Protein 1WID (pdb70)

Radius of gyration: 14.65 Å; Cα contacts (8 Å, |Δi|>4): 201; chains: 1; bounding box: 38×38×25 Å

Foldseek 3Di:
DFKFWLDKDADAQVCVDPQNKAKDFPVSCPVQNPADPDPPDGAWDKAWAAEPVGGIFIWIKGAPDVHGIIMTDDRSNVVCVVVVNHHDKMWIKIAGPPDSSYMYIDIGDPPDDPPVD

Structure (mmCIF, N/CA/C/O backbone):
data_1WID
#
_entry.id   1WID
#
loop_
_atom_site.group_PDB
_atom_site.id
_atom_site.type_symbol
_atom_site.label_atom_id
_atom_site.label_alt_id
_atom_site.label_comp_id
_atom_site.label_asym_id
_atom_site.label_entity_id
_atom_site.label_seq_id
_atom_site.pdbx_PDB_ins_code
_atom_site.Cartn_x
_atom_site.Cartn_y
_atom_site.Cartn_z
_atom_site.occupancy
_atom_site.B_iso_or_equiv
_atom_site.auth_seq_id
_atom_site.auth_comp_id
_atom_site.auth_asym_id
_atom_site.auth_atom_id
_atom_site.pdbx_PDB_model_num
ATOM 1 N N . ARG A 1 8 ? -16.338 8.685 7.551 1.00 0.00 182 ARG A N 1
ATOM 2 C CA . ARG A 1 8 ? -16.845 8.134 6.266 1.00 0.00 182 ARG A CA 1
ATOM 3 C C . ARG A 1 8 ? -15.844 7.164 5.649 1.00 0.00 182 ARG A C 1
ATOM 4 O O . ARG A 1 8 ? -14.836 6.819 6.268 1.00 0.00 182 ARG A O 1
ATOM 25 N N . SER A 1 9 ? -16.126 6.729 4.426 1.00 0.00 183 SER A N 1
ATOM 26 C CA . SER A 1 9 ? -15.249 5.799 3.725 1.00 0.00 183 SER A CA 1
ATOM 27 C C . SER A 1 9 ? -14.139 6.545 2.990 1.00 0.00 183 SER A C 1
ATOM 28 O O . SER A 1 9 ? -14.233 7.751 2.766 1.00 0.00 183 SER A O 1
ATOM 36 N N . ALA A 1 10 ? -13.091 5.817 2.619 1.00 0.00 184 ALA A N 1
ATOM 37 C CA . ALA A 1 10 ? -11.963 6.410 1.910 1.00 0.00 184 ALA A CA 1
ATOM 38 C C . ALA A 1 10 ? -12.174 6.350 0.400 1.00 0.00 184 ALA A C 1
ATOM 39 O O . ALA A 1 10 ? -13.222 5.912 -0.074 1.00 0.00 184 ALA A O 1
ATOM 46 N N . GLU A 1 11 ? -11.169 6.795 -0.349 1.00 0.00 185 GLU A N 1
ATOM 47 C CA . GLU A 1 11 ? -11.245 6.792 -1.806 1.00 0.00 185 GLU A CA 1
ATOM 48 C C . GLU A 1 11 ? -9.998 6.154 -2.413 1.00 0.00 185 GLU A C 1
ATOM 49 O O . GLU A 1 11 ? -8.873 6.495 -2.044 1.00 0.00 185 GLU A O 1
ATOM 61 N N . ALA A 1 12 ? -10.206 5.231 -3.345 1.00 0.00 186 ALA A N 1
ATOM 62 C CA . ALA A 1 12 ? -9.099 4.547 -4.004 1.00 0.00 186 ALA A CA 1
ATOM 63 C C . ALA A 1 12 ? -8.196 5.539 -4.730 1.00 0.00 186 ALA A C 1
ATOM 64 O O . ALA A 1 12 ? -8.665 6.358 -5.520 1.00 0.00 186 ALA A O 1
ATOM 71 N N . LEU A 1 13 ? -6.898 5.458 -4.457 1.00 0.00 187 LEU A N 1
ATOM 72 C CA . LEU A 1 13 ? -5.928 6.350 -5.084 1.00 0.00 187 LEU A CA 1
ATOM 73 C C . LEU A 1 13 ? -5.397 5.750 -6.382 1.00 0.00 187 LEU A C 1
ATOM 74 O O . LEU A 1 13 ? -5.537 6.340 -7.453 1.00 0.00 187 LEU A O 1
ATOM 90 N N . PHE A 1 14 ? -4.788 4.573 -6.278 1.00 0.00 188 PHE A N 1
ATOM 91 C CA . PHE A 1 14 ? -4.236 3.892 -7.444 1.00 0.00 188 PHE A CA 1
ATOM 92 C C . PHE A 1 14 ? -4.124 2.391 -7.197 1.00 0.00 188 PHE A C 1
ATOM 93 O O . PHE A 1 14 ? -3.686 1.959 -6.129 1.00 0.00 188 PHE A O 1
ATOM 110 N N . GLU A 1 15 ? -4.523 1.602 -8.188 1.00 0.00 189 GLU A N 1
ATOM 111 C CA . GLU A 1 15 ? -4.466 0.148 -8.077 1.00 0.00 189 GLU A CA 1
ATOM 112 C C . GLU A 1 15 ? -3.365 -0.424 -8.965 1.00 0.00 189 GLU A C 1
ATOM 113 O O . GLU A 1 15 ? -3.393 -0.269 -10.185 1.00 0.00 189 GLU A O 1
ATOM 125 N N . LYS A 1 16 ? -2.394 -1.086 -8.341 1.00 0.00 190 LYS A N 1
ATOM 126 C CA . LYS A 1 16 ? -1.284 -1.683 -9.075 1.00 0.00 190 LYS A CA 1
ATOM 127 C C . LYS A 1 16 ? -1.177 -3.176 -8.779 1.00 0.00 190 LYS A C 1
ATOM 128 O O . LYS A 1 16 ? -1.655 -3.649 -7.748 1.00 0.00 190 LYS A O 1
ATOM 147 N N . ALA A 1 17 ? -0.549 -3.910 -9.690 1.00 0.00 191 ALA A N 1
ATOM 148 C CA . ALA A 1 17 ? -0.380 -5.349 -9.528 1.00 0.00 191 ALA A CA 1
ATOM 149 C C . ALA A 1 17 ? 0.940 -5.673 -8.835 1.00 0.00 191 ALA A C 1
ATOM 150 O O . ALA A 1 17 ? 1.952 -5.012 -9.066 1.00 0.00 191 ALA A O 1
ATOM 157 N N . VAL A 1 18 ? 0.921 -6.694 -7.984 1.00 0.00 192 VAL A N 1
ATOM 158 C CA . VAL A 1 18 ? 2.115 -7.107 -7.258 1.00 0.00 192 VAL A CA 1
ATOM 159 C C . VAL A 1 18 ? 2.966 -8.059 -8.094 1.00 0.00 192 VAL A C 1
ATOM 160 O O . VAL A 1 18 ? 2.511 -9.140 -8.472 1.00 0.00 192 VAL A O 1
ATOM 173 N N . THR A 1 19 ? 4.198 -7.653 -8.373 1.00 0.00 193 THR A N 1
ATOM 174 C CA . THR A 1 19 ? 5.111 -8.471 -9.160 1.00 0.00 193 THR A CA 1
ATOM 175 C C . THR A 1 19 ? 5.772 -9.540 -8.292 1.00 0.00 193 THR A C 1
ATOM 176 O O . THR A 1 19 ? 5.765 -9.442 -7.064 1.00 0.00 193 THR A O 1
ATOM 187 N N . PRO A 1 20 ? 6.356 -10.574 -8.918 1.00 0.00 194 PRO A N 1
ATOM 188 C CA . PRO A 1 20 ? 7.024 -11.661 -8.193 1.00 0.00 194 PRO A CA 1
ATOM 189 C C . PRO A 1 20 ? 8.163 -11.155 -7.316 1.00 0.00 194 PRO A C 1
ATOM 190 O O . PRO A 1 20 ? 8.555 -11.811 -6.351 1.00 0.00 194 PRO A O 1
ATOM 201 N N . SER A 1 21 ? 8.693 -9.983 -7.655 1.00 0.00 195 SER A N 1
ATOM 202 C CA . SER A 1 21 ? 9.789 -9.390 -6.896 1.00 0.00 195 SER A CA 1
ATOM 203 C C . SER A 1 21 ? 9.286 -8.811 -5.577 1.00 0.00 195 SER A C 1
ATOM 204 O O . SER A 1 21 ? 9.985 -8.852 -4.565 1.00 0.00 195 SER A O 1
ATOM 212 N N . ASP A 1 22 ? 8.071 -8.274 -5.596 1.00 0.00 196 ASP A N 1
ATOM 213 C CA . ASP A 1 22 ? 7.476 -7.687 -4.400 1.00 0.00 196 ASP A CA 1
ATOM 214 C C . ASP A 1 22 ? 7.338 -8.727 -3.293 1.00 0.00 196 ASP A C 1
ATOM 215 O O . ASP A 1 22 ? 7.483 -8.414 -2.112 1.00 0.00 196 ASP A O 1
ATOM 224 N N . VAL A 1 23 ? 7.060 -9.967 -3.684 1.00 0.00 197 VAL A N 1
ATOM 225 C CA . VAL A 1 23 ? 6.903 -11.053 -2.724 1.00 0.00 197 VAL A CA 1
ATOM 226 C C . VAL A 1 23 ? 7.947 -12.142 -2.952 1.00 0.00 197 VAL A C 1
ATOM 227 O O . VAL A 1 23 ? 7.695 -13.320 -2.697 1.00 0.00 197 VAL A O 1
ATOM 240 N N . GLY A 1 24 ? 9.118 -11.741 -3.436 1.00 0.00 198 GLY A N 1
ATOM 241 C CA . GLY A 1 24 ? 10.181 -12.694 -3.690 1.00 0.00 198 GLY A CA 1
ATOM 242 C C . GLY A 1 24 ? 11.178 -12.769 -2.552 1.00 0.00 198 GLY A C 1
ATOM 243 O O . GLY A 1 24 ? 10.795 -12.889 -1.387 1.00 0.00 198 GLY A O 1
ATOM 247 N N . LYS A 1 25 ? 12.462 -12.699 -2.887 1.00 0.00 199 LYS A N 1
ATOM 248 C CA . LYS A 1 25 ? 13.520 -12.759 -1.884 1.00 0.00 199 LYS A CA 1
ATOM 249 C C . LYS A 1 25 ? 13.569 -11.472 -1.068 1.00 0.00 199 LYS A C 1
ATOM 250 O O . LYS A 1 25 ? 13.669 -11.508 0.159 1.00 0.00 199 LYS A O 1
ATOM 269 N N . LEU A 1 26 ? 13.498 -10.338 -1.756 1.00 0.00 200 LEU A N 1
ATOM 270 C CA . LEU A 1 26 ? 13.536 -9.039 -1.094 1.00 0.00 200 LEU A CA 1
ATOM 271 C C . LEU A 1 26 ? 12.367 -8.888 -0.124 1.00 0.00 200 LEU A C 1
ATOM 272 O O . LEU A 1 26 ? 12.536 -8.408 0.996 1.00 0.00 200 LEU A O 1
ATOM 288 N N . ASN A 1 27 ? 11.181 -9.300 -0.563 1.00 0.00 201 ASN A N 1
ATOM 289 C CA . ASN A 1 27 ? 9.985 -9.210 0.265 1.00 0.00 201 ASN A CA 1
ATOM 290 C C . ASN A 1 27 ? 9.707 -7.767 0.667 1.00 0.00 201 ASN A C 1
ATOM 291 O O . ASN A 1 27 ? 9.287 -7.492 1.792 1.00 0.00 201 ASN A O 1
ATOM 302 N N . ARG A 1 28 ? 9.946 -6.843 -0.260 1.00 0.00 202 ARG A N 1
ATOM 303 C CA . ARG A 1 28 ? 9.721 -5.426 -0.003 1.00 0.00 202 ARG A CA 1
ATOM 304 C C . ARG A 1 28 ? 8.723 -4.843 -0.998 1.00 0.00 202 ARG A C 1
ATOM 305 O O . ARG A 1 28 ? 8.737 -5.188 -2.179 1.00 0.00 202 ARG A O 1
ATOM 326 N N . LEU A 1 29 ? 7.861 -3.956 -0.514 1.00 0.00 203 LEU A N 1
ATOM 327 C CA . LEU A 1 29 ? 6.858 -3.323 -1.361 1.00 0.00 203 LEU A CA 1
ATOM 328 C C . LEU A 1 29 ? 7.465 -2.171 -2.155 1.00 0.00 203 LEU A C 1
ATOM 329 O O . LEU A 1 29 ? 8.411 -1.525 -1.707 1.00 0.00 203 LEU A O 1
ATOM 345 N N . VAL A 1 30 ? 6.913 -1.918 -3.338 1.00 0.00 204 VAL A N 1
ATOM 346 C CA . VAL A 1 30 ? 7.403 -0.844 -4.194 1.00 0.00 204 VAL A CA 1
ATOM 347 C C . VAL A 1 30 ? 6.248 -0.002 -4.734 1.00 0.00 204 VAL A C 1
ATOM 348 O O . VAL A 1 30 ? 5.198 -0.531 -5.097 1.00 0.00 204 VAL A O 1
ATOM 361 N N . ILE A 1 31 ? 6.454 1.310 -4.786 1.00 0.00 205 ILE A N 1
ATOM 362 C CA . ILE A 1 31 ? 5.433 2.225 -5.282 1.00 0.00 205 ILE A CA 1
ATOM 363 C C . ILE A 1 31 ? 6.021 3.197 -6.305 1.00 0.00 205 ILE A C 1
ATOM 364 O O . ILE A 1 31 ? 7.063 3.804 -6.066 1.00 0.00 205 ILE A O 1
ATOM 380 N N . PRO A 1 32 ? 5.358 3.358 -7.467 1.00 0.00 206 PRO A N 1
ATOM 381 C CA . PRO A 1 32 ? 5.827 4.262 -8.522 1.00 0.00 206 PRO A CA 1
ATOM 382 C C . PRO A 1 32 ? 5.728 5.730 -8.120 1.00 0.00 206 PRO A C 1
ATOM 383 O O . PRO A 1 32 ? 5.095 6.069 -7.120 1.00 0.00 206 PRO A O 1
ATOM 394 N N . LYS A 1 33 ? 6.356 6.596 -8.909 1.00 0.00 207 LYS A N 1
ATOM 395 C CA . LYS A 1 33 ? 6.341 8.029 -8.639 1.00 0.00 207 LYS A CA 1
ATOM 396 C C . LYS A 1 33 ? 5.159 8.702 -9.330 1.00 0.00 207 LYS A C 1
ATOM 397 O O . LYS A 1 33 ? 4.572 9.645 -8.800 1.00 0.00 207 LYS A O 1
ATOM 416 N N . HIS A 1 34 ? 4.816 8.212 -10.519 1.00 0.00 208 HIS A N 1
ATOM 417 C CA . HIS A 1 34 ? 3.706 8.768 -11.285 1.00 0.00 208 HIS A CA 1
ATOM 418 C C . HIS A 1 34 ? 2.423 8.807 -10.456 1.00 0.00 208 HIS A C 1
ATOM 419 O O . HIS A 1 34 ? 1.530 9.610 -10.718 1.00 0.00 208 HIS A O 1
ATOM 434 N N . HIS A 1 35 ? 2.338 7.932 -9.459 1.00 0.00 209 HIS A N 1
ATOM 435 C CA . HIS A 1 35 ? 1.164 7.868 -8.596 1.00 0.00 209 HIS A CA 1
ATOM 436 C C . HIS A 1 35 ? 1.475 8.417 -7.205 1.00 0.00 209 HIS A C 1
ATOM 437 O O . HIS A 1 35 ? 0.583 8.898 -6.505 1.00 0.00 209 HIS A O 1
ATOM 452 N N . ALA A 1 36 ? 2.741 8.340 -6.809 1.00 0.00 210 ALA A N 1
ATOM 453 C CA . ALA A 1 36 ? 3.166 8.826 -5.500 1.00 0.00 210 ALA A CA 1
ATOM 454 C C . ALA A 1 36 ? 3.587 10.295 -5.551 1.00 0.00 210 ALA A C 1
ATOM 455 O O . ALA A 1 36 ? 4.232 10.792 -4.630 1.00 0.00 210 ALA A O 1
ATOM 462 N N . GLU A 1 37 ? 3.223 10.985 -6.628 1.00 0.00 211 GLU A N 1
ATOM 463 C CA . GLU A 1 37 ? 3.569 12.394 -6.784 1.00 0.00 211 GLU A CA 1
ATOM 464 C C . GLU A 1 37 ? 2.319 13.268 -6.777 1.00 0.00 211 GLU A C 1
ATOM 465 O O . GLU A 1 37 ? 2.314 14.358 -6.205 1.00 0.00 211 GLU A O 1
ATOM 477 N N . LYS A 1 38 ? 1.259 12.784 -7.418 1.00 0.00 212 LYS A N 1
ATOM 478 C CA . LYS A 1 38 ? 0.004 13.522 -7.484 1.00 0.00 212 LYS A CA 1
ATOM 479 C C . LYS A 1 38 ? -0.901 13.172 -6.308 1.00 0.00 212 LYS A C 1
ATOM 480 O O . LYS A 1 38 ? -1.710 13.990 -5.868 1.00 0.00 212 LYS A O 1
ATOM 499 N N . HIS A 1 39 ? -0.762 11.950 -5.802 1.00 0.00 213 HIS A N 1
ATOM 500 C CA . HIS A 1 39 ? -1.569 11.494 -4.678 1.00 0.00 213 HIS A CA 1
ATOM 501 C C . HIS A 1 39 ? -0.802 11.620 -3.365 1.00 0.00 213 HIS A C 1
ATOM 502 O O . HIS A 1 39 ? -1.252 12.287 -2.434 1.00 0.00 213 HIS A O 1
ATOM 517 N N . PHE A 1 40 ? 0.359 10.975 -3.297 1.00 0.00 214 PHE A N 1
ATOM 518 C CA . PHE A 1 40 ? 1.190 11.017 -2.098 1.00 0.00 214 PHE A CA 1
ATOM 519 C C . PHE A 1 40 ? 2.069 12.265 -2.084 1.00 0.00 214 PHE A C 1
ATOM 520 O O . PHE A 1 40 ? 3.002 12.382 -2.878 1.00 0.00 214 PHE A O 1
ATOM 537 N N . PRO A 1 41 ? 1.787 13.222 -1.179 1.00 0.00 215 PRO A N 1
ATOM 538 C CA . PRO A 1 41 ? 2.565 14.460 -1.074 1.00 0.00 215 PRO A CA 1
ATOM 539 C C . PRO A 1 41 ? 3.915 14.239 -0.401 1.00 0.00 215 PRO A C 1
ATOM 540 O O . PRO A 1 41 ? 4.340 13.104 -0.194 1.00 0.00 215 PRO A O 1
ATOM 551 N N . LEU A 1 42 ? 4.583 15.336 -0.056 1.00 0.00 216 LEU A N 1
ATOM 552 C CA . LEU A 1 42 ? 5.886 15.265 0.597 1.00 0.00 216 LEU A CA 1
ATOM 553 C C . LEU A 1 42 ? 5.882 16.058 1.903 1.00 0.00 216 LEU A C 1
ATOM 554 O O . LEU A 1 42 ? 5.205 17.080 2.014 1.00 0.00 216 LEU A O 1
ATOM 570 N N . PRO A 1 43 ? 6.645 15.598 2.909 1.00 0.00 217 PRO A N 1
ATOM 571 C CA . PRO A 1 43 ? 6.725 16.272 4.209 1.00 0.00 217 PRO A CA 1
ATOM 572 C C . PRO A 1 43 ? 7.478 17.595 4.128 1.00 0.00 217 PRO A C 1
ATOM 573 O O . PRO A 1 43 ? 8.633 17.640 3.705 1.00 0.00 217 PRO A O 1
ATOM 584 N N . SER A 1 44 ? 6.815 18.674 4.535 1.00 0.00 218 SER A N 1
ATOM 585 C CA . SER A 1 44 ? 7.420 20.000 4.507 1.00 0.00 218 SER A CA 1
ATOM 586 C C . SER A 1 44 ? 7.956 20.382 5.883 1.00 0.00 218 SER A C 1
ATOM 587 O O . SER A 1 44 ? 7.921 21.548 6.272 1.00 0.00 218 SER A O 1
ATOM 595 N N . SER A 1 45 ? 8.457 19.391 6.614 1.00 0.00 219 SER A N 1
ATOM 596 C CA . SER A 1 45 ? 9.000 19.625 7.948 1.00 0.00 219 SER A CA 1
ATOM 597 C C . SER A 1 45 ? 10.200 18.719 8.213 1.00 0.00 219 SER A C 1
ATOM 598 O O . SER A 1 45 ? 11.238 19.173 8.695 1.00 0.00 219 SER A O 1
ATOM 606 N N . ASN A 1 46 ? 10.049 17.438 7.898 1.00 0.00 220 ASN A N 1
ATOM 607 C CA . ASN A 1 46 ? 11.120 16.469 8.105 1.00 0.00 220 ASN A CA 1
ATOM 608 C C . ASN A 1 46 ? 11.784 16.100 6.781 1.00 0.00 220 ASN A C 1
ATOM 609 O O . ASN A 1 46 ? 11.405 15.121 6.139 1.00 0.00 220 ASN A O 1
ATOM 620 N N . VAL A 1 47 ? 12.778 16.885 6.383 1.00 0.00 221 VAL A N 1
ATOM 621 C CA . VAL A 1 47 ? 13.496 16.638 5.138 1.00 0.00 221 VAL A CA 1
ATOM 622 C C . VAL A 1 47 ? 14.991 16.870 5.308 1.00 0.00 221 VAL A C 1
ATOM 623 O O . VAL A 1 47 ? 15.444 18.009 5.437 1.00 0.00 221 VAL A O 1
ATOM 636 N N . SER A 1 48 ? 15.752 15.783 5.309 1.00 0.00 222 SER A N 1
ATOM 637 C CA . SER A 1 48 ? 17.201 15.862 5.462 1.00 0.00 222 SER A CA 1
ATOM 638 C C . SER A 1 48 ? 17.872 14.590 4.953 1.00 0.00 222 SER A C 1
ATOM 639 O O . SER A 1 48 ? 18.535 14.598 3.916 1.00 0.00 222 SER A O 1
ATOM 647 N N . VAL A 1 49 ? 17.693 13.500 5.690 1.00 0.00 223 VAL A N 1
ATOM 648 C CA . VAL A 1 49 ? 18.281 12.218 5.317 1.00 0.00 223 VAL A CA 1
ATOM 649 C C . VAL A 1 49 ? 17.306 11.071 5.562 1.00 0.00 223 VAL A C 1
ATOM 650 O O . VAL A 1 49 ? 17.163 10.175 4.729 1.00 0.00 223 VAL A O 1
ATOM 663 N N . LYS A 1 50 ? 16.638 11.102 6.713 1.00 0.00 224 LYS A N 1
ATOM 664 C CA . LYS A 1 50 ? 15.679 10.067 7.070 1.00 0.00 224 LYS A CA 1
ATOM 665 C C . LYS A 1 50 ? 14.597 9.934 6.004 1.00 0.00 224 LYS A C 1
ATOM 666 O O . LYS A 1 50 ? 14.627 10.619 4.983 1.00 0.00 224 LYS A O 1
ATOM 685 N N . GLY A 1 51 ? 13.646 9.042 6.252 1.00 0.00 225 GLY A N 1
ATOM 686 C CA . GLY A 1 51 ? 12.564 8.827 5.307 1.00 0.00 225 GLY A CA 1
ATOM 687 C C . GLY A 1 51 ? 11.212 9.215 5.874 1.00 0.00 225 GLY A C 1
ATOM 688 O O . GLY A 1 51 ? 11.114 10.126 6.694 1.00 0.00 225 GLY A O 1
ATOM 692 N N . VAL A 1 52 ? 10.167 8.522 5.432 1.00 0.00 226 VAL A N 1
ATOM 693 C CA . VAL A 1 52 ? 8.813 8.799 5.898 1.00 0.00 226 VAL A CA 1
ATOM 694 C C . VAL A 1 52 ? 8.113 7.521 6.346 1.00 0.00 226 VAL A C 1
ATOM 695 O O . VAL A 1 52 ? 8.509 6.419 5.965 1.00 0.00 226 VAL A O 1
ATOM 708 N N . LEU A 1 53 ? 7.071 7.676 7.155 1.00 0.00 227 LEU A N 1
ATOM 709 C CA . LEU A 1 53 ? 6.313 6.534 7.654 1.00 0.00 227 LEU A CA 1
ATOM 710 C C . LEU A 1 53 ? 4.881 6.559 7.127 1.00 0.00 227 LEU A C 1
ATOM 711 O O . LEU A 1 53 ? 4.390 7.599 6.688 1.00 0.00 227 LEU A O 1
ATOM 727 N N . LEU A 1 54 ? 4.216 5.409 7.176 1.00 0.00 228 LEU A N 1
ATOM 728 C CA . LEU A 1 54 ? 2.841 5.299 6.704 1.00 0.00 228 LEU A CA 1
ATOM 729 C C . LEU A 1 54 ? 2.010 4.432 7.645 1.00 0.00 228 LEU A C 1
ATOM 730 O O . LEU A 1 54 ? 2.541 3.562 8.336 1.00 0.00 228 LEU A O 1
ATOM 746 N N . ASN A 1 55 ? 0.705 4.678 7.668 1.00 0.00 229 ASN A N 1
ATOM 747 C CA . ASN A 1 55 ? -0.201 3.920 8.525 1.00 0.00 229 ASN A CA 1
ATOM 748 C C . ASN A 1 55 ? -1.417 3.441 7.740 1.00 0.00 229 ASN A C 1
ATOM 749 O O . ASN A 1 55 ? -2.367 4.194 7.526 1.00 0.00 229 ASN A O 1
ATOM 760 N N . PHE A 1 56 ? -1.382 2.183 7.314 1.00 0.00 230 PHE A N 1
ATOM 761 C CA . PHE A 1 56 ? -2.484 1.603 6.553 1.00 0.00 230 PHE A CA 1
ATOM 762 C C . PHE A 1 56 ? -3.363 0.735 7.447 1.00 0.00 230 PHE A C 1
ATOM 763 O O . PHE A 1 56 ? -2.864 -0.077 8.227 1.00 0.00 230 PHE A O 1
ATOM 780 N N . GLU A 1 57 ? -4.675 0.910 7.329 1.00 0.00 231 GLU A N 1
ATOM 781 C CA . GLU A 1 57 ? -5.624 0.145 8.127 1.00 0.00 231 GLU A CA 1
ATOM 782 C C . GLU A 1 57 ? -5.994 -1.161 7.429 1.00 0.00 231 GLU A C 1
ATOM 783 O O . GLU A 1 57 ? -5.696 -1.353 6.250 1.00 0.00 231 GLU A O 1
ATOM 795 N N . ASP A 1 58 ? -6.645 -2.057 8.166 1.00 0.00 232 ASP A N 1
ATOM 796 C CA . ASP A 1 58 ? -7.054 -3.345 7.621 1.00 0.00 232 ASP A CA 1
ATOM 797 C C . ASP A 1 58 ? -8.554 -3.558 7.794 1.00 0.00 232 ASP A C 1
ATOM 798 O O . ASP A 1 58 ? -9.095 -3.384 8.886 1.00 0.00 232 ASP A O 1
ATOM 807 N N . VAL A 1 59 ? -9.221 -3.937 6.708 1.00 0.00 233 VAL A N 1
ATOM 808 C CA . VAL A 1 59 ? -10.659 -4.176 6.739 1.00 0.00 233 VAL A CA 1
ATOM 809 C C . VAL A 1 59 ? -11.012 -5.308 7.702 1.00 0.00 233 VAL A C 1
ATOM 810 O O . VAL A 1 59 ? -12.159 -5.432 8.133 1.00 0.00 233 VAL A O 1
ATOM 823 N N . ASN A 1 60 ? -10.024 -6.133 8.036 1.00 0.00 234 ASN A N 1
ATOM 824 C CA . ASN A 1 60 ? -10.235 -7.252 8.946 1.00 0.00 234 ASN A CA 1
ATOM 825 C C . ASN A 1 60 ? -9.883 -6.868 10.381 1.00 0.00 234 ASN A C 1
ATOM 826 O O . ASN A 1 60 ? -9.335 -7.674 11.133 1.00 0.00 234 ASN A O 1
ATOM 837 N N . GLY A 1 61 ? -10.204 -5.633 10.756 1.00 0.00 235 GLY A N 1
ATOM 838 C CA . GLY A 1 61 ? -9.916 -5.165 12.100 1.00 0.00 235 GLY A CA 1
ATOM 839 C C . GLY A 1 61 ? -8.455 -5.328 12.475 1.00 0.00 235 GLY A C 1
ATOM 840 O O . GLY A 1 61 ? -8.129 -5.995 13.458 1.00 0.00 235 GLY A O 1
ATOM 844 N N . LYS A 1 62 ? -7.572 -4.721 11.689 1.00 0.00 236 LYS A N 1
ATOM 845 C CA . LYS A 1 62 ? -6.138 -4.804 11.945 1.00 0.00 236 LYS A CA 1
ATOM 846 C C . LYS A 1 62 ? -5.432 -3.526 11.505 1.00 0.00 236 LYS A C 1
ATOM 847 O O . LYS A 1 62 ? -5.947 -2.772 10.680 1.00 0.00 236 LYS A O 1
ATOM 866 N N . VAL A 1 63 ? -4.248 -3.287 12.063 1.00 0.00 237 VAL A N 1
ATOM 867 C CA . VAL A 1 63 ? -3.469 -2.102 11.730 1.00 0.00 237 VAL A CA 1
ATOM 868 C C . VAL A 1 63 ? -2.133 -2.481 11.098 1.00 0.00 237 VAL A C 1
ATOM 869 O O . VAL A 1 63 ? -1.562 -3.526 11.410 1.00 0.00 237 VAL A O 1
ATOM 882 N N . TRP A 1 64 ? -1.642 -1.626 10.208 1.00 0.00 238 TRP A N 1
ATOM 883 C CA . TRP A 1 64 ? -0.375 -1.873 9.530 1.00 0.00 238 TRP A CA 1
ATOM 884 C C . TRP A 1 64 ? 0.398 -0.572 9.329 1.00 0.00 238 TRP A C 1
ATOM 885 O O . TRP A 1 64 ? -0.190 0.471 9.048 1.00 0.00 238 TRP A O 1
ATOM 906 N N . ARG A 1 65 ? 1.715 -0.646 9.477 1.00 0.00 239 ARG A N 1
ATOM 907 C CA . ARG A 1 65 ? 2.569 0.526 9.312 1.00 0.00 239 ARG A CA 1
ATOM 908 C C . ARG A 1 65 ? 3.770 0.205 8.428 1.00 0.00 239 ARG A C 1
ATOM 909 O O . ARG A 1 65 ? 4.588 -0.650 8.764 1.00 0.00 239 ARG A O 1
ATOM 930 N N . PHE A 1 66 ? 3.866 0.897 7.297 1.00 0.00 240 PHE A N 1
ATOM 931 C CA . PHE A 1 66 ? 4.967 0.685 6.364 1.00 0.00 240 PHE A CA 1
ATOM 932 C C . PHE A 1 66 ? 5.973 1.831 6.441 1.00 0.00 240 PHE A C 1
ATOM 933 O O . PHE A 1 66 ? 5.674 2.895 6.983 1.00 0.00 240 PHE A O 1
ATOM 950 N N . ARG A 1 67 ? 7.164 1.604 5.899 1.00 0.00 241 ARG A N 1
ATOM 951 C CA . ARG A 1 67 ? 8.214 2.618 5.912 1.00 0.00 241 ARG A CA 1
ATOM 952 C C . ARG A 1 67 ? 8.529 3.106 4.501 1.00 0.00 241 ARG A C 1
ATOM 953 O O . ARG A 1 67 ? 8.901 2.322 3.630 1.00 0.00 241 ARG A O 1
ATOM 974 N N . TYR A 1 68 ? 8.379 4.409 4.290 1.00 0.00 242 TYR A N 1
ATOM 975 C CA . TYR A 1 68 ? 8.650 5.013 2.989 1.00 0.00 242 TYR A CA 1
ATOM 976 C C . TYR A 1 68 ? 10.150 5.225 2.802 1.00 0.00 242 TYR A C 1
ATOM 977 O O . TYR A 1 68 ? 10.833 5.713 3.703 1.00 0.00 242 TYR A O 1
ATOM 995 N N . SER A 1 69 ? 10.661 4.854 1.631 1.00 0.00 243 SER A N 1
ATOM 996 C CA . SER A 1 69 ? 12.084 5.005 1.344 1.00 0.00 243 SER A CA 1
ATOM 997 C C . SER A 1 69 ? 12.317 5.432 -0.104 1.00 0.00 243 SER A C 1
ATOM 998 O O . SER A 1 69 ? 11.379 5.536 -0.895 1.00 0.00 243 SER A O 1
ATOM 1006 N N . TYR A 1 70 ? 13.581 5.675 -0.438 1.00 0.00 244 TYR A N 1
ATOM 1007 C CA . TYR A 1 70 ? 13.959 6.090 -1.785 1.00 0.00 244 TYR A CA 1
ATOM 1008 C C . TYR A 1 70 ? 14.800 5.008 -2.461 1.00 0.00 244 TYR A C 1
ATOM 1009 O O . TYR A 1 70 ? 16.009 4.925 -2.246 1.00 0.00 244 TYR A O 1
ATOM 1027 N N . TRP A 1 71 ? 14.152 4.175 -3.270 1.00 0.00 245 TRP A N 1
ATOM 1028 C CA . TRP A 1 71 ? 14.844 3.090 -3.961 1.00 0.00 245 TRP A CA 1
ATOM 1029 C C . TRP A 1 71 ? 14.758 3.245 -5.479 1.00 0.00 245 TRP A C 1
ATOM 1030 O O . TRP A 1 71 ? 14.232 4.240 -5.988 1.00 0.00 245 TRP A O 1
ATOM 1051 N N . ASN A 1 72 ? 15.287 2.246 -6.193 1.00 0.00 246 ASN A N 1
ATOM 1052 C CA . ASN A 1 72 ? 15.288 2.242 -7.655 1.00 0.00 246 ASN A CA 1
ATOM 1053 C C . ASN A 1 72 ? 15.675 3.610 -8.204 1.00 0.00 246 ASN A C 1
ATOM 1054 O O . ASN A 1 72 ? 14.819 4.468 -8.423 1.00 0.00 246 ASN A O 1
ATOM 1065 N N . SER A 1 73 ? 16.972 3.813 -8.414 1.00 0.00 247 SER A N 1
ATOM 1066 C CA . SER A 1 73 ? 17.476 5.084 -8.924 1.00 0.00 247 SER A CA 1
ATOM 1067 C C . SER A 1 73 ? 17.353 6.166 -7.857 1.00 0.00 247 SER A C 1
ATOM 1068 O O . SER A 1 73 ? 18.357 6.709 -7.391 1.00 0.00 247 SER A O 1
ATOM 1076 N N . SER A 1 74 ? 16.117 6.469 -7.467 1.00 0.00 248 SER A N 1
ATOM 1077 C CA . SER A 1 74 ? 15.857 7.478 -6.447 1.00 0.00 248 SER A CA 1
ATOM 1078 C C . SER A 1 74 ? 14.366 7.794 -6.361 1.00 0.00 248 SER A C 1
ATOM 1079 O O . SER A 1 74 ? 13.755 7.669 -5.301 1.00 0.00 248 SER A O 1
ATOM 1087 N N . GLN A 1 75 ? 13.794 8.216 -7.480 1.00 0.00 249 GLN A N 1
ATOM 1088 C CA . GLN A 1 75 ? 12.379 8.572 -7.536 1.00 0.00 249 GLN A CA 1
ATOM 1089 C C . GLN A 1 75 ? 11.456 7.401 -7.189 1.00 0.00 249 GLN A C 1
ATOM 1090 O O . GLN A 1 75 ? 10.257 7.600 -7.000 1.00 0.00 249 GLN A O 1
ATOM 1104 N N . SER A 1 76 ? 11.997 6.188 -7.107 1.00 0.00 250 SER A N 1
ATOM 1105 C CA . SER A 1 76 ? 11.175 5.025 -6.781 1.00 0.00 250 SER A CA 1
ATOM 1106 C C . SER A 1 76 ? 10.990 4.895 -5.273 1.00 0.00 250 SER A C 1
ATOM 1107 O O . SER A 1 76 ? 11.948 4.659 -4.537 1.00 0.00 250 SER A O 1
ATOM 1115 N N . TYR A 1 77 ? 9.749 5.050 -4.822 1.00 0.00 251 TYR A N 1
ATOM 1116 C CA . TYR A 1 77 ? 9.436 4.951 -3.402 1.00 0.00 251 TYR A CA 1
ATOM 1117 C C . TYR A 1 77 ? 9.050 3.524 -3.031 1.00 0.00 251 TYR A C 1
ATOM 1118 O O . TYR A 1 77 ? 8.064 2.984 -3.537 1.00 0.00 251 TYR A O 1
ATOM 1136 N N . VAL A 1 78 ? 9.829 2.918 -2.143 1.00 0.00 252 VAL A N 1
ATOM 1137 C CA . VAL A 1 78 ? 9.567 1.553 -1.703 1.00 0.00 252 VAL A CA 1
ATOM 1138 C C . VAL A 1 78 ? 9.018 1.534 -0.282 1.00 0.00 252 VAL A C 1
ATOM 1139 O O . VAL A 1 78 ? 9.348 2.394 0.535 1.00 0.00 252 VAL A O 1
ATOM 1152 N N . LEU A 1 79 ? 8.178 0.546 0.007 1.00 0.00 253 LEU A N 1
ATOM 1153 C CA . LEU A 1 79 ? 7.580 0.414 1.331 1.00 0.00 253 LEU A CA 1
ATOM 1154 C C . LEU A 1 79 ? 8.195 -0.760 2.089 1.00 0.00 253 LEU A C 1
ATOM 1155 O O . LEU A 1 79 ? 7.730 -1.895 1.978 1.00 0.00 253 LEU A O 1
ATOM 1171 N N . THR A 1 80 ? 9.241 -0.480 2.859 1.00 0.00 254 THR A N 1
ATOM 1172 C CA . THR A 1 80 ? 9.919 -1.512 3.635 1.00 0.00 254 THR A CA 1
ATOM 1173 C C . THR A 1 80 ? 9.298 -1.656 5.020 1.00 0.00 254 THR A C 1
ATOM 1174 O O . THR A 1 80 ? 8.590 -0.765 5.490 1.00 0.00 254 THR A O 1
ATOM 1185 N N . LYS A 1 81 ? 9.569 -2.784 5.671 1.00 0.00 255 LYS A N 1
ATOM 1186 C CA . LYS A 1 81 ? 9.040 -3.046 7.004 1.00 0.00 255 LYS A CA 1
ATOM 1187 C C . LYS A 1 81 ? 7.517 -3.127 6.981 1.00 0.00 255 LYS A C 1
ATOM 1188 O O . LYS A 1 81 ? 6.845 -2.230 6.473 1.00 0.00 255 LYS A O 1
ATOM 1207 N N . GLY A 1 82 ? 6.978 -4.207 7.539 1.00 0.00 256 GLY A N 1
ATOM 1208 C CA . GLY A 1 82 ? 5.538 -4.385 7.572 1.00 0.00 256 GLY A CA 1
ATOM 1209 C C . GLY A 1 82 ? 5.035 -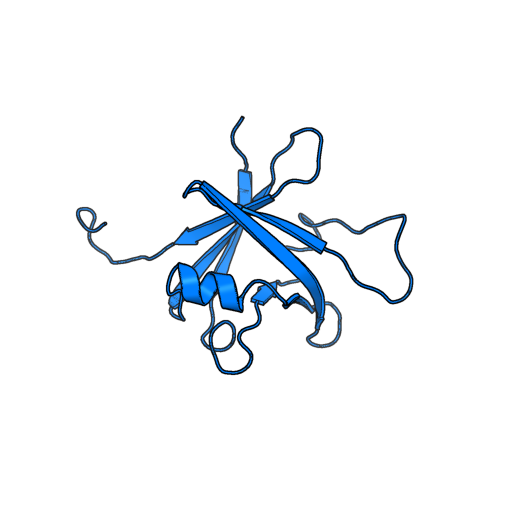5.256 6.440 1.00 0.00 256 GLY A C 1
ATOM 1210 O O . GLY A 1 82 ? 4.021 -5.942 6.580 1.00 0.00 256 GLY A O 1
ATOM 1214 N N . TRP A 1 83 ? 5.741 -5.231 5.316 1.00 0.00 257 TRP A N 1
ATOM 1215 C CA . TRP A 1 83 ? 5.359 -6.023 4.154 1.00 0.00 257 TRP A CA 1
ATOM 1216 C C . TRP A 1 83 ? 5.444 -7.515 4.465 1.00 0.00 257 TRP A C 1
ATOM 1217 O O . TRP A 1 83 ? 4.535 -8.278 4.137 1.00 0.00 257 TRP A O 1
ATOM 1238 N N . SER A 1 84 ? 6.539 -7.924 5.095 1.00 0.00 258 SER A N 1
ATOM 1239 C CA . SER A 1 84 ? 6.741 -9.324 5.447 1.00 0.00 258 SER A CA 1
ATOM 1240 C C . SER A 1 84 ? 5.626 -9.822 6.363 1.00 0.00 258 SER A C 1
ATOM 1241 O O . SER A 1 84 ? 5.000 -10.847 6.094 1.00 0.00 258 SER A O 1
ATOM 1249 N N . ARG A 1 85 ? 5.385 -9.088 7.445 1.00 0.00 259 ARG A N 1
ATOM 1250 C CA . ARG A 1 85 ? 4.346 -9.456 8.402 1.00 0.00 259 ARG A CA 1
ATOM 1251 C C . ARG A 1 85 ? 2.972 -9.459 7.739 1.00 0.00 259 ARG A C 1
ATOM 1252 O O . ARG A 1 85 ? 2.086 -10.220 8.127 1.00 0.00 259 ARG A O 1
ATOM 1273 N N . PHE A 1 86 ? 2.801 -8.601 6.738 1.00 0.00 260 PHE A N 1
ATOM 1274 C CA . PHE A 1 86 ? 1.534 -8.504 6.021 1.00 0.00 260 PHE A CA 1
ATOM 1275 C C . PHE A 1 86 ? 1.383 -9.651 5.028 1.00 0.00 260 PHE A C 1
ATOM 1276 O O . PHE A 1 86 ? 0.395 -10.385 5.057 1.00 0.00 260 PHE A O 1
ATOM 1293 N N . VAL A 1 87 ? 2.366 -9.799 4.146 1.00 0.00 261 VAL A N 1
ATOM 1294 C CA . VAL A 1 87 ? 2.344 -10.856 3.141 1.00 0.00 261 VAL A CA 1
ATOM 1295 C C . VAL A 1 87 ? 2.203 -12.232 3.787 1.00 0.00 261 VAL A C 1
ATOM 1296 O O . VAL A 1 87 ? 1.667 -13.158 3.181 1.00 0.00 261 VAL A O 1
ATOM 1309 N N . LYS A 1 88 ? 2.691 -12.356 5.017 1.00 0.00 262 LYS A N 1
ATOM 1310 C CA . LYS A 1 88 ? 2.620 -13.622 5.739 1.00 0.00 262 LYS A CA 1
ATOM 1311 C C . LYS A 1 88 ? 1.255 -13.794 6.400 1.00 0.00 262 LYS A C 1
ATOM 1312 O O . LYS A 1 88 ? 0.698 -14.892 6.415 1.00 0.00 262 LYS A O 1
ATOM 1331 N N . GLU A 1 89 ? 0.726 -12.706 6.946 1.00 0.00 263 GLU A N 1
ATOM 1332 C CA . GLU A 1 89 ? -0.574 -12.738 7.610 1.00 0.00 263 GLU A CA 1
ATOM 1333 C C . GLU A 1 89 ? -1.672 -13.155 6.639 1.00 0.00 263 GLU A C 1
ATOM 1334 O O . GLU A 1 89 ? -2.414 -14.104 6.891 1.00 0.00 263 GLU A O 1
ATOM 1346 N N . LYS A 1 90 ? -1.774 -12.437 5.524 1.00 0.00 264 LYS A N 1
ATOM 1347 C CA . LYS A 1 90 ? -2.785 -12.732 4.514 1.00 0.00 264 LYS A CA 1
ATOM 1348 C C . LYS A 1 90 ? -2.275 -13.747 3.491 1.00 0.00 264 LYS A C 1
ATOM 1349 O O . LYS A 1 90 ? -2.979 -14.085 2.540 1.00 0.00 264 LYS A O 1
ATOM 1368 N N . ASN A 1 91 ? -1.050 -14.232 3.688 1.00 0.00 265 ASN A N 1
ATOM 1369 C CA . ASN A 1 91 ? -0.459 -15.207 2.775 1.00 0.00 265 ASN A CA 1
ATOM 1370 C C . ASN A 1 91 ? -0.409 -14.659 1.353 1.00 0.00 265 ASN A C 1
ATOM 1371 O O . ASN A 1 91 ? -0.520 -15.411 0.383 1.00 0.00 265 ASN A O 1
ATOM 1382 N N . LEU A 1 92 ? -0.243 -13.346 1.235 1.00 0.00 266 LEU A N 1
ATOM 1383 C CA . LEU A 1 92 ? -0.178 -12.696 -0.069 1.00 0.00 266 LEU A CA 1
ATOM 1384 C C . LEU A 1 92 ? 0.963 -13.266 -0.908 1.00 0.00 266 LEU A C 1
ATOM 1385 O O . LEU A 1 92 ? 1.933 -13.802 -0.372 1.00 0.00 266 LEU A O 1
ATOM 1401 N N . ARG A 1 93 ? 0.840 -13.144 -2.225 1.00 0.00 267 ARG A N 1
ATOM 1402 C CA . ARG A 1 93 ? 1.863 -13.646 -3.135 1.00 0.00 267 ARG A CA 1
ATOM 1403 C C . ARG A 1 93 ? 1.780 -12.944 -4.488 1.00 0.00 267 ARG A C 1
ATOM 1404 O O . ARG A 1 93 ? 0.973 -12.034 -4.679 1.00 0.00 267 ARG A O 1
ATOM 1425 N N . ALA A 1 94 ? 2.621 -13.375 -5.420 1.00 0.00 268 ALA A N 1
ATOM 1426 C CA . ALA A 1 94 ? 2.646 -12.789 -6.757 1.00 0.00 268 ALA A CA 1
ATOM 1427 C C . ALA A 1 94 ? 1.394 -13.163 -7.544 1.00 0.00 268 ALA A C 1
ATOM 1428 O O . ALA A 1 94 ? 0.878 -14.272 -7.417 1.00 0.00 268 ALA A O 1
ATOM 1435 N N . GLY A 1 95 ? 0.911 -12.228 -8.355 1.00 0.00 269 GLY A N 1
ATOM 1436 C CA . GLY A 1 95 ? -0.275 -12.478 -9.151 1.00 0.00 269 GLY A CA 1
ATOM 1437 C C . GLY A 1 95 ? -1.473 -11.680 -8.677 1.00 0.00 269 GLY A C 1
ATOM 1438 O O . GLY A 1 95 ? -2.396 -11.416 -9.449 1.00 0.00 269 GLY A O 1
ATOM 1442 N N . ASP A 1 96 ? -1.462 -11.294 -7.405 1.00 0.00 270 ASP A N 1
ATOM 1443 C CA . ASP A 1 96 ? -2.559 -10.521 -6.832 1.00 0.00 270 ASP A CA 1
ATOM 1444 C C . ASP A 1 96 ? -2.438 -9.047 -7.203 1.00 0.00 270 ASP A C 1
ATOM 1445 O O . ASP A 1 96 ? -1.487 -8.640 -7.871 1.00 0.00 270 ASP A O 1
ATOM 1454 N N . VAL A 1 97 ? -3.409 -8.252 -6.764 1.00 0.00 271 VAL A N 1
ATOM 1455 C CA . VAL A 1 97 ? -3.411 -6.821 -7.050 1.00 0.00 271 VAL A CA 1
ATOM 1456 C C . VAL A 1 97 ? -3.393 -6.007 -5.763 1.00 0.00 271 VAL A C 1
ATOM 1457 O O . VAL A 1 97 ? -4.173 -6.262 -4.844 1.00 0.00 271 VAL A O 1
ATOM 1470 N N . VAL A 1 98 ? -2.500 -5.025 -5.701 1.00 0.00 272 VAL A N 1
ATOM 1471 C CA . VAL A 1 98 ? -2.381 -4.174 -4.524 1.00 0.00 272 VAL A CA 1
ATOM 1472 C C . VAL A 1 98 ? -2.900 -2.767 -4.809 1.00 0.00 272 VAL A C 1
ATOM 1473 O O . VAL A 1 98 ? -2.436 -2.100 -5.733 1.00 0.00 272 VAL A O 1
ATOM 1486 N N . SER A 1 99 ? -3.863 -2.325 -4.009 1.00 0.00 273 SER A N 1
ATOM 1487 C CA . SER A 1 99 ? -4.445 -0.998 -4.173 1.00 0.00 273 SER A CA 1
ATOM 1488 C C . SER A 1 99 ? -4.376 -0.207 -2.871 1.00 0.00 273 SER A C 1
ATOM 1489 O O . SER A 1 99 ? -4.503 -0.771 -1.784 1.00 0.00 273 SER A O 1
ATOM 1497 N N . PHE A 1 100 ? -4.173 1.100 -2.988 1.00 0.00 274 PHE A N 1
ATOM 1498 C CA . PHE A 1 100 ? -4.086 1.969 -1.820 1.00 0.00 274 PHE A CA 1
ATOM 1499 C C . PHE A 1 100 ? -5.077 3.126 -1.928 1.00 0.00 274 PHE A C 1
ATOM 1500 O O . PHE A 1 100 ? -5.287 3.675 -3.010 1.00 0.00 274 PHE A O 1
ATOM 1517 N N . SER A 1 101 ? -5.680 3.491 -0.803 1.00 0.00 275 SER A N 1
ATOM 1518 C CA . SER A 1 101 ? -6.647 4.583 -0.772 1.00 0.00 275 SER A CA 1
ATOM 1519 C C . SER A 1 101 ? -6.229 5.651 0.234 1.00 0.00 275 SER A C 1
ATOM 1520 O O . SER A 1 101 ? -5.190 5.534 0.883 1.00 0.00 275 SER A O 1
ATOM 1528 N N . ARG A 1 102 ? -7.047 6.690 0.359 1.00 0.00 276 ARG A N 1
ATOM 1529 C CA . ARG A 1 102 ? -6.762 7.778 1.289 1.00 0.00 276 ARG A CA 1
ATOM 1530 C C . ARG A 1 102 ? -8.053 8.411 1.801 1.00 0.00 276 ARG A C 1
ATOM 1531 O O . ARG A 1 102 ? -8.984 8.652 1.033 1.00 0.00 276 ARG A O 1
ATOM 1552 N N . SER A 1 103 ? -8.099 8.676 3.102 1.00 0.00 277 SER A N 1
ATOM 1553 C CA . SER A 1 103 ? -9.275 9.280 3.717 1.00 0.00 277 SER A CA 1
ATOM 1554 C C . SER A 1 103 ? -9.083 10.782 3.899 1.00 0.00 277 SER A C 1
ATOM 1555 O O . SER A 1 103 ? -7.989 11.242 4.227 1.00 0.00 277 SER A O 1
ATOM 1563 N N . ASN A 1 104 ? -10.153 11.541 3.686 1.00 0.00 278 ASN A N 1
ATOM 1564 C CA . ASN A 1 104 ? -10.102 12.992 3.827 1.00 0.00 278 ASN A CA 1
ATOM 1565 C C . ASN A 1 104 ? -10.452 13.424 5.252 1.00 0.00 278 ASN A C 1
ATOM 1566 O O . ASN A 1 104 ? -10.945 14.532 5.467 1.00 0.00 278 ASN A O 1
ATOM 1577 N N . GLY A 1 105 ? -10.196 12.549 6.219 1.00 0.00 279 GLY A N 1
ATOM 1578 C CA . GLY A 1 105 ? -10.493 12.867 7.604 1.00 0.00 279 GLY A CA 1
ATOM 1579 C C . GLY A 1 105 ? -9.678 14.039 8.117 1.00 0.00 279 GLY A C 1
ATOM 1580 O O . GLY A 1 105 ? -9.423 14.994 7.385 1.00 0.00 279 GLY A O 1
ATOM 1584 N N . GLN A 1 106 ? -9.271 13.965 9.381 1.00 0.00 280 GLN A N 1
ATOM 1585 C CA . GLN A 1 106 ? -8.482 15.028 9.991 1.00 0.00 280 GLN A CA 1
ATOM 1586 C C . GLN A 1 106 ? -6.990 14.757 9.836 1.00 0.00 280 GLN A C 1
ATOM 1587 O O . GLN A 1 106 ? -6.188 15.685 9.721 1.00 0.00 280 GLN A O 1
ATOM 1601 N N . ASP A 1 107 ? -6.620 13.481 9.831 1.00 0.00 281 ASP A N 1
ATOM 1602 C CA . ASP A 1 107 ? -5.223 13.088 9.688 1.00 0.00 281 ASP A CA 1
ATOM 1603 C C . ASP A 1 107 ? -4.970 12.467 8.318 1.00 0.00 281 ASP A C 1
ATOM 1604 O O . ASP A 1 107 ? -5.896 12.283 7.529 1.00 0.00 281 ASP A O 1
ATOM 1613 N N . GLN A 1 108 ? -3.710 12.148 8.043 1.00 0.00 282 GLN A N 1
ATOM 1614 C CA . GLN A 1 108 ? -3.334 11.547 6.768 1.00 0.00 282 GLN A CA 1
ATOM 1615 C C . GLN A 1 108 ? -3.404 10.024 6.842 1.00 0.00 282 GLN A C 1
ATOM 1616 O O . GLN A 1 108 ? -2.444 9.330 6.507 1.00 0.00 282 GLN A O 1
ATOM 1630 N N . GLN A 1 109 ? -4.548 9.512 7.283 1.00 0.00 283 GLN A N 1
ATOM 1631 C CA . GLN A 1 109 ? -4.745 8.071 7.401 1.00 0.00 283 GLN A CA 1
ATOM 1632 C C . GLN A 1 109 ? -4.922 7.431 6.028 1.00 0.00 283 GLN A C 1
ATOM 1633 O O . GLN A 1 109 ? -5.492 8.036 5.120 1.00 0.00 283 GLN A O 1
ATOM 1647 N N . LEU A 1 110 ? -4.430 6.206 5.882 1.00 0.00 284 LEU A N 1
ATOM 1648 C CA . LEU A 1 110 ? -4.534 5.483 4.621 1.00 0.00 284 LEU A CA 1
ATOM 1649 C C . LEU A 1 110 ? -5.072 4.074 4.844 1.00 0.00 284 LEU A C 1
ATOM 1650 O O . LEU A 1 110 ? -5.205 3.623 5.982 1.00 0.00 284 LEU A O 1
ATOM 1666 N N . TYR A 1 111 ? -5.382 3.383 3.751 1.00 0.00 285 TYR A N 1
ATOM 1667 C CA . TYR A 1 111 ? -5.906 2.025 3.829 1.00 0.00 285 TYR A CA 1
ATOM 1668 C C . TYR A 1 111 ? -5.310 1.149 2.730 1.00 0.00 285 TYR A C 1
ATOM 1669 O O . TYR A 1 111 ? -5.077 1.610 1.613 1.00 0.00 285 TYR A O 1
ATOM 1687 N N . ILE A 1 112 ? -5.065 -0.114 3.058 1.00 0.00 286 ILE A N 1
ATOM 1688 C CA . ILE A 1 112 ? -4.495 -1.055 2.098 1.00 0.00 286 ILE A CA 1
ATOM 1689 C C . ILE A 1 112 ? -5.510 -2.124 1.708 1.00 0.00 286 ILE A C 1
ATOM 1690 O O . ILE A 1 112 ? -6.004 -2.867 2.558 1.00 0.00 286 ILE A O 1
ATOM 1706 N N . GLY A 1 113 ? -5.818 -2.198 0.417 1.00 0.00 287 GLY A N 1
ATOM 1707 C CA . GLY A 1 113 ? -6.772 -3.177 -0.065 1.00 0.00 287 GLY A CA 1
ATOM 1708 C C . GLY A 1 113 ? -6.215 -4.026 -1.191 1.00 0.00 287 GLY A C 1
ATOM 1709 O O . GLY A 1 113 ? -5.678 -3.499 -2.165 1.00 0.00 287 GLY A O 1
ATOM 1713 N N . TRP A 1 114 ? -6.342 -5.342 -1.057 1.00 0.00 288 TRP A N 1
ATOM 1714 C CA . TRP A 1 114 ? -5.848 -6.265 -2.072 1.00 0.00 288 TRP A CA 1
ATOM 1715 C C . TRP A 1 114 ? -6.998 -6.854 -2.880 1.00 0.00 288 TRP A C 1
ATOM 1716 O O . TRP A 1 114 ? -8.165 -6.715 -2.511 1.00 0.00 288 TRP A O 1
ATOM 1737 N N . LYS A 1 115 ? -6.663 -7.511 -3.985 1.00 0.00 289 LYS A N 1
ATOM 1738 C CA . LYS A 1 115 ? -7.668 -8.121 -4.846 1.00 0.00 289 LYS A CA 1
ATOM 1739 C C . LYS A 1 115 ? -7.145 -9.416 -5.460 1.00 0.00 289 LYS A C 1
ATOM 1740 O O . LYS A 1 115 ? -5.985 -9.500 -5.863 1.00 0.00 289 LYS A O 1
ATOM 1759 N N . SER A 1 116 ? -8.011 -10.425 -5.528 1.00 0.00 290 SER A N 1
ATOM 1760 C CA . SER A 1 116 ? -7.636 -11.715 -6.094 1.00 0.00 290 SER A CA 1
ATOM 1761 C C . SER A 1 116 ? -8.637 -12.154 -7.159 1.00 0.00 290 SER A C 1
ATOM 1762 O O . SER A 1 116 ? -9.631 -12.813 -6.856 1.00 0.00 290 SER A O 1
ATOM 1770 N N . ARG A 1 117 ? -8.368 -11.783 -8.405 1.00 0.00 291 ARG A N 1
ATOM 1771 C CA . ARG A 1 117 ? -9.244 -12.138 -9.515 1.00 0.00 291 ARG A CA 1
ATOM 1772 C C . ARG A 1 117 ? -9.211 -13.640 -9.773 1.00 0.00 291 ARG A C 1
ATOM 1773 O O . ARG A 1 117 ? -8.164 -14.205 -10.087 1.00 0.00 291 ARG A O 1
ATOM 1794 N N . SER A 1 118 ? -10.368 -14.282 -9.640 1.00 0.00 292 SER A N 1
ATOM 1795 C CA . SER A 1 118 ? -10.474 -15.721 -9.859 1.00 0.00 292 SER A CA 1
ATOM 1796 C C . SER A 1 118 ? -11.056 -16.019 -11.236 1.00 0.00 292 SER A C 1
ATOM 1797 O O . SER A 1 118 ? -10.510 -16.823 -11.992 1.00 0.00 292 SER A O 1
ATOM 1805 N N . GLY A 1 119 ? -12.171 -15.368 -11.555 1.00 0.00 293 GLY A N 1
ATOM 1806 C CA . GLY A 1 119 ? -12.808 -15.577 -12.842 1.00 0.00 293 GLY A CA 1
ATOM 1807 C C . GLY A 1 119 ? -14.320 -15.644 -12.737 1.00 0.00 293 GLY A C 1
ATOM 1808 O O . GLY A 1 119 ? -15.027 -14.830 -13.331 1.00 0.00 293 GLY A O 1
ATOM 1812 N N . SER A 1 120 ? -14.816 -16.615 -11.978 1.00 0.00 294 SER A N 1
ATOM 1813 C CA . SER A 1 120 ? -16.253 -16.785 -11.797 1.00 0.00 294 SER A CA 1
ATOM 1814 C C . SER A 1 120 ? -16.810 -15.730 -10.847 1.00 0.00 294 SER A C 1
ATOM 1815 O O . SER A 1 120 ? -16.070 -15.120 -10.077 1.00 0.00 294 SER A O 1
ATOM 1823 N N . ASP A 1 121 ? -18.122 -15.521 -10.907 1.00 0.00 295 ASP A N 1
ATOM 1824 C CA . ASP A 1 121 ? -18.780 -14.541 -10.051 1.00 0.00 295 ASP A CA 1
ATOM 1825 C C . ASP A 1 121 ? -19.117 -15.142 -8.690 1.00 0.00 295 ASP A C 1
ATOM 1826 O O . ASP A 1 121 ? -19.093 -14.453 -7.671 1.00 0.00 295 ASP A O 1
ATOM 1835 N N . LEU A 1 122 ? -19.430 -16.435 -8.682 1.00 0.00 296 LEU A N 1
ATOM 1836 C CA . LEU A 1 122 ? -19.771 -17.131 -7.446 1.00 0.00 296 LEU A CA 1
ATOM 1837 C C . LEU A 1 122 ? -18.547 -17.287 -6.550 1.00 0.00 296 LEU A C 1
ATOM 1838 O O . LEU A 1 122 ? -18.668 -17.386 -5.329 1.00 0.00 296 LEU A O 1
ATOM 1854 N N . ASP A 1 123 ? -17.366 -17.309 -7.162 1.00 0.00 297 ASP A N 1
ATOM 1855 C CA . ASP A 1 123 ? -16.120 -17.455 -6.418 1.00 0.00 297 ASP A CA 1
ATOM 1856 C C . ASP A 1 123 ? -15.985 -16.365 -5.358 1.00 0.00 297 ASP A C 1
ATOM 1857 O O . ASP A 1 123 ? -16.437 -15.237 -5.551 1.00 0.00 297 ASP A O 1
ATOM 1866 N N . ALA A 1 124 ? -15.361 -16.711 -4.238 1.00 0.00 298 ALA A N 1
ATOM 1867 C CA . ALA A 1 124 ? -15.166 -15.765 -3.146 1.00 0.00 298 ALA A CA 1
ATOM 1868 C C . ALA A 1 124 ? -13.994 -14.833 -3.431 1.00 0.00 298 ALA A C 1
ATOM 1869 O O . ALA A 1 124 ? -14.152 -13.607 -3.245 1.00 0.00 298 ALA A O 1
ATOM 1876 N N . ARG A 1 8 ? -18.658 8.915 5.920 1.00 0.00 182 ARG A N 2
ATOM 1877 C CA . ARG A 1 8 ? -17.467 8.035 5.792 1.00 0.00 182 ARG A CA 2
ATOM 1878 C C . ARG A 1 8 ? -17.429 7.355 4.426 1.00 0.00 182 ARG A C 2
ATOM 1879 O O . ARG A 1 8 ? -18.317 6.574 4.087 1.00 0.00 182 ARG A O 2
ATOM 1900 N N . SER A 1 9 ? -16.394 7.657 3.649 1.00 0.00 183 SER A N 2
ATOM 1901 C CA . SER A 1 9 ? -16.240 7.074 2.323 1.00 0.00 183 SER A CA 2
ATOM 1902 C C . SER A 1 9 ? -14.803 7.215 1.829 1.00 0.00 183 SER A C 2
ATOM 1903 O O . SER A 1 9 ? -14.364 8.306 1.469 1.00 0.00 183 SER A O 2
ATOM 1911 N N . ALA A 1 10 ? -14.077 6.103 1.816 1.00 0.00 184 ALA A N 2
ATOM 1912 C CA . ALA A 1 10 ? -12.690 6.101 1.367 1.00 0.00 184 ALA A CA 2
ATOM 1913 C C . ALA A 1 10 ? -12.596 6.381 -0.129 1.00 0.00 184 ALA A C 2
ATOM 1914 O O . ALA A 1 10 ? -13.604 6.380 -0.835 1.00 0.00 184 ALA A O 2
ATOM 1921 N N . GLU A 1 11 ? -11.379 6.621 -0.606 1.00 0.00 185 GLU A N 2
ATOM 1922 C CA . GLU A 1 11 ? -11.154 6.902 -2.018 1.00 0.00 185 GLU A CA 2
ATOM 1923 C C . GLU A 1 11 ? -9.934 6.147 -2.534 1.00 0.00 185 GLU A C 2
ATOM 1924 O O . GLU A 1 11 ? -8.814 6.367 -2.074 1.00 0.00 185 GLU A O 2
ATOM 1936 N N . ALA A 1 12 ? -10.159 5.256 -3.495 1.00 0.00 186 ALA A N 2
ATOM 1937 C CA . ALA A 1 12 ? -9.077 4.468 -4.073 1.00 0.00 186 ALA A CA 2
ATOM 1938 C C . ALA A 1 12 ? -8.045 5.365 -4.746 1.00 0.00 186 ALA A C 2
ATOM 1939 O O . ALA A 1 12 ? -8.389 6.239 -5.541 1.00 0.00 186 ALA A O 2
ATOM 1946 N N . LEU A 1 13 ? -6.774 5.140 -4.423 1.00 0.00 187 LEU A N 2
ATOM 1947 C CA . LEU A 1 13 ? -5.689 5.929 -4.998 1.00 0.00 187 LEU A CA 2
ATOM 1948 C C . LEU A 1 13 ? -5.160 5.278 -6.272 1.00 0.00 187 LEU A C 2
ATOM 1949 O O . LEU A 1 13 ? -5.255 5.851 -7.358 1.00 0.00 187 LEU A O 2
ATOM 1965 N N . PHE A 1 14 ? -4.605 4.080 -6.133 1.00 0.00 188 PHE A N 2
ATOM 1966 C CA . PHE A 1 14 ? -4.062 3.351 -7.274 1.00 0.00 188 PHE A CA 2
ATOM 1967 C C . PHE A 1 14 ? -4.111 1.845 -7.033 1.00 0.00 188 PHE A C 2
ATOM 1968 O O . PHE A 1 14 ? -4.142 1.392 -5.889 1.00 0.00 188 PHE A O 2
ATOM 1985 N N . GLU A 1 15 ? -4.116 1.076 -8.117 1.00 0.00 189 GLU A N 2
ATOM 1986 C CA . GLU A 1 15 ? -4.162 -0.377 -8.024 1.00 0.00 189 GLU A CA 2
ATOM 1987 C C . GLU A 1 15 ? -3.254 -1.018 -9.068 1.00 0.00 189 GLU A C 2
ATOM 1988 O O . GLU A 1 15 ? -3.616 -1.121 -10.239 1.00 0.00 189 GLU A O 2
ATOM 2000 N N . LYS A 1 16 ? -2.071 -1.446 -8.634 1.00 0.00 190 LYS A N 2
ATOM 2001 C CA . LYS A 1 16 ? -1.111 -2.077 -9.532 1.00 0.00 190 LYS A CA 2
ATOM 2002 C C . LYS A 1 16 ? -0.971 -3.565 -9.223 1.00 0.00 190 LYS A C 2
ATOM 2003 O O . LYS A 1 16 ? -1.279 -4.011 -8.117 1.00 0.00 190 LYS A O 2
ATOM 2022 N N . ALA A 1 17 ? -0.505 -4.327 -10.206 1.00 0.00 191 ALA A N 2
ATOM 2023 C CA . ALA A 1 17 ? -0.322 -5.763 -10.040 1.00 0.00 191 ALA A CA 2
ATOM 2024 C C . ALA A 1 17 ? 0.993 -6.072 -9.334 1.00 0.00 191 ALA A C 2
ATOM 2025 O O . ALA A 1 17 ? 2.007 -5.417 -9.574 1.00 0.00 191 ALA A O 2
ATOM 2032 N N . VAL A 1 18 ? 0.970 -7.076 -8.462 1.00 0.00 192 VAL A N 2
ATOM 2033 C CA . VAL A 1 18 ? 2.161 -7.471 -7.722 1.00 0.00 192 VAL A CA 2
ATOM 2034 C C . VAL A 1 18 ? 2.920 -8.578 -8.452 1.00 0.00 192 VAL A C 2
ATOM 2035 O O . VAL A 1 18 ? 2.316 -9.449 -9.078 1.00 0.00 192 VAL A O 2
ATOM 2048 N N . THR A 1 19 ? 4.245 -8.532 -8.367 1.00 0.00 193 THR A N 2
ATOM 2049 C CA . THR A 1 19 ? 5.086 -9.529 -9.021 1.00 0.00 193 THR A CA 2
ATOM 2050 C C . THR A 1 19 ? 5.989 -10.232 -8.010 1.00 0.00 193 THR A C 2
ATOM 2051 O O . THR A 1 19 ? 6.118 -9.790 -6.868 1.00 0.00 193 THR A O 2
ATOM 2062 N N . PRO A 1 20 ? 6.630 -11.340 -8.419 1.00 0.00 194 PRO A N 2
ATOM 2063 C CA . PRO A 1 20 ? 7.526 -12.102 -7.544 1.00 0.00 194 PRO A CA 2
ATOM 2064 C C . PRO A 1 20 ? 8.564 -11.217 -6.862 1.00 0.00 194 PRO A C 2
ATOM 2065 O O . PRO A 1 20 ? 9.050 -11.536 -5.778 1.00 0.00 194 PRO A O 2
ATOM 2076 N N . SER A 1 21 ? 8.900 -10.104 -7.507 1.00 0.00 195 SER A N 2
ATOM 2077 C CA . SER A 1 21 ? 9.881 -9.173 -6.962 1.00 0.00 195 SER A CA 2
ATOM 2078 C C . SER A 1 21 ? 9.308 -8.420 -5.765 1.00 0.00 195 SER A C 2
ATOM 2079 O O . SER A 1 21 ? 9.979 -8.254 -4.746 1.00 0.00 195 SER A O 2
ATOM 2087 N N . ASP A 1 22 ? 8.066 -7.967 -5.895 1.00 0.00 196 ASP A N 2
ATOM 2088 C CA . ASP A 1 22 ? 7.403 -7.233 -4.824 1.00 0.00 196 ASP A CA 2
ATOM 2089 C C . ASP A 1 22 ? 7.300 -8.083 -3.563 1.00 0.00 196 ASP A C 2
ATOM 2090 O O . ASP A 1 22 ? 7.370 -7.570 -2.447 1.00 0.00 196 ASP A O 2
ATOM 2099 N N . VAL A 1 23 ? 7.134 -9.390 -3.749 1.00 0.00 197 VAL A N 2
ATOM 2100 C CA . VAL A 1 23 ? 7.022 -10.313 -2.625 1.00 0.00 197 VAL A CA 2
ATOM 2101 C C . VAL A 1 23 ? 8.112 -11.378 -2.681 1.00 0.00 197 VAL A C 2
ATOM 2102 O O . VAL A 1 23 ? 7.894 -12.526 -2.289 1.00 0.00 197 VAL A O 2
ATOM 2115 N N . GLY A 1 24 ? 9.285 -10.991 -3.168 1.00 0.00 198 GLY A N 2
ATOM 2116 C CA . GLY A 1 24 ? 10.392 -11.924 -3.266 1.00 0.00 198 GLY A CA 2
ATOM 2117 C C . GLY A 1 24 ? 10.883 -12.388 -1.910 1.00 0.00 198 GLY A C 2
ATOM 2118 O O . GLY A 1 24 ? 10.104 -12.499 -0.964 1.00 0.00 198 GLY A O 2
ATOM 2122 N N . LYS A 1 25 ? 12.180 -12.662 -1.815 1.00 0.00 199 LYS A N 2
ATOM 2123 C CA . LYS A 1 25 ? 12.779 -13.119 -0.566 1.00 0.00 199 LYS A CA 2
ATOM 2124 C C . LYS A 1 25 ? 12.985 -11.954 0.399 1.00 0.00 199 LYS A C 2
ATOM 2125 O O . LYS A 1 25 ? 12.859 -12.113 1.613 1.00 0.00 199 LYS A O 2
ATOM 2144 N N . LEU A 1 26 ? 13.303 -10.787 -0.149 1.00 0.00 200 LEU A N 2
ATOM 2145 C CA . LEU A 1 26 ? 13.529 -9.597 0.661 1.00 0.00 200 LEU A CA 2
ATOM 2146 C C . LEU A 1 26 ? 12.211 -8.909 1.005 1.00 0.00 200 LEU A C 2
ATOM 2147 O O . LEU A 1 26 ? 12.101 -8.232 2.027 1.00 0.00 200 LEU A O 2
ATOM 2163 N N . ASN A 1 27 ? 11.212 -9.085 0.146 1.00 0.00 201 ASN A N 2
ATOM 2164 C CA . ASN A 1 27 ? 9.902 -8.479 0.359 1.00 0.00 201 ASN A CA 2
ATOM 2165 C C . ASN A 1 27 ? 9.998 -6.956 0.327 1.00 0.00 201 ASN A C 2
ATOM 2166 O O . ASN A 1 27 ? 10.767 -6.355 1.078 1.00 0.00 201 ASN A O 2
ATOM 2177 N N . ARG A 1 28 ? 9.212 -6.337 -0.549 1.00 0.00 202 ARG A N 2
ATOM 2178 C CA . ARG A 1 28 ? 9.207 -4.885 -0.684 1.00 0.00 202 ARG A CA 2
ATOM 2179 C C . ARG A 1 28 ? 8.191 -4.445 -1.732 1.00 0.00 202 ARG A C 2
ATOM 2180 O O . ARG A 1 28 ? 8.259 -4.863 -2.887 1.00 0.00 202 ARG A O 2
ATOM 2201 N N . LEU A 1 29 ? 7.251 -3.599 -1.325 1.00 0.00 203 LEU A N 2
ATOM 2202 C CA . LEU A 1 29 ? 6.227 -3.110 -2.242 1.00 0.00 203 LEU A CA 2
ATOM 2203 C C . LEU A 1 29 ? 6.724 -1.885 -3.005 1.00 0.00 203 LEU A C 2
ATOM 2204 O O . LEU A 1 29 ? 7.239 -0.939 -2.409 1.00 0.00 203 LEU A O 2
ATOM 2220 N N . VAL A 1 30 ? 6.569 -1.913 -4.324 1.00 0.00 204 VAL A N 2
ATOM 2221 C CA . VAL A 1 30 ? 7.007 -0.807 -5.169 1.00 0.00 204 VAL A CA 2
ATOM 2222 C C . VAL A 1 30 ? 5.956 0.296 -5.225 1.00 0.00 204 VAL A C 2
ATOM 2223 O O . VAL A 1 30 ? 4.757 0.024 -5.252 1.00 0.00 204 VAL A O 2
ATOM 2236 N N . ILE A 1 31 ? 6.417 1.544 -5.242 1.00 0.00 205 ILE A N 2
ATOM 2237 C CA . ILE A 1 31 ? 5.518 2.691 -5.293 1.00 0.00 205 ILE A CA 2
ATOM 2238 C C . ILE A 1 31 ? 6.070 3.775 -6.219 1.00 0.00 205 ILE A C 2
ATOM 2239 O O . ILE A 1 31 ? 7.091 4.395 -5.918 1.00 0.00 205 ILE A O 2
ATOM 2255 N N . PRO A 1 32 ? 5.405 4.024 -7.365 1.00 0.00 206 PRO A N 2
ATOM 2256 C CA . PRO A 1 32 ? 5.847 5.041 -8.325 1.00 0.00 206 PRO A CA 2
ATOM 2257 C C . PRO A 1 32 ? 5.778 6.451 -7.748 1.00 0.00 206 PRO A C 2
ATOM 2258 O O . PRO A 1 32 ? 5.229 6.665 -6.668 1.00 0.00 206 PRO A O 2
ATOM 2269 N N . LYS A 1 33 ? 6.344 7.409 -8.475 1.00 0.00 207 LYS A N 2
ATOM 2270 C CA . LYS A 1 33 ? 6.353 8.800 -8.036 1.00 0.00 207 LYS A CA 2
ATOM 2271 C C . LYS A 1 33 ? 5.113 9.541 -8.528 1.00 0.00 207 LYS A C 2
ATOM 2272 O O . LYS A 1 33 ? 4.601 10.429 -7.847 1.00 0.00 207 LYS A O 2
ATOM 2291 N N . HIS A 1 34 ? 4.640 9.177 -9.715 1.00 0.00 208 HIS A N 2
ATOM 2292 C CA . HIS A 1 34 ? 3.462 9.814 -10.295 1.00 0.00 208 HIS A CA 2
ATOM 2293 C C . HIS A 1 34 ? 2.241 9.635 -9.398 1.00 0.00 208 HIS A C 2
ATOM 2294 O O . HIS A 1 34 ? 1.312 10.444 -9.431 1.00 0.00 208 HIS A O 2
ATOM 2309 N N . HIS A 1 35 ? 2.244 8.574 -8.597 1.00 0.00 209 HIS A N 2
ATOM 2310 C CA . HIS A 1 35 ? 1.134 8.295 -7.693 1.00 0.00 209 HIS A CA 2
ATOM 2311 C C . HIS A 1 35 ? 1.444 8.777 -6.279 1.00 0.00 209 HIS A C 2
ATOM 2312 O O . HIS A 1 35 ? 0.536 9.073 -5.501 1.00 0.00 209 HIS A O 2
ATOM 2327 N N . ALA A 1 36 ? 2.730 8.853 -5.949 1.00 0.00 210 ALA A N 2
ATOM 2328 C CA . ALA A 1 36 ? 3.155 9.297 -4.627 1.00 0.00 210 ALA A CA 2
ATOM 2329 C C . ALA A 1 36 ? 3.194 10.822 -4.527 1.00 0.00 210 ALA A C 2
ATOM 2330 O O . ALA A 1 36 ? 3.577 11.372 -3.493 1.00 0.00 210 ALA A O 2
ATOM 2337 N N . GLU A 1 37 ? 2.796 11.503 -5.599 1.00 0.00 211 GLU A N 2
ATOM 2338 C CA . GLU A 1 37 ? 2.791 12.963 -5.615 1.00 0.00 211 GLU A CA 2
ATOM 2339 C C . GLU A 1 37 ? 1.380 13.502 -5.831 1.00 0.00 211 GLU A C 2
ATOM 2340 O O . GLU A 1 37 ? 0.979 14.484 -5.209 1.00 0.00 211 GLU A O 2
ATOM 2352 N N . LYS A 1 38 ? 0.633 12.852 -6.719 1.00 0.00 212 LYS A N 2
ATOM 2353 C CA . LYS A 1 38 ? -0.731 13.267 -7.019 1.00 0.00 212 LYS A CA 2
ATOM 2354 C C . LYS A 1 38 ? -1.679 12.897 -5.881 1.00 0.00 212 LYS A C 2
ATOM 2355 O O . LYS A 1 38 ? -2.648 13.605 -5.613 1.00 0.00 212 LYS A O 2
ATOM 2374 N N . HIS A 1 39 ? -1.392 11.782 -5.216 1.00 0.00 213 HIS A N 2
ATOM 2375 C CA . HIS A 1 39 ? -2.219 11.318 -4.109 1.00 0.00 213 HIS A CA 2
ATOM 2376 C C . HIS A 1 39 ? -1.522 11.542 -2.770 1.00 0.00 213 HIS A C 2
ATOM 2377 O O . HIS A 1 39 ? -1.913 12.415 -1.995 1.00 0.00 213 HIS A O 2
ATOM 2392 N N . PHE A 1 40 ? -0.488 10.750 -2.507 1.00 0.00 214 PHE A N 2
ATOM 2393 C CA . PHE A 1 40 ? 0.264 10.862 -1.262 1.00 0.00 214 PHE A CA 2
ATOM 2394 C C . PHE A 1 40 ? 0.849 12.263 -1.102 1.00 0.00 214 PHE A C 2
ATOM 2395 O O . PHE A 1 40 ? 1.029 12.986 -2.082 1.00 0.00 214 PHE A O 2
ATOM 2412 N N . PRO A 1 41 ? 1.153 12.667 0.145 1.00 0.00 215 PRO A N 2
ATOM 2413 C CA . PRO A 1 41 ? 1.721 13.989 0.430 1.00 0.00 215 PRO A CA 2
ATOM 2414 C C . PRO A 1 41 ? 3.150 14.129 -0.083 1.00 0.00 215 PRO A C 2
ATOM 2415 O O . PRO A 1 41 ? 3.630 13.296 -0.852 1.00 0.00 215 PRO A O 2
ATOM 2426 N N . LEU A 1 42 ? 3.826 15.190 0.346 1.00 0.00 216 LEU A N 2
ATOM 2427 C CA . LEU A 1 42 ? 5.201 15.442 -0.070 1.00 0.00 216 LEU A CA 2
ATOM 2428 C C . LEU A 1 42 ? 6.086 15.751 1.138 1.00 0.00 216 LEU A C 2
ATOM 2429 O O . LEU A 1 42 ? 6.120 16.882 1.618 1.00 0.00 216 LEU A O 2
ATOM 2445 N N . PRO A 1 43 ? 6.819 14.740 1.647 1.00 0.00 217 PRO A N 2
ATOM 2446 C CA . PRO A 1 43 ? 7.704 14.916 2.803 1.00 0.00 217 PRO A CA 2
ATOM 2447 C C . PRO A 1 43 ? 8.623 16.124 2.654 1.00 0.00 217 PRO A C 2
ATOM 2448 O O . PRO A 1 43 ? 8.816 16.638 1.552 1.00 0.00 217 PRO A O 2
ATOM 2459 N N . SER A 1 44 ? 9.188 16.574 3.771 1.00 0.00 218 SER A N 2
ATOM 2460 C CA . SER A 1 44 ? 10.086 17.723 3.763 1.00 0.00 218 SER A CA 2
ATOM 2461 C C . SER A 1 44 ? 11.545 17.275 3.760 1.00 0.00 218 SER A C 2
ATOM 2462 O O . SER A 1 44 ? 11.838 16.086 3.623 1.00 0.00 218 SER A O 2
ATOM 2470 N N . SER A 1 45 ? 12.454 18.233 3.910 1.00 0.00 219 SER A N 2
ATOM 2471 C CA . SER A 1 45 ? 13.880 17.935 3.924 1.00 0.00 219 SER A CA 2
ATOM 2472 C C . SER A 1 45 ? 14.317 17.420 5.291 1.00 0.00 219 SER A C 2
ATOM 2473 O O . SER A 1 45 ? 15.074 16.454 5.388 1.00 0.00 219 SER A O 2
ATOM 2481 N N . ASN A 1 46 ? 13.836 18.072 6.345 1.00 0.00 220 ASN A N 2
ATOM 2482 C CA . ASN A 1 46 ? 14.177 17.677 7.707 1.00 0.00 220 ASN A CA 2
ATOM 2483 C C . ASN A 1 46 ? 13.145 18.204 8.699 1.00 0.00 220 ASN A C 2
ATOM 2484 O O . ASN A 1 46 ? 12.648 19.322 8.560 1.00 0.00 220 ASN A O 2
ATOM 2495 N N . VAL A 1 47 ? 12.829 17.392 9.703 1.00 0.00 221 VAL A N 2
ATOM 2496 C CA . VAL A 1 47 ? 11.856 17.776 10.719 1.00 0.00 221 VAL A CA 2
ATOM 2497 C C . VAL A 1 47 ? 12.055 16.973 12.000 1.00 0.00 221 VAL A C 2
ATOM 2498 O O . VAL A 1 47 ? 12.058 17.527 13.099 1.00 0.00 221 VAL A O 2
ATOM 2511 N N . SER A 1 48 ? 12.224 15.667 11.846 1.00 0.00 222 SER A N 2
ATOM 2512 C CA . SER A 1 48 ? 12.425 14.781 12.987 1.00 0.00 222 SER A CA 2
ATOM 2513 C C . SER A 1 48 ? 13.372 13.640 12.628 1.00 0.00 222 SER A C 2
ATOM 2514 O O . SER A 1 48 ? 14.323 13.357 13.356 1.00 0.00 222 SER A O 2
ATOM 2522 N N . VAL A 1 49 ? 13.104 12.989 11.502 1.00 0.00 223 VAL A N 2
ATOM 2523 C CA . VAL A 1 49 ? 13.932 11.879 11.045 1.00 0.00 223 VAL A CA 2
ATOM 2524 C C . VAL A 1 49 ? 14.170 11.958 9.540 1.00 0.00 223 VAL A C 2
ATOM 2525 O O . VAL A 1 49 ? 13.287 12.362 8.782 1.00 0.00 223 VAL A O 2
ATOM 2538 N N . LYS A 1 50 ? 15.368 11.573 9.112 1.00 0.00 224 LYS A N 2
ATOM 2539 C CA . LYS A 1 50 ? 15.723 11.603 7.697 1.00 0.00 224 LYS A CA 2
ATOM 2540 C C . LYS A 1 50 ? 14.740 10.788 6.864 1.00 0.00 224 LYS A C 2
ATOM 2541 O O . LYS A 1 50 ? 14.504 11.088 5.695 1.00 0.00 224 LYS A O 2
ATOM 2560 N N . GLY A 1 51 ? 14.169 9.755 7.475 1.00 0.00 225 GLY A N 2
ATOM 2561 C CA . GLY A 1 51 ? 13.219 8.911 6.771 1.00 0.00 225 GLY A CA 2
ATOM 2562 C C . GLY A 1 51 ? 11.780 9.308 7.040 1.00 0.00 225 GLY A C 2
ATOM 2563 O O . GLY A 1 51 ? 11.518 10.270 7.763 1.00 0.00 225 GLY A O 2
ATOM 2567 N N . VAL A 1 52 ? 10.847 8.565 6.457 1.00 0.00 226 VAL A N 2
ATOM 2568 C CA . VAL A 1 52 ? 9.424 8.842 6.635 1.00 0.00 226 VAL A CA 2
ATOM 2569 C C . VAL A 1 52 ? 8.633 7.548 6.809 1.00 0.00 226 VAL A C 2
ATOM 2570 O O . VAL A 1 52 ? 8.908 6.548 6.147 1.00 0.00 226 VAL A O 2
ATOM 2583 N N . LEU A 1 53 ? 7.649 7.578 7.702 1.00 0.00 227 LEU A N 2
ATOM 2584 C CA . LEU A 1 53 ? 6.819 6.408 7.963 1.00 0.00 227 LEU A CA 2
ATOM 2585 C C . LEU A 1 53 ? 5.421 6.586 7.377 1.00 0.00 227 LEU A C 2
ATOM 2586 O O . LEU A 1 53 ? 4.985 7.706 7.117 1.00 0.00 227 LEU A O 2
ATOM 2602 N N . LEU A 1 54 ? 4.727 5.471 7.171 1.00 0.00 228 LEU A N 2
ATOM 2603 C CA . LEU A 1 54 ? 3.378 5.501 6.615 1.00 0.00 228 LEU A CA 2
ATOM 2604 C C . LEU A 1 54 ? 2.430 4.640 7.447 1.00 0.00 228 LEU A C 2
ATOM 2605 O O . LEU A 1 54 ? 2.842 3.650 8.049 1.00 0.00 228 LEU A O 2
ATOM 2621 N N . ASN A 1 55 ? 1.159 5.027 7.474 1.00 0.00 229 ASN A N 2
ATOM 2622 C CA . ASN A 1 55 ? 0.152 4.293 8.231 1.00 0.00 229 ASN A CA 2
ATOM 2623 C C . ASN A 1 55 ? -1.000 3.858 7.328 1.00 0.00 229 ASN A C 2
ATOM 2624 O O . ASN A 1 55 ? -1.549 4.662 6.576 1.00 0.00 229 ASN A O 2
ATOM 2635 N N . PHE A 1 56 ? -1.357 2.580 7.408 1.00 0.00 230 PHE A N 2
ATOM 2636 C CA . PHE A 1 56 ? -2.443 2.038 6.600 1.00 0.00 230 PHE A CA 2
ATOM 2637 C C . PHE A 1 56 ? -3.446 1.288 7.471 1.00 0.00 230 PHE A C 2
ATOM 2638 O O . PHE A 1 56 ? -3.064 0.531 8.365 1.00 0.00 230 PHE A O 2
ATOM 2655 N N . GLU A 1 57 ? -4.730 1.504 7.206 1.00 0.00 231 GLU A N 2
ATOM 2656 C CA . GLU A 1 57 ? -5.789 0.848 7.968 1.00 0.00 231 GLU A CA 2
ATOM 2657 C C . GLU A 1 57 ? -6.295 -0.391 7.237 1.00 0.00 231 GLU A C 2
ATOM 2658 O O . GLU A 1 57 ? -6.354 -0.420 6.008 1.00 0.00 231 GLU A O 2
ATOM 2670 N N . ASP A 1 58 ? -6.657 -1.416 8.003 1.00 0.00 232 ASP A N 2
ATOM 2671 C CA . ASP A 1 58 ? -7.158 -2.659 7.428 1.00 0.00 232 ASP A CA 2
ATOM 2672 C C . ASP A 1 58 ? -8.642 -2.841 7.735 1.00 0.00 232 ASP A C 2
ATOM 2673 O O . ASP A 1 58 ? -9.090 -2.593 8.856 1.00 0.00 232 ASP A O 2
ATOM 2682 N N . VAL A 1 59 ? -9.399 -3.274 6.732 1.00 0.00 233 VAL A N 2
ATOM 2683 C CA . VAL A 1 59 ? -10.831 -3.491 6.888 1.00 0.00 233 VAL A CA 2
ATOM 2684 C C . VAL A 1 59 ? -11.131 -4.494 7.998 1.00 0.00 233 VAL A C 2
ATOM 2685 O O . VAL A 1 59 ? -12.242 -4.534 8.527 1.00 0.00 233 VAL A O 2
ATOM 2698 N N . ASN A 1 60 ? -10.137 -5.306 8.349 1.00 0.00 234 ASN A N 2
ATOM 2699 C CA . ASN A 1 60 ? -10.304 -6.309 9.397 1.00 0.00 234 ASN A CA 2
ATOM 2700 C C . ASN A 1 60 ? -9.854 -5.768 10.751 1.00 0.00 234 ASN A C 2
ATOM 2701 O O . ASN A 1 60 ? -9.298 -6.502 11.570 1.00 0.00 234 ASN A O 2
ATOM 2712 N N . GLY A 1 61 ? -10.101 -4.482 10.986 1.00 0.00 235 GLY A N 2
ATOM 2713 C CA . GLY A 1 61 ? -9.715 -3.868 12.245 1.00 0.00 235 GLY A CA 2
ATOM 2714 C C . GLY A 1 61 ? -8.248 -4.068 12.569 1.00 0.00 235 GLY A C 2
ATOM 2715 O O . GLY A 1 61 ? -7.908 -4.636 13.608 1.00 0.00 235 GLY A O 2
ATOM 2719 N N . LYS A 1 62 ? -7.377 -3.602 11.681 1.00 0.00 236 LYS A N 2
ATOM 2720 C CA . LYS A 1 62 ? -5.938 -3.735 11.880 1.00 0.00 236 LYS A CA 2
ATOM 2721 C C . LYS A 1 62 ? -5.194 -2.543 11.290 1.00 0.00 236 LYS A C 2
ATOM 2722 O O . LYS A 1 62 ? -5.403 -2.179 10.132 1.00 0.00 236 LYS A O 2
ATOM 2741 N N . VAL A 1 63 ? -4.321 -1.939 12.092 1.00 0.00 237 VAL A N 2
ATOM 2742 C CA . VAL A 1 63 ? -3.544 -0.789 11.647 1.00 0.00 237 VAL A CA 2
ATOM 2743 C C . VAL A 1 63 ? -2.109 -1.192 11.319 1.00 0.00 237 VAL A C 2
ATOM 2744 O O . VAL A 1 63 ? -1.403 -1.748 12.161 1.00 0.00 237 VAL A O 2
ATOM 2757 N N . TRP A 1 64 ? -1.687 -0.911 10.093 1.00 0.00 238 TRP A N 2
ATOM 2758 C CA . TRP A 1 64 ? -0.337 -1.244 9.653 1.00 0.00 238 TRP A CA 2
ATOM 2759 C C . TRP A 1 64 ? 0.526 0.008 9.538 1.00 0.00 238 TRP A C 2
ATOM 2760 O O . TRP A 1 64 ? 0.020 1.102 9.289 1.00 0.00 238 TRP A O 2
ATOM 2781 N N . ARG A 1 65 ? 1.832 -0.161 9.722 1.00 0.00 239 ARG A N 2
ATOM 2782 C CA . ARG A 1 65 ? 2.767 0.956 9.637 1.00 0.00 239 ARG A CA 2
ATOM 2783 C C . ARG A 1 65 ? 4.003 0.568 8.834 1.00 0.00 239 ARG A C 2
ATOM 2784 O O . ARG A 1 65 ? 4.952 -0.004 9.370 1.00 0.00 239 ARG A O 2
ATOM 2805 N N . PHE A 1 66 ? 3.985 0.881 7.542 1.00 0.00 240 PHE A N 2
ATOM 2806 C CA . PHE A 1 66 ? 5.103 0.565 6.661 1.00 0.00 240 PHE A CA 2
ATOM 2807 C C . PHE A 1 66 ? 6.148 1.677 6.685 1.00 0.00 240 PHE A C 2
ATOM 2808 O O . PHE A 1 66 ? 6.024 2.642 7.440 1.00 0.00 240 PHE A O 2
ATOM 2825 N N . ARG A 1 67 ? 7.179 1.533 5.857 1.00 0.00 241 ARG A N 2
ATOM 2826 C CA . ARG A 1 67 ? 8.246 2.527 5.789 1.00 0.00 241 ARG A CA 2
ATOM 2827 C C . ARG A 1 67 ? 8.517 2.942 4.345 1.00 0.00 241 ARG A C 2
ATOM 2828 O O . ARG A 1 67 ? 8.632 2.098 3.456 1.00 0.00 241 ARG A O 2
ATOM 2849 N N . TYR A 1 68 ? 8.622 4.249 4.124 1.00 0.00 242 TYR A N 2
ATOM 2850 C CA . TYR A 1 68 ? 8.880 4.788 2.793 1.00 0.00 242 TYR A CA 2
ATOM 2851 C C . TYR A 1 68 ? 10.355 5.154 2.640 1.00 0.00 242 TYR A C 2
ATOM 2852 O O . TYR A 1 68 ? 10.900 5.902 3.452 1.00 0.00 242 TYR A O 2
ATOM 2870 N N . SER A 1 69 ? 11.000 4.622 1.606 1.00 0.00 243 SER A N 2
ATOM 2871 C CA . SER A 1 69 ? 12.415 4.902 1.373 1.00 0.00 243 SER A CA 2
ATOM 2872 C C . SER A 1 69 ? 12.744 4.949 -0.117 1.00 0.00 243 SER A C 2
ATOM 2873 O O . SER A 1 69 ? 11.953 4.516 -0.955 1.00 0.00 243 SER A O 2
ATOM 2881 N N . TYR A 1 70 ? 13.927 5.474 -0.433 1.00 0.00 244 TYR A N 2
ATOM 2882 C CA . TYR A 1 70 ? 14.382 5.581 -1.816 1.00 0.00 244 TYR A CA 2
ATOM 2883 C C . TYR A 1 70 ? 14.968 4.252 -2.290 1.00 0.00 244 TYR A C 2
ATOM 2884 O O . TYR A 1 70 ? 15.800 3.657 -1.605 1.00 0.00 244 TYR A O 2
ATOM 2902 N N . TRP A 1 71 ? 14.531 3.788 -3.456 1.00 0.00 245 TRP A N 2
ATOM 2903 C CA . TRP A 1 71 ? 15.021 2.524 -3.996 1.00 0.00 245 TRP A CA 2
ATOM 2904 C C . TRP A 1 71 ? 15.170 2.573 -5.516 1.00 0.00 245 TRP A C 2
ATOM 2905 O O . TRP A 1 71 ? 14.774 3.549 -6.166 1.00 0.00 245 TRP A O 2
ATOM 2926 N N . ASN A 1 72 ? 15.744 1.500 -6.067 1.00 0.00 246 ASN A N 2
ATOM 2927 C CA . ASN A 1 72 ? 15.963 1.374 -7.505 1.00 0.00 246 ASN A CA 2
ATOM 2928 C C . ASN A 1 72 ? 17.015 2.364 -7.994 1.00 0.00 246 ASN A C 2
ATOM 2929 O O . ASN A 1 72 ? 16.981 2.798 -9.146 1.00 0.00 246 ASN A O 2
ATOM 2940 N N . SER A 1 73 ? 17.948 2.721 -7.112 1.00 0.00 247 SER A N 2
ATOM 2941 C CA . SER A 1 73 ? 19.013 3.663 -7.456 1.00 0.00 247 SER A CA 2
ATOM 2942 C C . SER A 1 73 ? 18.455 4.859 -8.222 1.00 0.00 247 SER A C 2
ATOM 2943 O O . SER A 1 73 ? 19.141 5.452 -9.057 1.00 0.00 247 SER A O 2
ATOM 2951 N N . SER A 1 74 ? 17.205 5.200 -7.934 1.00 0.00 248 SER A N 2
ATOM 2952 C CA . SER A 1 74 ? 16.541 6.316 -8.590 1.00 0.00 248 SER A CA 2
ATOM 2953 C C . SER A 1 74 ? 15.371 6.810 -7.746 1.00 0.00 248 SER A C 2
ATOM 2954 O O . SER A 1 74 ? 15.299 6.532 -6.551 1.00 0.00 248 SER A O 2
ATOM 2962 N N . GLN A 1 75 ? 14.458 7.547 -8.370 1.00 0.00 249 GLN A N 2
ATOM 2963 C CA . GLN A 1 75 ? 13.299 8.080 -7.667 1.00 0.00 249 GLN A CA 2
ATOM 2964 C C . GLN A 1 75 ? 12.190 7.040 -7.537 1.00 0.00 249 GLN A C 2
ATOM 2965 O O . GLN A 1 75 ? 11.041 7.299 -7.900 1.00 0.00 249 GLN A O 2
ATOM 2979 N N . SER A 1 76 ? 12.525 5.863 -7.006 1.00 0.00 250 SER A N 2
ATOM 2980 C CA . SER A 1 76 ? 11.534 4.810 -6.825 1.00 0.00 250 SER A CA 2
ATOM 2981 C C . SER A 1 76 ? 11.323 4.524 -5.344 1.00 0.00 250 SER A C 2
ATOM 2982 O O . SER A 1 76 ? 12.234 4.073 -4.651 1.00 0.00 250 SER A O 2
ATOM 2990 N N . TYR A 1 77 ? 10.116 4.805 -4.860 1.00 0.00 251 TYR A N 2
ATOM 2991 C CA . TYR A 1 77 ? 9.788 4.590 -3.457 1.00 0.00 251 TYR A CA 2
ATOM 2992 C C . TYR A 1 77 ? 9.216 3.197 -3.226 1.00 0.00 251 TYR A C 2
ATOM 2993 O O . TYR A 1 77 ? 8.350 2.736 -3.970 1.00 0.00 251 TYR A O 2
ATOM 3011 N N . VAL A 1 78 ? 9.701 2.537 -2.181 1.00 0.00 252 VAL A N 2
ATOM 3012 C CA . VAL A 1 78 ? 9.239 1.200 -1.835 1.00 0.00 252 VAL A CA 2
ATOM 3013 C C . VAL A 1 78 ? 8.787 1.147 -0.381 1.00 0.00 252 VAL A C 2
ATOM 3014 O O . VAL A 1 78 ? 9.267 1.912 0.456 1.00 0.00 252 VAL A O 2
ATOM 3027 N N . LEU A 1 79 ? 7.862 0.241 -0.087 1.00 0.00 253 LEU A N 2
ATOM 3028 C CA . LEU A 1 79 ? 7.349 0.092 1.269 1.00 0.00 253 LEU A CA 2
ATOM 3029 C C . LEU A 1 79 ? 7.963 -1.125 1.951 1.00 0.00 253 LEU A C 2
ATOM 3030 O O . LEU A 1 79 ? 7.413 -2.226 1.896 1.00 0.00 253 LEU A O 2
ATOM 3046 N N . THR A 1 80 ? 9.110 -0.914 2.593 1.00 0.00 254 THR A N 2
ATOM 3047 C CA . THR A 1 80 ? 9.806 -1.986 3.292 1.00 0.00 254 THR A CA 2
ATOM 3048 C C . THR A 1 80 ? 9.353 -2.069 4.746 1.00 0.00 254 THR A C 2
ATOM 3049 O O . THR A 1 80 ? 8.647 -1.188 5.237 1.00 0.00 254 THR A O 2
ATOM 3060 N N . LYS A 1 81 ? 9.767 -3.129 5.433 1.00 0.00 255 LYS A N 2
ATOM 3061 C CA . LYS A 1 81 ? 9.404 -3.323 6.832 1.00 0.00 255 LYS A CA 2
ATOM 3062 C C . LYS A 1 81 ? 7.893 -3.434 6.994 1.00 0.00 255 LYS A C 2
ATOM 3063 O O . LYS A 1 81 ? 7.152 -2.505 6.668 1.00 0.00 255 LYS A O 2
ATOM 3082 N N . GLY A 1 82 ? 7.438 -4.577 7.497 1.00 0.00 256 GLY A N 2
ATOM 3083 C CA . GLY A 1 82 ? 6.016 -4.788 7.689 1.00 0.00 256 GLY A CA 2
ATOM 3084 C C . GLY A 1 82 ? 5.384 -5.541 6.537 1.00 0.00 256 GLY A C 2
ATOM 3085 O O . GLY A 1 82 ? 4.411 -6.273 6.723 1.00 0.00 256 GLY A O 2
ATOM 3089 N N . TRP A 1 83 ? 5.939 -5.365 5.342 1.00 0.00 257 TRP A N 2
ATOM 3090 C CA . TRP A 1 83 ? 5.426 -6.035 4.153 1.00 0.00 257 TRP A CA 2
ATOM 3091 C C . TRP A 1 83 ? 5.459 -7.549 4.329 1.00 0.00 257 TRP A C 2
ATOM 3092 O O . TRP A 1 83 ? 4.521 -8.249 3.949 1.00 0.00 257 TRP A O 2
ATOM 3113 N N . SER A 1 84 ? 6.544 -8.048 4.911 1.00 0.00 258 SER A N 2
ATOM 3114 C CA . SER A 1 84 ? 6.697 -9.479 5.142 1.00 0.00 258 SER A CA 2
ATOM 3115 C C . SER A 1 84 ? 5.603 -9.995 6.070 1.00 0.00 258 SER A C 2
ATOM 3116 O O . SER A 1 84 ? 5.010 -11.045 5.822 1.00 0.00 258 SER A O 2
ATOM 3124 N N . ARG A 1 85 ? 5.341 -9.248 7.137 1.00 0.00 259 ARG A N 2
ATOM 3125 C CA . ARG A 1 85 ? 4.314 -9.627 8.101 1.00 0.00 259 ARG A CA 2
ATOM 3126 C C . ARG A 1 85 ? 2.935 -9.624 7.451 1.00 0.00 259 ARG A C 2
ATOM 3127 O O . ARG A 1 85 ? 2.132 -10.534 7.667 1.00 0.00 259 ARG A O 2
ATOM 3148 N N . PHE A 1 86 ? 2.664 -8.594 6.656 1.00 0.00 260 PHE A N 2
ATOM 3149 C CA . PHE A 1 86 ? 1.382 -8.471 5.974 1.00 0.00 260 PHE A CA 2
ATOM 3150 C C . PHE A 1 86 ? 1.185 -9.610 4.981 1.00 0.00 260 PHE A C 2
ATOM 3151 O O . PHE A 1 86 ? 0.193 -10.338 5.046 1.00 0.00 260 PHE A O 2
ATOM 3168 N N . VAL A 1 87 ? 2.134 -9.762 4.063 1.00 0.00 261 VAL A N 2
ATOM 3169 C CA . VAL A 1 87 ? 2.066 -10.815 3.055 1.00 0.00 261 VAL A CA 2
ATOM 3170 C C . VAL A 1 87 ? 1.908 -12.187 3.702 1.00 0.00 261 VAL A C 2
ATOM 3171 O O . VAL A 1 87 ? 1.302 -13.090 3.125 1.00 0.00 261 VAL A O 2
ATOM 3184 N N . LYS A 1 88 ? 2.457 -12.336 4.903 1.00 0.00 262 LYS A N 2
ATOM 3185 C CA . LYS A 1 88 ? 2.375 -13.599 5.630 1.00 0.00 262 LYS A CA 2
ATOM 3186 C C . LYS A 1 88 ? 1.031 -13.731 6.337 1.00 0.00 262 LYS A C 2
ATOM 3187 O O . LYS A 1 88 ? 0.432 -14.805 6.356 1.00 0.00 262 LYS A O 2
ATOM 3206 N N . GLU A 1 89 ? 0.564 -12.631 6.920 1.00 0.00 263 GLU A N 2
ATOM 3207 C CA . GLU A 1 89 ? -0.709 -12.626 7.632 1.00 0.00 263 GLU A CA 2
ATOM 3208 C C . GLU A 1 89 ? -1.859 -12.954 6.687 1.00 0.00 263 GLU A C 2
ATOM 3209 O O . GLU A 1 89 ? -2.851 -13.565 7.088 1.00 0.00 263 GLU A O 2
ATOM 3221 N N . LYS A 1 90 ? -1.722 -12.542 5.430 1.00 0.00 264 LYS A N 2
ATOM 3222 C CA . LYS A 1 90 ? -2.750 -12.792 4.426 1.00 0.00 264 LYS A CA 2
ATOM 3223 C C . LYS A 1 90 ? -2.286 -13.829 3.403 1.00 0.00 264 LYS A C 2
ATOM 3224 O O . LYS A 1 90 ? -3.059 -14.246 2.541 1.00 0.00 264 LYS A O 2
ATOM 3243 N N . ASN A 1 91 ? -1.024 -14.242 3.500 1.00 0.00 265 ASN A N 2
ATOM 3244 C CA . ASN A 1 91 ? -0.472 -15.226 2.579 1.00 0.00 265 ASN A CA 2
ATOM 3245 C C . ASN A 1 91 ? -0.502 -14.709 1.144 1.00 0.00 265 ASN A C 2
ATOM 3246 O O . ASN A 1 91 ? -0.711 -15.471 0.202 1.00 0.00 265 ASN A O 2
ATOM 3257 N N . LEU A 1 92 ? -0.291 -13.404 0.989 1.00 0.00 266 LEU A N 2
ATOM 3258 C CA . LEU A 1 92 ? -0.296 -12.781 -0.328 1.00 0.00 266 LEU A CA 2
ATOM 3259 C C . LEU A 1 92 ? 0.783 -13.389 -1.220 1.00 0.00 266 LEU A C 2
ATOM 3260 O O . LEU A 1 92 ? 1.960 -13.413 -0.857 1.00 0.00 266 LEU A O 2
ATOM 3276 N N . ARG A 1 93 ? 0.375 -13.876 -2.386 1.00 0.00 267 ARG A N 2
ATOM 3277 C CA . ARG A 1 93 ? 1.307 -14.483 -3.330 1.00 0.00 267 ARG A CA 2
ATOM 3278 C C . ARG A 1 93 ? 1.396 -13.661 -4.612 1.00 0.00 267 ARG A C 2
ATOM 3279 O O . ARG A 1 93 ? 0.661 -12.688 -4.790 1.00 0.00 267 ARG A O 2
ATOM 3300 N N . ALA A 1 94 ? 2.300 -14.055 -5.502 1.00 0.00 268 ALA A N 2
ATOM 3301 C CA . ALA A 1 94 ? 2.483 -13.354 -6.768 1.00 0.00 268 ALA A CA 2
ATOM 3302 C C . ALA A 1 94 ? 1.256 -13.506 -7.659 1.00 0.00 268 ALA A C 2
ATOM 3303 O O . ALA A 1 94 ? 0.476 -14.445 -7.504 1.00 0.00 268 ALA A O 2
ATOM 3310 N N . GLY A 1 95 ? 1.091 -12.575 -8.594 1.00 0.00 269 GLY A N 2
ATOM 3311 C CA . GLY A 1 95 ? -0.044 -12.627 -9.497 1.00 0.00 269 GLY A CA 2
ATOM 3312 C C . GLY A 1 95 ? -1.221 -11.804 -9.004 1.00 0.00 269 GLY A C 2
ATOM 3313 O O . GLY A 1 95 ? -2.152 -11.529 -9.759 1.00 0.00 269 GLY A O 2
ATOM 3317 N N . ASP A 1 96 ? -1.183 -11.411 -7.734 1.00 0.00 270 ASP A N 2
ATOM 3318 C CA . ASP A 1 96 ? -2.257 -10.617 -7.146 1.00 0.00 270 ASP A CA 2
ATOM 3319 C C . ASP A 1 96 ? -2.121 -9.148 -7.530 1.00 0.00 270 ASP A C 2
ATOM 3320 O O . ASP A 1 96 ? -1.234 -8.777 -8.299 1.00 0.00 270 ASP A O 2
ATOM 3329 N N . VAL A 1 97 ? -3.005 -8.316 -6.989 1.00 0.00 271 VAL A N 2
ATOM 3330 C CA . VAL A 1 97 ? -2.984 -6.886 -7.276 1.00 0.00 271 VAL A CA 2
ATOM 3331 C C . VAL A 1 97 ? -3.153 -6.069 -6.001 1.00 0.00 271 VAL A C 2
ATOM 3332 O O . VAL A 1 97 ? -4.212 -6.092 -5.372 1.00 0.00 271 VAL A O 2
ATOM 3345 N N . VAL A 1 98 ? -2.104 -5.348 -5.622 1.00 0.00 272 VAL A N 2
ATOM 3346 C CA . VAL A 1 98 ? -2.135 -4.522 -4.422 1.00 0.00 272 VAL A CA 2
ATOM 3347 C C . VAL A 1 98 ? -2.769 -3.164 -4.706 1.00 0.00 272 VAL A C 2
ATOM 3348 O O . VAL A 1 98 ? -2.404 -2.485 -5.665 1.00 0.00 272 VAL A O 2
ATOM 3361 N N . SER A 1 99 ? -3.724 -2.774 -3.865 1.00 0.00 273 SER A N 2
ATOM 3362 C CA . SER A 1 99 ? -4.411 -1.499 -4.025 1.00 0.00 273 SER A CA 2
ATOM 3363 C C . SER A 1 99 ? -4.284 -0.650 -2.764 1.00 0.00 273 SER A C 2
ATOM 3364 O O . SER A 1 99 ? -3.940 -1.156 -1.695 1.00 0.00 273 SER A O 2
ATOM 3372 N N . PHE A 1 100 ? -4.564 0.643 -2.896 1.00 0.00 274 PHE A N 2
ATOM 3373 C CA . PHE A 1 100 ? -4.480 1.561 -1.767 1.00 0.00 274 PHE A CA 2
ATOM 3374 C C . PHE A 1 100 ? -5.452 2.726 -1.938 1.00 0.00 274 PHE A C 2
ATOM 3375 O O . PHE A 1 100 ? -5.674 3.203 -3.050 1.00 0.00 274 PHE A O 2
ATOM 3392 N N . SER A 1 101 ? -6.026 3.177 -0.828 1.00 0.00 275 SER A N 2
ATOM 3393 C CA . SER A 1 101 ? -6.973 4.284 -0.854 1.00 0.00 275 SER A CA 2
ATOM 3394 C C . SER A 1 101 ? -6.576 5.361 0.153 1.00 0.00 275 SER A C 2
ATOM 3395 O O . SER A 1 101 ? -5.605 5.205 0.893 1.00 0.00 275 SER A O 2
ATOM 3403 N N . ARG A 1 102 ? -7.333 6.454 0.174 1.00 0.00 276 ARG A N 2
ATOM 3404 C CA . ARG A 1 102 ? -7.057 7.554 1.088 1.00 0.00 276 ARG A CA 2
ATOM 3405 C C . ARG A 1 102 ? -8.353 8.138 1.645 1.00 0.00 276 ARG A C 2
ATOM 3406 O O . ARG A 1 102 ? -9.378 8.159 0.964 1.00 0.00 276 ARG A O 2
ATOM 3427 N N . SER A 1 103 ? -8.299 8.608 2.885 1.00 0.00 277 SER A N 2
ATOM 3428 C CA . SER A 1 103 ? -9.468 9.193 3.532 1.00 0.00 277 SER A CA 2
ATOM 3429 C C . SER A 1 103 ? -9.605 10.670 3.179 1.00 0.00 277 SER A C 2
ATOM 3430 O O . SER A 1 103 ? -8.675 11.280 2.649 1.00 0.00 277 SER A O 2
ATOM 3438 N N . ASN A 1 104 ? -10.769 11.239 3.472 1.00 0.00 278 ASN A N 2
ATOM 3439 C CA . ASN A 1 104 ? -11.027 12.646 3.183 1.00 0.00 278 ASN A CA 2
ATOM 3440 C C . ASN A 1 104 ? -10.565 13.531 4.337 1.00 0.00 278 ASN A C 2
ATOM 3441 O O . ASN A 1 104 ? -10.087 14.646 4.123 1.00 0.00 278 ASN A O 2
ATOM 3452 N N . GLY A 1 105 ? -10.709 13.028 5.557 1.00 0.00 279 GLY A N 2
ATOM 3453 C CA . GLY A 1 105 ? -10.302 13.786 6.726 1.00 0.00 279 GLY A CA 2
ATOM 3454 C C . GLY A 1 105 ? -9.848 12.898 7.866 1.00 0.00 279 GLY A C 2
ATOM 3455 O O . GLY A 1 105 ? -9.533 11.725 7.662 1.00 0.00 279 GLY A O 2
ATOM 3459 N N . GLN A 1 106 ? -9.813 13.456 9.072 1.00 0.00 280 GLN A N 2
ATOM 3460 C CA . GLN A 1 106 ? -9.394 12.706 10.250 1.00 0.00 280 GLN A CA 2
ATOM 3461 C C . GLN A 1 106 ? -7.961 12.203 10.094 1.00 0.00 280 GLN A C 2
ATOM 3462 O O . GLN A 1 106 ? -7.720 11.000 10.004 1.00 0.00 280 GLN A O 2
ATOM 3476 N N . ASP A 1 107 ? -7.014 13.135 10.064 1.00 0.00 281 ASP A N 2
ATOM 3477 C CA . ASP A 1 107 ? -5.604 12.787 9.919 1.00 0.00 281 ASP A CA 2
ATOM 3478 C C . ASP A 1 107 ? -5.359 12.036 8.616 1.00 0.00 281 ASP A C 2
ATOM 3479 O O . ASP A 1 107 ? -6.287 11.490 8.018 1.00 0.00 281 ASP A O 2
ATOM 3488 N N . GLN A 1 108 ? -4.104 12.015 8.176 1.00 0.00 282 GLN A N 2
ATOM 3489 C CA . GLN A 1 108 ? -3.738 11.331 6.941 1.00 0.00 282 GLN A CA 2
ATOM 3490 C C . GLN A 1 108 ? -3.726 9.819 7.138 1.00 0.00 282 GLN A C 2
ATOM 3491 O O . GLN A 1 108 ? -2.681 9.228 7.416 1.00 0.00 282 GLN A O 2
ATOM 3505 N N . GLN A 1 109 ? -4.891 9.198 6.993 1.00 0.00 283 GLN A N 2
ATOM 3506 C CA . GLN A 1 109 ? -5.015 7.753 7.154 1.00 0.00 283 GLN A CA 2
ATOM 3507 C C . GLN A 1 109 ? -5.197 7.069 5.802 1.00 0.00 283 GLN A C 2
ATOM 3508 O O . GLN A 1 109 ? -6.070 7.441 5.019 1.00 0.00 283 GLN A O 2
ATOM 3522 N N . LEU A 1 110 ? -4.366 6.065 5.537 1.00 0.00 284 LEU A N 2
ATOM 3523 C CA . LEU A 1 110 ? -4.435 5.328 4.281 1.00 0.00 284 LEU A CA 2
ATOM 3524 C C . LEU A 1 110 ? -5.099 3.969 4.484 1.00 0.00 284 LEU A C 2
ATOM 3525 O O . LEU A 1 110 ? -5.436 3.594 5.606 1.00 0.00 284 LEU A O 2
ATOM 3541 N N . TYR A 1 111 ? -5.279 3.235 3.391 1.00 0.00 285 TYR A N 2
ATOM 3542 C CA . TYR A 1 111 ? -5.901 1.916 3.450 1.00 0.00 285 TYR A CA 2
ATOM 3543 C C . TYR A 1 111 ? -5.219 0.951 2.488 1.00 0.00 285 TYR A C 2
ATOM 3544 O O . TYR A 1 111 ? -4.836 1.329 1.380 1.00 0.00 285 TYR A O 2
ATOM 3562 N N . ILE A 1 112 ? -5.071 -0.299 2.916 1.00 0.00 286 ILE A N 2
ATOM 3563 C CA . ILE A 1 112 ? -4.435 -1.319 2.091 1.00 0.00 286 ILE A CA 2
ATOM 3564 C C . ILE A 1 112 ? -5.412 -2.443 1.754 1.00 0.00 286 ILE A C 2
ATOM 3565 O O . ILE A 1 112 ? -6.019 -3.039 2.644 1.00 0.00 286 ILE A O 2
ATOM 3581 N N . GLY A 1 113 ? -5.557 -2.726 0.463 1.00 0.00 287 GLY A N 2
ATOM 3582 C CA . GLY A 1 113 ? -6.461 -3.778 0.031 1.00 0.00 287 GLY A CA 2
ATOM 3583 C C . GLY A 1 113 ? -5.886 -4.609 -1.098 1.00 0.00 287 GLY A C 2
ATOM 3584 O O . GLY A 1 113 ? -5.427 -4.068 -2.103 1.00 0.00 287 GLY A O 2
ATOM 3588 N N . TRP A 1 114 ? -5.910 -5.927 -0.932 1.00 0.00 288 TRP A N 2
ATOM 3589 C CA . TRP A 1 114 ? -5.387 -6.833 -1.948 1.00 0.00 288 TRP A CA 2
ATOM 3590 C C . TRP A 1 114 ? -6.507 -7.352 -2.844 1.00 0.00 288 TRP A C 2
ATOM 3591 O O . TRP A 1 114 ? -7.686 -7.242 -2.508 1.00 0.00 288 TRP A O 2
ATOM 3612 N N . LYS A 1 115 ? -6.128 -7.916 -3.987 1.00 0.00 289 LYS A N 2
ATOM 3613 C CA . LYS A 1 115 ? -7.103 -8.453 -4.931 1.00 0.00 289 LYS A CA 2
ATOM 3614 C C . LYS A 1 115 ? -6.696 -9.847 -5.398 1.00 0.00 289 LYS A C 2
ATOM 3615 O O . LYS A 1 115 ? -5.520 -10.110 -5.648 1.00 0.00 289 LYS A O 2
ATOM 3634 N N . SER A 1 116 ? -7.678 -10.734 -5.514 1.00 0.00 290 SER A N 2
ATOM 3635 C CA . SER A 1 116 ? -7.423 -12.102 -5.951 1.00 0.00 290 SER A CA 2
ATOM 3636 C C . SER A 1 116 ? -8.473 -12.556 -6.960 1.00 0.00 290 SER A C 2
ATOM 3637 O O . SER A 1 116 ? -9.383 -11.801 -7.305 1.00 0.00 290 SER A O 2
ATOM 3645 N N . ARG A 1 117 ? -8.342 -13.793 -7.428 1.00 0.00 291 ARG A N 2
ATOM 3646 C CA . ARG A 1 117 ? -9.281 -14.346 -8.397 1.00 0.00 291 ARG A CA 2
ATOM 3647 C C . ARG A 1 117 ? -10.631 -14.627 -7.748 1.00 0.00 291 ARG A C 2
ATOM 3648 O O . ARG A 1 117 ? -10.728 -15.424 -6.814 1.00 0.00 291 ARG A O 2
ATOM 3669 N N . SER A 1 118 ? -11.670 -13.966 -8.247 1.00 0.00 292 SER A N 2
ATOM 3670 C CA . SER A 1 118 ? -13.017 -14.145 -7.714 1.00 0.00 292 SER A CA 2
ATOM 3671 C C . SER A 1 118 ? -14.061 -13.979 -8.811 1.00 0.00 292 SER A C 2
ATOM 3672 O O . SER A 1 118 ? -14.967 -14.800 -8.951 1.00 0.00 292 SER A O 2
ATOM 3680 N N . GLY A 1 119 ? -13.930 -12.909 -9.589 1.00 0.00 293 GLY A N 2
ATOM 3681 C CA . GLY A 1 119 ? -14.869 -12.651 -10.665 1.00 0.00 293 GLY A CA 2
ATOM 3682 C C . GLY A 1 119 ? -15.342 -11.212 -10.690 1.00 0.00 293 GLY A C 2
ATOM 3683 O O . GLY A 1 119 ? -16.506 -10.928 -10.409 1.00 0.00 293 GLY A O 2
ATOM 3687 N N . SER A 1 120 ? -14.437 -10.299 -11.027 1.00 0.00 294 SER A N 2
ATOM 3688 C CA . SER A 1 120 ? -14.768 -8.880 -11.087 1.00 0.00 294 SER A CA 2
ATOM 3689 C C . SER A 1 120 ? -15.336 -8.511 -12.454 1.00 0.00 294 SER A C 2
ATOM 3690 O O . SER A 1 120 ? -16.215 -7.657 -12.563 1.00 0.00 294 SER A O 2
ATOM 3698 N N . ASP A 1 121 ? -14.828 -9.164 -13.494 1.00 0.00 295 ASP A N 2
ATOM 3699 C CA . ASP A 1 121 ? -15.284 -8.905 -14.854 1.00 0.00 295 ASP A CA 2
ATOM 3700 C C . ASP A 1 121 ? -16.683 -9.471 -15.076 1.00 0.00 295 ASP A C 2
ATOM 3701 O O . ASP A 1 121 ? -17.520 -8.847 -15.727 1.00 0.00 295 ASP A O 2
ATOM 3710 N N . LEU A 1 122 ? -16.932 -10.655 -14.526 1.00 0.00 296 LEU A N 2
ATOM 3711 C CA . LEU A 1 122 ? -18.231 -11.303 -14.661 1.00 0.00 296 LEU A CA 2
ATOM 3712 C C . LEU A 1 122 ? -19.280 -10.603 -13.805 1.00 0.00 296 LEU A C 2
ATOM 3713 O O . LEU A 1 122 ? -19.220 -10.643 -12.576 1.00 0.00 296 LEU A O 2
ATOM 3729 N N . ASP A 1 123 ? -20.240 -9.962 -14.461 1.00 0.00 297 ASP A N 2
ATOM 3730 C CA . ASP A 1 123 ? -21.302 -9.253 -13.760 1.00 0.00 297 ASP A CA 2
ATOM 3731 C C . ASP A 1 123 ? -22.438 -10.204 -13.391 1.00 0.00 297 ASP A C 2
ATOM 3732 O O . ASP A 1 123 ? -22.680 -11.193 -14.081 1.00 0.00 297 ASP A O 2
ATOM 3741 N N . ALA A 1 124 ? -23.129 -9.896 -12.298 1.00 0.00 298 ALA A N 2
ATOM 3742 C CA . ALA A 1 124 ? -24.237 -10.723 -11.839 1.00 0.00 298 ALA A CA 2
ATOM 3743 C C . ALA A 1 124 ? -23.772 -12.140 -11.523 1.00 0.00 298 ALA A C 2
ATOM 3744 O O . ALA A 1 124 ? -22.564 -12.414 -11.685 1.00 0.00 298 ALA A O 2
ATOM 3751 N N . ARG A 1 8 ? -15.594 1.441 -0.598 1.00 0.00 182 ARG A N 3
ATOM 3752 C CA . ARG A 1 8 ? -16.648 1.420 0.450 1.00 0.00 182 ARG A CA 3
ATOM 3753 C C . ARG A 1 8 ? -17.127 2.829 0.781 1.00 0.00 182 ARG A C 3
ATOM 3754 O O . ARG A 1 8 ? -18.299 3.041 1.094 1.00 0.00 182 ARG A O 3
ATOM 3775 N N . SER A 1 9 ? -16.212 3.791 0.708 1.00 0.00 183 SER A N 3
ATOM 3776 C CA . SER A 1 9 ? -16.539 5.183 0.997 1.00 0.00 183 SER A CA 3
ATOM 3777 C C . SER A 1 9 ? -15.325 6.082 0.794 1.00 0.00 183 SER A C 3
ATOM 3778 O O . SER A 1 9 ? -15.442 7.197 0.285 1.00 0.00 183 SER A O 3
ATOM 3786 N N . ALA A 1 10 ? -14.160 5.588 1.194 1.00 0.00 184 ALA A N 3
ATOM 3787 C CA . ALA A 1 10 ? -12.921 6.344 1.057 1.00 0.00 184 ALA A CA 3
ATOM 3788 C C . ALA A 1 10 ? -12.604 6.612 -0.411 1.00 0.00 184 ALA A C 3
ATOM 3789 O O . ALA A 1 10 ? -13.278 6.102 -1.305 1.00 0.00 184 ALA A O 3
ATOM 3796 N N . GLU A 1 11 ? -11.571 7.415 -0.650 1.00 0.00 185 GLU A N 3
ATOM 3797 C CA . GLU A 1 11 ? -11.165 7.749 -2.010 1.00 0.00 185 GLU A CA 3
ATOM 3798 C C . GLU A 1 11 ? -9.999 6.873 -2.459 1.00 0.00 185 GLU A C 3
ATOM 3799 O O . GLU A 1 11 ? -8.944 6.855 -1.824 1.00 0.00 185 GLU A O 3
ATOM 3811 N N . ALA A 1 12 ? -10.197 6.150 -3.556 1.00 0.00 186 ALA A N 3
ATOM 3812 C CA . ALA A 1 12 ? -9.164 5.271 -4.089 1.00 0.00 186 ALA A CA 3
ATOM 3813 C C . ALA A 1 12 ? -8.111 6.068 -4.854 1.00 0.00 186 ALA A C 3
ATOM 3814 O O . ALA A 1 12 ? -8.407 6.687 -5.875 1.00 0.00 186 ALA A O 3
ATOM 3821 N N . LEU A 1 13 ? -6.881 6.045 -4.353 1.00 0.00 187 LEU A N 3
ATOM 3822 C CA . LEU A 1 13 ? -5.783 6.763 -4.990 1.00 0.00 187 LEU A CA 3
ATOM 3823 C C . LEU A 1 13 ? -5.324 6.046 -6.255 1.00 0.00 187 LEU A C 3
ATOM 3824 O O . LEU A 1 13 ? -5.395 6.598 -7.354 1.00 0.00 187 LEU A O 3
ATOM 3840 N N . PHE A 1 14 ? -4.854 4.813 -6.093 1.00 0.00 188 PHE A N 3
ATOM 3841 C CA . PHE A 1 14 ? -4.385 4.020 -7.223 1.00 0.00 188 PHE A CA 3
ATOM 3842 C C . PHE A 1 14 ? -4.368 2.534 -6.876 1.00 0.00 188 PHE A C 3
ATOM 3843 O O . PHE A 1 14 ? -4.219 2.160 -5.713 1.00 0.00 188 PHE A O 3
ATOM 3860 N N . GLU A 1 15 ? -4.522 1.693 -7.893 1.00 0.00 189 GLU A N 3
ATOM 3861 C CA . GLU A 1 15 ? -4.524 0.247 -7.696 1.00 0.00 189 GLU A CA 3
ATOM 3862 C C . GLU A 1 15 ? -3.438 -0.417 -8.534 1.00 0.00 189 GLU A C 3
ATOM 3863 O O . GLU A 1 15 ? -3.584 -0.578 -9.746 1.00 0.00 189 GLU A O 3
ATOM 3875 N N . LYS A 1 16 ? -2.345 -0.801 -7.880 1.00 0.00 190 LYS A N 3
ATOM 3876 C CA . LYS A 1 16 ? -1.233 -1.448 -8.565 1.00 0.00 190 LYS A CA 3
ATOM 3877 C C . LYS A 1 16 ? -1.242 -2.952 -8.317 1.00 0.00 190 LYS A C 3
ATOM 3878 O O . LYS A 1 16 ? -1.774 -3.423 -7.310 1.00 0.00 190 LYS A O 3
ATOM 3897 N N . ALA A 1 17 ? -0.649 -3.702 -9.239 1.00 0.00 191 ALA A N 3
ATOM 3898 C CA . ALA A 1 17 ? -0.589 -5.155 -9.118 1.00 0.00 191 ALA A CA 3
ATOM 3899 C C . ALA A 1 17 ? 0.740 -5.603 -8.520 1.00 0.00 191 ALA A C 3
ATOM 3900 O O . ALA A 1 17 ? 1.791 -5.038 -8.827 1.00 0.00 191 ALA A O 3
ATOM 3907 N N . VAL A 1 18 ? 0.686 -6.617 -7.665 1.00 0.00 192 VAL A N 3
ATOM 3908 C CA . VAL A 1 18 ? 1.886 -7.140 -7.022 1.00 0.00 192 VAL A CA 3
ATOM 3909 C C . VAL A 1 18 ? 2.544 -8.216 -7.879 1.00 0.00 192 VAL A C 3
ATOM 3910 O O . VAL A 1 18 ? 1.957 -9.269 -8.130 1.00 0.00 192 VAL A O 3
ATOM 3923 N N . THR A 1 19 ? 3.767 -7.945 -8.325 1.00 0.00 193 THR A N 3
ATOM 3924 C CA . THR A 1 19 ? 4.504 -8.891 -9.154 1.00 0.00 193 THR A CA 3
ATOM 3925 C C . THR A 1 19 ? 5.353 -9.827 -8.297 1.00 0.00 193 THR A C 3
ATOM 3926 O O . THR A 1 19 ? 5.658 -9.521 -7.145 1.00 0.00 193 THR A O 3
ATOM 3937 N N . PRO A 1 20 ? 5.747 -10.986 -8.851 1.00 0.00 194 PRO A N 3
ATOM 3938 C CA . PRO A 1 20 ? 6.566 -11.968 -8.131 1.00 0.00 194 PRO A CA 3
ATOM 3939 C C . PRO A 1 20 ? 7.808 -11.341 -7.508 1.00 0.00 194 PRO A C 3
ATOM 3940 O O . PRO A 1 20 ? 8.324 -11.832 -6.502 1.00 0.00 194 PRO A O 3
ATOM 3951 N N . SER A 1 21 ? 8.283 -10.255 -8.108 1.00 0.00 195 SER A N 3
ATOM 3952 C CA . SER A 1 21 ? 9.465 -9.560 -7.610 1.00 0.00 195 SER A CA 3
ATOM 3953 C C . SER A 1 21 ? 9.168 -8.867 -6.284 1.00 0.00 195 SER A C 3
ATOM 3954 O O . SER A 1 21 ? 10.047 -8.729 -5.435 1.00 0.00 195 SER A O 3
ATOM 3962 N N . ASP A 1 22 ? 7.923 -8.433 -6.114 1.00 0.00 196 ASP A N 3
ATOM 3963 C CA . ASP A 1 22 ? 7.513 -7.754 -4.890 1.00 0.00 196 ASP A CA 3
ATOM 3964 C C . ASP A 1 22 ? 7.398 -8.740 -3.733 1.00 0.00 196 ASP A C 3
ATOM 3965 O O . ASP A 1 22 ? 7.636 -8.385 -2.578 1.00 0.00 196 ASP A O 3
ATOM 3974 N N . VAL A 1 23 ? 7.033 -9.978 -4.048 1.00 0.00 197 VAL A N 3
ATOM 3975 C CA . VAL A 1 23 ? 6.886 -11.013 -3.033 1.00 0.00 197 VAL A CA 3
ATOM 3976 C C . VAL A 1 23 ? 8.014 -12.037 -3.125 1.00 0.00 197 VAL A C 3
ATOM 3977 O O . VAL A 1 23 ? 7.830 -13.209 -2.794 1.00 0.00 197 VAL A O 3
ATOM 3990 N N . GLY A 1 24 ? 9.181 -11.587 -3.574 1.00 0.00 198 GLY A N 3
ATOM 3991 C CA . GLY A 1 24 ? 10.321 -12.477 -3.701 1.00 0.00 198 GLY A CA 3
ATOM 3992 C C . GLY A 1 24 ? 11.393 -12.196 -2.666 1.00 0.00 198 GLY A C 3
ATOM 3993 O O . GLY A 1 24 ? 11.090 -11.947 -1.500 1.00 0.00 198 GLY A O 3
ATOM 3997 N N . LYS A 1 25 ? 12.649 -12.233 -3.094 1.00 0.00 199 LYS A N 3
ATOM 3998 C CA . LYS A 1 25 ? 13.771 -11.979 -2.198 1.00 0.00 199 LYS A CA 3
ATOM 3999 C C . LYS A 1 25 ? 13.780 -10.526 -1.732 1.00 0.00 199 LYS A C 3
ATOM 4000 O O . LYS A 1 25 ? 14.258 -10.217 -0.640 1.00 0.00 199 LYS A O 3
ATOM 4019 N N . LEU A 1 26 ? 13.251 -9.638 -2.570 1.00 0.00 200 LEU A N 3
ATOM 4020 C CA . LEU A 1 26 ? 13.198 -8.218 -2.244 1.00 0.00 200 LEU A CA 3
ATOM 4021 C C . LEU A 1 26 ? 12.449 -7.982 -0.935 1.00 0.00 200 LEU A C 3
ATOM 4022 O O . LEU A 1 26 ? 12.893 -7.209 -0.085 1.00 0.00 200 LEU A O 3
ATOM 4038 N N . ASN A 1 27 ? 11.314 -8.654 -0.779 1.00 0.00 201 ASN A N 3
ATOM 4039 C CA . ASN A 1 27 ? 10.503 -8.519 0.427 1.00 0.00 201 ASN A CA 3
ATOM 4040 C C . ASN A 1 27 ? 10.081 -7.069 0.645 1.00 0.00 201 ASN A C 3
ATOM 4041 O O . ASN A 1 27 ? 9.898 -6.628 1.780 1.00 0.00 201 ASN A O 3
ATOM 4052 N N . ARG A 1 28 ? 9.929 -6.330 -0.450 1.00 0.00 202 ARG A N 3
ATOM 4053 C CA . ARG A 1 28 ? 9.528 -4.929 -0.376 1.00 0.00 202 ARG A CA 3
ATOM 4054 C C . ARG A 1 28 ? 8.503 -4.598 -1.455 1.00 0.00 202 ARG A C 3
ATOM 4055 O O . ARG A 1 28 ? 8.397 -5.301 -2.462 1.00 0.00 202 ARG A O 3
ATOM 4076 N N . LEU A 1 29 ? 7.750 -3.525 -1.241 1.00 0.00 203 LEU A N 3
ATOM 4077 C CA . LEU A 1 29 ? 6.731 -3.100 -2.195 1.00 0.00 203 LEU A CA 3
ATOM 4078 C C . LEU A 1 29 ? 7.262 -1.994 -3.103 1.00 0.00 203 LEU A C 3
ATOM 4079 O O . LEU A 1 29 ? 8.067 -1.164 -2.682 1.00 0.00 203 LEU A O 3
ATOM 4095 N N . VAL A 1 30 ? 6.804 -1.989 -4.351 1.00 0.00 204 VAL A N 3
ATOM 4096 C CA . VAL A 1 30 ? 7.229 -0.985 -5.318 1.00 0.00 204 VAL A CA 3
ATOM 4097 C C . VAL A 1 30 ? 6.058 -0.104 -5.745 1.00 0.00 204 VAL A C 3
ATOM 4098 O O . VAL A 1 30 ? 4.960 -0.597 -6.002 1.00 0.00 204 VAL A O 3
ATOM 4111 N N . ILE A 1 31 ? 6.301 1.200 -5.820 1.00 0.00 205 ILE A N 3
ATOM 4112 C CA . ILE A 1 31 ? 5.268 2.148 -6.216 1.00 0.00 205 ILE A CA 3
ATOM 4113 C C . ILE A 1 31 ? 5.806 3.158 -7.231 1.00 0.00 205 ILE A C 3
ATOM 4114 O O . ILE A 1 31 ? 6.844 3.777 -7.005 1.00 0.00 205 ILE A O 3
ATOM 4130 N N . PRO A 1 32 ? 5.106 3.337 -8.366 1.00 0.00 206 PRO A N 3
ATOM 4131 C CA . PRO A 1 32 ? 5.529 4.281 -9.408 1.00 0.00 206 PRO A CA 3
ATOM 4132 C C . PRO A 1 32 ? 5.771 5.681 -8.856 1.00 0.00 206 PRO A C 3
ATOM 4133 O O . PRO A 1 32 ? 5.515 5.949 -7.681 1.00 0.00 206 PRO A O 3
ATOM 4144 N N . LYS A 1 33 ? 6.266 6.572 -9.708 1.00 0.00 207 LYS A N 3
ATOM 4145 C CA . LYS A 1 33 ? 6.543 7.945 -9.303 1.00 0.00 207 LYS A CA 3
ATOM 4146 C C . LYS A 1 33 ? 5.326 8.837 -9.525 1.00 0.00 207 LYS A C 3
ATOM 4147 O O . LYS A 1 33 ? 4.987 9.664 -8.679 1.00 0.00 207 LYS A O 3
ATOM 4166 N N . HIS A 1 34 ? 4.673 8.663 -10.672 1.00 0.00 208 HIS A N 3
ATOM 4167 C CA . HIS A 1 34 ? 3.495 9.453 -11.006 1.00 0.00 208 HIS A CA 3
ATOM 4168 C C . HIS A 1 34 ? 2.408 9.296 -9.944 1.00 0.00 208 HIS A C 3
ATOM 4169 O O . HIS A 1 34 ? 1.585 10.191 -9.749 1.00 0.00 208 HIS A O 3
ATOM 4184 N N . HIS A 1 35 ? 2.414 8.157 -9.262 1.00 0.00 209 HIS A N 3
ATOM 4185 C CA . HIS A 1 35 ? 1.428 7.886 -8.220 1.00 0.00 209 HIS A CA 3
ATOM 4186 C C . HIS A 1 35 ? 1.929 8.359 -6.860 1.00 0.00 209 HIS A C 3
ATOM 4187 O O . HIS A 1 35 ? 1.150 8.830 -6.032 1.00 0.00 209 HIS A O 3
ATOM 4202 N N . ALA A 1 36 ? 3.233 8.227 -6.633 1.00 0.00 210 ALA A N 3
ATOM 4203 C CA . ALA A 1 36 ? 3.836 8.639 -5.373 1.00 0.00 210 ALA A CA 3
ATOM 4204 C C . ALA A 1 36 ? 4.296 10.096 -5.416 1.00 0.00 210 ALA A C 3
ATOM 4205 O O . ALA A 1 36 ? 5.055 10.540 -4.555 1.00 0.00 210 ALA A O 3
ATOM 4212 N N . GLU A 1 37 ? 3.836 10.838 -6.421 1.00 0.00 211 GLU A N 3
ATOM 4213 C CA . GLU A 1 37 ? 4.208 12.241 -6.566 1.00 0.00 211 GLU A CA 3
ATOM 4214 C C . GLU A 1 37 ? 2.984 13.145 -6.445 1.00 0.00 211 GLU A C 3
ATOM 4215 O O . GLU A 1 37 ? 3.052 14.221 -5.854 1.00 0.00 211 GLU A O 3
ATOM 4227 N N . LYS A 1 38 ? 1.868 12.699 -7.011 1.00 0.00 212 LYS A N 3
ATOM 4228 C CA . LYS A 1 38 ? 0.629 13.467 -6.968 1.00 0.00 212 LYS A CA 3
ATOM 4229 C C . LYS A 1 38 ? -0.141 13.189 -5.679 1.00 0.00 212 LYS A C 3
ATOM 4230 O O . LYS A 1 38 ? -0.769 14.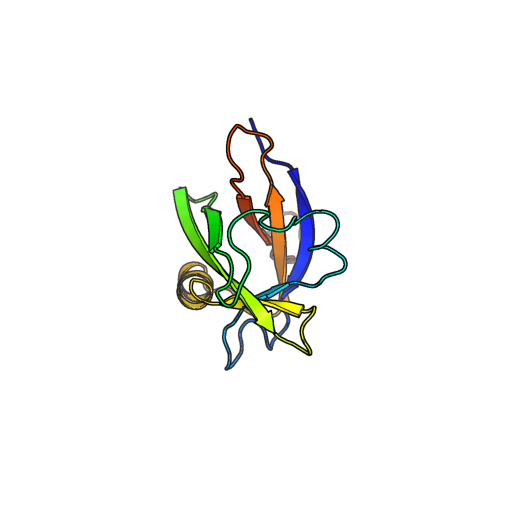084 -5.115 1.00 0.00 212 LYS A O 3
ATOM 4249 N N . HIS A 1 39 ? -0.087 11.943 -5.221 1.00 0.00 213 HIS A N 3
ATOM 4250 C CA . HIS A 1 39 ? -0.783 11.548 -4.001 1.00 0.00 213 HIS A CA 3
ATOM 4251 C C . HIS A 1 39 ? 0.162 11.568 -2.804 1.00 0.00 213 HIS A C 3
ATOM 4252 O O . HIS A 1 39 ? -0.247 11.875 -1.682 1.00 0.00 213 HIS A O 3
ATOM 4267 N N . PHE A 1 40 ? 1.427 11.240 -3.046 1.00 0.00 214 PHE A N 3
ATOM 4268 C CA . PHE A 1 40 ? 2.428 11.219 -1.985 1.00 0.00 214 PHE A CA 3
ATOM 4269 C C . PHE A 1 40 ? 3.444 12.347 -2.171 1.00 0.00 214 PHE A C 3
ATOM 4270 O O . PHE A 1 40 ? 4.135 12.406 -3.189 1.00 0.00 214 PHE A O 3
ATOM 4287 N N . PRO A 1 41 ? 3.552 13.262 -1.188 1.00 0.00 215 PRO A N 3
ATOM 4288 C CA . PRO A 1 41 ? 4.492 14.384 -1.261 1.00 0.00 215 PRO A CA 3
ATOM 4289 C C . PRO A 1 41 ? 5.933 13.945 -1.023 1.00 0.00 215 PRO A C 3
ATOM 4290 O O . PRO A 1 41 ? 6.192 13.013 -0.263 1.00 0.00 215 PRO A O 3
ATOM 4301 N N . LEU A 1 42 ? 6.869 14.619 -1.685 1.00 0.00 216 LEU A N 3
ATOM 4302 C CA . LEU A 1 42 ? 8.288 14.286 -1.546 1.00 0.00 216 LEU A CA 3
ATOM 4303 C C . LEU A 1 42 ? 8.885 14.864 -0.256 1.00 0.00 216 LEU A C 3
ATOM 4304 O O . LEU A 1 42 ? 9.278 14.106 0.630 1.00 0.00 216 LEU A O 3
ATOM 4320 N N . PRO A 1 43 ? 8.973 16.205 -0.116 1.00 0.00 217 PRO A N 3
ATOM 4321 C CA . PRO A 1 43 ? 9.536 16.824 1.092 1.00 0.00 217 PRO A CA 3
ATOM 4322 C C . PRO A 1 43 ? 8.721 16.499 2.341 1.00 0.00 217 PRO A C 3
ATOM 4323 O O . PRO A 1 43 ? 7.493 16.582 2.331 1.00 0.00 217 PRO A O 3
ATOM 4334 N N . SER A 1 44 ? 9.411 16.127 3.412 1.00 0.00 218 SER A N 3
ATOM 4335 C CA . SER A 1 44 ? 8.752 15.789 4.670 1.00 0.00 218 SER A CA 3
ATOM 4336 C C . SER A 1 44 ? 9.039 16.845 5.734 1.00 0.00 218 SER A C 3
ATOM 4337 O O . SER A 1 44 ? 10.180 17.016 6.161 1.00 0.00 218 SER A O 3
ATOM 4345 N N . SER A 1 45 ? 7.993 17.551 6.156 1.00 0.00 219 SER A N 3
ATOM 4346 C CA . SER A 1 45 ? 8.132 18.591 7.168 1.00 0.00 219 SER A CA 3
ATOM 4347 C C . SER A 1 45 ? 7.441 18.195 8.471 1.00 0.00 219 SER A C 3
ATOM 4348 O O . SER A 1 45 ? 7.750 18.732 9.535 1.00 0.00 219 SER A O 3
ATOM 4356 N N . ASN A 1 46 ? 6.501 17.258 8.384 1.00 0.00 220 ASN A N 3
ATOM 4357 C CA . ASN A 1 46 ? 5.768 16.800 9.560 1.00 0.00 220 ASN A CA 3
ATOM 4358 C C . ASN A 1 46 ? 6.432 15.569 10.176 1.00 0.00 220 ASN A C 3
ATOM 4359 O O . ASN A 1 46 ? 5.759 14.602 10.533 1.00 0.00 220 ASN A O 3
ATOM 4370 N N . VAL A 1 47 ? 7.755 15.615 10.299 1.00 0.00 221 VAL A N 3
ATOM 4371 C CA . VAL A 1 47 ? 8.506 14.505 10.873 1.00 0.00 221 VAL A CA 3
ATOM 4372 C C . VAL A 1 47 ? 9.881 14.961 11.351 1.00 0.00 221 VAL A C 3
ATOM 4373 O O . VAL A 1 47 ? 10.675 15.494 10.575 1.00 0.00 221 VAL A O 3
ATOM 4386 N N . SER A 1 48 ? 10.157 14.749 12.633 1.00 0.00 222 SER A N 3
ATOM 4387 C CA . SER A 1 48 ? 11.437 15.139 13.215 1.00 0.00 222 SER A CA 3
ATOM 4388 C C . SER A 1 48 ? 12.419 13.970 13.209 1.00 0.00 222 SER A C 3
ATOM 4389 O O . SER A 1 48 ? 13.632 14.168 13.162 1.00 0.00 222 SER A O 3
ATOM 4397 N N . VAL A 1 49 ? 11.885 12.754 13.261 1.00 0.00 223 VAL A N 3
ATOM 4398 C CA . VAL A 1 49 ? 12.715 11.555 13.262 1.00 0.00 223 VAL A CA 3
ATOM 4399 C C . VAL A 1 49 ? 13.182 11.208 11.852 1.00 0.00 223 VAL A C 3
ATOM 4400 O O . VAL A 1 49 ? 12.514 11.526 10.869 1.00 0.00 223 VAL A O 3
ATOM 4413 N N . LYS A 1 50 ? 14.337 10.553 11.762 1.00 0.00 224 LYS A N 3
ATOM 4414 C CA . LYS A 1 50 ? 14.894 10.162 10.472 1.00 0.00 224 LYS A CA 3
ATOM 4415 C C . LYS A 1 50 ? 14.234 8.888 9.959 1.00 0.00 224 LYS A C 3
ATOM 4416 O O . LYS A 1 50 ? 14.895 7.868 9.757 1.00 0.00 224 LYS A O 3
ATOM 4435 N N . GLY A 1 51 ? 12.923 8.952 9.746 1.00 0.00 225 GLY A N 3
ATOM 4436 C CA . GLY A 1 51 ? 12.194 7.798 9.258 1.00 0.00 225 GLY A CA 3
ATOM 4437 C C . GLY A 1 51 ? 10.711 8.071 9.104 1.00 0.00 225 GLY A C 3
ATOM 4438 O O . GLY A 1 51 ? 10.007 8.286 10.092 1.00 0.00 225 GLY A O 3
ATOM 4442 N N . VAL A 1 52 ? 10.235 8.064 7.863 1.00 0.00 226 VAL A N 3
ATOM 4443 C CA . VAL A 1 52 ? 8.826 8.313 7.583 1.00 0.00 226 VAL A CA 3
ATOM 4444 C C . VAL A 1 52 ? 8.019 7.022 7.643 1.00 0.00 226 VAL A C 3
ATOM 4445 O O . VAL A 1 52 ? 8.346 6.040 6.975 1.00 0.00 226 VAL A O 3
ATOM 4458 N N . LEU A 1 53 ? 6.961 7.028 8.448 1.00 0.00 227 LEU A N 3
ATOM 4459 C CA . LEU A 1 53 ? 6.104 5.856 8.599 1.00 0.00 227 LEU A CA 3
ATOM 4460 C C . LEU A 1 53 ? 4.689 6.146 8.106 1.00 0.00 227 LEU A C 3
ATOM 4461 O O . LEU A 1 53 ? 4.247 7.296 8.098 1.00 0.00 227 LEU A O 3
ATOM 4477 N N . LEU A 1 54 ? 3.985 5.097 7.696 1.00 0.00 228 LEU A N 3
ATOM 4478 C CA . LEU A 1 54 ? 2.619 5.236 7.203 1.00 0.00 228 LEU A CA 3
ATOM 4479 C C . LEU A 1 54 ? 1.663 4.358 8.003 1.00 0.00 228 LEU A C 3
ATOM 4480 O O . LEU A 1 54 ? 2.023 3.262 8.434 1.00 0.00 228 LEU A O 3
ATOM 4496 N N . ASN A 1 55 ? 0.442 4.845 8.202 1.00 0.00 229 ASN A N 3
ATOM 4497 C CA . ASN A 1 55 ? -0.564 4.104 8.954 1.00 0.00 229 ASN A CA 3
ATOM 4498 C C . ASN A 1 55 ? -1.687 3.625 8.038 1.00 0.00 229 ASN A C 3
ATOM 4499 O O . ASN A 1 55 ? -2.511 4.418 7.582 1.00 0.00 229 ASN A O 3
ATOM 4510 N N . PHE A 1 56 ? -1.713 2.323 7.773 1.00 0.00 230 PHE A N 3
ATOM 4511 C CA . PHE A 1 56 ? -2.735 1.738 6.914 1.00 0.00 230 PHE A CA 3
ATOM 4512 C C . PHE A 1 56 ? -3.773 0.986 7.740 1.00 0.00 230 PHE A C 3
ATOM 4513 O O . PHE A 1 56 ? -3.509 0.589 8.877 1.00 0.00 230 PHE A O 3
ATOM 4530 N N . GLU A 1 57 ? -4.953 0.792 7.163 1.00 0.00 231 GLU A N 3
ATOM 4531 C CA . GLU A 1 57 ? -6.032 0.085 7.847 1.00 0.00 231 GLU A CA 3
ATOM 4532 C C . GLU A 1 57 ? -6.467 -1.142 7.054 1.00 0.00 231 GLU A C 3
ATOM 4533 O O . GLU A 1 57 ? -6.189 -1.253 5.859 1.00 0.00 231 GLU A O 3
ATOM 4545 N N . ASP A 1 58 ? -7.148 -2.064 7.726 1.00 0.00 232 ASP A N 3
ATOM 4546 C CA . ASP A 1 58 ? -7.622 -3.284 7.084 1.00 0.00 232 ASP A CA 3
ATOM 4547 C C . ASP A 1 58 ? -9.133 -3.429 7.233 1.00 0.00 232 ASP A C 3
ATOM 4548 O O . ASP A 1 58 ? -9.703 -3.057 8.259 1.00 0.00 232 ASP A O 3
ATOM 4557 N N . VAL A 1 59 ? -9.775 -3.968 6.199 1.00 0.00 233 VAL A N 3
ATOM 4558 C CA . VAL A 1 59 ? -11.221 -4.161 6.210 1.00 0.00 233 VAL A CA 3
ATOM 4559 C C . VAL A 1 59 ? -11.672 -4.967 7.428 1.00 0.00 233 VAL A C 3
ATOM 4560 O O . VAL A 1 59 ? -12.829 -4.885 7.841 1.00 0.00 233 VAL A O 3
ATOM 4573 N N . ASN A 1 60 ? -10.754 -5.742 7.998 1.00 0.00 234 ASN A N 3
ATOM 4574 C CA . ASN A 1 60 ? -11.065 -6.558 9.166 1.00 0.00 234 ASN A CA 3
ATOM 4575 C C . ASN A 1 60 ? -10.698 -5.832 10.458 1.00 0.00 234 ASN A C 3
ATOM 4576 O O . ASN A 1 60 ? -10.302 -6.458 11.441 1.00 0.00 234 ASN A O 3
ATOM 4587 N N . GLY A 1 61 ? -10.834 -4.509 10.450 1.00 0.00 235 GLY A N 3
ATOM 4588 C CA . GLY A 1 61 ? -10.513 -3.722 11.626 1.00 0.00 235 GLY A CA 3
ATOM 4589 C C . GLY A 1 61 ? -9.102 -3.966 12.125 1.00 0.00 235 GLY A C 3
ATOM 4590 O O . GLY A 1 61 ? -8.887 -4.194 13.314 1.00 0.00 235 GLY A O 3
ATOM 4594 N N . LYS A 1 62 ? -8.139 -3.921 11.211 1.00 0.00 236 LYS A N 3
ATOM 4595 C CA . LYS A 1 62 ? -6.741 -4.139 11.565 1.00 0.00 236 LYS A CA 3
ATOM 4596 C C . LYS A 1 62 ? -5.873 -2.968 11.110 1.00 0.00 236 LYS A C 3
ATOM 4597 O O . LYS A 1 62 ? -6.246 -2.223 10.203 1.00 0.00 236 LYS A O 3
ATOM 4616 N N . VAL A 1 63 ? -4.717 -2.813 11.747 1.00 0.00 237 VAL A N 3
ATOM 4617 C CA . VAL A 1 63 ? -3.798 -1.734 11.409 1.00 0.00 237 VAL A CA 3
ATOM 4618 C C . VAL A 1 63 ? -2.537 -2.274 10.744 1.00 0.00 237 VAL A C 3
ATOM 4619 O O . VAL A 1 63 ? -2.097 -3.386 11.035 1.00 0.00 237 VAL A O 3
ATOM 4632 N N . TRP A 1 64 ? -1.960 -1.479 9.848 1.00 0.00 238 TRP A N 3
ATOM 4633 C CA . TRP A 1 64 ? -0.748 -1.878 9.141 1.00 0.00 238 TRP A CA 3
ATOM 4634 C C . TRP A 1 64 ? 0.200 -0.694 8.975 1.00 0.00 238 TRP A C 3
ATOM 4635 O O . TRP A 1 64 ? -0.173 0.340 8.422 1.00 0.00 238 TRP A O 3
ATOM 4656 N N . ARG A 1 65 ? 1.428 -0.854 9.458 1.00 0.00 239 ARG A N 3
ATOM 4657 C CA . ARG A 1 65 ? 2.430 0.201 9.360 1.00 0.00 239 ARG A CA 3
ATOM 4658 C C . ARG A 1 65 ? 3.596 -0.233 8.480 1.00 0.00 239 ARG A C 3
ATOM 4659 O O . ARG A 1 65 ? 4.113 -1.343 8.621 1.00 0.00 239 ARG A O 3
ATOM 4680 N N . PHE A 1 66 ? 4.003 0.646 7.571 1.00 0.00 240 PHE A N 3
ATOM 4681 C CA . PHE A 1 66 ? 5.109 0.353 6.665 1.00 0.00 240 PHE A CA 3
ATOM 4682 C C . PHE A 1 66 ? 6.013 1.570 6.498 1.00 0.00 240 PHE A C 3
ATOM 4683 O O . PHE A 1 66 ? 5.546 2.709 6.525 1.00 0.00 240 PHE A O 3
ATOM 4700 N N . ARG A 1 67 ? 7.307 1.323 6.327 1.00 0.00 241 ARG A N 3
ATOM 4701 C CA . ARG A 1 67 ? 8.274 2.399 6.157 1.00 0.00 241 ARG A CA 3
ATOM 4702 C C . ARG A 1 67 ? 8.341 2.850 4.702 1.00 0.00 241 ARG A C 3
ATOM 4703 O O . ARG A 1 67 ? 8.449 2.030 3.789 1.00 0.00 241 ARG A O 3
ATOM 4724 N N . TYR A 1 68 ? 8.278 4.162 4.494 1.00 0.00 242 TYR A N 3
ATOM 4725 C CA . TYR A 1 68 ? 8.333 4.731 3.152 1.00 0.00 242 TYR A CA 3
ATOM 4726 C C . TYR A 1 68 ? 9.766 5.089 2.776 1.00 0.00 242 TYR A C 3
ATOM 4727 O O . TYR A 1 68 ? 10.260 6.162 3.124 1.00 0.00 242 TYR A O 3
ATOM 4745 N N . SER A 1 69 ? 10.432 4.181 2.068 1.00 0.00 243 SER A N 3
ATOM 4746 C CA . SER A 1 69 ? 11.812 4.401 1.650 1.00 0.00 243 SER A CA 3
ATOM 4747 C C . SER A 1 69 ? 11.874 4.990 0.243 1.00 0.00 243 SER A C 3
ATOM 4748 O O . SER A 1 69 ? 10.897 4.950 -0.504 1.00 0.00 243 SER A O 3
ATOM 4756 N N . TYR A 1 70 ? 13.035 5.536 -0.109 1.00 0.00 244 TYR A N 3
ATOM 4757 C CA . TYR A 1 70 ? 13.234 6.134 -1.423 1.00 0.00 244 TYR A CA 3
ATOM 4758 C C . TYR A 1 70 ? 14.348 5.413 -2.177 1.00 0.00 244 TYR A C 3
ATOM 4759 O O . TYR A 1 70 ? 15.524 5.537 -1.835 1.00 0.00 244 TYR A O 3
ATOM 4777 N N . TRP A 1 71 ? 13.971 4.656 -3.203 1.00 0.00 245 TRP A N 3
ATOM 4778 C CA . TRP A 1 71 ? 14.943 3.914 -3.998 1.00 0.00 245 TRP A CA 3
ATOM 4779 C C . TRP A 1 71 ? 15.198 4.600 -5.337 1.00 0.00 245 TRP A C 3
ATOM 4780 O O . TRP A 1 71 ? 14.335 5.309 -5.861 1.00 0.00 245 TRP A O 3
ATOM 4801 N N . ASN A 1 72 ? 16.393 4.386 -5.885 1.00 0.00 246 ASN A N 3
ATOM 4802 C CA . ASN A 1 72 ? 16.775 4.986 -7.159 1.00 0.00 246 ASN A CA 3
ATOM 4803 C C . ASN A 1 72 ? 16.987 6.488 -6.998 1.00 0.00 246 ASN A C 3
ATOM 4804 O O . ASN A 1 72 ? 16.436 7.288 -7.756 1.00 0.00 246 ASN A O 3
ATOM 4815 N N . SER A 1 73 ? 17.787 6.861 -6.002 1.00 0.00 247 SER A N 3
ATOM 4816 C CA . SER A 1 73 ? 18.074 8.268 -5.730 1.00 0.00 247 SER A CA 3
ATOM 4817 C C . SER A 1 73 ? 16.822 8.982 -5.231 1.00 0.00 247 SER A C 3
ATOM 4818 O O . SER A 1 73 ? 16.720 9.335 -4.056 1.00 0.00 247 SER A O 3
ATOM 4826 N N . SER A 1 74 ? 15.868 9.186 -6.133 1.00 0.00 248 SER A N 3
ATOM 4827 C CA . SER A 1 74 ? 14.617 9.851 -5.792 1.00 0.00 248 SER A CA 3
ATOM 4828 C C . SER A 1 74 ? 13.579 9.647 -6.892 1.00 0.00 248 SER A C 3
ATOM 4829 O O . SER A 1 74 ? 12.701 10.487 -7.092 1.00 0.00 248 SER A O 3
ATOM 4837 N N . GLN A 1 75 ? 13.693 8.533 -7.610 1.00 0.00 249 GLN A N 3
ATOM 4838 C CA . GLN A 1 75 ? 12.773 8.223 -8.697 1.00 0.00 249 GLN A CA 3
ATOM 4839 C C . GLN A 1 75 ? 11.570 7.419 -8.214 1.00 0.00 249 GLN A C 3
ATOM 4840 O O . GLN A 1 75 ? 10.433 7.889 -8.273 1.00 0.00 249 GLN A O 3
ATOM 4854 N N . SER A 1 76 ? 11.822 6.197 -7.752 1.00 0.00 250 SER A N 3
ATOM 4855 C CA . SER A 1 76 ? 10.751 5.325 -7.282 1.00 0.00 250 SER A CA 3
ATOM 4856 C C . SER A 1 76 ? 10.602 5.383 -5.766 1.00 0.00 250 SER A C 3
ATOM 4857 O O . SER A 1 76 ? 11.528 5.766 -5.051 1.00 0.00 250 SER A O 3
ATOM 4865 N N . TYR A 1 77 ? 9.425 4.993 -5.286 1.00 0.00 251 TYR A N 3
ATOM 4866 C CA . TYR A 1 77 ? 9.137 4.989 -3.857 1.00 0.00 251 TYR A CA 3
ATOM 4867 C C . TYR A 1 77 ? 8.734 3.592 -3.401 1.00 0.00 251 TYR A C 3
ATOM 4868 O O . TYR A 1 77 ? 7.654 3.105 -3.741 1.00 0.00 251 TYR A O 3
ATOM 4886 N N . VAL A 1 78 ? 9.607 2.946 -2.636 1.00 0.00 252 VAL A N 3
ATOM 4887 C CA . VAL A 1 78 ? 9.338 1.600 -2.144 1.00 0.00 252 VAL A CA 3
ATOM 4888 C C . VAL A 1 78 ? 8.905 1.618 -0.682 1.00 0.00 252 VAL A C 3
ATOM 4889 O O . VAL A 1 78 ? 9.268 2.519 0.074 1.00 0.00 252 VAL A O 3
ATOM 4902 N N . LEU A 1 79 ? 8.130 0.611 -0.292 1.00 0.00 253 LEU A N 3
ATOM 4903 C CA . LEU A 1 79 ? 7.645 0.502 1.080 1.00 0.00 253 LEU A CA 3
ATOM 4904 C C . LEU A 1 79 ? 8.295 -0.683 1.787 1.00 0.00 253 LEU A C 3
ATOM 4905 O O . LEU A 1 79 ? 7.765 -1.795 1.767 1.00 0.00 253 LEU A O 3
ATOM 4921 N N . THR A 1 80 ? 9.442 -0.440 2.409 1.00 0.00 254 THR A N 3
ATOM 4922 C CA . THR A 1 80 ? 10.164 -1.488 3.121 1.00 0.00 254 THR A CA 3
ATOM 4923 C C . THR A 1 80 ? 9.726 -1.564 4.579 1.00 0.00 254 THR A C 3
ATOM 4924 O O . THR A 1 80 ? 8.995 -0.700 5.065 1.00 0.00 254 THR A O 3
ATOM 4935 N N . LYS A 1 81 ? 10.176 -2.606 5.274 1.00 0.00 255 LYS A N 3
ATOM 4936 C CA . LYS A 1 81 ? 9.834 -2.798 6.679 1.00 0.00 255 LYS A CA 3
ATOM 4937 C C . LYS A 1 81 ? 8.329 -2.970 6.857 1.00 0.00 255 LYS A C 3
ATOM 4938 O O . LYS A 1 81 ? 7.547 -2.090 6.500 1.00 0.00 255 LYS A O 3
ATOM 4957 N N . GLY A 1 82 ? 7.932 -4.108 7.418 1.00 0.00 256 GLY A N 3
ATOM 4958 C CA . GLY A 1 82 ? 6.521 -4.372 7.638 1.00 0.00 256 GLY A CA 3
ATOM 4959 C C . GLY A 1 82 ? 5.905 -5.205 6.531 1.00 0.00 256 GLY A C 3
ATOM 4960 O O . GLY A 1 82 ? 4.949 -5.948 6.763 1.00 0.00 256 GLY A O 3
ATOM 4964 N N . TRP A 1 83 ? 6.449 -5.082 5.325 1.00 0.00 257 TRP A N 3
ATOM 4965 C CA . TRP A 1 83 ? 5.944 -5.829 4.178 1.00 0.00 257 TRP A CA 3
ATOM 4966 C C . TRP A 1 83 ? 6.040 -7.331 4.423 1.00 0.00 257 TRP A C 3
ATOM 4967 O O . TRP A 1 83 ? 5.071 -8.065 4.224 1.00 0.00 257 TRP A O 3
ATOM 4988 N N . SER A 1 84 ? 7.212 -7.786 4.854 1.00 0.00 258 SER A N 3
ATOM 4989 C CA . SER A 1 84 ? 7.433 -9.201 5.124 1.00 0.00 258 SER A CA 3
ATOM 4990 C C . SER A 1 84 ? 6.432 -9.723 6.150 1.00 0.00 258 SER A C 3
ATOM 4991 O O . SER A 1 84 ? 6.035 -10.887 6.108 1.00 0.00 258 SER A O 3
ATOM 4999 N N . ARG A 1 85 ? 6.027 -8.854 7.070 1.00 0.00 259 ARG A N 3
ATOM 5000 C CA . ARG A 1 85 ? 5.072 -9.226 8.107 1.00 0.00 259 ARG A CA 3
ATOM 5001 C C . ARG A 1 85 ? 3.666 -9.355 7.531 1.00 0.00 259 ARG A C 3
ATOM 5002 O O . ARG A 1 85 ? 2.887 -10.211 7.951 1.00 0.00 259 ARG A O 3
ATOM 5023 N N . PHE A 1 86 ? 3.346 -8.497 6.567 1.00 0.00 260 PHE A N 3
ATOM 5024 C CA . PHE A 1 86 ? 2.032 -8.513 5.934 1.00 0.00 260 PHE A CA 3
ATOM 5025 C C . PHE A 1 86 ? 1.891 -9.710 4.999 1.00 0.00 260 PHE A C 3
ATOM 5026 O O . PHE A 1 86 ? 0.919 -10.461 5.080 1.00 0.00 260 PHE A O 3
ATOM 5043 N N . VAL A 1 87 ? 2.864 -9.879 4.109 1.00 0.00 261 VAL A N 3
ATOM 5044 C CA . VAL A 1 87 ? 2.846 -10.984 3.156 1.00 0.00 261 VAL A CA 3
ATOM 5045 C C . VAL A 1 87 ? 2.751 -12.329 3.869 1.00 0.00 261 VAL A C 3
ATOM 5046 O O . VAL A 1 87 ? 2.189 -13.286 3.336 1.00 0.00 261 VAL A O 3
ATOM 5059 N N . LYS A 1 88 ? 3.301 -12.394 5.077 1.00 0.00 262 LYS A N 3
ATOM 5060 C CA . LYS A 1 88 ? 3.276 -13.623 5.861 1.00 0.00 262 LYS A CA 3
ATOM 5061 C C . LYS A 1 88 ? 1.954 -13.767 6.609 1.00 0.00 262 LYS A C 3
ATOM 5062 O O . LYS A 1 88 ? 1.422 -14.868 6.745 1.00 0.00 262 LYS A O 3
ATOM 5081 N N . GLU A 1 89 ? 1.428 -12.646 7.092 1.00 0.00 263 GLU A N 3
ATOM 5082 C CA . GLU A 1 89 ? 0.167 -12.647 7.827 1.00 0.00 263 GLU A CA 3
ATOM 5083 C C . GLU A 1 89 ? -0.960 -13.222 6.975 1.00 0.00 263 GLU A C 3
ATOM 5084 O O . GLU A 1 89 ? -1.653 -14.151 7.388 1.00 0.00 263 GLU A O 3
ATOM 5096 N N . LYS A 1 90 ? -1.140 -12.662 5.784 1.00 0.00 264 LYS A N 3
ATOM 5097 C CA . LYS A 1 90 ? -2.184 -13.120 4.874 1.00 0.00 264 LYS A CA 3
ATOM 5098 C C . LYS A 1 90 ? -1.626 -14.076 3.820 1.00 0.00 264 LYS A C 3
ATOM 5099 O O . LYS A 1 90 ? -2.334 -14.469 2.892 1.00 0.00 264 LYS A O 3
ATOM 5118 N N . ASN A 1 91 ? -0.355 -14.450 3.963 1.00 0.00 265 ASN A N 3
ATOM 5119 C CA . ASN A 1 91 ? 0.285 -15.360 3.020 1.00 0.00 265 ASN A CA 3
ATOM 5120 C C . ASN A 1 91 ? 0.176 -14.832 1.590 1.00 0.00 265 ASN A C 3
ATOM 5121 O O . ASN A 1 91 ? -0.093 -15.590 0.657 1.00 0.00 265 ASN A O 3
ATOM 5132 N N . LEU A 1 92 ? 0.387 -13.531 1.428 1.00 0.00 266 LEU A N 3
ATOM 5133 C CA . LEU A 1 92 ? 0.312 -12.901 0.113 1.00 0.00 266 LEU A CA 3
ATOM 5134 C C . LEU A 1 92 ? 1.310 -13.533 -0.853 1.00 0.00 266 LEU A C 3
ATOM 5135 O O . LEU A 1 92 ? 2.487 -13.688 -0.531 1.00 0.00 266 LEU A O 3
ATOM 5151 N N . ARG A 1 93 ? 0.832 -13.893 -2.037 1.00 0.00 267 ARG A N 3
ATOM 5152 C CA . ARG A 1 93 ? 1.680 -14.508 -3.051 1.00 0.00 267 ARG A CA 3
ATOM 5153 C C . ARG A 1 93 ? 1.665 -13.692 -4.340 1.00 0.00 267 ARG A C 3
ATOM 5154 O O . ARG A 1 93 ? 0.881 -12.753 -4.484 1.00 0.00 267 ARG A O 3
ATOM 5175 N N . ALA A 1 94 ? 2.535 -14.056 -5.276 1.00 0.00 268 ALA A N 3
ATOM 5176 C CA . ALA A 1 94 ? 2.621 -13.359 -6.554 1.00 0.00 268 ALA A CA 3
ATOM 5177 C C . ALA A 1 94 ? 1.375 -13.602 -7.397 1.00 0.00 268 ALA A C 3
ATOM 5178 O O . ALA A 1 94 ? 0.845 -14.714 -7.432 1.00 0.00 268 ALA A O 3
ATOM 5185 N N . GLY A 1 95 ? 0.909 -12.558 -8.072 1.00 0.00 269 GLY A N 3
ATOM 5186 C CA . GLY A 1 95 ? -0.273 -12.681 -8.905 1.00 0.00 269 GLY A CA 3
ATOM 5187 C C . GLY A 1 95 ? -1.504 -12.083 -8.252 1.00 0.00 269 GLY A C 3
ATOM 5188 O O . GLY A 1 95 ? -2.626 -12.519 -8.512 1.00 0.00 269 GLY A O 3
ATOM 5192 N N . ASP A 1 96 ? -1.292 -11.083 -7.402 1.00 0.00 270 ASP A N 3
ATOM 5193 C CA . ASP A 1 96 ? -2.393 -10.423 -6.710 1.00 0.00 270 ASP A CA 3
ATOM 5194 C C . ASP A 1 96 ? -2.438 -8.938 -7.055 1.00 0.00 270 ASP A C 3
ATOM 5195 O O . ASP A 1 96 ? -1.734 -8.478 -7.953 1.00 0.00 270 ASP A O 3
ATOM 5204 N N . VAL A 1 97 ? -3.271 -8.195 -6.334 1.00 0.00 271 VAL A N 3
ATOM 5205 C CA . VAL A 1 97 ? -3.407 -6.762 -6.564 1.00 0.00 271 VAL A CA 3
ATOM 5206 C C . VAL A 1 97 ? -3.331 -5.985 -5.254 1.00 0.00 271 VAL A C 3
ATOM 5207 O O . VAL A 1 97 ? -3.958 -6.359 -4.262 1.00 0.00 271 VAL A O 3
ATOM 5220 N N . VAL A 1 98 ? -2.559 -4.903 -5.257 1.00 0.00 272 VAL A N 3
ATOM 5221 C CA . VAL A 1 98 ? -2.399 -4.074 -4.069 1.00 0.00 272 VAL A CA 3
ATOM 5222 C C . VAL A 1 98 ? -2.943 -2.669 -4.301 1.00 0.00 272 VAL A C 3
ATOM 5223 O O . VAL A 1 98 ? -2.303 -1.843 -4.951 1.00 0.00 272 VAL A O 3
ATOM 5236 N N . SER A 1 99 ? -4.133 -2.406 -3.768 1.00 0.00 273 SER A N 3
ATOM 5237 C CA . SER A 1 99 ? -4.764 -1.100 -3.917 1.00 0.00 273 SER A CA 3
ATOM 5238 C C . SER A 1 99 ? -4.540 -0.242 -2.676 1.00 0.00 273 SER A C 3
ATOM 5239 O O . SER A 1 99 ? -4.320 -0.760 -1.582 1.00 0.00 273 SER A O 3
ATOM 5247 N N . PHE A 1 100 ? -4.603 1.075 -2.856 1.00 0.00 274 PHE A N 3
ATOM 5248 C CA . PHE A 1 100 ? -4.408 2.006 -1.751 1.00 0.00 274 PHE A CA 3
ATOM 5249 C C . PHE A 1 100 ? -5.399 3.163 -1.836 1.00 0.00 274 PHE A C 3
ATOM 5250 O O . PHE A 1 100 ? -5.533 3.804 -2.877 1.00 0.00 274 PHE A O 3
ATOM 5267 N N . SER A 1 101 ? -6.094 3.422 -0.733 1.00 0.00 275 SER A N 3
ATOM 5268 C CA . SER A 1 101 ? -7.074 4.501 -0.683 1.00 0.00 275 SER A CA 3
ATOM 5269 C C . SER A 1 101 ? -6.737 5.493 0.425 1.00 0.00 275 SER A C 3
ATOM 5270 O O . SER A 1 101 ? -5.936 5.198 1.313 1.00 0.00 275 SER A O 3
ATOM 5278 N N . ARG A 1 102 ? -7.351 6.670 0.365 1.00 0.00 276 ARG A N 3
ATOM 5279 C CA . ARG A 1 102 ? -7.116 7.706 1.363 1.00 0.00 276 ARG A CA 3
ATOM 5280 C C . ARG A 1 102 ? -8.431 8.304 1.848 1.00 0.00 276 ARG A C 3
ATOM 5281 O O . ARG A 1 102 ? -9.429 8.305 1.124 1.00 0.00 276 ARG A O 3
ATOM 5302 N N . SER A 1 103 ? -8.429 8.812 3.075 1.00 0.00 277 SER A N 3
ATOM 5303 C CA . SER A 1 103 ? -9.623 9.414 3.655 1.00 0.00 277 SER A CA 3
ATOM 5304 C C . SER A 1 103 ? -9.646 10.919 3.410 1.00 0.00 277 SER A C 3
ATOM 5305 O O . SER A 1 103 ? -8.600 11.559 3.317 1.00 0.00 277 SER A O 3
ATOM 5313 N N . ASN A 1 104 ? -10.847 11.479 3.306 1.00 0.00 278 ASN A N 3
ATOM 5314 C CA . ASN A 1 104 ? -11.007 12.909 3.072 1.00 0.00 278 ASN A CA 3
ATOM 5315 C C . ASN A 1 104 ? -10.850 13.696 4.368 1.00 0.00 278 ASN A C 3
ATOM 5316 O O . ASN A 1 104 ? -10.276 14.785 4.380 1.00 0.00 278 ASN A O 3
ATOM 5327 N N . GLY A 1 105 ? -11.362 13.136 5.459 1.00 0.00 279 GLY A N 3
ATOM 5328 C CA . GLY A 1 105 ? -11.267 13.800 6.747 1.00 0.00 279 GLY A CA 3
ATOM 5329 C C . GLY A 1 105 ? -9.916 13.599 7.405 1.00 0.00 279 GLY A C 3
ATOM 5330 O O . GLY A 1 105 ? -9.465 14.441 8.181 1.00 0.00 279 GLY A O 3
ATOM 5334 N N . GLN A 1 106 ? -9.270 12.479 7.096 1.00 0.00 280 GLN A N 3
ATOM 5335 C CA . GLN A 1 106 ? -7.962 12.170 7.664 1.00 0.00 280 GLN A CA 3
ATOM 5336 C C . GLN A 1 106 ? -6.868 12.292 6.607 1.00 0.00 280 GLN A C 3
ATOM 5337 O O . GLN A 1 106 ? -7.020 11.814 5.483 1.00 0.00 280 GLN A O 3
ATOM 5351 N N . ASP A 1 107 ? -5.766 12.937 6.977 1.00 0.00 281 ASP A N 3
ATOM 5352 C CA . ASP A 1 107 ? -4.646 13.121 6.062 1.00 0.00 281 ASP A CA 3
ATOM 5353 C C . ASP A 1 107 ? -3.713 11.915 6.094 1.00 0.00 281 ASP A C 3
ATOM 5354 O O . ASP A 1 107 ? -3.440 11.300 5.063 1.00 0.00 281 ASP A O 3
ATOM 5363 N N . GLN A 1 108 ? -3.227 11.581 7.285 1.00 0.00 282 GLN A N 3
ATOM 5364 C CA . GLN A 1 108 ? -2.323 10.450 7.452 1.00 0.00 282 GLN A CA 3
ATOM 5365 C C . GLN A 1 108 ? -3.102 9.166 7.732 1.00 0.00 282 GLN A C 3
ATOM 5366 O O . GLN A 1 108 ? -2.818 8.451 8.692 1.00 0.00 282 GLN A O 3
ATOM 5380 N N . GLN A 1 109 ? -4.084 8.881 6.884 1.00 0.00 283 GLN A N 3
ATOM 5381 C CA . GLN A 1 109 ? -4.905 7.685 7.040 1.00 0.00 283 GLN A CA 3
ATOM 5382 C C . GLN A 1 109 ? -5.129 7.003 5.693 1.00 0.00 283 GLN A C 3
ATOM 5383 O O . GLN A 1 109 ? -5.893 7.488 4.860 1.00 0.00 283 GLN A O 3
ATOM 5397 N N . LEU A 1 110 ? -4.459 5.873 5.488 1.00 0.00 284 LEU A N 3
ATOM 5398 C CA . LEU A 1 110 ? -4.586 5.124 4.244 1.00 0.00 284 LEU A CA 3
ATOM 5399 C C . LEU A 1 110 ? -5.213 3.758 4.491 1.00 0.00 284 LEU A C 3
ATOM 5400 O O . LEU A 1 110 ? -5.323 3.311 5.634 1.00 0.00 284 LEU A O 3
ATOM 5416 N N . TYR A 1 111 ? -5.625 3.098 3.414 1.00 0.00 285 TYR A N 3
ATOM 5417 C CA . TYR A 1 111 ? -6.244 1.781 3.514 1.00 0.00 285 TYR A CA 3
ATOM 5418 C C . TYR A 1 111 ? -5.611 0.806 2.525 1.00 0.00 285 TYR A C 3
ATOM 5419 O O . TYR A 1 111 ? -5.602 1.049 1.319 1.00 0.00 285 TYR A O 3
ATOM 5437 N N . ILE A 1 112 ? -5.079 -0.295 3.047 1.00 0.00 286 ILE A N 3
ATOM 5438 C CA . ILE A 1 112 ? -4.445 -1.305 2.209 1.00 0.00 286 ILE A CA 3
ATOM 5439 C C . ILE A 1 112 ? -5.366 -2.503 1.995 1.00 0.00 286 ILE A C 3
ATOM 5440 O O . ILE A 1 112 ? -5.724 -3.199 2.945 1.00 0.00 286 ILE A O 3
ATOM 5456 N N . GLY A 1 113 ? -5.743 -2.737 0.742 1.00 0.00 287 GLY A N 3
ATOM 5457 C CA . GLY A 1 113 ? -6.618 -3.848 0.427 1.00 0.00 287 GLY A CA 3
ATOM 5458 C C . GLY A 1 113 ? -6.108 -4.676 -0.734 1.00 0.00 287 GLY A C 3
ATOM 5459 O O . GLY A 1 113 ? -5.698 -4.132 -1.760 1.00 0.00 287 GLY A O 3
ATOM 5463 N N . TRP A 1 114 ? -6.133 -5.995 -0.577 1.00 0.00 288 TRP A N 3
ATOM 5464 C CA . TRP A 1 114 ? -5.669 -6.900 -1.622 1.00 0.00 288 TRP A CA 3
ATOM 5465 C C . TRP A 1 114 ? -6.847 -7.523 -2.365 1.00 0.00 288 TRP A C 3
ATOM 5466 O O . TRP A 1 114 ? -7.935 -7.672 -1.811 1.00 0.00 288 TRP A O 3
ATOM 5487 N N . LYS A 1 115 ? -6.619 -7.888 -3.623 1.00 0.00 289 LYS A N 3
ATOM 5488 C CA . LYS A 1 115 ? -7.660 -8.497 -4.442 1.00 0.00 289 LYS A CA 3
ATOM 5489 C C . LYS A 1 115 ? -7.146 -9.764 -5.121 1.00 0.00 289 LYS A C 3
ATOM 5490 O O . LYS A 1 115 ? -5.984 -9.840 -5.518 1.00 0.00 289 LYS A O 3
ATOM 5509 N N . SER A 1 116 ? -8.022 -10.755 -5.248 1.00 0.00 290 SER A N 3
ATOM 5510 C CA . SER A 1 116 ? -7.656 -12.021 -5.877 1.00 0.00 290 SER A CA 3
ATOM 5511 C C . SER A 1 116 ? -8.301 -12.148 -7.255 1.00 0.00 290 SER A C 3
ATOM 5512 O O . SER A 1 116 ? -8.898 -11.199 -7.761 1.00 0.00 290 SER A O 3
ATOM 5520 N N . ARG A 1 117 ? -8.175 -13.327 -7.854 1.00 0.00 291 ARG A N 3
ATOM 5521 C CA . ARG A 1 117 ? -8.744 -13.580 -9.173 1.00 0.00 291 ARG A CA 3
ATOM 5522 C C . ARG A 1 117 ? -10.246 -13.829 -9.078 1.00 0.00 291 ARG A C 3
ATOM 5523 O O . ARG A 1 117 ? -11.001 -13.491 -9.990 1.00 0.00 291 ARG A O 3
ATOM 5544 N N . SER A 1 118 ? -10.674 -14.423 -7.968 1.00 0.00 292 SER A N 3
ATOM 5545 C CA . SER A 1 118 ? -12.085 -14.717 -7.754 1.00 0.00 292 SER A CA 3
ATOM 5546 C C . SER A 1 118 ? -12.818 -13.500 -7.200 1.00 0.00 292 SER A C 3
ATOM 5547 O O . SER A 1 118 ? -13.775 -13.011 -7.800 1.00 0.00 292 SER A O 3
ATOM 5555 N N . GLY A 1 119 ? -12.362 -13.015 -6.048 1.00 0.00 293 GLY A N 3
ATOM 5556 C CA . GLY A 1 119 ? -12.984 -11.859 -5.430 1.00 0.00 293 GLY A CA 3
ATOM 5557 C C . GLY A 1 119 ? -13.279 -12.075 -3.961 1.00 0.00 293 GLY A C 3
ATOM 5558 O O . GLY A 1 119 ? -13.443 -13.210 -3.513 1.00 0.00 293 GLY A O 3
ATOM 5562 N N . SER A 1 120 ? -13.348 -10.984 -3.205 1.00 0.00 294 SER A N 3
ATOM 5563 C CA . SER A 1 120 ? -13.626 -11.059 -1.776 1.00 0.00 294 SER A CA 3
ATOM 5564 C C . SER A 1 120 ? -15.121 -11.222 -1.520 1.00 0.00 294 SER A C 3
ATOM 5565 O O . SER A 1 120 ? -15.919 -11.279 -2.456 1.00 0.00 294 SER A O 3
ATOM 5573 N N . ASP A 1 121 ? -15.494 -11.300 -0.248 1.00 0.00 295 ASP A N 3
ATOM 5574 C CA . ASP A 1 121 ? -16.893 -11.459 0.132 1.00 0.00 295 ASP A CA 3
ATOM 5575 C C . ASP A 1 121 ? -17.584 -10.104 0.247 1.00 0.00 295 ASP A C 3
ATOM 5576 O O . ASP A 1 121 ? -18.661 -9.894 -0.313 1.00 0.00 295 ASP A O 3
ATOM 5585 N N . LEU A 1 122 ? -16.960 -9.187 0.980 1.00 0.00 296 LEU A N 3
ATOM 5586 C CA . LEU A 1 122 ? -17.516 -7.852 1.171 1.00 0.00 296 LEU A CA 3
ATOM 5587 C C . LEU A 1 122 ? -17.560 -7.086 -0.149 1.00 0.00 296 LEU A C 3
ATOM 5588 O O . LEU A 1 122 ? -18.476 -6.301 -0.389 1.00 0.00 296 LEU A O 3
ATOM 5604 N N . ASP A 1 123 ? -16.567 -7.325 -0.998 1.00 0.00 297 ASP A N 3
ATOM 5605 C CA . ASP A 1 123 ? -16.493 -6.658 -2.294 1.00 0.00 297 ASP A CA 3
ATOM 5606 C C . ASP A 1 123 ? -17.263 -7.443 -3.352 1.00 0.00 297 ASP A C 3
ATOM 5607 O O . ASP A 1 123 ? -16.709 -8.320 -4.015 1.00 0.00 297 ASP A O 3
ATOM 5616 N N . ALA A 1 124 ? -18.542 -7.119 -3.506 1.00 0.00 298 ALA A N 3
ATOM 5617 C CA . ALA A 1 124 ? -19.387 -7.793 -4.484 1.00 0.00 298 ALA A CA 3
ATOM 5618 C C . ALA A 1 124 ? -20.532 -6.892 -4.934 1.00 0.00 298 ALA A C 3
ATOM 5619 O O . ALA A 1 124 ? -21.171 -6.267 -4.063 1.00 0.00 298 ALA A O 3
ATOM 5626 N N . ARG A 1 8 ? -19.120 7.414 4.840 1.00 0.00 182 ARG A N 4
ATOM 5627 C CA . ARG A 1 8 ? -18.794 7.310 3.393 1.00 0.00 182 ARG A CA 4
ATOM 5628 C C . ARG A 1 8 ? -17.788 6.194 3.134 1.00 0.00 182 ARG A C 4
ATOM 5629 O O . ARG A 1 8 ? -17.317 5.539 4.064 1.00 0.00 182 ARG A O 4
ATOM 5650 N N . SER A 1 9 ? -17.460 5.981 1.862 1.00 0.00 183 SER A N 4
ATOM 5651 C CA . SER A 1 9 ? -16.509 4.944 1.481 1.00 0.00 183 SER A CA 4
ATOM 5652 C C . SER A 1 9 ? -15.161 5.553 1.105 1.00 0.00 183 SER A C 4
ATOM 5653 O O . SER A 1 9 ? -15.096 6.668 0.590 1.00 0.00 183 SER A O 4
ATOM 5661 N N . ALA A 1 10 ? -14.090 4.812 1.369 1.00 0.00 184 ALA A N 4
ATOM 5662 C CA . ALA A 1 10 ? -12.745 5.278 1.057 1.00 0.00 184 ALA A CA 4
ATOM 5663 C C . ALA A 1 10 ? -12.530 5.377 -0.448 1.00 0.00 184 ALA A C 4
ATOM 5664 O O . ALA A 1 10 ? -13.188 4.684 -1.226 1.00 0.00 184 ALA A O 4
ATOM 5671 N N . GLU A 1 11 ? -11.607 6.242 -0.855 1.00 0.00 185 GLU A N 4
ATOM 5672 C CA . GLU A 1 11 ? -11.305 6.431 -2.268 1.00 0.00 185 GLU A CA 4
ATOM 5673 C C . GLU A 1 11 ? -9.968 5.791 -2.628 1.00 0.00 185 GLU A C 4
ATOM 5674 O O . GLU A 1 11 ? -8.967 5.990 -1.939 1.00 0.00 185 GLU A O 4
ATOM 5686 N N . ALA A 1 12 ? -9.958 5.022 -3.712 1.00 0.00 186 ALA A N 4
ATOM 5687 C CA . ALA A 1 12 ? -8.743 4.353 -4.164 1.00 0.00 186 ALA A CA 4
ATOM 5688 C C . ALA A 1 12 ? -7.818 5.326 -4.885 1.00 0.00 186 ALA A C 4
ATOM 5689 O O . ALA A 1 12 ? -8.187 5.912 -5.902 1.00 0.00 186 ALA A O 4
ATOM 5696 N N . LEU A 1 13 ? -6.610 5.489 -4.354 1.00 0.00 187 LEU A N 4
ATOM 5697 C CA . LEU A 1 13 ? -5.629 6.390 -4.948 1.00 0.00 187 LEU A CA 4
ATOM 5698 C C . LEU A 1 13 ? -4.975 5.752 -6.171 1.00 0.00 187 LEU A C 4
ATOM 5699 O O . LEU A 1 13 ? -4.970 6.330 -7.257 1.00 0.00 187 LEU A O 4
ATOM 5715 N N . PHE A 1 14 ? -4.422 4.559 -5.984 1.00 0.00 188 PHE A N 4
ATOM 5716 C CA . PHE A 1 14 ? -3.766 3.842 -7.070 1.00 0.00 188 PHE A CA 4
ATOM 5717 C C . PHE A 1 14 ? -3.865 2.334 -6.866 1.00 0.00 188 PHE A C 4
ATOM 5718 O O . PHE A 1 14 ? -4.023 1.859 -5.742 1.00 0.00 188 PHE A O 4
ATOM 5735 N N . GLU A 1 15 ? -3.776 1.587 -7.963 1.00 0.00 189 GLU A N 4
ATOM 5736 C CA . GLU A 1 15 ? -3.856 0.132 -7.904 1.00 0.00 189 GLU A CA 4
ATOM 5737 C C . GLU A 1 15 ? -2.954 -0.505 -8.956 1.00 0.00 189 GLU A C 4
ATOM 5738 O O . GLU A 1 15 ? -2.827 0.003 -10.069 1.00 0.00 189 GLU A O 4
ATOM 5750 N N . LYS A 1 16 ? -2.329 -1.622 -8.595 1.00 0.00 190 LYS A N 4
ATOM 5751 C CA . LYS A 1 16 ? -1.440 -2.330 -9.507 1.00 0.00 190 LYS A CA 4
ATOM 5752 C C . LYS A 1 16 ? -1.391 -3.819 -9.176 1.00 0.00 190 LYS A C 4
ATOM 5753 O O . LYS A 1 16 ? -1.692 -4.224 -8.054 1.00 0.00 190 LYS A O 4
ATOM 5772 N N . ALA A 1 17 ? -1.012 -4.626 -10.159 1.00 0.00 191 ALA A N 4
ATOM 5773 C CA . ALA A 1 17 ? -0.924 -6.069 -9.972 1.00 0.00 191 ALA A CA 4
ATOM 5774 C C . ALA A 1 17 ? 0.477 -6.482 -9.530 1.00 0.00 191 ALA A C 4
ATOM 5775 O O . ALA A 1 17 ? 1.474 -6.043 -10.104 1.00 0.00 191 ALA A O 4
ATOM 5782 N N . VAL A 1 18 ? 0.544 -7.325 -8.506 1.00 0.00 192 VAL A N 4
ATOM 5783 C CA . VAL A 1 18 ? 1.821 -7.796 -7.986 1.00 0.00 192 VAL A CA 4
ATOM 5784 C C . VAL A 1 18 ? 2.381 -8.928 -8.843 1.00 0.00 192 VAL A C 4
ATOM 5785 O O . VAL A 1 18 ? 1.639 -9.795 -9.307 1.00 0.00 192 VAL A O 4
ATOM 5798 N N . THR A 1 19 ? 3.692 -8.911 -9.051 1.00 0.00 193 THR A N 4
ATOM 5799 C CA . THR A 1 19 ? 4.354 -9.935 -9.852 1.00 0.00 193 THR A CA 4
ATOM 5800 C C . THR A 1 19 ? 5.286 -10.785 -8.990 1.00 0.00 193 THR A C 4
ATOM 5801 O O . THR A 1 19 ? 5.629 -10.402 -7.873 1.00 0.00 193 THR A O 4
ATOM 5812 N N . PRO A 1 20 ? 5.706 -11.957 -9.500 1.00 0.00 194 PRO A N 4
ATOM 5813 C CA . PRO A 1 20 ? 6.601 -12.862 -8.769 1.00 0.00 194 PRO A CA 4
ATOM 5814 C C . PRO A 1 20 ? 7.918 -12.192 -8.389 1.00 0.00 194 PRO A C 4
ATOM 5815 O O . PRO A 1 20 ? 8.932 -12.361 -9.067 1.00 0.00 194 PRO A O 4
ATOM 5826 N N . SER A 1 21 ? 7.894 -11.430 -7.299 1.00 0.00 195 SER A N 4
ATOM 5827 C CA . SER A 1 21 ? 9.084 -10.729 -6.823 1.00 0.00 195 SER A CA 4
ATOM 5828 C C . SER A 1 21 ? 8.739 -9.813 -5.653 1.00 0.00 195 SER A C 4
ATOM 5829 O O . SER A 1 21 ? 9.531 -9.652 -4.723 1.00 0.00 195 SER A O 4
ATOM 5837 N N . ASP A 1 22 ? 7.552 -9.215 -5.706 1.00 0.00 196 ASP A N 4
ATOM 5838 C CA . ASP A 1 22 ? 7.099 -8.315 -4.653 1.00 0.00 196 ASP A CA 4
ATOM 5839 C C . ASP A 1 22 ? 6.335 -9.069 -3.566 1.00 0.00 196 ASP A C 4
ATOM 5840 O O . ASP A 1 22 ? 5.493 -8.494 -2.877 1.00 0.00 196 ASP A O 4
ATOM 5849 N N . VAL A 1 23 ? 6.629 -10.359 -3.416 1.00 0.00 197 VAL A N 4
ATOM 5850 C CA . VAL A 1 23 ? 5.964 -11.180 -2.410 1.00 0.00 197 VAL A CA 4
ATOM 5851 C C . VAL A 1 23 ? 6.971 -11.964 -1.573 1.00 0.00 197 VAL A C 4
ATOM 5852 O O . VAL A 1 23 ? 6.603 -12.904 -0.868 1.00 0.00 197 VAL A O 4
ATOM 5865 N N . GLY A 1 24 ? 8.242 -11.576 -1.649 1.00 0.00 198 GLY A N 4
ATOM 5866 C CA . GLY A 1 24 ? 9.269 -12.259 -0.886 1.00 0.00 198 GLY A CA 4
ATOM 5867 C C . GLY A 1 24 ? 9.243 -11.884 0.582 1.00 0.00 198 GLY A C 4
ATOM 5868 O O . GLY A 1 24 ? 8.351 -11.161 1.027 1.00 0.00 198 GLY A O 4
ATOM 5872 N N . LYS A 1 25 ? 10.220 -12.375 1.337 1.00 0.00 199 LYS A N 4
ATOM 5873 C CA . LYS A 1 25 ? 10.300 -12.083 2.763 1.00 0.00 199 LYS A CA 4
ATOM 5874 C C . LYS A 1 25 ? 11.107 -10.811 3.014 1.00 0.00 199 LYS A C 4
ATOM 5875 O O . LYS A 1 25 ? 10.624 -9.878 3.655 1.00 0.00 199 LYS A O 4
ATOM 5894 N N . LEU A 1 26 ? 12.334 -10.780 2.503 1.00 0.00 200 LEU A N 4
ATOM 5895 C CA . LEU A 1 26 ? 13.204 -9.619 2.670 1.00 0.00 200 LEU A CA 4
ATOM 5896 C C . LEU A 1 26 ? 13.030 -8.626 1.522 1.00 0.00 200 LEU A C 4
ATOM 5897 O O . LEU A 1 26 ? 13.950 -7.876 1.196 1.00 0.00 200 LEU A O 4
ATOM 5913 N N . ASN A 1 27 ? 11.851 -8.626 0.906 1.00 0.00 201 ASN A N 4
ATOM 5914 C CA . ASN A 1 27 ? 11.572 -7.727 -0.208 1.00 0.00 201 ASN A CA 4
ATOM 5915 C C . ASN A 1 27 ? 10.704 -6.554 0.233 1.00 0.00 201 ASN A C 4
ATOM 5916 O O . ASN A 1 27 ? 10.055 -6.605 1.280 1.00 0.00 201 ASN A O 4
ATOM 5927 N N . ARG A 1 28 ? 10.693 -5.498 -0.574 1.00 0.00 202 ARG A N 4
ATOM 5928 C CA . ARG A 1 28 ? 9.904 -4.309 -0.275 1.00 0.00 202 ARG A CA 4
ATOM 5929 C C . ARG A 1 28 ? 8.829 -4.095 -1.337 1.00 0.00 202 ARG A C 4
ATOM 5930 O O . ARG A 1 28 ? 8.844 -4.740 -2.384 1.00 0.00 202 ARG A O 4
ATOM 5951 N N . LEU A 1 29 ? 7.899 -3.187 -1.062 1.00 0.00 203 LEU A N 4
ATOM 5952 C CA . LEU A 1 29 ? 6.824 -2.893 -2.002 1.00 0.00 203 LEU A CA 4
ATOM 5953 C C . LEU A 1 29 ? 7.153 -1.654 -2.829 1.00 0.00 203 LEU A C 4
ATOM 5954 O O . LEU A 1 29 ? 7.292 -0.556 -2.291 1.00 0.00 203 LEU A O 4
ATOM 5970 N N . VAL A 1 30 ? 7.276 -1.838 -4.139 1.00 0.00 204 VAL A N 4
ATOM 5971 C CA . VAL A 1 30 ? 7.591 -0.737 -5.042 1.00 0.00 204 VAL A CA 4
ATOM 5972 C C . VAL A 1 30 ? 6.401 0.200 -5.204 1.00 0.00 204 VAL A C 4
ATOM 5973 O O . VAL A 1 30 ? 5.249 -0.234 -5.203 1.00 0.00 204 VAL A O 4
ATOM 5986 N N . ILE A 1 31 ? 6.687 1.490 -5.345 1.00 0.00 205 ILE A N 4
ATOM 5987 C CA . ILE A 1 31 ? 5.642 2.493 -5.510 1.00 0.00 205 ILE A CA 4
ATOM 5988 C C . ILE A 1 31 ? 5.998 3.477 -6.624 1.00 0.00 205 ILE A C 4
ATOM 5989 O O . ILE A 1 31 ? 7.108 4.009 -6.658 1.00 0.00 205 ILE A O 4
ATOM 6005 N N . PRO A 1 32 ? 5.060 3.736 -7.554 1.00 0.00 206 PRO A N 4
ATOM 6006 C CA . PRO A 1 32 ? 5.288 4.664 -8.667 1.00 0.00 206 PRO A CA 4
ATOM 6007 C C . PRO A 1 32 ? 5.613 6.075 -8.184 1.00 0.00 206 PRO A C 4
ATOM 6008 O O . PRO A 1 32 ? 5.363 6.418 -7.030 1.00 0.00 206 PRO A O 4
ATOM 6019 N N . LYS A 1 33 ? 6.174 6.884 -9.076 1.00 0.00 207 LYS A N 4
ATOM 6020 C CA . LYS A 1 33 ? 6.537 8.257 -8.740 1.00 0.00 207 LYS A CA 4
ATOM 6021 C C . LYS A 1 33 ? 5.385 9.217 -9.024 1.00 0.00 207 LYS A C 4
ATOM 6022 O O . LYS A 1 33 ? 5.127 10.137 -8.249 1.00 0.00 207 LYS A O 4
ATOM 6041 N N . HIS A 1 34 ? 4.700 9.001 -10.142 1.00 0.00 208 HIS A N 4
ATOM 6042 C CA . HIS A 1 34 ? 3.578 9.851 -10.529 1.00 0.00 208 HIS A CA 4
ATOM 6043 C C . HIS A 1 34 ? 2.521 9.904 -9.430 1.00 0.00 208 HIS A C 4
ATOM 6044 O O . HIS A 1 34 ? 1.861 10.926 -9.239 1.00 0.00 208 HIS A O 4
ATOM 6059 N N . HIS A 1 35 ? 2.368 8.799 -8.708 1.00 0.00 209 HIS A N 4
ATOM 6060 C CA . HIS A 1 35 ? 1.391 8.722 -7.627 1.00 0.00 209 HIS A CA 4
ATOM 6061 C C . HIS A 1 35 ? 2.003 9.186 -6.308 1.00 0.00 209 HIS A C 4
ATOM 6062 O O . HIS A 1 35 ? 1.336 9.820 -5.492 1.00 0.00 209 HIS A O 4
ATOM 6077 N N . ALA A 1 36 ? 3.277 8.862 -6.109 1.00 0.00 210 ALA A N 4
ATOM 6078 C CA . ALA A 1 36 ? 3.980 9.244 -4.889 1.00 0.00 210 ALA A CA 4
ATOM 6079 C C . ALA A 1 36 ? 4.015 10.761 -4.717 1.00 0.00 210 ALA A C 4
ATOM 6080 O O . ALA A 1 36 ? 4.227 11.263 -3.613 1.00 0.00 210 ALA A O 4
ATOM 6087 N N . GLU A 1 37 ? 3.812 11.487 -5.813 1.00 0.00 211 GLU A N 4
ATOM 6088 C CA . GLU A 1 37 ? 3.825 12.945 -5.775 1.00 0.00 211 GLU A CA 4
ATOM 6089 C C . GLU A 1 37 ? 2.417 13.510 -5.938 1.00 0.00 211 GLU A C 4
ATOM 6090 O O . GLU A 1 37 ? 2.106 14.584 -5.423 1.00 0.00 211 GLU A O 4
ATOM 6102 N N . LYS A 1 38 ? 1.571 12.782 -6.659 1.00 0.00 212 LYS A N 4
ATOM 6103 C CA . LYS A 1 38 ? 0.197 13.215 -6.892 1.00 0.00 212 LYS A CA 4
ATOM 6104 C C . LYS A 1 38 ? -0.696 12.866 -5.706 1.00 0.00 212 LYS A C 4
ATOM 6105 O O . LYS A 1 38 ? -1.673 13.561 -5.427 1.00 0.00 212 LYS A O 4
ATOM 6124 N N . HIS A 1 39 ? -0.358 11.784 -5.010 1.00 0.00 213 HIS A N 4
ATOM 6125 C CA . HIS A 1 39 ? -1.135 11.345 -3.856 1.00 0.00 213 HIS A CA 4
ATOM 6126 C C . HIS A 1 39 ? -0.361 11.563 -2.560 1.00 0.00 213 HIS A C 4
ATOM 6127 O O . HIS A 1 39 ? -0.858 12.195 -1.627 1.00 0.00 213 HIS A O 4
ATOM 6142 N N . PHE A 1 40 ? 0.856 11.032 -2.505 1.00 0.00 214 PHE A N 4
ATOM 6143 C CA . PHE A 1 40 ? 1.696 11.167 -1.320 1.00 0.00 214 PHE A CA 4
ATOM 6144 C C . PHE A 1 40 ? 2.507 12.459 -1.369 1.00 0.00 214 PHE A C 4
ATOM 6145 O O . PHE A 1 40 ? 2.837 12.956 -2.447 1.00 0.00 214 PHE A O 4
ATOM 6162 N N . PRO A 1 41 ? 2.843 13.025 -0.196 1.00 0.00 215 PRO A N 4
ATOM 6163 C CA . PRO A 1 41 ? 3.621 14.267 -0.110 1.00 0.00 215 PRO A CA 4
ATOM 6164 C C . PRO A 1 41 ? 4.974 14.150 -0.802 1.00 0.00 215 PRO A C 4
ATOM 6165 O O . PRO A 1 41 ? 5.175 13.284 -1.654 1.00 0.00 215 PRO A O 4
ATOM 6176 N N . LEU A 1 42 ? 5.902 15.027 -0.430 1.00 0.00 216 LEU A N 4
ATOM 6177 C CA . LEU A 1 42 ? 7.237 15.022 -1.013 1.00 0.00 216 LEU A CA 4
ATOM 6178 C C . LEU A 1 42 ? 8.306 15.105 0.075 1.00 0.00 216 LEU A C 4
ATOM 6179 O O . LEU A 1 42 ? 8.864 16.172 0.329 1.00 0.00 216 LEU A O 4
ATOM 6195 N N . PRO A 1 43 ? 8.605 13.973 0.736 1.00 0.00 217 PRO A N 4
ATOM 6196 C CA . PRO A 1 43 ? 9.611 13.922 1.802 1.00 0.00 217 PRO A CA 4
ATOM 6197 C C . PRO A 1 43 ? 11.030 14.073 1.270 1.00 0.00 217 PRO A C 4
ATOM 6198 O O . PRO A 1 43 ? 11.323 13.692 0.135 1.00 0.00 217 PRO A O 4
ATOM 6209 N N . SER A 1 44 ? 11.909 14.633 2.094 1.00 0.00 218 SER A N 4
ATOM 6210 C CA . SER A 1 44 ? 13.302 14.835 1.707 1.00 0.00 218 SER A CA 4
ATOM 6211 C C . SER A 1 44 ? 14.228 13.917 2.501 1.00 0.00 218 SER A C 4
ATOM 6212 O O . SER A 1 44 ? 15.286 13.518 2.015 1.00 0.00 218 SER A O 4
ATOM 6220 N N . SER A 1 45 ? 13.824 13.587 3.723 1.00 0.00 219 SER A N 4
ATOM 6221 C CA . SER A 1 45 ? 14.618 12.718 4.584 1.00 0.00 219 SER A CA 4
ATOM 6222 C C . SER A 1 45 ? 15.947 13.373 4.945 1.00 0.00 219 SER A C 4
ATOM 6223 O O . SER A 1 45 ? 16.588 14.002 4.103 1.00 0.00 219 SER A O 4
ATOM 6231 N N . ASN A 1 46 ? 16.355 13.221 6.201 1.00 0.00 220 ASN A N 4
ATOM 6232 C CA . ASN A 1 46 ? 17.608 13.799 6.673 1.00 0.00 220 ASN A CA 4
ATOM 6233 C C . ASN A 1 46 ? 18.298 12.866 7.665 1.00 0.00 220 ASN A C 4
ATOM 6234 O O . ASN A 1 46 ? 17.793 11.788 7.971 1.00 0.00 220 ASN A O 4
ATOM 6245 N N . VAL A 1 47 ? 19.455 13.293 8.161 1.00 0.00 221 VAL A N 4
ATOM 6246 C CA . VAL A 1 47 ? 20.216 12.498 9.118 1.00 0.00 221 VAL A CA 4
ATOM 6247 C C . VAL A 1 47 ? 20.143 13.101 10.516 1.00 0.00 221 VAL A C 4
ATOM 6248 O O . VAL A 1 47 ? 21.077 12.970 11.308 1.00 0.00 221 VAL A O 4
ATOM 6261 N N . SER A 1 48 ? 19.029 13.762 10.812 1.00 0.00 222 SER A N 4
ATOM 6262 C CA . SER A 1 48 ? 18.835 14.386 12.117 1.00 0.00 222 SER A CA 4
ATOM 6263 C C . SER A 1 48 ? 17.434 14.105 12.650 1.00 0.00 222 SER A C 4
ATOM 6264 O O . SER A 1 48 ? 17.268 13.685 13.796 1.00 0.00 222 SER A O 4
ATOM 6272 N N . VAL A 1 49 ? 16.430 14.342 11.813 1.00 0.00 223 VAL A N 4
ATOM 6273 C CA . VAL A 1 49 ? 15.043 14.115 12.201 1.00 0.00 223 VAL A CA 4
ATOM 6274 C C . VAL A 1 49 ? 14.586 12.716 11.807 1.00 0.00 223 VAL A C 4
ATOM 6275 O O . VAL A 1 49 ? 15.355 11.936 11.243 1.00 0.00 223 VAL A O 4
ATOM 6288 N N . LYS A 1 50 ? 13.329 12.403 12.104 1.00 0.00 224 LYS A N 4
ATOM 6289 C CA . LYS A 1 50 ? 12.771 11.097 11.780 1.00 0.00 224 LYS A CA 4
ATOM 6290 C C . LYS A 1 50 ? 12.389 11.021 10.306 1.00 0.00 224 LYS A C 4
ATOM 6291 O O . LYS A 1 50 ? 12.604 11.968 9.548 1.00 0.00 224 LYS A O 4
ATOM 6310 N N . GLY A 1 51 ? 11.821 9.890 9.905 1.00 0.00 225 GLY A N 4
ATOM 6311 C CA . GLY A 1 51 ? 11.416 9.710 8.523 1.00 0.00 225 GLY A CA 4
ATOM 6312 C C . GLY A 1 51 ? 9.916 9.830 8.336 1.00 0.00 225 GLY A C 4
ATOM 6313 O O . GLY A 1 51 ? 9.225 10.412 9.171 1.00 0.00 225 GLY A O 4
ATOM 6317 N N . VAL A 1 52 ? 9.413 9.279 7.237 1.00 0.00 226 VAL A N 4
ATOM 6318 C CA . VAL A 1 52 ? 7.986 9.326 6.943 1.00 0.00 226 VAL A CA 4
ATOM 6319 C C . VAL A 1 52 ? 7.359 7.941 7.034 1.00 0.00 226 VAL A C 4
ATOM 6320 O O . VAL A 1 52 ? 7.710 7.038 6.274 1.00 0.00 226 VAL A O 4
ATOM 6333 N N . LEU A 1 53 ? 6.429 7.778 7.970 1.00 0.00 227 LEU A N 4
ATOM 6334 C CA . LEU A 1 53 ? 5.753 6.501 8.160 1.00 0.00 227 LEU A CA 4
ATOM 6335 C C . LEU A 1 53 ? 4.307 6.575 7.675 1.00 0.00 227 LEU A C 4
ATOM 6336 O O . LEU A 1 53 ? 3.683 7.635 7.716 1.00 0.00 227 LEU A O 4
ATOM 6352 N N . LEU A 1 54 ? 3.783 5.442 7.217 1.00 0.00 228 LEU A N 4
ATOM 6353 C CA . LEU A 1 54 ? 2.412 5.382 6.724 1.00 0.00 228 LEU A CA 4
ATOM 6354 C C . LEU A 1 54 ? 1.628 4.280 7.431 1.00 0.00 228 LEU A C 4
ATOM 6355 O O . LEU A 1 54 ? 2.023 3.113 7.413 1.00 0.00 228 LEU A O 4
ATOM 6371 N N . ASN A 1 55 ? 0.515 4.657 8.052 1.00 0.00 229 ASN A N 4
ATOM 6372 C CA . ASN A 1 55 ? -0.323 3.701 8.765 1.00 0.00 229 ASN A CA 4
ATOM 6373 C C . ASN A 1 55 ? -1.516 3.282 7.909 1.00 0.00 229 ASN A C 4
ATOM 6374 O O . ASN A 1 55 ? -2.504 4.011 7.806 1.00 0.00 229 ASN A O 4
ATOM 6385 N N . PHE A 1 56 ? -1.417 2.105 7.300 1.00 0.00 230 PHE A N 4
ATOM 6386 C CA . PHE A 1 56 ? -2.488 1.591 6.454 1.00 0.00 230 PHE A CA 4
ATOM 6387 C C . PHE A 1 56 ? -3.486 0.781 7.274 1.00 0.00 230 PHE A C 4
ATOM 6388 O O . PHE A 1 56 ? -3.110 -0.138 7.998 1.00 0.00 230 PHE A O 4
ATOM 6405 N N . GLU A 1 57 ? -4.764 1.131 7.153 1.00 0.00 231 GLU A N 4
ATOM 6406 C CA . GLU A 1 57 ? -5.818 0.436 7.882 1.00 0.00 231 GLU A CA 4
ATOM 6407 C C . GLU A 1 57 ? -6.412 -0.688 7.037 1.00 0.00 231 GLU A C 4
ATOM 6408 O O . GLU A 1 57 ? -6.631 -0.526 5.836 1.00 0.00 231 GLU A O 4
ATOM 6420 N N . ASP A 1 58 ? -6.672 -1.827 7.672 1.00 0.00 232 ASP A N 4
ATOM 6421 C CA . ASP A 1 58 ? -7.239 -2.976 6.977 1.00 0.00 232 ASP A CA 4
ATOM 6422 C C . ASP A 1 58 ? -8.759 -2.996 7.107 1.00 0.00 232 ASP A C 4
ATOM 6423 O O . ASP A 1 58 ? -9.309 -2.599 8.135 1.00 0.00 232 ASP A O 4
ATOM 6432 N N . VAL A 1 59 ? -9.430 -3.459 6.058 1.00 0.00 233 VAL A N 4
ATOM 6433 C CA . VAL A 1 59 ? -10.887 -3.530 6.048 1.00 0.00 233 VAL A CA 4
ATOM 6434 C C . VAL A 1 59 ? -11.412 -4.407 7.181 1.00 0.00 233 VAL A C 4
ATOM 6435 O O . VAL A 1 59 ? -12.579 -4.309 7.560 1.00 0.00 233 VAL A O 4
ATOM 6448 N N . ASN A 1 60 ? -10.550 -5.267 7.718 1.00 0.00 234 ASN A N 4
ATOM 6449 C CA . ASN A 1 60 ? -10.938 -6.157 8.806 1.00 0.00 234 ASN A CA 4
ATOM 6450 C C . ASN A 1 60 ? -10.593 -5.550 10.163 1.00 0.00 234 ASN A C 4
ATOM 6451 O O . ASN A 1 60 ? -10.234 -6.265 11.100 1.00 0.00 234 ASN A O 4
ATOM 6462 N N . GLY A 1 61 ? -10.706 -4.230 10.267 1.00 0.00 235 GLY A N 4
ATOM 6463 C CA . GLY A 1 61 ? -10.405 -3.551 11.514 1.00 0.00 235 GLY A CA 4
ATOM 6464 C C . GLY A 1 61 ? -9.011 -3.860 12.024 1.00 0.00 235 GLY A C 4
ATOM 6465 O O . GLY A 1 61 ? -8.842 -4.278 13.168 1.00 0.00 235 GLY A O 4
ATOM 6469 N N . LYS A 1 62 ? -8.011 -3.652 11.174 1.00 0.00 236 LYS A N 4
ATOM 6470 C CA . LYS A 1 62 ? -6.625 -3.911 11.547 1.00 0.00 236 LYS A CA 4
ATOM 6471 C C . LYS A 1 62 ? -5.733 -2.731 11.178 1.00 0.00 236 LYS A C 4
ATOM 6472 O O . LYS A 1 62 ? -6.158 -1.811 10.479 1.00 0.00 236 LYS A O 4
ATOM 6491 N N . VAL A 1 63 ? -4.492 -2.764 11.652 1.00 0.00 237 VAL A N 4
ATOM 6492 C CA . VAL A 1 63 ? -3.538 -1.696 11.373 1.00 0.00 237 VAL A CA 4
ATOM 6493 C C . VAL A 1 63 ? -2.243 -2.253 10.790 1.00 0.00 237 VAL A C 4
ATOM 6494 O O . VAL A 1 63 ? -1.855 -3.384 11.082 1.00 0.00 237 VAL A O 4
ATOM 6507 N N . TRP A 1 64 ? -1.578 -1.449 9.966 1.00 0.00 238 TRP A N 4
ATOM 6508 C CA . TRP A 1 64 ? -0.326 -1.857 9.342 1.00 0.00 238 TRP A CA 4
ATOM 6509 C C . TRP A 1 64 ? 0.666 -0.701 9.312 1.00 0.00 238 TRP A C 4
ATOM 6510 O O . TRP A 1 64 ? 0.347 0.393 8.843 1.00 0.00 238 TRP A O 4
ATOM 6531 N N . ARG A 1 65 ? 1.871 -0.946 9.817 1.00 0.00 239 ARG A N 4
ATOM 6532 C CA . ARG A 1 65 ? 2.909 0.078 9.847 1.00 0.00 239 ARG A CA 4
ATOM 6533 C C . ARG A 1 65 ? 3.980 -0.196 8.797 1.00 0.00 239 ARG A C 4
ATOM 6534 O O . ARG A 1 65 ? 4.515 -1.302 8.713 1.00 0.00 239 ARG A O 4
ATOM 6555 N N . PHE A 1 66 ? 4.288 0.818 7.995 1.00 0.00 240 PHE A N 4
ATOM 6556 C CA . PHE A 1 66 ? 5.297 0.688 6.949 1.00 0.00 240 PHE A CA 4
ATOM 6557 C C . PHE A 1 66 ? 6.237 1.889 6.953 1.00 0.00 240 PHE A C 4
ATOM 6558 O O . PHE A 1 66 ? 6.026 2.852 7.690 1.00 0.00 240 PHE A O 4
ATOM 6575 N N . ARG A 1 67 ? 7.275 1.826 6.126 1.00 0.00 241 ARG A N 4
ATOM 6576 C CA . ARG A 1 67 ? 8.248 2.910 6.038 1.00 0.00 241 ARG A CA 4
ATOM 6577 C C . ARG A 1 67 ? 8.537 3.271 4.584 1.00 0.00 241 ARG A C 4
ATOM 6578 O O . ARG A 1 67 ? 8.905 2.414 3.781 1.00 0.00 241 ARG A O 4
ATOM 6599 N N . TYR A 1 68 ? 8.371 4.547 4.256 1.00 0.00 242 TYR A N 4
ATOM 6600 C CA . TYR A 1 68 ? 8.616 5.028 2.901 1.00 0.00 242 TYR A CA 4
ATOM 6601 C C . TYR A 1 68 ? 10.106 5.277 2.682 1.00 0.00 242 TYR A C 4
ATOM 6602 O O . TYR A 1 68 ? 10.800 5.774 3.570 1.00 0.00 242 TYR A O 4
ATOM 6620 N N . SER A 1 69 ? 10.596 4.926 1.497 1.00 0.00 243 SER A N 4
ATOM 6621 C CA . SER A 1 69 ? 12.006 5.111 1.171 1.00 0.00 243 SER A CA 4
ATOM 6622 C C . SER A 1 69 ? 12.180 5.676 -0.235 1.00 0.00 243 SER A C 4
ATOM 6623 O O . SER A 1 69 ? 11.205 5.896 -0.955 1.00 0.00 243 SER A O 4
ATOM 6631 N N . TYR A 1 70 ? 13.433 5.908 -0.616 1.00 0.00 244 TYR A N 4
ATOM 6632 C CA . TYR A 1 70 ? 13.755 6.447 -1.934 1.00 0.00 244 TYR A CA 4
ATOM 6633 C C . TYR A 1 70 ? 14.654 5.482 -2.701 1.00 0.00 244 TYR A C 4
ATOM 6634 O O . TYR A 1 70 ? 15.879 5.586 -2.647 1.00 0.00 244 TYR A O 4
ATOM 6652 N N . TRP A 1 71 ? 14.039 4.535 -3.406 1.00 0.00 245 TRP A N 4
ATOM 6653 C CA . TRP A 1 71 ? 14.789 3.540 -4.171 1.00 0.00 245 TRP A CA 4
ATOM 6654 C C . TRP A 1 71 ? 14.485 3.647 -5.665 1.00 0.00 245 TRP A C 4
ATOM 6655 O O . TRP A 1 71 ? 13.800 4.570 -6.108 1.00 0.00 245 TRP A O 4
ATOM 6676 N N . ASN A 1 72 ? 15.001 2.687 -6.434 1.00 0.00 246 ASN A N 4
ATOM 6677 C CA . ASN A 1 72 ? 14.791 2.651 -7.880 1.00 0.00 246 ASN A CA 4
ATOM 6678 C C . ASN A 1 72 ? 14.991 4.027 -8.508 1.00 0.00 246 ASN A C 4
ATOM 6679 O O . ASN A 1 72 ? 14.056 4.823 -8.594 1.00 0.00 246 ASN A O 4
ATOM 6690 N N . SER A 1 73 ? 16.213 4.294 -8.951 1.00 0.00 247 SER A N 4
ATOM 6691 C CA . SER A 1 73 ? 16.538 5.569 -9.577 1.00 0.00 247 SER A CA 4
ATOM 6692 C C . SER A 1 73 ? 16.212 6.743 -8.655 1.00 0.00 247 SER A C 4
ATOM 6693 O O . SER A 1 73 ? 16.052 7.875 -9.113 1.00 0.00 247 SER A O 4
ATOM 6701 N N . SER A 1 74 ? 16.122 6.473 -7.353 1.00 0.00 248 SER A N 4
ATOM 6702 C CA . SER A 1 74 ? 15.824 7.516 -6.371 1.00 0.00 248 SER A CA 4
ATOM 6703 C C . SER A 1 74 ? 14.374 7.987 -6.476 1.00 0.00 248 SER A C 4
ATOM 6704 O O . SER A 1 74 ? 13.617 7.914 -5.508 1.00 0.00 248 SER A O 4
ATOM 6712 N N . GLN A 1 75 ? 14.000 8.487 -7.649 1.00 0.00 249 GLN A N 4
ATOM 6713 C CA . GLN A 1 75 ? 12.649 8.993 -7.883 1.00 0.00 249 GLN A CA 4
ATOM 6714 C C . GLN A 1 75 ? 11.565 8.000 -7.457 1.00 0.00 249 GLN A C 4
ATOM 6715 O O . GLN A 1 75 ? 10.412 8.388 -7.262 1.00 0.00 249 GLN A O 4
ATOM 6729 N N . SER A 1 76 ? 11.918 6.724 -7.319 1.00 0.00 250 SER A N 4
ATOM 6730 C CA . SER A 1 76 ? 10.943 5.715 -6.922 1.00 0.00 250 SER A CA 4
ATOM 6731 C C . SER A 1 76 ? 10.960 5.497 -5.412 1.00 0.00 250 SER A C 4
ATOM 6732 O O . SER A 1 76 ? 12.000 5.627 -4.768 1.00 0.00 250 SER A O 4
ATOM 6740 N N . TYR A 1 77 ? 9.799 5.170 -4.856 1.00 0.00 251 TYR A N 4
ATOM 6741 C CA . TYR A 1 77 ? 9.679 4.936 -3.421 1.00 0.00 251 TYR A CA 4
ATOM 6742 C C . TYR A 1 77 ? 9.376 3.471 -3.131 1.00 0.00 251 TYR A C 4
ATOM 6743 O O . TYR A 1 77 ? 8.835 2.758 -3.976 1.00 0.00 251 TYR A O 4
ATOM 6761 N N . VAL A 1 78 ? 9.730 3.027 -1.930 1.00 0.00 252 VAL A N 4
ATOM 6762 C CA . VAL A 1 78 ? 9.496 1.647 -1.526 1.00 0.00 252 VAL A CA 4
ATOM 6763 C C . VAL A 1 78 ? 9.049 1.567 -0.073 1.00 0.00 252 VAL A C 4
ATOM 6764 O O . VAL A 1 78 ? 9.523 2.324 0.776 1.00 0.00 252 VAL A O 4
ATOM 6777 N N . LEU A 1 79 ? 8.140 0.641 0.211 1.00 0.00 253 LEU A N 4
ATOM 6778 C CA . LEU A 1 79 ? 7.636 0.458 1.565 1.00 0.00 253 LEU A CA 4
ATOM 6779 C C . LEU A 1 79 ? 8.364 -0.690 2.256 1.00 0.00 253 LEU A C 4
ATOM 6780 O O . LEU A 1 79 ? 7.947 -1.845 2.168 1.00 0.00 253 LEU A O 4
ATOM 6796 N N . THR A 1 80 ? 9.457 -0.362 2.939 1.00 0.00 254 THR A N 4
ATOM 6797 C CA . THR A 1 80 ? 10.247 -1.362 3.644 1.00 0.00 254 THR A CA 4
ATOM 6798 C C . THR A 1 80 ? 9.759 -1.537 5.078 1.00 0.00 254 THR A C 4
ATOM 6799 O O . THR A 1 80 ? 8.960 -0.742 5.572 1.00 0.00 254 THR A O 4
ATOM 6810 N N . LYS A 1 81 ? 10.244 -2.581 5.742 1.00 0.00 255 LYS A N 4
ATOM 6811 C CA . LYS A 1 81 ? 9.857 -2.860 7.120 1.00 0.00 255 LYS A CA 4
ATOM 6812 C C . LYS A 1 81 ? 8.345 -3.026 7.240 1.00 0.00 255 LYS A C 4
ATOM 6813 O O . LYS A 1 81 ? 7.609 -2.044 7.343 1.00 0.00 255 LYS A O 4
ATOM 6832 N N . GLY A 1 82 ? 7.889 -4.274 7.226 1.00 0.00 256 GLY A N 4
ATOM 6833 C CA . GLY A 1 82 ? 6.468 -4.546 7.336 1.00 0.00 256 GLY A CA 4
ATOM 6834 C C . GLY A 1 82 ? 5.961 -5.436 6.217 1.00 0.00 256 GLY A C 4
ATOM 6835 O O . GLY A 1 82 ? 4.995 -6.177 6.393 1.00 0.00 256 GLY A O 4
ATOM 6839 N N . TRP A 1 83 ? 6.617 -5.364 5.064 1.00 0.00 257 TRP A N 4
ATOM 6840 C CA . TRP A 1 83 ? 6.229 -6.169 3.912 1.00 0.00 257 TRP A CA 4
ATOM 6841 C C . TRP A 1 83 ? 6.304 -7.658 4.237 1.00 0.00 257 TRP A C 4
ATOM 6842 O O . TRP A 1 83 ? 5.450 -8.439 3.818 1.00 0.00 257 TRP A O 4
ATOM 6863 N N . SER A 1 84 ? 7.331 -8.042 4.988 1.00 0.00 258 SER A N 4
ATOM 6864 C CA . SER A 1 84 ? 7.518 -9.438 5.370 1.00 0.00 258 SER A CA 4
ATOM 6865 C C . SER A 1 84 ? 6.384 -9.912 6.274 1.00 0.00 258 SER A C 4
ATOM 6866 O O . SER A 1 84 ? 5.828 -10.993 6.074 1.00 0.00 258 SER A O 4
ATOM 6874 N N . ARG A 1 85 ? 6.042 -9.096 7.267 1.00 0.00 259 ARG A N 4
ATOM 6875 C CA . ARG A 1 85 ? 4.975 -9.433 8.201 1.00 0.00 259 ARG A CA 4
ATOM 6876 C C . ARG A 1 85 ? 3.627 -9.495 7.487 1.00 0.00 259 ARG A C 4
ATOM 6877 O O . ARG A 1 85 ? 2.862 -10.441 7.667 1.00 0.00 259 ARG A O 4
ATOM 6898 N N . PHE A 1 86 ? 3.345 -8.478 6.681 1.00 0.00 260 PHE A N 4
ATOM 6899 C CA . PHE A 1 86 ? 2.091 -8.414 5.939 1.00 0.00 260 PHE A CA 4
ATOM 6900 C C . PHE A 1 86 ? 1.942 -9.614 5.009 1.00 0.00 260 PHE A C 4
ATOM 6901 O O . PHE A 1 86 ? 1.033 -10.428 5.170 1.00 0.00 260 PHE A O 4
ATOM 6918 N N . VAL A 1 87 ? 2.845 -9.717 4.036 1.00 0.00 261 VAL A N 4
ATOM 6919 C CA . VAL A 1 87 ? 2.817 -10.819 3.077 1.00 0.00 261 VAL A CA 4
ATOM 6920 C C . VAL A 1 87 ? 2.708 -12.167 3.783 1.00 0.00 261 VAL A C 4
ATOM 6921 O O . VAL A 1 87 ? 2.143 -13.119 3.244 1.00 0.00 261 VAL A O 4
ATOM 6934 N N . LYS A 1 88 ? 3.249 -12.242 4.995 1.00 0.00 262 LYS A N 4
ATOM 6935 C CA . LYS A 1 88 ? 3.210 -13.473 5.775 1.00 0.00 262 LYS A CA 4
ATOM 6936 C C . LYS A 1 88 ? 1.872 -13.624 6.490 1.00 0.00 262 LYS A C 4
ATOM 6937 O O . LYS A 1 88 ? 1.262 -14.692 6.466 1.00 0.00 262 LYS A O 4
ATOM 6956 N N . GLU A 1 89 ? 1.421 -12.548 7.125 1.00 0.00 263 GLU A N 4
ATOM 6957 C CA . GLU A 1 89 ? 0.155 -12.560 7.849 1.00 0.00 263 GLU A CA 4
ATOM 6958 C C . GLU A 1 89 ? -1.004 -12.884 6.911 1.00 0.00 263 GLU A C 4
ATOM 6959 O O . GLU A 1 89 ? -1.716 -13.869 7.108 1.00 0.00 263 GLU A O 4
ATOM 6971 N N . LYS A 1 90 ? -1.187 -12.051 5.892 1.00 0.00 264 LYS A N 4
ATOM 6972 C CA . LYS A 1 90 ? -2.260 -12.250 4.925 1.00 0.00 264 LYS A CA 4
ATOM 6973 C C . LYS A 1 90 ? -1.869 -13.273 3.860 1.00 0.00 264 LYS A C 4
ATOM 6974 O O . LYS A 1 90 ? -2.657 -13.579 2.966 1.00 0.00 264 LYS A O 4
ATOM 6993 N N . ASN A 1 91 ? -0.649 -13.801 3.955 1.00 0.00 265 ASN A N 4
ATOM 6994 C CA . ASN A 1 91 ? -0.169 -14.789 2.994 1.00 0.00 265 ASN A CA 4
ATOM 6995 C C . ASN A 1 91 ? -0.216 -14.232 1.573 1.00 0.00 265 ASN A C 4
ATOM 6996 O O . ASN A 1 91 ? -0.619 -14.924 0.637 1.00 0.00 265 ASN A O 4
ATOM 7007 N N . LEU A 1 92 ? 0.197 -12.977 1.420 1.00 0.00 266 LEU A N 4
ATOM 7008 C CA . LEU A 1 92 ? 0.200 -12.327 0.113 1.00 0.00 266 LEU A CA 4
ATOM 7009 C C . LEU A 1 92 ? 1.054 -13.104 -0.881 1.00 0.00 266 LEU A C 4
ATOM 7010 O O . LEU A 1 92 ? 2.181 -13.494 -0.577 1.00 0.00 266 LEU A O 4
ATOM 7026 N N . ARG A 1 93 ? 0.510 -13.329 -2.072 1.00 0.00 267 ARG A N 4
ATOM 7027 C CA . ARG A 1 93 ? 1.221 -14.060 -3.115 1.00 0.00 267 ARG A CA 4
ATOM 7028 C C . ARG A 1 93 ? 1.084 -13.359 -4.462 1.00 0.00 267 ARG A C 4
ATOM 7029 O O . ARG A 1 93 ? 0.378 -12.358 -4.583 1.00 0.00 267 ARG A O 4
ATOM 7050 N N . ALA A 1 94 ? 1.765 -13.892 -5.472 1.00 0.00 268 ALA A N 4
ATOM 7051 C CA . ALA A 1 94 ? 1.719 -13.317 -6.812 1.00 0.00 268 ALA A CA 4
ATOM 7052 C C . ALA A 1 94 ? 0.351 -13.526 -7.451 1.00 0.00 268 ALA A C 4
ATOM 7053 O O . ALA A 1 94 ? -0.391 -14.432 -7.070 1.00 0.00 268 ALA A O 4
ATOM 7060 N N . GLY A 1 95 ? 0.024 -12.683 -8.425 1.00 0.00 269 GLY A N 4
ATOM 7061 C CA . GLY A 1 95 ? -1.256 -12.793 -9.100 1.00 0.00 269 GLY A CA 4
ATOM 7062 C C . GLY A 1 95 ? -2.308 -11.872 -8.515 1.00 0.00 269 GLY A C 4
ATOM 7063 O O . GLY A 1 95 ? -3.312 -11.574 -9.165 1.00 0.00 269 GLY A O 4
ATOM 7067 N N . ASP A 1 96 ? -2.084 -11.420 -7.285 1.00 0.00 270 ASP A N 4
ATOM 7068 C CA . ASP A 1 96 ? -3.025 -10.530 -6.615 1.00 0.00 270 ASP A CA 4
ATOM 7069 C C . ASP A 1 96 ? -2.851 -9.092 -7.097 1.00 0.00 270 ASP A C 4
ATOM 7070 O O . ASP A 1 96 ? -2.021 -8.812 -7.962 1.00 0.00 270 ASP A O 4
ATOM 7079 N N . VAL A 1 97 ? -3.639 -8.185 -6.530 1.00 0.00 271 VAL A N 4
ATOM 7080 C CA . VAL A 1 97 ? -3.574 -6.775 -6.902 1.00 0.00 271 VAL A CA 4
ATOM 7081 C C . VAL A 1 97 ? -3.391 -5.893 -5.671 1.00 0.00 271 VAL A C 4
ATOM 7082 O O . VAL A 1 97 ? -4.308 -5.735 -4.867 1.00 0.00 271 VAL A O 4
ATOM 7095 N N . VAL A 1 98 ? -2.200 -5.318 -5.533 1.00 0.00 272 VAL A N 4
ATOM 7096 C CA . VAL A 1 98 ? -1.898 -4.450 -4.404 1.00 0.00 272 VAL A CA 4
ATOM 7097 C C . VAL A 1 98 ? -2.461 -3.050 -4.620 1.00 0.00 272 VAL A C 4
ATOM 7098 O O . VAL A 1 98 ? -1.845 -2.215 -5.283 1.00 0.00 272 VAL A O 4
ATOM 7111 N N . SER A 1 99 ? -3.639 -2.798 -4.056 1.00 0.00 273 SER A N 4
ATOM 7112 C CA . SER A 1 99 ? -4.287 -1.499 -4.185 1.00 0.00 273 SER A CA 4
ATOM 7113 C C . SER A 1 99 ? -4.110 -0.674 -2.915 1.00 0.00 273 SER A C 4
ATOM 7114 O O . SER A 1 99 ? -3.699 -1.193 -1.878 1.00 0.00 273 SER A O 4
ATOM 7122 N N . PHE A 1 100 ? -4.422 0.615 -3.003 1.00 0.00 274 PHE A N 4
ATOM 7123 C CA . PHE A 1 100 ? -4.294 1.510 -1.859 1.00 0.00 274 PHE A CA 4
ATOM 7124 C C . PHE A 1 100 ? -5.308 2.648 -1.940 1.00 0.00 274 PHE A C 4
ATOM 7125 O O . PHE A 1 100 ? -5.488 3.258 -2.994 1.00 0.00 274 PHE A O 4
ATOM 7142 N N . SER A 1 101 ? -5.967 2.926 -0.819 1.00 0.00 275 SER A N 4
ATOM 7143 C CA . SER A 1 101 ? -6.962 3.988 -0.760 1.00 0.00 275 SER A CA 4
ATOM 7144 C C . SER A 1 101 ? -6.542 5.070 0.230 1.00 0.00 275 SER A C 4
ATOM 7145 O O . SER A 1 101 ? -5.407 5.079 0.708 1.00 0.00 275 SER A O 4
ATOM 7153 N N . ARG A 1 102 ? -7.461 5.981 0.533 1.00 0.00 276 ARG A N 4
ATOM 7154 C CA . ARG A 1 102 ? -7.182 7.065 1.467 1.00 0.00 276 ARG A CA 4
ATOM 7155 C C . ARG A 1 102 ? -8.465 7.563 2.125 1.00 0.00 276 ARG A C 4
ATOM 7156 O O . ARG A 1 102 ? -9.559 7.381 1.589 1.00 0.00 276 ARG A O 4
ATOM 7177 N N . SER A 1 103 ? -8.323 8.193 3.286 1.00 0.00 277 SER A N 4
ATOM 7178 C CA . SER A 1 103 ? -9.471 8.716 4.017 1.00 0.00 277 SER A CA 4
ATOM 7179 C C . SER A 1 103 ? -9.924 10.052 3.433 1.00 0.00 277 SER A C 4
ATOM 7180 O O . SER A 1 103 ? -9.136 10.770 2.817 1.00 0.00 277 SER A O 4
ATOM 7188 N N . ASN A 1 104 ? -11.199 10.377 3.630 1.00 0.00 278 ASN A N 4
ATOM 7189 C CA . ASN A 1 104 ? -11.759 11.626 3.125 1.00 0.00 278 ASN A CA 4
ATOM 7190 C C . ASN A 1 104 ? -11.626 12.753 4.149 1.00 0.00 278 ASN A C 4
ATOM 7191 O O . ASN A 1 104 ? -12.395 13.713 4.127 1.00 0.00 278 ASN A O 4
ATOM 7202 N N . GLY A 1 105 ? -10.648 12.633 5.042 1.00 0.00 279 GLY A N 4
ATOM 7203 C CA . GLY A 1 105 ? -10.441 13.653 6.054 1.00 0.00 279 GLY A CA 4
ATOM 7204 C C . GLY A 1 105 ? -9.021 13.663 6.583 1.00 0.00 279 GLY A C 4
ATOM 7205 O O . GLY A 1 105 ? -8.417 14.725 6.740 1.00 0.00 279 GLY A O 4
ATOM 7209 N N . GLN A 1 106 ? -8.486 12.477 6.861 1.00 0.00 280 GLN A N 4
ATOM 7210 C CA . GLN A 1 106 ? -7.127 12.354 7.376 1.00 0.00 280 GLN A CA 4
ATOM 7211 C C . GLN A 1 106 ? -6.143 12.068 6.246 1.00 0.00 280 GLN A C 4
ATOM 7212 O O . GLN A 1 106 ? -6.389 11.211 5.398 1.00 0.00 280 GLN A O 4
ATOM 7226 N N . ASP A 1 107 ? -5.029 12.791 6.243 1.00 0.00 281 ASP A N 4
ATOM 7227 C CA . ASP A 1 107 ? -4.006 12.615 5.218 1.00 0.00 281 ASP A CA 4
ATOM 7228 C C . ASP A 1 107 ? -3.099 11.437 5.552 1.00 0.00 281 ASP A C 4
ATOM 7229 O O . ASP A 1 107 ? -2.747 10.642 4.680 1.00 0.00 281 ASP A O 4
ATOM 7238 N N . GLN A 1 108 ? -2.724 11.328 6.822 1.00 0.00 282 GLN A N 4
ATOM 7239 C CA . GLN A 1 108 ? -1.857 10.245 7.274 1.00 0.00 282 GLN A CA 4
ATOM 7240 C C . GLN A 1 108 ? -2.597 8.912 7.258 1.00 0.00 282 GLN A C 4
ATOM 7241 O O . GLN A 1 108 ? -1.993 7.857 7.058 1.00 0.00 282 GLN A O 4
ATOM 7255 N N . GLN A 1 109 ? -3.909 8.964 7.472 1.00 0.00 283 GLN A N 4
ATOM 7256 C CA . GLN A 1 109 ? -4.730 7.761 7.484 1.00 0.00 283 GLN A CA 4
ATOM 7257 C C . GLN A 1 109 ? -4.859 7.175 6.082 1.00 0.00 283 GLN A C 4
ATOM 7258 O O . GLN A 1 109 ? -5.555 7.728 5.227 1.00 0.00 283 GLN A O 4
ATOM 7272 N N . LEU A 1 110 ? -4.189 6.050 5.852 1.00 0.00 284 LEU A N 4
ATOM 7273 C CA . LEU A 1 110 ? -4.228 5.386 4.555 1.00 0.00 284 LEU A CA 4
ATOM 7274 C C . LEU A 1 110 ? -4.980 4.063 4.646 1.00 0.00 284 LEU A C 4
ATOM 7275 O O . LEU A 1 110 ? -5.533 3.721 5.692 1.00 0.00 284 LEU A O 4
ATOM 7291 N N . TYR A 1 111 ? -4.995 3.319 3.544 1.00 0.00 285 TYR A N 4
ATOM 7292 C CA . TYR A 1 111 ? -5.679 2.033 3.498 1.00 0.00 285 TYR A CA 4
ATOM 7293 C C . TYR A 1 111 ? -5.012 1.097 2.495 1.00 0.00 285 TYR A C 4
ATOM 7294 O O . TYR A 1 111 ? -4.545 1.531 1.442 1.00 0.00 285 TYR A O 4
ATOM 7312 N N . ILE A 1 112 ? -4.976 -0.189 2.829 1.00 0.00 286 ILE A N 4
ATOM 7313 C CA . ILE A 1 112 ? -4.367 -1.188 1.955 1.00 0.00 286 ILE A CA 4
ATOM 7314 C C . ILE A 1 112 ? -5.336 -2.333 1.677 1.00 0.00 286 ILE A C 4
ATOM 7315 O O . ILE A 1 112 ? -5.801 -3.004 2.599 1.00 0.00 286 ILE A O 4
ATOM 7331 N N . GLY A 1 113 ? -5.636 -2.551 0.399 1.00 0.00 287 GLY A N 4
ATOM 7332 C CA . GLY A 1 113 ? -6.548 -3.615 0.024 1.00 0.00 287 GLY A CA 4
ATOM 7333 C C . GLY A 1 113 ? -6.034 -4.432 -1.145 1.00 0.00 287 GLY A C 4
ATOM 7334 O O . GLY A 1 113 ? -5.417 -3.896 -2.065 1.00 0.00 287 GLY A O 4
ATOM 7338 N N . TRP A 1 114 ? -6.288 -5.737 -1.108 1.00 0.00 288 TRP A N 4
ATOM 7339 C CA . TRP A 1 114 ? -5.847 -6.633 -2.171 1.00 0.00 288 TRP A CA 4
ATOM 7340 C C . TRP A 1 114 ? -7.038 -7.168 -2.959 1.00 0.00 288 TRP A C 4
ATOM 7341 O O . TRP A 1 114 ? -8.156 -7.233 -2.446 1.00 0.00 288 TRP A O 4
ATOM 7362 N N . LYS A 1 115 ? -6.793 -7.551 -4.207 1.00 0.00 289 LYS A N 4
ATOM 7363 C CA . LYS A 1 115 ? -7.846 -8.080 -5.066 1.00 0.00 289 LYS A CA 4
ATOM 7364 C C . LYS A 1 115 ? -7.380 -9.347 -5.779 1.00 0.00 289 LYS A C 4
ATOM 7365 O O . LYS A 1 115 ? -6.358 -9.346 -6.466 1.00 0.00 289 LYS A O 4
ATOM 7384 N N . SER A 1 116 ? -8.139 -10.425 -5.611 1.00 0.00 290 SER A N 4
ATOM 7385 C CA . SER A 1 116 ? -7.803 -11.700 -6.238 1.00 0.00 290 SER A CA 4
ATOM 7386 C C . SER A 1 116 ? -9.027 -12.608 -6.310 1.00 0.00 290 SER A C 4
ATOM 7387 O O . SER A 1 116 ? -9.416 -13.221 -5.315 1.00 0.00 290 SER A O 4
ATOM 7395 N N . ARG A 1 117 ? -9.631 -12.688 -7.490 1.00 0.00 291 ARG A N 4
ATOM 7396 C CA . ARG A 1 117 ? -10.811 -13.522 -7.690 1.00 0.00 291 ARG A CA 4
ATOM 7397 C C . ARG A 1 117 ? -10.417 -14.981 -7.909 1.00 0.00 291 ARG A C 4
ATOM 7398 O O . ARG A 1 117 ? -9.239 -15.333 -7.839 1.00 0.00 291 ARG A O 4
ATOM 7419 N N . SER A 1 118 ? -11.410 -15.822 -8.172 1.00 0.00 292 SER A N 4
ATOM 7420 C CA . SER A 1 118 ? -11.169 -17.242 -8.400 1.00 0.00 292 SER A CA 4
ATOM 7421 C C . SER A 1 118 ? -12.168 -17.809 -9.403 1.00 0.00 292 SER A C 4
ATOM 7422 O O . SER A 1 118 ? -11.787 -18.473 -10.368 1.00 0.00 292 SER A O 4
ATOM 7430 N N . GLY A 1 119 ? -13.449 -17.546 -9.167 1.00 0.00 293 GLY A N 4
ATOM 7431 C CA . GLY A 1 119 ? -14.484 -18.039 -10.058 1.00 0.00 293 GLY A CA 4
ATOM 7432 C C . GLY A 1 119 ? -14.821 -19.495 -9.808 1.00 0.00 293 GLY A C 4
ATOM 7433 O O . GLY A 1 119 ? -15.942 -19.821 -9.416 1.00 0.00 293 GLY A O 4
ATOM 7437 N N . SER A 1 120 ? -13.850 -20.373 -10.033 1.00 0.00 294 SER A N 4
ATOM 7438 C CA . SER A 1 120 ? -14.048 -21.803 -9.830 1.00 0.00 294 SER A CA 4
ATOM 7439 C C . SER A 1 120 ? -14.053 -22.146 -8.342 1.00 0.00 294 SER A C 4
ATOM 7440 O O . SER A 1 120 ? -14.751 -23.064 -7.910 1.00 0.00 294 SER A O 4
ATOM 7448 N N . ASP A 1 121 ? -13.273 -21.402 -7.566 1.00 0.00 295 ASP A N 4
ATOM 7449 C CA . ASP A 1 121 ? -13.188 -21.628 -6.128 1.00 0.00 295 ASP A CA 4
ATOM 7450 C C . ASP A 1 121 ? -14.320 -20.912 -5.399 1.00 0.00 295 ASP A C 4
ATOM 7451 O O . ASP A 1 121 ? -14.807 -21.386 -4.370 1.00 0.00 295 ASP A O 4
ATOM 7460 N N . LEU A 1 122 ? -14.736 -19.772 -5.936 1.00 0.00 296 LEU A N 4
ATOM 7461 C CA . LEU A 1 122 ? -15.813 -18.991 -5.336 1.00 0.00 296 LEU A CA 4
ATOM 7462 C C . LEU A 1 122 ? -17.170 -19.618 -5.632 1.00 0.00 296 LEU A C 4
ATOM 7463 O O . LEU A 1 122 ? -17.456 -19.997 -6.769 1.00 0.00 296 LEU A O 4
ATOM 7479 N N . ASP A 1 123 ? -18.005 -19.724 -4.603 1.00 0.00 297 ASP A N 4
ATOM 7480 C CA . ASP A 1 123 ? -19.334 -20.306 -4.754 1.00 0.00 297 ASP A CA 4
ATOM 7481 C C . ASP A 1 123 ? -20.358 -19.234 -5.112 1.00 0.00 297 ASP A C 4
ATOM 7482 O O . ASP A 1 123 ? -20.224 -18.076 -4.716 1.00 0.00 297 ASP A O 4
ATOM 7491 N N . ALA A 1 124 ? -21.383 -19.627 -5.861 1.00 0.00 298 ALA A N 4
ATOM 7492 C CA . ALA A 1 124 ? -22.430 -18.701 -6.272 1.00 0.00 298 ALA A CA 4
ATOM 7493 C C . ALA A 1 124 ? -23.815 -19.299 -6.039 1.00 0.00 298 ALA A C 4
ATOM 7494 O O . ALA A 1 124 ? -24.552 -18.765 -5.185 1.00 0.00 298 ALA A O 4
ATOM 7501 N N . ARG A 1 8 ? -16.626 9.336 5.792 1.00 0.00 182 ARG A N 5
ATOM 7502 C CA . ARG A 1 8 ? -17.787 8.809 5.026 1.00 0.00 182 ARG A CA 5
ATOM 7503 C C . ARG A 1 8 ? -17.330 8.087 3.763 1.00 0.00 182 ARG A C 5
ATOM 7504 O O . ARG A 1 8 ? -17.378 8.643 2.666 1.00 0.00 182 ARG A O 5
ATOM 7525 N N . SER A 1 9 ? -16.887 6.843 3.926 1.00 0.00 183 SER A N 5
ATOM 7526 C CA . SER A 1 9 ? -16.422 6.045 2.799 1.00 0.00 183 SER A CA 5
ATOM 7527 C C . SER A 1 9 ? -15.224 6.704 2.121 1.00 0.00 183 SER A C 5
ATOM 7528 O O . SER A 1 9 ? -15.350 7.768 1.516 1.00 0.00 183 SER A O 5
ATOM 7536 N N . ALA A 1 10 ? -14.064 6.065 2.228 1.00 0.00 184 ALA A N 5
ATOM 7537 C CA . ALA A 1 10 ? -12.846 6.590 1.627 1.00 0.00 184 ALA A CA 5
ATOM 7538 C C . ALA A 1 10 ? -12.870 6.434 0.111 1.00 0.00 184 ALA A C 5
ATOM 7539 O O . ALA A 1 10 ? -13.830 5.911 -0.454 1.00 0.00 184 ALA A O 5
ATOM 7546 N N . GLU A 1 11 ? -11.807 6.893 -0.544 1.00 0.00 185 GLU A N 5
ATOM 7547 C CA . GLU A 1 11 ? -11.708 6.805 -1.996 1.00 0.00 185 GLU A CA 5
ATOM 7548 C C . GLU A 1 11 ? -10.405 6.130 -2.412 1.00 0.00 185 GLU A C 5
ATOM 7549 O O . GLU A 1 11 ? -9.358 6.351 -1.805 1.00 0.00 185 GLU A O 5
ATOM 7561 N N . ALA A 1 12 ? -10.478 5.301 -3.450 1.00 0.00 186 ALA A N 5
ATOM 7562 C CA . ALA A 1 12 ? -9.306 4.594 -3.947 1.00 0.00 186 ALA A CA 5
ATOM 7563 C C . ALA A 1 12 ? -8.289 5.562 -4.544 1.00 0.00 186 ALA A C 5
ATOM 7564 O O . ALA A 1 12 ? -8.638 6.423 -5.350 1.00 0.00 186 ALA A O 5
ATOM 7571 N N . LEU A 1 13 ? -7.032 5.412 -4.142 1.00 0.00 187 LEU A N 5
ATOM 7572 C CA . LEU A 1 13 ? -5.964 6.274 -4.638 1.00 0.00 187 LEU A CA 5
ATOM 7573 C C . LEU A 1 13 ? -5.357 5.708 -5.917 1.00 0.00 187 LEU A C 5
ATOM 7574 O O . LEU A 1 13 ? -5.366 6.360 -6.961 1.00 0.00 187 LEU A O 5
ATOM 7590 N N . PHE A 1 14 ? -4.831 4.491 -5.829 1.00 0.00 188 PHE A N 5
ATOM 7591 C CA . PHE A 1 14 ? -4.218 3.837 -6.979 1.00 0.00 188 PHE A CA 5
ATOM 7592 C C . PHE A 1 14 ? -4.275 2.320 -6.837 1.00 0.00 188 PHE A C 5
ATOM 7593 O O . PHE A 1 14 ? -4.176 1.787 -5.731 1.00 0.00 188 PHE A O 5
ATOM 7610 N N . GLU A 1 15 ? -4.434 1.630 -7.961 1.00 0.00 189 GLU A N 5
ATOM 7611 C CA . GLU A 1 15 ? -4.503 0.173 -7.961 1.00 0.00 189 GLU A CA 5
ATOM 7612 C C . GLU A 1 15 ? -3.469 -0.421 -8.911 1.00 0.00 189 GLU A C 5
ATOM 7613 O O . GLU A 1 15 ? -3.661 -0.433 -10.126 1.00 0.00 189 GLU A O 5
ATOM 7625 N N . LYS A 1 16 ? -2.370 -0.914 -8.348 1.00 0.00 190 LYS A N 5
ATOM 7626 C CA . LYS A 1 16 ? -1.304 -1.509 -9.143 1.00 0.00 190 LYS A CA 5
ATOM 7627 C C . LYS A 1 16 ? -1.113 -2.980 -8.783 1.00 0.00 190 LYS A C 5
ATOM 7628 O O . LYS A 1 16 ? -1.285 -3.373 -7.629 1.00 0.00 190 LYS A O 5
ATOM 7647 N N . ALA A 1 17 ? -0.758 -3.786 -9.778 1.00 0.00 191 ALA A N 5
ATOM 7648 C CA . ALA A 1 17 ? -0.545 -5.212 -9.565 1.00 0.00 191 ALA A CA 5
ATOM 7649 C C . ALA A 1 17 ? 0.830 -5.477 -8.962 1.00 0.00 191 ALA A C 5
ATOM 7650 O O . ALA A 1 17 ? 1.752 -4.677 -9.120 1.00 0.00 191 ALA A O 5
ATOM 7657 N N . VAL A 1 18 ? 0.961 -6.604 -8.271 1.00 0.00 192 VAL A N 5
ATOM 7658 C CA . VAL A 1 18 ? 2.225 -6.973 -7.644 1.00 0.00 192 VAL A CA 5
ATOM 7659 C C . VAL A 1 18 ? 2.974 -8.002 -8.484 1.00 0.00 192 VAL A C 5
ATOM 7660 O O . VAL A 1 18 ? 2.410 -9.020 -8.885 1.00 0.00 192 VAL A O 5
ATOM 7673 N N . THR A 1 19 ? 4.248 -7.731 -8.747 1.00 0.00 193 THR A N 5
ATOM 7674 C CA . THR A 1 19 ? 5.076 -8.632 -9.537 1.00 0.00 193 THR A CA 5
ATOM 7675 C C . THR A 1 19 ? 5.949 -9.505 -8.641 1.00 0.00 193 THR A C 5
ATOM 7676 O O . THR A 1 19 ? 6.177 -9.180 -7.475 1.00 0.00 193 THR A O 5
ATOM 7687 N N . PRO A 1 20 ? 6.453 -10.633 -9.175 1.00 0.00 194 PRO A N 5
ATOM 7688 C CA . PRO A 1 20 ? 7.306 -11.555 -8.416 1.00 0.00 194 PRO A CA 5
ATOM 7689 C C . PRO A 1 20 ? 8.461 -10.839 -7.723 1.00 0.00 194 PRO A C 5
ATOM 7690 O O . PRO A 1 20 ? 8.969 -11.303 -6.702 1.00 0.00 194 PRO A O 5
ATOM 7701 N N . SER A 1 21 ? 8.874 -9.708 -8.286 1.00 0.00 195 SER A N 5
ATOM 7702 C CA . SER A 1 21 ? 9.971 -8.930 -7.722 1.00 0.00 195 SER A CA 5
ATOM 7703 C C . SER A 1 21 ? 9.539 -8.236 -6.434 1.00 0.00 195 SER A C 5
ATOM 7704 O O . SER A 1 21 ? 10.324 -8.107 -5.493 1.00 0.00 195 SER A O 5
ATOM 7712 N N . ASP A 1 22 ? 8.287 -7.791 -6.398 1.00 0.00 196 ASP A N 5
ATOM 7713 C CA . ASP A 1 22 ? 7.752 -7.110 -5.224 1.00 0.00 196 ASP A CA 5
ATOM 7714 C C . ASP A 1 22 ? 7.692 -8.055 -4.028 1.00 0.00 196 ASP A C 5
ATOM 7715 O O . ASP A 1 22 ? 7.832 -7.629 -2.881 1.00 0.00 196 ASP A O 5
ATOM 7724 N N . VAL A 1 23 ? 7.486 -9.338 -4.303 1.00 0.00 197 VAL A N 5
ATOM 7725 C CA . VAL A 1 23 ? 7.409 -10.343 -3.250 1.00 0.00 197 VAL A CA 5
ATOM 7726 C C . VAL A 1 23 ? 8.479 -11.413 -3.434 1.00 0.00 197 VAL A C 5
ATOM 7727 O O . VAL A 1 23 ? 8.260 -12.584 -3.124 1.00 0.00 197 VAL A O 5
ATOM 7740 N N . GLY A 1 24 ? 9.636 -11.003 -3.940 1.00 0.00 198 GLY A N 5
ATOM 7741 C CA . GLY A 1 24 ? 10.725 -11.939 -4.158 1.00 0.00 198 GLY A CA 5
ATOM 7742 C C . GLY A 1 24 ? 11.281 -12.494 -2.861 1.00 0.00 198 GLY A C 5
ATOM 7743 O O . GLY A 1 24 ? 10.529 -12.945 -1.997 1.00 0.00 198 GLY A O 5
ATOM 7747 N N . LYS A 1 25 ? 12.603 -12.463 -2.726 1.00 0.00 199 LYS A N 5
ATOM 7748 C CA . LYS A 1 25 ? 13.261 -12.969 -1.527 1.00 0.00 199 LYS A CA 5
ATOM 7749 C C . LYS A 1 25 ? 13.313 -11.897 -0.442 1.00 0.00 199 LYS A C 5
ATOM 7750 O O . LYS A 1 25 ? 13.030 -12.166 0.726 1.00 0.00 199 LYS A O 5
ATOM 7769 N N . LEU A 1 26 ? 13.674 -10.680 -0.836 1.00 0.00 200 LEU A N 5
ATOM 7770 C CA . LEU A 1 26 ? 13.764 -9.567 0.102 1.00 0.00 200 LEU A CA 5
ATOM 7771 C C . LEU A 1 26 ? 12.390 -9.220 0.667 1.00 0.00 200 LEU A C 5
ATOM 7772 O O . LEU A 1 26 ? 12.271 -8.764 1.803 1.00 0.00 200 LEU A O 5
ATOM 7788 N N . ASN A 1 27 ? 11.353 -9.438 -0.136 1.00 0.00 201 ASN A N 5
ATOM 7789 C CA . ASN A 1 27 ? 9.985 -9.150 0.283 1.00 0.00 201 ASN A CA 5
ATOM 7790 C C . ASN A 1 27 ? 9.812 -7.664 0.586 1.00 0.00 201 ASN A C 5
ATOM 7791 O O . ASN A 1 27 ? 9.914 -7.239 1.737 1.00 0.00 201 ASN A O 5
ATOM 7802 N N . ARG A 1 28 ? 9.551 -6.881 -0.453 1.00 0.00 202 ARG A N 5
ATOM 7803 C CA . ARG A 1 28 ? 9.362 -5.442 -0.304 1.00 0.00 202 ARG A CA 5
ATOM 7804 C C . ARG A 1 28 ? 8.428 -4.902 -1.380 1.00 0.00 202 ARG A C 5
ATOM 7805 O O . ARG A 1 28 ? 8.548 -5.258 -2.553 1.00 0.00 202 ARG A O 5
ATOM 7826 N N . LEU A 1 29 ? 7.498 -4.040 -0.979 1.00 0.00 203 LEU A N 5
ATOM 7827 C CA . LEU A 1 29 ? 6.547 -3.457 -1.920 1.00 0.00 203 LEU A CA 5
ATOM 7828 C C . LEU A 1 29 ? 7.148 -2.231 -2.605 1.00 0.00 203 LEU A C 5
ATOM 7829 O O . LEU A 1 29 ? 7.966 -1.521 -2.024 1.00 0.00 203 LEU A O 5
ATOM 7845 N N . VAL A 1 30 ? 6.733 -1.993 -3.846 1.00 0.00 204 VAL A N 5
ATOM 7846 C CA . VAL A 1 30 ? 7.229 -0.856 -4.612 1.00 0.00 204 VAL A CA 5
ATOM 7847 C C . VAL A 1 30 ? 6.081 -0.001 -5.132 1.00 0.00 204 VAL A C 5
ATOM 7848 O O . VAL A 1 30 ? 4.987 -0.503 -5.395 1.00 0.00 204 VAL A O 5
ATOM 7861 N N . ILE A 1 31 ? 6.335 1.294 -5.283 1.00 0.00 205 ILE A N 5
ATOM 7862 C CA . ILE A 1 31 ? 5.323 2.221 -5.774 1.00 0.00 205 ILE A CA 5
ATOM 7863 C C . ILE A 1 31 ? 5.933 3.243 -6.734 1.00 0.00 205 ILE A C 5
ATOM 7864 O O . ILE A 1 31 ? 6.873 3.953 -6.378 1.00 0.00 205 ILE A O 5
ATOM 7880 N N . PRO A 1 32 ? 5.408 3.331 -7.973 1.00 0.00 206 PRO A N 5
ATOM 7881 C CA . PRO A 1 32 ? 5.914 4.272 -8.976 1.00 0.00 206 PRO A CA 5
ATOM 7882 C C . PRO A 1 32 ? 5.970 5.705 -8.454 1.00 0.00 206 PRO A C 5
ATOM 7883 O O . PRO A 1 32 ? 5.491 5.994 -7.358 1.00 0.00 206 PRO A O 5
ATOM 7894 N N . LYS A 1 33 ? 6.558 6.595 -9.248 1.00 0.00 207 LYS A N 5
ATOM 7895 C CA . LYS A 1 33 ? 6.678 7.996 -8.867 1.00 0.00 207 LYS A CA 5
ATOM 7896 C C . LYS A 1 33 ? 5.472 8.801 -9.344 1.00 0.00 207 LYS A C 5
ATOM 7897 O O . LYS A 1 33 ? 5.052 9.755 -8.688 1.00 0.00 207 LYS A O 5
ATOM 7916 N N . HIS A 1 34 ? 4.918 8.412 -10.489 1.00 0.00 208 HIS A N 5
ATOM 7917 C CA . HIS A 1 34 ? 3.761 9.100 -11.049 1.00 0.00 208 HIS A CA 5
ATOM 7918 C C . HIS A 1 34 ? 2.525 8.900 -10.180 1.00 0.00 208 HIS A C 5
ATOM 7919 O O . HIS A 1 34 ? 1.581 9.690 -10.235 1.00 0.00 208 HIS A O 5
ATOM 7934 N N . HIS A 1 35 ? 2.531 7.840 -9.375 1.00 0.00 209 HIS A N 5
ATOM 7935 C CA . HIS A 1 35 ? 1.406 7.543 -8.496 1.00 0.00 209 HIS A CA 5
ATOM 7936 C C . HIS A 1 35 ? 1.687 8.011 -7.072 1.00 0.00 209 HIS A C 5
ATOM 7937 O O . HIS A 1 35 ? 0.773 8.388 -6.340 1.00 0.00 209 HIS A O 5
ATOM 7952 N N . ALA A 1 36 ? 2.958 7.980 -6.683 1.00 0.00 210 ALA A N 5
ATOM 7953 C CA . ALA A 1 36 ? 3.359 8.402 -5.345 1.00 0.00 210 ALA A CA 5
ATOM 7954 C C . ALA A 1 36 ? 3.694 9.892 -5.298 1.00 0.00 210 ALA A C 5
ATOM 7955 O O . ALA A 1 36 ? 4.301 10.367 -4.339 1.00 0.00 210 ALA A O 5
ATOM 7962 N N . GLU A 1 37 ? 3.296 10.626 -6.333 1.00 0.00 211 GLU A N 5
ATOM 7963 C CA . GLU A 1 37 ? 3.560 12.060 -6.396 1.00 0.00 211 GLU A CA 5
ATOM 7964 C C . GLU A 1 37 ? 2.257 12.855 -6.384 1.00 0.00 211 GLU A C 5
ATOM 7965 O O . GLU A 1 37 ? 2.161 13.896 -5.737 1.00 0.00 211 GLU A O 5
ATOM 7977 N N . LYS A 1 38 ? 1.259 12.358 -7.108 1.00 0.00 212 LYS A N 5
ATOM 7978 C CA . LYS A 1 38 ? -0.036 13.024 -7.180 1.00 0.00 212 LYS A CA 5
ATOM 7979 C C . LYS A 1 38 ? -0.863 12.742 -5.929 1.00 0.00 212 LYS A C 5
ATOM 7980 O O . LYS A 1 38 ? -1.346 13.664 -5.273 1.00 0.00 212 LYS A O 5
ATOM 7999 N N . HIS A 1 39 ? -1.026 11.463 -5.610 1.00 0.00 213 HIS A N 5
ATOM 8000 C CA . HIS A 1 39 ? -1.795 11.060 -4.438 1.00 0.00 213 HIS A CA 5
ATOM 8001 C C . HIS A 1 39 ? -1.038 11.380 -3.152 1.00 0.00 213 HIS A C 5
ATOM 8002 O O . HIS A 1 39 ? -1.621 11.861 -2.182 1.00 0.00 213 HIS A O 5
ATOM 8017 N N . PHE A 1 40 ? 0.262 11.108 -3.155 1.00 0.00 214 PHE A N 5
ATOM 8018 C CA . PHE A 1 40 ? 1.097 11.365 -1.986 1.00 0.00 214 PHE A CA 5
ATOM 8019 C C . PHE A 1 40 ? 1.784 12.727 -2.099 1.00 0.00 214 PHE A C 5
ATOM 8020 O O . PHE A 1 40 ? 2.324 13.071 -3.150 1.00 0.00 214 PHE A O 5
ATOM 8037 N N . PRO A 1 41 ? 1.774 13.523 -1.014 1.00 0.00 215 PRO A N 5
ATOM 8038 C CA . PRO A 1 41 ? 2.400 14.847 -1.004 1.00 0.00 215 PRO A CA 5
ATOM 8039 C C . PRO A 1 41 ? 3.922 14.767 -0.954 1.00 0.00 215 PRO A C 5
ATOM 8040 O O . PRO A 1 41 ? 4.500 13.686 -1.042 1.00 0.00 215 PRO A O 5
ATOM 8051 N N . LEU A 1 42 ? 4.565 15.922 -0.814 1.00 0.00 216 LEU A N 5
ATOM 8052 C CA . LEU A 1 42 ? 6.022 15.985 -0.754 1.00 0.00 216 LEU A CA 5
ATOM 8053 C C . LEU A 1 42 ? 6.498 16.172 0.687 1.00 0.00 216 LEU A C 5
ATOM 8054 O O . LEU A 1 42 ? 6.338 17.247 1.264 1.00 0.00 216 LEU A O 5
ATOM 8070 N N . PRO A 1 43 ? 7.095 15.128 1.291 1.00 0.00 217 PRO A N 5
ATOM 8071 C CA . PRO A 1 43 ? 7.594 15.196 2.670 1.00 0.00 217 PRO A CA 5
ATOM 8072 C C . PRO A 1 43 ? 8.773 16.152 2.811 1.00 0.00 217 PRO A C 5
ATOM 8073 O O . PRO A 1 43 ? 9.256 16.707 1.824 1.00 0.00 217 PRO A O 5
ATOM 8084 N N . SER A 1 44 ? 9.233 16.339 4.045 1.00 0.00 218 SER A N 5
ATOM 8085 C CA . SER A 1 44 ? 10.359 17.227 4.323 1.00 0.00 218 SER A CA 5
ATOM 8086 C C . SER A 1 44 ? 10.153 18.594 3.674 1.00 0.00 218 SER A C 5
ATOM 8087 O O . SER A 1 44 ? 11.109 19.239 3.241 1.00 0.00 218 SER A O 5
ATOM 8095 N N . SER A 1 45 ? 8.900 19.030 3.612 1.00 0.00 219 SER A N 5
ATOM 8096 C CA . SER A 1 45 ? 8.565 20.318 3.016 1.00 0.00 219 SER A CA 5
ATOM 8097 C C . SER A 1 45 ? 8.382 21.383 4.092 1.00 0.00 219 SER A C 5
ATOM 8098 O O . SER A 1 45 ? 7.569 22.294 3.945 1.00 0.00 219 SER A O 5
ATOM 8106 N N . ASN A 1 46 ? 9.145 21.262 5.173 1.00 0.00 220 ASN A N 5
ATOM 8107 C CA . ASN A 1 46 ? 9.066 22.214 6.275 1.00 0.00 220 ASN A CA 5
ATOM 8108 C C . ASN A 1 46 ? 10.109 21.896 7.344 1.00 0.00 220 ASN A C 5
ATOM 8109 O O . ASN A 1 46 ? 10.735 22.797 7.903 1.00 0.00 220 ASN A O 5
ATOM 8120 N N . VAL A 1 47 ? 10.289 20.608 7.621 1.00 0.00 221 VAL A N 5
ATOM 8121 C CA . VAL A 1 47 ? 11.256 20.172 8.621 1.00 0.00 221 VAL A CA 5
ATOM 8122 C C . VAL A 1 47 ? 12.337 19.298 7.993 1.00 0.00 221 VAL A C 5
ATOM 8123 O O . VAL A 1 47 ? 12.131 18.699 6.937 1.00 0.00 221 VAL A O 5
ATOM 8136 N N . SER A 1 48 ? 13.492 19.230 8.649 1.00 0.00 222 SER A N 5
ATOM 8137 C CA . SER A 1 48 ? 14.606 18.429 8.153 1.00 0.00 222 SER A CA 5
ATOM 8138 C C . SER A 1 48 ? 14.741 17.133 8.946 1.00 0.00 222 SER A C 5
ATOM 8139 O O . SER A 1 48 ? 15.482 17.070 9.926 1.00 0.00 222 SER A O 5
ATOM 8147 N N . VAL A 1 49 ? 14.021 16.104 8.515 1.00 0.00 223 VAL A N 5
ATOM 8148 C CA . VAL A 1 49 ? 14.060 14.810 9.185 1.00 0.00 223 VAL A CA 5
ATOM 8149 C C . VAL A 1 49 ? 14.370 13.690 8.198 1.00 0.00 223 VAL A C 5
ATOM 8150 O O . VAL A 1 49 ? 13.734 13.577 7.150 1.00 0.00 223 VAL A O 5
ATOM 8163 N N . LYS A 1 50 ? 15.354 12.864 8.540 1.00 0.00 224 LYS A N 5
ATOM 8164 C CA . LYS A 1 50 ? 15.750 11.752 7.684 1.00 0.00 224 LYS A CA 5
ATOM 8165 C C . LYS A 1 50 ? 14.960 10.492 8.025 1.00 0.00 224 LYS A C 5
ATOM 8166 O O . LYS A 1 50 ? 15.279 9.789 8.986 1.00 0.00 224 LYS A O 5
ATOM 8185 N N . GLY A 1 51 ? 13.931 10.210 7.232 1.00 0.00 225 GLY A N 5
ATOM 8186 C CA . GLY A 1 51 ? 13.114 9.034 7.466 1.00 0.00 225 GLY A CA 5
ATOM 8187 C C . GLY A 1 51 ? 11.638 9.362 7.564 1.00 0.00 225 GLY A C 5
ATOM 8188 O O . GLY A 1 51 ? 11.243 10.261 8.308 1.00 0.00 225 GLY A O 5
ATOM 8192 N N . VAL A 1 52 ? 10.819 8.630 6.815 1.00 0.00 226 VAL A N 5
ATOM 8193 C CA . VAL A 1 52 ? 9.377 8.845 6.822 1.00 0.00 226 VAL A CA 5
ATOM 8194 C C . VAL A 1 52 ? 8.627 7.525 6.949 1.00 0.00 226 VAL A C 5
ATOM 8195 O O . VAL A 1 52 ? 8.810 6.616 6.139 1.00 0.00 226 VAL A O 5
ATOM 8208 N N . LEU A 1 53 ? 7.783 7.424 7.969 1.00 0.00 227 LEU A N 5
ATOM 8209 C CA . LEU A 1 53 ? 7.005 6.213 8.203 1.00 0.00 227 LEU A CA 5
ATOM 8210 C C . LEU A 1 53 ? 5.544 6.421 7.819 1.00 0.00 227 LEU A C 5
ATOM 8211 O O . LEU A 1 53 ? 4.960 7.470 8.097 1.00 0.00 227 LEU A O 5
ATOM 8227 N N . LEU A 1 54 ? 4.956 5.417 7.176 1.00 0.00 228 LEU A N 5
ATOM 8228 C CA . LEU A 1 54 ? 3.563 5.491 6.753 1.00 0.00 228 LEU A CA 5
ATOM 8229 C C . LEU A 1 54 ? 2.713 4.466 7.500 1.00 0.00 228 LEU A C 5
ATOM 8230 O O . LEU A 1 54 ? 3.192 3.389 7.854 1.00 0.00 228 LEU A O 5
ATOM 8246 N N . ASN A 1 55 ? 1.452 4.812 7.739 1.00 0.00 229 ASN A N 5
ATOM 8247 C CA . ASN A 1 55 ? 0.538 3.922 8.447 1.00 0.00 229 ASN A CA 5
ATOM 8248 C C . ASN A 1 55 ? -0.725 3.672 7.626 1.00 0.00 229 ASN A C 5
ATOM 8249 O O . ASN A 1 55 ? -1.355 4.608 7.138 1.00 0.00 229 ASN A O 5
ATOM 8260 N N . PHE A 1 56 ? -1.086 2.400 7.481 1.00 0.00 230 PHE A N 5
ATOM 8261 C CA . PHE A 1 56 ? -2.272 2.026 6.720 1.00 0.00 230 PHE A CA 5
ATOM 8262 C C . PHE A 1 56 ? -3.304 1.355 7.624 1.00 0.00 230 PHE A C 5
ATOM 8263 O O . PHE A 1 56 ? -2.958 0.772 8.651 1.00 0.00 230 PHE A O 5
ATOM 8280 N N . GLU A 1 57 ? -4.571 1.442 7.231 1.00 0.00 231 GLU A N 5
ATOM 8281 C CA . GLU A 1 57 ? -5.653 0.841 8.006 1.00 0.00 231 GLU A CA 5
ATOM 8282 C C . GLU A 1 57 ? -6.259 -0.345 7.264 1.00 0.00 231 GLU A C 5
ATOM 8283 O O . GLU A 1 57 ? -6.314 -0.359 6.034 1.00 0.00 231 GLU A O 5
ATOM 8295 N N . ASP A 1 58 ? -6.710 -1.341 8.019 1.00 0.00 232 ASP A N 5
ATOM 8296 C CA . ASP A 1 58 ? -7.312 -2.533 7.433 1.00 0.00 232 ASP A CA 5
ATOM 8297 C C . ASP A 1 58 ? -8.809 -2.583 7.717 1.00 0.00 232 ASP A C 5
ATOM 8298 O O . ASP A 1 58 ? -9.246 -2.353 8.846 1.00 0.00 232 ASP A O 5
ATOM 8307 N N . VAL A 1 59 ? -9.592 -2.884 6.685 1.00 0.00 233 VAL A N 5
ATOM 8308 C CA . VAL A 1 59 ? -11.040 -2.965 6.821 1.00 0.00 233 VAL A CA 5
ATOM 8309 C C . VAL A 1 59 ? -11.447 -3.991 7.877 1.00 0.00 233 VAL A C 5
ATOM 8310 O O . VAL A 1 59 ? -12.558 -3.942 8.405 1.00 0.00 233 VAL A O 5
ATOM 8323 N N . ASN A 1 60 ? -10.543 -4.917 8.183 1.00 0.00 234 ASN A N 5
ATOM 8324 C CA . ASN A 1 60 ? -10.815 -5.952 9.175 1.00 0.00 234 ASN A CA 5
ATOM 8325 C C . ASN A 1 60 ? -10.306 -5.540 10.554 1.00 0.00 234 ASN A C 5
ATOM 8326 O O . ASN A 1 60 ? -9.831 -6.374 11.325 1.00 0.00 234 ASN A O 5
ATOM 8337 N N . GLY A 1 61 ? -10.410 -4.250 10.861 1.00 0.00 235 GLY A N 5
ATOM 8338 C CA . GLY A 1 61 ? -9.957 -3.752 12.148 1.00 0.00 235 GLY A CA 5
ATOM 8339 C C . GLY A 1 61 ? -8.515 -4.115 12.443 1.00 0.00 235 GLY A C 5
ATOM 8340 O O . GLY A 1 61 ? -8.226 -4.778 13.439 1.00 0.00 235 GLY A O 5
ATOM 8344 N N . LYS A 1 62 ? -7.607 -3.679 11.577 1.00 0.00 236 LYS A N 5
ATOM 8345 C CA . LYS A 1 62 ? -6.186 -3.960 11.752 1.00 0.00 236 LYS A CA 5
ATOM 8346 C C . LYS A 1 62 ? -5.336 -2.789 11.275 1.00 0.00 236 LYS A C 5
ATOM 8347 O O . LYS A 1 62 ? -5.347 -2.440 10.094 1.00 0.00 236 LYS A O 5
ATOM 8366 N N . VAL A 1 63 ? -4.597 -2.185 12.200 1.00 0.00 237 VAL A N 5
ATOM 8367 C CA . VAL A 1 63 ? -3.739 -1.051 11.873 1.00 0.00 237 VAL A CA 5
ATOM 8368 C C . VAL A 1 63 ? -2.347 -1.520 11.461 1.00 0.00 237 VAL A C 5
ATOM 8369 O O . VAL A 1 63 ? -1.630 -2.133 12.251 1.00 0.00 237 VAL A O 5
ATOM 8382 N N . TRP A 1 64 ? -1.972 -1.226 10.220 1.00 0.00 238 TRP A N 5
ATOM 8383 C CA . TRP A 1 64 ? -0.667 -1.619 9.704 1.00 0.00 238 TRP A CA 5
ATOM 8384 C C . TRP A 1 64 ? 0.318 -0.456 9.766 1.00 0.00 238 TRP A C 5
ATOM 8385 O O . TRP A 1 64 ? -0.076 0.710 9.711 1.00 0.00 238 TRP A O 5
ATOM 8406 N N . ARG A 1 65 ? 1.602 -0.780 9.879 1.00 0.00 239 ARG A N 5
ATOM 8407 C CA . ARG A 1 65 ? 2.646 0.236 9.948 1.00 0.00 239 ARG A CA 5
ATOM 8408 C C . ARG A 1 65 ? 3.784 -0.090 8.984 1.00 0.00 239 ARG A C 5
ATOM 8409 O O . ARG A 1 65 ? 4.642 -0.921 9.283 1.00 0.00 239 ARG A O 5
ATOM 8430 N N . PHE A 1 66 ? 3.781 0.567 7.829 1.00 0.00 240 PHE A N 5
ATOM 8431 C CA . PHE A 1 66 ? 4.813 0.342 6.822 1.00 0.00 240 PHE A CA 5
ATOM 8432 C C . PHE A 1 66 ? 5.867 1.443 6.865 1.00 0.00 240 PHE A C 5
ATOM 8433 O O . PHE A 1 66 ? 5.696 2.454 7.544 1.00 0.00 240 PHE A O 5
ATOM 8450 N N . ARG A 1 67 ? 6.957 1.239 6.130 1.00 0.00 241 ARG A N 5
ATOM 8451 C CA . ARG A 1 67 ? 8.041 2.212 6.081 1.00 0.00 241 ARG A CA 5
ATOM 8452 C C . ARG A 1 67 ? 8.250 2.721 4.657 1.00 0.00 241 ARG A C 5
ATOM 8453 O O . ARG A 1 67 ? 8.314 1.936 3.712 1.00 0.00 241 ARG A O 5
ATOM 8474 N N . TYR A 1 68 ? 8.354 4.038 4.515 1.00 0.00 242 TYR A N 5
ATOM 8475 C CA . TYR A 1 68 ? 8.556 4.654 3.208 1.00 0.00 242 TYR A CA 5
ATOM 8476 C C . TYR A 1 68 ? 10.013 5.064 3.021 1.00 0.00 242 TYR A C 5
ATOM 8477 O O . TYR A 1 68 ? 10.512 5.946 3.719 1.00 0.00 242 TYR A O 5
ATOM 8495 N N . SER A 1 69 ? 10.694 4.415 2.081 1.00 0.00 243 SER A N 5
ATOM 8496 C CA . SER A 1 69 ? 12.096 4.717 1.813 1.00 0.00 243 SER A CA 5
ATOM 8497 C C . SER A 1 69 ? 12.351 4.895 0.318 1.00 0.00 243 SER A C 5
ATOM 8498 O O . SER A 1 69 ? 11.591 4.401 -0.516 1.00 0.00 243 SER A O 5
ATOM 8506 N N . TYR A 1 70 ? 13.429 5.599 -0.007 1.00 0.00 244 TYR A N 5
ATOM 8507 C CA . TYR A 1 70 ? 13.800 5.845 -1.398 1.00 0.00 244 TYR A CA 5
ATOM 8508 C C . TYR A 1 70 ? 14.482 4.618 -1.997 1.00 0.00 244 TYR A C 5
ATOM 8509 O O . TYR A 1 70 ? 15.487 4.140 -1.471 1.00 0.00 244 TYR A O 5
ATOM 8527 N N . TRP A 1 71 ? 13.931 4.106 -3.094 1.00 0.00 245 TRP A N 5
ATOM 8528 C CA . TRP A 1 71 ? 14.493 2.927 -3.747 1.00 0.00 245 TRP A CA 5
ATOM 8529 C C . TRP A 1 71 ? 14.584 3.109 -5.260 1.00 0.00 245 TRP A C 5
ATOM 8530 O O . TRP A 1 71 ? 14.059 4.077 -5.821 1.00 0.00 245 TRP A O 5
ATOM 8551 N N . ASN A 1 72 ? 15.261 2.161 -5.911 1.00 0.00 246 ASN A N 5
ATOM 8552 C CA . ASN A 1 72 ? 15.440 2.186 -7.358 1.00 0.00 246 ASN A CA 5
ATOM 8553 C C . ASN A 1 72 ? 16.194 3.451 -7.789 1.00 0.00 246 ASN A C 5
ATOM 8554 O O . ASN A 1 72 ? 17.307 3.695 -7.325 1.00 0.00 246 ASN A O 5
ATOM 8565 N N . SER A 1 73 ? 15.596 4.257 -8.670 1.00 0.00 247 SER A N 5
ATOM 8566 C CA . SER A 1 73 ? 16.238 5.480 -9.134 1.00 0.00 247 SER A CA 5
ATOM 8567 C C . SER A 1 73 ? 15.879 6.660 -8.236 1.00 0.00 247 SER A C 5
ATOM 8568 O O . SER A 1 73 ? 15.678 7.777 -8.713 1.00 0.00 247 SER A O 5
ATOM 8576 N N . SER A 1 74 ? 15.801 6.407 -6.928 1.00 0.00 248 SER A N 5
ATOM 8577 C CA . SER A 1 74 ? 15.473 7.447 -5.953 1.00 0.00 248 SER A CA 5
ATOM 8578 C C . SER A 1 74 ? 13.979 7.773 -5.960 1.00 0.00 248 SER A C 5
ATOM 8579 O O . SER A 1 74 ? 13.329 7.755 -4.915 1.00 0.00 248 SER A O 5
ATOM 8587 N N . GLN A 1 75 ? 13.448 8.091 -7.136 1.00 0.00 249 GLN A N 5
ATOM 8588 C CA . GLN A 1 75 ? 12.038 8.445 -7.273 1.00 0.00 249 GLN A CA 5
ATOM 8589 C C . GLN A 1 75 ? 11.101 7.264 -7.009 1.00 0.00 249 GLN A C 5
ATOM 8590 O O . GLN A 1 75 ? 9.882 7.436 -7.000 1.00 0.00 249 GLN A O 5
ATOM 8604 N N . SER A 1 76 ? 11.648 6.067 -6.794 1.00 0.00 250 SER A N 5
ATOM 8605 C CA . SER A 1 76 ? 10.808 4.901 -6.538 1.00 0.00 250 SER A CA 5
ATOM 8606 C C . SER A 1 76 ? 10.724 4.601 -5.047 1.00 0.00 250 SER A C 5
ATOM 8607 O O . SER A 1 76 ? 11.725 4.286 -4.406 1.00 0.00 250 SER A O 5
ATOM 8615 N N . TYR A 1 77 ? 9.516 4.699 -4.500 1.00 0.00 251 TYR A N 5
ATOM 8616 C CA . TYR A 1 77 ? 9.293 4.435 -3.085 1.00 0.00 251 TYR A CA 5
ATOM 8617 C C . TYR A 1 77 ? 8.944 2.969 -2.855 1.00 0.00 251 TYR A C 5
ATOM 8618 O O . TYR A 1 77 ? 8.353 2.320 -3.716 1.00 0.00 251 TYR A O 5
ATOM 8636 N N . VAL A 1 78 ? 9.315 2.455 -1.688 1.00 0.00 252 VAL A N 5
ATOM 8637 C CA . VAL A 1 78 ? 9.041 1.066 -1.346 1.00 0.00 252 VAL A CA 5
ATOM 8638 C C . VAL A 1 78 ? 8.516 0.943 0.078 1.00 0.00 252 VAL A C 5
ATOM 8639 O O . VAL A 1 78 ? 9.000 1.617 0.989 1.00 0.00 252 VAL A O 5
ATOM 8652 N N . LEU A 1 79 ? 7.526 0.078 0.266 1.00 0.00 253 LEU A N 5
ATOM 8653 C CA . LEU A 1 79 ? 6.937 -0.135 1.582 1.00 0.00 253 LEU A CA 5
ATOM 8654 C C . LEU A 1 79 ? 7.493 -1.402 2.222 1.00 0.00 253 LEU A C 5
ATOM 8655 O O . LEU A 1 79 ? 6.931 -2.489 2.070 1.00 0.00 253 LEU A O 5
ATOM 8671 N N . THR A 1 80 ? 8.607 -1.255 2.934 1.00 0.00 254 THR A N 5
ATOM 8672 C CA . THR A 1 80 ? 9.249 -2.383 3.599 1.00 0.00 254 THR A CA 5
ATOM 8673 C C . THR A 1 80 ? 8.723 -2.564 5.019 1.00 0.00 254 THR A C 5
ATOM 8674 O O . THR A 1 80 ? 7.838 -1.833 5.463 1.00 0.00 254 THR A O 5
ATOM 8685 N N . LYS A 1 81 ? 9.283 -3.540 5.731 1.00 0.00 255 LYS A N 5
ATOM 8686 C CA . LYS A 1 81 ? 8.882 -3.822 7.107 1.00 0.00 255 LYS A CA 5
ATOM 8687 C C . LYS A 1 81 ? 7.451 -4.346 7.173 1.00 0.00 255 LYS A C 5
ATOM 8688 O O . LYS A 1 81 ? 7.224 -5.520 7.469 1.00 0.00 255 LYS A O 5
ATOM 8707 N N . GLY A 1 82 ? 6.487 -3.473 6.899 1.00 0.00 256 GLY A N 5
ATOM 8708 C CA . GLY A 1 82 ? 5.092 -3.870 6.939 1.00 0.00 256 GLY A CA 5
ATOM 8709 C C . GLY A 1 82 ? 4.755 -4.930 5.908 1.00 0.00 256 GLY A C 5
ATOM 8710 O O . GLY A 1 82 ? 3.788 -5.675 6.066 1.00 0.00 256 GLY A O 5
ATOM 8714 N N . TRP A 1 83 ? 5.554 -4.999 4.846 1.00 0.00 257 TRP A N 5
ATOM 8715 C CA . TRP A 1 83 ? 5.330 -5.974 3.786 1.00 0.00 257 TRP A CA 5
ATOM 8716 C C . TRP A 1 83 ? 5.523 -7.398 4.301 1.00 0.00 257 TRP A C 5
ATOM 8717 O O . TRP A 1 83 ? 4.661 -8.255 4.119 1.00 0.00 257 TRP A O 5
ATOM 8738 N N . SER A 1 84 ? 6.662 -7.643 4.942 1.00 0.00 258 SER A N 5
ATOM 8739 C CA . SER A 1 84 ? 6.967 -8.966 5.480 1.00 0.00 258 SER A CA 5
ATOM 8740 C C . SER A 1 84 ? 5.878 -9.431 6.442 1.00 0.00 258 SER A C 5
ATOM 8741 O O . SER A 1 84 ? 5.498 -10.601 6.445 1.00 0.00 258 SER A O 5
ATOM 8749 N N . ARG A 1 85 ? 5.377 -8.508 7.258 1.00 0.00 259 ARG A N 5
ATOM 8750 C CA . ARG A 1 85 ? 4.333 -8.827 8.223 1.00 0.00 259 ARG A CA 5
ATOM 8751 C C . ARG A 1 85 ? 2.976 -8.952 7.536 1.00 0.00 259 ARG A C 5
ATOM 8752 O O . ARG A 1 85 ? 2.121 -9.725 7.965 1.00 0.00 259 ARG A O 5
ATOM 8773 N N . PHE A 1 86 ? 2.790 -8.185 6.467 1.00 0.00 260 PHE A N 5
ATOM 8774 C CA . PHE A 1 86 ? 1.538 -8.208 5.717 1.00 0.00 260 PHE A CA 5
ATOM 8775 C C . PHE A 1 86 ? 1.469 -9.437 4.815 1.00 0.00 260 PHE A C 5
ATOM 8776 O O . PHE A 1 86 ? 0.544 -10.243 4.918 1.00 0.00 260 PHE A O 5
ATOM 8793 N N . VAL A 1 87 ? 2.452 -9.571 3.931 1.00 0.00 261 VAL A N 5
ATOM 8794 C CA . VAL A 1 87 ? 2.509 -10.699 3.007 1.00 0.00 261 VAL A CA 5
ATOM 8795 C C . VAL A 1 87 ? 2.430 -12.028 3.753 1.00 0.00 261 VAL A C 5
ATOM 8796 O O . VAL A 1 87 ? 1.892 -13.008 3.236 1.00 0.00 261 VAL A O 5
ATOM 8809 N N . LYS A 1 88 ? 2.970 -12.056 4.966 1.00 0.00 262 LYS A N 5
ATOM 8810 C CA . LYS A 1 88 ? 2.958 -13.266 5.780 1.00 0.00 262 LYS A CA 5
ATOM 8811 C C . LYS A 1 88 ? 1.577 -13.509 6.379 1.00 0.00 262 LYS A C 5
ATOM 8812 O O . LYS A 1 88 ? 1.082 -14.635 6.382 1.00 0.00 262 LYS A O 5
ATOM 8831 N N . GLU A 1 89 ? 0.961 -12.446 6.885 1.00 0.00 263 GLU A N 5
ATOM 8832 C CA . GLU A 1 89 ? -0.361 -12.544 7.488 1.00 0.00 263 GLU A CA 5
ATOM 8833 C C . GLU A 1 89 ? -1.380 -13.090 6.490 1.00 0.00 263 GLU A C 5
ATOM 8834 O O . GLU A 1 89 ? -1.965 -14.152 6.704 1.00 0.00 263 GLU A O 5
ATOM 8846 N N . LYS A 1 90 ? -1.587 -12.356 5.402 1.00 0.00 264 LYS A N 5
ATOM 8847 C CA . LYS A 1 90 ? -2.536 -12.768 4.373 1.00 0.00 264 LYS A CA 5
ATOM 8848 C C . LYS A 1 90 ? -1.893 -13.724 3.368 1.00 0.00 264 LYS A C 5
ATOM 8849 O O . LYS A 1 90 ? -2.525 -14.118 2.388 1.00 0.00 264 LYS A O 5
ATOM 8868 N N . ASN A 1 91 ? -0.638 -14.098 3.612 1.00 0.00 265 ASN A N 5
ATOM 8869 C CA . ASN A 1 91 ? 0.074 -15.008 2.721 1.00 0.00 265 ASN A CA 5
ATOM 8870 C C . ASN A 1 91 ? 0.082 -14.476 1.289 1.00 0.00 265 ASN A C 5
ATOM 8871 O O . ASN A 1 91 ? -0.112 -15.229 0.335 1.00 0.00 265 ASN A O 5
ATOM 8882 N N . LEU A 1 92 ? 0.304 -13.173 1.149 1.00 0.00 266 LEU A N 5
ATOM 8883 C CA . LEU A 1 92 ? 0.333 -12.539 -0.165 1.00 0.00 266 LEU A CA 5
ATOM 8884 C C . LEU A 1 92 ? 1.385 -13.186 -1.060 1.00 0.00 266 LEU A C 5
ATOM 8885 O O . LEU A 1 92 ? 2.358 -13.763 -0.577 1.00 0.00 266 LEU A O 5
ATOM 8901 N N . ARG A 1 93 ? 1.181 -13.084 -2.369 1.00 0.00 267 ARG A N 5
ATOM 8902 C CA . ARG A 1 93 ? 2.109 -13.659 -3.336 1.00 0.00 267 ARG A CA 5
ATOM 8903 C C . ARG A 1 93 ? 2.074 -12.885 -4.649 1.00 0.00 267 ARG A C 5
ATOM 8904 O O . ARG A 1 93 ? 1.320 -11.923 -4.795 1.00 0.00 267 ARG A O 5
ATOM 8925 N N . ALA A 1 94 ? 2.895 -13.310 -5.604 1.00 0.00 268 ALA A N 5
ATOM 8926 C CA . ALA A 1 94 ? 2.956 -12.657 -6.906 1.00 0.00 268 ALA A CA 5
ATOM 8927 C C . ALA A 1 94 ? 1.783 -13.076 -7.786 1.00 0.00 268 ALA A C 5
ATOM 8928 O O . ALA A 1 94 ? 1.364 -14.233 -7.769 1.00 0.00 268 ALA A O 5
ATOM 8935 N N . GLY A 1 95 ? 1.257 -12.128 -8.555 1.00 0.00 269 GLY A N 5
ATOM 8936 C CA . GLY A 1 95 ? 0.138 -12.420 -9.430 1.00 0.00 269 GLY A CA 5
ATOM 8937 C C . GLY A 1 95 ? -1.133 -11.710 -9.006 1.00 0.00 269 GLY A C 5
ATOM 8938 O O . GLY A 1 95 ? -2.022 -11.474 -9.826 1.00 0.00 269 GLY A O 5
ATOM 8942 N N . ASP A 1 96 ? -1.224 -11.372 -7.725 1.00 0.00 270 ASP A N 5
ATOM 8943 C CA . ASP A 1 96 ? -2.399 -10.687 -7.195 1.00 0.00 270 ASP A CA 5
ATOM 8944 C C . ASP A 1 96 ? -2.344 -9.194 -7.511 1.00 0.00 270 ASP A C 5
ATOM 8945 O O . ASP A 1 96 ? -1.456 -8.732 -8.225 1.00 0.00 270 ASP A O 5
ATOM 8954 N N . VAL A 1 97 ? -3.303 -8.448 -6.973 1.00 0.00 271 VAL A N 5
ATOM 8955 C CA . VAL A 1 97 ? -3.366 -7.008 -7.193 1.00 0.00 271 VAL A CA 5
ATOM 8956 C C . VAL A 1 97 ? -3.363 -6.248 -5.872 1.00 0.00 271 VAL A C 5
ATOM 8957 O O . VAL A 1 97 ? -3.997 -6.671 -4.902 1.00 0.00 271 VAL A O 5
ATOM 8970 N N . VAL A 1 98 ? -2.647 -5.131 -5.837 1.00 0.00 272 VAL A N 5
ATOM 8971 C CA . VAL A 1 98 ? -2.562 -4.314 -4.631 1.00 0.00 272 VAL A CA 5
ATOM 8972 C C . VAL A 1 98 ? -3.251 -2.968 -4.830 1.00 0.00 272 VAL A C 5
ATOM 8973 O O . VAL A 1 98 ? -3.013 -2.277 -5.821 1.00 0.00 272 VAL A O 5
ATOM 8986 N N . SER A 1 99 ? -4.105 -2.601 -3.879 1.00 0.00 273 SER A N 5
ATOM 8987 C CA . SER A 1 99 ? -4.829 -1.339 -3.946 1.00 0.00 273 SER A CA 5
ATOM 8988 C C . SER A 1 99 ? -4.585 -0.505 -2.690 1.00 0.00 273 SER A C 5
ATOM 8989 O O . SER A 1 99 ? -4.244 -1.040 -1.636 1.00 0.00 273 SER A O 5
ATOM 8997 N N . PHE A 1 100 ? -4.764 0.805 -2.812 1.00 0.00 274 PHE A N 5
ATOM 8998 C CA . PHE A 1 100 ? -4.565 1.711 -1.686 1.00 0.00 274 PHE A CA 5
ATOM 8999 C C . PHE A 1 100 ? -5.576 2.851 -1.718 1.00 0.00 274 PHE A C 5
ATOM 9000 O O . PHE A 1 100 ? -5.892 3.385 -2.781 1.00 0.00 274 PHE A O 5
ATOM 9017 N N . SER A 1 101 ? -6.080 3.221 -0.545 1.00 0.00 275 SER A N 5
ATOM 9018 C CA . SER A 1 101 ? -7.057 4.298 -0.437 1.00 0.00 275 SER A CA 5
ATOM 9019 C C . SER A 1 101 ? -6.720 5.220 0.732 1.00 0.00 275 SER A C 5
ATOM 9020 O O . SER A 1 101 ? -5.971 4.845 1.633 1.00 0.00 275 SER A O 5
ATOM 9028 N N . ARG A 1 102 ? -7.276 6.427 0.708 1.00 0.00 276 ARG A N 5
ATOM 9029 C CA . ARG A 1 102 ? -7.034 7.401 1.765 1.00 0.00 276 ARG A CA 5
ATOM 9030 C C . ARG A 1 102 ? -8.334 8.074 2.194 1.00 0.00 276 ARG A C 5
ATOM 9031 O O . ARG A 1 102 ? -9.321 8.068 1.459 1.00 0.00 276 ARG A O 5
ATOM 9052 N N . SER A 1 103 ? -8.327 8.656 3.389 1.00 0.00 277 SER A N 5
ATOM 9053 C CA . SER A 1 103 ? -9.503 9.335 3.917 1.00 0.00 277 SER A CA 5
ATOM 9054 C C . SER A 1 103 ? -9.592 10.762 3.387 1.00 0.00 277 SER A C 5
ATOM 9055 O O . SER A 1 103 ? -8.591 11.478 3.329 1.00 0.00 277 SER A O 5
ATOM 9063 N N . ASN A 1 104 ? -10.797 11.171 3.000 1.00 0.00 278 ASN A N 5
ATOM 9064 C CA . ASN A 1 104 ? -11.019 12.514 2.473 1.00 0.00 278 ASN A CA 5
ATOM 9065 C C . ASN A 1 104 ? -11.373 13.498 3.586 1.00 0.00 278 ASN A C 5
ATOM 9066 O O . ASN A 1 104 ? -12.004 14.525 3.337 1.00 0.00 278 ASN A O 5
ATOM 9077 N N . GLY A 1 105 ? -10.964 13.185 4.813 1.00 0.00 279 GLY A N 5
ATOM 9078 C CA . GLY A 1 105 ? -11.253 14.059 5.936 1.00 0.00 279 GLY A CA 5
ATOM 9079 C C . GLY A 1 105 ? -10.107 15.000 6.248 1.00 0.00 279 GLY A C 5
ATOM 9080 O O . GLY A 1 105 ? -9.541 15.620 5.347 1.00 0.00 279 GLY A O 5
ATOM 9084 N N . GLN A 1 106 ? -9.764 15.106 7.528 1.00 0.00 280 GLN A N 5
ATOM 9085 C CA . GLN A 1 106 ? -8.676 15.979 7.958 1.00 0.00 280 GLN A CA 5
ATOM 9086 C C . GLN A 1 106 ? -7.642 15.200 8.766 1.00 0.00 280 GLN A C 5
ATOM 9087 O O . GLN A 1 106 ? -6.987 15.751 9.650 1.00 0.00 280 GLN A O 5
ATOM 9101 N N . ASP A 1 107 ? -7.501 13.916 8.455 1.00 0.00 281 ASP A N 5
ATOM 9102 C CA . ASP A 1 107 ? -6.546 13.062 9.151 1.00 0.00 281 ASP A CA 5
ATOM 9103 C C . ASP A 1 107 ? -5.763 12.203 8.164 1.00 0.00 281 ASP A C 5
ATOM 9104 O O . ASP A 1 107 ? -6.344 11.553 7.294 1.00 0.00 281 ASP A O 5
ATOM 9113 N N . GLN A 1 108 ? -4.441 12.205 8.302 1.00 0.00 282 GLN A N 5
ATOM 9114 C CA . GLN A 1 108 ? -3.580 11.425 7.421 1.00 0.00 282 GLN A CA 5
ATOM 9115 C C . GLN A 1 108 ? -3.691 9.936 7.727 1.00 0.00 282 GLN A C 5
ATOM 9116 O O . GLN A 1 108 ? -3.030 9.427 8.632 1.00 0.00 282 GLN A O 5
ATOM 9130 N N . GLN A 1 109 ? -4.530 9.241 6.964 1.00 0.00 283 GLN A N 5
ATOM 9131 C CA . GLN A 1 109 ? -4.729 7.809 7.153 1.00 0.00 283 GLN A CA 5
ATOM 9132 C C . GLN A 1 109 ? -4.813 7.093 5.809 1.00 0.00 283 GLN A C 5
ATOM 9133 O O . GLN A 1 109 ? -5.567 7.497 4.925 1.00 0.00 283 GLN A O 5
ATOM 9147 N N . LEU A 1 110 ? -4.034 6.026 5.665 1.00 0.00 284 LEU A N 5
ATOM 9148 C CA . LEU A 1 110 ? -4.020 5.252 4.428 1.00 0.00 284 LEU A CA 5
ATOM 9149 C C . LEU A 1 110 ? -4.802 3.952 4.589 1.00 0.00 284 LEU A C 5
ATOM 9150 O O . LEU A 1 110 ? -5.336 3.664 5.660 1.00 0.00 284 LEU A O 5
ATOM 9166 N N . TYR A 1 111 ? -4.868 3.172 3.515 1.00 0.00 285 TYR A N 5
ATOM 9167 C CA . TYR A 1 111 ? -5.583 1.902 3.534 1.00 0.00 285 TYR A CA 5
ATOM 9168 C C . TYR A 1 111 ? -4.984 0.928 2.525 1.00 0.00 285 TYR A C 5
ATOM 9169 O O . TYR A 1 111 ? -4.537 1.329 1.451 1.00 0.00 285 TYR A O 5
ATOM 9187 N N . ILE A 1 112 ? -4.974 -0.353 2.878 1.00 0.00 286 ILE A N 5
ATOM 9188 C CA . ILE A 1 112 ? -4.427 -1.382 2.002 1.00 0.00 286 ILE A CA 5
ATOM 9189 C C . ILE A 1 112 ? -5.515 -2.345 1.532 1.00 0.00 286 ILE A C 5
ATOM 9190 O O . ILE A 1 112 ? -6.453 -2.646 2.272 1.00 0.00 286 ILE A O 5
ATOM 9206 N N . GLY A 1 113 ? -5.382 -2.820 0.299 1.00 0.00 287 GLY A N 5
ATOM 9207 C CA . GLY A 1 113 ? -6.359 -3.745 -0.250 1.00 0.00 287 GLY A CA 5
ATOM 9208 C C . GLY A 1 113 ? -5.736 -4.738 -1.209 1.00 0.00 287 GLY A C 5
ATOM 9209 O O . GLY A 1 113 ? -4.779 -4.417 -1.914 1.00 0.00 287 GLY A O 5
ATOM 9213 N N . TRP A 1 114 ? -6.279 -5.953 -1.237 1.00 0.00 288 TRP A N 5
ATOM 9214 C CA . TRP A 1 114 ? -5.769 -6.997 -2.117 1.00 0.00 288 TRP A CA 5
ATOM 9215 C C . TRP A 1 114 ? -6.907 -7.720 -2.826 1.00 0.00 288 TRP A C 5
ATOM 9216 O O . TRP A 1 114 ? -8.070 -7.597 -2.441 1.00 0.00 288 TRP A O 5
ATOM 9237 N N . LYS A 1 115 ? -6.566 -8.476 -3.864 1.00 0.00 289 LYS A N 5
ATOM 9238 C CA . LYS A 1 115 ? -7.558 -9.221 -4.629 1.00 0.00 289 LYS A CA 5
ATOM 9239 C C . LYS A 1 115 ? -6.923 -10.428 -5.311 1.00 0.00 289 LYS A C 5
ATOM 9240 O O . LYS A 1 115 ? -6.036 -10.281 -6.153 1.00 0.00 289 LYS A O 5
ATOM 9259 N N . SER A 1 116 ? -7.380 -11.621 -4.942 1.00 0.00 290 SER A N 5
ATOM 9260 C CA . SER A 1 116 ? -6.854 -12.853 -5.520 1.00 0.00 290 SER A CA 5
ATOM 9261 C C . SER A 1 116 ? -7.935 -13.594 -6.302 1.00 0.00 290 SER A C 5
ATOM 9262 O O . SER A 1 116 ? -8.321 -14.707 -5.947 1.00 0.00 290 SER A O 5
ATOM 9270 N N . ARG A 1 117 ? -8.420 -12.966 -7.369 1.00 0.00 291 ARG A N 5
ATOM 9271 C CA . ARG A 1 117 ? -9.453 -13.565 -8.202 1.00 0.00 291 ARG A CA 5
ATOM 9272 C C . ARG A 1 117 ? -8.835 -14.392 -9.323 1.00 0.00 291 ARG A C 5
ATOM 9273 O O . ARG A 1 117 ? -7.862 -13.977 -9.951 1.00 0.00 291 ARG A O 5
ATOM 9294 N N . SER A 1 118 ? -9.412 -15.561 -9.565 1.00 0.00 292 SER A N 5
ATOM 9295 C CA . SER A 1 118 ? -8.921 -16.453 -10.611 1.00 0.00 292 SER A CA 5
ATOM 9296 C C . SER A 1 118 ? -10.058 -17.283 -11.196 1.00 0.00 292 SER A C 5
ATOM 9297 O O . SER A 1 118 ? -10.323 -18.398 -10.746 1.00 0.00 292 SER A O 5
ATOM 9305 N N . GLY A 1 119 ? -10.729 -16.732 -12.202 1.00 0.00 293 GLY A N 5
ATOM 9306 C CA . GLY A 1 119 ? -11.830 -17.434 -12.834 1.00 0.00 293 GLY A CA 5
ATOM 9307 C C . GLY A 1 119 ? -12.119 -16.921 -14.231 1.00 0.00 293 GLY A C 5
ATOM 9308 O O . GLY A 1 119 ? -12.843 -15.940 -14.402 1.00 0.00 293 GLY A O 5
ATOM 9312 N N . SER A 1 120 ? -11.553 -17.586 -15.232 1.00 0.00 294 SER A N 5
ATOM 9313 C CA . SER A 1 120 ? -11.752 -17.191 -16.622 1.00 0.00 294 SER A CA 5
ATOM 9314 C C . SER A 1 120 ? -13.157 -17.551 -17.093 1.00 0.00 294 SER A C 5
ATOM 9315 O O . SER A 1 120 ? -13.822 -18.405 -16.505 1.00 0.00 294 SER A O 5
ATOM 9323 N N . ASP A 1 121 ? -13.604 -16.898 -18.161 1.00 0.00 295 ASP A N 5
ATOM 9324 C CA . ASP A 1 121 ? -14.931 -17.150 -18.712 1.00 0.00 295 ASP A CA 5
ATOM 9325 C C . ASP A 1 121 ? -15.007 -18.541 -19.330 1.00 0.00 295 ASP A C 5
ATOM 9326 O O . ASP A 1 121 ? -15.990 -19.262 -19.143 1.00 0.00 295 ASP A O 5
ATOM 9335 N N . LEU A 1 122 ? -13.967 -18.915 -20.068 1.00 0.00 296 LEU A N 5
ATOM 9336 C CA . LEU A 1 122 ? -13.917 -20.219 -20.714 1.00 0.00 296 LEU A CA 5
ATOM 9337 C C . LEU A 1 122 ? -13.813 -21.335 -19.679 1.00 0.00 296 LEU A C 5
ATOM 9338 O O . LEU A 1 122 ? -12.903 -21.343 -18.850 1.00 0.00 296 LEU A O 5
ATOM 9354 N N . ASP A 1 123 ? -14.750 -22.276 -19.734 1.00 0.00 297 ASP A N 5
ATOM 9355 C CA . ASP A 1 123 ? -14.765 -23.397 -18.801 1.00 0.00 297 ASP A CA 5
ATOM 9356 C C . ASP A 1 123 ? -13.562 -24.308 -19.026 1.00 0.00 297 ASP A C 5
ATOM 9357 O O . ASP A 1 123 ? -12.983 -24.834 -18.077 1.00 0.00 297 ASP A O 5
ATOM 9366 N N . ALA A 1 124 ? -13.192 -24.489 -20.290 1.00 0.00 298 ALA A N 5
ATOM 9367 C CA . ALA A 1 124 ? -12.057 -25.335 -20.641 1.00 0.00 298 ALA A CA 5
ATOM 9368 C C . ALA A 1 124 ? -10.892 -24.501 -21.165 1.00 0.00 298 ALA A C 5
ATOM 9369 O O . ALA A 1 124 ? -9.830 -24.490 -20.509 1.00 0.00 298 ALA A O 5
ATOM 9376 N N . ARG A 1 8 ? -19.647 3.654 0.787 1.00 0.00 182 ARG A N 6
ATOM 9377 C CA . ARG A 1 8 ? -18.176 3.864 0.854 1.00 0.00 182 ARG A CA 6
ATOM 9378 C C . ARG A 1 8 ? -17.842 5.282 1.307 1.00 0.00 182 ARG A C 6
ATOM 9379 O O . ARG A 1 8 ? -18.710 6.154 1.341 1.00 0.00 182 ARG A O 6
ATOM 9400 N N . SER A 1 9 ? -16.579 5.504 1.655 1.00 0.00 183 SER A N 6
ATOM 9401 C CA . SER A 1 9 ? -16.131 6.815 2.108 1.00 0.00 183 SER A CA 6
ATOM 9402 C C . SER A 1 9 ? -14.761 7.153 1.533 1.00 0.00 183 SER A C 6
ATOM 9403 O O . SER A 1 9 ? -14.537 8.255 1.034 1.00 0.00 183 SER A O 6
ATOM 9411 N N . ALA A 1 10 ? -13.848 6.194 1.605 1.00 0.00 184 ALA A N 6
ATOM 9412 C CA . ALA A 1 10 ? -12.497 6.381 1.091 1.00 0.00 184 ALA A CA 6
ATOM 9413 C C . ALA A 1 10 ? -12.477 6.332 -0.432 1.00 0.00 184 ALA A C 6
ATOM 9414 O O . ALA A 1 10 ? -13.337 5.709 -1.055 1.00 0.00 184 ALA A O 6
ATOM 9421 N N . GLU A 1 11 ? -11.490 6.992 -1.028 1.00 0.00 185 GLU A N 6
ATOM 9422 C CA . GLU A 1 11 ? -11.357 7.023 -2.480 1.00 0.00 185 GLU A CA 6
ATOM 9423 C C . GLU A 1 11 ? -10.112 6.265 -2.930 1.00 0.00 185 GLU A C 6
ATOM 9424 O O . GLU A 1 11 ? -9.055 6.362 -2.306 1.00 0.00 185 GLU A O 6
ATOM 9436 N N . ALA A 1 12 ? -10.244 5.510 -4.015 1.00 0.00 186 ALA A N 6
ATOM 9437 C CA . ALA A 1 12 ? -9.132 4.735 -4.548 1.00 0.00 186 ALA A CA 6
ATOM 9438 C C . ALA A 1 12 ? -8.027 5.648 -5.071 1.00 0.00 186 ALA A C 6
ATOM 9439 O O . ALA A 1 12 ? -8.269 6.512 -5.912 1.00 0.00 186 ALA A O 6
ATOM 9446 N N . LEU A 1 13 ? -6.814 5.449 -4.566 1.00 0.00 187 LEU A N 6
ATOM 9447 C CA . LEU A 1 13 ? -5.672 6.254 -4.981 1.00 0.00 187 LEU A CA 6
ATOM 9448 C C . LEU A 1 13 ? -4.982 5.637 -6.192 1.00 0.00 187 LEU A C 6
ATOM 9449 O O . LEU A 1 13 ? -4.971 6.220 -7.275 1.00 0.00 187 LEU A O 6
ATOM 9465 N N . PHE A 1 14 ? -4.405 4.454 -6.000 1.00 0.00 188 PHE A N 6
ATOM 9466 C CA . PHE A 1 14 ? -3.712 3.760 -7.080 1.00 0.00 188 PHE A CA 6
ATOM 9467 C C . PHE A 1 14 ? -3.803 2.248 -6.904 1.00 0.00 188 PHE A C 6
ATOM 9468 O O . PHE A 1 14 ? -4.016 1.755 -5.797 1.00 0.00 188 PHE A O 6
ATOM 9485 N N . GLU A 1 15 ? -3.640 1.519 -8.003 1.00 0.00 189 GLU A N 6
ATOM 9486 C CA . GLU A 1 15 ? -3.706 0.063 -7.972 1.00 0.00 189 GLU A CA 6
ATOM 9487 C C . GLU A 1 15 ? -2.569 -0.549 -8.784 1.00 0.00 189 GLU A C 6
ATOM 9488 O O . GLU A 1 15 ? -2.549 -0.458 -10.011 1.00 0.00 189 GLU A O 6
ATOM 9500 N N . LYS A 1 16 ? -1.620 -1.171 -8.090 1.00 0.00 190 LYS A N 6
ATOM 9501 C CA . LYS A 1 16 ? -0.479 -1.798 -8.747 1.00 0.00 190 LYS A CA 6
ATOM 9502 C C . LYS A 1 16 ? -0.563 -3.318 -8.656 1.00 0.00 190 LYS A C 6
ATOM 9503 O O . LYS A 1 16 ? -1.132 -3.864 -7.710 1.00 0.00 190 LYS A O 6
ATOM 9522 N N . ALA A 1 17 ? 0.009 -3.997 -9.645 1.00 0.00 191 ALA A N 6
ATOM 9523 C CA . ALA A 1 17 ? 0.001 -5.454 -9.677 1.00 0.00 191 ALA A CA 6
ATOM 9524 C C . ALA A 1 17 ? 1.292 -6.022 -9.095 1.00 0.00 191 ALA A C 6
ATOM 9525 O O . ALA A 1 17 ? 2.388 -5.582 -9.443 1.00 0.00 191 ALA A O 6
ATOM 9532 N N . VAL A 1 18 ? 1.155 -7.001 -8.206 1.00 0.00 192 VAL A N 6
ATOM 9533 C CA . VAL A 1 18 ? 2.311 -7.627 -7.576 1.00 0.00 192 VAL A CA 6
ATOM 9534 C C . VAL A 1 18 ? 2.949 -8.660 -8.500 1.00 0.00 192 VAL A C 6
ATOM 9535 O O . VAL A 1 18 ? 2.263 -9.508 -9.068 1.00 0.00 192 VAL A O 6
ATOM 9548 N N . THR A 1 19 ? 4.269 -8.579 -8.646 1.00 0.00 193 THR A N 6
ATOM 9549 C CA . THR A 1 19 ? 5.001 -9.504 -9.500 1.00 0.00 193 THR A CA 6
ATOM 9550 C C . THR A 1 19 ? 5.737 -10.555 -8.671 1.00 0.00 193 THR A C 6
ATOM 9551 O O . THR A 1 19 ? 5.923 -10.385 -7.467 1.00 0.00 193 THR A O 6
ATOM 9562 N N . PRO A 1 20 ? 6.164 -11.659 -9.307 1.00 0.00 194 PRO A N 6
ATOM 9563 C CA . PRO A 1 20 ? 6.880 -12.738 -8.622 1.00 0.00 194 PRO A CA 6
ATOM 9564 C C . PRO A 1 20 ? 8.250 -12.293 -8.115 1.00 0.00 194 PRO A C 6
ATOM 9565 O O . PRO A 1 20 ? 9.283 -12.694 -8.651 1.00 0.00 194 PRO A O 6
ATOM 9576 N N . SER A 1 21 ? 8.248 -11.461 -7.079 1.00 0.00 195 SER A N 6
ATOM 9577 C CA . SER A 1 21 ? 9.486 -10.957 -6.497 1.00 0.00 195 SER A CA 6
ATOM 9578 C C . SER A 1 21 ? 9.194 -10.032 -5.321 1.00 0.00 195 SER A C 6
ATOM 9579 O O . SER A 1 21 ? 9.898 -10.052 -4.310 1.00 0.00 195 SER A O 6
ATOM 9587 N N . ASP A 1 22 ? 8.151 -9.219 -5.459 1.00 0.00 196 ASP A N 6
ATOM 9588 C CA . ASP A 1 22 ? 7.764 -8.285 -4.410 1.00 0.00 196 ASP A CA 6
ATOM 9589 C C . ASP A 1 22 ? 7.375 -9.024 -3.133 1.00 0.00 196 ASP A C 6
ATOM 9590 O O . ASP A 1 22 ? 7.448 -8.468 -2.036 1.00 0.00 196 ASP A O 6
ATOM 9599 N N . VAL A 1 23 ? 6.961 -10.281 -3.278 1.00 0.00 197 VAL A N 6
ATOM 9600 C CA . VAL A 1 23 ? 6.561 -11.090 -2.133 1.00 0.00 197 VAL A CA 6
ATOM 9601 C C . VAL A 1 23 ? 7.546 -12.227 -1.887 1.00 0.00 197 VAL A C 6
ATOM 9602 O O . VAL A 1 23 ? 7.172 -13.290 -1.390 1.00 0.00 197 VAL A O 6
ATOM 9615 N N . GLY A 1 24 ? 8.809 -11.999 -2.236 1.00 0.00 198 GLY A N 6
ATOM 9616 C CA . GLY A 1 24 ? 9.827 -13.014 -2.042 1.00 0.00 198 GLY A CA 6
ATOM 9617 C C . GLY A 1 24 ? 10.735 -12.704 -0.868 1.00 0.00 198 GLY A C 6
ATOM 9618 O O . GLY A 1 24 ? 10.317 -12.059 0.094 1.00 0.00 198 GLY A O 6
ATOM 9622 N N . LYS A 1 25 ? 11.982 -13.159 -0.946 1.00 0.00 199 LYS A N 6
ATOM 9623 C CA . LYS A 1 25 ? 12.949 -12.922 0.119 1.00 0.00 199 LYS A CA 6
ATOM 9624 C C . LYS A 1 25 ? 13.122 -11.427 0.370 1.00 0.00 199 LYS A C 6
ATOM 9625 O O . LYS A 1 25 ? 13.213 -10.985 1.516 1.00 0.00 199 LYS A O 6
ATOM 9644 N N . LEU A 1 26 ? 13.163 -10.653 -0.710 1.00 0.00 200 LEU A N 6
ATOM 9645 C CA . LEU A 1 26 ? 13.318 -9.209 -0.613 1.00 0.00 200 LEU A CA 6
ATOM 9646 C C . LEU A 1 26 ? 11.956 -8.525 -0.522 1.00 0.00 200 LEU A C 6
ATOM 9647 O O . LEU A 1 26 ? 11.601 -7.709 -1.374 1.00 0.00 200 LEU A O 6
ATOM 9663 N N . ASN A 1 27 ? 11.197 -8.870 0.512 1.00 0.00 201 ASN A N 6
ATOM 9664 C CA . ASN A 1 27 ? 9.870 -8.297 0.719 1.00 0.00 201 ASN A CA 6
ATOM 9665 C C . ASN A 1 27 ? 9.910 -6.774 0.664 1.00 0.00 201 ASN A C 6
ATOM 9666 O O . ASN A 1 27 ? 10.532 -6.126 1.506 1.00 0.00 201 ASN A O 6
ATOM 9677 N N . ARG A 1 28 ? 9.238 -6.206 -0.333 1.00 0.00 202 ARG A N 6
ATOM 9678 C CA . ARG A 1 28 ? 9.190 -4.759 -0.501 1.00 0.00 202 ARG A CA 6
ATOM 9679 C C . ARG A 1 28 ? 8.327 -4.377 -1.697 1.00 0.00 202 ARG A C 6
ATOM 9680 O O . ARG A 1 28 ? 8.593 -4.794 -2.824 1.00 0.00 202 ARG A O 6
ATOM 9701 N N . LEU A 1 29 ? 7.295 -3.578 -1.448 1.00 0.00 203 LEU A N 6
ATOM 9702 C CA . LEU A 1 29 ? 6.398 -3.139 -2.511 1.00 0.00 203 LEU A CA 6
ATOM 9703 C C . LEU A 1 29 ? 6.997 -1.950 -3.255 1.00 0.00 203 LEU A C 6
ATOM 9704 O O . LEU A 1 29 ? 7.635 -1.090 -2.652 1.00 0.00 203 LEU A O 6
ATOM 9720 N N . VAL A 1 30 ? 6.791 -1.907 -4.568 1.00 0.00 204 VAL A N 6
ATOM 9721 C CA . VAL A 1 30 ? 7.318 -0.822 -5.387 1.00 0.00 204 VAL A CA 6
ATOM 9722 C C . VAL A 1 30 ? 6.215 0.147 -5.799 1.00 0.00 204 VAL A C 6
ATOM 9723 O O . VAL A 1 30 ? 5.166 -0.266 -6.295 1.00 0.00 204 VAL A O 6
ATOM 9736 N N . ILE A 1 31 ? 6.460 1.436 -5.591 1.00 0.00 205 ILE A N 6
ATOM 9737 C CA . ILE A 1 31 ? 5.489 2.466 -5.942 1.00 0.00 205 ILE A CA 6
ATOM 9738 C C . ILE A 1 31 ? 6.149 3.590 -6.743 1.00 0.00 205 ILE A C 6
ATOM 9739 O O . ILE A 1 31 ? 7.128 4.190 -6.296 1.00 0.00 205 ILE A O 6
ATOM 9755 N N . PRO A 1 32 ? 5.617 3.893 -7.945 1.00 0.00 206 PRO A N 6
ATOM 9756 C CA . PRO A 1 32 ? 6.162 4.953 -8.803 1.00 0.00 206 PRO A CA 6
ATOM 9757 C C . PRO A 1 32 ? 5.985 6.339 -8.193 1.00 0.00 206 PRO A C 6
ATOM 9758 O O . PRO A 1 32 ? 5.293 6.502 -7.188 1.00 0.00 206 PRO A O 6
ATOM 9769 N N . LYS A 1 33 ? 6.618 7.334 -8.804 1.00 0.00 207 LYS A N 6
ATOM 9770 C CA . LYS A 1 33 ? 6.533 8.707 -8.318 1.00 0.00 207 LYS A CA 6
ATOM 9771 C C . LYS A 1 33 ? 5.214 9.354 -8.732 1.00 0.00 207 LYS A C 6
ATOM 9772 O O . LYS A 1 33 ? 4.642 10.146 -7.985 1.00 0.00 207 LYS A O 6
ATOM 9791 N N . HIS A 1 34 ? 4.738 9.013 -9.926 1.00 0.00 208 HIS A N 6
ATOM 9792 C CA . HIS A 1 34 ? 3.489 9.563 -10.436 1.00 0.00 208 HIS A CA 6
ATOM 9793 C C . HIS A 1 34 ? 2.330 9.268 -9.486 1.00 0.00 208 HIS A C 6
ATOM 9794 O O . HIS A 1 34 ? 1.336 9.994 -9.460 1.00 0.00 208 HIS A O 6
ATOM 9809 N N . HIS A 1 35 ? 2.464 8.200 -8.706 1.00 0.00 209 HIS A N 6
ATOM 9810 C CA . HIS A 1 35 ? 1.426 7.813 -7.755 1.00 0.00 209 HIS A CA 6
ATOM 9811 C C . HIS A 1 35 ? 1.751 8.321 -6.353 1.00 0.00 209 HIS A C 6
ATOM 9812 O O . HIS A 1 35 ? 0.854 8.532 -5.538 1.00 0.00 209 HIS A O 6
ATOM 9827 N N . ALA A 1 36 ? 3.039 8.515 -6.077 1.00 0.00 210 ALA A N 6
ATOM 9828 C CA . ALA A 1 36 ? 3.475 8.996 -4.773 1.00 0.00 210 ALA A CA 6
ATOM 9829 C C . ALA A 1 36 ? 3.545 10.523 -4.728 1.00 0.00 210 ALA A C 6
ATOM 9830 O O . ALA A 1 36 ? 4.140 11.096 -3.815 1.00 0.00 210 ALA A O 6
ATOM 9837 N N . GLU A 1 37 ? 2.933 11.179 -5.714 1.00 0.00 211 GLU A N 6
ATOM 9838 C CA . GLU A 1 37 ? 2.932 12.635 -5.775 1.00 0.00 211 GLU A CA 6
ATOM 9839 C C . GLU A 1 37 ? 1.510 13.170 -5.910 1.00 0.00 211 GLU A C 6
ATOM 9840 O O . GLU A 1 37 ? 1.123 14.117 -5.226 1.00 0.00 211 GLU A O 6
ATOM 9852 N N . LYS A 1 38 ? 0.735 12.557 -6.799 1.00 0.00 212 LYS A N 6
ATOM 9853 C CA . LYS A 1 38 ? -0.645 12.971 -7.024 1.00 0.00 212 LYS A CA 6
ATOM 9854 C C . LYS A 1 38 ? -1.507 12.678 -5.800 1.00 0.00 212 LYS A C 6
ATOM 9855 O O . LYS A 1 38 ? -2.497 13.367 -5.548 1.00 0.00 212 LYS A O 6
ATOM 9874 N N . HIS A 1 39 ? -1.125 11.656 -5.041 1.00 0.00 213 HIS A N 6
ATOM 9875 C CA . HIS A 1 39 ? -1.864 11.274 -3.844 1.00 0.00 213 HIS A CA 6
ATOM 9876 C C . HIS A 1 39 ? -1.037 11.537 -2.589 1.00 0.00 213 HIS A C 6
ATOM 9877 O O . HIS A 1 39 ? -1.549 12.046 -1.591 1.00 0.00 213 HIS A O 6
ATOM 9892 N N . PHE A 1 40 ? 0.242 11.185 -2.644 1.00 0.00 214 PHE A N 6
ATOM 9893 C CA . PHE A 1 40 ? 1.141 11.382 -1.511 1.00 0.00 214 PHE A CA 6
ATOM 9894 C C . PHE A 1 40 ? 1.907 12.696 -1.642 1.00 0.00 214 PHE A C 6
ATOM 9895 O O . PHE A 1 40 ? 2.109 13.198 -2.747 1.00 0.00 214 PHE A O 6
ATOM 9912 N N . PRO A 1 41 ? 2.344 13.272 -0.508 1.00 0.00 215 PRO A N 6
ATOM 9913 C CA . PRO A 1 41 ? 3.090 14.536 -0.500 1.00 0.00 215 PRO A CA 6
ATOM 9914 C C . PRO A 1 41 ? 4.360 14.466 -1.341 1.00 0.00 215 PRO A C 6
ATOM 9915 O O . PRO A 1 41 ? 4.506 13.588 -2.194 1.00 0.00 215 PRO A O 6
ATOM 9926 N N . LEU A 1 42 ? 5.277 15.398 -1.097 1.00 0.00 216 LEU A N 6
ATOM 9927 C CA . LEU A 1 42 ? 6.536 15.443 -1.832 1.00 0.00 216 LEU A CA 6
ATOM 9928 C C . LEU A 1 42 ? 7.717 15.166 -0.904 1.00 0.00 216 LEU A C 6
ATOM 9929 O O . LEU A 1 42 ? 7.619 15.348 0.310 1.00 0.00 216 LEU A O 6
ATOM 9945 N N . PRO A 1 43 ? 8.854 14.719 -1.465 1.00 0.00 217 PRO A N 6
ATOM 9946 C CA . PRO A 1 43 ? 10.055 14.419 -0.681 1.00 0.00 217 PRO A CA 6
ATOM 9947 C C . PRO A 1 43 ? 10.599 15.649 0.035 1.00 0.00 217 PRO A C 6
ATOM 9948 O O . PRO A 1 43 ? 10.957 16.643 -0.598 1.00 0.00 217 PRO A O 6
ATOM 9959 N N . SER A 1 44 ? 10.658 15.579 1.361 1.00 0.00 218 SER A N 6
ATOM 9960 C CA . SER A 1 44 ? 11.156 16.687 2.165 1.00 0.00 218 SER A CA 6
ATOM 9961 C C . SER A 1 44 ? 12.536 16.372 2.733 1.00 0.00 218 SER A C 6
ATOM 9962 O O . SER A 1 44 ? 13.122 15.334 2.426 1.00 0.00 218 SER A O 6
ATOM 9970 N N . SER A 1 45 ? 13.050 17.276 3.561 1.00 0.00 219 SER A N 6
ATOM 9971 C CA . SER A 1 45 ? 14.362 17.094 4.173 1.00 0.00 219 SER A CA 6
ATOM 9972 C C . SER A 1 45 ? 14.239 16.427 5.539 1.00 0.00 219 SER A C 6
ATOM 9973 O O . SER A 1 45 ? 13.134 16.171 6.017 1.00 0.00 219 SER A O 6
ATOM 9981 N N . ASN A 1 46 ? 15.379 16.151 6.161 1.00 0.00 220 ASN A N 6
ATOM 9982 C CA . ASN A 1 46 ? 15.400 15.515 7.472 1.00 0.00 220 ASN A CA 6
ATOM 9983 C C . ASN A 1 46 ? 15.757 16.523 8.561 1.00 0.00 220 ASN A C 6
ATOM 9984 O O . ASN A 1 46 ? 16.853 16.485 9.121 1.00 0.00 220 ASN A O 6
ATOM 9995 N N . VAL A 1 47 ? 14.826 17.425 8.853 1.00 0.00 221 VAL A N 6
ATOM 9996 C CA . VAL A 1 47 ? 15.043 18.445 9.873 1.00 0.00 221 VAL A CA 6
ATOM 9997 C C . VAL A 1 47 ? 14.151 18.208 11.086 1.00 0.00 221 VAL A C 6
ATOM 9998 O O . VAL A 1 47 ? 14.536 18.499 12.220 1.00 0.00 221 VAL A O 6
ATOM 10011 N N . SER A 1 48 ? 12.957 17.677 10.841 1.00 0.00 222 SER A N 6
ATOM 10012 C CA . SER A 1 48 ? 12.009 17.402 11.915 1.00 0.00 222 SER A CA 6
ATOM 10013 C C . SER A 1 48 ? 11.998 15.917 12.261 1.00 0.00 222 SER A C 6
ATOM 10014 O O . SER A 1 48 ? 12.158 15.539 13.423 1.00 0.00 222 SER A O 6
ATOM 10022 N N . VAL A 1 49 ? 11.805 15.078 11.248 1.00 0.00 223 VAL A N 6
ATOM 10023 C CA . VAL A 1 49 ? 11.772 13.635 11.445 1.00 0.00 223 VAL A CA 6
ATOM 10024 C C . VAL A 1 49 ? 12.893 12.948 10.672 1.00 0.00 223 VAL A C 6
ATOM 10025 O O . VAL A 1 49 ? 13.301 13.414 9.608 1.00 0.00 223 VAL A O 6
ATOM 10038 N N . LYS A 1 50 ? 13.385 11.838 11.211 1.00 0.00 224 LYS A N 6
ATOM 10039 C CA . LYS A 1 50 ? 14.459 11.088 10.573 1.00 0.00 224 LYS A CA 6
ATOM 10040 C C . LYS A 1 50 ? 13.895 10.033 9.624 1.00 0.00 224 LYS A C 6
ATOM 10041 O O . LYS A 1 50 ? 14.246 8.855 9.707 1.00 0.00 224 LYS A O 6
ATOM 10060 N N . GLY A 1 51 ? 13.017 10.464 8.725 1.00 0.00 225 GLY A N 6
ATOM 10061 C CA . GLY A 1 51 ? 12.417 9.545 7.774 1.00 0.00 225 GLY A CA 6
ATOM 10062 C C . GLY A 1 51 ? 10.929 9.777 7.603 1.00 0.00 225 GLY A C 6
ATOM 10063 O O . GLY A 1 51 ? 10.372 10.721 8.165 1.00 0.00 225 GLY A O 6
ATOM 10067 N N . VAL A 1 52 ? 10.283 8.917 6.825 1.00 0.00 226 VAL A N 6
ATOM 10068 C CA . VAL A 1 52 ? 8.850 9.032 6.580 1.00 0.00 226 VAL A CA 6
ATOM 10069 C C . VAL A 1 52 ? 8.154 7.687 6.756 1.00 0.00 226 VAL A C 6
ATOM 10070 O O . VAL A 1 52 ? 8.443 6.727 6.039 1.00 0.00 226 VAL A O 6
ATOM 10083 N N . LEU A 1 53 ? 7.235 7.621 7.714 1.00 0.00 227 LEU A N 6
ATOM 10084 C CA . LEU A 1 53 ? 6.497 6.393 7.983 1.00 0.00 227 LEU A CA 6
ATOM 10085 C C . LEU A 1 53 ? 5.019 6.560 7.647 1.00 0.00 227 LEU A C 6
ATOM 10086 O O . LEU A 1 53 ? 4.408 7.575 7.974 1.00 0.00 227 LEU A O 6
ATOM 10102 N N . LEU A 1 54 ? 4.451 5.554 6.989 1.00 0.00 228 LEU A N 6
ATOM 10103 C CA . LEU A 1 54 ? 3.043 5.586 6.607 1.00 0.00 228 LEU A CA 6
ATOM 10104 C C . LEU A 1 54 ? 2.210 4.689 7.516 1.00 0.00 228 LEU A C 6
ATOM 10105 O O . LEU A 1 54 ? 2.723 3.740 8.109 1.00 0.00 228 LEU A O 6
ATOM 10121 N N . ASN A 1 55 ? 0.921 4.995 7.622 1.00 0.00 229 ASN A N 6
ATOM 10122 C CA . ASN A 1 55 ? 0.016 4.216 8.459 1.00 0.00 229 ASN A CA 6
ATOM 10123 C C . ASN A 1 55 ? -1.208 3.770 7.667 1.00 0.00 229 ASN A C 6
ATOM 10124 O O . ASN A 1 55 ? -2.026 4.591 7.254 1.00 0.00 229 ASN A O 6
ATOM 10135 N N . PHE A 1 56 ? -1.327 2.462 7.458 1.00 0.00 230 PHE A N 6
ATOM 10136 C CA . PHE A 1 56 ? -2.452 1.906 6.715 1.00 0.00 230 PHE A CA 6
ATOM 10137 C C . PHE A 1 56 ? -3.379 1.121 7.639 1.00 0.00 230 PHE A C 6
ATOM 10138 O O . PHE A 1 56 ? -2.935 0.526 8.622 1.00 0.00 230 PHE A O 6
ATOM 10155 N N . GLU A 1 57 ? -4.668 1.123 7.317 1.00 0.00 231 GLU A N 6
ATOM 10156 C CA . GLU A 1 57 ? -5.658 0.411 8.119 1.00 0.00 231 GLU A CA 6
ATOM 10157 C C . GLU A 1 57 ? -6.044 -0.908 7.457 1.00 0.00 231 GLU A C 6
ATOM 10158 O O . GLU A 1 57 ? -5.766 -1.127 6.278 1.00 0.00 231 GLU A O 6
ATOM 10170 N N . ASP A 1 58 ? -6.687 -1.782 8.226 1.00 0.00 232 ASP A N 6
ATOM 10171 C CA . ASP A 1 58 ? -7.113 -3.080 7.714 1.00 0.00 232 ASP A CA 6
ATOM 10172 C C . ASP A 1 58 ? -8.606 -3.293 7.941 1.00 0.00 232 ASP A C 6
ATOM 10173 O O . ASP A 1 58 ? -9.127 -3.011 9.022 1.00 0.00 232 ASP A O 6
ATOM 10182 N N . VAL A 1 59 ? -9.290 -3.791 6.915 1.00 0.00 233 VAL A N 6
ATOM 10183 C CA . VAL A 1 59 ? -10.724 -4.045 6.997 1.00 0.00 233 VAL A CA 6
ATOM 10184 C C . VAL A 1 59 ? -11.062 -4.983 8.152 1.00 0.00 233 VAL A C 6
ATOM 10185 O O . VAL A 1 59 ? -12.199 -5.015 8.623 1.00 0.00 233 VAL A O 6
ATOM 10198 N N . ASN A 1 60 ? -10.072 -5.748 8.604 1.00 0.00 234 ASN A N 6
ATOM 10199 C CA . ASN A 1 60 ? -10.274 -6.687 9.702 1.00 0.00 234 ASN A CA 6
ATOM 10200 C C . ASN A 1 60 ? -9.911 -6.053 11.042 1.00 0.00 234 ASN A C 6
ATOM 10201 O O . ASN A 1 60 ? -9.440 -6.736 11.954 1.00 0.00 234 ASN A O 6
ATOM 10212 N N . GLY A 1 61 ? -10.137 -4.748 11.158 1.00 0.00 235 GLY A N 6
ATOM 10213 C CA . GLY A 1 61 ? -9.830 -4.048 12.394 1.00 0.00 235 GLY A CA 6
ATOM 10214 C C . GLY A 1 61 ? -8.384 -4.219 12.819 1.00 0.00 235 GLY A C 6
ATOM 10215 O O . GLY A 1 61 ? -8.107 -4.668 13.931 1.00 0.00 235 GLY A O 6
ATOM 10219 N N . LYS A 1 62 ? -7.461 -3.861 11.933 1.00 0.00 236 LYS A N 6
ATOM 10220 C CA . LYS A 1 62 ? -6.037 -3.978 12.226 1.00 0.00 236 LYS A CA 6
ATOM 10221 C C . LYS A 1 62 ? -5.247 -2.862 11.551 1.00 0.00 236 LYS A C 6
ATOM 10222 O O . LYS A 1 62 ? -5.492 -2.528 10.393 1.00 0.00 236 LYS A O 6
ATOM 10241 N N . VAL A 1 63 ? -4.297 -2.291 12.283 1.00 0.00 237 VAL A N 6
ATOM 10242 C CA . VAL A 1 63 ? -3.471 -1.213 11.756 1.00 0.00 237 VAL A CA 6
ATOM 10243 C C . VAL A 1 63 ? -2.133 -1.743 11.251 1.00 0.00 237 VAL A C 6
ATOM 10244 O O . VAL A 1 63 ? -1.572 -2.683 11.813 1.00 0.00 237 VAL A O 6
ATOM 10257 N N . TRP A 1 64 ? -1.628 -1.136 10.182 1.00 0.00 238 TRP A N 6
ATOM 10258 C CA . TRP A 1 64 ? -0.354 -1.546 9.598 1.00 0.00 238 TRP A CA 6
ATOM 10259 C C . TRP A 1 64 ? 0.596 -0.360 9.472 1.00 0.00 238 TRP A C 6
ATOM 10260 O O . TRP A 1 64 ? 0.193 0.730 9.065 1.00 0.00 238 TRP A O 6
ATOM 10281 N N . ARG A 1 65 ? 1.858 -0.579 9.826 1.00 0.00 239 ARG A N 6
ATOM 10282 C CA . ARG A 1 65 ? 2.866 0.472 9.752 1.00 0.00 239 ARG A CA 6
ATOM 10283 C C . ARG A 1 65 ? 3.966 0.104 8.762 1.00 0.00 239 ARG A C 6
ATOM 10284 O O . ARG A 1 65 ? 4.812 -0.745 9.046 1.00 0.00 239 ARG A O 6
ATOM 10305 N N . PHE A 1 66 ? 3.946 0.746 7.598 1.00 0.00 240 PHE A N 6
ATOM 10306 C CA . PHE A 1 66 ? 4.941 0.484 6.563 1.00 0.00 240 PHE A CA 6
ATOM 10307 C C . PHE A 1 66 ? 6.028 1.555 6.565 1.00 0.00 240 PHE A C 6
ATOM 10308 O O . PHE A 1 66 ? 5.868 2.613 7.174 1.00 0.00 240 PHE A O 6
ATOM 10325 N N . ARG A 1 67 ? 7.134 1.272 5.885 1.00 0.00 241 ARG A N 6
ATOM 10326 C CA . ARG A 1 67 ? 8.250 2.212 5.812 1.00 0.00 241 ARG A CA 6
ATOM 10327 C C . ARG A 1 67 ? 8.448 2.715 4.384 1.00 0.00 241 ARG A C 6
ATOM 10328 O O . ARG A 1 67 ? 8.551 1.925 3.445 1.00 0.00 241 ARG A O 6
ATOM 10349 N N . TYR A 1 68 ? 8.503 4.035 4.232 1.00 0.00 242 TYR A N 6
ATOM 10350 C CA . TYR A 1 68 ? 8.692 4.650 2.922 1.00 0.00 242 TYR A CA 6
ATOM 10351 C C . TYR A 1 68 ? 10.133 5.127 2.752 1.00 0.00 242 TYR A C 6
ATOM 10352 O O . TYR A 1 68 ? 10.572 6.054 3.432 1.00 0.00 242 TYR A O 6
ATOM 10370 N N . SER A 1 69 ? 10.864 4.487 1.846 1.00 0.00 243 SER A N 6
ATOM 10371 C CA . SER A 1 69 ? 12.256 4.848 1.594 1.00 0.00 243 SER A CA 6
ATOM 10372 C C . SER A 1 69 ? 12.492 5.134 0.114 1.00 0.00 243 SER A C 6
ATOM 10373 O O . SER A 1 69 ? 11.641 4.847 -0.730 1.00 0.00 243 SER A O 6
ATOM 10381 N N . TYR A 1 70 ? 13.654 5.703 -0.192 1.00 0.00 244 TYR A N 6
ATOM 10382 C CA . TYR A 1 70 ? 14.011 6.032 -1.568 1.00 0.00 244 TYR A CA 6
ATOM 10383 C C . TYR A 1 70 ? 14.798 4.894 -2.208 1.00 0.00 244 TYR A C 6
ATOM 10384 O O . TYR A 1 70 ? 15.916 4.589 -1.790 1.00 0.00 244 TYR A O 6
ATOM 10402 N N . TRP A 1 71 ? 14.213 4.272 -3.227 1.00 0.00 245 TRP A N 6
ATOM 10403 C CA . TRP A 1 71 ? 14.869 3.172 -3.922 1.00 0.00 245 TRP A CA 6
ATOM 10404 C C . TRP A 1 71 ? 15.152 3.539 -5.374 1.00 0.00 245 TRP A C 6
ATOM 10405 O O . TRP A 1 71 ? 14.510 4.427 -5.941 1.00 0.00 245 TRP A O 6
ATOM 10426 N N . ASN A 1 72 ? 16.121 2.850 -5.972 1.00 0.00 246 ASN A N 6
ATOM 10427 C CA . ASN A 1 72 ? 16.501 3.100 -7.357 1.00 0.00 246 ASN A CA 6
ATOM 10428 C C . ASN A 1 72 ? 17.112 4.491 -7.503 1.00 0.00 246 ASN A C 6
ATOM 10429 O O . ASN A 1 72 ? 16.945 5.347 -6.636 1.00 0.00 246 ASN A O 6
ATOM 10440 N N . SER A 1 73 ? 17.825 4.704 -8.604 1.00 0.00 247 SER A N 6
ATOM 10441 C CA . SER A 1 73 ? 18.467 5.989 -8.861 1.00 0.00 247 SER A CA 6
ATOM 10442 C C . SER A 1 73 ? 17.436 7.109 -8.996 1.00 0.00 247 SER A C 6
ATOM 10443 O O . SER A 1 73 ? 17.781 8.287 -8.913 1.00 0.00 247 SER A O 6
ATOM 10451 N N . SER A 1 74 ? 16.176 6.742 -9.209 1.00 0.00 248 SER A N 6
ATOM 10452 C CA . SER A 1 74 ? 15.113 7.729 -9.362 1.00 0.00 248 SER A CA 6
ATOM 10453 C C . SER A 1 74 ? 14.175 7.733 -8.159 1.00 0.00 248 SER A C 6
ATOM 10454 O O . SER A 1 74 ? 14.481 7.156 -7.116 1.00 0.00 248 SER A O 6
ATOM 10462 N N . GLN A 1 75 ? 13.032 8.395 -8.318 1.00 0.00 249 GLN A N 6
ATOM 10463 C CA . GLN A 1 75 ? 12.040 8.495 -7.258 1.00 0.00 249 GLN A CA 6
ATOM 10464 C C . GLN A 1 75 ? 11.231 7.209 -7.129 1.00 0.00 249 GLN A C 6
ATOM 10465 O O . GLN A 1 75 ? 10.003 7.224 -7.206 1.00 0.00 249 GLN A O 6
ATOM 10479 N N . SER A 1 76 ? 11.926 6.100 -6.917 1.00 0.00 250 SER A N 6
ATOM 10480 C CA . SER A 1 76 ? 11.267 4.810 -6.762 1.00 0.00 250 SER A CA 6
ATOM 10481 C C . SER A 1 76 ? 11.066 4.491 -5.285 1.00 0.00 250 SER A C 6
ATOM 10482 O O . SER A 1 76 ? 11.963 3.962 -4.628 1.00 0.00 250 SER A O 6
ATOM 10490 N N . TYR A 1 77 ? 9.889 4.822 -4.766 1.00 0.00 251 TYR A N 6
ATOM 10491 C CA . TYR A 1 77 ? 9.580 4.573 -3.363 1.00 0.00 251 TYR A CA 6
ATOM 10492 C C . TYR A 1 77 ? 9.187 3.118 -3.142 1.00 0.00 251 TYR A C 6
ATOM 10493 O O . TYR A 1 77 ? 8.675 2.459 -4.046 1.00 0.00 251 TYR A O 6
ATOM 10511 N N . VAL A 1 78 ? 9.429 2.621 -1.934 1.00 0.00 252 VAL A N 6
ATOM 10512 C CA . VAL A 1 78 ? 9.098 1.241 -1.599 1.00 0.00 252 VAL A CA 6
ATOM 10513 C C . VAL A 1 78 ? 8.539 1.129 -0.185 1.00 0.00 252 VAL A C 6
ATOM 10514 O O . VAL A 1 78 ? 8.933 1.876 0.711 1.00 0.00 252 VAL A O 6
ATOM 10527 N N . LEU A 1 79 ? 7.626 0.182 0.006 1.00 0.00 253 LEU A N 6
ATOM 10528 C CA . LEU A 1 79 ? 7.017 -0.043 1.311 1.00 0.00 253 LEU A CA 6
ATOM 10529 C C . LEU A 1 79 ? 7.549 -1.331 1.932 1.00 0.00 253 LEU A C 6
ATOM 10530 O O . LEU A 1 79 ? 6.927 -2.386 1.824 1.00 0.00 253 LEU A O 6
ATOM 10546 N N . THR A 1 80 ? 8.709 -1.233 2.572 1.00 0.00 254 THR A N 6
ATOM 10547 C CA . THR A 1 80 ? 9.334 -2.389 3.205 1.00 0.00 254 THR A CA 6
ATOM 10548 C C . THR A 1 80 ? 8.889 -2.540 4.656 1.00 0.00 254 THR A C 6
ATOM 10549 O O . THR A 1 80 ? 8.043 -1.788 5.140 1.00 0.00 254 THR A O 6
ATOM 10560 N N . LYS A 1 81 ? 9.475 -3.515 5.347 1.00 0.00 255 LYS A N 6
ATOM 10561 C CA . LYS A 1 81 ? 9.155 -3.772 6.749 1.00 0.00 255 LYS A CA 6
ATOM 10562 C C . LYS A 1 81 ? 7.726 -4.286 6.909 1.00 0.00 255 LYS A C 6
ATOM 10563 O O . LYS A 1 81 ? 7.511 -5.454 7.234 1.00 0.00 255 LYS A O 6
ATOM 10582 N N . GLY A 1 82 ? 6.753 -3.407 6.690 1.00 0.00 256 GLY A N 6
ATOM 10583 C CA . GLY A 1 82 ? 5.361 -3.794 6.823 1.00 0.00 256 GLY A CA 6
ATOM 10584 C C . GLY A 1 82 ? 4.931 -4.818 5.791 1.00 0.00 256 GLY A C 6
ATOM 10585 O O . GLY A 1 82 ? 3.953 -5.537 5.994 1.00 0.00 256 GLY A O 6
ATOM 10589 N N . TRP A 1 83 ? 5.657 -4.886 4.680 1.00 0.00 257 TRP A N 6
ATOM 10590 C CA . TRP A 1 83 ? 5.336 -5.829 3.615 1.00 0.00 257 TRP A CA 6
ATOM 10591 C C . TRP A 1 83 ? 5.525 -7.268 4.083 1.00 0.00 257 TRP A C 6
ATOM 10592 O O . TRP A 1 83 ? 4.656 -8.116 3.876 1.00 0.00 257 TRP A O 6
ATOM 10613 N N . SER A 1 84 ? 6.664 -7.541 4.710 1.00 0.00 258 SER A N 6
ATOM 10614 C CA . SER A 1 84 ? 6.965 -8.881 5.202 1.00 0.00 258 SER A CA 6
ATOM 10615 C C . SER A 1 84 ? 5.901 -9.357 6.189 1.00 0.00 258 SER A C 6
ATOM 10616 O O . SER A 1 84 ? 5.396 -10.474 6.080 1.00 0.00 258 SER A O 6
ATOM 10624 N N . ARG A 1 85 ? 5.570 -8.505 7.154 1.00 0.00 259 ARG A N 6
ATOM 10625 C CA . ARG A 1 85 ? 4.569 -8.843 8.161 1.00 0.00 259 ARG A CA 6
ATOM 10626 C C . ARG A 1 85 ? 3.176 -8.924 7.547 1.00 0.00 259 ARG A C 6
ATOM 10627 O O . ARG A 1 85 ? 2.324 -9.679 8.014 1.00 0.00 259 ARG A O 6
ATOM 10648 N N . PHE A 1 86 ? 2.948 -8.139 6.500 1.00 0.00 260 PHE A N 6
ATOM 10649 C CA . PHE A 1 86 ? 1.654 -8.120 5.825 1.00 0.00 260 PHE A CA 6
ATOM 10650 C C . PHE A 1 86 ? 1.504 -9.317 4.890 1.00 0.00 260 PHE A C 6
ATOM 10651 O O . PHE A 1 86 ? 0.560 -10.099 5.013 1.00 0.00 260 PHE A O 6
ATOM 10668 N N . VAL A 1 87 ? 2.439 -9.453 3.955 1.00 0.00 261 VAL A N 6
ATOM 10669 C CA . VAL A 1 87 ? 2.412 -10.551 2.995 1.00 0.00 261 VAL A CA 6
ATOM 10670 C C . VAL A 1 87 ? 2.315 -11.904 3.699 1.00 0.00 261 VAL A C 6
ATOM 10671 O O . VAL A 1 87 ? 1.730 -12.848 3.171 1.00 0.00 261 VAL A O 6
ATOM 10684 N N . LYS A 1 88 ? 2.894 -11.988 4.892 1.00 0.00 262 LYS A N 6
ATOM 10685 C CA . LYS A 1 88 ? 2.874 -13.225 5.662 1.00 0.00 262 LYS A CA 6
ATOM 10686 C C . LYS A 1 88 ? 1.524 -13.421 6.347 1.00 0.00 262 LYS A C 6
ATOM 10687 O O . LYS A 1 88 ? 0.974 -14.523 6.357 1.00 0.00 262 LYS A O 6
ATOM 10706 N N . GLU A 1 89 ? 0.992 -12.345 6.917 1.00 0.00 263 GLU A N 6
ATOM 10707 C CA . GLU A 1 89 ? -0.293 -12.399 7.605 1.00 0.00 263 GLU A CA 6
ATOM 10708 C C . GLU A 1 89 ? -1.413 -12.790 6.644 1.00 0.00 263 GLU A C 6
ATOM 10709 O O . GLU A 1 89 ? -2.299 -13.569 6.992 1.00 0.00 263 GLU A O 6
ATOM 10721 N N . LYS A 1 90 ? -1.365 -12.242 5.434 1.00 0.00 264 LYS A N 6
ATOM 10722 C CA . LYS A 1 90 ? -2.378 -12.533 4.424 1.00 0.00 264 LYS A CA 6
ATOM 10723 C C . LYS A 1 90 ? -1.871 -13.550 3.400 1.00 0.00 264 LYS A C 6
ATOM 10724 O O . LYS A 1 90 ? -2.607 -13.951 2.499 1.00 0.00 264 LYS A O 6
ATOM 10743 N N . ASN A 1 91 ? -0.613 -13.964 3.537 1.00 0.00 265 ASN A N 6
ATOM 10744 C CA . ASN A 1 91 ? -0.025 -14.931 2.617 1.00 0.00 265 ASN A CA 6
ATOM 10745 C C . ASN A 1 91 ? -0.058 -14.406 1.184 1.00 0.00 265 ASN A C 6
ATOM 10746 O O . ASN A 1 91 ? -0.249 -15.168 0.238 1.00 0.00 265 ASN A O 6
ATOM 10757 N N . LEU A 1 92 ? 0.131 -13.098 1.037 1.00 0.00 266 LEU A N 6
ATOM 10758 C CA . LEU A 1 92 ? 0.123 -12.469 -0.279 1.00 0.00 266 LEU A CA 6
ATOM 10759 C C . LEU A 1 92 ? 1.189 -13.077 -1.183 1.00 0.00 266 LEU A C 6
ATOM 10760 O O . LEU A 1 92 ? 2.292 -13.393 -0.734 1.00 0.00 266 LEU A O 6
ATOM 10776 N N . ARG A 1 93 ? 0.853 -13.240 -2.458 1.00 0.00 267 ARG A N 6
ATOM 10777 C CA . ARG A 1 93 ? 1.781 -13.811 -3.428 1.00 0.00 267 ARG A CA 6
ATOM 10778 C C . ARG A 1 93 ? 1.701 -13.072 -4.760 1.00 0.00 267 ARG A C 6
ATOM 10779 O O . ARG A 1 93 ? 1.117 -11.991 -4.846 1.00 0.00 267 ARG A O 6
ATOM 10800 N N . ALA A 1 94 ? 2.290 -13.661 -5.795 1.00 0.00 268 ALA A N 6
ATOM 10801 C CA . ALA A 1 94 ? 2.286 -13.059 -7.121 1.00 0.00 268 ALA A CA 6
ATOM 10802 C C . ALA A 1 94 ? 0.966 -13.321 -7.839 1.00 0.00 268 ALA A C 6
ATOM 10803 O O . ALA A 1 94 ? 0.289 -14.313 -7.572 1.00 0.00 268 ALA A O 6
ATOM 10810 N N . GLY A 1 95 ? 0.606 -12.424 -8.753 1.00 0.00 269 GLY A N 6
ATOM 10811 C CA . GLY A 1 95 ? -0.632 -12.578 -9.494 1.00 0.00 269 GLY A CA 6
ATOM 10812 C C . GLY A 1 95 ? -1.755 -11.728 -8.933 1.00 0.00 269 GLY A C 6
ATOM 10813 O O . GLY A 1 95 ? -2.683 -11.359 -9.654 1.00 0.00 269 GLY A O 6
ATOM 10817 N N . ASP A 1 96 ? -1.673 -11.415 -7.644 1.00 0.00 270 ASP A N 6
ATOM 10818 C CA . ASP A 1 96 ? -2.690 -10.603 -6.987 1.00 0.00 270 ASP A CA 6
ATOM 10819 C C . ASP A 1 96 ? -2.478 -9.122 -7.285 1.00 0.00 270 ASP A C 6
ATOM 10820 O O . ASP A 1 96 ? -1.590 -8.752 -8.051 1.00 0.00 270 ASP A O 6
ATOM 10829 N N . VAL A 1 97 ? -3.302 -8.277 -6.671 1.00 0.00 271 VAL A N 6
ATOM 10830 C CA . VAL A 1 97 ? -3.204 -6.837 -6.869 1.00 0.00 271 VAL A CA 6
ATOM 10831 C C . VAL A 1 97 ? -3.070 -6.106 -5.537 1.00 0.00 271 VAL A C 6
ATOM 10832 O O . VAL A 1 97 ? -3.500 -6.608 -4.497 1.00 0.00 271 VAL A O 6
ATOM 10845 N N . VAL A 1 98 ? -2.473 -4.920 -5.573 1.00 0.00 272 VAL A N 6
ATOM 10846 C CA . VAL A 1 98 ? -2.282 -4.122 -4.368 1.00 0.00 272 VAL A CA 6
ATOM 10847 C C . VAL A 1 98 ? -2.838 -2.713 -4.549 1.00 0.00 272 VAL A C 6
ATOM 10848 O O . VAL A 1 98 ? -2.171 -1.836 -5.094 1.00 0.00 272 VAL A O 6
ATOM 10861 N N . SER A 1 99 ? -4.067 -2.505 -4.086 1.00 0.00 273 SER A N 6
ATOM 10862 C CA . SER A 1 99 ? -4.714 -1.203 -4.195 1.00 0.00 273 SER A CA 6
ATOM 10863 C C . SER A 1 99 ? -4.498 -0.379 -2.929 1.00 0.00 273 SER A C 6
ATOM 10864 O O . SER A 1 99 ? -4.071 -0.904 -1.901 1.00 0.00 273 SER A O 6
ATOM 10872 N N . PHE A 1 100 ? -4.796 0.914 -3.012 1.00 0.00 274 PHE A N 6
ATOM 10873 C CA . PHE A 1 100 ? -4.634 1.811 -1.873 1.00 0.00 274 PHE A CA 6
ATOM 10874 C C . PHE A 1 100 ? -5.608 2.981 -1.960 1.00 0.00 274 PHE A C 6
ATOM 10875 O O . PHE A 1 100 ? -5.731 3.622 -3.004 1.00 0.00 274 PHE A O 6
ATOM 10892 N N . SER A 1 101 ? -6.294 3.255 -0.857 1.00 0.00 275 SER A N 6
ATOM 10893 C CA . SER A 1 101 ? -7.257 4.351 -0.806 1.00 0.00 275 SER A CA 6
ATOM 10894 C C . SER A 1 101 ? -6.948 5.293 0.352 1.00 0.00 275 SER A C 6
ATOM 10895 O O . SER A 1 101 ? -6.200 4.949 1.266 1.00 0.00 275 SER A O 6
ATOM 10903 N N . ARG A 1 102 ? -7.532 6.488 0.308 1.00 0.00 276 ARG A N 6
ATOM 10904 C CA . ARG A 1 102 ? -7.320 7.482 1.354 1.00 0.00 276 ARG A CA 6
ATOM 10905 C C . ARG A 1 102 ? -8.649 8.021 1.871 1.00 0.00 276 ARG A C 6
ATOM 10906 O O . ARG A 1 102 ? -9.667 7.954 1.180 1.00 0.00 276 ARG A O 6
ATOM 10927 N N . SER A 1 103 ? -8.633 8.552 3.089 1.00 0.00 277 SER A N 6
ATOM 10928 C CA . SER A 1 103 ? -9.839 9.103 3.698 1.00 0.00 277 SER A CA 6
ATOM 10929 C C . SER A 1 103 ? -9.706 10.608 3.905 1.00 0.00 277 SER A C 6
ATOM 10930 O O . SER A 1 103 ? -8.665 11.094 4.351 1.00 0.00 277 SER A O 6
ATOM 10938 N N . ASN A 1 104 ? -10.766 11.342 3.583 1.00 0.00 278 ASN A N 6
ATOM 10939 C CA . ASN A 1 104 ? -10.768 12.793 3.737 1.00 0.00 278 ASN A CA 6
ATOM 10940 C C . ASN A 1 104 ? -11.210 13.190 5.142 1.00 0.00 278 ASN A C 6
ATOM 10941 O O . ASN A 1 104 ? -12.209 13.890 5.317 1.00 0.00 278 ASN A O 6
ATOM 10952 N N . GLY A 1 105 ? -10.459 12.740 6.141 1.00 0.00 279 GLY A N 6
ATOM 10953 C CA . GLY A 1 105 ? -10.787 13.057 7.517 1.00 0.00 279 GLY A CA 6
ATOM 10954 C C . GLY A 1 105 ? -10.069 14.298 8.014 1.00 0.00 279 GLY A C 6
ATOM 10955 O O . GLY A 1 105 ? -10.396 15.414 7.615 1.00 0.00 279 GLY A O 6
ATOM 10959 N N . GLN A 1 106 ? -9.089 14.101 8.891 1.00 0.00 280 GLN A N 6
ATOM 10960 C CA . GLN A 1 106 ? -8.325 15.211 9.444 1.00 0.00 280 GLN A CA 6
ATOM 10961 C C . GLN A 1 106 ? -6.826 14.969 9.290 1.00 0.00 280 GLN A C 6
ATOM 10962 O O . GLN A 1 106 ? -6.082 15.861 8.883 1.00 0.00 280 GLN A O 6
ATOM 10976 N N . ASP A 1 107 ? -6.391 13.756 9.617 1.00 0.00 281 ASP A N 6
ATOM 10977 C CA . ASP A 1 107 ? -4.982 13.397 9.514 1.00 0.00 281 ASP A CA 6
ATOM 10978 C C . ASP A 1 107 ? -4.748 12.456 8.336 1.00 0.00 281 ASP A C 6
ATOM 10979 O O . ASP A 1 107 ? -5.682 12.099 7.618 1.00 0.00 281 ASP A O 6
ATOM 10988 N N . GLN A 1 108 ? -3.494 12.055 8.143 1.00 0.00 282 GLN A N 6
ATOM 10989 C CA . GLN A 1 108 ? -3.140 11.155 7.054 1.00 0.00 282 GLN A CA 6
ATOM 10990 C C . GLN A 1 108 ? -3.562 9.726 7.371 1.00 0.00 282 GLN A C 6
ATOM 10991 O O . GLN A 1 108 ? -2.874 9.010 8.101 1.00 0.00 282 GLN A O 6
ATOM 11005 N N . GLN A 1 109 ? -4.699 9.314 6.819 1.00 0.00 283 GLN A N 6
ATOM 11006 C CA . GLN A 1 109 ? -5.216 7.968 7.045 1.00 0.00 283 GLN A CA 6
ATOM 11007 C C . GLN A 1 109 ? -5.334 7.202 5.730 1.00 0.00 283 GLN A C 6
ATOM 11008 O O . GLN A 1 109 ? -6.112 7.574 4.852 1.00 0.00 283 GLN A O 6
ATOM 11022 N N . LEU A 1 110 ? -4.559 6.129 5.605 1.00 0.00 284 LEU A N 6
ATOM 11023 C CA . LEU A 1 110 ? -4.578 5.310 4.398 1.00 0.00 284 LEU A CA 6
ATOM 11024 C C . LEU A 1 110 ? -5.218 3.954 4.673 1.00 0.00 284 LEU A C 6
ATOM 11025 O O . LEU A 1 110 ? -5.515 3.616 5.820 1.00 0.00 284 LEU A O 6
ATOM 11041 N N . TYR A 1 111 ? -5.428 3.178 3.613 1.00 0.00 285 TYR A N 6
ATOM 11042 C CA . TYR A 1 111 ? -6.032 1.858 3.739 1.00 0.00 285 TYR A CA 6
ATOM 11043 C C . TYR A 1 111 ? -5.461 0.897 2.700 1.00 0.00 285 TYR A C 6
ATOM 11044 O O . TYR A 1 111 ? -5.474 1.185 1.503 1.00 0.00 285 TYR A O 6
ATOM 11062 N N . ILE A 1 112 ? -4.961 -0.243 3.166 1.00 0.00 286 ILE A N 6
ATOM 11063 C CA . ILE A 1 112 ? -4.385 -1.244 2.275 1.00 0.00 286 ILE A CA 6
ATOM 11064 C C . ILE A 1 112 ? -5.462 -2.182 1.734 1.00 0.00 286 ILE A C 6
ATOM 11065 O O . ILE A 1 112 ? -6.421 -2.507 2.432 1.00 0.00 286 ILE A O 6
ATOM 11081 N N . GLY A 1 113 ? -5.292 -2.612 0.489 1.00 0.00 287 GLY A N 6
ATOM 11082 C CA . GLY A 1 113 ? -6.256 -3.507 -0.123 1.00 0.00 287 GLY A CA 6
ATOM 11083 C C . GLY A 1 113 ? -5.623 -4.433 -1.143 1.00 0.00 287 GLY A C 6
ATOM 11084 O O . GLY A 1 113 ? -4.800 -4.006 -1.952 1.00 0.00 287 GLY A O 6
ATOM 11088 N N . TRP A 1 114 ? -6.007 -5.705 -1.103 1.00 0.00 288 TRP A N 6
ATOM 11089 C CA . TRP A 1 114 ? -5.471 -6.694 -2.031 1.00 0.00 288 TRP A CA 6
ATOM 11090 C C . TRP A 1 114 ? -6.595 -7.388 -2.793 1.00 0.00 288 TRP A C 6
ATOM 11091 O O . TRP A 1 114 ? -7.689 -7.585 -2.265 1.00 0.00 288 TRP A O 6
ATOM 11112 N N . LYS A 1 115 ? -6.320 -7.755 -4.041 1.00 0.00 289 LYS A N 6
ATOM 11113 C CA . LYS A 1 115 ? -7.307 -8.425 -4.878 1.00 0.00 289 LYS A CA 6
ATOM 11114 C C . LYS A 1 115 ? -6.762 -9.746 -5.411 1.00 0.00 289 LYS A C 6
ATOM 11115 O O . LYS A 1 115 ? -5.556 -9.896 -5.610 1.00 0.00 289 LYS A O 6
ATOM 11134 N N . SER A 1 116 ? -7.658 -10.701 -5.642 1.00 0.00 290 SER A N 6
ATOM 11135 C CA . SER A 1 116 ? -7.267 -12.008 -6.155 1.00 0.00 290 SER A CA 6
ATOM 11136 C C . SER A 1 116 ? -7.988 -12.317 -7.463 1.00 0.00 290 SER A C 6
ATOM 11137 O O . SER A 1 116 ? -8.649 -11.454 -8.038 1.00 0.00 290 SER A O 6
ATOM 11145 N N . ARG A 1 117 ? -7.855 -13.556 -7.927 1.00 0.00 291 ARG A N 6
ATOM 11146 C CA . ARG A 1 117 ? -8.495 -13.980 -9.168 1.00 0.00 291 ARG A CA 6
ATOM 11147 C C . ARG A 1 117 ? -9.979 -14.253 -8.950 1.00 0.00 291 ARG A C 6
ATOM 11148 O O . ARG A 1 117 ? -10.351 -15.098 -8.137 1.00 0.00 291 ARG A O 6
ATOM 11169 N N . SER A 1 118 ? -10.821 -13.532 -9.682 1.00 0.00 292 SER A N 6
ATOM 11170 C CA . SER A 1 118 ? -12.266 -13.698 -9.569 1.00 0.00 292 SER A CA 6
ATOM 11171 C C . SER A 1 118 ? -12.851 -14.264 -10.858 1.00 0.00 292 SER A C 6
ATOM 11172 O O . SER A 1 118 ? -13.365 -15.384 -10.879 1.00 0.00 292 SER A O 6
ATOM 11180 N N . GLY A 1 119 ? -12.772 -13.485 -11.932 1.00 0.00 293 GLY A N 6
ATOM 11181 C CA . GLY A 1 119 ? -13.297 -13.929 -13.210 1.00 0.00 293 GLY A CA 6
ATOM 11182 C C . GLY A 1 119 ? -12.338 -14.845 -13.945 1.00 0.00 293 GLY A C 6
ATOM 11183 O O . GLY A 1 119 ? -11.121 -14.685 -13.851 1.00 0.00 293 GLY A O 6
ATOM 11187 N N . SER A 1 120 ? -12.887 -15.811 -14.676 1.00 0.00 294 SER A N 6
ATOM 11188 C CA . SER A 1 120 ? -12.072 -16.755 -15.429 1.00 0.00 294 SER A CA 6
ATOM 11189 C C . SER A 1 120 ? -11.796 -16.239 -16.834 1.00 0.00 294 SER A C 6
ATOM 11190 O O . SER A 1 120 ? -10.654 -16.237 -17.296 1.00 0.00 294 SER A O 6
ATOM 11198 N N . ASP A 1 121 ? -12.850 -15.800 -17.510 1.00 0.00 295 ASP A N 6
ATOM 11199 C CA . ASP A 1 121 ? -12.729 -15.277 -18.865 1.00 0.00 295 ASP A CA 6
ATOM 11200 C C . ASP A 1 121 ? -12.476 -13.773 -18.848 1.00 0.00 295 ASP A C 6
ATOM 11201 O O . ASP A 1 121 ? -11.398 -13.309 -19.224 1.00 0.00 295 ASP A O 6
ATOM 11210 N N . LEU A 1 122 ? -13.476 -13.014 -18.408 1.00 0.00 296 LEU A N 6
ATOM 11211 C CA . LEU A 1 122 ? -13.360 -11.561 -18.343 1.00 0.00 296 LEU A CA 6
ATOM 11212 C C . LEU A 1 122 ? -12.312 -11.145 -17.315 1.00 0.00 296 LEU A C 6
ATOM 11213 O O . LEU A 1 122 ? -12.240 -11.709 -16.223 1.00 0.00 296 LEU A O 6
ATOM 11229 N N . ASP A 1 123 ? -11.500 -10.156 -17.673 1.00 0.00 297 ASP A N 6
ATOM 11230 C CA . ASP A 1 123 ? -10.455 -9.664 -16.783 1.00 0.00 297 ASP A CA 6
ATOM 11231 C C . ASP A 1 123 ? -11.018 -8.654 -15.790 1.00 0.00 297 ASP A C 6
ATOM 11232 O O . ASP A 1 123 ? -10.665 -8.662 -14.611 1.00 0.00 297 ASP A O 6
ATOM 11241 N N . ALA A 1 124 ? -11.898 -7.782 -16.273 1.00 0.00 298 ALA A N 6
ATOM 11242 C CA . ALA A 1 124 ? -12.510 -6.765 -15.429 1.00 0.00 298 ALA A CA 6
ATOM 11243 C C . ALA A 1 124 ? -13.331 -7.400 -14.311 1.00 0.00 298 ALA A C 6
ATOM 11244 O O . ALA A 1 124 ? -13.977 -8.435 -14.569 1.00 0.00 298 ALA A O 6
ATOM 11251 N N . ARG A 1 8 ? -15.850 7.877 6.718 1.00 0.00 182 ARG A N 7
ATOM 11252 C CA . ARG A 1 8 ? -16.823 7.855 5.595 1.00 0.00 182 ARG A CA 7
ATOM 11253 C C . ARG A 1 8 ? -16.256 7.116 4.386 1.00 0.00 182 ARG A C 7
ATOM 11254 O O . ARG A 1 8 ? -16.446 7.534 3.245 1.00 0.00 182 ARG A O 7
ATOM 11275 N N . SER A 1 9 ? -15.559 6.013 4.649 1.00 0.00 183 SER A N 7
ATOM 11276 C CA . SER A 1 9 ? -14.963 5.213 3.583 1.00 0.00 183 SER A CA 7
ATOM 11277 C C . SER A 1 9 ? -13.900 6.009 2.833 1.00 0.00 183 SER A C 7
ATOM 11278 O O . SER A 1 9 ? -14.138 7.143 2.416 1.00 0.00 183 SER A O 7
ATOM 11286 N N . ALA A 1 10 ? -12.727 5.407 2.666 1.00 0.00 184 ALA A N 7
ATOM 11287 C CA . ALA A 1 10 ? -11.627 6.060 1.965 1.00 0.00 184 ALA A CA 7
ATOM 11288 C C . ALA A 1 10 ? -11.832 6.012 0.455 1.00 0.00 184 ALA A C 7
ATOM 11289 O O . ALA A 1 10 ? -12.730 5.329 -0.037 1.00 0.00 184 ALA A O 7
ATOM 11296 N N . GLU A 1 11 ? -10.994 6.741 -0.275 1.00 0.00 185 GLU A N 7
ATOM 11297 C CA . GLU A 1 11 ? -11.083 6.780 -1.728 1.00 0.00 185 GLU A CA 7
ATOM 11298 C C . GLU A 1 11 ? -9.917 6.029 -2.367 1.00 0.00 185 GLU A C 7
ATOM 11299 O O . GLU A 1 11 ? -8.755 6.287 -2.053 1.00 0.00 185 GLU A O 7
ATOM 11311 N N . ALA A 1 12 ? -10.236 5.100 -3.263 1.00 0.00 186 ALA A N 7
ATOM 11312 C CA . ALA A 1 12 ? -9.216 4.313 -3.942 1.00 0.00 186 ALA A CA 7
ATOM 11313 C C . ALA A 1 12 ? -8.303 5.203 -4.779 1.00 0.00 186 ALA A C 7
ATOM 11314 O O . ALA A 1 12 ? -8.717 5.740 -5.808 1.00 0.00 186 ALA A O 7
ATOM 11321 N N . LEU A 1 13 ? -7.062 5.355 -4.332 1.00 0.00 187 LEU A N 7
ATOM 11322 C CA . LEU A 1 13 ? -6.090 6.180 -5.040 1.00 0.00 187 LEU A CA 7
ATOM 11323 C C . LEU A 1 13 ? -5.565 5.459 -6.278 1.00 0.00 187 LEU A C 7
ATOM 11324 O O . LEU A 1 13 ? -5.764 5.915 -7.403 1.00 0.00 187 LEU A O 7
ATOM 11340 N N . PHE A 1 14 ? -4.895 4.332 -6.062 1.00 0.00 188 PHE A N 7
ATOM 11341 C CA . PHE A 1 14 ? -4.343 3.548 -7.160 1.00 0.00 188 PHE A CA 7
ATOM 11342 C C . PHE A 1 14 ? -4.082 2.111 -6.725 1.00 0.00 188 PHE A C 7
ATOM 11343 O O . PHE A 1 14 ? -3.779 1.848 -5.560 1.00 0.00 188 PHE A O 7
ATOM 11360 N N . GLU A 1 15 ? -4.201 1.181 -7.667 1.00 0.00 189 GLU A N 7
ATOM 11361 C CA . GLU A 1 15 ? -3.978 -0.232 -7.382 1.00 0.00 189 GLU A CA 7
ATOM 11362 C C . GLU A 1 15 ? -2.876 -0.797 -8.273 1.00 0.00 189 GLU A C 7
ATOM 11363 O O . GLU A 1 15 ? -3.027 -0.871 -9.491 1.00 0.00 189 GLU A O 7
ATOM 11375 N N . LYS A 1 16 ? -1.770 -1.200 -7.654 1.00 0.00 190 LYS A N 7
ATOM 11376 C CA . LYS A 1 16 ? -0.644 -1.759 -8.392 1.00 0.00 190 LYS A CA 7
ATOM 11377 C C . LYS A 1 16 ? -0.645 -3.282 -8.313 1.00 0.00 190 LYS A C 7
ATOM 11378 O O . LYS A 1 16 ? -1.212 -3.865 -7.389 1.00 0.00 190 LYS A O 7
ATOM 11397 N N . ALA A 1 17 ? -0.007 -3.921 -9.289 1.00 0.00 191 ALA A N 7
ATOM 11398 C CA . ALA A 1 17 ? 0.066 -5.375 -9.330 1.00 0.00 191 ALA A CA 7
ATOM 11399 C C . ALA A 1 17 ? 1.289 -5.886 -8.576 1.00 0.00 191 ALA A C 7
ATOM 11400 O O . ALA A 1 17 ? 2.400 -5.394 -8.769 1.00 0.00 191 ALA A O 7
ATOM 11407 N N . VAL A 1 18 ? 1.075 -6.876 -7.714 1.00 0.00 192 VAL A N 7
ATOM 11408 C CA . VAL A 1 18 ? 2.160 -7.454 -6.929 1.00 0.00 192 VAL A CA 7
ATOM 11409 C C . VAL A 1 18 ? 2.962 -8.453 -7.756 1.00 0.00 192 VAL A C 7
ATOM 11410 O O . VAL A 1 18 ? 2.463 -9.518 -8.121 1.00 0.00 192 VAL A O 7
ATOM 11423 N N . THR A 1 19 ? 4.212 -8.104 -8.047 1.00 0.00 193 THR A N 7
ATOM 11424 C CA . THR A 1 19 ? 5.084 -8.971 -8.829 1.00 0.00 193 THR A CA 7
ATOM 11425 C C . THR A 1 19 ? 5.865 -9.924 -7.927 1.00 0.00 193 THR A C 7
ATOM 11426 O O . THR A 1 19 ? 6.016 -9.673 -6.732 1.00 0.00 193 THR A O 7
ATOM 11437 N N . PRO A 1 20 ? 6.372 -11.033 -8.489 1.00 0.00 194 PRO A N 7
ATOM 11438 C CA . PRO A 1 20 ? 7.139 -12.026 -7.727 1.00 0.00 194 PRO A CA 7
ATOM 11439 C C . PRO A 1 20 ? 8.256 -11.389 -6.905 1.00 0.00 194 PRO A C 7
ATOM 11440 O O . PRO A 1 20 ? 8.679 -11.938 -5.887 1.00 0.00 194 PRO A O 7
ATOM 11451 N N . SER A 1 21 ? 8.729 -10.232 -7.354 1.00 0.00 195 SER A N 7
ATOM 11452 C CA . SER A 1 21 ? 9.797 -9.522 -6.659 1.00 0.00 195 SER A CA 7
ATOM 11453 C C . SER A 1 21 ? 9.263 -8.808 -5.422 1.00 0.00 195 SER A C 7
ATOM 11454 O O . SER A 1 21 ? 9.970 -8.658 -4.425 1.00 0.00 195 SER A O 7
ATOM 11462 N N . ASP A 1 22 ? 8.009 -8.371 -5.493 1.00 0.00 196 ASP A N 7
ATOM 11463 C CA . ASP A 1 22 ? 7.379 -7.673 -4.377 1.00 0.00 196 ASP A CA 7
ATOM 11464 C C . ASP A 1 22 ? 7.284 -8.578 -3.155 1.00 0.00 196 ASP A C 7
ATOM 11465 O O . ASP A 1 22 ? 7.349 -8.110 -2.017 1.00 0.00 196 ASP A O 7
ATOM 11474 N N . VAL A 1 23 ? 7.131 -9.877 -3.395 1.00 0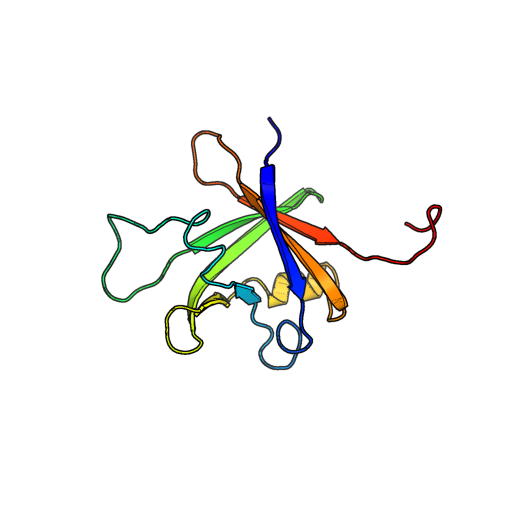.00 197 VAL A N 7
ATOM 11475 C CA . VAL A 1 23 ? 7.027 -10.849 -2.313 1.00 0.00 197 VAL A CA 7
ATOM 11476 C C . VAL A 1 23 ? 8.268 -11.731 -2.248 1.00 0.00 197 VAL A C 7
ATOM 11477 O O . VAL A 1 23 ? 8.194 -12.897 -1.863 1.00 0.00 197 VAL A O 7
ATOM 11490 N N . GLY A 1 24 ? 9.410 -11.167 -2.630 1.00 0.00 198 GLY A N 7
ATOM 11491 C CA . GLY A 1 24 ? 10.651 -11.918 -2.608 1.00 0.00 198 GLY A CA 7
ATOM 11492 C C . GLY A 1 24 ? 11.166 -12.149 -1.201 1.00 0.00 198 GLY A C 7
ATOM 11493 O O . GLY A 1 24 ? 10.383 -12.333 -0.268 1.00 0.00 198 GLY A O 7
ATOM 11497 N N . LYS A 1 25 ? 12.486 -12.139 -1.046 1.00 0.00 199 LYS A N 7
ATOM 11498 C CA . LYS A 1 25 ? 13.105 -12.349 0.258 1.00 0.00 199 LYS A CA 7
ATOM 11499 C C . LYS A 1 25 ? 13.253 -11.030 1.008 1.00 0.00 199 LYS A C 7
ATOM 11500 O O . LYS A 1 25 ? 13.120 -10.981 2.231 1.00 0.00 199 LYS A O 7
ATOM 11519 N N . LEU A 1 26 ? 13.529 -9.960 0.267 1.00 0.00 200 LEU A N 7
ATOM 11520 C CA . LEU A 1 26 ? 13.696 -8.640 0.862 1.00 0.00 200 LEU A CA 7
ATOM 11521 C C . LEU A 1 26 ? 12.346 -8.040 1.240 1.00 0.00 200 LEU A C 7
ATOM 11522 O O . LEU A 1 26 ? 12.231 -7.320 2.232 1.00 0.00 200 LEU A O 7
ATOM 11538 N N . ASN A 1 27 ? 11.326 -8.340 0.441 1.00 0.00 201 ASN A N 7
ATOM 11539 C CA . ASN A 1 27 ? 9.982 -7.833 0.693 1.00 0.00 201 ASN A CA 7
ATOM 11540 C C . ASN A 1 27 ? 9.953 -6.309 0.621 1.00 0.00 201 ASN A C 7
ATOM 11541 O O . ASN A 1 27 ? 10.259 -5.625 1.599 1.00 0.00 201 ASN A O 7
ATOM 11552 N N . ARG A 1 28 ? 9.582 -5.784 -0.542 1.00 0.00 202 ARG A N 7
ATOM 11553 C CA . ARG A 1 28 ? 9.511 -4.341 -0.743 1.00 0.00 202 ARG A CA 7
ATOM 11554 C C . ARG A 1 28 ? 8.464 -3.994 -1.796 1.00 0.00 202 ARG A C 7
ATOM 11555 O O . ARG A 1 28 ? 8.602 -4.360 -2.964 1.00 0.00 202 ARG A O 7
ATOM 11576 N N . LEU A 1 29 ? 7.424 -3.279 -1.382 1.00 0.00 203 LEU A N 7
ATOM 11577 C CA . LEU A 1 29 ? 6.364 -2.881 -2.302 1.00 0.00 203 LEU A CA 7
ATOM 11578 C C . LEU A 1 29 ? 6.873 -1.830 -3.280 1.00 0.00 203 LEU A C 7
ATOM 11579 O O . LEU A 1 29 ? 7.757 -1.041 -2.951 1.00 0.00 203 LEU A O 7
ATOM 11595 N N . VAL A 1 30 ? 6.313 -1.822 -4.486 1.00 0.00 204 VAL A N 7
ATOM 11596 C CA . VAL A 1 30 ? 6.718 -0.864 -5.507 1.00 0.00 204 VAL A CA 7
ATOM 11597 C C . VAL A 1 30 ? 5.636 0.187 -5.734 1.00 0.00 204 VAL A C 7
ATOM 11598 O O . VAL A 1 30 ? 4.458 -0.140 -5.870 1.00 0.00 204 VAL A O 7
ATOM 11611 N N . ILE A 1 31 ? 6.045 1.451 -5.771 1.00 0.00 205 ILE A N 7
ATOM 11612 C CA . ILE A 1 31 ? 5.110 2.550 -5.977 1.00 0.00 205 ILE A CA 7
ATOM 11613 C C . ILE A 1 31 ? 5.705 3.619 -6.896 1.00 0.00 205 ILE A C 7
ATOM 11614 O O . ILE A 1 31 ? 6.713 4.241 -6.564 1.00 0.00 205 ILE A O 7
ATOM 11630 N N . PRO A 1 32 ? 5.085 3.847 -8.072 1.00 0.00 206 PRO A N 7
ATOM 11631 C CA . PRO A 1 32 ? 5.562 4.847 -9.035 1.00 0.00 206 PRO A CA 7
ATOM 11632 C C . PRO A 1 32 ? 5.655 6.241 -8.428 1.00 0.00 206 PRO A C 7
ATOM 11633 O O . PRO A 1 32 ? 5.201 6.475 -7.308 1.00 0.00 206 PRO A O 7
ATOM 11644 N N . LYS A 1 33 ? 6.251 7.166 -9.175 1.00 0.00 207 LYS A N 7
ATOM 11645 C CA . LYS A 1 33 ? 6.408 8.540 -8.715 1.00 0.00 207 LYS A CA 7
ATOM 11646 C C . LYS A 1 33 ? 5.213 9.397 -9.124 1.00 0.00 207 LYS A C 7
ATOM 11647 O O . LYS A 1 33 ? 4.808 10.303 -8.396 1.00 0.00 207 LYS A O 7
ATOM 11666 N N . HIS A 1 34 ? 4.656 9.108 -10.297 1.00 0.00 208 HIS A N 7
ATOM 11667 C CA . HIS A 1 34 ? 3.511 9.856 -10.805 1.00 0.00 208 HIS A CA 7
ATOM 11668 C C . HIS A 1 34 ? 2.337 9.788 -9.833 1.00 0.00 208 HIS A C 7
ATOM 11669 O O . HIS A 1 34 ? 1.529 10.714 -9.756 1.00 0.00 208 HIS A O 7
ATOM 11684 N N . HIS A 1 35 ? 2.247 8.688 -9.092 1.00 0.00 209 HIS A N 7
ATOM 11685 C CA . HIS A 1 35 ? 1.170 8.503 -8.128 1.00 0.00 209 HIS A CA 7
ATOM 11686 C C . HIS A 1 35 ? 1.583 9.003 -6.746 1.00 0.00 209 HIS A C 7
ATOM 11687 O O . HIS A 1 35 ? 0.744 9.441 -5.960 1.00 0.00 209 HIS A O 7
ATOM 11702 N N . ALA A 1 36 ? 2.878 8.936 -6.460 1.00 0.00 210 ALA A N 7
ATOM 11703 C CA . ALA A 1 36 ? 3.399 9.383 -5.173 1.00 0.00 210 ALA A CA 7
ATOM 11704 C C . ALA A 1 36 ? 3.612 10.896 -5.145 1.00 0.00 210 ALA A C 7
ATOM 11705 O O . ALA A 1 36 ? 3.963 11.460 -4.109 1.00 0.00 210 ALA A O 7
ATOM 11712 N N . GLU A 1 37 ? 3.400 11.551 -6.285 1.00 0.00 211 GLU A N 7
ATOM 11713 C CA . GLU A 1 37 ? 3.572 12.996 -6.375 1.00 0.00 211 GLU A CA 7
ATOM 11714 C C . GLU A 1 37 ? 2.223 13.705 -6.428 1.00 0.00 211 GLU A C 7
ATOM 11715 O O . GLU A 1 37 ? 2.087 14.834 -5.956 1.00 0.00 211 GLU A O 7
ATOM 11727 N N . LYS A 1 38 ? 1.231 13.037 -7.006 1.00 0.00 212 LYS A N 7
ATOM 11728 C CA . LYS A 1 38 ? -0.108 13.604 -7.121 1.00 0.00 212 LYS A CA 7
ATOM 11729 C C . LYS A 1 38 ? -0.925 13.336 -5.859 1.00 0.00 212 LYS A C 7
ATOM 11730 O O . LYS A 1 38 ? -1.792 14.128 -5.492 1.00 0.00 212 LYS A O 7
ATOM 11749 N N . HIS A 1 39 ? -0.643 12.216 -5.204 1.00 0.00 213 HIS A N 7
ATOM 11750 C CA . HIS A 1 39 ? -1.354 11.844 -3.985 1.00 0.00 213 HIS A CA 7
ATOM 11751 C C . HIS A 1 39 ? -0.480 12.064 -2.755 1.00 0.00 213 HIS A C 7
ATOM 11752 O O . HIS A 1 39 ? -0.865 12.774 -1.827 1.00 0.00 213 HIS A O 7
ATOM 11767 N N . PHE A 1 40 ? 0.697 11.447 -2.753 1.00 0.00 214 PHE A N 7
ATOM 11768 C CA . PHE A 1 40 ? 1.625 11.574 -1.634 1.00 0.00 214 PHE A CA 7
ATOM 11769 C C . PHE A 1 40 ? 2.474 12.835 -1.772 1.00 0.00 214 PHE A C 7
ATOM 11770 O O . PHE A 1 40 ? 2.751 13.292 -2.881 1.00 0.00 214 PHE A O 7
ATOM 11787 N N . PRO A 1 41 ? 2.904 13.417 -0.636 1.00 0.00 215 PRO A N 7
ATOM 11788 C CA . PRO A 1 41 ? 3.728 14.630 -0.635 1.00 0.00 215 PRO A CA 7
ATOM 11789 C C . PRO A 1 41 ? 5.153 14.365 -1.110 1.00 0.00 215 PRO A C 7
ATOM 11790 O O . PRO A 1 41 ? 5.495 13.243 -1.479 1.00 0.00 215 PRO A O 7
ATOM 11801 N N . LEU A 1 42 ? 5.978 15.407 -1.098 1.00 0.00 216 LEU A N 7
ATOM 11802 C CA . LEU A 1 42 ? 7.367 15.287 -1.527 1.00 0.00 216 LEU A CA 7
ATOM 11803 C C . LEU A 1 42 ? 8.258 16.266 -0.765 1.00 0.00 216 LEU A C 7
ATOM 11804 O O . LEU A 1 42 ? 7.837 17.375 -0.437 1.00 0.00 216 LEU A O 7
ATOM 11820 N N . PRO A 1 43 ? 9.510 15.869 -0.473 1.00 0.00 217 PRO A N 7
ATOM 11821 C CA . PRO A 1 43 ? 10.459 16.720 0.252 1.00 0.00 217 PRO A CA 7
ATOM 11822 C C . PRO A 1 43 ? 10.630 18.085 -0.404 1.00 0.00 217 PRO A C 7
ATOM 11823 O O . PRO A 1 43 ? 10.171 18.309 -1.525 1.00 0.00 217 PRO A O 7
ATOM 11834 N N . SER A 1 44 ? 11.294 18.998 0.298 1.00 0.00 218 SER A N 7
ATOM 11835 C CA . SER A 1 44 ? 11.526 20.341 -0.219 1.00 0.00 218 SER A CA 7
ATOM 11836 C C . SER A 1 44 ? 12.815 20.934 0.344 1.00 0.00 218 SER A C 7
ATOM 11837 O O . SER A 1 44 ? 12.982 22.154 0.385 1.00 0.00 218 SER A O 7
ATOM 11845 N N . SER A 1 45 ? 13.727 20.066 0.775 1.00 0.00 219 SER A N 7
ATOM 11846 C CA . SER A 1 45 ? 15.001 20.508 1.334 1.00 0.00 219 SER A CA 7
ATOM 11847 C C . SER A 1 45 ? 14.788 21.474 2.495 1.00 0.00 219 SER A C 7
ATOM 11848 O O . SER A 1 45 ? 14.493 22.652 2.290 1.00 0.00 219 SER A O 7
ATOM 11856 N N . ASN A 1 46 ? 14.937 20.966 3.715 1.00 0.00 220 ASN A N 7
ATOM 11857 C CA . ASN A 1 46 ? 14.761 21.785 4.910 1.00 0.00 220 ASN A CA 7
ATOM 11858 C C . ASN A 1 46 ? 16.001 21.726 5.798 1.00 0.00 220 ASN A C 7
ATOM 11859 O O . ASN A 1 46 ? 16.718 22.716 5.945 1.00 0.00 220 ASN A O 7
ATOM 11870 N N . VAL A 1 47 ? 16.246 20.560 6.388 1.00 0.00 221 VAL A N 7
ATOM 11871 C CA . VAL A 1 47 ? 17.398 20.373 7.259 1.00 0.00 221 VAL A CA 7
ATOM 11872 C C . VAL A 1 47 ? 17.943 18.954 7.155 1.00 0.00 221 VAL A C 7
ATOM 11873 O O . VAL A 1 47 ? 19.148 18.747 7.014 1.00 0.00 221 VAL A O 7
ATOM 11886 N N . SER A 1 48 ? 17.044 17.980 7.224 1.00 0.00 222 SER A N 7
ATOM 11887 C CA . SER A 1 48 ? 17.426 16.576 7.138 1.00 0.00 222 SER A CA 7
ATOM 11888 C C . SER A 1 48 ? 16.233 15.711 6.743 1.00 0.00 222 SER A C 7
ATOM 11889 O O . SER A 1 48 ? 15.120 16.211 6.579 1.00 0.00 222 SER A O 7
ATOM 11897 N N . VAL A 1 49 ? 16.473 14.414 6.592 1.00 0.00 223 VAL A N 7
ATOM 11898 C CA . VAL A 1 49 ? 15.417 13.480 6.218 1.00 0.00 223 VAL A CA 7
ATOM 11899 C C . VAL A 1 49 ? 15.705 12.081 6.750 1.00 0.00 223 VAL A C 7
ATOM 11900 O O . VAL A 1 49 ? 16.560 11.367 6.223 1.00 0.00 223 VAL A O 7
ATOM 11913 N N . LYS A 1 50 ? 14.987 11.691 7.797 1.00 0.00 224 LYS A N 7
ATOM 11914 C CA . LYS A 1 50 ? 15.164 10.376 8.400 1.00 0.00 224 LYS A CA 7
ATOM 11915 C C . LYS A 1 50 ? 14.242 9.351 7.750 1.00 0.00 224 LYS A C 7
ATOM 11916 O O . LYS A 1 50 ? 14.569 8.166 7.674 1.00 0.00 224 LYS A O 7
ATOM 11935 N N . GLY A 1 51 ? 13.088 9.814 7.280 1.00 0.00 225 GLY A N 7
ATOM 11936 C CA . GLY A 1 51 ? 12.137 8.924 6.641 1.00 0.00 225 GLY A CA 7
ATOM 11937 C C . GLY A 1 51 ? 10.714 9.168 7.107 1.00 0.00 225 GLY A C 7
ATOM 11938 O O . GLY A 1 51 ? 10.484 9.509 8.267 1.00 0.00 225 GLY A O 7
ATOM 11942 N N . VAL A 1 52 ? 9.759 8.991 6.201 1.00 0.00 226 VAL A N 7
ATOM 11943 C CA . VAL A 1 52 ? 8.352 9.194 6.526 1.00 0.00 226 VAL A CA 7
ATOM 11944 C C . VAL A 1 52 ? 7.632 7.865 6.713 1.00 0.00 226 VAL A C 7
ATOM 11945 O O . VAL A 1 52 ? 7.695 6.987 5.851 1.00 0.00 226 VAL A O 7
ATOM 11958 N N . LEU A 1 53 ? 6.954 7.719 7.846 1.00 0.00 227 LEU A N 7
ATOM 11959 C CA . LEU A 1 53 ? 6.222 6.493 8.146 1.00 0.00 227 LEU A CA 7
ATOM 11960 C C . LEU A 1 53 ? 4.782 6.586 7.655 1.00 0.00 227 LEU A C 7
ATOM 11961 O O . LEU A 1 53 ? 4.131 7.621 7.802 1.00 0.00 227 LEU A O 7
ATOM 11977 N N . LEU A 1 54 ? 4.288 5.498 7.075 1.00 0.00 228 LEU A N 7
ATOM 11978 C CA . LEU A 1 54 ? 2.923 5.456 6.563 1.00 0.00 228 LEU A CA 7
ATOM 11979 C C . LEU A 1 54 ? 2.072 4.474 7.363 1.00 0.00 228 LEU A C 7
ATOM 11980 O O . LEU A 1 54 ? 2.543 3.407 7.756 1.00 0.00 228 LEU A O 7
ATOM 11996 N N . ASN A 1 55 ? 0.818 4.844 7.601 1.00 0.00 229 ASN A N 7
ATOM 11997 C CA . ASN A 1 55 ? -0.098 3.997 8.356 1.00 0.00 229 ASN A CA 7
ATOM 11998 C C . ASN A 1 55 ? -1.185 3.428 7.450 1.00 0.00 229 ASN A C 7
ATOM 11999 O O . ASN A 1 55 ? -2.019 4.165 6.927 1.00 0.00 229 ASN A O 7
ATOM 12010 N N . PHE A 1 56 ? -1.168 2.111 7.272 1.00 0.00 230 PHE A N 7
ATOM 12011 C CA . PHE A 1 56 ? -2.154 1.440 6.432 1.00 0.00 230 PHE A CA 7
ATOM 12012 C C . PHE A 1 56 ? -3.142 0.648 7.280 1.00 0.00 230 PHE A C 7
ATOM 12013 O O . PHE A 1 56 ? -2.752 -0.251 8.026 1.00 0.00 230 PHE A O 7
ATOM 12030 N N . GLU A 1 57 ? -4.421 0.988 7.162 1.00 0.00 231 GLU A N 7
ATOM 12031 C CA . GLU A 1 57 ? -5.464 0.307 7.919 1.00 0.00 231 GLU A CA 7
ATOM 12032 C C . GLU A 1 57 ? -6.049 -0.855 7.123 1.00 0.00 231 GLU A C 7
ATOM 12033 O O . GLU A 1 57 ? -5.894 -0.923 5.904 1.00 0.00 231 GLU A O 7
ATOM 12045 N N . ASP A 1 58 ? -6.724 -1.762 7.821 1.00 0.00 232 ASP A N 7
ATOM 12046 C CA . ASP A 1 58 ? -7.333 -2.921 7.181 1.00 0.00 232 ASP A CA 7
ATOM 12047 C C . ASP A 1 58 ? -8.856 -2.843 7.252 1.00 0.00 232 ASP A C 7
ATOM 12048 O O . ASP A 1 58 ? -9.430 -2.708 8.333 1.00 0.00 232 ASP A O 7
ATOM 12057 N N . VAL A 1 59 ? -9.502 -2.928 6.094 1.00 0.00 233 VAL A N 7
ATOM 12058 C CA . VAL A 1 59 ? -10.959 -2.865 6.020 1.00 0.00 233 VAL A CA 7
ATOM 12059 C C . VAL A 1 59 ? -11.609 -3.936 6.891 1.00 0.00 233 VAL A C 7
ATOM 12060 O O . VAL A 1 59 ? -12.768 -3.808 7.285 1.00 0.00 233 VAL A O 7
ATOM 12073 N N . ASN A 1 60 ? -10.859 -4.993 7.190 1.00 0.00 234 ASN A N 7
ATOM 12074 C CA . ASN A 1 60 ? -11.369 -6.083 8.015 1.00 0.00 234 ASN A CA 7
ATOM 12075 C C . ASN A 1 60 ? -11.318 -5.718 9.494 1.00 0.00 234 ASN A C 7
ATOM 12076 O O . ASN A 1 60 ? -12.088 -6.242 10.300 1.00 0.00 234 ASN A O 7
ATOM 12087 N N . GLY A 1 61 ? -10.408 -4.815 9.850 1.00 0.00 235 GLY A N 7
ATOM 12088 C CA . GLY A 1 61 ? -10.278 -4.396 11.233 1.00 0.00 235 GLY A CA 7
ATOM 12089 C C . GLY A 1 61 ? -8.882 -4.624 11.778 1.00 0.00 235 GLY A C 7
ATOM 12090 O O . GLY A 1 61 ? -8.711 -5.250 12.823 1.00 0.00 235 GLY A O 7
ATOM 12094 N N . LYS A 1 62 ? -7.882 -4.112 11.068 1.00 0.00 236 LYS A N 7
ATOM 12095 C CA . LYS A 1 62 ? -6.494 -4.264 11.489 1.00 0.00 236 LYS A CA 7
ATOM 12096 C C . LYS A 1 62 ? -5.687 -3.008 11.170 1.00 0.00 236 LYS A C 7
ATOM 12097 O O . LYS A 1 62 ? -6.041 -2.240 10.275 1.00 0.00 236 LYS A O 7
ATOM 12116 N N . VAL A 1 63 ? -4.601 -2.807 11.909 1.00 0.00 237 VAL A N 7
ATOM 12117 C CA . VAL A 1 63 ? -3.742 -1.645 11.706 1.00 0.00 237 VAL A CA 7
ATOM 12118 C C . VAL A 1 63 ? -2.344 -2.070 11.271 1.00 0.00 237 VAL A C 7
ATOM 12119 O O . VAL A 1 63 ? -1.688 -2.863 11.946 1.00 0.00 237 VAL A O 7
ATOM 12132 N N . TRP A 1 64 ? -1.895 -1.537 10.140 1.00 0.00 238 TRP A N 7
ATOM 12133 C CA . TRP A 1 64 ? -0.573 -1.861 9.614 1.00 0.00 238 TRP A CA 7
ATOM 12134 C C . TRP A 1 64 ? 0.316 -0.622 9.568 1.00 0.00 238 TRP A C 7
ATOM 12135 O O . TRP A 1 64 ? -0.158 0.484 9.306 1.00 0.00 238 TRP A O 7
ATOM 12156 N N . ARG A 1 65 ? 1.605 -0.814 9.823 1.00 0.00 239 ARG A N 7
ATOM 12157 C CA . ARG A 1 65 ? 2.561 0.287 9.810 1.00 0.00 239 ARG A CA 7
ATOM 12158 C C . ARG A 1 65 ? 3.808 -0.085 9.015 1.00 0.00 239 ARG A C 7
ATOM 12159 O O . ARG A 1 65 ? 4.595 -0.933 9.435 1.00 0.00 239 ARG A O 7
ATOM 12180 N N . PHE A 1 66 ? 3.981 0.554 7.863 1.00 0.00 240 PHE A N 7
ATOM 12181 C CA . PHE A 1 66 ? 5.133 0.291 7.008 1.00 0.00 240 PHE A CA 7
ATOM 12182 C C . PHE A 1 66 ? 6.088 1.479 6.995 1.00 0.00 240 PHE A C 7
ATOM 12183 O O . PHE A 1 66 ? 5.838 2.496 7.642 1.00 0.00 240 PHE A O 7
ATOM 12200 N N . ARG A 1 67 ? 7.186 1.344 6.256 1.00 0.00 241 ARG A N 7
ATOM 12201 C CA . ARG A 1 67 ? 8.179 2.408 6.162 1.00 0.00 241 ARG A CA 7
ATOM 12202 C C . ARG A 1 67 ? 8.358 2.869 4.718 1.00 0.00 241 ARG A C 7
ATOM 12203 O O . ARG A 1 67 ? 8.325 2.062 3.788 1.00 0.00 241 ARG A O 7
ATOM 12224 N N . TYR A 1 68 ? 8.551 4.172 4.541 1.00 0.00 242 TYR A N 7
ATOM 12225 C CA . TYR A 1 68 ? 8.740 4.749 3.213 1.00 0.00 242 TYR A CA 7
ATOM 12226 C C . TYR A 1 68 ? 10.212 5.073 2.975 1.00 0.00 242 TYR A C 7
ATOM 12227 O O . TYR A 1 68 ? 10.859 5.701 3.813 1.00 0.00 242 TYR A O 7
ATOM 12245 N N . SER A 1 69 ? 10.740 4.641 1.834 1.00 0.00 243 SER A N 7
ATOM 12246 C CA . SER A 1 69 ? 12.141 4.892 1.506 1.00 0.00 243 SER A CA 7
ATOM 12247 C C . SER A 1 69 ? 12.345 5.040 0.001 1.00 0.00 243 SER A C 7
ATOM 12248 O O . SER A 1 69 ? 11.573 4.508 -0.798 1.00 0.00 243 SER A O 7
ATOM 12256 N N . TYR A 1 70 ? 13.398 5.761 -0.375 1.00 0.00 244 TYR A N 7
ATOM 12257 C CA . TYR A 1 70 ? 13.721 5.981 -1.780 1.00 0.00 244 TYR A CA 7
ATOM 12258 C C . TYR A 1 70 ? 14.441 4.766 -2.359 1.00 0.00 244 TYR A C 7
ATOM 12259 O O . TYR A 1 70 ? 15.309 4.184 -1.708 1.00 0.00 244 TYR A O 7
ATOM 12277 N N . TRP A 1 71 ? 14.078 4.385 -3.579 1.00 0.00 245 TRP A N 7
ATOM 12278 C CA . TRP A 1 71 ? 14.697 3.233 -4.227 1.00 0.00 245 TRP A CA 7
ATOM 12279 C C . TRP A 1 71 ? 14.930 3.485 -5.712 1.00 0.00 245 TRP A C 7
ATOM 12280 O O . TRP A 1 71 ? 14.554 4.531 -6.249 1.00 0.00 245 TRP A O 7
ATOM 12301 N N . ASN A 1 72 ? 15.560 2.507 -6.367 1.00 0.00 246 ASN A N 7
ATOM 12302 C CA . ASN A 1 72 ? 15.857 2.592 -7.792 1.00 0.00 246 ASN A CA 7
ATOM 12303 C C . ASN A 1 72 ? 16.770 3.775 -8.093 1.00 0.00 246 ASN A C 7
ATOM 12304 O O . ASN A 1 72 ? 16.776 4.294 -9.209 1.00 0.00 246 ASN A O 7
ATOM 12315 N N . SER A 1 73 ? 17.541 4.202 -7.093 1.00 0.00 247 SER A N 7
ATOM 12316 C CA . SER A 1 73 ? 18.453 5.331 -7.257 1.00 0.00 247 SER A CA 7
ATOM 12317 C C . SER A 1 73 ? 17.747 6.498 -7.942 1.00 0.00 247 SER A C 7
ATOM 12318 O O . SER A 1 73 ? 18.376 7.303 -8.630 1.00 0.00 247 SER A O 7
ATOM 12326 N N . SER A 1 74 ? 16.434 6.578 -7.749 1.00 0.00 248 SER A N 7
ATOM 12327 C CA . SER A 1 74 ? 15.631 7.635 -8.345 1.00 0.00 248 SER A CA 7
ATOM 12328 C C . SER A 1 74 ? 14.302 7.777 -7.606 1.00 0.00 248 SER A C 7
ATOM 12329 O O . SER A 1 74 ? 14.200 7.425 -6.430 1.00 0.00 248 SER A O 7
ATOM 12337 N N . GLN A 1 75 ? 13.286 8.299 -8.291 1.00 0.00 249 GLN A N 7
ATOM 12338 C CA . GLN A 1 75 ? 11.976 8.494 -7.682 1.00 0.00 249 GLN A CA 7
ATOM 12339 C C . GLN A 1 75 ? 11.162 7.201 -7.631 1.00 0.00 249 GLN A C 7
ATOM 12340 O O . GLN A 1 75 ? 10.004 7.174 -8.051 1.00 0.00 249 GLN A O 7
ATOM 12354 N N . SER A 1 76 ? 11.750 6.133 -7.093 1.00 0.00 250 SER A N 7
ATOM 12355 C CA . SER A 1 76 ? 11.041 4.865 -6.974 1.00 0.00 250 SER A CA 7
ATOM 12356 C C . SER A 1 76 ? 10.726 4.581 -5.510 1.00 0.00 250 SER A C 7
ATOM 12357 O O . SER A 1 76 ? 11.581 4.115 -4.759 1.00 0.00 250 SER A O 7
ATOM 12365 N N . TYR A 1 77 ? 9.496 4.886 -5.106 1.00 0.00 251 TYR A N 7
ATOM 12366 C CA . TYR A 1 77 ? 9.074 4.686 -3.726 1.00 0.00 251 TYR A CA 7
ATOM 12367 C C . TYR A 1 77 ? 8.715 3.229 -3.461 1.00 0.00 251 TYR A C 7
ATOM 12368 O O . TYR A 1 77 ? 8.135 2.552 -4.310 1.00 0.00 251 TYR A O 7
ATOM 12386 N N . VAL A 1 78 ? 9.060 2.757 -2.268 1.00 0.00 252 VAL A N 7
ATOM 12387 C CA . VAL A 1 78 ? 8.773 1.384 -1.874 1.00 0.00 252 VAL A CA 7
ATOM 12388 C C . VAL A 1 78 ? 8.484 1.297 -0.380 1.00 0.00 252 VAL A C 7
ATOM 12389 O O . VAL A 1 78 ? 9.070 2.030 0.417 1.00 0.00 252 VAL A O 7
ATOM 12402 N N . LEU A 1 79 ? 7.583 0.397 -0.008 1.00 0.00 253 LEU A N 7
ATOM 12403 C CA . LEU A 1 79 ? 7.225 0.214 1.391 1.00 0.00 253 LEU A CA 7
ATOM 12404 C C . LEU A 1 79 ? 7.964 -0.981 1.982 1.00 0.00 253 LEU A C 7
ATOM 12405 O O . LEU A 1 79 ? 7.483 -2.114 1.925 1.00 0.00 253 LEU A O 7
ATOM 12421 N N . THR A 1 80 ? 9.140 -0.717 2.543 1.00 0.00 254 THR A N 7
ATOM 12422 C CA . THR A 1 80 ? 9.954 -1.765 3.148 1.00 0.00 254 THR A CA 7
ATOM 12423 C C . THR A 1 80 ? 9.619 -1.930 4.626 1.00 0.00 254 THR A C 7
ATOM 12424 O O . THR A 1 80 ? 8.949 -1.085 5.218 1.00 0.00 254 THR A O 7
ATOM 12435 N N . LYS A 1 81 ? 10.093 -3.022 5.218 1.00 0.00 255 LYS A N 7
ATOM 12436 C CA . LYS A 1 81 ? 9.847 -3.296 6.630 1.00 0.00 255 LYS A CA 7
ATOM 12437 C C . LYS A 1 81 ? 8.351 -3.365 6.920 1.00 0.00 255 LYS A C 7
ATOM 12438 O O . LYS A 1 81 ? 7.654 -2.349 6.894 1.00 0.00 255 LYS A O 7
ATOM 12457 N N . GLY A 1 82 ? 7.862 -4.569 7.196 1.00 0.00 256 GLY A N 7
ATOM 12458 C CA . GLY A 1 82 ? 6.452 -4.748 7.486 1.00 0.00 256 GLY A CA 7
ATOM 12459 C C . GLY A 1 82 ? 5.726 -5.501 6.389 1.00 0.00 256 GLY A C 7
ATOM 12460 O O . GLY A 1 82 ? 4.782 -6.245 6.657 1.00 0.00 256 GLY A O 7
ATOM 12464 N N . TRP A 1 83 ? 6.167 -5.309 5.150 1.00 0.00 257 TRP A N 7
ATOM 12465 C CA . TRP A 1 83 ? 5.555 -5.977 4.009 1.00 0.00 257 TRP A CA 7
ATOM 12466 C C . TRP A 1 83 ? 5.639 -7.492 4.160 1.00 0.00 257 TRP A C 7
ATOM 12467 O O . TRP A 1 83 ? 4.754 -8.222 3.713 1.00 0.00 257 TRP A O 7
ATOM 12488 N N . SER A 1 84 ? 6.710 -7.959 4.795 1.00 0.00 258 SER A N 7
ATOM 12489 C CA . SER A 1 84 ? 6.910 -9.387 5.009 1.00 0.00 258 SER A CA 7
ATOM 12490 C C . SER A 1 84 ? 5.854 -9.945 5.958 1.00 0.00 258 SER A C 7
ATOM 12491 O O . SER A 1 84 ? 5.258 -10.988 5.697 1.00 0.00 258 SER A O 7
ATOM 12499 N N . ARG A 1 85 ? 5.627 -9.238 7.061 1.00 0.00 259 ARG A N 7
ATOM 12500 C CA . ARG A 1 85 ? 4.641 -9.662 8.048 1.00 0.00 259 ARG A CA 7
ATOM 12501 C C . ARG A 1 85 ? 3.239 -9.663 7.445 1.00 0.00 259 ARG A C 7
ATOM 12502 O O . ARG A 1 85 ? 2.434 -10.551 7.722 1.00 0.00 259 ARG A O 7
ATOM 12523 N N . PHE A 1 86 ? 2.958 -8.662 6.616 1.00 0.00 260 PHE A N 7
ATOM 12524 C CA . PHE A 1 86 ? 1.657 -8.548 5.970 1.00 0.00 260 PHE A CA 7
ATOM 12525 C C . PHE A 1 86 ? 1.410 -9.730 5.039 1.00 0.00 260 PHE A C 7
ATOM 12526 O O . PHE A 1 86 ? 0.413 -10.440 5.171 1.00 0.00 260 PHE A O 7
ATOM 12543 N N . VAL A 1 87 ? 2.328 -9.938 4.099 1.00 0.00 261 VAL A N 7
ATOM 12544 C CA . VAL A 1 87 ? 2.213 -11.036 3.147 1.00 0.00 261 VAL A CA 7
ATOM 12545 C C . VAL A 1 87 ? 2.117 -12.376 3.871 1.00 0.00 261 VAL A C 7
ATOM 12546 O O . VAL A 1 87 ? 1.451 -13.300 3.402 1.00 0.00 261 VAL A O 7
ATOM 12559 N N . LYS A 1 88 ? 2.781 -12.473 5.016 1.00 0.00 262 LYS A N 7
ATOM 12560 C CA . LYS A 1 88 ? 2.768 -13.699 5.804 1.00 0.00 262 LYS A CA 7
ATOM 12561 C C . LYS A 1 88 ? 1.442 -13.850 6.544 1.00 0.00 262 LYS A C 7
ATOM 12562 O O . LYS A 1 88 ? 0.896 -14.950 6.641 1.00 0.00 262 LYS A O 7
ATOM 12581 N N . GLU A 1 89 ? 0.929 -12.741 7.063 1.00 0.00 263 GLU A N 7
ATOM 12582 C CA . GLU A 1 89 ? -0.333 -12.751 7.794 1.00 0.00 263 GLU A CA 7
ATOM 12583 C C . GLU A 1 89 ? -1.490 -13.141 6.880 1.00 0.00 263 GLU A C 7
ATOM 12584 O O . GLU A 1 89 ? -2.310 -13.990 7.229 1.00 0.00 263 GLU A O 7
ATOM 12596 N N . LYS A 1 90 ? -1.549 -12.516 5.708 1.00 0.00 264 LYS A N 7
ATOM 12597 C CA . LYS A 1 90 ? -2.606 -12.798 4.744 1.00 0.00 264 LYS A CA 7
ATOM 12598 C C . LYS A 1 90 ? -2.155 -13.829 3.708 1.00 0.00 264 LYS A C 7
ATOM 12599 O O . LYS A 1 90 ? -2.877 -14.112 2.752 1.00 0.00 264 LYS A O 7
ATOM 12618 N N . ASN A 1 91 ? -0.960 -14.386 3.899 1.00 0.00 265 ASN A N 7
ATOM 12619 C CA . ASN A 1 91 ? -0.425 -15.383 2.975 1.00 0.00 265 ASN A CA 7
ATOM 12620 C C . ASN A 1 91 ? -0.422 -14.855 1.542 1.00 0.00 265 ASN A C 7
ATOM 12621 O O . ASN A 1 91 ? -0.588 -15.618 0.590 1.00 0.00 265 ASN A O 7
ATOM 12632 N N . LEU A 1 92 ? -0.231 -13.549 1.398 1.00 0.00 266 LEU A N 7
ATOM 12633 C CA . LEU A 1 92 ? -0.206 -12.920 0.081 1.00 0.00 266 LEU A CA 7
ATOM 12634 C C . LEU A 1 92 ? 0.882 -13.532 -0.795 1.00 0.00 266 LEU A C 7
ATOM 12635 O O . LEU A 1 92 ? 1.856 -14.093 -0.293 1.00 0.00 266 LEU A O 7
ATOM 12651 N N . ARG A 1 93 ? 0.709 -13.422 -2.108 1.00 0.00 267 ARG A N 7
ATOM 12652 C CA . ARG A 1 93 ? 1.676 -13.966 -3.054 1.00 0.00 267 ARG A CA 7
ATOM 12653 C C . ARG A 1 93 ? 1.601 -13.235 -4.392 1.00 0.00 267 ARG A C 7
ATOM 12654 O O . ARG A 1 93 ? 0.782 -12.335 -4.571 1.00 0.00 267 ARG A O 7
ATOM 12675 N N . ALA A 1 94 ? 2.461 -13.631 -5.324 1.00 0.00 268 ALA A N 7
ATOM 12676 C CA . ALA A 1 94 ? 2.490 -13.013 -6.645 1.00 0.00 268 ALA A CA 7
ATOM 12677 C C . ALA A 1 94 ? 1.273 -13.419 -7.467 1.00 0.00 268 ALA A C 7
ATOM 12678 O O . ALA A 1 94 ? 0.684 -14.476 -7.244 1.00 0.00 268 ALA A O 7
ATOM 12685 N N . GLY A 1 95 ? 0.901 -12.571 -8.421 1.00 0.00 269 GLY A N 7
ATOM 12686 C CA . GLY A 1 95 ? -0.244 -12.857 -9.263 1.00 0.00 269 GLY A CA 7
ATOM 12687 C C . GLY A 1 95 ? -1.530 -12.264 -8.719 1.00 0.00 269 GLY A C 7
ATOM 12688 O O . GLY A 1 95 ? -2.616 -12.792 -8.960 1.00 0.00 269 GLY A O 7
ATOM 12692 N N . ASP A 1 96 ? -1.406 -11.165 -7.981 1.00 0.00 270 ASP A N 7
ATOM 12693 C CA . ASP A 1 96 ? -2.567 -10.501 -7.399 1.00 0.00 270 ASP A CA 7
ATOM 12694 C C . ASP A 1 96 ? -2.455 -8.987 -7.544 1.00 0.00 270 ASP A C 7
ATOM 12695 O O . ASP A 1 96 ? -1.518 -8.479 -8.159 1.00 0.00 270 ASP A O 7
ATOM 12704 N N . VAL A 1 97 ? -3.418 -8.271 -6.973 1.00 0.00 271 VAL A N 7
ATOM 12705 C CA . VAL A 1 97 ? -3.428 -6.815 -7.039 1.00 0.00 271 VAL A CA 7
ATOM 12706 C C . VAL A 1 97 ? -3.420 -6.202 -5.642 1.00 0.00 271 VAL A C 7
ATOM 12707 O O . VAL A 1 97 ? -3.949 -6.784 -4.695 1.00 0.00 271 VAL A O 7
ATOM 12720 N N . VAL A 1 98 ? -2.818 -5.022 -5.521 1.00 0.00 272 VAL A N 7
ATOM 12721 C CA . VAL A 1 98 ? -2.741 -4.332 -4.240 1.00 0.00 272 VAL A CA 7
ATOM 12722 C C . VAL A 1 98 ? -3.294 -2.914 -4.349 1.00 0.00 272 VAL A C 7
ATOM 12723 O O . VAL A 1 98 ? -2.608 -2.002 -4.809 1.00 0.00 272 VAL A O 7
ATOM 12736 N N . SER A 1 99 ? -4.540 -2.735 -3.921 1.00 0.00 273 SER A N 7
ATOM 12737 C CA . SER A 1 99 ? -5.185 -1.430 -3.970 1.00 0.00 273 SER A CA 7
ATOM 12738 C C . SER A 1 99 ? -4.738 -0.559 -2.799 1.00 0.00 273 SER A C 7
ATOM 12739 O O . SER A 1 99 ? -4.233 -1.064 -1.797 1.00 0.00 273 SER A O 7
ATOM 12747 N N . PHE A 1 100 ? -4.926 0.749 -2.934 1.00 0.00 274 PHE A N 7
ATOM 12748 C CA . PHE A 1 100 ? -4.539 1.688 -1.886 1.00 0.00 274 PHE A CA 7
ATOM 12749 C C . PHE A 1 100 ? -5.478 2.890 -1.855 1.00 0.00 274 PHE A C 7
ATOM 12750 O O . PHE A 1 100 ? -5.600 3.619 -2.838 1.00 0.00 274 PHE A O 7
ATOM 12767 N N . SER A 1 101 ? -6.137 3.089 -0.718 1.00 0.00 275 SER A N 7
ATOM 12768 C CA . SER A 1 101 ? -7.062 4.204 -0.555 1.00 0.00 275 SER A CA 7
ATOM 12769 C C . SER A 1 101 ? -6.546 5.188 0.490 1.00 0.00 275 SER A C 7
ATOM 12770 O O . SER A 1 101 ? -5.551 4.926 1.163 1.00 0.00 275 SER A O 7
ATOM 12778 N N . ARG A 1 102 ? -7.229 6.319 0.617 1.00 0.00 276 ARG A N 7
ATOM 12779 C CA . ARG A 1 102 ? -6.839 7.342 1.582 1.00 0.00 276 ARG A CA 7
ATOM 12780 C C . ARG A 1 102 ? -8.068 7.989 2.217 1.00 0.00 276 ARG A C 7
ATOM 12781 O O . ARG A 1 102 ? -9.174 7.900 1.684 1.00 0.00 276 ARG A O 7
ATOM 12802 N N . SER A 1 103 ? -7.864 8.637 3.358 1.00 0.00 277 SER A N 7
ATOM 12803 C CA . SER A 1 103 ? -8.953 9.298 4.067 1.00 0.00 277 SER A CA 7
ATOM 12804 C C . SER A 1 103 ? -8.796 10.815 4.017 1.00 0.00 277 SER A C 7
ATOM 12805 O O . SER A 1 103 ? -7.697 11.340 4.202 1.00 0.00 277 SER A O 7
ATOM 12813 N N . ASN A 1 104 ? -9.898 11.514 3.766 1.00 0.00 278 ASN A N 7
ATOM 12814 C CA . ASN A 1 104 ? -9.880 12.969 3.692 1.00 0.00 278 ASN A CA 7
ATOM 12815 C C . ASN A 1 104 ? -10.098 13.586 5.072 1.00 0.00 278 ASN A C 7
ATOM 12816 O O . ASN A 1 104 ? -11.014 14.384 5.269 1.00 0.00 278 ASN A O 7
ATOM 12827 N N . GLY A 1 105 ? -9.247 13.214 6.020 1.00 0.00 279 GLY A N 7
ATOM 12828 C CA . GLY A 1 105 ? -9.361 13.739 7.369 1.00 0.00 279 GLY A CA 7
ATOM 12829 C C . GLY A 1 105 ? -8.016 13.877 8.054 1.00 0.00 279 GLY A C 7
ATOM 12830 O O . GLY A 1 105 ? -7.588 14.983 8.381 1.00 0.00 279 GLY A O 7
ATOM 12834 N N . GLN A 1 106 ? -7.347 12.749 8.272 1.00 0.00 280 GLN A N 7
ATOM 12835 C CA . GLN A 1 106 ? -6.042 12.746 8.922 1.00 0.00 280 GLN A CA 7
ATOM 12836 C C . GLN A 1 106 ? -4.917 12.975 7.910 1.00 0.00 280 GLN A C 7
ATOM 12837 O O . GLN A 1 106 ? -3.765 13.188 8.292 1.00 0.00 280 GLN A O 7
ATOM 12851 N N . ASP A 1 107 ? -5.254 12.928 6.622 1.00 0.00 281 ASP A N 7
ATOM 12852 C CA . ASP A 1 107 ? -4.268 13.127 5.563 1.00 0.00 281 ASP A CA 7
ATOM 12853 C C . ASP A 1 107 ? -3.317 11.939 5.473 1.00 0.00 281 ASP A C 7
ATOM 12854 O O . ASP A 1 107 ? -3.292 11.226 4.470 1.00 0.00 281 ASP A O 7
ATOM 12863 N N . GLN A 1 108 ? -2.535 11.730 6.528 1.00 0.00 282 GLN A N 7
ATOM 12864 C CA . GLN A 1 108 ? -1.583 10.626 6.566 1.00 0.00 282 GLN A CA 7
ATOM 12865 C C . GLN A 1 108 ? -2.263 9.336 7.017 1.00 0.00 282 GLN A C 7
ATOM 12866 O O . GLN A 1 108 ? -1.862 8.721 8.007 1.00 0.00 282 GLN A O 7
ATOM 12880 N N . GLN A 1 109 ? -3.294 8.929 6.283 1.00 0.00 283 GLN A N 7
ATOM 12881 C CA . GLN A 1 109 ? -4.029 7.712 6.604 1.00 0.00 283 GLN A CA 7
ATOM 12882 C C . GLN A 1 109 ? -4.308 6.897 5.346 1.00 0.00 283 GLN A C 7
ATOM 12883 O O . GLN A 1 109 ? -5.253 7.178 4.608 1.00 0.00 283 GLN A O 7
ATOM 12897 N N . LEU A 1 110 ? -3.476 5.887 5.106 1.00 0.00 284 LEU A N 7
ATOM 12898 C CA . LEU A 1 110 ? -3.632 5.032 3.934 1.00 0.00 284 LEU A CA 7
ATOM 12899 C C . LEU A 1 110 ? -4.513 3.828 4.249 1.00 0.00 284 LEU A C 7
ATOM 12900 O O . LEU A 1 110 ? -4.904 3.613 5.397 1.00 0.00 284 LEU A O 7
ATOM 12916 N N . TYR A 1 111 ? -4.820 3.044 3.220 1.00 0.00 285 TYR A N 7
ATOM 12917 C CA . TYR A 1 111 ? -5.652 1.858 3.382 1.00 0.00 285 TYR A CA 7
ATOM 12918 C C . TYR A 1 111 ? -5.287 0.794 2.350 1.00 0.00 285 TYR A C 7
ATOM 12919 O O . TYR A 1 111 ? -5.472 0.993 1.148 1.00 0.00 285 TYR A O 7
ATOM 12937 N N . ILE A 1 112 ? -4.766 -0.331 2.825 1.00 0.00 286 ILE A N 7
ATOM 12938 C CA . ILE A 1 112 ? -4.373 -1.423 1.942 1.00 0.00 286 ILE A CA 7
ATOM 12939 C C . ILE A 1 112 ? -5.581 -2.257 1.526 1.00 0.00 286 ILE A C 7
ATOM 12940 O O . ILE A 1 112 ? -6.424 -2.604 2.354 1.00 0.00 286 ILE A O 7
ATOM 12956 N N . GLY A 1 113 ? -5.659 -2.574 0.237 1.00 0.00 287 GLY A N 7
ATOM 12957 C CA . GLY A 1 113 ? -6.766 -3.364 -0.267 1.00 0.00 287 GLY A CA 7
ATOM 12958 C C . GLY A 1 113 ? -6.339 -4.330 -1.354 1.00 0.00 287 GLY A C 7
ATOM 12959 O O . GLY A 1 113 ? -6.355 -3.992 -2.537 1.00 0.00 287 GLY A O 7
ATOM 12963 N N . TRP A 1 114 ? -5.957 -5.538 -0.951 1.00 0.00 288 TRP A N 7
ATOM 12964 C CA . TRP A 1 114 ? -5.523 -6.557 -1.898 1.00 0.00 288 TRP A CA 7
ATOM 12965 C C . TRP A 1 114 ? -6.712 -7.146 -2.651 1.00 0.00 288 TRP A C 7
ATOM 12966 O O . TRP A 1 114 ? -7.867 -6.863 -2.328 1.00 0.00 288 TRP A O 7
ATOM 12987 N N . LYS A 1 115 ? -6.422 -7.968 -3.654 1.00 0.00 289 LYS A N 7
ATOM 12988 C CA . LYS A 1 115 ? -7.466 -8.601 -4.452 1.00 0.00 289 LYS A CA 7
ATOM 12989 C C . LYS A 1 115 ? -6.965 -9.906 -5.062 1.00 0.00 289 LYS A C 7
ATOM 12990 O O . LYS A 1 115 ? -6.034 -9.909 -5.868 1.00 0.00 289 LYS A O 7
ATOM 13009 N N . SER A 1 116 ? -7.587 -11.013 -4.670 1.00 0.00 290 SER A N 7
ATOM 13010 C CA . SER A 1 116 ? -7.202 -12.327 -5.175 1.00 0.00 290 SER A CA 7
ATOM 13011 C C . SER A 1 116 ? -8.169 -12.801 -6.253 1.00 0.00 290 SER A C 7
ATOM 13012 O O . SER A 1 116 ? -9.324 -13.121 -5.969 1.00 0.00 290 SER A O 7
ATOM 13020 N N . ARG A 1 117 ? -7.691 -12.848 -7.494 1.00 0.00 291 ARG A N 7
ATOM 13021 C CA . ARG A 1 117 ? -8.514 -13.285 -8.614 1.00 0.00 291 ARG A CA 7
ATOM 13022 C C . ARG A 1 117 ? -8.608 -14.808 -8.657 1.00 0.00 291 ARG A C 7
ATOM 13023 O O . ARG A 1 117 ? -7.608 -15.496 -8.854 1.00 0.00 291 ARG A O 7
ATOM 13044 N N . SER A 1 118 ? -9.819 -15.324 -8.470 1.00 0.00 292 SER A N 7
ATOM 13045 C CA . SER A 1 118 ? -10.046 -16.765 -8.488 1.00 0.00 292 SER A CA 7
ATOM 13046 C C . SER A 1 118 ? -10.944 -17.160 -9.655 1.00 0.00 292 SER A C 7
ATOM 13047 O O . SER A 1 118 ? -10.722 -18.180 -10.305 1.00 0.00 292 SER A O 7
ATOM 13055 N N . GLY A 1 119 ? -11.960 -16.343 -9.915 1.00 0.00 293 GLY A N 7
ATOM 13056 C CA . GLY A 1 119 ? -12.878 -16.625 -11.003 1.00 0.00 293 GLY A CA 7
ATOM 13057 C C . GLY A 1 119 ? -12.642 -15.731 -12.205 1.00 0.00 293 GLY A C 7
ATOM 13058 O O . GLY A 1 119 ? -12.352 -14.543 -12.055 1.00 0.00 293 GLY A O 7
ATOM 13062 N N . SER A 1 120 ? -12.765 -16.301 -13.398 1.00 0.00 294 SER A N 7
ATOM 13063 C CA . SER A 1 120 ? -12.563 -15.548 -14.630 1.00 0.00 294 SER A CA 7
ATOM 13064 C C . SER A 1 120 ? -13.870 -14.925 -15.110 1.00 0.00 294 SER A C 7
ATOM 13065 O O . SER A 1 120 ? -13.878 -13.836 -15.685 1.00 0.00 294 SER A O 7
ATOM 13073 N N . ASP A 1 121 ? -14.974 -15.624 -14.869 1.00 0.00 295 ASP A N 7
ATOM 13074 C CA . ASP A 1 121 ? -16.289 -15.140 -15.277 1.00 0.00 295 ASP A CA 7
ATOM 13075 C C . ASP A 1 121 ? -16.892 -14.233 -14.208 1.00 0.00 295 ASP A C 7
ATOM 13076 O O . ASP A 1 121 ? -17.664 -13.325 -14.514 1.00 0.00 295 ASP A O 7
ATOM 13085 N N . LEU A 1 122 ? -16.538 -14.488 -12.952 1.00 0.00 296 LEU A N 7
ATOM 13086 C CA . LEU A 1 122 ? -17.046 -13.695 -11.837 1.00 0.00 296 LEU A CA 7
ATOM 13087 C C . LEU A 1 122 ? -16.692 -12.220 -12.006 1.00 0.00 296 LEU A C 7
ATOM 13088 O O . LEU A 1 122 ? -15.901 -11.857 -12.876 1.00 0.00 296 LEU A O 7
ATOM 13104 N N . ASP A 1 123 ? -17.282 -11.378 -11.165 1.00 0.00 297 ASP A N 7
ATOM 13105 C CA . ASP A 1 123 ? -17.029 -9.944 -11.219 1.00 0.00 297 ASP A CA 7
ATOM 13106 C C . ASP A 1 123 ? -15.670 -9.612 -10.610 1.00 0.00 297 ASP A C 7
ATOM 13107 O O . ASP A 1 123 ? -15.164 -10.346 -9.760 1.00 0.00 297 ASP A O 7
ATOM 13116 N N . ALA A 1 124 ? -15.081 -8.505 -11.051 1.00 0.00 298 ALA A N 7
ATOM 13117 C CA . ALA A 1 124 ? -13.781 -8.080 -10.550 1.00 0.00 298 ALA A CA 7
ATOM 13118 C C . ALA A 1 124 ? -13.842 -6.656 -10.003 1.00 0.00 298 ALA A C 7
ATOM 13119 O O . ALA A 1 124 ? -14.964 -6.165 -9.758 1.00 0.00 298 ALA A O 7
ATOM 13126 N N . ARG A 1 8 ? -15.324 7.217 5.936 1.00 0.00 182 ARG A N 8
ATOM 13127 C CA . ARG A 1 8 ? -16.443 7.262 4.959 1.00 0.00 182 ARG A CA 8
ATOM 13128 C C . ARG A 1 8 ? -16.092 8.133 3.758 1.00 0.00 182 ARG A C 8
ATOM 13129 O O . ARG A 1 8 ? -15.257 9.034 3.855 1.00 0.00 182 ARG A O 8
ATOM 13150 N N . SER A 1 9 ? -16.734 7.859 2.626 1.00 0.00 183 SER A N 8
ATOM 13151 C CA . SER A 1 9 ? -16.490 8.618 1.405 1.00 0.00 183 SER A CA 8
ATOM 13152 C C . SER A 1 9 ? -15.021 8.540 0.995 1.00 0.00 183 SER A C 8
ATOM 13153 O O . SER A 1 9 ? -14.462 9.503 0.472 1.00 0.00 183 SER A O 8
ATOM 13161 N N . ALA A 1 10 ? -14.404 7.389 1.242 1.00 0.00 184 ALA A N 8
ATOM 13162 C CA . ALA A 1 10 ? -13.002 7.187 0.900 1.00 0.00 184 ALA A CA 8
ATOM 13163 C C . ALA A 1 10 ? -12.809 7.113 -0.611 1.00 0.00 184 ALA A C 8
ATOM 13164 O O . ALA A 1 10 ? -13.757 6.857 -1.355 1.00 0.00 184 ALA A O 8
ATOM 13171 N N . GLU A 1 11 ? -11.578 7.339 -1.058 1.00 0.00 185 GLU A N 8
ATOM 13172 C CA . GLU A 1 11 ? -11.263 7.299 -2.480 1.00 0.00 185 GLU A CA 8
ATOM 13173 C C . GLU A 1 11 ? -9.947 6.566 -2.724 1.00 0.00 185 GLU A C 8
ATOM 13174 O O . GLU A 1 11 ? -8.979 6.745 -1.987 1.00 0.00 185 GLU A O 8
ATOM 13186 N N . ALA A 1 12 ? -9.921 5.739 -3.764 1.00 0.00 186 ALA A N 8
ATOM 13187 C CA . ALA A 1 12 ? -8.725 4.979 -4.107 1.00 0.00 186 ALA A CA 8
ATOM 13188 C C . ALA A 1 12 ? -7.689 5.865 -4.791 1.00 0.00 186 ALA A C 8
ATOM 13189 O O . ALA A 1 12 ? -8.011 6.622 -5.708 1.00 0.00 186 ALA A O 8
ATOM 13196 N N . LEU A 1 13 ? -6.441 5.766 -4.341 1.00 0.00 187 LEU A N 8
ATOM 13197 C CA . LEU A 1 13 ? -5.356 6.556 -4.911 1.00 0.00 187 LEU A CA 8
ATOM 13198 C C . LEU A 1 13 ? -4.805 5.897 -6.171 1.00 0.00 187 LEU A C 8
ATOM 13199 O O . LEU A 1 13 ? -4.806 6.494 -7.249 1.00 0.00 187 LEU A O 8
ATOM 13215 N N . PHE A 1 14 ? -4.336 4.661 -6.030 1.00 0.00 188 PHE A N 8
ATOM 13216 C CA . PHE A 1 14 ? -3.783 3.920 -7.156 1.00 0.00 188 PHE A CA 8
ATOM 13217 C C . PHE A 1 14 ? -3.782 2.420 -6.872 1.00 0.00 188 PHE A C 8
ATOM 13218 O O . PHE A 1 14 ? -3.683 1.996 -5.722 1.00 0.00 188 PHE A O 8
ATOM 13235 N N . GLU A 1 15 ? -3.893 1.623 -7.931 1.00 0.00 189 GLU A N 8
ATOM 13236 C CA . GLU A 1 15 ? -3.903 0.171 -7.796 1.00 0.00 189 GLU A CA 8
ATOM 13237 C C . GLU A 1 15 ? -2.981 -0.480 -8.821 1.00 0.00 189 GLU A C 8
ATOM 13238 O O . GLU A 1 15 ? -3.103 -0.236 -10.023 1.00 0.00 189 GLU A O 8
ATOM 13250 N N . LYS A 1 16 ? -2.061 -1.308 -8.341 1.00 0.00 190 LYS A N 8
ATOM 13251 C CA . LYS A 1 16 ? -1.117 -1.993 -9.216 1.00 0.00 190 LYS A CA 8
ATOM 13252 C C . LYS A 1 16 ? -0.998 -3.469 -8.843 1.00 0.00 190 LYS A C 8
ATOM 13253 O O . LYS A 1 16 ? -1.411 -3.879 -7.758 1.00 0.00 190 LYS A O 8
ATOM 13272 N N . ALA A 1 17 ? -0.433 -4.258 -9.750 1.00 0.00 191 ALA A N 8
ATOM 13273 C CA . ALA A 1 17 ? -0.260 -5.687 -9.516 1.00 0.00 191 ALA A CA 8
ATOM 13274 C C . ALA A 1 17 ? 1.119 -5.987 -8.940 1.00 0.00 191 ALA A C 8
ATOM 13275 O O . ALA A 1 17 ? 2.125 -5.442 -9.394 1.00 0.00 191 ALA A O 8
ATOM 13282 N N . VAL A 1 18 ? 1.159 -6.860 -7.939 1.00 0.00 192 VAL A N 8
ATOM 13283 C CA . VAL A 1 18 ? 2.417 -7.234 -7.301 1.00 0.00 192 VAL A CA 8
ATOM 13284 C C . VAL A 1 18 ? 3.121 -8.338 -8.083 1.00 0.00 192 VAL A C 8
ATOM 13285 O O . VAL A 1 18 ? 2.573 -9.422 -8.276 1.00 0.00 192 VAL A O 8
ATOM 13298 N N . THR A 1 19 ? 4.341 -8.056 -8.530 1.00 0.00 193 THR A N 8
ATOM 13299 C CA . THR A 1 19 ? 5.120 -9.024 -9.289 1.00 0.00 193 THR A CA 8
ATOM 13300 C C . THR A 1 19 ? 5.775 -10.046 -8.364 1.00 0.00 193 THR A C 8
ATOM 13301 O O . THR A 1 19 ? 5.968 -9.787 -7.177 1.00 0.00 193 THR A O 8
ATOM 13312 N N . PRO A 1 20 ? 6.126 -11.228 -8.901 1.00 0.00 194 PRO A N 8
ATOM 13313 C CA . PRO A 1 20 ? 6.764 -12.292 -8.116 1.00 0.00 194 PRO A CA 8
ATOM 13314 C C . PRO A 1 20 ? 8.008 -11.805 -7.380 1.00 0.00 194 PRO A C 8
ATOM 13315 O O . PRO A 1 20 ? 8.389 -12.361 -6.350 1.00 0.00 194 PRO A O 8
ATOM 13326 N N . SER A 1 21 ? 8.640 -10.768 -7.919 1.00 0.00 195 SER A N 8
ATOM 13327 C CA . SER A 1 21 ? 9.844 -10.209 -7.315 1.00 0.00 195 SER A CA 8
ATOM 13328 C C . SER A 1 21 ? 9.502 -9.388 -6.073 1.00 0.00 195 SER A C 8
ATOM 13329 O O . SER A 1 21 ? 10.255 -9.380 -5.098 1.00 0.00 195 SER A O 8
ATOM 13337 N N . ASP A 1 22 ? 8.367 -8.699 -6.115 1.00 0.00 196 ASP A N 8
ATOM 13338 C CA . ASP A 1 22 ? 7.930 -7.875 -4.995 1.00 0.00 196 ASP A CA 8
ATOM 13339 C C . ASP A 1 22 ? 7.752 -8.711 -3.727 1.00 0.00 196 ASP A C 8
ATOM 13340 O O . ASP A 1 22 ? 7.745 -8.174 -2.620 1.00 0.00 196 ASP A O 8
ATOM 13349 N N . VAL A 1 23 ? 7.606 -10.022 -3.895 1.00 0.00 197 VAL A N 8
ATOM 13350 C CA . VAL A 1 23 ? 7.421 -10.917 -2.759 1.00 0.00 197 VAL A CA 8
ATOM 13351 C C . VAL A 1 23 ? 8.550 -11.938 -2.660 1.00 0.00 197 VAL A C 8
ATOM 13352 O O . VAL A 1 23 ? 8.311 -13.121 -2.415 1.00 0.00 197 VAL A O 8
ATOM 13365 N N . GLY A 1 24 ? 9.784 -11.477 -2.846 1.00 0.00 198 GLY A N 8
ATOM 13366 C CA . GLY A 1 24 ? 10.924 -12.372 -2.767 1.00 0.00 198 GLY A CA 8
ATOM 13367 C C . GLY A 1 24 ? 12.194 -11.771 -3.338 1.00 0.00 198 GLY A C 8
ATOM 13368 O O . GLY A 1 24 ? 12.911 -11.047 -2.646 1.00 0.00 198 GLY A O 8
ATOM 13372 N N . LYS A 1 25 ? 12.476 -12.079 -4.601 1.00 0.00 199 LYS A N 8
ATOM 13373 C CA . LYS A 1 25 ? 13.673 -11.577 -5.272 1.00 0.00 199 LYS A CA 8
ATOM 13374 C C . LYS A 1 25 ? 13.869 -10.081 -5.030 1.00 0.00 199 LYS A C 8
ATOM 13375 O O . LYS A 1 25 ? 14.945 -9.646 -4.620 1.00 0.00 199 LYS A O 8
ATOM 13394 N N . LEU A 1 26 ? 12.828 -9.300 -5.292 1.00 0.00 200 LEU A N 8
ATOM 13395 C CA . LEU A 1 26 ? 12.895 -7.855 -5.107 1.00 0.00 200 LEU A CA 8
ATOM 13396 C C . LEU A 1 26 ? 12.465 -7.464 -3.697 1.00 0.00 200 LEU A C 8
ATOM 13397 O O . LEU A 1 26 ? 13.013 -6.531 -3.107 1.00 0.00 200 LEU A O 8
ATOM 13413 N N . ASN A 1 27 ? 11.485 -8.180 -3.159 1.00 0.00 201 ASN A N 8
ATOM 13414 C CA . ASN A 1 27 ? 10.984 -7.904 -1.817 1.00 0.00 201 ASN A CA 8
ATOM 13415 C C . ASN A 1 27 ? 10.456 -6.476 -1.723 1.00 0.00 201 ASN A C 8
ATOM 13416 O O . ASN A 1 27 ? 10.646 -5.672 -2.636 1.00 0.00 201 ASN A O 8
ATOM 13427 N N . ARG A 1 28 ? 9.791 -6.166 -0.616 1.00 0.00 202 ARG A N 8
ATOM 13428 C CA . ARG A 1 28 ? 9.235 -4.833 -0.409 1.00 0.00 202 ARG A CA 8
ATOM 13429 C C . ARG A 1 28 ? 8.227 -4.489 -1.503 1.00 0.00 202 ARG A C 8
ATOM 13430 O O . ARG A 1 28 ? 8.207 -5.122 -2.559 1.00 0.00 202 ARG A O 8
ATOM 13451 N N . LEU A 1 29 ? 7.396 -3.487 -1.245 1.00 0.00 203 LEU A N 8
ATOM 13452 C CA . LEU A 1 29 ? 6.388 -3.065 -2.214 1.00 0.00 203 LEU A CA 8
ATOM 13453 C C . LEU A 1 29 ? 6.907 -1.919 -3.076 1.00 0.00 203 LEU A C 8
ATOM 13454 O O . LEU A 1 29 ? 7.681 -1.082 -2.612 1.00 0.00 203 LEU A O 8
ATOM 13470 N N . VAL A 1 30 ? 6.475 -1.888 -4.334 1.00 0.00 204 VAL A N 8
ATOM 13471 C CA . VAL A 1 30 ? 6.895 -0.844 -5.261 1.00 0.00 204 VAL A CA 8
ATOM 13472 C C . VAL A 1 30 ? 5.742 0.098 -5.590 1.00 0.00 204 VAL A C 8
ATOM 13473 O O . VAL A 1 30 ? 4.580 -0.309 -5.603 1.00 0.00 204 VAL A O 8
ATOM 13486 N N . ILE A 1 31 ? 6.072 1.357 -5.855 1.00 0.00 205 ILE A N 8
ATOM 13487 C CA . ILE A 1 31 ? 5.064 2.357 -6.185 1.00 0.00 205 ILE A CA 8
ATOM 13488 C C . ILE A 1 31 ? 5.632 3.418 -7.130 1.00 0.00 205 ILE A C 8
ATOM 13489 O O . ILE A 1 31 ? 6.692 3.984 -6.869 1.00 0.00 205 ILE A O 8
ATOM 13505 N N . PRO A 1 32 ? 4.933 3.702 -8.245 1.00 0.00 206 PRO A N 8
ATOM 13506 C CA . PRO A 1 32 ? 5.379 4.701 -9.222 1.00 0.00 206 PRO A CA 8
ATOM 13507 C C . PRO A 1 32 ? 5.620 6.066 -8.585 1.00 0.00 206 PRO A C 8
ATOM 13508 O O . PRO A 1 32 ? 5.309 6.279 -7.414 1.00 0.00 206 PRO A O 8
ATOM 13519 N N . LYS A 1 33 ? 6.185 6.984 -9.364 1.00 0.00 207 LYS A N 8
ATOM 13520 C CA . LYS A 1 33 ? 6.477 8.327 -8.875 1.00 0.00 207 LYS A CA 8
ATOM 13521 C C . LYS A 1 33 ? 5.302 9.273 -9.113 1.00 0.00 207 LYS A C 8
ATOM 13522 O O . LYS A 1 33 ? 4.830 9.935 -8.188 1.00 0.00 207 LYS A O 8
ATOM 13541 N N . HIS A 1 34 ? 4.841 9.339 -10.360 1.00 0.00 208 HIS A N 8
ATOM 13542 C CA . HIS A 1 34 ? 3.727 10.211 -10.722 1.00 0.00 208 HIS A CA 8
ATOM 13543 C C . HIS A 1 34 ? 2.554 10.052 -9.755 1.00 0.00 208 HIS A C 8
ATOM 13544 O O . HIS A 1 34 ? 1.775 10.984 -9.555 1.00 0.00 208 HIS A O 8
ATOM 13559 N N . HIS A 1 35 ? 2.436 8.871 -9.158 1.00 0.00 209 HIS A N 8
ATOM 13560 C CA . HIS A 1 35 ? 1.358 8.598 -8.214 1.00 0.00 209 HIS A CA 8
ATOM 13561 C C . HIS A 1 35 ? 1.797 8.891 -6.782 1.00 0.00 209 HIS A C 8
ATOM 13562 O O . HIS A 1 35 ? 0.972 9.198 -5.921 1.00 0.00 209 HIS A O 8
ATOM 13577 N N . ALA A 1 36 ? 3.100 8.796 -6.533 1.00 0.00 210 ALA A N 8
ATOM 13578 C CA . ALA A 1 36 ? 3.645 9.051 -5.203 1.00 0.00 210 ALA A CA 8
ATOM 13579 C C . ALA A 1 36 ? 3.883 10.543 -4.969 1.00 0.00 210 ALA A C 8
ATOM 13580 O O . ALA A 1 36 ? 4.425 10.935 -3.936 1.00 0.00 210 ALA A O 8
ATOM 13587 N N . GLU A 1 37 ? 3.477 11.374 -5.927 1.00 0.00 211 GLU A N 8
ATOM 13588 C CA . GLU A 1 37 ? 3.650 12.816 -5.810 1.00 0.00 211 GLU A CA 8
ATOM 13589 C C . GLU A 1 37 ? 2.307 13.538 -5.889 1.00 0.00 211 GLU A C 8
ATOM 13590 O O . GLU A 1 37 ? 2.064 14.496 -5.157 1.00 0.00 211 GLU A O 8
ATOM 13602 N N . LYS A 1 38 ? 1.439 13.070 -6.782 1.00 0.00 212 LYS A N 8
ATOM 13603 C CA . LYS A 1 38 ? 0.122 13.671 -6.953 1.00 0.00 212 LYS A CA 8
ATOM 13604 C C . LYS A 1 38 ? -0.805 13.292 -5.802 1.00 0.00 212 LYS A C 8
ATOM 13605 O O . LYS A 1 38 ? -1.604 14.107 -5.341 1.00 0.00 212 LYS A O 8
ATOM 13624 N N . HIS A 1 39 ? -0.693 12.049 -5.343 1.00 0.00 213 HIS A N 8
ATOM 13625 C CA . HIS A 1 39 ? -1.520 11.564 -4.246 1.00 0.00 213 HIS A CA 8
ATOM 13626 C C . HIS A 1 39 ? -0.759 11.614 -2.924 1.00 0.00 213 HIS A C 8
ATOM 13627 O O . HIS A 1 39 ? -1.184 12.269 -1.975 1.00 0.00 213 HIS A O 8
ATOM 13642 N N . PHE A 1 40 ? 0.373 10.916 -2.874 1.00 0.00 214 PHE A N 8
ATOM 13643 C CA . PHE A 1 40 ? 1.196 10.883 -1.671 1.00 0.00 214 PHE A CA 8
ATOM 13644 C C . PHE A 1 40 ? 1.958 12.196 -1.497 1.00 0.00 214 PHE A C 8
ATOM 13645 O O . PHE A 1 40 ? 2.249 12.886 -2.472 1.00 0.00 214 PHE A O 8
ATOM 13662 N N . PRO A 1 41 ? 2.288 12.557 -0.245 1.00 0.00 215 PRO A N 8
ATOM 13663 C CA . PRO A 1 41 ? 3.020 13.794 0.051 1.00 0.00 215 PRO A CA 8
ATOM 13664 C C . PRO A 1 41 ? 4.286 13.933 -0.789 1.00 0.00 215 PRO A C 8
ATOM 13665 O O . PRO A 1 41 ? 4.711 12.985 -1.451 1.00 0.00 215 PRO A O 8
ATOM 13676 N N . LEU A 1 42 ? 4.882 15.120 -0.758 1.00 0.00 216 LEU A N 8
ATOM 13677 C CA . LEU A 1 42 ? 6.101 15.383 -1.518 1.00 0.00 216 LEU A CA 8
ATOM 13678 C C . LEU A 1 42 ? 7.302 15.538 -0.586 1.00 0.00 216 LEU A C 8
ATOM 13679 O O . LEU A 1 42 ? 7.496 16.593 0.015 1.00 0.00 216 LEU A O 8
ATOM 13695 N N . PRO A 1 43 ? 8.129 14.483 -0.453 1.00 0.00 217 PRO A N 8
ATOM 13696 C CA . PRO A 1 43 ? 9.313 14.509 0.412 1.00 0.00 217 PRO A CA 8
ATOM 13697 C C . PRO A 1 43 ? 10.356 15.519 -0.063 1.00 0.00 217 PRO A C 8
ATOM 13698 O O . PRO A 1 43 ? 11.429 15.147 -0.538 1.00 0.00 217 PRO A O 8
ATOM 13709 N N . SER A 1 44 ? 10.033 16.802 0.071 1.00 0.00 218 SER A N 8
ATOM 13710 C CA . SER A 1 44 ? 10.940 17.867 -0.343 1.00 0.00 218 SER A CA 8
ATOM 13711 C C . SER A 1 44 ? 10.921 19.015 0.662 1.00 0.00 218 SER A C 8
ATOM 13712 O O . SER A 1 44 ? 11.142 20.172 0.301 1.00 0.00 218 SER A O 8
ATOM 13720 N N . SER A 1 45 ? 10.654 18.689 1.923 1.00 0.00 219 SER A N 8
ATOM 13721 C CA . SER A 1 45 ? 10.604 19.692 2.980 1.00 0.00 219 SER A CA 8
ATOM 13722 C C . SER A 1 45 ? 11.132 19.122 4.292 1.00 0.00 219 SER A C 8
ATOM 13723 O O . SER A 1 45 ? 11.954 19.745 4.965 1.00 0.00 219 SER A O 8
ATOM 13731 N N . ASN A 1 46 ? 10.655 17.935 4.651 1.00 0.00 220 ASN A N 8
ATOM 13732 C CA . ASN A 1 46 ? 11.080 17.279 5.882 1.00 0.00 220 ASN A CA 8
ATOM 13733 C C . ASN A 1 46 ? 12.251 16.339 5.621 1.00 0.00 220 ASN A C 8
ATOM 13734 O O . ASN A 1 46 ? 12.251 15.189 6.062 1.00 0.00 220 ASN A O 8
ATOM 13745 N N . VAL A 1 47 ? 13.250 16.836 4.899 1.00 0.00 221 VAL A N 8
ATOM 13746 C CA . VAL A 1 47 ? 14.430 16.041 4.577 1.00 0.00 221 VAL A CA 8
ATOM 13747 C C . VAL A 1 47 ? 15.400 16.000 5.754 1.00 0.00 221 VAL A C 8
ATOM 13748 O O . VAL A 1 47 ? 16.207 16.909 5.942 1.00 0.00 221 VAL A O 8
ATOM 13761 N N . SER A 1 48 ? 15.315 14.936 6.545 1.00 0.00 222 SER A N 8
ATOM 13762 C CA . SER A 1 48 ? 16.182 14.773 7.705 1.00 0.00 222 SER A CA 8
ATOM 13763 C C . SER A 1 48 ? 16.307 13.303 8.088 1.00 0.00 222 SER A C 8
ATOM 13764 O O . SER A 1 48 ? 17.407 12.807 8.333 1.00 0.00 222 SER A O 8
ATOM 13772 N N . VAL A 1 49 ? 15.174 12.611 8.136 1.00 0.00 223 VAL A N 8
ATOM 13773 C CA . VAL A 1 49 ? 15.156 11.196 8.486 1.00 0.00 223 VAL A CA 8
ATOM 13774 C C . VAL A 1 49 ? 14.950 10.331 7.249 1.00 0.00 223 VAL A C 8
ATOM 13775 O O . VAL A 1 49 ? 13.924 10.424 6.577 1.00 0.00 223 VAL A O 8
ATOM 13788 N N . LYS A 1 50 ? 15.934 9.488 6.953 1.00 0.00 224 LYS A N 8
ATOM 13789 C CA . LYS A 1 50 ? 15.860 8.602 5.795 1.00 0.00 224 LYS A CA 8
ATOM 13790 C C . LYS A 1 50 ? 14.870 7.470 6.037 1.00 0.00 224 LYS A C 8
ATOM 13791 O O . LYS A 1 50 ? 15.245 6.390 6.492 1.00 0.00 224 LYS A O 8
ATOM 13810 N N . GLY A 1 51 ? 13.602 7.722 5.726 1.00 0.00 225 GLY A N 8
ATOM 13811 C CA . GLY A 1 51 ? 12.577 6.713 5.914 1.00 0.00 225 GLY A CA 8
ATOM 13812 C C . GLY A 1 51 ? 11.351 7.253 6.625 1.00 0.00 225 GLY A C 8
ATOM 13813 O O . GLY A 1 51 ? 11.370 7.459 7.838 1.00 0.00 225 GLY A O 8
ATOM 13817 N N . VAL A 1 52 ? 10.284 7.481 5.868 1.00 0.00 226 VAL A N 8
ATOM 13818 C CA . VAL A 1 52 ? 9.041 7.999 6.433 1.00 0.00 226 VAL A CA 8
ATOM 13819 C C . VAL A 1 52 ? 8.164 6.861 6.946 1.00 0.00 226 VAL A C 8
ATOM 13820 O O . VAL A 1 52 ? 8.391 5.697 6.618 1.00 0.00 226 VAL A O 8
ATOM 13833 N N . LEU A 1 53 ? 7.164 7.203 7.752 1.00 0.00 227 LEU A N 8
ATOM 13834 C CA . LEU A 1 53 ? 6.257 6.204 8.306 1.00 0.00 227 LEU A CA 8
ATOM 13835 C C . LEU A 1 53 ? 4.831 6.427 7.811 1.00 0.00 227 LEU A C 8
ATOM 13836 O O . LEU A 1 53 ? 4.433 7.554 7.519 1.00 0.00 227 LEU A O 8
ATOM 13852 N N . LEU A 1 54 ? 4.065 5.343 7.725 1.00 0.00 228 LEU A N 8
ATOM 13853 C CA . LEU A 1 54 ? 2.681 5.417 7.268 1.00 0.00 228 LEU A CA 8
ATOM 13854 C C . LEU A 1 54 ? 1.792 4.479 8.076 1.00 0.00 228 LEU A C 8
ATOM 13855 O O . LEU A 1 54 ? 2.276 3.537 8.703 1.00 0.00 228 LEU A O 8
ATOM 13871 N N . ASN A 1 55 ? 0.490 4.743 8.058 1.00 0.00 229 ASN A N 8
ATOM 13872 C CA . ASN A 1 55 ? -0.468 3.922 8.791 1.00 0.00 229 ASN A CA 8
ATOM 13873 C C . ASN A 1 55 ? -1.590 3.445 7.877 1.00 0.00 229 ASN A C 8
ATOM 13874 O O . ASN A 1 55 ? -2.498 4.208 7.542 1.00 0.00 229 ASN A O 8
ATOM 13885 N N . PHE A 1 56 ? -1.524 2.179 7.475 1.00 0.00 230 PHE A N 8
ATOM 13886 C CA . PHE A 1 56 ? -2.538 1.602 6.599 1.00 0.00 230 PHE A CA 8
ATOM 13887 C C . PHE A 1 56 ? -3.509 0.733 7.392 1.00 0.00 230 PHE A C 8
ATOM 13888 O O . PHE A 1 56 ? -3.137 -0.326 7.900 1.00 0.00 230 PHE A O 8
ATOM 13905 N N . GLU A 1 57 ? -4.753 1.186 7.495 1.00 0.00 231 GLU A N 8
ATOM 13906 C CA . GLU A 1 57 ? -5.777 0.452 8.230 1.00 0.00 231 GLU A CA 8
ATOM 13907 C C . GLU A 1 57 ? -6.224 -0.782 7.454 1.00 0.00 231 GLU A C 8
ATOM 13908 O O . GLU A 1 57 ? -5.944 -0.916 6.262 1.00 0.00 231 GLU A O 8
ATOM 13920 N N . ASP A 1 58 ? -6.917 -1.687 8.139 1.00 0.00 232 ASP A N 8
ATOM 13921 C CA . ASP A 1 58 ? -7.402 -2.912 7.516 1.00 0.00 232 ASP A CA 8
ATOM 13922 C C . ASP A 1 58 ? -8.890 -3.110 7.787 1.00 0.00 232 ASP A C 8
ATOM 13923 O O . ASP A 1 58 ? -9.373 -2.828 8.883 1.00 0.00 232 ASP A O 8
ATOM 13932 N N . VAL A 1 59 ? -9.610 -3.594 6.778 1.00 0.00 233 VAL A N 8
ATOM 13933 C CA . VAL A 1 59 ? -11.043 -3.829 6.901 1.00 0.00 233 VAL A CA 8
ATOM 13934 C C . VAL A 1 59 ? -11.364 -4.729 8.092 1.00 0.00 233 VAL A C 8
ATOM 13935 O O . VAL A 1 59 ? -12.481 -4.711 8.610 1.00 0.00 233 VAL A O 8
ATOM 13948 N N . ASN A 1 60 ? -10.382 -5.517 8.522 1.00 0.00 234 ASN A N 8
ATOM 13949 C CA . ASN A 1 60 ? -10.568 -6.420 9.652 1.00 0.00 234 ASN A CA 8
ATOM 13950 C C . ASN A 1 60 ? -10.122 -5.769 10.959 1.00 0.00 234 ASN A C 8
ATOM 13951 O O . ASN A 1 60 ? -9.631 -6.445 11.863 1.00 0.00 234 ASN A O 8
ATOM 13962 N N . GLY A 1 61 ? -10.300 -4.454 11.053 1.00 0.00 235 GLY A N 8
ATOM 13963 C CA . GLY A 1 61 ? -9.912 -3.735 12.254 1.00 0.00 235 GLY A CA 8
ATOM 13964 C C . GLY A 1 61 ? -8.462 -3.963 12.633 1.00 0.00 235 GLY A C 8
ATOM 13965 O O . GLY A 1 61 ? -8.156 -4.277 13.782 1.00 0.00 235 GLY A O 8
ATOM 13969 N N . LYS A 1 62 ? -7.566 -3.802 11.664 1.00 0.00 236 LYS A N 8
ATOM 13970 C CA . LYS A 1 62 ? -6.140 -3.993 11.907 1.00 0.00 236 LYS A CA 8
ATOM 13971 C C . LYS A 1 62 ? -5.331 -2.831 11.340 1.00 0.00 236 LYS A C 8
ATOM 13972 O O . LYS A 1 62 ? -5.571 -2.382 10.219 1.00 0.00 236 LYS A O 8
ATOM 13991 N N . VAL A 1 63 ? -4.372 -2.346 12.123 1.00 0.00 237 VAL A N 8
ATOM 13992 C CA . VAL A 1 63 ? -3.527 -1.237 11.699 1.00 0.00 237 VAL A CA 8
ATOM 13993 C C . VAL A 1 63 ? -2.145 -1.729 11.280 1.00 0.00 237 VAL A C 8
ATOM 13994 O O . VAL A 1 63 ? -1.461 -2.411 12.043 1.00 0.00 237 VAL A O 8
ATOM 14007 N N . TRP A 1 64 ? -1.740 -1.377 10.064 1.00 0.00 238 TRP A N 8
ATOM 14008 C CA . TRP A 1 64 ? -0.440 -1.782 9.545 1.00 0.00 238 TRP A CA 8
ATOM 14009 C C . TRP A 1 64 ? 0.492 -0.582 9.410 1.00 0.00 238 TRP A C 8
ATOM 14010 O O . TRP A 1 64 ? 0.241 0.328 8.621 1.00 0.00 238 TRP A O 8
ATOM 14031 N N . ARG A 1 65 ? 1.570 -0.588 10.187 1.00 0.00 239 ARG A N 8
ATOM 14032 C CA . ARG A 1 65 ? 2.541 0.497 10.156 1.00 0.00 239 ARG A CA 8
ATOM 14033 C C . ARG A 1 65 ? 3.716 0.151 9.248 1.00 0.00 239 ARG A C 8
ATOM 14034 O O . ARG A 1 65 ? 4.606 -0.610 9.629 1.00 0.00 239 ARG A O 8
ATOM 14055 N N . PHE A 1 66 ? 3.712 0.713 8.043 1.00 0.00 240 PHE A N 8
ATOM 14056 C CA . PHE A 1 66 ? 4.776 0.463 7.079 1.00 0.00 240 PHE A CA 8
ATOM 14057 C C . PHE A 1 66 ? 5.761 1.628 7.039 1.00 0.00 240 PHE A C 8
ATOM 14058 O O . PHE A 1 66 ? 5.466 2.718 7.527 1.00 0.00 240 PHE A O 8
ATOM 14075 N N . ARG A 1 67 ? 6.927 1.390 6.450 1.00 0.00 241 ARG A N 8
ATOM 14076 C CA . ARG A 1 67 ? 7.953 2.421 6.339 1.00 0.00 241 ARG A CA 8
ATOM 14077 C C . ARG A 1 67 ? 8.142 2.835 4.884 1.00 0.00 241 ARG A C 8
ATOM 14078 O O . ARG A 1 67 ? 8.403 2.000 4.018 1.00 0.00 241 ARG A O 8
ATOM 14099 N N . TYR A 1 68 ? 8.007 4.131 4.620 1.00 0.00 242 TYR A N 8
ATOM 14100 C CA . TYR A 1 68 ? 8.160 4.654 3.267 1.00 0.00 242 TYR A CA 8
ATOM 14101 C C . TYR A 1 68 ? 9.632 4.812 2.904 1.00 0.00 242 TYR A C 8
ATOM 14102 O O . TYR A 1 68 ? 10.298 5.743 3.358 1.00 0.00 242 TYR A O 8
ATOM 14120 N N . SER A 1 69 ? 10.133 3.899 2.078 1.00 0.00 243 SER A N 8
ATOM 14121 C CA . SER A 1 69 ? 11.525 3.939 1.648 1.00 0.00 243 SER A CA 8
ATOM 14122 C C . SER A 1 69 ? 11.646 4.618 0.287 1.00 0.00 243 SER A C 8
ATOM 14123 O O . SER A 1 69 ? 10.642 4.933 -0.351 1.00 0.00 243 SER A O 8
ATOM 14131 N N . TYR A 1 70 ? 12.879 4.847 -0.151 1.00 0.00 244 TYR A N 8
ATOM 14132 C CA . TYR A 1 70 ? 13.123 5.495 -1.435 1.00 0.00 244 TYR A CA 8
ATOM 14133 C C . TYR A 1 70 ? 14.296 4.851 -2.166 1.00 0.00 244 TYR A C 8
ATOM 14134 O O . TYR A 1 70 ? 15.429 4.874 -1.681 1.00 0.00 244 TYR A O 8
ATOM 14152 N N . TRP A 1 71 ? 14.023 4.282 -3.336 1.00 0.00 245 TRP A N 8
ATOM 14153 C CA . TRP A 1 71 ? 15.060 3.642 -4.134 1.00 0.00 245 TRP A CA 8
ATOM 14154 C C . TRP A 1 71 ? 15.376 4.468 -5.376 1.00 0.00 245 TRP A C 8
ATOM 14155 O O . TRP A 1 71 ? 14.513 5.173 -5.900 1.00 0.00 245 TRP A O 8
ATOM 14176 N N . ASN A 1 72 ? 16.619 4.378 -5.840 1.00 0.00 246 ASN A N 8
ATOM 14177 C CA . ASN A 1 72 ? 17.055 5.122 -7.019 1.00 0.00 246 ASN A CA 8
ATOM 14178 C C . ASN A 1 72 ? 17.002 6.625 -6.760 1.00 0.00 246 ASN A C 8
ATOM 14179 O O . ASN A 1 72 ? 16.327 7.084 -5.840 1.00 0.00 246 ASN A O 8
ATOM 14190 N N . SER A 1 73 ? 17.725 7.387 -7.577 1.00 0.00 247 SER A N 8
ATOM 14191 C CA . SER A 1 73 ? 17.766 8.839 -7.435 1.00 0.00 247 SER A CA 8
ATOM 14192 C C . SER A 1 73 ? 16.419 9.466 -7.781 1.00 0.00 247 SER A C 8
ATOM 14193 O O . SER A 1 73 ? 16.186 9.871 -8.921 1.00 0.00 247 SER A O 8
ATOM 14201 N N . SER A 1 74 ? 15.535 9.547 -6.790 1.00 0.00 248 SER A N 8
ATOM 14202 C CA . SER A 1 74 ? 14.210 10.130 -6.990 1.00 0.00 248 SER A CA 8
ATOM 14203 C C . SER A 1 74 ? 13.480 9.459 -8.150 1.00 0.00 248 SER A C 8
ATOM 14204 O O . SER A 1 74 ? 12.593 10.052 -8.763 1.00 0.00 248 SER A O 8
ATOM 14212 N N . GLN A 1 75 ? 13.866 8.223 -8.458 1.00 0.00 249 GLN A N 8
ATOM 14213 C CA . GLN A 1 75 ? 13.253 7.489 -9.558 1.00 0.00 249 GLN A CA 8
ATOM 14214 C C . GLN A 1 75 ? 12.054 6.656 -9.107 1.00 0.00 249 GLN A C 8
ATOM 14215 O O . GLN A 1 75 ? 10.920 6.931 -9.499 1.00 0.00 249 GLN A O 8
ATOM 14229 N N . SER A 1 76 ? 12.308 5.620 -8.310 1.00 0.00 250 SER A N 8
ATOM 14230 C CA . SER A 1 76 ? 11.239 4.740 -7.850 1.00 0.00 250 SER A CA 8
ATOM 14231 C C . SER A 1 76 ? 10.991 4.870 -6.349 1.00 0.00 250 SER A C 8
ATOM 14232 O O . SER A 1 76 ? 11.854 5.327 -5.597 1.00 0.00 250 SER A O 8
ATOM 14240 N N . TYR A 1 77 ? 9.802 4.448 -5.930 1.00 0.00 251 TYR A N 8
ATOM 14241 C CA . TYR A 1 77 ? 9.410 4.492 -4.527 1.00 0.00 251 TYR A CA 8
ATOM 14242 C C . TYR A 1 77 ? 9.069 3.087 -4.037 1.00 0.00 251 TYR A C 8
ATOM 14243 O O . TYR A 1 77 ? 8.646 2.239 -4.822 1.00 0.00 251 TYR A O 8
ATOM 14261 N N . VAL A 1 78 ? 9.255 2.839 -2.745 1.00 0.00 252 VAL A N 8
ATOM 14262 C CA . VAL A 1 78 ? 8.965 1.525 -2.181 1.00 0.00 252 VAL A CA 8
ATOM 14263 C C . VAL A 1 78 ? 8.540 1.619 -0.719 1.00 0.00 252 VAL A C 8
ATOM 14264 O O . VAL A 1 78 ? 8.739 2.643 -0.065 1.00 0.00 252 VAL A O 8
ATOM 14277 N N . LEU A 1 79 ? 7.957 0.535 -0.214 1.00 0.00 253 LEU A N 8
ATOM 14278 C CA . LEU A 1 79 ? 7.503 0.479 1.172 1.00 0.00 253 LEU A CA 8
ATOM 14279 C C . LEU A 1 79 ? 8.190 -0.660 1.919 1.00 0.00 253 LEU A C 8
ATOM 14280 O O . LEU A 1 79 ? 7.802 -1.821 1.790 1.00 0.00 253 LEU A O 8
ATOM 14296 N N . THR A 1 80 ? 9.212 -0.320 2.697 1.00 0.00 254 THR A N 8
ATOM 14297 C CA . THR A 1 80 ? 9.954 -1.318 3.462 1.00 0.00 254 THR A CA 8
ATOM 14298 C C . THR A 1 80 ? 9.345 -1.516 4.845 1.00 0.00 254 THR A C 8
ATOM 14299 O O . THR A 1 80 ? 8.563 -0.690 5.315 1.00 0.00 254 THR A O 8
ATOM 14310 N N . LYS A 1 81 ? 9.715 -2.616 5.495 1.00 0.00 255 LYS A N 8
ATOM 14311 C CA . LYS A 1 81 ? 9.212 -2.925 6.829 1.00 0.00 255 LYS A CA 8
ATOM 14312 C C . LYS A 1 81 ? 7.700 -3.122 6.818 1.00 0.00 255 LYS A C 8
ATOM 14313 O O . LYS A 1 81 ? 6.958 -2.287 6.301 1.00 0.00 255 LYS A O 8
ATOM 14332 N N . GLY A 1 82 ? 7.249 -4.230 7.398 1.00 0.00 256 GLY A N 8
ATOM 14333 C CA . GLY A 1 82 ? 5.827 -4.515 7.449 1.00 0.00 256 GLY A CA 8
ATOM 14334 C C . GLY A 1 82 ? 5.368 -5.407 6.313 1.00 0.00 256 GLY A C 8
ATOM 14335 O O . GLY A 1 82 ? 4.387 -6.140 6.449 1.00 0.00 256 GLY A O 8
ATOM 14339 N N . TRP A 1 83 ? 6.074 -5.346 5.189 1.00 0.00 257 TRP A N 8
ATOM 14340 C CA . TRP A 1 83 ? 5.729 -6.155 4.026 1.00 0.00 257 TRP A CA 8
ATOM 14341 C C . TRP A 1 83 ? 5.779 -7.644 4.358 1.00 0.00 257 TRP A C 8
ATOM 14342 O O . TRP A 1 83 ? 4.836 -8.383 4.080 1.00 0.00 257 TRP A O 8
ATOM 14363 N N . SER A 1 84 ? 6.886 -8.076 4.953 1.00 0.00 258 SER A N 8
ATOM 14364 C CA . SER A 1 84 ? 7.060 -9.477 5.321 1.00 0.00 258 SER A CA 8
ATOM 14365 C C . SER A 1 84 ? 5.947 -9.940 6.258 1.00 0.00 258 SER A C 8
ATOM 14366 O O . SER A 1 84 ? 5.343 -10.991 6.049 1.00 0.00 258 SER A O 8
ATOM 14374 N N . ARG A 1 85 ? 5.685 -9.148 7.294 1.00 0.00 259 ARG A N 8
ATOM 14375 C CA . ARG A 1 85 ? 4.647 -9.478 8.265 1.00 0.00 259 ARG A CA 8
ATOM 14376 C C . ARG A 1 85 ? 3.265 -9.457 7.619 1.00 0.00 259 ARG A C 8
ATOM 14377 O O . ARG A 1 85 ? 2.364 -10.187 8.034 1.00 0.00 259 ARG A O 8
ATOM 14398 N N . PHE A 1 86 ? 3.101 -8.616 6.603 1.00 0.00 260 PHE A N 8
ATOM 14399 C CA . PHE A 1 86 ? 1.827 -8.500 5.905 1.00 0.00 260 PHE A CA 8
ATOM 14400 C C . PHE A 1 86 ? 1.632 -9.651 4.922 1.00 0.00 260 PHE A C 8
ATOM 14401 O O . PHE A 1 86 ? 0.623 -10.357 4.970 1.00 0.00 260 PHE A O 8
ATOM 14418 N N . VAL A 1 87 ? 2.601 -9.834 4.031 1.00 0.00 261 VAL A N 8
ATOM 14419 C CA . VAL A 1 87 ? 2.534 -10.899 3.036 1.00 0.00 261 VAL A CA 8
ATOM 14420 C C . VAL A 1 87 ? 2.349 -12.265 3.692 1.00 0.00 261 VAL A C 8
ATOM 14421 O O . VAL A 1 87 ? 1.779 -13.178 3.096 1.00 0.00 261 VAL A O 8
ATOM 14434 N N . LYS A 1 88 ? 2.836 -12.400 4.922 1.00 0.00 262 LYS A N 8
ATOM 14435 C CA . LYS A 1 88 ? 2.723 -13.657 5.655 1.00 0.00 262 LYS A CA 8
ATOM 14436 C C . LYS A 1 88 ? 1.382 -13.750 6.376 1.00 0.00 262 LYS A C 8
ATOM 14437 O O . LYS A 1 88 ? 0.775 -14.818 6.445 1.00 0.00 262 LYS A O 8
ATOM 14456 N N . GLU A 1 89 ? 0.927 -12.624 6.917 1.00 0.00 263 GLU A N 8
ATOM 14457 C CA . GLU A 1 89 ? -0.342 -12.581 7.635 1.00 0.00 263 GLU A CA 8
ATOM 14458 C C . GLU A 1 89 ? -1.505 -12.922 6.709 1.00 0.00 263 GLU A C 8
ATOM 14459 O O . GLU A 1 89 ? -2.476 -13.554 7.124 1.00 0.00 263 GLU A O 8
ATOM 14471 N N . LYS A 1 90 ? -1.401 -12.497 5.453 1.00 0.00 264 LYS A N 8
ATOM 14472 C CA . LYS A 1 90 ? -2.447 -12.758 4.470 1.00 0.00 264 LYS A CA 8
ATOM 14473 C C . LYS A 1 90 ? -2.017 -13.833 3.469 1.00 0.00 264 LYS A C 8
ATOM 14474 O O . LYS A 1 90 ? -2.795 -14.225 2.599 1.00 0.00 264 LYS A O 8
ATOM 14493 N N . ASN A 1 91 ? -0.780 -14.307 3.595 1.00 0.00 265 ASN A N 8
ATOM 14494 C CA . ASN A 1 91 ? -0.263 -15.335 2.698 1.00 0.00 265 ASN A CA 8
ATOM 14495 C C . ASN A 1 91 ? -0.252 -14.840 1.255 1.00 0.00 265 ASN A C 8
ATOM 14496 O O . ASN A 1 91 ? -0.479 -15.612 0.322 1.00 0.00 265 ASN A O 8
ATOM 14507 N N . LEU A 1 92 ? 0.011 -13.550 1.079 1.00 0.00 266 LEU A N 8
ATOM 14508 C CA . LEU A 1 92 ? 0.050 -12.951 -0.250 1.00 0.00 266 LEU A CA 8
ATOM 14509 C C . LEU A 1 92 ? 1.110 -13.622 -1.117 1.00 0.00 266 LEU A C 8
ATOM 14510 O O . LEU A 1 92 ? 2.134 -14.087 -0.616 1.00 0.00 266 LEU A O 8
ATOM 14526 N N . ARG A 1 93 ? 0.858 -13.666 -2.422 1.00 0.00 267 ARG A N 8
ATOM 14527 C CA . ARG A 1 93 ? 1.791 -14.277 -3.360 1.00 0.00 267 ARG A CA 8
ATOM 14528 C C . ARG A 1 93 ? 1.840 -13.495 -4.668 1.00 0.00 267 ARG A C 8
ATOM 14529 O O . ARG A 1 93 ? 1.203 -12.450 -4.802 1.00 0.00 267 ARG A O 8
ATOM 14550 N N . ALA A 1 94 ? 2.601 -14.007 -5.630 1.00 0.00 268 ALA A N 8
ATOM 14551 C CA . ALA A 1 94 ? 2.733 -13.354 -6.927 1.00 0.00 268 ALA A CA 8
ATOM 14552 C C . ALA A 1 94 ? 1.454 -13.493 -7.746 1.00 0.00 268 ALA A C 8
ATOM 14553 O O . ALA A 1 94 ? 0.706 -14.459 -7.590 1.00 0.00 268 ALA A O 8
ATOM 14560 N N . GLY A 1 95 ? 1.208 -12.521 -8.618 1.00 0.00 269 GLY A N 8
ATOM 14561 C CA . GLY A 1 95 ? 0.017 -12.555 -9.448 1.00 0.00 269 GLY A CA 8
ATOM 14562 C C . GLY A 1 95 ? -1.198 -11.984 -8.743 1.00 0.00 269 GLY A C 8
ATOM 14563 O O . GLY A 1 95 ? -2.331 -12.351 -9.054 1.00 0.00 269 GLY A O 8
ATOM 14567 N N . ASP A 1 96 ? -0.963 -11.086 -7.794 1.00 0.00 270 ASP A N 8
ATOM 14568 C CA . ASP A 1 96 ? -2.049 -10.464 -7.043 1.00 0.00 270 ASP A CA 8
ATOM 14569 C C . ASP A 1 96 ? -2.076 -8.956 -7.277 1.00 0.00 270 ASP A C 8
ATOM 14570 O O . ASP A 1 96 ? -1.218 -8.411 -7.970 1.00 0.00 270 ASP A O 8
ATOM 14579 N N . VAL A 1 97 ? -3.065 -8.290 -6.692 1.00 0.00 271 VAL A N 8
ATOM 14580 C CA . VAL A 1 97 ? -3.204 -6.846 -6.837 1.00 0.00 271 VAL A CA 8
ATOM 14581 C C . VAL A 1 97 ? -3.199 -6.153 -5.478 1.00 0.00 271 VAL A C 8
ATOM 14582 O O . VAL A 1 97 ? -3.727 -6.682 -4.500 1.00 0.00 271 VAL A O 8
ATOM 14595 N N . VAL A 1 98 ? -2.599 -4.970 -5.426 1.00 0.00 272 VAL A N 8
ATOM 14596 C CA . VAL A 1 98 ? -2.525 -4.204 -4.188 1.00 0.00 272 VAL A CA 8
ATOM 14597 C C . VAL A 1 98 ? -3.031 -2.780 -4.392 1.00 0.00 272 VAL A C 8
ATOM 14598 O O . VAL A 1 98 ? -2.332 -1.936 -4.953 1.00 0.00 272 VAL A O 8
ATOM 14611 N N . SER A 1 99 ? -4.250 -2.519 -3.932 1.00 0.00 273 SER A N 8
ATOM 14612 C CA . SER A 1 99 ? -4.851 -1.196 -4.065 1.00 0.00 273 SER A CA 8
ATOM 14613 C C . SER A 1 99 ? -4.584 -0.350 -2.825 1.00 0.00 273 SER A C 8
ATOM 14614 O O . SER A 1 99 ? -4.267 -0.877 -1.758 1.00 0.00 273 SER A O 8
ATOM 14622 N N . PHE A 1 100 ? -4.717 0.965 -2.975 1.00 0.00 274 PHE A N 8
ATOM 14623 C CA . PHE A 1 100 ? -4.493 1.885 -1.867 1.00 0.00 274 PHE A CA 8
ATOM 14624 C C . PHE A 1 100 ? -5.438 3.079 -1.955 1.00 0.00 274 PHE A C 8
ATOM 14625 O O . PHE A 1 100 ? -5.519 3.746 -2.987 1.00 0.00 274 PHE A O 8
ATOM 14642 N N . SER A 1 101 ? -6.152 3.344 -0.866 1.00 0.00 275 SER A N 8
ATOM 14643 C CA . SER A 1 101 ? -7.092 4.458 -0.819 1.00 0.00 275 SER A CA 8
ATOM 14644 C C . SER A 1 101 ? -6.781 5.384 0.350 1.00 0.00 275 SER A C 8
ATOM 14645 O O . SER A 1 101 ? -6.179 4.970 1.340 1.00 0.00 275 SER A O 8
ATOM 14653 N N . ARG A 1 102 ? -7.196 6.641 0.228 1.00 0.00 276 ARG A N 8
ATOM 14654 C CA . ARG A 1 102 ? -6.960 7.628 1.276 1.00 0.00 276 ARG A CA 8
ATOM 14655 C C . ARG A 1 102 ? -8.262 8.311 1.682 1.00 0.00 276 ARG A C 8
ATOM 14656 O O . ARG A 1 102 ? -9.177 8.457 0.871 1.00 0.00 276 ARG A O 8
ATOM 14677 N N . SER A 1 103 ? -8.340 8.727 2.941 1.00 0.00 277 SER A N 8
ATOM 14678 C CA . SER A 1 103 ? -9.531 9.395 3.454 1.00 0.00 277 SER A CA 8
ATOM 14679 C C . SER A 1 103 ? -9.263 10.877 3.700 1.00 0.00 277 SER A C 8
ATOM 14680 O O . SER A 1 103 ? -8.331 11.237 4.419 1.00 0.00 277 SER A O 8
ATOM 14688 N N . ASN A 1 104 ? -10.085 11.729 3.098 1.00 0.00 278 ASN A N 8
ATOM 14689 C CA . ASN A 1 104 ? -9.938 13.172 3.251 1.00 0.00 278 ASN A CA 8
ATOM 14690 C C . ASN A 1 104 ? -10.711 13.670 4.470 1.00 0.00 278 ASN A C 8
ATOM 14691 O O . ASN A 1 104 ? -11.537 14.577 4.367 1.00 0.00 278 ASN A O 8
ATOM 14702 N N . GLY A 1 105 ? -10.435 13.072 5.624 1.00 0.00 279 GLY A N 8
ATOM 14703 C CA . GLY A 1 105 ? -11.110 13.468 6.845 1.00 0.00 279 GLY A CA 8
ATOM 14704 C C . GLY A 1 105 ? -10.339 14.513 7.625 1.00 0.00 279 GLY A C 8
ATOM 14705 O O . GLY A 1 105 ? -9.841 15.483 7.054 1.00 0.00 279 GLY A O 8
ATOM 14709 N N . GLN A 1 106 ? -10.236 14.314 8.936 1.00 0.00 280 GLN A N 8
ATOM 14710 C CA . GLN A 1 106 ? -9.518 15.246 9.797 1.00 0.00 280 GLN A CA 8
ATOM 14711 C C . GLN A 1 106 ? -8.086 14.773 10.035 1.00 0.00 280 GLN A C 8
ATOM 14712 O O . GLN A 1 106 ? -7.176 15.585 10.206 1.00 0.00 280 GLN A O 8
ATOM 14726 N N . ASP A 1 107 ? -7.897 13.459 10.046 1.00 0.00 281 ASP A N 8
ATOM 14727 C CA . ASP A 1 107 ? -6.577 12.878 10.264 1.00 0.00 281 ASP A CA 8
ATOM 14728 C C . ASP A 1 107 ? -6.137 12.059 9.055 1.00 0.00 281 ASP A C 8
ATOM 14729 O O . ASP A 1 107 ? -6.967 11.593 8.275 1.00 0.00 281 ASP A O 8
ATOM 14738 N N . GLN A 1 108 ? -4.827 11.890 8.905 1.00 0.00 282 GLN A N 8
ATOM 14739 C CA . GLN A 1 108 ? -4.278 11.129 7.789 1.00 0.00 282 GLN A CA 8
ATOM 14740 C C . GLN A 1 108 ? -4.382 9.630 8.046 1.00 0.00 282 GLN A C 8
ATOM 14741 O O . GLN A 1 108 ? -3.721 9.097 8.939 1.00 0.00 282 GLN A O 8
ATOM 14755 N N . GLN A 1 109 ? -5.215 8.956 7.260 1.00 0.00 283 GLN A N 8
ATOM 14756 C CA . GLN A 1 109 ? -5.406 7.518 7.405 1.00 0.00 283 GLN A CA 8
ATOM 14757 C C . GLN A 1 109 ? -5.519 6.845 6.040 1.00 0.00 283 GLN A C 8
ATOM 14758 O O . GLN A 1 109 ? -6.376 7.198 5.232 1.00 0.00 283 GLN A O 8
ATOM 14772 N N . LEU A 1 110 ? -4.647 5.873 5.792 1.00 0.00 284 LEU A N 8
ATOM 14773 C CA . LEU A 1 110 ? -4.651 5.150 4.525 1.00 0.00 284 LEU A CA 8
ATOM 14774 C C . LEU A 1 110 ? -5.311 3.784 4.681 1.00 0.00 284 LEU A C 8
ATOM 14775 O O . LEU A 1 110 ? -5.790 3.434 5.760 1.00 0.00 284 LEU A O 8
ATOM 14791 N N . TYR A 1 111 ? -5.336 3.016 3.596 1.00 0.00 285 TYR A N 8
ATOM 14792 C CA . TYR A 1 111 ? -5.939 1.689 3.613 1.00 0.00 285 TYR A CA 8
ATOM 14793 C C . TYR A 1 111 ? -5.266 0.772 2.598 1.00 0.00 285 TYR A C 8
ATOM 14794 O O . TYR A 1 111 ? -5.035 1.161 1.451 1.00 0.00 285 TYR A O 8
ATOM 14812 N N . ILE A 1 112 ? -4.953 -0.447 3.023 1.00 0.00 286 ILE A N 8
ATOM 14813 C CA . ILE A 1 112 ? -4.308 -1.419 2.150 1.00 0.00 286 ILE A CA 8
ATOM 14814 C C . ILE A 1 112 ? -5.288 -2.510 1.725 1.00 0.00 286 ILE A C 8
ATOM 14815 O O . ILE A 1 112 ? -5.687 -3.350 2.530 1.00 0.00 286 ILE A O 8
ATOM 14831 N N . GLY A 1 113 ? -5.674 -2.486 0.452 1.00 0.00 287 GLY A N 8
ATOM 14832 C CA . GLY A 1 113 ? -6.604 -3.476 -0.058 1.00 0.00 287 GLY A CA 8
ATOM 14833 C C . GLY A 1 113 ? -5.967 -4.408 -1.067 1.00 0.00 287 GLY A C 8
ATOM 14834 O O . GLY A 1 113 ? -5.368 -3.960 -2.044 1.00 0.00 287 GLY A O 8
ATOM 14838 N N . TRP A 1 114 ? -6.093 -5.710 -0.829 1.00 0.00 288 TRP A N 8
ATOM 14839 C CA . TRP A 1 114 ? -5.524 -6.709 -1.726 1.00 0.00 288 TRP A CA 8
ATOM 14840 C C . TRP A 1 114 ? -6.621 -7.445 -2.485 1.00 0.00 288 TRP A C 8
ATOM 14841 O O . TRP A 1 114 ? -7.730 -7.622 -1.982 1.00 0.00 288 TRP A O 8
ATOM 14862 N N . LYS A 1 115 ? -6.304 -7.874 -3.704 1.00 0.00 289 LYS A N 8
ATOM 14863 C CA . LYS A 1 115 ? -7.263 -8.593 -4.535 1.00 0.00 289 LYS A CA 8
ATOM 14864 C C . LYS A 1 115 ? -6.755 -9.992 -4.866 1.00 0.00 289 LYS A C 8
ATOM 14865 O O . LYS A 1 115 ? -5.717 -10.151 -5.510 1.00 0.00 289 LYS A O 8
ATOM 14884 N N . SER A 1 116 ? -7.492 -11.005 -4.423 1.00 0.00 290 SER A N 8
ATOM 14885 C CA . SER A 1 116 ? -7.117 -12.393 -4.672 1.00 0.00 290 SER A CA 8
ATOM 14886 C C . SER A 1 116 ? -7.787 -12.915 -5.940 1.00 0.00 290 SER A C 8
ATOM 14887 O O . SER A 1 116 ? -8.968 -13.265 -5.931 1.00 0.00 290 SER A O 8
ATOM 14895 N N . ARG A 1 117 ? -7.026 -12.964 -7.028 1.00 0.00 291 ARG A N 8
ATOM 14896 C CA . ARG A 1 117 ? -7.546 -13.442 -8.305 1.00 0.00 291 ARG A CA 8
ATOM 14897 C C . ARG A 1 117 ? -7.495 -14.967 -8.381 1.00 0.00 291 ARG A C 8
ATOM 14898 O O . ARG A 1 117 ? -8.282 -15.586 -9.096 1.00 0.00 291 ARG A O 8
ATOM 14919 N N . SER A 1 118 ? -6.565 -15.563 -7.642 1.00 0.00 292 SER A N 8
ATOM 14920 C CA . SER A 1 118 ? -6.415 -17.014 -7.632 1.00 0.00 292 SER A CA 8
ATOM 14921 C C . SER A 1 118 ? -7.374 -17.655 -6.631 1.00 0.00 292 SER A C 8
ATOM 14922 O O . SER A 1 118 ? -6.956 -18.372 -5.723 1.00 0.00 292 SER A O 8
ATOM 14930 N N . GLY A 1 119 ? -8.666 -17.389 -6.805 1.00 0.00 293 GLY A N 8
ATOM 14931 C CA . GLY A 1 119 ? -9.663 -17.946 -5.911 1.00 0.00 293 GLY A CA 8
ATOM 14932 C C . GLY A 1 119 ? -10.161 -19.303 -6.372 1.00 0.00 293 GLY A C 8
ATOM 14933 O O . GLY A 1 119 ? -10.037 -19.650 -7.546 1.00 0.00 293 GLY A O 8
ATOM 14937 N N . SER A 1 120 ? -10.725 -20.070 -5.444 1.00 0.00 294 SER A N 8
ATOM 14938 C CA . SER A 1 120 ? -11.245 -21.394 -5.762 1.00 0.00 294 SER A CA 8
ATOM 14939 C C . SER A 1 120 ? -12.635 -21.303 -6.383 1.00 0.00 294 SER A C 8
ATOM 14940 O O . SER A 1 120 ? -13.415 -20.411 -6.050 1.00 0.00 294 SER A O 8
ATOM 14948 N N . ASP A 1 121 ? -12.936 -22.230 -7.284 1.00 0.00 295 ASP A N 8
ATOM 14949 C CA . ASP A 1 121 ? -14.234 -22.255 -7.951 1.00 0.00 295 ASP A CA 8
ATOM 14950 C C . ASP A 1 121 ? -15.234 -23.100 -7.168 1.00 0.00 295 ASP A C 8
ATOM 14951 O O . ASP A 1 121 ? -16.428 -22.804 -7.145 1.00 0.00 295 ASP A O 8
ATOM 14960 N N . LEU A 1 122 ? -14.736 -24.152 -6.527 1.00 0.00 296 LEU A N 8
ATOM 14961 C CA . LEU A 1 122 ? -15.586 -25.041 -5.742 1.00 0.00 296 LEU A CA 8
ATOM 14962 C C . LEU A 1 122 ? -15.898 -24.432 -4.381 1.00 0.00 296 LEU A C 8
ATOM 14963 O O . LEU A 1 122 ? -17.058 -24.353 -3.974 1.00 0.00 296 LEU A O 8
ATOM 14979 N N . ASP A 1 123 ? -14.854 -24.001 -3.685 1.00 0.00 297 ASP A N 8
ATOM 14980 C CA . ASP A 1 123 ? -15.009 -23.396 -2.367 1.00 0.00 297 ASP A CA 8
ATOM 14981 C C . ASP A 1 123 ? -15.192 -21.886 -2.479 1.00 0.00 297 ASP A C 8
ATOM 14982 O O . ASP A 1 123 ? -14.461 -21.215 -3.207 1.00 0.00 297 ASP A O 8
ATOM 14991 N N . ALA A 1 124 ? -16.172 -21.359 -1.753 1.00 0.00 298 ALA A N 8
ATOM 14992 C CA . ALA A 1 124 ? -16.450 -19.928 -1.770 1.00 0.00 298 ALA A CA 8
ATOM 14993 C C . ALA A 1 124 ? -15.815 -19.231 -0.572 1.00 0.00 298 ALA A C 8
ATOM 14994 O O . ALA A 1 124 ? -16.066 -19.673 0.569 1.00 0.00 298 ALA A O 8
ATOM 15001 N N . ARG A 1 8 ? -19.851 5.677 5.480 1.00 0.00 182 ARG A N 9
ATOM 15002 C CA . ARG A 1 8 ? -18.427 6.062 5.307 1.00 0.00 182 ARG A CA 9
ATOM 15003 C C . ARG A 1 8 ? -17.774 5.275 4.175 1.00 0.00 182 ARG A C 9
ATOM 15004 O O . ARG A 1 8 ? -18.103 4.112 3.946 1.00 0.00 182 ARG A O 9
ATOM 15025 N N . SER A 1 9 ? -16.847 5.917 3.471 1.00 0.00 183 SER A N 9
ATOM 15026 C CA . SER A 1 9 ? -16.149 5.276 2.364 1.00 0.00 183 SER A CA 9
ATOM 15027 C C . SER A 1 9 ? -14.837 5.993 2.062 1.00 0.00 183 SER A C 9
ATOM 15028 O O . SER A 1 9 ? -14.779 7.223 2.047 1.00 0.00 183 SER A O 9
ATOM 15036 N N . ALA A 1 10 ? -13.786 5.216 1.820 1.00 0.00 184 ALA A N 9
ATOM 15037 C CA . ALA A 1 10 ? -12.475 5.777 1.518 1.00 0.00 184 ALA A CA 9
ATOM 15038 C C . ALA A 1 10 ? -12.321 6.042 0.025 1.00 0.00 184 ALA A C 9
ATOM 15039 O O . ALA A 1 10 ? -13.111 5.558 -0.787 1.00 0.00 184 ALA A O 9
ATOM 15046 N N . GLU A 1 11 ? -11.300 6.813 -0.331 1.00 0.00 185 GLU A N 9
ATOM 15047 C CA . GLU A 1 11 ? -11.040 7.143 -1.728 1.00 0.00 185 GLU A CA 9
ATOM 15048 C C . GLU A 1 11 ? -9.798 6.420 -2.237 1.00 0.00 185 GLU A C 9
ATOM 15049 O O . GLU A 1 11 ? -8.707 6.581 -1.693 1.00 0.00 185 GLU A O 9
ATOM 15061 N N . ALA A 1 12 ? -9.972 5.620 -3.284 1.00 0.00 186 ALA A N 9
ATOM 15062 C CA . ALA A 1 12 ? -8.865 4.871 -3.866 1.00 0.00 186 ALA A CA 9
ATOM 15063 C C . ALA A 1 12 ? -7.913 5.795 -4.619 1.00 0.00 186 ALA A C 9
ATOM 15064 O O . ALA A 1 12 ? -8.336 6.578 -5.469 1.00 0.00 186 ALA A O 9
ATOM 15071 N N . LEU A 1 13 ? -6.627 5.699 -4.299 1.00 0.00 187 LEU A N 9
ATOM 15072 C CA . LEU A 1 13 ? -5.615 6.526 -4.946 1.00 0.00 187 LEU A CA 9
ATOM 15073 C C . LEU A 1 13 ? -5.145 5.890 -6.250 1.00 0.00 187 LEU A C 9
ATOM 15074 O O . LEU A 1 13 ? -5.298 6.468 -7.325 1.00 0.00 187 LEU A O 9
ATOM 15090 N N . PHE A 1 14 ? -4.572 4.695 -6.147 1.00 0.00 188 PHE A N 9
ATOM 15091 C CA . PHE A 1 14 ? -4.081 3.980 -7.320 1.00 0.00 188 PHE A CA 9
ATOM 15092 C C . PHE A 1 14 ? -3.930 2.492 -7.025 1.00 0.00 188 PHE A C 9
ATOM 15093 O O . PHE A 1 14 ? -3.952 2.071 -5.870 1.00 0.00 188 PHE A O 9
ATOM 15110 N N . GLU A 1 15 ? -3.778 1.698 -8.081 1.00 0.00 189 GLU A N 9
ATOM 15111 C CA . GLU A 1 15 ? -3.624 0.254 -7.938 1.00 0.00 189 GLU A CA 9
ATOM 15112 C C . GLU A 1 15 ? -2.414 -0.243 -8.721 1.00 0.00 189 GLU A C 9
ATOM 15113 O O . GLU A 1 15 ? -2.002 0.374 -9.705 1.00 0.00 189 GLU A O 9
ATOM 15125 N N . LYS A 1 16 ? -1.851 -1.361 -8.280 1.00 0.00 190 LYS A N 9
ATOM 15126 C CA . LYS A 1 16 ? -0.688 -1.943 -8.941 1.00 0.00 190 LYS A CA 9
ATOM 15127 C C . LYS A 1 16 ? -0.709 -3.466 -8.841 1.00 0.00 190 LYS A C 9
ATOM 15128 O O . LYS A 1 16 ? -1.115 -4.023 -7.822 1.00 0.00 190 LYS A O 9
ATOM 15147 N N . ALA A 1 17 ? -0.267 -4.130 -9.903 1.00 0.00 191 ALA A N 9
ATOM 15148 C CA . ALA A 1 17 ? -0.235 -5.587 -9.931 1.00 0.00 191 ALA A CA 9
ATOM 15149 C C . ALA A 1 17 ? 1.031 -6.119 -9.273 1.00 0.00 191 ALA A C 9
ATOM 15150 O O . ALA A 1 17 ? 2.143 -5.753 -9.652 1.00 0.00 191 ALA A O 9
ATOM 15157 N N . VAL A 1 18 ? 0.855 -6.990 -8.282 1.00 0.00 192 VAL A N 9
ATOM 15158 C CA . VAL A 1 18 ? 1.984 -7.576 -7.570 1.00 0.00 192 VAL A CA 9
ATOM 15159 C C . VAL A 1 18 ? 2.599 -8.723 -8.365 1.00 0.00 192 VAL A C 9
ATOM 15160 O O . VAL A 1 18 ? 1.887 -9.543 -8.944 1.00 0.00 192 VAL A O 9
ATOM 15173 N N . THR A 1 19 ? 3.927 -8.772 -8.387 1.00 0.00 193 THR A N 9
ATOM 15174 C CA . THR A 1 19 ? 4.641 -9.818 -9.109 1.00 0.00 193 THR A CA 9
ATOM 15175 C C . THR A 1 19 ? 5.429 -10.704 -8.149 1.00 0.00 193 THR A C 9
ATOM 15176 O O . THR A 1 19 ? 5.714 -10.306 -7.019 1.00 0.00 193 THR A O 9
ATOM 15187 N N . PRO A 1 20 ? 5.792 -11.923 -8.584 1.00 0.00 194 PRO A N 9
ATOM 15188 C CA . PRO A 1 20 ? 6.550 -12.864 -7.753 1.00 0.00 194 PRO A CA 9
ATOM 15189 C C . PRO A 1 20 ? 7.780 -12.219 -7.120 1.00 0.00 194 PRO A C 9
ATOM 15190 O O . PRO A 1 20 ? 8.254 -12.658 -6.073 1.00 0.00 194 PRO A O 9
ATOM 15201 N N . SER A 1 21 ? 8.292 -11.175 -7.763 1.00 0.00 195 SER A N 9
ATOM 15202 C CA . SER A 1 21 ? 9.466 -10.470 -7.263 1.00 0.00 195 SER A CA 9
ATOM 15203 C C . SER A 1 21 ? 9.111 -9.603 -6.059 1.00 0.00 195 SER A C 9
ATOM 15204 O O . SER A 1 21 ? 9.868 -9.524 -5.094 1.00 0.00 195 SER A O 9
ATOM 15212 N N . ASP A 1 22 ? 7.951 -8.954 -6.124 1.00 0.00 196 ASP A N 9
ATOM 15213 C CA . ASP A 1 22 ? 7.496 -8.093 -5.039 1.00 0.00 196 ASP A CA 9
ATOM 15214 C C . ASP A 1 22 ? 7.350 -8.882 -3.742 1.00 0.00 196 ASP A C 9
ATOM 15215 O O . ASP A 1 22 ? 7.769 -8.431 -2.677 1.00 0.00 196 ASP A O 9
ATOM 15224 N N . VAL A 1 23 ? 6.751 -10.066 -3.840 1.00 0.00 197 VAL A N 9
ATOM 15225 C CA . VAL A 1 23 ? 6.550 -10.918 -2.675 1.00 0.00 197 VAL A CA 9
ATOM 15226 C C . VAL A 1 23 ? 7.510 -12.102 -2.688 1.00 0.00 197 VAL A C 9
ATOM 15227 O O . VAL A 1 23 ? 7.188 -13.182 -2.194 1.00 0.00 197 VAL A O 9
ATOM 15240 N N . GLY A 1 24 ? 8.693 -11.892 -3.257 1.00 0.00 198 GLY A N 9
ATOM 15241 C CA . GLY A 1 24 ? 9.682 -12.951 -3.325 1.00 0.00 198 GLY A CA 9
ATOM 15242 C C . GLY A 1 24 ? 10.803 -12.762 -2.323 1.00 0.00 198 GLY A C 9
ATOM 15243 O O . GLY A 1 24 ? 10.555 -12.551 -1.135 1.00 0.00 198 GLY A O 9
ATOM 15247 N N . LYS A 1 25 ? 12.041 -12.838 -2.800 1.00 0.00 199 LYS A N 9
ATOM 15248 C CA . LYS A 1 25 ? 13.206 -12.673 -1.938 1.00 0.00 199 LYS A CA 9
ATOM 15249 C C . LYS A 1 25 ? 13.398 -11.211 -1.548 1.00 0.00 199 LYS A C 9
ATOM 15250 O O . LYS A 1 25 ? 13.940 -10.908 -0.485 1.00 0.00 199 LYS A O 9
ATOM 15269 N N . LEU A 1 26 ? 12.953 -10.308 -2.416 1.00 0.00 200 LEU A N 9
ATOM 15270 C CA . LEU A 1 26 ? 13.079 -8.877 -2.162 1.00 0.00 200 LEU A CA 9
ATOM 15271 C C . LEU A 1 26 ? 12.395 -8.492 -0.852 1.00 0.00 200 LEU A C 9
ATOM 15272 O O . LEU A 1 26 ? 12.950 -7.739 -0.052 1.00 0.00 200 LEU A O 9
ATOM 15288 N N . ASN A 1 27 ? 11.192 -9.014 -0.641 1.00 0.00 201 ASN A N 9
ATOM 15289 C CA . ASN A 1 27 ? 10.438 -8.727 0.574 1.00 0.00 201 ASN A CA 9
ATOM 15290 C C . ASN A 1 27 ? 10.175 -7.232 0.714 1.00 0.00 201 ASN A C 9
ATOM 15291 O O . ASN A 1 27 ? 10.068 -6.711 1.825 1.00 0.00 201 ASN A O 9
ATOM 15302 N N . ARG A 1 28 ? 10.068 -6.542 -0.419 1.00 0.00 202 ARG A N 9
ATOM 15303 C CA . ARG A 1 28 ? 9.816 -5.105 -0.420 1.00 0.00 202 ARG A CA 9
ATOM 15304 C C . ARG A 1 28 ? 8.822 -4.730 -1.514 1.00 0.00 202 ARG A C 9
ATOM 15305 O O . ARG A 1 28 ? 8.826 -5.318 -2.595 1.00 0.00 202 ARG A O 9
ATOM 15326 N N . LEU A 1 29 ? 7.974 -3.748 -1.226 1.00 0.00 203 LEU A N 9
ATOM 15327 C CA . LEU A 1 29 ? 6.977 -3.297 -2.189 1.00 0.00 203 LEU A CA 9
ATOM 15328 C C . LEU A 1 29 ? 7.458 -2.054 -2.930 1.00 0.00 203 LEU A C 9
ATOM 15329 O O . LEU A 1 29 ? 8.009 -1.134 -2.327 1.00 0.00 203 LEU A O 9
ATOM 15345 N N . VAL A 1 30 ? 7.247 -2.034 -4.244 1.00 0.00 204 VAL A N 9
ATOM 15346 C CA . VAL A 1 30 ? 7.661 -0.905 -5.067 1.00 0.00 204 VAL A CA 9
ATOM 15347 C C . VAL A 1 30 ? 6.472 -0.015 -5.416 1.00 0.00 204 VAL A C 9
ATOM 15348 O O . VAL A 1 30 ? 5.336 -0.482 -5.483 1.00 0.00 204 VAL A O 9
ATOM 15361 N N . ILE A 1 31 ? 6.744 1.268 -5.635 1.00 0.00 205 ILE A N 9
ATOM 15362 C CA . ILE A 1 31 ? 5.695 2.222 -5.976 1.00 0.00 205 ILE A CA 9
ATOM 15363 C C . ILE A 1 31 ? 6.229 3.329 -6.884 1.00 0.00 205 ILE A C 9
ATOM 15364 O O . ILE A 1 31 ? 7.183 4.024 -6.529 1.00 0.00 205 ILE A O 9
ATOM 15380 N N . PRO A 1 32 ? 5.622 3.513 -8.072 1.00 0.00 206 PRO A N 9
ATOM 15381 C CA . PRO A 1 32 ? 6.048 4.547 -9.021 1.00 0.00 206 PRO A CA 9
ATOM 15382 C C . PRO A 1 32 ? 5.900 5.952 -8.449 1.00 0.00 206 PRO A C 9
ATOM 15383 O O . PRO A 1 32 ? 5.319 6.140 -7.381 1.00 0.00 206 PRO A O 9
ATOM 15394 N N . LYS A 1 33 ? 6.434 6.938 -9.164 1.00 0.00 207 LYS A N 9
ATOM 15395 C CA . LYS A 1 33 ? 6.365 8.327 -8.725 1.00 0.00 207 LYS A CA 9
ATOM 15396 C C . LYS A 1 33 ? 5.103 9.010 -9.246 1.00 0.00 207 LYS A C 9
ATOM 15397 O O . LYS A 1 33 ? 4.491 9.818 -8.548 1.00 0.00 207 LYS A O 9
ATOM 15416 N N . HIS A 1 34 ? 4.722 8.685 -10.477 1.00 0.00 208 HIS A N 9
ATOM 15417 C CA . HIS A 1 34 ? 3.537 9.276 -11.092 1.00 0.00 208 HIS A CA 9
ATOM 15418 C C . HIS A 1 34 ? 2.290 9.016 -10.248 1.00 0.00 208 HIS A C 9
ATOM 15419 O O . HIS A 1 34 ? 1.299 9.739 -10.354 1.00 0.00 208 HIS A O 9
ATOM 15434 N N . HIS A 1 35 ? 2.343 7.983 -9.413 1.00 0.00 209 HIS A N 9
ATOM 15435 C CA . HIS A 1 35 ? 1.214 7.636 -8.554 1.00 0.00 209 HIS A CA 9
ATOM 15436 C C . HIS A 1 35 ? 1.457 8.094 -7.120 1.00 0.00 209 HIS A C 9
ATOM 15437 O O . HIS A 1 35 ? 0.519 8.431 -6.398 1.00 0.00 209 HIS A O 9
ATOM 15452 N N . ALA A 1 36 ? 2.724 8.103 -6.714 1.00 0.00 210 ALA A N 9
ATOM 15453 C CA . ALA A 1 36 ? 3.089 8.518 -5.364 1.00 0.00 210 ALA A CA 9
ATOM 15454 C C . ALA A 1 36 ? 3.369 10.019 -5.293 1.00 0.00 210 ALA A C 9
ATOM 15455 O O . ALA A 1 36 ? 3.942 10.503 -4.318 1.00 0.00 210 ALA A O 9
ATOM 15462 N N . GLU A 1 37 ? 2.966 10.752 -6.329 1.00 0.00 211 GLU A N 9
ATOM 15463 C CA . GLU A 1 37 ? 3.178 12.194 -6.372 1.00 0.00 211 GLU A CA 9
ATOM 15464 C C . GLU A 1 37 ? 1.849 12.943 -6.363 1.00 0.00 211 GLU A C 9
ATOM 15465 O O . GLU A 1 37 ? 1.741 14.031 -5.796 1.00 0.00 211 GLU A O 9
ATOM 15477 N N . LYS A 1 38 ? 0.839 12.355 -6.996 1.00 0.00 212 LYS A N 9
ATOM 15478 C CA . LYS A 1 38 ? -0.482 12.969 -7.063 1.00 0.00 212 LYS A CA 9
ATOM 15479 C C . LYS A 1 38 ? -1.196 12.875 -5.719 1.00 0.00 212 LYS A C 9
ATOM 15480 O O . LYS A 1 38 ? -1.951 13.770 -5.342 1.00 0.00 212 LYS A O 9
ATOM 15499 N N . HIS A 1 39 ? -0.955 11.783 -5.000 1.00 0.00 213 HIS A N 9
ATOM 15500 C CA . HIS A 1 39 ? -1.579 11.573 -3.698 1.00 0.00 213 HIS A CA 9
ATOM 15501 C C . HIS A 1 39 ? -0.564 11.745 -2.572 1.00 0.00 213 HIS A C 9
ATOM 15502 O O . HIS A 1 39 ? -0.693 12.644 -1.740 1.00 0.00 213 HIS A O 9
ATOM 15517 N N . PHE A 1 40 ? 0.446 10.882 -2.552 1.00 0.00 214 PHE A N 9
ATOM 15518 C CA . PHE A 1 40 ? 1.483 10.939 -1.529 1.00 0.00 214 PHE A CA 9
ATOM 15519 C C . PHE A 1 40 ? 2.322 12.208 -1.676 1.00 0.00 214 PHE A C 9
ATOM 15520 O O . PHE A 1 40 ? 3.059 12.362 -2.650 1.00 0.00 214 PHE A O 9
ATOM 15537 N N . PRO A 1 41 ? 2.224 13.141 -0.711 1.00 0.00 215 PRO A N 9
ATOM 15538 C CA . PRO A 1 41 ? 2.980 14.398 -0.748 1.00 0.00 215 PRO A CA 9
ATOM 15539 C C . PRO A 1 41 ? 4.473 14.171 -0.961 1.00 0.00 215 PRO A C 9
ATOM 15540 O O . PRO A 1 41 ? 4.929 13.035 -1.094 1.00 0.00 215 PRO A O 9
ATOM 15551 N N . LEU A 1 42 ? 5.231 15.262 -0.988 1.00 0.00 216 LEU A N 9
ATOM 15552 C CA . LEU A 1 42 ? 6.675 15.188 -1.183 1.00 0.00 216 LEU A CA 9
ATOM 15553 C C . LEU A 1 42 ? 7.406 16.020 -0.132 1.00 0.00 216 LEU A C 9
ATOM 15554 O O . LEU A 1 42 ? 6.847 16.971 0.417 1.00 0.00 216 LEU A O 9
ATOM 15570 N N . PRO A 1 43 ? 8.671 15.675 0.163 1.00 0.00 217 PRO A N 9
ATOM 15571 C CA . PRO A 1 43 ? 9.475 16.396 1.154 1.00 0.00 217 PRO A CA 9
ATOM 15572 C C . PRO A 1 43 ? 9.663 17.864 0.784 1.00 0.00 217 PRO A C 9
ATOM 15573 O O . PRO A 1 43 ? 10.689 18.248 0.222 1.00 0.00 217 PRO A O 9
ATOM 15584 N N . SER A 1 44 ? 8.665 18.680 1.102 1.00 0.00 218 SER A N 9
ATOM 15585 C CA . SER A 1 44 ? 8.716 20.105 0.804 1.00 0.00 218 SER A CA 9
ATOM 15586 C C . SER A 1 44 ? 7.914 20.907 1.826 1.00 0.00 218 SER A C 9
ATOM 15587 O O . SER A 1 44 ? 7.373 21.967 1.511 1.00 0.00 218 SER A O 9
ATOM 15595 N N . SER A 1 45 ? 7.843 20.393 3.049 1.00 0.00 219 SER A N 9
ATOM 15596 C CA . SER A 1 45 ? 7.107 21.062 4.116 1.00 0.00 219 SER A CA 9
ATOM 15597 C C . SER A 1 45 ? 7.806 20.866 5.459 1.00 0.00 219 SER A C 9
ATOM 15598 O O . SER A 1 45 ? 7.196 20.415 6.429 1.00 0.00 219 SER A O 9
ATOM 15606 N N . ASN A 1 46 ? 9.089 21.211 5.507 1.00 0.00 220 ASN A N 9
ATOM 15607 C CA . ASN A 1 46 ? 9.873 21.075 6.731 1.00 0.00 220 ASN A CA 9
ATOM 15608 C C . ASN A 1 46 ? 9.988 19.610 7.143 1.00 0.00 220 ASN A C 9
ATOM 15609 O O . ASN A 1 46 ? 9.174 19.106 7.916 1.00 0.00 220 ASN A O 9
ATOM 15620 N N . VAL A 1 47 ? 11.007 18.934 6.622 1.00 0.00 221 VAL A N 9
ATOM 15621 C CA . VAL A 1 47 ? 11.232 17.527 6.937 1.00 0.00 221 VAL A CA 9
ATOM 15622 C C . VAL A 1 47 ? 12.376 17.365 7.930 1.00 0.00 221 VAL A C 9
ATOM 15623 O O . VAL A 1 47 ? 13.397 18.047 7.833 1.00 0.00 221 VAL A O 9
ATOM 15636 N N . SER A 1 48 ? 12.201 16.459 8.886 1.00 0.00 222 SER A N 9
ATOM 15637 C CA . SER A 1 48 ? 13.218 16.208 9.900 1.00 0.00 222 SER A CA 9
ATOM 15638 C C . SER A 1 48 ? 13.829 14.820 9.730 1.00 0.00 222 SER A C 9
ATOM 15639 O O . SER A 1 48 ? 15.013 14.617 9.996 1.00 0.00 222 SER A O 9
ATOM 15647 N N . VAL A 1 49 ? 13.014 13.869 9.286 1.00 0.00 223 VAL A N 9
ATOM 15648 C CA . VAL A 1 49 ? 13.476 12.501 9.083 1.00 0.00 223 VAL A CA 9
ATOM 15649 C C . VAL A 1 49 ? 13.137 12.004 7.682 1.00 0.00 223 VAL A C 9
ATOM 15650 O O . VAL A 1 49 ? 12.047 12.259 7.168 1.00 0.00 223 VAL A O 9
ATOM 15663 N N . LYS A 1 50 ? 14.077 11.291 7.069 1.00 0.00 224 LYS A N 9
ATOM 15664 C CA . LYS A 1 50 ? 13.877 10.755 5.728 1.00 0.00 224 LYS A CA 9
ATOM 15665 C C . LYS A 1 50 ? 12.827 9.651 5.737 1.00 0.00 224 LYS A C 9
ATOM 15666 O O . LYS A 1 50 ? 11.677 9.872 5.360 1.00 0.00 224 LYS A O 9
ATOM 15685 N N . GLY A 1 51 ? 13.230 8.464 6.172 1.00 0.00 225 GLY A N 9
ATOM 15686 C CA . GLY A 1 51 ? 12.312 7.342 6.226 1.00 0.00 225 GLY A CA 9
ATOM 15687 C C . GLY A 1 51 ? 11.105 7.627 7.097 1.00 0.00 225 GLY A C 9
ATOM 15688 O O . GLY A 1 51 ? 11.187 7.560 8.324 1.00 0.00 225 GLY A O 9
ATOM 15692 N N . VAL A 1 52 ? 9.983 7.951 6.464 1.00 0.00 226 VAL A N 9
ATOM 15693 C CA . VAL A 1 52 ? 8.757 8.254 7.191 1.00 0.00 226 VAL A CA 9
ATOM 15694 C C . VAL A 1 52 ? 8.049 6.977 7.631 1.00 0.00 226 VAL A C 9
ATOM 15695 O O . VAL A 1 52 ? 8.569 5.874 7.465 1.00 0.00 226 VAL A O 9
ATOM 15708 N N . LEU A 1 53 ? 6.857 7.143 8.187 1.00 0.00 227 LEU A N 9
ATOM 15709 C CA . LEU A 1 53 ? 6.060 6.013 8.653 1.00 0.00 227 LEU A CA 9
ATOM 15710 C C . LEU A 1 53 ? 4.606 6.169 8.222 1.00 0.00 227 LEU A C 9
ATOM 15711 O O . LEU A 1 53 ? 3.908 7.077 8.676 1.00 0.00 227 LEU A O 9
ATOM 15727 N N . LEU A 1 54 ? 4.154 5.280 7.343 1.00 0.00 228 LEU A N 9
ATOM 15728 C CA . LEU A 1 54 ? 2.782 5.325 6.853 1.00 0.00 228 LEU A CA 9
ATOM 15729 C C . LEU A 1 54 ? 1.853 4.516 7.754 1.00 0.00 228 LEU A C 9
ATOM 15730 O O . LEU A 1 54 ? 2.248 3.496 8.316 1.00 0.00 228 LEU A O 9
ATOM 15746 N N . ASN A 1 55 ? 0.616 4.982 7.885 1.00 0.00 229 ASN A N 9
ATOM 15747 C CA . ASN A 1 55 ? -0.373 4.307 8.715 1.00 0.00 229 ASN A CA 9
ATOM 15748 C C . ASN A 1 55 ? -1.493 3.721 7.862 1.00 0.00 229 ASN A C 9
ATOM 15749 O O . ASN A 1 55 ? -2.511 4.370 7.626 1.00 0.00 229 ASN A O 9
ATOM 15760 N N . PHE A 1 56 ? -1.296 2.490 7.401 1.00 0.00 230 PHE A N 9
ATOM 15761 C CA . PHE A 1 56 ? -2.290 1.816 6.571 1.00 0.00 230 PHE A CA 9
ATOM 15762 C C . PHE A 1 56 ? -3.194 0.930 7.420 1.00 0.00 230 PHE A C 9
ATOM 15763 O O . PHE A 1 56 ? -2.719 0.143 8.239 1.00 0.00 230 PHE A O 9
ATOM 15780 N N . GLU A 1 57 ? -4.501 1.063 7.218 1.00 0.00 231 GLU A N 9
ATOM 15781 C CA . GLU A 1 57 ? -5.473 0.273 7.965 1.00 0.00 231 GLU A CA 9
ATOM 15782 C C . GLU A 1 57 ? -5.950 -0.923 7.145 1.00 0.00 231 GLU A C 9
ATOM 15783 O O . GLU A 1 57 ? -5.722 -0.990 5.937 1.00 0.00 231 GLU A O 9
ATOM 15795 N N . ASP A 1 58 ? -6.609 -1.865 7.811 1.00 0.00 232 ASP A N 9
ATOM 15796 C CA . ASP A 1 58 ? -7.117 -3.058 7.144 1.00 0.00 232 ASP A CA 9
ATOM 15797 C C . ASP A 1 58 ? -8.640 -3.108 7.200 1.00 0.00 232 ASP A C 9
ATOM 15798 O O . ASP A 1 58 ? -9.235 -3.011 8.272 1.00 0.00 232 ASP A O 9
ATOM 15807 N N . VAL A 1 59 ? -9.264 -3.261 6.034 1.00 0.00 233 VAL A N 9
ATOM 15808 C CA . VAL A 1 59 ? -10.717 -3.323 5.945 1.00 0.00 233 VAL A CA 9
ATOM 15809 C C . VAL A 1 59 ? -11.282 -4.459 6.797 1.00 0.00 233 VAL A C 9
ATOM 15810 O O . VAL A 1 59 ? -12.456 -4.445 7.166 1.00 0.00 233 VAL A O 9
ATOM 15823 N N . ASN A 1 60 ? -10.439 -5.440 7.108 1.00 0.00 234 ASN A N 9
ATOM 15824 C CA . ASN A 1 60 ? -10.859 -6.578 7.919 1.00 0.00 234 ASN A CA 9
ATOM 15825 C C . ASN A 1 60 ? -10.878 -6.219 9.403 1.00 0.00 234 ASN A C 9
ATOM 15826 O O . ASN A 1 60 ? -11.464 -6.938 10.215 1.00 0.00 234 ASN A O 9
ATOM 15837 N N . GLY A 1 61 ? -10.237 -5.109 9.756 1.00 0.00 235 GLY A N 9
ATOM 15838 C CA . GLY A 1 61 ? -10.197 -4.682 11.142 1.00 0.00 235 GLY A CA 9
ATOM 15839 C C . GLY A 1 61 ? -8.828 -4.861 11.764 1.00 0.00 235 GLY A C 9
ATOM 15840 O O . GLY A 1 61 ? -8.689 -5.518 12.796 1.00 0.00 235 GLY A O 9
ATOM 15844 N N . LYS A 1 62 ? -7.814 -4.277 11.134 1.00 0.00 236 LYS A N 9
ATOM 15845 C CA . LYS A 1 62 ? -6.447 -4.379 11.632 1.00 0.00 236 LYS A CA 9
ATOM 15846 C C . LYS A 1 62 ? -5.641 -3.134 11.275 1.00 0.00 236 LYS A C 9
ATOM 15847 O O . LYS A 1 62 ? -6.056 -2.331 10.439 1.00 0.00 236 LYS A O 9
ATOM 15866 N N . VAL A 1 63 ? -4.485 -2.982 11.913 1.00 0.00 237 VAL A N 9
ATOM 15867 C CA . VAL A 1 63 ? -3.618 -1.838 11.664 1.00 0.00 237 VAL A CA 9
ATOM 15868 C C . VAL A 1 63 ? -2.311 -2.274 11.008 1.00 0.00 237 VAL A C 9
ATOM 15869 O O . VAL A 1 63 ? -1.833 -3.386 11.233 1.00 0.00 237 VAL A O 9
ATOM 15882 N N . TRP A 1 64 ? -1.739 -1.392 10.197 1.00 0.00 238 TRP A N 9
ATOM 15883 C CA . TRP A 1 64 ? -0.486 -1.688 9.508 1.00 0.00 238 TRP A CA 9
ATOM 15884 C C . TRP A 1 64 ? 0.395 -0.446 9.426 1.00 0.00 238 TRP A C 9
ATOM 15885 O O . TRP A 1 64 ? -0.099 0.669 9.263 1.00 0.00 238 TRP A O 9
ATOM 15906 N N . ARG A 1 65 ? 1.703 -0.648 9.543 1.00 0.00 239 ARG A N 9
ATOM 15907 C CA . ARG A 1 65 ? 2.655 0.455 9.483 1.00 0.00 239 ARG A CA 9
ATOM 15908 C C . ARG A 1 65 ? 3.831 0.113 8.575 1.00 0.00 239 ARG A C 9
ATOM 15909 O O . ARG A 1 65 ? 4.591 -0.817 8.851 1.00 0.00 239 ARG A O 9
ATOM 15930 N N . PHE A 1 66 ? 3.975 0.868 7.492 1.00 0.00 240 PHE A N 9
ATOM 15931 C CA . PHE A 1 66 ? 5.061 0.644 6.542 1.00 0.00 240 PHE A CA 9
ATOM 15932 C C . PHE A 1 66 ? 6.018 1.831 6.522 1.00 0.00 240 PHE A C 9
ATOM 15933 O O . PHE A 1 66 ? 5.687 2.915 7.002 1.00 0.00 240 PHE A O 9
ATOM 15950 N N . ARG A 1 67 ? 7.204 1.619 5.963 1.00 0.00 241 ARG A N 9
ATOM 15951 C CA . ARG A 1 67 ? 8.208 2.673 5.881 1.00 0.00 241 ARG A CA 9
ATOM 15952 C C . ARG A 1 67 ? 8.333 3.201 4.457 1.00 0.00 241 ARG A C 9
ATOM 15953 O O . ARG A 1 67 ? 8.242 2.441 3.490 1.00 0.00 241 ARG A O 9
ATOM 15974 N N . TYR A 1 68 ? 8.543 4.507 4.334 1.00 0.00 242 TYR A N 9
ATOM 15975 C CA . TYR A 1 68 ? 8.681 5.147 3.031 1.00 0.00 242 TYR A CA 9
ATOM 15976 C C . TYR A 1 68 ? 10.115 5.618 2.812 1.00 0.00 242 TYR A C 9
ATOM 15977 O O . TYR A 1 68 ? 10.626 6.448 3.565 1.00 0.00 242 TYR A O 9
ATOM 15995 N N . SER A 1 69 ? 10.767 5.082 1.782 1.00 0.00 243 SER A N 9
ATOM 15996 C CA . SER A 1 69 ? 12.147 5.453 1.484 1.00 0.00 243 SER A CA 9
ATOM 15997 C C . SER A 1 69 ? 12.355 5.693 -0.010 1.00 0.00 243 SER A C 9
ATOM 15998 O O . SER A 1 69 ? 11.570 5.236 -0.841 1.00 0.00 243 SER A O 9
ATOM 16006 N N . TYR A 1 70 ? 13.426 6.412 -0.337 1.00 0.00 244 TYR A N 9
ATOM 16007 C CA . TYR A 1 70 ? 13.760 6.718 -1.726 1.00 0.00 244 TYR A CA 9
ATOM 16008 C C . TYR A 1 70 ? 14.621 5.611 -2.325 1.00 0.00 244 TYR A C 9
ATOM 16009 O O . TYR A 1 70 ? 15.793 5.471 -1.979 1.00 0.00 244 TYR A O 9
ATOM 16027 N N . TRP A 1 71 ? 14.034 4.825 -3.221 1.00 0.00 245 TRP A N 9
ATOM 16028 C CA . TRP A 1 71 ? 14.758 3.732 -3.859 1.00 0.00 245 TRP A CA 9
ATOM 16029 C C . TRP A 1 71 ? 15.156 4.093 -5.286 1.00 0.00 245 TRP A C 9
ATOM 16030 O O . TRP A 1 71 ? 14.521 4.935 -5.928 1.00 0.00 245 TRP A O 9
ATOM 16051 N N . ASN A 1 72 ? 16.210 3.448 -5.774 1.00 0.00 246 ASN A N 9
ATOM 16052 C CA . ASN A 1 72 ? 16.704 3.693 -7.122 1.00 0.00 246 ASN A CA 9
ATOM 16053 C C . ASN A 1 72 ? 17.139 5.143 -7.286 1.00 0.00 246 ASN A C 9
ATOM 16054 O O . ASN A 1 72 ? 16.662 6.029 -6.575 1.00 0.00 246 ASN A O 9
ATOM 16065 N N . SER A 1 73 ? 18.047 5.382 -8.225 1.00 0.00 247 SER A N 9
ATOM 16066 C CA . SER A 1 73 ? 18.547 6.728 -8.484 1.00 0.00 247 SER A CA 9
ATOM 16067 C C . SER A 1 73 ? 17.400 7.687 -8.797 1.00 0.00 247 SER A C 9
ATOM 16068 O O . SER A 1 73 ? 17.534 8.901 -8.644 1.00 0.00 247 SER A O 9
ATOM 16076 N N . SER A 1 74 ? 16.273 7.136 -9.240 1.00 0.00 248 SER A N 9
ATOM 16077 C CA . SER A 1 74 ? 15.109 7.944 -9.577 1.00 0.00 248 SER A CA 9
ATOM 16078 C C . SER A 1 74 ? 14.101 7.965 -8.434 1.00 0.00 248 SER A C 9
ATOM 16079 O O . SER A 1 74 ? 14.357 7.431 -7.356 1.00 0.00 248 SER A O 9
ATOM 16087 N N . GLN A 1 75 ? 12.953 8.588 -8.686 1.00 0.00 249 GLN A N 9
ATOM 16088 C CA . GLN A 1 75 ? 11.896 8.694 -7.688 1.00 0.00 249 GLN A CA 9
ATOM 16089 C C . GLN A 1 75 ? 11.138 7.382 -7.532 1.00 0.00 249 GLN A C 9
ATOM 16090 O O . GLN A 1 75 ? 9.912 7.341 -7.657 1.00 0.00 249 GLN A O 9
ATOM 16104 N N . SER A 1 76 ? 11.866 6.310 -7.240 1.00 0.00 250 SER A N 9
ATOM 16105 C CA . SER A 1 76 ? 11.248 5.004 -7.051 1.00 0.00 250 SER A CA 9
ATOM 16106 C C . SER A 1 76 ? 10.921 4.789 -5.578 1.00 0.00 250 SER A C 9
ATOM 16107 O O . SER A 1 76 ? 11.759 4.321 -4.806 1.00 0.00 250 SER A O 9
ATOM 16115 N N . TYR A 1 77 ? 9.702 5.147 -5.191 1.00 0.00 251 TYR A N 9
ATOM 16116 C CA . TYR A 1 77 ? 9.269 5.004 -3.805 1.00 0.00 251 TYR A CA 9
ATOM 16117 C C . TYR A 1 77 ? 8.865 3.569 -3.499 1.00 0.00 251 TYR A C 9
ATOM 16118 O O . TYR A 1 77 ? 8.008 2.995 -4.168 1.00 0.00 251 TYR A O 9
ATOM 16136 N N . VAL A 1 78 ? 9.493 2.994 -2.477 1.00 0.00 252 VAL A N 9
ATOM 16137 C CA . VAL A 1 78 ? 9.203 1.625 -2.075 1.00 0.00 252 VAL A CA 9
ATOM 16138 C C . VAL A 1 78 ? 8.778 1.566 -0.611 1.00 0.00 252 VAL A C 9
ATOM 16139 O O . VAL A 1 78 ? 9.209 2.384 0.205 1.00 0.00 252 VAL A O 9
ATOM 16152 N N . LEU A 1 79 ? 7.933 0.595 -0.288 1.00 0.00 253 LEU A N 9
ATOM 16153 C CA . LEU A 1 79 ? 7.447 0.426 1.075 1.00 0.00 253 LEU A CA 9
ATOM 16154 C C . LEU A 1 79 ? 8.180 -0.715 1.774 1.00 0.00 253 LEU A C 9
ATOM 16155 O O . LEU A 1 79 ? 7.765 -1.873 1.695 1.00 0.00 253 LEU A O 9
ATOM 16171 N N . THR A 1 80 ? 9.271 -0.380 2.454 1.00 0.00 254 THR A N 9
ATOM 16172 C CA . THR A 1 80 ? 10.063 -1.374 3.167 1.00 0.00 254 THR A CA 9
ATOM 16173 C C . THR A 1 80 ? 9.572 -1.538 4.602 1.00 0.00 254 THR A C 9
ATOM 16174 O O . THR A 1 80 ? 8.867 -0.678 5.127 1.00 0.00 254 THR A O 9
ATOM 16185 N N . LYS A 1 81 ? 9.953 -2.648 5.229 1.00 0.00 255 LYS A N 9
ATOM 16186 C CA . LYS A 1 81 ? 9.552 -2.924 6.604 1.00 0.00 255 LYS A CA 9
ATOM 16187 C C . LYS A 1 81 ? 8.035 -3.056 6.715 1.00 0.00 255 LYS A C 9
ATOM 16188 O O . LYS A 1 81 ? 7.291 -2.190 6.256 1.00 0.00 255 LYS A O 9
ATOM 16207 N N . GLY A 1 82 ? 7.586 -4.146 7.330 1.00 0.00 256 GLY A N 9
ATOM 16208 C CA . GLY A 1 82 ? 6.160 -4.370 7.490 1.00 0.00 256 GLY A CA 9
ATOM 16209 C C . GLY A 1 82 ? 5.590 -5.266 6.408 1.00 0.00 256 GLY A C 9
ATOM 16210 O O . GLY A 1 82 ? 4.591 -5.952 6.626 1.00 0.00 256 GLY A O 9
ATOM 16214 N N . TRP A 1 83 ? 6.225 -5.261 5.241 1.00 0.00 257 TRP A N 9
ATOM 16215 C CA . TRP A 1 83 ? 5.776 -6.080 4.122 1.00 0.00 257 TRP A CA 9
ATOM 16216 C C . TRP A 1 83 ? 5.754 -7.557 4.504 1.00 0.00 257 TRP A C 9
ATOM 16217 O O . TRP A 1 83 ? 4.774 -8.259 4.256 1.00 0.00 257 TRP A O 9
ATOM 16238 N N . SER A 1 84 ? 6.843 -8.023 5.109 1.00 0.00 258 SER A N 9
ATOM 16239 C CA . SER A 1 84 ? 6.947 -9.416 5.527 1.00 0.00 258 SER A CA 9
ATOM 16240 C C . SER A 1 84 ? 5.823 -9.783 6.489 1.00 0.00 258 SER A C 9
ATOM 16241 O O . SER A 1 84 ? 5.177 -10.819 6.338 1.00 0.00 258 SER A O 9
ATOM 16249 N N . ARG A 1 85 ? 5.594 -8.924 7.477 1.00 0.00 259 ARG A N 9
ATOM 16250 C CA . ARG A 1 85 ? 4.546 -9.155 8.464 1.00 0.00 259 ARG A CA 9
ATOM 16251 C C . ARG A 1 85 ? 3.170 -9.148 7.807 1.00 0.00 259 ARG A C 9
ATOM 16252 O O . ARG A 1 85 ? 2.252 -9.832 8.257 1.00 0.00 259 ARG A O 9
ATOM 16273 N N . PHE A 1 86 ? 3.035 -8.368 6.737 1.00 0.00 260 PHE A N 9
ATOM 16274 C CA . PHE A 1 86 ? 1.771 -8.271 6.018 1.00 0.00 260 PHE A CA 9
ATOM 16275 C C . PHE A 1 86 ? 1.568 -9.478 5.107 1.00 0.00 260 PHE A C 9
ATOM 16276 O O . PHE A 1 86 ? 0.596 -10.221 5.251 1.00 0.00 260 PHE A O 9
ATOM 16293 N N . VAL A 1 87 ? 2.493 -9.669 4.171 1.00 0.00 261 VAL A N 9
ATOM 16294 C CA . VAL A 1 87 ? 2.418 -10.785 3.234 1.00 0.00 261 VAL A CA 9
ATOM 16295 C C . VAL A 1 87 ? 2.314 -12.118 3.969 1.00 0.00 261 VAL A C 9
ATOM 16296 O O . VAL A 1 87 ? 1.717 -13.070 3.465 1.00 0.00 261 VAL A O 9
ATOM 16309 N N . LYS A 1 88 ? 2.894 -12.179 5.163 1.00 0.00 262 LYS A N 9
ATOM 16310 C CA . LYS A 1 88 ? 2.864 -13.398 5.965 1.00 0.00 262 LYS A CA 9
ATOM 16311 C C . LYS A 1 88 ? 1.521 -13.552 6.670 1.00 0.00 262 LYS A C 9
ATOM 16312 O O . LYS A 1 88 ? 0.960 -14.646 6.727 1.00 0.00 262 LYS A O 9
ATOM 16331 N N . GLU A 1 89 ? 1.009 -12.447 7.207 1.00 0.00 263 GLU A N 9
ATOM 16332 C CA . GLU A 1 89 ? -0.269 -12.460 7.910 1.00 0.00 263 GLU A CA 9
ATOM 16333 C C . GLU A 1 89 ? -1.390 -12.948 6.998 1.00 0.00 263 GLU A C 9
ATOM 16334 O O . GLU A 1 89 ? -2.032 -13.962 7.272 1.00 0.00 263 GLU A O 9
ATOM 16346 N N . LYS A 1 90 ? -1.622 -12.218 5.912 1.00 0.00 264 LYS A N 9
ATOM 16347 C CA . LYS A 1 90 ? -2.668 -12.575 4.960 1.00 0.00 264 LYS A CA 9
ATOM 16348 C C . LYS A 1 90 ? -2.152 -13.548 3.900 1.00 0.00 264 LYS A C 9
ATOM 16349 O O . LYS A 1 90 ? -2.866 -13.878 2.953 1.00 0.00 264 LYS A O 9
ATOM 16368 N N . ASN A 1 91 ? -0.911 -14.007 4.063 1.00 0.00 265 ASN A N 9
ATOM 16369 C CA . ASN A 1 91 ? -0.314 -14.943 3.114 1.00 0.00 265 ASN A CA 9
ATOM 16370 C C . ASN A 1 91 ? -0.379 -14.395 1.690 1.00 0.00 265 ASN A C 9
ATOM 16371 O O . ASN A 1 91 ? -0.675 -15.127 0.744 1.00 0.00 265 ASN A O 9
ATOM 16382 N N . LEU A 1 92 ? -0.104 -13.103 1.544 1.00 0.00 266 LEU A N 9
ATOM 16383 C CA . LEU A 1 92 ? -0.133 -12.456 0.238 1.00 0.00 266 LEU A CA 9
ATOM 16384 C C . LEU A 1 92 ? 0.841 -13.126 -0.726 1.00 0.00 266 LEU A C 9
ATOM 16385 O O . LEU A 1 92 ? 1.824 -13.736 -0.305 1.00 0.00 266 LEU A O 9
ATOM 16401 N N . ARG A 1 93 ? 0.558 -13.009 -2.020 1.00 0.00 267 ARG A N 9
ATOM 16402 C CA . ARG A 1 93 ? 1.409 -13.603 -3.044 1.00 0.00 267 ARG A CA 9
ATOM 16403 C C . ARG A 1 93 ? 1.232 -12.890 -4.380 1.00 0.00 267 ARG A C 9
ATOM 16404 O O . ARG A 1 93 ? 0.515 -11.895 -4.473 1.00 0.00 267 ARG A O 9
ATOM 16425 N N . ALA A 1 94 ? 1.893 -13.406 -5.411 1.00 0.00 268 ALA A N 9
ATOM 16426 C CA . ALA A 1 94 ? 1.810 -12.819 -6.743 1.00 0.00 268 ALA A CA 9
ATOM 16427 C C . ALA A 1 94 ? 0.448 -13.085 -7.377 1.00 0.00 268 ALA A C 9
ATOM 16428 O O . ALA A 1 94 ? -0.277 -13.988 -6.956 1.00 0.00 268 ALA A O 9
ATOM 16435 N N . GLY A 1 95 ? 0.108 -12.298 -8.391 1.00 0.00 269 GLY A N 9
ATOM 16436 C CA . GLY A 1 95 ? -1.165 -12.466 -9.066 1.00 0.00 269 GLY A CA 9
ATOM 16437 C C . GLY A 1 95 ? -2.223 -11.506 -8.560 1.00 0.00 269 GLY A C 9
ATOM 16438 O O . GLY A 1 95 ? -3.145 -11.143 -9.292 1.00 0.00 269 GLY A O 9
ATOM 16442 N N . ASP A 1 96 ? -2.092 -11.091 -7.303 1.00 0.00 270 ASP A N 9
ATOM 16443 C CA . ASP A 1 96 ? -3.045 -10.167 -6.700 1.00 0.00 270 ASP A CA 9
ATOM 16444 C C . ASP A 1 96 ? -2.752 -8.731 -7.125 1.00 0.00 270 ASP A C 9
ATOM 16445 O O . ASP A 1 96 ? -1.815 -8.476 -7.881 1.00 0.00 270 ASP A O 9
ATOM 16454 N N . VAL A 1 97 ? -3.561 -7.797 -6.637 1.00 0.00 271 VAL A N 9
ATOM 16455 C CA . VAL A 1 97 ? -3.389 -6.387 -6.966 1.00 0.00 271 VAL A CA 9
ATOM 16456 C C . VAL A 1 97 ? -3.309 -5.536 -5.704 1.00 0.00 271 VAL A C 9
ATOM 16457 O O . VAL A 1 97 ? -4.273 -5.449 -4.941 1.00 0.00 271 VAL A O 9
ATOM 16470 N N . VAL A 1 98 ? -2.158 -4.909 -5.491 1.00 0.00 272 VAL A N 9
ATOM 16471 C CA . VAL A 1 98 ? -1.955 -4.064 -4.320 1.00 0.00 272 VAL A CA 9
ATOM 16472 C C . VAL A 1 98 ? -2.506 -2.661 -4.553 1.00 0.00 272 VAL A C 9
ATOM 16473 O O . VAL A 1 98 ? -1.875 -1.839 -5.217 1.00 0.00 272 VAL A O 9
ATOM 16486 N N . SER A 1 99 ? -3.684 -2.395 -4.000 1.00 0.00 273 SER A N 9
ATOM 16487 C CA . SER A 1 99 ? -4.319 -1.091 -4.148 1.00 0.00 273 SER A CA 9
ATOM 16488 C C . SER A 1 99 ? -4.231 -0.296 -2.847 1.00 0.00 273 SER A C 9
ATOM 16489 O O . SER A 1 99 ? -4.296 -0.864 -1.757 1.00 0.00 273 SER A O 9
ATOM 16497 N N . PHE A 1 100 ? -4.079 1.018 -2.972 1.00 0.00 274 PHE A N 9
ATOM 16498 C CA . PHE A 1 100 ? -3.980 1.889 -1.806 1.00 0.00 274 PHE A CA 9
ATOM 16499 C C . PHE A 1 100 ? -4.990 3.028 -1.888 1.00 0.00 274 PHE A C 9
ATOM 16500 O O . PHE A 1 100 ? -5.154 3.653 -2.936 1.00 0.00 274 PHE A O 9
ATOM 16517 N N . SER A 1 101 ? -5.667 3.291 -0.774 1.00 0.00 275 SER A N 9
ATOM 16518 C CA . SER A 1 101 ? -6.664 4.356 -0.719 1.00 0.00 275 SER A CA 9
ATOM 16519 C C . SER A 1 101 ? -6.394 5.292 0.456 1.00 0.00 275 SER A C 9
ATOM 16520 O O . SER A 1 101 ? -5.341 5.219 1.092 1.00 0.00 275 SER A O 9
ATOM 16528 N N . ARG A 1 102 ? -7.350 6.171 0.737 1.00 0.00 276 ARG A N 9
ATOM 16529 C CA . ARG A 1 102 ? -7.215 7.122 1.835 1.00 0.00 276 ARG A CA 9
ATOM 16530 C C . ARG A 1 102 ? -8.581 7.512 2.388 1.00 0.00 276 ARG A C 9
ATOM 16531 O O . ARG A 1 102 ? -9.592 7.426 1.690 1.00 0.00 276 ARG A O 9
ATOM 16552 N N . SER A 1 103 ? -8.604 7.946 3.645 1.00 0.00 277 SER A N 9
ATOM 16553 C CA . SER A 1 103 ? -9.847 8.351 4.290 1.00 0.00 277 SER A CA 9
ATOM 16554 C C . SER A 1 103 ? -10.221 9.778 3.901 1.00 0.00 277 SER A C 9
ATOM 16555 O O . SER A 1 103 ? -9.576 10.390 3.051 1.00 0.00 277 SER A O 9
ATOM 16563 N N . ASN A 1 104 ? -11.268 10.302 4.531 1.00 0.00 278 ASN A N 9
ATOM 16564 C CA . ASN A 1 104 ? -11.729 11.659 4.252 1.00 0.00 278 ASN A CA 9
ATOM 16565 C C . ASN A 1 104 ? -11.037 12.667 5.165 1.00 0.00 278 ASN A C 9
ATOM 16566 O O . ASN A 1 104 ? -11.691 13.474 5.825 1.00 0.00 278 ASN A O 9
ATOM 16577 N N . GLY A 1 105 ? -9.709 12.614 5.198 1.00 0.00 279 GLY A N 9
ATOM 16578 C CA . GLY A 1 105 ? -8.951 13.527 6.033 1.00 0.00 279 GLY A CA 9
ATOM 16579 C C . GLY A 1 105 ? -7.620 13.911 5.416 1.00 0.00 279 GLY A C 9
ATOM 16580 O O . GLY A 1 105 ? -7.184 13.301 4.440 1.00 0.00 279 GLY A O 9
ATOM 16584 N N . GLN A 1 106 ? -6.975 14.921 5.989 1.00 0.00 280 GLN A N 9
ATOM 16585 C CA . GLN A 1 106 ? -5.686 15.386 5.489 1.00 0.00 280 GLN A CA 9
ATOM 16586 C C . GLN A 1 106 ? -4.562 14.456 5.938 1.00 0.00 280 GLN A C 9
ATOM 16587 O O . GLN A 1 106 ? -3.812 14.772 6.861 1.00 0.00 280 GLN A O 9
ATOM 16601 N N . ASP A 1 107 ? -4.453 13.308 5.278 1.00 0.00 281 ASP A N 9
ATOM 16602 C CA . ASP A 1 107 ? -3.421 12.332 5.607 1.00 0.00 281 ASP A CA 9
ATOM 16603 C C . ASP A 1 107 ? -3.561 11.858 7.051 1.00 0.00 281 ASP A C 9
ATOM 16604 O O . ASP A 1 107 ? -2.572 11.723 7.772 1.00 0.00 281 ASP A O 9
ATOM 16613 N N . GLN A 1 108 ? -4.799 11.605 7.467 1.00 0.00 282 GLN A N 9
ATOM 16614 C CA . GLN A 1 108 ? -5.072 11.146 8.824 1.00 0.00 282 GLN A CA 9
ATOM 16615 C C . GLN A 1 108 ? -4.827 9.646 8.951 1.00 0.00 282 GLN A C 9
ATOM 16616 O O . GLN A 1 108 ? -4.407 9.162 10.002 1.00 0.00 282 GLN A O 9
ATOM 16630 N N . GLN A 1 109 ? -5.092 8.916 7.872 1.00 0.00 283 GLN A N 9
ATOM 16631 C CA . GLN A 1 109 ? -4.900 7.470 7.863 1.00 0.00 283 GLN A CA 9
ATOM 16632 C C . GLN A 1 109 ? -5.047 6.911 6.451 1.00 0.00 283 GLN A C 9
ATOM 16633 O O . GLN A 1 109 ? -5.887 7.369 5.675 1.00 0.00 283 GLN A O 9
ATOM 16647 N N . LEU A 1 110 ? -4.226 5.918 6.124 1.00 0.00 284 LEU A N 9
ATOM 16648 C CA . LEU A 1 110 ? -4.265 5.296 4.805 1.00 0.00 284 LEU A CA 9
ATOM 16649 C C . LEU A 1 110 ? -5.030 3.978 4.848 1.00 0.00 284 LEU A C 9
ATOM 16650 O O . LEU A 1 110 ? -5.478 3.542 5.909 1.00 0.00 284 LEU A O 9
ATOM 16666 N N . TYR A 1 111 ? -5.176 3.346 3.688 1.00 0.00 285 TYR A N 9
ATOM 16667 C CA . TYR A 1 111 ? -5.887 2.076 3.595 1.00 0.00 285 TYR A CA 9
ATOM 16668 C C . TYR A 1 111 ? -5.218 1.151 2.582 1.00 0.00 285 TYR A C 9
ATOM 16669 O O . TYR A 1 111 ? -4.879 1.569 1.474 1.00 0.00 285 TYR A O 9
ATOM 16687 N N . ILE A 1 112 ? -5.029 -0.105 2.970 1.00 0.00 286 ILE A N 9
ATOM 16688 C CA . ILE A 1 112 ? -4.401 -1.089 2.097 1.00 0.00 286 ILE A CA 9
ATOM 16689 C C . ILE A 1 112 ? -5.378 -2.203 1.732 1.00 0.00 286 ILE A C 9
ATOM 16690 O O . ILE A 1 112 ? -6.063 -2.748 2.597 1.00 0.00 286 ILE A O 9
ATOM 16706 N N . GLY A 1 113 ? -5.436 -2.534 0.447 1.00 0.00 287 GLY A N 9
ATOM 16707 C CA . GLY A 1 113 ? -6.332 -3.580 -0.011 1.00 0.00 287 GLY A CA 9
ATOM 16708 C C . GLY A 1 113 ? -5.760 -4.366 -1.175 1.00 0.00 287 GLY A C 9
ATOM 16709 O O . GLY A 1 113 ? -5.242 -3.788 -2.129 1.00 0.00 287 GLY A O 9
ATOM 16713 N N . TRP A 1 114 ? -5.854 -5.690 -1.093 1.00 0.00 288 TRP A N 9
ATOM 16714 C CA . TRP A 1 114 ? -5.343 -6.558 -2.148 1.00 0.00 288 TRP A CA 9
ATOM 16715 C C . TRP A 1 114 ? -6.486 -7.159 -2.958 1.00 0.00 288 TRP A C 9
ATOM 16716 O O . TRP A 1 114 ? -7.564 -7.428 -2.427 1.00 0.00 288 TRP A O 9
ATOM 16737 N N . LYS A 1 115 ? -6.244 -7.368 -4.249 1.00 0.00 289 LYS A N 9
ATOM 16738 C CA . LYS A 1 115 ? -7.254 -7.937 -5.132 1.00 0.00 289 LYS A CA 9
ATOM 16739 C C . LYS A 1 115 ? -6.824 -9.311 -5.637 1.00 0.00 289 LYS A C 9
ATOM 16740 O O . LYS A 1 115 ? -5.976 -9.420 -6.524 1.00 0.00 289 LYS A O 9
ATOM 16759 N N . SER A 1 116 ? -7.410 -10.355 -5.064 1.00 0.00 290 SER A N 9
ATOM 16760 C CA . SER A 1 116 ? -7.087 -11.724 -5.454 1.00 0.00 290 SER A CA 9
ATOM 16761 C C . SER A 1 116 ? -7.894 -12.146 -6.679 1.00 0.00 290 SER A C 9
ATOM 16762 O O . SER A 1 116 ? -8.861 -11.484 -7.056 1.00 0.00 290 SER A O 9
ATOM 16770 N N . ARG A 1 117 ? -7.487 -13.250 -7.296 1.00 0.00 291 ARG A N 9
ATOM 16771 C CA . ARG A 1 117 ? -8.171 -13.761 -8.477 1.00 0.00 291 ARG A CA 9
ATOM 16772 C C . ARG A 1 117 ? -9.383 -14.600 -8.084 1.00 0.00 291 ARG A C 9
ATOM 16773 O O . ARG A 1 117 ? -9.246 -15.664 -7.482 1.00 0.00 291 ARG A O 9
ATOM 16794 N N . SER A 1 118 ? -10.571 -14.112 -8.429 1.00 0.00 292 SER A N 9
ATOM 16795 C CA . SER A 1 118 ? -11.808 -14.816 -8.112 1.00 0.00 292 SER A CA 9
ATOM 16796 C C . SER A 1 118 ? -12.065 -15.940 -9.109 1.00 0.00 292 SER A C 9
ATOM 16797 O O . SER A 1 118 ? -12.597 -16.991 -8.753 1.00 0.00 292 SER A O 9
ATOM 16805 N N . GLY A 1 119 ? -11.685 -15.712 -10.363 1.00 0.00 293 GLY A N 9
ATOM 16806 C CA . GLY A 1 119 ? -11.884 -16.715 -11.392 1.00 0.00 293 GLY A CA 9
ATOM 16807 C C . GLY A 1 119 ? -11.379 -16.262 -12.747 1.00 0.00 293 GLY A C 9
ATOM 16808 O O . GLY A 1 119 ? -10.460 -16.859 -13.307 1.00 0.00 293 GLY A O 9
ATOM 16812 N N . SER A 1 120 ? -11.981 -15.201 -13.275 1.00 0.00 294 SER A N 9
ATOM 16813 C CA . SER A 1 120 ? -11.588 -14.667 -14.574 1.00 0.00 294 SER A CA 9
ATOM 16814 C C . SER A 1 120 ? -10.476 -13.633 -14.424 1.00 0.00 294 SER A C 9
ATOM 16815 O O . SER A 1 120 ? -10.104 -13.264 -13.309 1.00 0.00 294 SER A O 9
ATOM 16823 N N . ASP A 1 121 ? -9.946 -13.172 -15.551 1.00 0.00 295 ASP A N 9
ATOM 16824 C CA . ASP A 1 121 ? -8.876 -12.181 -15.545 1.00 0.00 295 ASP A CA 9
ATOM 16825 C C . ASP A 1 121 ? -9.444 -10.767 -15.470 1.00 0.00 295 ASP A C 9
ATOM 16826 O O . ASP A 1 121 ? -8.840 -9.875 -14.875 1.00 0.00 295 ASP A O 9
ATOM 16835 N N . LEU A 1 122 ? -10.609 -10.570 -16.081 1.00 0.00 296 LEU A N 9
ATOM 16836 C CA . LEU A 1 122 ? -11.258 -9.264 -16.085 1.00 0.00 296 LEU A CA 9
ATOM 16837 C C . LEU A 1 122 ? -11.790 -8.917 -14.698 1.00 0.00 296 LEU A C 9
ATOM 16838 O O . LEU A 1 122 ? -11.835 -9.765 -13.808 1.00 0.00 296 LEU A O 9
ATOM 16854 N N . ASP A 1 123 ? -12.195 -7.663 -14.522 1.00 0.00 297 ASP A N 9
ATOM 16855 C CA . ASP A 1 123 ? -12.725 -7.202 -13.244 1.00 0.00 297 ASP A CA 9
ATOM 16856 C C . ASP A 1 123 ? -14.236 -7.403 -13.179 1.00 0.00 297 ASP A C 9
ATOM 16857 O O . ASP A 1 123 ? -14.945 -7.176 -14.159 1.00 0.00 297 ASP A O 9
ATOM 16866 N N . ALA A 1 124 ? -14.721 -7.831 -12.018 1.00 0.00 298 ALA A N 9
ATOM 16867 C CA . ALA A 1 124 ? -16.147 -8.061 -11.823 1.00 0.00 298 ALA A CA 9
ATOM 16868 C C . ALA A 1 124 ? -16.832 -6.822 -11.260 1.00 0.00 298 ALA A C 9
ATOM 16869 O O . ALA A 1 124 ? -17.777 -6.323 -11.905 1.00 0.00 298 ALA A O 9
ATOM 16876 N N . ARG A 1 8 ? -16.370 11.581 2.413 1.00 0.00 182 ARG A N 10
ATOM 16877 C CA . ARG A 1 8 ? -16.735 10.675 3.532 1.00 0.00 182 ARG A CA 10
ATOM 16878 C C . ARG A 1 8 ? -16.084 9.305 3.370 1.00 0.00 182 ARG A C 10
ATOM 16879 O O . ARG A 1 8 ? -15.345 8.850 4.244 1.00 0.00 182 ARG A O 10
ATOM 16900 N N . SER A 1 9 ? -16.362 8.652 2.247 1.00 0.00 183 SER A N 10
ATOM 16901 C CA . SER A 1 9 ? -15.803 7.334 1.970 1.00 0.00 183 SER A CA 10
ATOM 16902 C C . SER A 1 9 ? -14.398 7.449 1.388 1.00 0.00 183 SER A C 10
ATOM 16903 O O . SER A 1 9 ? -14.143 8.281 0.515 1.00 0.00 183 SER A O 10
ATOM 16911 N N . ALA A 1 10 ? -13.491 6.609 1.873 1.00 0.00 184 ALA A N 10
ATOM 16912 C CA . ALA A 1 10 ? -12.112 6.615 1.401 1.00 0.00 184 ALA A CA 10
ATOM 16913 C C . ALA A 1 10 ? -12.025 6.153 -0.049 1.00 0.00 184 ALA A C 10
ATOM 16914 O O . ALA A 1 10 ? -12.447 5.047 -0.383 1.00 0.00 184 ALA A O 10
ATOM 16921 N N . GLU A 1 11 ? -11.477 7.009 -0.904 1.00 0.00 185 GLU A N 10
ATOM 16922 C CA . GLU A 1 11 ? -11.336 6.688 -2.320 1.00 0.00 185 GLU A CA 10
ATOM 16923 C C . GLU A 1 11 ? -9.959 6.098 -2.612 1.00 0.00 185 GLU A C 10
ATOM 16924 O O . GLU A 1 11 ? -8.951 6.562 -2.080 1.00 0.00 185 GLU A O 10
ATOM 16936 N N . ALA A 1 12 ? -9.926 5.076 -3.458 1.00 0.00 186 ALA A N 10
ATOM 16937 C CA . ALA A 1 12 ? -8.676 4.423 -3.822 1.00 0.00 186 ALA A CA 10
ATOM 16938 C C . ALA A 1 12 ? -7.804 5.338 -4.674 1.00 0.00 186 ALA A C 10
ATOM 16939 O O . ALA A 1 12 ? -8.284 5.965 -5.620 1.00 0.00 186 ALA A O 10
ATOM 16946 N N . LEU A 1 13 ? -6.521 5.411 -4.337 1.00 0.00 187 LEU A N 10
ATOM 16947 C CA . LEU A 1 13 ? -5.583 6.248 -5.075 1.00 0.00 187 LEU A CA 10
ATOM 16948 C C . LEU A 1 13 ? -5.093 5.539 -6.333 1.00 0.00 187 LEU A C 10
ATOM 16949 O O . LEU A 1 13 ? -5.248 6.047 -7.443 1.00 0.00 187 LEU A O 10
ATOM 16965 N N . PHE A 1 14 ? -4.502 4.362 -6.149 1.00 0.00 188 PHE A N 10
ATOM 16966 C CA . PHE A 1 14 ? -3.989 3.583 -7.268 1.00 0.00 188 PHE A CA 10
ATOM 16967 C C . PHE A 1 14 ? -3.821 2.118 -6.878 1.00 0.00 188 PHE A C 10
ATOM 16968 O O . PHE A 1 14 ? -3.394 1.806 -5.766 1.00 0.00 188 PHE A O 10
ATOM 16985 N N . GLU A 1 15 ? -4.160 1.223 -7.799 1.00 0.00 189 GLU A N 10
ATOM 16986 C CA . GLU A 1 15 ? -4.046 -0.210 -7.551 1.00 0.00 189 GLU A CA 10
ATOM 16987 C C . GLU A 1 15 ? -3.020 -0.845 -8.485 1.00 0.00 189 GLU A C 10
ATOM 16988 O O . GLU A 1 15 ? -3.327 -1.161 -9.634 1.00 0.00 189 GLU A O 10
ATOM 17000 N N . LYS A 1 16 ? -1.804 -1.029 -7.983 1.00 0.00 190 LYS A N 10
ATOM 17001 C CA . LYS A 1 16 ? -0.733 -1.626 -8.773 1.00 0.00 190 LYS A CA 10
ATOM 17002 C C . LYS A 1 16 ? -0.724 -3.143 -8.614 1.00 0.00 190 LYS A C 10
ATOM 17003 O O . LYS A 1 16 ? -0.912 -3.665 -7.514 1.00 0.00 190 LYS A O 10
ATOM 17022 N N . ALA A 1 17 ? -0.502 -3.848 -9.720 1.00 0.00 191 ALA A N 10
ATOM 17023 C CA . ALA A 1 17 ? -0.468 -5.305 -9.703 1.00 0.00 191 ALA A CA 10
ATOM 17024 C C . ALA A 1 17 ? 0.876 -5.816 -9.201 1.00 0.00 191 ALA A C 10
ATOM 17025 O O . ALA A 1 17 ? 1.929 -5.416 -9.698 1.00 0.00 191 ALA A O 10
ATOM 17032 N N . VAL A 1 18 ? 0.834 -6.704 -8.212 1.00 0.00 192 VAL A N 10
ATOM 17033 C CA . VAL A 1 18 ? 2.051 -7.271 -7.644 1.00 0.00 192 VAL A CA 10
ATOM 17034 C C . VAL A 1 18 ? 2.597 -8.390 -8.526 1.00 0.00 192 VAL A C 10
ATOM 17035 O O . VAL A 1 18 ? 1.935 -9.408 -8.736 1.00 0.00 192 VAL A O 10
ATOM 17048 N N . THR A 1 19 ? 3.807 -8.196 -9.039 1.00 0.00 193 THR A N 10
ATOM 17049 C CA . THR A 1 19 ? 4.440 -9.188 -9.898 1.00 0.00 193 THR A CA 10
ATOM 17050 C C . THR A 1 19 ? 5.180 -10.239 -9.070 1.00 0.00 193 THR A C 10
ATOM 17051 O O . THR A 1 19 ? 5.413 -10.046 -7.878 1.00 0.00 193 THR A O 10
ATOM 17062 N N . PRO A 1 20 ? 5.555 -11.367 -9.699 1.00 0.00 194 PRO A N 10
ATOM 17063 C CA . PRO A 1 20 ? 6.269 -12.453 -9.018 1.00 0.00 194 PRO A CA 10
ATOM 17064 C C . PRO A 1 20 ? 7.653 -12.023 -8.537 1.00 0.00 194 PRO A C 10
ATOM 17065 O O . PRO A 1 20 ? 8.672 -12.464 -9.065 1.00 0.00 194 PRO A O 10
ATOM 17076 N N . SER A 1 21 ? 7.679 -11.154 -7.530 1.00 0.00 195 SER A N 10
ATOM 17077 C CA . SER A 1 21 ? 8.936 -10.662 -6.979 1.00 0.00 195 SER A CA 10
ATOM 17078 C C . SER A 1 21 ? 8.684 -9.736 -5.794 1.00 0.00 195 SER A C 10
ATOM 17079 O O . SER A 1 21 ? 9.411 -9.770 -4.802 1.00 0.00 195 SER A O 10
ATOM 17087 N N . ASP A 1 22 ? 7.650 -8.908 -5.902 1.00 0.00 196 ASP A N 10
ATOM 17088 C CA . ASP A 1 22 ? 7.303 -7.970 -4.838 1.00 0.00 196 ASP A CA 10
ATOM 17089 C C . ASP A 1 22 ? 6.615 -8.686 -3.678 1.00 0.00 196 ASP A C 10
ATOM 17090 O O . ASP A 1 22 ? 5.485 -8.360 -3.314 1.00 0.00 196 ASP A O 10
ATOM 17099 N N . VAL A 1 23 ? 7.305 -9.664 -3.099 1.00 0.00 197 VAL A N 10
ATOM 17100 C CA . VAL A 1 23 ? 6.766 -10.426 -1.980 1.00 0.00 197 VAL A CA 10
ATOM 17101 C C . VAL A 1 23 ? 7.878 -11.122 -1.201 1.00 0.00 197 VAL A C 10
ATOM 17102 O O . VAL A 1 23 ? 7.875 -11.130 0.029 1.00 0.00 197 VAL A O 10
ATOM 17115 N N . GLY A 1 24 ? 8.829 -11.703 -1.928 1.00 0.00 198 GLY A N 10
ATOM 17116 C CA . GLY A 1 24 ? 9.935 -12.393 -1.290 1.00 0.00 198 GLY A CA 10
ATOM 17117 C C . GLY A 1 24 ? 11.214 -12.306 -2.096 1.00 0.00 198 GLY A C 10
ATOM 17118 O O . GLY A 1 24 ? 12.285 -12.040 -1.550 1.00 0.00 198 GLY A O 10
ATOM 17122 N N . LYS A 1 25 ? 11.102 -12.532 -3.398 1.00 0.00 199 LYS A N 10
ATOM 17123 C CA . LYS A 1 25 ? 12.256 -12.481 -4.289 1.00 0.00 199 LYS A CA 10
ATOM 17124 C C . LYS A 1 25 ? 12.841 -11.072 -4.343 1.00 0.00 199 LYS A C 10
ATOM 17125 O O . LYS A 1 25 ? 14.048 -10.885 -4.194 1.00 0.00 199 LYS A O 10
ATOM 17144 N N . LEU A 1 26 ? 11.975 -10.084 -4.553 1.00 0.00 200 LEU A N 10
ATOM 17145 C CA . LEU A 1 26 ? 12.408 -8.694 -4.626 1.00 0.00 200 LEU A CA 10
ATOM 17146 C C . LEU A 1 26 ? 12.375 -8.042 -3.246 1.00 0.00 200 LEU A C 10
ATOM 17147 O O . LEU A 1 26 ? 13.124 -7.105 -2.973 1.00 0.00 200 LEU A O 10
ATOM 17163 N N . ASN A 1 27 ? 11.502 -8.544 -2.378 1.00 0.00 201 ASN A N 10
ATOM 17164 C CA . ASN A 1 27 ? 11.371 -8.012 -1.027 1.00 0.00 201 ASN A CA 10
ATOM 17165 C C . ASN A 1 27 ? 10.921 -6.555 -1.061 1.00 0.00 201 ASN A C 10
ATOM 17166 O O . ASN A 1 27 ? 11.208 -5.827 -2.011 1.00 0.00 201 ASN A O 10
ATOM 17177 N N . ARG A 1 28 ? 10.215 -6.135 -0.014 1.00 0.00 202 ARG A N 10
ATOM 17178 C CA . ARG A 1 28 ? 9.725 -4.765 0.078 1.00 0.00 202 ARG A CA 10
ATOM 17179 C C . ARG A 1 28 ? 8.745 -4.459 -1.051 1.00 0.00 202 ARG A C 10
ATOM 17180 O O . ARG A 1 28 ? 8.789 -5.082 -2.110 1.00 0.00 202 ARG A O 10
ATOM 17201 N N . LEU A 1 29 ? 7.859 -3.496 -0.814 1.00 0.00 203 LEU A N 10
ATOM 17202 C CA . LEU A 1 29 ? 6.867 -3.107 -1.810 1.00 0.00 203 LEU A CA 10
ATOM 17203 C C . LEU A 1 29 ? 7.396 -1.986 -2.699 1.00 0.00 203 LEU A C 10
ATOM 17204 O O . LEU A 1 29 ? 8.185 -1.151 -2.258 1.00 0.00 203 LEU A O 10
ATOM 17220 N N . VAL A 1 30 ? 6.954 -1.974 -3.953 1.00 0.00 204 VAL A N 10
ATOM 17221 C CA . VAL A 1 30 ? 7.380 -0.956 -4.903 1.00 0.00 204 VAL A CA 10
ATOM 17222 C C . VAL A 1 30 ? 6.194 -0.129 -5.390 1.00 0.00 204 VAL A C 10
ATOM 17223 O O . VAL A 1 30 ? 5.130 -0.669 -5.686 1.00 0.00 204 VAL A O 10
ATOM 17236 N N . ILE A 1 31 ? 6.387 1.184 -5.467 1.00 0.00 205 ILE A N 10
ATOM 17237 C CA . ILE A 1 31 ? 5.331 2.084 -5.917 1.00 0.00 205 ILE A CA 10
ATOM 17238 C C . ILE A 1 31 ? 5.834 3.018 -7.016 1.00 0.00 205 ILE A C 10
ATOM 17239 O O . ILE A 1 31 ? 6.869 3.665 -6.861 1.00 0.00 205 ILE A O 10
ATOM 17255 N N . PRO A 1 32 ? 5.108 3.104 -8.146 1.00 0.00 206 PRO A N 10
ATOM 17256 C CA . PRO A 1 32 ? 5.493 3.968 -9.267 1.00 0.00 206 PRO A CA 10
ATOM 17257 C C . PRO A 1 32 ? 5.738 5.407 -8.827 1.00 0.00 206 PRO A C 10
ATOM 17258 O O . PRO A 1 32 ? 5.444 5.778 -7.692 1.00 0.00 206 PRO A O 10
ATOM 17269 N N . LYS A 1 33 ? 6.284 6.213 -9.734 1.00 0.00 207 LYS A N 10
ATOM 17270 C CA . LYS A 1 33 ? 6.571 7.612 -9.437 1.00 0.00 207 LYS A CA 10
ATOM 17271 C C . LYS A 1 33 ? 5.383 8.505 -9.783 1.00 0.00 207 LYS A C 10
ATOM 17272 O O . LYS A 1 33 ? 5.139 9.513 -9.120 1.00 0.00 207 LYS A O 10
ATOM 17291 N N . HIS A 1 34 ? 4.651 8.131 -10.825 1.00 0.00 208 HIS A N 10
ATOM 17292 C CA . HIS A 1 34 ? 3.489 8.899 -11.259 1.00 0.00 208 HIS A CA 10
ATOM 17293 C C . HIS A 1 34 ? 2.359 8.822 -10.234 1.00 0.00 208 HIS A C 10
ATOM 17294 O O . HIS A 1 34 ? 1.482 9.685 -10.198 1.00 0.00 208 HIS A O 10
ATOM 17309 N N . HIS A 1 35 ? 2.386 7.784 -9.402 1.00 0.00 209 HIS A N 10
ATOM 17310 C CA . HIS A 1 35 ? 1.364 7.599 -8.380 1.00 0.00 209 HIS A CA 10
ATOM 17311 C C . HIS A 1 35 ? 1.828 8.149 -7.035 1.00 0.00 209 HIS A C 10
ATOM 17312 O O . HIS A 1 35 ? 1.012 8.548 -6.201 1.00 0.00 209 HIS A O 10
ATOM 17327 N N . ALA A 1 36 ? 3.142 8.168 -6.826 1.00 0.00 210 ALA A N 10
ATOM 17328 C CA . ALA A 1 36 ? 3.711 8.669 -5.581 1.00 0.00 210 ALA A CA 10
ATOM 17329 C C . ALA A 1 36 ? 4.003 10.167 -5.657 1.00 0.00 210 ALA A C 10
ATOM 17330 O O . ALA A 1 36 ? 4.735 10.707 -4.828 1.00 0.00 210 ALA A O 10
ATOM 17337 N N . GLU A 1 37 ? 3.428 10.836 -6.652 1.00 0.00 211 GLU A N 10
ATOM 17338 C CA . GLU A 1 37 ? 3.634 12.270 -6.828 1.00 0.00 211 GLU A CA 10
ATOM 17339 C C . GLU A 1 37 ? 2.303 13.017 -6.808 1.00 0.00 211 GLU A C 10
ATOM 17340 O O . GLU A 1 37 ? 2.182 14.073 -6.187 1.00 0.00 211 GLU A O 10
ATOM 17352 N N . LYS A 1 38 ? 1.308 12.460 -7.490 1.00 0.00 212 LYS A N 10
ATOM 17353 C CA . LYS A 1 38 ? -0.013 13.073 -7.552 1.00 0.00 212 LYS A CA 10
ATOM 17354 C C . LYS A 1 38 ? -0.792 12.823 -6.265 1.00 0.00 212 LYS A C 10
ATOM 17355 O O . LYS A 1 38 ? -1.392 13.737 -5.702 1.00 0.00 212 LYS A O 10
ATOM 17374 N N . HIS A 1 39 ? -0.776 11.575 -5.804 1.00 0.00 213 HIS A N 10
ATOM 17375 C CA . HIS A 1 39 ? -1.481 11.204 -4.581 1.00 0.00 213 HIS A CA 10
ATOM 17376 C C . HIS A 1 39 ? -0.666 11.577 -3.348 1.00 0.00 213 HIS A C 10
ATOM 17377 O O . HIS A 1 39 ? -1.045 12.466 -2.586 1.00 0.00 213 HIS A O 10
ATOM 17392 N N . PHE A 1 40 ? 0.457 10.892 -3.157 1.00 0.00 214 PHE A N 10
ATOM 17393 C CA . PHE A 1 40 ? 1.326 11.150 -2.015 1.00 0.00 214 PHE A CA 10
ATOM 17394 C C . PHE A 1 40 ? 2.040 12.493 -2.167 1.00 0.00 214 PHE A C 10
ATOM 17395 O O . PHE A 1 40 ? 2.838 12.675 -3.088 1.00 0.00 214 PHE A O 10
ATOM 17412 N N . PRO A 1 41 ? 1.769 13.454 -1.265 1.00 0.00 215 PRO A N 10
ATOM 17413 C CA . PRO A 1 41 ? 2.396 14.780 -1.314 1.00 0.00 215 PRO A CA 10
ATOM 17414 C C . PRO A 1 41 ? 3.919 14.699 -1.318 1.00 0.00 215 PRO A C 10
ATOM 17415 O O . PRO A 1 41 ? 4.492 13.623 -1.498 1.00 0.00 215 PRO A O 10
ATOM 17426 N N . LEU A 1 42 ? 4.569 15.839 -1.120 1.00 0.00 216 LEU A N 10
ATOM 17427 C CA . LEU A 1 42 ? 6.027 15.894 -1.101 1.00 0.00 216 LEU A CA 10
ATOM 17428 C C . LEU A 1 42 ? 6.538 16.358 0.263 1.00 0.00 216 LEU A C 10
ATOM 17429 O O . LEU A 1 42 ? 5.909 17.188 0.919 1.00 0.00 216 LEU A O 10
ATOM 17445 N N . PRO A 1 43 ? 7.689 15.824 0.711 1.00 0.00 217 PRO A N 10
ATOM 17446 C CA . PRO A 1 43 ? 8.278 16.190 2.003 1.00 0.00 217 PRO A CA 10
ATOM 17447 C C . PRO A 1 43 ? 8.489 17.694 2.137 1.00 0.00 217 PRO A C 10
ATOM 17448 O O . PRO A 1 43 ? 7.994 18.475 1.326 1.00 0.00 217 PRO A O 10
ATOM 17459 N N . SER A 1 44 ? 9.227 18.092 3.168 1.00 0.00 218 SER A N 10
ATOM 17460 C CA . SER A 1 44 ? 9.504 19.503 3.411 1.00 0.00 218 SER A CA 10
ATOM 17461 C C . SER A 1 44 ? 10.725 19.671 4.308 1.00 0.00 218 SER A C 10
ATOM 17462 O O . SER A 1 44 ? 11.297 18.691 4.786 1.00 0.00 218 SER A O 10
ATOM 17470 N N . SER A 1 45 ? 11.120 20.920 4.534 1.00 0.00 219 SER A N 10
ATOM 17471 C CA . SER A 1 45 ? 12.274 21.216 5.374 1.00 0.00 219 SER A CA 10
ATOM 17472 C C . SER A 1 45 ? 12.061 20.699 6.793 1.00 0.00 219 SER A C 10
ATOM 17473 O O . SER A 1 45 ? 11.225 21.218 7.535 1.00 0.00 219 SER A O 10
ATOM 17481 N N . ASN A 1 46 ? 12.818 19.672 7.164 1.00 0.00 220 ASN A N 10
ATOM 17482 C CA . ASN A 1 46 ? 12.709 19.084 8.495 1.00 0.00 220 ASN A CA 10
ATOM 17483 C C . ASN A 1 46 ? 13.777 18.016 8.706 1.00 0.00 220 ASN A C 10
ATOM 17484 O O . ASN A 1 46 ? 14.601 17.762 7.827 1.00 0.00 220 ASN A O 10
ATOM 17495 N N . VAL A 1 47 ? 13.757 17.390 9.879 1.00 0.00 221 VAL A N 10
ATOM 17496 C CA . VAL A 1 47 ? 14.722 16.348 10.207 1.00 0.00 221 VAL A CA 10
ATOM 17497 C C . VAL A 1 47 ? 14.144 14.962 9.943 1.00 0.00 221 VAL A C 10
ATOM 17498 O O . VAL A 1 47 ? 13.019 14.660 10.341 1.00 0.00 221 VAL A O 10
ATOM 17511 N N . SER A 1 48 ? 14.923 14.121 9.267 1.00 0.00 222 SER A N 10
ATOM 17512 C CA . SER A 1 48 ? 14.487 12.768 8.949 1.00 0.00 222 SER A CA 10
ATOM 17513 C C . SER A 1 48 ? 15.655 11.787 9.033 1.00 0.00 222 SER A C 10
ATOM 17514 O O . SER A 1 48 ? 16.321 11.515 8.033 1.00 0.00 222 SER A O 10
ATOM 17522 N N . VAL A 1 49 ? 15.898 11.263 10.230 1.00 0.00 223 VAL A N 10
ATOM 17523 C CA . VAL A 1 49 ? 16.984 10.315 10.442 1.00 0.00 223 VAL A CA 10
ATOM 17524 C C . VAL A 1 49 ? 16.448 8.928 10.785 1.00 0.00 223 VAL A C 10
ATOM 17525 O O . VAL A 1 49 ? 17.042 7.914 10.420 1.00 0.00 223 VAL A O 10
ATOM 17538 N N . LYS A 1 50 ? 15.320 8.892 11.489 1.00 0.00 224 LYS A N 10
ATOM 17539 C CA . LYS A 1 50 ? 14.705 7.630 11.881 1.00 0.00 224 LYS A CA 10
ATOM 17540 C C . LYS A 1 50 ? 13.944 7.008 10.715 1.00 0.00 224 LYS A C 10
ATOM 17541 O O . LYS A 1 50 ? 13.903 5.787 10.567 1.00 0.00 224 LYS A O 10
ATOM 17560 N N . GLY A 1 51 ? 13.343 7.857 9.890 1.00 0.00 225 GLY A N 10
ATOM 17561 C CA . GLY A 1 51 ? 12.591 7.375 8.746 1.00 0.00 225 GLY A CA 10
ATOM 17562 C C . GLY A 1 51 ? 11.146 7.832 8.765 1.00 0.00 225 GLY A C 10
ATOM 17563 O O . GLY A 1 51 ? 10.734 8.574 9.657 1.00 0.00 225 GLY A O 10
ATOM 17567 N N . VAL A 1 52 ? 10.373 7.387 7.779 1.00 0.00 226 VAL A N 10
ATOM 17568 C CA . VAL A 1 52 ? 8.964 7.755 7.686 1.00 0.00 226 VAL A CA 10
ATOM 17569 C C . VAL A 1 52 ? 8.066 6.563 8.000 1.00 0.00 226 VAL A C 10
ATOM 17570 O O . VAL A 1 52 ? 8.498 5.413 7.935 1.00 0.00 226 VAL A O 10
ATOM 17583 N N . LEU A 1 53 ? 6.814 6.847 8.346 1.00 0.00 227 LEU A N 10
ATOM 17584 C CA . LEU A 1 53 ? 5.854 5.797 8.670 1.00 0.00 227 LEU A CA 10
ATOM 17585 C C . LEU A 1 53 ? 4.510 6.064 8.005 1.00 0.00 227 LEU A C 10
ATOM 17586 O O . LEU A 1 53 ? 4.071 7.209 7.902 1.00 0.00 227 LEU A O 10
ATOM 17602 N N . LEU A 1 54 ? 3.857 4.998 7.551 1.00 0.00 228 LEU A N 10
ATOM 17603 C CA . LEU A 1 54 ? 2.562 5.115 6.894 1.00 0.00 228 LEU A CA 10
ATOM 17604 C C . LEU A 1 54 ? 1.508 4.282 7.618 1.00 0.00 228 LEU A C 10
ATOM 17605 O O . LEU A 1 54 ? 1.710 3.094 7.875 1.00 0.00 228 LEU A O 10
ATOM 17621 N N . ASN A 1 55 ? 0.383 4.911 7.941 1.00 0.00 229 ASN A N 10
ATOM 17622 C CA . ASN A 1 55 ? -0.703 4.228 8.636 1.00 0.00 229 ASN A CA 10
ATOM 17623 C C . ASN A 1 55 ? -1.663 3.581 7.642 1.00 0.00 229 ASN A C 10
ATOM 17624 O O . ASN A 1 55 ? -2.326 4.270 6.866 1.00 0.00 229 ASN A O 10
ATOM 17635 N N . PHE A 1 56 ? -1.730 2.254 7.670 1.00 0.00 230 PHE A N 10
ATOM 17636 C CA . PHE A 1 56 ? -2.609 1.513 6.773 1.00 0.00 230 PHE A CA 10
ATOM 17637 C C . PHE A 1 56 ? -3.634 0.704 7.561 1.00 0.00 230 PHE A C 10
ATOM 17638 O O . PHE A 1 56 ? -3.274 -0.148 8.373 1.00 0.00 230 PHE A O 10
ATOM 17655 N N . GLU A 1 57 ? -4.911 0.974 7.314 1.00 0.00 231 GLU A N 10
ATOM 17656 C CA . GLU A 1 57 ? -5.989 0.273 8.001 1.00 0.00 231 GLU A CA 10
ATOM 17657 C C . GLU A 1 57 ? -6.351 -1.016 7.268 1.00 0.00 231 GLU A C 10
ATOM 17658 O O . GLU A 1 57 ? -6.010 -1.194 6.099 1.00 0.00 231 GLU A O 10
ATOM 17670 N N . ASP A 1 58 ? -7.045 -1.910 7.963 1.00 0.00 232 ASP A N 10
ATOM 17671 C CA . ASP A 1 58 ? -7.454 -3.182 7.380 1.00 0.00 232 ASP A CA 10
ATOM 17672 C C . ASP A 1 58 ? -8.948 -3.419 7.585 1.00 0.00 232 ASP A C 10
ATOM 17673 O O . ASP A 1 58 ? -9.455 -3.311 8.703 1.00 0.00 232 ASP A O 10
ATOM 17682 N N . VAL A 1 59 ? -9.645 -3.739 6.501 1.00 0.00 233 VAL A N 10
ATOM 17683 C CA . VAL A 1 59 ? -11.080 -3.990 6.557 1.00 0.00 233 VAL A CA 10
ATOM 17684 C C . VAL A 1 59 ? -11.406 -5.175 7.465 1.00 0.00 233 VAL A C 10
ATOM 17685 O O . VAL A 1 59 ? -12.548 -5.341 7.893 1.00 0.00 233 VAL A O 10
ATOM 17698 N N . ASN A 1 60 ? -10.401 -5.999 7.753 1.00 0.00 234 ASN A N 10
ATOM 17699 C CA . ASN A 1 60 ? -10.591 -7.164 8.608 1.00 0.00 234 ASN A CA 10
ATOM 17700 C C . ASN A 1 60 ? -10.253 -6.842 10.062 1.00 0.00 234 ASN A C 10
ATOM 17701 O O . ASN A 1 60 ? -9.705 -7.678 10.781 1.00 0.00 234 ASN A O 10
ATOM 17712 N N . GLY A 1 61 ? -10.586 -5.627 10.489 1.00 0.00 235 GLY A N 10
ATOM 17713 C CA . GLY A 1 61 ? -10.312 -5.218 11.855 1.00 0.00 235 GLY A CA 10
ATOM 17714 C C . GLY A 1 61 ? -8.854 -5.388 12.234 1.00 0.00 235 GLY A C 10
ATOM 17715 O O . GLY A 1 61 ? -8.533 -6.096 13.189 1.00 0.00 235 GLY A O 10
ATOM 17719 N N . LYS A 1 62 ? -7.969 -4.740 11.486 1.00 0.00 236 LYS A N 10
ATOM 17720 C CA . LYS A 1 62 ? -6.537 -4.823 11.751 1.00 0.00 236 LYS A CA 10
ATOM 17721 C C . LYS A 1 62 ? -5.819 -3.558 11.291 1.00 0.00 236 LYS A C 10
ATOM 17722 O O . LYS A 1 62 ? -6.255 -2.892 10.352 1.00 0.00 236 LYS A O 10
ATOM 17741 N N . VAL A 1 63 ? -4.719 -3.234 11.961 1.00 0.00 237 VAL A N 10
ATOM 17742 C CA . VAL A 1 63 ? -3.938 -2.050 11.621 1.00 0.00 237 VAL A CA 10
ATOM 17743 C C . VAL A 1 63 ? -2.576 -2.435 11.054 1.00 0.00 237 VAL A C 10
ATOM 17744 O O . VAL A 1 63 ? -2.095 -3.547 11.274 1.00 0.00 237 VAL A O 10
ATOM 17757 N N . TRP A 1 64 ? -1.961 -1.511 10.324 1.00 0.00 238 TRP A N 10
ATOM 17758 C CA . TRP A 1 64 ? -0.652 -1.758 9.726 1.00 0.00 238 TRP A CA 10
ATOM 17759 C C . TRP A 1 64 ? 0.188 -0.485 9.708 1.00 0.00 238 TRP A C 10
ATOM 17760 O O . TRP A 1 64 ? -0.346 0.624 9.690 1.00 0.00 238 TRP A O 10
ATOM 17781 N N . ARG A 1 65 ? 1.507 -0.654 9.713 1.00 0.00 239 ARG A N 10
ATOM 17782 C CA . ARG A 1 65 ? 2.423 0.480 9.697 1.00 0.00 239 ARG A CA 10
ATOM 17783 C C . ARG A 1 65 ? 3.683 0.151 8.902 1.00 0.00 239 ARG A C 10
ATOM 17784 O O . ARG A 1 65 ? 4.537 -0.605 9.359 1.00 0.00 239 ARG A O 10
ATOM 17805 N N . PHE A 1 66 ? 3.789 0.728 7.709 1.00 0.00 240 PHE A N 10
ATOM 17806 C CA . PHE A 1 66 ? 4.944 0.497 6.849 1.00 0.00 240 PHE A CA 10
ATOM 17807 C C . PHE A 1 66 ? 5.877 1.704 6.852 1.00 0.00 240 PHE A C 10
ATOM 17808 O O . PHE A 1 66 ? 5.469 2.815 7.190 1.00 0.00 240 PHE A O 10
ATOM 17825 N N . ARG A 1 67 ? 7.131 1.478 6.471 1.00 0.00 241 ARG A N 10
ATOM 17826 C CA . ARG A 1 67 ? 8.121 2.547 6.429 1.00 0.00 241 ARG A CA 10
ATOM 17827 C C . ARG A 1 67 ? 8.352 3.018 4.996 1.00 0.00 241 ARG A C 10
ATOM 17828 O O . ARG A 1 67 ? 8.521 2.207 4.086 1.00 0.00 241 ARG A O 10
ATOM 17849 N N . TYR A 1 68 ? 8.358 4.332 4.805 1.00 0.00 242 TYR A N 10
ATOM 17850 C CA . TYR A 1 68 ? 8.566 4.913 3.485 1.00 0.00 242 TYR A CA 10
ATOM 17851 C C . TYR A 1 68 ? 10.047 4.932 3.123 1.00 0.00 242 TYR A C 10
ATOM 17852 O O . TYR A 1 68 ? 10.863 5.517 3.836 1.00 0.00 242 TYR A O 10
ATOM 17870 N N . SER A 1 69 ? 10.385 4.290 2.008 1.00 0.00 243 SER A N 10
ATOM 17871 C CA . SER A 1 69 ? 11.769 4.235 1.548 1.00 0.00 243 SER A CA 10
ATOM 17872 C C . SER A 1 69 ? 11.914 4.905 0.188 1.00 0.00 243 SER A C 10
ATOM 17873 O O . SER A 1 69 ? 11.328 4.462 -0.802 1.00 0.00 243 SER A O 10
ATOM 17881 N N . TYR A 1 70 ? 12.698 5.978 0.143 1.00 0.00 244 TYR A N 10
ATOM 17882 C CA . TYR A 1 70 ? 12.920 6.713 -1.096 1.00 0.00 244 TYR A CA 10
ATOM 17883 C C . TYR A 1 70 ? 14.232 6.294 -1.753 1.00 0.00 244 TYR A C 10
ATOM 17884 O O . TYR A 1 70 ? 15.313 6.579 -1.239 1.00 0.00 244 TYR A O 10
ATOM 17902 N N . TRP A 1 71 ? 14.129 5.616 -2.892 1.00 0.00 245 TRP A N 10
ATOM 17903 C CA . TRP A 1 71 ? 15.309 5.164 -3.617 1.00 0.00 245 TRP A CA 10
ATOM 17904 C C . TRP A 1 71 ? 15.683 6.154 -4.715 1.00 0.00 245 TRP A C 10
ATOM 17905 O O . TRP A 1 71 ? 14.830 6.587 -5.490 1.00 0.00 245 TRP A O 10
ATOM 17926 N N . ASN A 1 72 ? 16.962 6.513 -4.772 1.00 0.00 246 ASN A N 10
ATOM 17927 C CA . ASN A 1 72 ? 17.449 7.457 -5.774 1.00 0.00 246 ASN A CA 10
ATOM 17928 C C . ASN A 1 72 ? 16.873 8.848 -5.528 1.00 0.00 246 ASN A C 10
ATOM 17929 O O . ASN A 1 72 ? 16.289 9.112 -4.476 1.00 0.00 246 ASN A O 10
ATOM 17940 N N . SER A 1 73 ? 17.042 9.736 -6.502 1.00 0.00 247 SER A N 10
ATOM 17941 C CA . SER A 1 73 ? 16.539 11.100 -6.388 1.00 0.00 247 SER A CA 10
ATOM 17942 C C . SER A 1 73 ? 15.167 11.235 -7.042 1.00 0.00 247 SER A C 10
ATOM 17943 O O . SER A 1 73 ? 15.061 11.389 -8.258 1.00 0.00 247 SER A O 10
ATOM 17951 N N . SER A 1 74 ? 14.119 11.177 -6.225 1.00 0.00 248 SER A N 10
ATOM 17952 C CA . SER A 1 74 ? 12.752 11.295 -6.723 1.00 0.00 248 SER A CA 10
ATOM 17953 C C . SER A 1 74 ? 12.470 10.253 -7.801 1.00 0.00 248 SER A C 10
ATOM 17954 O O . SER A 1 74 ? 11.701 10.501 -8.729 1.00 0.00 248 SER A O 10
ATOM 17962 N N . GLN A 1 75 ? 13.105 9.092 -7.678 1.00 0.00 249 GLN A N 10
ATOM 17963 C CA . GLN A 1 75 ? 12.925 8.020 -8.651 1.00 0.00 249 GLN A CA 10
ATOM 17964 C C . GLN A 1 75 ? 11.776 7.089 -8.262 1.00 0.00 249 GLN A C 10
ATOM 17965 O O . GLN A 1 75 ? 10.651 7.251 -8.734 1.00 0.00 249 GLN A O 10
ATOM 17979 N N . SER A 1 76 ? 12.067 6.101 -7.416 1.00 0.00 250 SER A N 10
ATOM 17980 C CA . SER A 1 76 ? 11.056 5.139 -6.989 1.00 0.00 250 SER A CA 10
ATOM 17981 C C . SER A 1 76 ? 10.643 5.367 -5.538 1.00 0.00 250 SER A C 10
ATOM 17982 O O . SER A 1 76 ? 11.342 6.036 -4.776 1.00 0.00 250 SER A O 10
ATOM 17990 N N . TYR A 1 77 ? 9.499 4.798 -5.168 1.00 0.00 251 TYR A N 10
ATOM 17991 C CA . TYR A 1 77 ? 8.976 4.925 -3.812 1.00 0.00 251 TYR A CA 10
ATOM 17992 C C . TYR A 1 77 ? 8.593 3.556 -3.255 1.00 0.00 251 TYR A C 10
ATOM 17993 O O . TYR A 1 77 ? 7.453 3.116 -3.401 1.00 0.00 251 TYR A O 10
ATOM 18011 N N . VAL A 1 78 ? 9.552 2.888 -2.627 1.00 0.00 252 VAL A N 10
ATOM 18012 C CA . VAL A 1 78 ? 9.312 1.566 -2.057 1.00 0.00 252 VAL A CA 10
ATOM 18013 C C . VAL A 1 78 ? 8.947 1.652 -0.579 1.00 0.00 252 VAL A C 10
ATOM 18014 O O . VAL A 1 78 ? 9.315 2.605 0.108 1.00 0.00 252 VAL A O 10
ATOM 18027 N N . LEU A 1 79 ? 8.224 0.645 -0.097 1.00 0.00 253 LEU A N 10
ATOM 18028 C CA . LEU A 1 79 ? 7.808 0.597 1.300 1.00 0.00 253 LEU A CA 10
ATOM 18029 C C . LEU A 1 79 ? 8.479 -0.568 2.020 1.00 0.00 253 LEU A C 10
ATOM 18030 O O . LEU A 1 79 ? 8.006 -1.704 1.956 1.00 0.00 253 LEU A O 10
ATOM 18046 N N . THR A 1 80 ? 9.585 -0.283 2.699 1.00 0.00 254 THR A N 10
ATOM 18047 C CA . THR A 1 80 ? 10.321 -1.311 3.424 1.00 0.00 254 THR A CA 10
ATOM 18048 C C . THR A 1 80 ? 9.824 -1.440 4.860 1.00 0.00 254 THR A C 10
ATOM 18049 O O . THR A 1 80 ? 9.114 -0.571 5.363 1.00 0.00 254 THR A O 10
ATOM 18060 N N . LYS A 1 81 ? 10.207 -2.533 5.515 1.00 0.00 255 LYS A N 10
ATOM 18061 C CA . LYS A 1 81 ? 9.803 -2.780 6.895 1.00 0.00 255 LYS A CA 10
ATOM 18062 C C . LYS A 1 81 ? 8.288 -2.919 7.009 1.00 0.00 255 LYS A C 10
ATOM 18063 O O . LYS A 1 81 ? 7.544 -2.001 6.668 1.00 0.00 255 LYS A O 10
ATOM 18082 N N . GLY A 1 82 ? 7.839 -4.073 7.494 1.00 0.00 256 GLY A N 10
ATOM 18083 C CA . GLY A 1 82 ? 6.416 -4.308 7.650 1.00 0.00 256 GLY A CA 10
ATOM 18084 C C . GLY A 1 82 ? 5.818 -5.068 6.482 1.00 0.00 256 GLY A C 10
ATOM 18085 O O . GLY A 1 82 ? 4.812 -5.761 6.634 1.00 0.00 256 GLY A O 10
ATOM 18089 N N . TRP A 1 83 ? 6.433 -4.938 5.311 1.00 0.00 257 TRP A N 10
ATOM 18090 C CA . TRP A 1 83 ? 5.951 -5.617 4.115 1.00 0.00 257 TRP A CA 10
ATOM 18091 C C . TRP A 1 83 ? 5.983 -7.132 4.294 1.00 0.00 257 TRP A C 10
ATOM 18092 O O . TRP A 1 83 ? 4.982 -7.814 4.077 1.00 0.00 257 TRP A O 10
ATOM 18113 N N . SER A 1 84 ? 7.142 -7.652 4.688 1.00 0.00 258 SER A N 10
ATOM 18114 C CA . SER A 1 84 ? 7.305 -9.087 4.897 1.00 0.00 258 SER A CA 10
ATOM 18115 C C . SER A 1 84 ? 6.292 -9.616 5.907 1.00 0.00 258 SER A C 10
ATOM 18116 O O . SER A 1 84 ? 5.761 -10.714 5.751 1.00 0.00 258 SER A O 10
ATOM 18124 N N . ARG A 1 85 ? 6.031 -8.827 6.943 1.00 0.00 259 ARG A N 10
ATOM 18125 C CA . ARG A 1 85 ? 5.081 -9.217 7.979 1.00 0.00 259 ARG A CA 10
ATOM 18126 C C . ARG A 1 85 ? 3.654 -9.218 7.439 1.00 0.00 259 ARG A C 10
ATOM 18127 O O . ARG A 1 85 ? 2.823 -10.026 7.850 1.00 0.00 259 ARG A O 10
ATOM 18148 N N . PHE A 1 86 ? 3.376 -8.302 6.516 1.00 0.00 260 PHE A N 10
ATOM 18149 C CA . PHE A 1 86 ? 2.050 -8.195 5.920 1.00 0.00 260 PHE A CA 10
ATOM 18150 C C . PHE A 1 86 ? 1.797 -9.339 4.943 1.00 0.00 260 PHE A C 10
ATOM 18151 O O . PHE A 1 86 ? 0.821 -10.078 5.075 1.00 0.00 260 PHE A O 10
ATOM 18168 N N . VAL A 1 87 ? 2.682 -9.480 3.961 1.00 0.00 261 VAL A N 10
ATOM 18169 C CA . VAL A 1 87 ? 2.554 -10.533 2.960 1.00 0.00 261 VAL A CA 10
ATOM 18170 C C . VAL A 1 87 ? 2.470 -11.910 3.611 1.00 0.00 261 VAL A C 10
ATOM 18171 O O . VAL A 1 87 ? 1.820 -12.815 3.087 1.00 0.00 261 VAL A O 10
ATOM 18184 N N . LYS A 1 88 ? 3.125 -12.061 4.756 1.00 0.00 262 LYS A N 10
ATOM 18185 C CA . LYS A 1 88 ? 3.120 -13.328 5.478 1.00 0.00 262 LYS A CA 10
ATOM 18186 C C . LYS A 1 88 ? 1.839 -13.489 6.288 1.00 0.00 262 LYS A C 10
ATOM 18187 O O . LYS A 1 88 ? 1.275 -14.581 6.362 1.00 0.00 262 LYS A O 10
ATOM 18206 N N . GLU A 1 89 ? 1.385 -12.398 6.893 1.00 0.00 263 GLU A N 10
ATOM 18207 C CA . GLU A 1 89 ? 0.169 -12.420 7.699 1.00 0.00 263 GLU A CA 10
ATOM 18208 C C . GLU A 1 89 ? -1.045 -12.766 6.844 1.00 0.00 263 GLU A C 10
ATOM 18209 O O . GLU A 1 89 ? -1.856 -13.615 7.215 1.00 0.00 263 GLU A O 10
ATOM 18221 N N . LYS A 1 90 ? -1.165 -12.103 5.698 1.00 0.00 264 LYS A N 10
ATOM 18222 C CA . LYS A 1 90 ? -2.281 -12.341 4.791 1.00 0.00 264 LYS A CA 10
ATOM 18223 C C . LYS A 1 90 ? -1.929 -13.388 3.732 1.00 0.00 264 LYS A C 10
ATOM 18224 O O . LYS A 1 90 ? -2.750 -13.712 2.876 1.00 0.00 264 LYS A O 10
ATOM 18243 N N . ASN A 1 91 ? -0.707 -13.914 3.796 1.00 0.00 265 ASN A N 10
ATOM 18244 C CA . ASN A 1 91 ? -0.261 -14.921 2.840 1.00 0.00 265 ASN A CA 10
ATOM 18245 C C . ASN A 1 91 ? -0.322 -14.382 1.412 1.00 0.00 265 ASN A C 10
ATOM 18246 O O . ASN A 1 91 ? -0.558 -15.130 0.465 1.00 0.00 265 ASN A O 10
ATOM 18257 N N . LEU A 1 92 ? -0.109 -13.078 1.269 1.00 0.00 266 LEU A N 10
ATOM 18258 C CA . LEU A 1 92 ? -0.139 -12.437 -0.040 1.00 0.00 266 LEU A CA 10
ATOM 18259 C C . LEU A 1 92 ? 0.893 -13.061 -0.977 1.00 0.00 266 LEU A C 10
ATOM 18260 O O . LEU A 1 92 ? 1.967 -13.475 -0.545 1.00 0.00 266 LEU A O 10
ATOM 18276 N N . ARG A 1 93 ? 0.555 -13.126 -2.262 1.00 0.00 267 ARG A N 10
ATOM 18277 C CA . ARG A 1 93 ? 1.451 -13.701 -3.258 1.00 0.00 267 ARG A CA 10
ATOM 18278 C C . ARG A 1 93 ? 1.250 -13.040 -4.618 1.00 0.00 267 ARG A C 10
ATOM 18279 O O . ARG A 1 93 ? 0.337 -12.234 -4.798 1.00 0.00 267 ARG A O 10
ATOM 18300 N N . ALA A 1 94 ? 2.109 -13.386 -5.571 1.00 0.00 268 ALA A N 10
ATOM 18301 C CA . ALA A 1 94 ? 2.026 -12.827 -6.914 1.00 0.00 268 ALA A CA 10
ATOM 18302 C C . ALA A 1 94 ? 0.682 -13.145 -7.560 1.00 0.00 268 ALA A C 10
ATOM 18303 O O . ALA A 1 94 ? 0.127 -14.226 -7.362 1.00 0.00 268 ALA A O 10
ATOM 18310 N N . GLY A 1 95 ? 0.162 -12.196 -8.334 1.00 0.00 269 GLY A N 10
ATOM 18311 C CA . GLY A 1 95 ? -1.113 -12.393 -8.996 1.00 0.00 269 GLY A CA 10
ATOM 18312 C C . GLY A 1 95 ? -2.193 -11.475 -8.460 1.00 0.00 269 GLY A C 10
ATOM 18313 O O . GLY A 1 95 ? -3.131 -11.126 -9.178 1.00 0.00 269 GLY A O 10
ATOM 18317 N N . ASP A 1 96 ? -2.060 -11.080 -7.198 1.00 0.00 270 ASP A N 10
ATOM 18318 C CA . ASP A 1 96 ? -3.033 -10.195 -6.568 1.00 0.00 270 ASP A CA 10
ATOM 18319 C C . ASP A 1 96 ? -2.790 -8.745 -6.968 1.00 0.00 270 ASP A C 10
ATOM 18320 O O . ASP A 1 96 ? -1.902 -8.453 -7.771 1.00 0.00 270 ASP A O 10
ATOM 18329 N N . VAL A 1 97 ? -3.581 -7.839 -6.405 1.00 0.00 271 VAL A N 10
ATOM 18330 C CA . VAL A 1 97 ? -3.449 -6.417 -6.703 1.00 0.00 271 VAL A CA 10
ATOM 18331 C C . VAL A 1 97 ? -3.456 -5.584 -5.426 1.00 0.00 271 VAL A C 10
ATOM 18332 O O . VAL A 1 97 ? -4.450 -5.554 -4.701 1.00 0.00 271 VAL A O 10
ATOM 18345 N N . VAL A 1 98 ? -2.344 -4.910 -5.158 1.00 0.00 272 VAL A N 10
ATOM 18346 C CA . VAL A 1 98 ? -2.222 -4.077 -3.969 1.00 0.00 272 VAL A CA 10
ATOM 18347 C C . VAL A 1 98 ? -2.834 -2.699 -4.200 1.00 0.00 272 VAL A C 10
ATOM 18348 O O . VAL A 1 98 ? -2.273 -1.871 -4.919 1.00 0.00 272 VAL A O 10
ATOM 18361 N N . SER A 1 99 ? -3.987 -2.458 -3.583 1.00 0.00 273 SER A N 10
ATOM 18362 C CA . SER A 1 99 ? -4.674 -1.179 -3.720 1.00 0.00 273 SER A CA 10
ATOM 18363 C C . SER A 1 99 ? -4.394 -0.279 -2.523 1.00 0.00 273 SER A C 10
ATOM 18364 O O . SER A 1 99 ? -4.261 -0.753 -1.394 1.00 0.00 273 SER A O 10
ATOM 18372 N N . PHE A 1 100 ? -4.305 1.023 -2.775 1.00 0.00 274 PHE A N 10
ATOM 18373 C CA . PHE A 1 100 ? -4.040 1.990 -1.717 1.00 0.00 274 PHE A CA 10
ATOM 18374 C C . PHE A 1 100 ? -5.003 3.168 -1.805 1.00 0.00 274 PHE A C 10
ATOM 18375 O O . PHE A 1 100 ? -5.111 3.820 -2.844 1.00 0.00 274 PHE A O 10
ATOM 18392 N N . SER A 1 101 ? -5.703 3.438 -0.706 1.00 0.00 275 SER A N 10
ATOM 18393 C CA . SER A 1 101 ? -6.658 4.539 -0.658 1.00 0.00 275 SER A CA 10
ATOM 18394 C C . SER A 1 101 ? -6.153 5.658 0.247 1.00 0.00 275 SER A C 10
ATOM 18395 O O . SER A 1 101 ? -5.101 5.537 0.874 1.00 0.00 275 SER A O 10
ATOM 18403 N N . ARG A 1 102 ? -6.910 6.749 0.308 1.00 0.00 276 ARG A N 10
ATOM 18404 C CA . ARG A 1 102 ? -6.539 7.891 1.137 1.00 0.00 276 ARG A CA 10
ATOM 18405 C C . ARG A 1 102 ? -7.772 8.523 1.776 1.00 0.00 276 ARG A C 10
ATOM 18406 O O . ARG A 1 102 ? -8.839 8.582 1.165 1.00 0.00 276 ARG A O 10
ATOM 18427 N N . SER A 1 103 ? -7.618 8.994 3.008 1.00 0.00 277 SER A N 10
ATOM 18428 C CA . SER A 1 103 ? -8.718 9.623 3.729 1.00 0.00 277 SER A CA 10
ATOM 18429 C C . SER A 1 103 ? -8.861 11.090 3.335 1.00 0.00 277 SER A C 10
ATOM 18430 O O . SER A 1 103 ? -7.887 11.739 2.956 1.00 0.00 277 SER A O 10
ATOM 18438 N N . ASN A 1 104 ? -10.083 11.605 3.427 1.00 0.00 278 ASN A N 10
ATOM 18439 C CA . ASN A 1 104 ? -10.354 12.994 3.079 1.00 0.00 278 ASN A CA 10
ATOM 18440 C C . ASN A 1 104 ? -10.153 13.907 4.286 1.00 0.00 278 ASN A C 10
ATOM 18441 O O . ASN A 1 104 ? -9.777 15.069 4.142 1.00 0.00 278 ASN A O 10
ATOM 18452 N N . GLY A 1 105 ? -10.408 13.370 5.475 1.00 0.00 279 GLY A N 10
ATOM 18453 C CA . GLY A 1 105 ? -10.250 14.148 6.689 1.00 0.00 279 GLY A CA 10
ATOM 18454 C C . GLY A 1 105 ? -8.865 14.007 7.289 1.00 0.00 279 GLY A C 10
ATOM 18455 O O . GLY A 1 105 ? -8.266 14.991 7.723 1.00 0.00 279 GLY A O 10
ATOM 18459 N N . GLN A 1 106 ? -8.357 12.780 7.315 1.00 0.00 280 GLN A N 10
ATOM 18460 C CA . GLN A 1 106 ? -7.034 12.512 7.867 1.00 0.00 280 GLN A CA 10
ATOM 18461 C C . GLN A 1 106 ? -6.040 12.172 6.761 1.00 0.00 280 GLN A C 10
ATOM 18462 O O . GLN A 1 106 ? -6.032 11.056 6.242 1.00 0.00 280 GLN A O 10
ATOM 18476 N N . ASP A 1 107 ? -5.204 13.141 6.408 1.00 0.00 281 ASP A N 10
ATOM 18477 C CA . ASP A 1 107 ? -4.203 12.944 5.365 1.00 0.00 281 ASP A CA 10
ATOM 18478 C C . ASP A 1 107 ? -3.206 11.863 5.767 1.00 0.00 281 ASP A C 10
ATOM 18479 O O . ASP A 1 107 ? -2.695 11.128 4.920 1.00 0.00 281 ASP A O 10
ATOM 18488 N N . GLN A 1 108 ? -2.933 11.771 7.065 1.00 0.00 282 GLN A N 10
ATOM 18489 C CA . GLN A 1 108 ? -1.996 10.780 7.584 1.00 0.00 282 GLN A CA 10
ATOM 18490 C C . GLN A 1 108 ? -2.717 9.481 7.940 1.00 0.00 282 GLN A C 10
ATOM 18491 O O . GLN A 1 108 ? -2.504 8.917 9.015 1.00 0.00 282 GLN A O 10
ATOM 18505 N N . GLN A 1 109 ? -3.566 9.010 7.034 1.00 0.00 283 GLN A N 10
ATOM 18506 C CA . GLN A 1 109 ? -4.313 7.778 7.255 1.00 0.00 283 GLN A CA 10
ATOM 18507 C C . GLN A 1 109 ? -4.712 7.140 5.930 1.00 0.00 283 GLN A C 10
ATOM 18508 O O . GLN A 1 109 ? -5.631 7.606 5.255 1.00 0.00 283 GLN A O 10
ATOM 18522 N N . LEU A 1 110 ? -4.017 6.070 5.562 1.00 0.00 284 LEU A N 10
ATOM 18523 C CA . LEU A 1 110 ? -4.298 5.367 4.315 1.00 0.00 284 LEU A CA 10
ATOM 18524 C C . LEU A 1 110 ? -5.005 4.042 4.585 1.00 0.00 284 LEU A C 10
ATOM 18525 O O . LEU A 1 110 ? -5.276 3.695 5.734 1.00 0.00 284 LEU A O 10
ATOM 18541 N N . TYR A 1 111 ? -5.301 3.308 3.518 1.00 0.00 285 TYR A N 10
ATOM 18542 C CA . TYR A 1 111 ? -5.977 2.023 3.637 1.00 0.00 285 TYR A CA 10
ATOM 18543 C C . TYR A 1 111 ? -5.440 1.029 2.612 1.00 0.00 285 TYR A C 10
ATOM 18544 O O . TYR A 1 111 ? -5.423 1.306 1.414 1.00 0.00 285 TYR A O 10
ATOM 18562 N N . ILE A 1 112 ? -5.001 -0.130 3.093 1.00 0.00 286 ILE A N 10
ATOM 18563 C CA . ILE A 1 112 ? -4.465 -1.165 2.219 1.00 0.00 286 ILE A CA 10
ATOM 18564 C C . ILE A 1 112 ? -5.536 -2.188 1.854 1.00 0.00 286 ILE A C 10
ATOM 18565 O O . ILE A 1 112 ? -6.409 -2.501 2.661 1.00 0.00 286 ILE A O 10
ATOM 18581 N N . GLY A 1 113 ? -5.459 -2.708 0.632 1.00 0.00 287 GLY A N 10
ATOM 18582 C CA . GLY A 1 113 ? -6.428 -3.689 0.183 1.00 0.00 287 GLY A CA 10
ATOM 18583 C C . GLY A 1 113 ? -5.901 -4.548 -0.950 1.00 0.00 287 GLY A C 10
ATOM 18584 O O . GLY A 1 113 ? -5.314 -4.036 -1.905 1.00 0.00 287 GLY A O 10
ATOM 18588 N N . TRP A 1 114 ? -6.108 -5.857 -0.845 1.00 0.00 288 TRP A N 10
ATOM 18589 C CA . TRP A 1 114 ? -5.651 -6.788 -1.867 1.00 0.00 288 TRP A CA 10
ATOM 18590 C C . TRP A 1 114 ? -6.816 -7.273 -2.724 1.00 0.00 288 TRP A C 10
ATOM 18591 O O . TRP A 1 114 ? -7.957 -7.325 -2.264 1.00 0.00 288 TRP A O 10
ATOM 18612 N N . LYS A 1 115 ? -6.523 -7.624 -3.971 1.00 0.00 289 LYS A N 10
ATOM 18613 C CA . LYS A 1 115 ? -7.547 -8.104 -4.892 1.00 0.00 289 LYS A CA 10
ATOM 18614 C C . LYS A 1 115 ? -7.184 -9.481 -5.440 1.00 0.00 289 LYS A C 10
ATOM 18615 O O . LYS A 1 115 ? -6.077 -9.692 -5.931 1.00 0.00 289 LYS A O 10
ATOM 18634 N N . SER A 1 116 ? -8.128 -10.414 -5.353 1.00 0.00 290 SER A N 10
ATOM 18635 C CA . SER A 1 116 ? -7.909 -11.770 -5.840 1.00 0.00 290 SER A CA 10
ATOM 18636 C C . SER A 1 116 ? -8.126 -11.850 -7.349 1.00 0.00 290 SER A C 10
ATOM 18637 O O . SER A 1 116 ? -8.238 -10.826 -8.024 1.00 0.00 290 SER A O 10
ATOM 18645 N N . ARG A 1 117 ? -8.185 -13.072 -7.870 1.00 0.00 291 ARG A N 10
ATOM 18646 C CA . ARG A 1 117 ? -8.390 -13.284 -9.299 1.00 0.00 291 ARG A CA 10
ATOM 18647 C C . ARG A 1 117 ? -9.711 -12.670 -9.756 1.00 0.00 291 ARG A C 10
ATOM 18648 O O . ARG A 1 117 ? -10.777 -13.017 -9.250 1.00 0.00 291 ARG A O 10
ATOM 18669 N N . SER A 1 118 ? -9.628 -11.756 -10.716 1.00 0.00 292 SER A N 10
ATOM 18670 C CA . SER A 1 118 ? -10.815 -11.092 -11.243 1.00 0.00 292 SER A CA 10
ATOM 18671 C C . SER A 1 118 ? -11.018 -11.426 -12.717 1.00 0.00 292 SER A C 10
ATOM 18672 O O . SER A 1 118 ? -12.146 -11.613 -13.173 1.00 0.00 292 SER A O 10
ATOM 18680 N N . GLY A 1 119 ? -9.918 -11.497 -13.459 1.00 0.00 293 GLY A N 10
ATOM 18681 C CA . GLY A 1 119 ? -9.997 -11.807 -14.874 1.00 0.00 293 GLY A CA 10
ATOM 18682 C C . GLY A 1 119 ? -10.477 -10.628 -15.697 1.00 0.00 293 GLY A C 10
ATOM 18683 O O . GLY A 1 119 ? -11.678 -10.399 -15.825 1.00 0.00 293 GLY A O 10
ATOM 18687 N N . SER A 1 120 ? -9.534 -9.877 -16.258 1.00 0.00 294 SER A N 10
ATOM 18688 C CA . SER A 1 120 ? -9.865 -8.713 -17.071 1.00 0.00 294 SER A CA 10
ATOM 18689 C C . SER A 1 120 ? -10.023 -9.099 -18.536 1.00 0.00 294 SER A C 10
ATOM 18690 O O . SER A 1 120 ? -11.050 -8.827 -19.156 1.00 0.00 294 SER A O 10
ATOM 18698 N N . ASP A 1 121 ? -8.994 -9.731 -19.082 1.00 0.00 295 ASP A N 10
ATOM 18699 C CA . ASP A 1 121 ? -9.007 -10.157 -20.478 1.00 0.00 295 ASP A CA 10
ATOM 18700 C C . ASP A 1 121 ? -9.574 -11.568 -20.615 1.00 0.00 295 ASP A C 10
ATOM 18701 O O . ASP A 1 121 ? -10.318 -11.860 -21.551 1.00 0.00 295 ASP A O 10
ATOM 18710 N N . LEU A 1 122 ? -9.218 -12.438 -19.675 1.00 0.00 296 LEU A N 10
ATOM 18711 C CA . LEU A 1 122 ? -9.691 -13.818 -19.692 1.00 0.00 296 LEU A CA 10
ATOM 18712 C C . LEU A 1 122 ? -11.214 -13.875 -19.671 1.00 0.00 296 LEU A C 10
ATOM 18713 O O . LEU A 1 122 ? -11.823 -14.748 -20.288 1.00 0.00 296 LEU A O 10
ATOM 18729 N N . ASP A 1 123 ? -11.826 -12.935 -18.956 1.00 0.00 297 ASP A N 10
ATOM 18730 C CA . ASP A 1 123 ? -13.280 -12.879 -18.853 1.00 0.00 297 ASP A CA 10
ATOM 18731 C C . ASP A 1 123 ? -13.870 -12.014 -19.964 1.00 0.00 297 ASP A C 10
ATOM 18732 O O . ASP A 1 123 ? -14.740 -12.456 -20.713 1.00 0.00 297 ASP A O 10
ATOM 18741 N N . ALA A 1 124 ? -13.391 -10.778 -20.061 1.00 0.00 298 ALA A N 10
ATOM 18742 C CA . ALA A 1 124 ? -13.869 -9.851 -21.078 1.00 0.00 298 ALA A CA 10
ATOM 18743 C C . ALA A 1 124 ? -12.828 -8.778 -21.377 1.00 0.00 298 ALA A C 10
ATOM 18744 O O . ALA A 1 124 ? -11.979 -9.010 -22.265 1.00 0.00 298 ALA A O 10
ATOM 18751 N N . ARG A 1 8 ? -18.182 8.073 6.116 1.00 0.00 182 ARG A N 11
ATOM 18752 C CA . ARG A 1 8 ? -16.733 8.323 5.894 1.00 0.00 182 ARG A CA 11
ATOM 18753 C C . ARG A 1 8 ? -16.405 8.376 4.407 1.00 0.00 182 ARG A C 11
ATOM 18754 O O . ARG A 1 8 ? -16.095 9.436 3.865 1.00 0.00 182 ARG A O 11
ATOM 18775 N N . SER A 1 9 ? -16.474 7.223 3.749 1.00 0.00 183 SER A N 11
ATOM 18776 C CA . SER A 1 9 ? -16.184 7.135 2.323 1.00 0.00 183 SER A CA 11
ATOM 18777 C C . SER A 1 9 ? -14.752 7.575 2.031 1.00 0.00 183 SER A C 11
ATOM 18778 O O . SER A 1 9 ? -14.477 8.763 1.872 1.00 0.00 183 SER A O 11
ATOM 18786 N N . ALA A 1 10 ? -13.844 6.606 1.967 1.00 0.00 184 ALA A N 11
ATOM 18787 C CA . ALA A 1 10 ? -12.441 6.892 1.696 1.00 0.00 184 ALA A CA 11
ATOM 18788 C C . ALA A 1 10 ? -12.247 7.383 0.267 1.00 0.00 184 ALA A C 11
ATOM 18789 O O . ALA A 1 10 ? -13.214 7.665 -0.440 1.00 0.00 184 ALA A O 11
ATOM 18796 N N . GLU A 1 11 ? -10.989 7.485 -0.153 1.00 0.00 185 GLU A N 11
ATOM 18797 C CA . GLU A 1 11 ? -10.668 7.944 -1.499 1.00 0.00 185 GLU A CA 11
ATOM 18798 C C . GLU A 1 11 ? -9.646 7.020 -2.158 1.00 0.00 185 GLU A C 11
ATOM 18799 O O . GLU A 1 11 ? -8.494 6.950 -1.732 1.00 0.00 185 GLU A O 11
ATOM 18811 N N . ALA A 1 12 ? -10.078 6.316 -3.200 1.00 0.00 186 ALA A N 11
ATOM 18812 C CA . ALA A 1 12 ? -9.201 5.398 -3.917 1.00 0.00 186 ALA A CA 11
ATOM 18813 C C . ALA A 1 12 ? -8.058 6.148 -4.594 1.00 0.00 186 ALA A C 11
ATOM 18814 O O . ALA A 1 12 ? -8.275 6.920 -5.526 1.00 0.00 186 ALA A O 11
ATOM 18821 N N . LEU A 1 13 ? -6.840 5.914 -4.117 1.00 0.00 187 LEU A N 11
ATOM 18822 C CA . LEU A 1 13 ? -5.662 6.566 -4.675 1.00 0.00 187 LEU A CA 11
ATOM 18823 C C . LEU A 1 13 ? -5.232 5.892 -5.975 1.00 0.00 187 LEU A C 11
ATOM 18824 O O . LEU A 1 13 ? -5.288 6.494 -7.047 1.00 0.00 187 LEU A O 11
ATOM 18840 N N . PHE A 1 14 ? -4.803 4.637 -5.871 1.00 0.00 188 PHE A N 11
ATOM 18841 C CA . PHE A 1 14 ? -4.364 3.881 -7.038 1.00 0.00 188 PHE A CA 11
ATOM 18842 C C . PHE A 1 14 ? -4.397 2.382 -6.759 1.00 0.00 188 PHE A C 11
ATOM 18843 O O . PHE A 1 14 ? -4.677 1.955 -5.639 1.00 0.00 188 PHE A O 11
ATOM 18860 N N . GLU A 1 15 ? -4.111 1.588 -7.785 1.00 0.00 189 GLU A N 11
ATOM 18861 C CA . GLU A 1 15 ? -4.107 0.137 -7.651 1.00 0.00 189 GLU A CA 11
ATOM 18862 C C . GLU A 1 15 ? -3.109 -0.497 -8.616 1.00 0.00 189 GLU A C 11
ATOM 18863 O O . GLU A 1 15 ? -3.373 -0.603 -9.814 1.00 0.00 189 GLU A O 11
ATOM 18875 N N . LYS A 1 16 ? -1.965 -0.914 -8.086 1.00 0.00 190 LYS A N 11
ATOM 18876 C CA . LYS A 1 16 ? -0.928 -1.537 -8.902 1.00 0.00 190 LYS A CA 11
ATOM 18877 C C . LYS A 1 16 ? -0.899 -3.047 -8.687 1.00 0.00 190 LYS A C 11
ATOM 18878 O O . LYS A 1 16 ? -1.218 -3.536 -7.603 1.00 0.00 190 LYS A O 11
ATOM 18897 N N . ALA A 1 17 ? -0.512 -3.780 -9.727 1.00 0.00 191 ALA A N 11
ATOM 18898 C CA . ALA A 1 17 ? -0.443 -5.234 -9.653 1.00 0.00 191 ALA A CA 11
ATOM 18899 C C . ALA A 1 17 ? 0.889 -5.690 -9.065 1.00 0.00 191 ALA A C 11
ATOM 18900 O O . ALA A 1 17 ? 1.951 -5.205 -9.459 1.00 0.00 191 ALA A O 11
ATOM 18907 N N . VAL A 1 18 ? 0.825 -6.626 -8.125 1.00 0.00 192 VAL A N 11
ATOM 18908 C CA . VAL A 1 18 ? 2.025 -7.149 -7.483 1.00 0.00 192 VAL A CA 11
ATOM 18909 C C . VAL A 1 18 ? 2.636 -8.280 -8.305 1.00 0.00 192 VAL A C 11
ATOM 18910 O O . VAL A 1 18 ? 1.921 -9.069 -8.923 1.00 0.00 192 VAL A O 11
ATOM 18923 N N . THR A 1 19 ? 3.963 -8.350 -8.308 1.00 0.00 193 THR A N 11
ATOM 18924 C CA . THR A 1 19 ? 4.672 -9.384 -9.052 1.00 0.00 193 THR A CA 11
ATOM 18925 C C . THR A 1 19 ? 5.619 -10.165 -8.142 1.00 0.00 193 THR A C 11
ATOM 18926 O O . THR A 1 19 ? 5.880 -9.758 -7.011 1.00 0.00 193 THR A O 11
ATOM 18937 N N . PRO A 1 20 ? 6.145 -11.303 -8.628 1.00 0.00 194 PRO A N 11
ATOM 18938 C CA . PRO A 1 20 ? 7.066 -12.141 -7.851 1.00 0.00 194 PRO A CA 11
ATOM 18939 C C . PRO A 1 20 ? 8.226 -11.340 -7.270 1.00 0.00 194 PRO A C 11
ATOM 18940 O O . PRO A 1 20 ? 8.792 -11.708 -6.241 1.00 0.00 194 PRO A O 11
ATOM 18951 N N . SER A 1 21 ? 8.576 -10.244 -7.936 1.00 0.00 195 SER A N 11
ATOM 18952 C CA . SER A 1 21 ? 9.670 -9.393 -7.486 1.00 0.00 195 SER A CA 11
ATOM 18953 C C . SER A 1 21 ? 9.271 -8.612 -6.236 1.00 0.00 195 SER A C 11
ATOM 18954 O O . SER A 1 21 ? 10.104 -8.334 -5.373 1.00 0.00 195 SER A O 11
ATOM 18962 N N . ASP A 1 22 ? 7.992 -8.261 -6.147 1.00 0.00 196 ASP A N 11
ATOM 18963 C CA . ASP A 1 22 ? 7.480 -7.514 -5.004 1.00 0.00 196 ASP A CA 11
ATOM 18964 C C . ASP A 1 22 ? 7.461 -8.383 -3.752 1.00 0.00 196 ASP A C 11
ATOM 18965 O O . ASP A 1 22 ? 7.643 -7.890 -2.639 1.00 0.00 196 ASP A O 11
ATOM 18974 N N . VAL A 1 23 ? 7.238 -9.680 -3.941 1.00 0.00 197 VAL A N 11
ATOM 18975 C CA . VAL A 1 23 ? 7.193 -10.618 -2.826 1.00 0.00 197 VAL A CA 11
ATOM 18976 C C . VAL A 1 23 ? 8.198 -11.749 -3.019 1.00 0.00 197 VAL A C 11
ATOM 18977 O O . VAL A 1 23 ? 7.925 -12.902 -2.687 1.00 0.00 197 VAL A O 11
ATOM 18990 N N . GLY A 1 24 ? 9.365 -11.410 -3.558 1.00 0.00 198 GLY A N 11
ATOM 18991 C CA . GLY A 1 24 ? 10.396 -12.405 -3.787 1.00 0.00 198 GLY A CA 11
ATOM 18992 C C . GLY A 1 24 ? 11.707 -12.050 -3.113 1.00 0.00 198 GLY A C 11
ATOM 18993 O O . GLY A 1 24 ? 11.752 -11.838 -1.902 1.00 0.00 198 GLY A O 11
ATOM 18997 N N . LYS A 1 25 ? 12.776 -11.986 -3.901 1.00 0.00 199 LYS A N 11
ATOM 18998 C CA . LYS A 1 25 ? 14.095 -11.656 -3.375 1.00 0.00 199 LYS A CA 11
ATOM 18999 C C . LYS A 1 25 ? 14.098 -10.267 -2.742 1.00 0.00 199 LYS A C 11
ATOM 19000 O O . LYS A 1 25 ? 14.823 -10.015 -1.779 1.00 0.00 199 LYS A O 11
ATOM 19019 N N . LEU A 1 26 ? 13.284 -9.370 -3.291 1.00 0.00 200 LEU A N 11
ATOM 19020 C CA . LEU A 1 26 ? 13.194 -8.007 -2.778 1.00 0.00 200 LEU A CA 11
ATOM 19021 C C . LEU A 1 26 ? 12.550 -7.985 -1.397 1.00 0.00 200 LEU A C 11
ATOM 19022 O O . LEU A 1 26 ? 13.025 -7.301 -0.490 1.00 0.00 200 LEU A O 11
ATOM 19038 N N . ASN A 1 27 ? 11.465 -8.736 -1.243 1.00 0.00 201 ASN A N 11
ATOM 19039 C CA . ASN A 1 27 ? 10.754 -8.803 0.029 1.00 0.00 201 ASN A CA 11
ATOM 19040 C C . ASN A 1 27 ? 10.256 -7.423 0.449 1.00 0.00 201 ASN A C 11
ATOM 19041 O O . ASN A 1 27 ? 10.160 -7.123 1.639 1.00 0.00 201 ASN A O 11
ATOM 19052 N N . ARG A 1 28 ? 9.940 -6.587 -0.537 1.00 0.00 202 ARG A N 11
ATOM 19053 C CA . ARG A 1 28 ? 9.451 -5.241 -0.268 1.00 0.00 202 ARG A CA 11
ATOM 19054 C C . ARG A 1 28 ? 8.423 -4.819 -1.313 1.00 0.00 202 ARG A C 11
ATOM 19055 O O . ARG A 1 28 ? 8.246 -5.490 -2.330 1.00 0.00 202 ARG A O 11
ATOM 19076 N N . LEU A 1 29 ? 7.747 -3.703 -1.058 1.00 0.00 203 LEU A N 11
ATOM 19077 C CA . LEU A 1 29 ? 6.738 -3.194 -1.977 1.00 0.00 203 LEU A CA 11
ATOM 19078 C C . LEU A 1 29 ? 7.285 -2.026 -2.794 1.00 0.00 203 LEU A C 11
ATOM 19079 O O . LEU A 1 29 ? 8.087 -1.234 -2.301 1.00 0.00 203 LEU A O 11
ATOM 19095 N N . VAL A 1 30 ? 6.842 -1.927 -4.043 1.00 0.00 204 VAL A N 11
ATOM 19096 C CA . VAL A 1 30 ? 7.286 -0.855 -4.928 1.00 0.00 204 VAL A CA 11
ATOM 19097 C C . VAL A 1 30 ? 6.100 -0.055 -5.459 1.00 0.00 204 VAL A C 11
ATOM 19098 O O . VAL A 1 30 ? 5.084 -0.623 -5.860 1.00 0.00 204 VAL A O 11
ATOM 19111 N N . ILE A 1 31 ? 6.238 1.267 -5.461 1.00 0.00 205 ILE A N 11
ATOM 19112 C CA . ILE A 1 31 ? 5.180 2.145 -5.946 1.00 0.00 205 ILE A CA 11
ATOM 19113 C C . ILE A 1 31 ? 5.715 3.124 -6.990 1.00 0.00 205 ILE A C 11
ATOM 19114 O O . ILE A 1 31 ? 6.734 3.780 -6.772 1.00 0.00 205 ILE A O 11
ATOM 19130 N N . PRO A 1 32 ? 5.035 3.240 -8.147 1.00 0.00 206 PRO A N 11
ATOM 19131 C CA . PRO A 1 32 ? 5.456 4.148 -9.219 1.00 0.00 206 PRO A CA 11
ATOM 19132 C C . PRO A 1 32 ? 5.658 5.576 -8.721 1.00 0.00 206 PRO A C 11
ATOM 19133 O O . PRO A 1 32 ? 5.380 5.883 -7.562 1.00 0.00 206 PRO A O 11
ATOM 19144 N N . LYS A 1 33 ? 6.142 6.444 -9.604 1.00 0.00 207 LYS A N 11
ATOM 19145 C CA . LYS A 1 33 ? 6.381 7.837 -9.253 1.00 0.00 207 LYS A CA 11
ATOM 19146 C C . LYS A 1 33 ? 5.145 8.690 -9.524 1.00 0.00 207 LYS A C 11
ATOM 19147 O O . LYS A 1 33 ? 4.896 9.678 -8.833 1.00 0.00 207 LYS A O 11
ATOM 19166 N N . HIS A 1 34 ? 4.374 8.304 -10.538 1.00 0.00 208 HIS A N 11
ATOM 19167 C CA . HIS A 1 34 ? 3.165 9.036 -10.900 1.00 0.00 208 HIS A CA 11
ATOM 19168 C C . HIS A 1 34 ? 2.107 8.923 -9.808 1.00 0.00 208 HIS A C 11
ATOM 19169 O O . HIS A 1 34 ? 1.266 9.807 -9.652 1.00 0.00 208 HIS A O 11
ATOM 19184 N N . HIS A 1 35 ? 2.155 7.831 -9.050 1.00 0.00 209 HIS A N 11
ATOM 19185 C CA . HIS A 1 35 ? 1.200 7.607 -7.970 1.00 0.00 209 HIS A CA 11
ATOM 19186 C C . HIS A 1 35 ? 1.785 8.033 -6.628 1.00 0.00 209 HIS A C 11
ATOM 19187 O O . HIS A 1 35 ? 1.080 8.573 -5.776 1.00 0.00 209 HIS A O 11
ATOM 19202 N N . ALA A 1 36 ? 3.077 7.786 -6.447 1.00 0.00 210 ALA A N 11
ATOM 19203 C CA . ALA A 1 36 ? 3.757 8.142 -5.208 1.00 0.00 210 ALA A CA 11
ATOM 19204 C C . ALA A 1 36 ? 4.050 9.641 -5.137 1.00 0.00 210 ALA A C 11
ATOM 19205 O O . ALA A 1 36 ? 4.512 10.140 -4.111 1.00 0.00 210 ALA A O 11
ATOM 19212 N N . GLU A 1 37 ? 3.782 10.354 -6.228 1.00 0.00 211 GLU A N 11
ATOM 19213 C CA . GLU A 1 37 ? 4.021 11.793 -6.276 1.00 0.00 211 GLU A CA 11
ATOM 19214 C C . GLU A 1 37 ? 2.712 12.559 -6.436 1.00 0.00 211 GLU A C 11
ATOM 19215 O O . GLU A 1 37 ? 2.503 13.590 -5.796 1.00 0.00 211 GLU A O 11
ATOM 19227 N N . LYS A 1 38 ? 1.835 12.051 -7.295 1.00 0.00 212 LYS A N 11
ATOM 19228 C CA . LYS A 1 38 ? 0.547 12.690 -7.540 1.00 0.00 212 LYS A CA 11
ATOM 19229 C C . LYS A 1 38 ? -0.339 12.624 -6.300 1.00 0.00 212 LYS A C 11
ATOM 19230 O O . LYS A 1 38 ? -1.165 13.508 -6.067 1.00 0.00 212 LYS A O 11
ATOM 19249 N N . HIS A 1 39 ? -0.165 11.573 -5.507 1.00 0.00 213 HIS A N 11
ATOM 19250 C CA . HIS A 1 39 ? -0.951 11.393 -4.291 1.00 0.00 213 HIS A CA 11
ATOM 19251 C C . HIS A 1 39 ? -0.068 11.497 -3.051 1.00 0.00 213 HIS A C 11
ATOM 19252 O O . HIS A 1 39 ? -0.242 12.398 -2.228 1.00 0.00 213 HIS A O 11
ATOM 19267 N N . PHE A 1 40 ? 0.877 10.573 -2.921 1.00 0.00 214 PHE A N 11
ATOM 19268 C CA . PHE A 1 40 ? 1.786 10.562 -1.780 1.00 0.00 214 PHE A CA 11
ATOM 19269 C C . PHE A 1 40 ? 2.697 11.788 -1.795 1.00 0.00 214 PHE A C 11
ATOM 19270 O O . PHE A 1 40 ? 3.553 11.922 -2.669 1.00 0.00 214 PHE A O 11
ATOM 19287 N N . PRO A 1 41 ? 2.528 12.707 -0.825 1.00 0.00 215 PRO A N 11
ATOM 19288 C CA . PRO A 1 41 ? 3.347 13.921 -0.739 1.00 0.00 215 PRO A CA 11
ATOM 19289 C C . PRO A 1 41 ? 4.770 13.628 -0.276 1.00 0.00 215 PRO A C 11
ATOM 19290 O O . PRO A 1 41 ? 4.991 12.762 0.570 1.00 0.00 215 PRO A O 11
ATOM 19301 N N . LEU A 1 42 ? 5.731 14.357 -0.834 1.00 0.00 216 LEU A N 11
ATOM 19302 C CA . LEU A 1 42 ? 7.134 14.174 -0.478 1.00 0.00 216 LEU A CA 11
ATOM 19303 C C . LEU A 1 42 ? 7.958 15.405 -0.856 1.00 0.00 216 LEU A C 11
ATOM 19304 O O . LEU A 1 42 ? 8.053 15.758 -2.031 1.00 0.00 216 LEU A O 11
ATOM 19320 N N . PRO A 1 43 ? 8.570 16.077 0.137 1.00 0.00 217 PRO A N 11
ATOM 19321 C CA . PRO A 1 43 ? 9.387 17.273 -0.108 1.00 0.00 217 PRO A CA 11
ATOM 19322 C C . PRO A 1 43 ? 10.498 17.014 -1.121 1.00 0.00 217 PRO A C 11
ATOM 19323 O O . PRO A 1 43 ? 10.517 15.979 -1.788 1.00 0.00 217 PRO A O 11
ATOM 19334 N N . SER A 1 44 ? 11.424 17.961 -1.231 1.00 0.00 218 SER A N 11
ATOM 19335 C CA . SER A 1 44 ? 12.540 17.835 -2.160 1.00 0.00 218 SER A CA 11
ATOM 19336 C C . SER A 1 44 ? 13.751 17.208 -1.477 1.00 0.00 218 SER A C 11
ATOM 19337 O O . SER A 1 44 ? 14.157 16.095 -1.809 1.00 0.00 218 SER A O 11
ATOM 19345 N N . SER A 1 45 ? 14.326 17.935 -0.520 1.00 0.00 219 SER A N 11
ATOM 19346 C CA . SER A 1 45 ? 15.493 17.455 0.215 1.00 0.00 219 SER A CA 11
ATOM 19347 C C . SER A 1 45 ? 16.587 16.973 -0.735 1.00 0.00 219 SER A C 11
ATOM 19348 O O . SER A 1 45 ? 16.443 17.056 -1.955 1.00 0.00 219 SER A O 11
ATOM 19356 N N . ASN A 1 46 ? 17.679 16.471 -0.167 1.00 0.00 220 ASN A N 11
ATOM 19357 C CA . ASN A 1 46 ? 18.796 15.977 -0.964 1.00 0.00 220 ASN A CA 11
ATOM 19358 C C . ASN A 1 46 ? 18.935 14.464 -0.827 1.00 0.00 220 ASN A C 11
ATOM 19359 O O . ASN A 1 46 ? 18.933 13.738 -1.822 1.00 0.00 220 ASN A O 11
ATOM 19370 N N . VAL A 1 47 ? 19.055 13.995 0.410 1.00 0.00 221 VAL A N 11
ATOM 19371 C CA . VAL A 1 47 ? 19.196 12.568 0.678 1.00 0.00 221 VAL A CA 11
ATOM 19372 C C . VAL A 1 47 ? 18.649 12.211 2.055 1.00 0.00 221 VAL A C 11
ATOM 19373 O O . VAL A 1 47 ? 18.816 12.965 3.014 1.00 0.00 221 VAL A O 11
ATOM 19386 N N . SER A 1 48 ? 17.997 11.057 2.147 1.00 0.00 222 SER A N 11
ATOM 19387 C CA . SER A 1 48 ? 17.426 10.598 3.407 1.00 0.00 222 SER A CA 11
ATOM 19388 C C . SER A 1 48 ? 18.013 9.251 3.813 1.00 0.00 222 SER A C 11
ATOM 19389 O O . SER A 1 48 ? 18.886 8.714 3.132 1.00 0.00 222 SER A O 11
ATOM 19397 N N . VAL A 1 49 ? 17.528 8.709 4.924 1.00 0.00 223 VAL A N 11
ATOM 19398 C CA . VAL A 1 49 ? 18.003 7.425 5.420 1.00 0.00 223 VAL A CA 11
ATOM 19399 C C . VAL A 1 49 ? 16.859 6.601 6.003 1.00 0.00 223 VAL A C 11
ATOM 19400 O O . VAL A 1 49 ? 16.542 5.521 5.506 1.00 0.00 223 VAL A O 11
ATOM 19413 N N . LYS A 1 50 ? 16.244 7.121 7.061 1.00 0.00 224 LYS A N 11
ATOM 19414 C CA . LYS A 1 50 ? 15.135 6.434 7.711 1.00 0.00 224 LYS A CA 11
ATOM 19415 C C . LYS A 1 50 ? 13.833 6.657 6.949 1.00 0.00 224 LYS A C 11
ATOM 19416 O O . LYS A 1 50 ? 12.967 5.782 6.907 1.00 0.00 224 LYS A O 11
ATOM 19435 N N . GLY A 1 51 ? 13.702 7.832 6.343 1.00 0.00 225 GLY A N 11
ATOM 19436 C CA . GLY A 1 51 ? 12.505 8.150 5.588 1.00 0.00 225 GLY A CA 11
ATOM 19437 C C . GLY A 1 51 ? 11.353 8.574 6.479 1.00 0.00 225 GLY A C 11
ATOM 19438 O O . GLY A 1 51 ? 11.478 9.518 7.261 1.00 0.00 225 GLY A O 11
ATOM 19442 N N . VAL A 1 52 ? 10.229 7.876 6.362 1.00 0.00 226 VAL A N 11
ATOM 19443 C CA . VAL A 1 52 ? 9.050 8.185 7.163 1.00 0.00 226 VAL A CA 11
ATOM 19444 C C . VAL A 1 52 ? 8.194 6.942 7.381 1.00 0.00 226 VAL A C 11
ATOM 19445 O O . VAL A 1 52 ? 8.405 5.910 6.743 1.00 0.00 226 VAL A O 11
ATOM 19458 N N . LEU A 1 53 ? 7.230 7.046 8.290 1.00 0.00 227 LEU A N 11
ATOM 19459 C CA . LEU A 1 53 ? 6.343 5.928 8.595 1.00 0.00 227 LEU A CA 11
ATOM 19460 C C . LEU A 1 53 ? 4.967 6.141 7.971 1.00 0.00 227 LEU A C 11
ATOM 19461 O O . LEU A 1 53 ? 4.594 7.265 7.630 1.00 0.00 227 LEU A O 11
ATOM 19477 N N . LEU A 1 54 ? 4.216 5.055 7.822 1.00 0.00 228 LEU A N 11
ATOM 19478 C CA . LEU A 1 54 ? 2.881 5.120 7.240 1.00 0.00 228 LEU A CA 11
ATOM 19479 C C . LEU A 1 54 ? 1.938 4.139 7.932 1.00 0.00 228 LEU A C 11
ATOM 19480 O O . LEU A 1 54 ? 2.326 3.020 8.264 1.00 0.00 228 LEU A O 11
ATOM 19496 N N . ASN A 1 55 ? 0.698 4.569 8.143 1.00 0.00 229 ASN A N 11
ATOM 19497 C CA . ASN A 1 55 ? -0.300 3.728 8.795 1.00 0.00 229 ASN A CA 11
ATOM 19498 C C . ASN A 1 55 ? -1.357 3.264 7.797 1.00 0.00 229 ASN A C 11
ATOM 19499 O O . ASN A 1 55 ? -2.094 4.075 7.238 1.00 0.00 229 ASN A O 11
ATOM 19510 N N . PHE A 1 56 ? -1.423 1.955 7.579 1.00 0.00 230 PHE A N 11
ATOM 19511 C CA . PHE A 1 56 ? -2.389 1.382 6.649 1.00 0.00 230 PHE A CA 11
ATOM 19512 C C . PHE A 1 56 ? -3.402 0.511 7.384 1.00 0.00 230 PHE A C 11
ATOM 19513 O O . PHE A 1 56 ? -3.056 -0.540 7.924 1.00 0.00 230 PHE A O 11
ATOM 19530 N N . GLU A 1 57 ? -4.655 0.955 7.401 1.00 0.00 231 GLU A N 11
ATOM 19531 C CA . GLU A 1 57 ? -5.719 0.216 8.070 1.00 0.00 231 GLU A CA 11
ATOM 19532 C C . GLU A 1 57 ? -6.141 -0.997 7.247 1.00 0.00 231 GLU A C 11
ATOM 19533 O O . GLU A 1 57 ? -5.761 -1.133 6.084 1.00 0.00 231 GLU A O 11
ATOM 19545 N N . ASP A 1 58 ? -6.928 -1.878 7.858 1.00 0.00 232 ASP A N 11
ATOM 19546 C CA . ASP A 1 58 ? -7.401 -3.080 7.181 1.00 0.00 232 ASP A CA 11
ATOM 19547 C C . ASP A 1 58 ? -8.926 -3.144 7.185 1.00 0.00 232 ASP A C 11
ATOM 19548 O O . ASP A 1 58 ? -9.565 -2.880 8.204 1.00 0.00 232 ASP A O 11
ATOM 19557 N N . VAL A 1 59 ? -9.501 -3.496 6.041 1.00 0.00 233 VAL A N 11
ATOM 19558 C CA . VAL A 1 59 ? -10.950 -3.596 5.911 1.00 0.00 233 VAL A CA 11
ATOM 19559 C C . VAL A 1 59 ? -11.526 -4.614 6.890 1.00 0.00 233 VAL A C 11
ATOM 19560 O O . VAL A 1 59 ? -12.706 -4.554 7.237 1.00 0.00 233 VAL A O 11
ATOM 19573 N N . ASN A 1 60 ? -10.690 -5.548 7.334 1.00 0.00 234 ASN A N 11
ATOM 19574 C CA . ASN A 1 60 ? -11.123 -6.577 8.273 1.00 0.00 234 ASN A CA 11
ATOM 19575 C C . ASN A 1 60 ? -11.160 -6.041 9.703 1.00 0.00 234 ASN A C 11
ATOM 19576 O O . ASN A 1 60 ? -11.689 -6.694 10.605 1.00 0.00 234 ASN A O 11
ATOM 19587 N N . GLY A 1 61 ? -10.597 -4.854 9.911 1.00 0.00 235 GLY A N 11
ATOM 19588 C CA . GLY A 1 61 ? -10.581 -4.262 11.235 1.00 0.00 235 GLY A CA 11
ATOM 19589 C C . GLY A 1 61 ? -9.220 -4.355 11.894 1.00 0.00 235 GLY A C 11
ATOM 19590 O O . GLY A 1 61 ? -9.108 -4.764 13.050 1.00 0.00 235 GLY A O 11
ATOM 19594 N N . LYS A 1 62 ? -8.181 -3.975 11.157 1.00 0.00 236 LYS A N 11
ATOM 19595 C CA . LYS A 1 62 ? -6.820 -4.019 11.675 1.00 0.00 236 LYS A CA 11
ATOM 19596 C C . LYS A 1 62 ? -6.072 -2.729 11.347 1.00 0.00 236 LYS A C 11
ATOM 19597 O O . LYS A 1 62 ? -6.561 -1.891 10.592 1.00 0.00 236 LYS A O 11
ATOM 19616 N N . VAL A 1 63 ? -4.882 -2.582 11.920 1.00 0.00 237 VAL A N 11
ATOM 19617 C CA . VAL A 1 63 ? -4.065 -1.395 11.690 1.00 0.00 237 VAL A CA 11
ATOM 19618 C C . VAL A 1 63 ? -2.620 -1.773 11.387 1.00 0.00 237 VAL A C 11
ATOM 19619 O O . VAL A 1 63 ? -1.873 -2.178 12.279 1.00 0.00 237 VAL A O 11
ATOM 19632 N N . TRP A 1 64 ? -2.232 -1.641 10.122 1.00 0.00 238 TRP A N 11
ATOM 19633 C CA . TRP A 1 64 ? -0.876 -1.970 9.700 1.00 0.00 238 TRP A CA 11
ATOM 19634 C C . TRP A 1 64 ? -0.013 -0.714 9.622 1.00 0.00 238 TRP A C 11
ATOM 19635 O O . TRP A 1 64 ? -0.527 0.398 9.511 1.00 0.00 238 TRP A O 11
ATOM 19656 N N . ARG A 1 65 ? 1.304 -0.900 9.682 1.00 0.00 239 ARG A N 11
ATOM 19657 C CA . ARG A 1 65 ? 2.237 0.218 9.619 1.00 0.00 239 ARG A CA 11
ATOM 19658 C C . ARG A 1 65 ? 3.463 -0.142 8.788 1.00 0.00 239 ARG A C 11
ATOM 19659 O O . ARG A 1 65 ? 4.196 -1.076 9.114 1.00 0.00 239 ARG A O 11
ATOM 19680 N N . PHE A 1 66 ? 3.682 0.605 7.710 1.00 0.00 240 PHE A N 11
ATOM 19681 C CA . PHE A 1 66 ? 4.820 0.368 6.830 1.00 0.00 240 PHE A CA 11
ATOM 19682 C C . PHE A 1 66 ? 5.735 1.588 6.782 1.00 0.00 240 PHE A C 11
ATOM 19683 O O . PHE A 1 66 ? 5.292 2.716 7.003 1.00 0.00 240 PHE A O 11
ATOM 19700 N N . ARG A 1 67 ? 7.011 1.356 6.496 1.00 0.00 241 ARG A N 11
ATOM 19701 C CA . ARG A 1 67 ? 7.987 2.438 6.420 1.00 0.00 241 ARG A CA 11
ATOM 19702 C C . ARG A 1 67 ? 8.207 2.870 4.973 1.00 0.00 241 ARG A C 11
ATOM 19703 O O . ARG A 1 67 ? 8.440 2.039 4.096 1.00 0.00 241 ARG A O 11
ATOM 19724 N N . TYR A 1 68 ? 8.132 4.175 4.735 1.00 0.00 242 TYR A N 11
ATOM 19725 C CA . TYR A 1 68 ? 8.321 4.721 3.396 1.00 0.00 242 TYR A CA 11
ATOM 19726 C C . TYR A 1 68 ? 9.805 4.823 3.055 1.00 0.00 242 TYR A C 11
ATOM 19727 O O . TYR A 1 68 ? 10.631 5.117 3.917 1.00 0.00 242 TYR A O 11
ATOM 19745 N N . SER A 1 69 ? 10.134 4.579 1.790 1.00 0.00 243 SER A N 11
ATOM 19746 C CA . SER A 1 69 ? 11.517 4.643 1.334 1.00 0.00 243 SER A CA 11
ATOM 19747 C C . SER A 1 69 ? 11.603 5.271 -0.055 1.00 0.00 243 SER A C 11
ATOM 19748 O O . SER A 1 69 ? 10.582 5.525 -0.694 1.00 0.00 243 SER A O 11
ATOM 19756 N N . TYR A 1 70 ? 12.825 5.521 -0.512 1.00 0.00 244 TYR A N 11
ATOM 19757 C CA . TYR A 1 70 ? 13.041 6.122 -1.823 1.00 0.00 244 TYR A CA 11
ATOM 19758 C C . TYR A 1 70 ? 14.185 5.428 -2.559 1.00 0.00 244 TYR A C 11
ATOM 19759 O O . TYR A 1 70 ? 15.355 5.611 -2.221 1.00 0.00 244 TYR A O 11
ATOM 19777 N N . TRP A 1 71 ? 13.840 4.629 -3.565 1.00 0.00 245 TRP A N 11
ATOM 19778 C CA . TRP A 1 71 ? 14.837 3.907 -4.347 1.00 0.00 245 TRP A CA 11
ATOM 19779 C C . TRP A 1 71 ? 15.023 4.540 -5.722 1.00 0.00 245 TRP A C 11
ATOM 19780 O O . TRP A 1 71 ? 14.298 5.464 -6.096 1.00 0.00 245 TRP A O 11
ATOM 19801 N N . ASN A 1 72 ? 15.996 4.031 -6.472 1.00 0.00 246 ASN A N 11
ATOM 19802 C CA . ASN A 1 72 ? 16.281 4.540 -7.812 1.00 0.00 246 ASN A CA 11
ATOM 19803 C C . ASN A 1 72 ? 16.777 5.984 -7.765 1.00 0.00 246 ASN A C 11
ATOM 19804 O O . ASN A 1 72 ? 16.754 6.688 -8.773 1.00 0.00 246 ASN A O 11
ATOM 19815 N N . SER A 1 73 ? 17.234 6.417 -6.593 1.00 0.00 247 SER A N 11
ATOM 19816 C CA . SER A 1 73 ? 17.745 7.774 -6.417 1.00 0.00 247 SER A CA 11
ATOM 19817 C C . SER A 1 73 ? 16.623 8.809 -6.523 1.00 0.00 247 SER A C 11
ATOM 19818 O O . SER A 1 73 ? 16.613 9.643 -7.428 1.00 0.00 247 SER A O 11
ATOM 19826 N N . SER A 1 74 ? 15.687 8.757 -5.578 1.00 0.00 248 SER A N 11
ATOM 19827 C CA . SER A 1 74 ? 14.568 9.694 -5.546 1.00 0.00 248 SER A CA 11
ATOM 19828 C C . SER A 1 74 ? 13.649 9.539 -6.759 1.00 0.00 248 SER A C 11
ATOM 19829 O O . SER A 1 74 ? 12.799 10.394 -7.009 1.00 0.00 248 SER A O 11
ATOM 19837 N N . GLN A 1 75 ? 13.814 8.455 -7.509 1.00 0.00 249 GLN A N 11
ATOM 19838 C CA . GLN A 1 75 ? 12.984 8.216 -8.684 1.00 0.00 249 GLN A CA 11
ATOM 19839 C C . GLN A 1 75 ? 11.735 7.413 -8.328 1.00 0.00 249 GLN A C 11
ATOM 19840 O O . GLN A 1 75 ? 10.627 7.948 -8.302 1.00 0.00 249 GLN A O 11
ATOM 19854 N N . SER A 1 76 ? 11.921 6.123 -8.063 1.00 0.00 250 SER A N 11
ATOM 19855 C CA . SER A 1 76 ? 10.811 5.243 -7.718 1.00 0.00 250 SER A CA 11
ATOM 19856 C C . SER A 1 76 ? 10.601 5.188 -6.209 1.00 0.00 250 SER A C 11
ATOM 19857 O O . SER A 1 76 ? 11.537 5.378 -5.434 1.00 0.00 250 SER A O 11
ATOM 19865 N N . TYR A 1 77 ? 9.364 4.924 -5.800 1.00 0.00 251 TYR A N 11
ATOM 19866 C CA . TYR A 1 77 ? 9.025 4.842 -4.385 1.00 0.00 251 TYR A CA 11
ATOM 19867 C C . TYR A 1 77 ? 8.834 3.390 -3.958 1.00 0.00 251 TYR A C 11
ATOM 19868 O O . TYR A 1 77 ? 8.472 2.537 -4.769 1.00 0.00 251 TYR A O 11
ATOM 19886 N N . VAL A 1 78 ? 9.083 3.111 -2.681 1.00 0.00 252 VAL A N 11
ATOM 19887 C CA . VAL A 1 78 ? 8.938 1.759 -2.152 1.00 0.00 252 VAL A CA 11
ATOM 19888 C C . VAL A 1 78 ? 8.481 1.777 -0.697 1.00 0.00 252 VAL A C 11
ATOM 19889 O O . VAL A 1 78 ? 8.542 2.808 -0.029 1.00 0.00 252 VAL A O 11
ATOM 19902 N N . LEU A 1 79 ? 8.026 0.624 -0.214 1.00 0.00 253 LEU A N 11
ATOM 19903 C CA . LEU A 1 79 ? 7.560 0.500 1.163 1.00 0.00 253 LEU A CA 11
ATOM 19904 C C . LEU A 1 79 ? 8.279 -0.642 1.875 1.00 0.00 253 LEU A C 11
ATOM 19905 O O . LEU A 1 79 ? 7.837 -1.791 1.830 1.00 0.00 253 LEU A O 11
ATOM 19921 N N . THR A 1 80 ? 9.391 -0.318 2.528 1.00 0.00 254 THR A N 11
ATOM 19922 C CA . THR A 1 80 ? 10.172 -1.317 3.246 1.00 0.00 254 THR A CA 11
ATOM 19923 C C . THR A 1 80 ? 9.709 -1.450 4.694 1.00 0.00 254 THR A C 11
ATOM 19924 O O . THR A 1 80 ? 9.017 -0.577 5.215 1.00 0.00 254 THR A O 11
ATOM 19935 N N . LYS A 1 81 ? 10.101 -2.545 5.335 1.00 0.00 255 LYS A N 11
ATOM 19936 C CA . LYS A 1 81 ? 9.732 -2.796 6.725 1.00 0.00 255 LYS A CA 11
ATOM 19937 C C . LYS A 1 81 ? 8.219 -2.926 6.877 1.00 0.00 255 LYS A C 11
ATOM 19938 O O . LYS A 1 81 ? 7.468 -2.024 6.505 1.00 0.00 255 LYS A O 11
ATOM 19957 N N . GLY A 1 82 ? 7.779 -4.051 7.429 1.00 0.00 256 GLY A N 11
ATOM 19958 C CA . GLY A 1 82 ? 6.360 -4.278 7.625 1.00 0.00 256 GLY A CA 11
ATOM 19959 C C . GLY A 1 82 ? 5.732 -5.072 6.496 1.00 0.00 256 GLY A C 11
ATOM 19960 O O . GLY A 1 82 ? 4.708 -5.728 6.684 1.00 0.00 256 GLY A O 11
ATOM 19964 N N . TRP A 1 83 ? 6.347 -5.012 5.317 1.00 0.00 257 TRP A N 11
ATOM 19965 C CA . TRP A 1 83 ? 5.839 -5.732 4.154 1.00 0.00 257 TRP A CA 11
ATOM 19966 C C . TRP A 1 83 ? 5.777 -7.232 4.425 1.00 0.00 257 TRP A C 11
ATOM 19967 O O . TRP A 1 83 ? 4.747 -7.869 4.210 1.00 0.00 257 TRP A O 11
ATOM 19988 N N . SER A 1 84 ? 6.888 -7.789 4.897 1.00 0.00 258 SER A N 11
ATOM 19989 C CA . SER A 1 84 ? 6.963 -9.216 5.195 1.00 0.00 258 SER A CA 11
ATOM 19990 C C . SER A 1 84 ? 5.894 -9.620 6.205 1.00 0.00 258 SER A C 11
ATOM 19991 O O . SER A 1 84 ? 5.155 -10.582 5.988 1.00 0.00 258 SER A O 11
ATOM 19999 N N . ARG A 1 85 ? 5.816 -8.882 7.305 1.00 0.00 259 ARG A N 11
ATOM 20000 C CA . ARG A 1 85 ? 4.838 -9.164 8.353 1.00 0.00 259 ARG A CA 11
ATOM 20001 C C . ARG A 1 85 ? 3.417 -9.179 7.789 1.00 0.00 259 ARG A C 11
ATOM 20002 O O . ARG A 1 85 ? 2.532 -9.836 8.336 1.00 0.00 259 ARG A O 11
ATOM 20023 N N . PHE A 1 86 ? 3.208 -8.451 6.698 1.00 0.00 260 PHE A N 11
ATOM 20024 C CA . PHE A 1 86 ? 1.896 -8.381 6.066 1.00 0.00 260 PHE A CA 11
ATOM 20025 C C . PHE A 1 86 ? 1.680 -9.553 5.114 1.00 0.00 260 PHE A C 11
ATOM 20026 O O . PHE A 1 86 ? 0.751 -10.342 5.285 1.00 0.00 260 PHE A O 11
ATOM 20043 N N . VAL A 1 87 ? 2.544 -9.661 4.108 1.00 0.00 261 VAL A N 11
ATOM 20044 C CA . VAL A 1 87 ? 2.447 -10.736 3.124 1.00 0.00 261 VAL A CA 11
ATOM 20045 C C . VAL A 1 87 ? 2.329 -12.100 3.796 1.00 0.00 261 VAL A C 11
ATOM 20046 O O . VAL A 1 87 ? 1.629 -12.985 3.304 1.00 0.00 261 VAL A O 11
ATOM 20059 N N . LYS A 1 88 ? 3.017 -12.264 4.920 1.00 0.00 262 LYS A N 11
ATOM 20060 C CA . LYS A 1 88 ? 2.986 -13.523 5.658 1.00 0.00 262 LYS A CA 11
ATOM 20061 C C . LYS A 1 88 ? 1.663 -13.688 6.400 1.00 0.00 262 LYS A C 11
ATOM 20062 O O . LYS A 1 88 ? 1.052 -14.756 6.368 1.00 0.00 262 LYS A O 11
ATOM 20081 N N . GLU A 1 89 ? 1.229 -12.625 7.067 1.00 0.00 263 GLU A N 11
ATOM 20082 C CA . GLU A 1 89 ? -0.023 -12.653 7.817 1.00 0.00 263 GLU A CA 11
ATOM 20083 C C . GLU A 1 89 ? -1.213 -12.860 6.885 1.00 0.00 263 GLU A C 11
ATOM 20084 O O . GLU A 1 89 ? -2.097 -13.669 7.161 1.00 0.00 263 GLU A O 11
ATOM 20096 N N . LYS A 1 90 ? -1.224 -12.122 5.780 1.00 0.00 264 LYS A N 11
ATOM 20097 C CA . LYS A 1 90 ? -2.305 -12.224 4.804 1.00 0.00 264 LYS A CA 11
ATOM 20098 C C . LYS A 1 90 ? -2.015 -13.304 3.761 1.00 0.00 264 LYS A C 11
ATOM 20099 O O . LYS A 1 90 ? -2.860 -13.600 2.916 1.00 0.00 264 LYS A O 11
ATOM 20118 N N . ASN A 1 91 ? -0.821 -13.890 3.823 1.00 0.00 265 ASN A N 11
ATOM 20119 C CA . ASN A 1 91 ? -0.435 -14.931 2.880 1.00 0.00 265 ASN A CA 11
ATOM 20120 C C . ASN A 1 91 ? -0.453 -14.403 1.449 1.00 0.00 265 ASN A C 11
ATOM 20121 O O . ASN A 1 91 ? -0.754 -15.137 0.509 1.00 0.00 265 ASN A O 11
ATOM 20132 N N . LEU A 1 92 ? -0.128 -13.124 1.294 1.00 0.00 266 LEU A N 11
ATOM 20133 C CA . LEU A 1 92 ? -0.106 -12.494 -0.022 1.00 0.00 266 LEU A CA 11
ATOM 20134 C C . LEU A 1 92 ? 0.964 -13.120 -0.908 1.00 0.00 266 LEU A C 11
ATOM 20135 O O . LEU A 1 92 ? 1.964 -13.643 -0.416 1.00 0.00 266 LEU A O 11
ATOM 20151 N N . ARG A 1 93 ? 0.745 -13.066 -2.218 1.00 0.00 267 ARG A N 11
ATOM 20152 C CA . ARG A 1 93 ? 1.691 -13.629 -3.175 1.00 0.00 267 ARG A CA 11
ATOM 20153 C C . ARG A 1 93 ? 1.637 -12.876 -4.500 1.00 0.00 267 ARG A C 11
ATOM 20154 O O . ARG A 1 93 ? 0.863 -11.932 -4.656 1.00 0.00 267 ARG A O 11
ATOM 20175 N N . ALA A 1 94 ? 2.462 -13.300 -5.450 1.00 0.00 268 ALA A N 11
ATOM 20176 C CA . ALA A 1 94 ? 2.507 -12.666 -6.763 1.00 0.00 268 ALA A CA 11
ATOM 20177 C C . ALA A 1 94 ? 1.254 -12.987 -7.569 1.00 0.00 268 ALA A C 11
ATOM 20178 O O . ALA A 1 94 ? 0.644 -14.043 -7.394 1.00 0.00 268 ALA A O 11
ATOM 20185 N N . GLY A 1 95 ? 0.872 -12.070 -8.451 1.00 0.00 269 GLY A N 11
ATOM 20186 C CA . GLY A 1 95 ? -0.308 -12.274 -9.271 1.00 0.00 269 GLY A CA 11
ATOM 20187 C C . GLY A 1 95 ? -1.513 -11.504 -8.761 1.00 0.00 269 GLY A C 11
ATOM 20188 O O . GLY A 1 95 ? -2.460 -11.258 -9.509 1.00 0.00 269 GLY A O 11
ATOM 20192 N N . ASP A 1 96 ? -1.479 -11.123 -7.488 1.00 0.00 270 ASP A N 11
ATOM 20193 C CA . ASP A 1 96 ? -2.578 -10.377 -6.885 1.00 0.00 270 ASP A CA 11
ATOM 20194 C C . ASP A 1 96 ? -2.499 -8.898 -7.252 1.00 0.00 270 ASP A C 11
ATOM 20195 O O . ASP A 1 96 ? -1.614 -8.478 -7.998 1.00 0.00 270 ASP A O 11
ATOM 20204 N N . VAL A 1 97 ? -3.433 -8.113 -6.723 1.00 0.00 271 VAL A N 11
ATOM 20205 C CA . VAL A 1 97 ? -3.470 -6.682 -6.993 1.00 0.00 271 VAL A CA 11
ATOM 20206 C C . VAL A 1 97 ? -3.477 -5.879 -5.697 1.00 0.00 271 VAL A C 11
ATOM 20207 O O . VAL A 1 97 ? -4.371 -6.033 -4.864 1.00 0.00 271 VAL A O 11
ATOM 20220 N N . VAL A 1 98 ? -2.475 -5.022 -5.532 1.00 0.00 272 VAL A N 11
ATOM 20221 C CA . VAL A 1 98 ? -2.366 -4.196 -4.335 1.00 0.00 272 VAL A CA 11
ATOM 20222 C C . VAL A 1 98 ? -2.916 -2.795 -4.581 1.00 0.00 272 VAL A C 11
ATOM 20223 O O . VAL A 1 98 ? -2.493 -2.105 -5.508 1.00 0.00 272 VAL A O 11
ATOM 20236 N N . SER A 1 99 ? -3.862 -2.383 -3.743 1.00 0.00 273 SER A N 11
ATOM 20237 C CA . SER A 1 99 ? -4.471 -1.064 -3.866 1.00 0.00 273 SER A CA 11
ATOM 20238 C C . SER A 1 99 ? -4.239 -0.238 -2.607 1.00 0.00 273 SER A C 11
ATOM 20239 O O . SER A 1 99 ? -3.780 -0.758 -1.589 1.00 0.00 273 SER A O 11
ATOM 20247 N N . PHE A 1 100 ? -4.555 1.051 -2.681 1.00 0.00 274 PHE A N 11
ATOM 20248 C CA . PHE A 1 100 ? -4.380 1.947 -1.542 1.00 0.00 274 PHE A CA 11
ATOM 20249 C C . PHE A 1 100 ? -5.350 3.120 -1.619 1.00 0.00 274 PHE A C 11
ATOM 20250 O O . PHE A 1 100 ? -5.607 3.660 -2.695 1.00 0.00 274 PHE A O 11
ATOM 20267 N N . SER A 1 101 ? -5.887 3.511 -0.468 1.00 0.00 275 SER A N 11
ATOM 20268 C CA . SER A 1 101 ? -6.830 4.623 -0.402 1.00 0.00 275 SER A CA 11
ATOM 20269 C C . SER A 1 101 ? -6.629 5.431 0.875 1.00 0.00 275 SER A C 11
ATOM 20270 O O . SER A 1 101 ? -5.991 4.968 1.821 1.00 0.00 275 SER A O 11
ATOM 20278 N N . ARG A 1 102 ? -7.174 6.642 0.897 1.00 0.00 276 ARG A N 11
ATOM 20279 C CA . ARG A 1 102 ? -7.054 7.516 2.059 1.00 0.00 276 ARG A CA 11
ATOM 20280 C C . ARG A 1 102 ? -8.296 8.384 2.220 1.00 0.00 276 ARG A C 11
ATOM 20281 O O . ARG A 1 102 ? -9.021 8.633 1.256 1.00 0.00 276 ARG A O 11
ATOM 20302 N N . SER A 1 103 ? -8.535 8.843 3.445 1.00 0.00 277 SER A N 11
ATOM 20303 C CA . SER A 1 103 ? -9.691 9.685 3.732 1.00 0.00 277 SER A CA 11
ATOM 20304 C C . SER A 1 103 ? -9.273 11.144 3.895 1.00 0.00 277 SER A C 11
ATOM 20305 O O . SER A 1 103 ? -8.363 11.457 4.661 1.00 0.00 277 SER A O 11
ATOM 20313 N N . ASN A 1 104 ? -9.945 12.030 3.168 1.00 0.00 278 ASN A N 11
ATOM 20314 C CA . ASN A 1 104 ? -9.642 13.455 3.232 1.00 0.00 278 ASN A CA 11
ATOM 20315 C C . ASN A 1 104 ? -10.466 14.139 4.319 1.00 0.00 278 ASN A C 11
ATOM 20316 O O . ASN A 1 104 ? -11.145 15.135 4.065 1.00 0.00 278 ASN A O 11
ATOM 20327 N N . GLY A 1 105 ? -10.404 13.597 5.530 1.00 0.00 279 GLY A N 11
ATOM 20328 C CA . GLY A 1 105 ? -11.148 14.168 6.638 1.00 0.00 279 GLY A CA 11
ATOM 20329 C C . GLY A 1 105 ? -10.684 13.641 7.982 1.00 0.00 279 GLY A C 11
ATOM 20330 O O . GLY A 1 105 ? -10.079 12.573 8.063 1.00 0.00 279 GLY A O 11
ATOM 20334 N N . GLN A 1 106 ? -10.969 14.394 9.040 1.00 0.00 280 GLN A N 11
ATOM 20335 C CA . GLN A 1 106 ? -10.579 14.002 10.390 1.00 0.00 280 GLN A CA 11
ATOM 20336 C C . GLN A 1 106 ? -9.059 13.977 10.532 1.00 0.00 280 GLN A C 11
ATOM 20337 O O . GLN A 1 106 ? -8.464 14.901 11.086 1.00 0.00 280 GLN A O 11
ATOM 20351 N N . ASP A 1 107 ? -8.438 12.916 10.027 1.00 0.00 281 ASP A N 11
ATOM 20352 C CA . ASP A 1 107 ? -6.989 12.772 10.099 1.00 0.00 281 ASP A CA 11
ATOM 20353 C C . ASP A 1 107 ? -6.474 11.893 8.966 1.00 0.00 281 ASP A C 11
ATOM 20354 O O . ASP A 1 107 ? -7.209 11.068 8.424 1.00 0.00 281 ASP A O 11
ATOM 20363 N N . GLN A 1 108 ? -5.206 12.073 8.611 1.00 0.00 282 GLN A N 11
ATOM 20364 C CA . GLN A 1 108 ? -4.591 11.297 7.542 1.00 0.00 282 GLN A CA 11
ATOM 20365 C C . GLN A 1 108 ? -4.593 9.808 7.878 1.00 0.00 282 GLN A C 11
ATOM 20366 O O . GLN A 1 108 ? -3.969 9.380 8.849 1.00 0.00 282 GLN A O 11
ATOM 20380 N N . GLN A 1 109 ? -5.300 9.026 7.070 1.00 0.00 283 GLN A N 11
ATOM 20381 C CA . GLN A 1 109 ? -5.383 7.586 7.283 1.00 0.00 283 GLN A CA 11
ATOM 20382 C C . GLN A 1 109 ? -5.375 6.839 5.953 1.00 0.00 283 GLN A C 11
ATOM 20383 O O . GLN A 1 109 ? -6.213 7.086 5.085 1.00 0.00 283 GLN A O 11
ATOM 20397 N N . LEU A 1 110 ? -4.422 5.924 5.799 1.00 0.00 284 LEU A N 11
ATOM 20398 C CA . LEU A 1 110 ? -4.304 5.141 4.574 1.00 0.00 284 LEU A CA 11
ATOM 20399 C C . LEU A 1 110 ? -4.837 3.728 4.781 1.00 0.00 284 LEU A C 11
ATOM 20400 O O . LEU A 1 110 ? -4.901 3.235 5.907 1.00 0.00 284 LEU A O 11
ATOM 20416 N N . TYR A 1 111 ? -5.221 3.081 3.685 1.00 0.00 285 TYR A N 11
ATOM 20417 C CA . TYR A 1 111 ? -5.750 1.723 3.746 1.00 0.00 285 TYR A CA 11
ATOM 20418 C C . TYR A 1 111 ? -5.128 0.849 2.663 1.00 0.00 285 TYR A C 11
ATOM 20419 O O . TYR A 1 111 ? -4.765 1.334 1.590 1.00 0.00 285 TYR A O 11
ATOM 20437 N N . ILE A 1 112 ? -5.008 -0.444 2.949 1.00 0.00 286 ILE A N 11
ATOM 20438 C CA . ILE A 1 112 ? -4.430 -1.387 1.999 1.00 0.00 286 ILE A CA 11
ATOM 20439 C C . ILE A 1 112 ? -5.475 -2.391 1.518 1.00 0.00 286 ILE A C 11
ATOM 20440 O O . ILE A 1 112 ? -6.369 -2.779 2.270 1.00 0.00 286 ILE A O 11
ATOM 20456 N N . GLY A 1 113 ? -5.353 -2.806 0.262 1.00 0.00 287 GLY A N 11
ATOM 20457 C CA . GLY A 1 113 ? -6.294 -3.760 -0.297 1.00 0.00 287 GLY A CA 11
ATOM 20458 C C . GLY A 1 113 ? -5.647 -4.696 -1.300 1.00 0.00 287 GLY A C 11
ATOM 20459 O O . GLY A 1 113 ? -4.985 -4.249 -2.237 1.00 0.00 287 GLY A O 11
ATOM 20463 N N . TRP A 1 114 ? -5.837 -5.996 -1.102 1.00 0.00 288 TRP A N 11
ATOM 20464 C CA . TRP A 1 114 ? -5.267 -6.998 -1.994 1.00 0.00 288 TRP A CA 11
ATOM 20465 C C . TRP A 1 114 ? -6.361 -7.694 -2.797 1.00 0.00 288 TRP A C 11
ATOM 20466 O O . TRP A 1 114 ? -7.534 -7.659 -2.426 1.00 0.00 288 TRP A O 11
ATOM 20487 N N . LYS A 1 115 ? -5.970 -8.330 -3.898 1.00 0.00 289 LYS A N 11
ATOM 20488 C CA . LYS A 1 115 ? -6.918 -9.036 -4.750 1.00 0.00 289 LYS A CA 11
ATOM 20489 C C . LYS A 1 115 ? -6.366 -10.395 -5.168 1.00 0.00 289 LYS A C 11
ATOM 20490 O O . LYS A 1 115 ? -5.359 -10.478 -5.873 1.00 0.00 289 LYS A O 11
ATOM 20509 N N . SER A 1 116 ? -7.032 -11.457 -4.730 1.00 0.00 290 SER A N 11
ATOM 20510 C CA . SER A 1 116 ? -6.608 -12.815 -5.059 1.00 0.00 290 SER A CA 11
ATOM 20511 C C . SER A 1 116 ? -7.663 -13.525 -5.901 1.00 0.00 290 SER A C 11
ATOM 20512 O O . SER A 1 116 ? -8.853 -13.222 -5.808 1.00 0.00 290 SER A O 11
ATOM 20520 N N . ARG A 1 117 ? -7.219 -14.470 -6.722 1.00 0.00 291 ARG A N 11
ATOM 20521 C CA . ARG A 1 117 ? -8.125 -15.224 -7.582 1.00 0.00 291 ARG A CA 11
ATOM 20522 C C . ARG A 1 117 ? -9.032 -16.129 -6.756 1.00 0.00 291 ARG A C 11
ATOM 20523 O O . ARG A 1 117 ? -10.172 -16.398 -7.137 1.00 0.00 291 ARG A O 11
ATOM 20544 N N . SER A 1 118 ? -8.519 -16.597 -5.622 1.00 0.00 292 SER A N 11
ATOM 20545 C CA . SER A 1 118 ? -9.284 -17.472 -4.741 1.00 0.00 292 SER A CA 11
ATOM 20546 C C . SER A 1 118 ? -8.823 -17.324 -3.294 1.00 0.00 292 SER A C 11
ATOM 20547 O O . SER A 1 118 ? -7.949 -18.055 -2.833 1.00 0.00 292 SER A O 11
ATOM 20555 N N . GLY A 1 119 ? -9.419 -16.370 -2.584 1.00 0.00 293 GLY A N 11
ATOM 20556 C CA . GLY A 1 119 ? -9.057 -16.143 -1.198 1.00 0.00 293 GLY A CA 11
ATOM 20557 C C . GLY A 1 119 ? -10.063 -16.735 -0.230 1.00 0.00 293 GLY A C 11
ATOM 20558 O O . GLY A 1 119 ? -9.956 -17.901 0.151 1.00 0.00 293 GLY A O 11
ATOM 20562 N N . SER A 1 120 ? -11.041 -15.931 0.171 1.00 0.00 294 SER A N 11
ATOM 20563 C CA . SER A 1 120 ? -12.070 -16.382 1.102 1.00 0.00 294 SER A CA 11
ATOM 20564 C C . SER A 1 120 ? -13.103 -17.251 0.393 1.00 0.00 294 SER A C 11
ATOM 20565 O O . SER A 1 120 ? -12.938 -17.601 -0.776 1.00 0.00 294 SER A O 11
ATOM 20573 N N . ASP A 1 121 ? -14.169 -17.594 1.107 1.00 0.00 295 ASP A N 11
ATOM 20574 C CA . ASP A 1 121 ? -15.232 -18.424 0.549 1.00 0.00 295 ASP A CA 11
ATOM 20575 C C . ASP A 1 121 ? -16.305 -17.563 -0.110 1.00 0.00 295 ASP A C 11
ATOM 20576 O O . ASP A 1 121 ? -16.950 -17.988 -1.069 1.00 0.00 295 ASP A O 11
ATOM 20585 N N . LEU A 1 122 ? -16.492 -16.355 0.409 1.00 0.00 296 LEU A N 11
ATOM 20586 C CA . LEU A 1 122 ? -17.490 -15.435 -0.130 1.00 0.00 296 LEU A CA 11
ATOM 20587 C C . LEU A 1 122 ? -17.223 -15.144 -1.603 1.00 0.00 296 LEU A C 11
ATOM 20588 O O . LEU A 1 122 ? -18.151 -15.071 -2.409 1.00 0.00 296 LEU A O 11
ATOM 20604 N N . ASP A 1 123 ? -15.952 -14.982 -1.945 1.00 0.00 297 ASP A N 11
ATOM 20605 C CA . ASP A 1 123 ? -15.560 -14.699 -3.320 1.00 0.00 297 ASP A CA 11
ATOM 20606 C C . ASP A 1 123 ? -15.300 -15.991 -4.089 1.00 0.00 297 ASP A C 11
ATOM 20607 O O . ASP A 1 123 ? -14.828 -16.977 -3.522 1.00 0.00 297 ASP A O 11
ATOM 20616 N N . ALA A 1 124 ? -15.613 -15.979 -5.381 1.00 0.00 298 ALA A N 11
ATOM 20617 C CA . ALA A 1 124 ? -15.411 -17.150 -6.225 1.00 0.00 298 ALA A CA 11
ATOM 20618 C C . ALA A 1 124 ? -15.084 -16.745 -7.658 1.00 0.00 298 ALA A C 11
ATOM 20619 O O . ALA A 1 124 ? -15.657 -15.742 -8.133 1.00 0.00 298 ALA A O 11
ATOM 20626 N N . ARG A 1 8 ? -16.884 9.006 5.524 1.00 0.00 182 ARG A N 12
ATOM 20627 C CA . ARG A 1 8 ? -17.417 7.626 5.672 1.00 0.00 182 ARG A CA 12
ATOM 20628 C C . ARG A 1 8 ? -16.750 6.668 4.689 1.00 0.00 182 ARG A C 12
ATOM 20629 O O . ARG A 1 8 ? -16.124 5.687 5.091 1.00 0.00 182 ARG A O 12
ATOM 20650 N N . SER A 1 9 ? -16.886 6.963 3.401 1.00 0.00 183 SER A N 12
ATOM 20651 C CA . SER A 1 9 ? -16.295 6.127 2.361 1.00 0.00 183 SER A CA 12
ATOM 20652 C C . SER A 1 9 ? -14.973 6.715 1.878 1.00 0.00 183 SER A C 12
ATOM 20653 O O . SER A 1 9 ? -14.921 7.857 1.420 1.00 0.00 183 SER A O 12
ATOM 20661 N N . ALA A 1 10 ? -13.907 5.927 1.981 1.00 0.00 184 ALA A N 12
ATOM 20662 C CA . ALA A 1 10 ? -12.586 6.369 1.555 1.00 0.00 184 ALA A CA 12
ATOM 20663 C C . ALA A 1 10 ? -12.496 6.440 0.034 1.00 0.00 184 ALA A C 12
ATOM 20664 O O . ALA A 1 10 ? -13.416 6.032 -0.672 1.00 0.00 184 ALA A O 12
ATOM 20671 N N . GLU A 1 11 ? -11.379 6.963 -0.463 1.00 0.00 185 GLU A N 12
ATOM 20672 C CA . GLU A 1 11 ? -11.167 7.087 -1.901 1.00 0.00 185 GLU A CA 12
ATOM 20673 C C . GLU A 1 11 ? -9.955 6.274 -2.344 1.00 0.00 185 GLU A C 12
ATOM 20674 O O . GLU A 1 11 ? -8.858 6.432 -1.808 1.00 0.00 185 GLU A O 12
ATOM 20686 N N . ALA A 1 12 ? -10.159 5.404 -3.328 1.00 0.00 186 ALA A N 12
ATOM 20687 C CA . ALA A 1 12 ? -9.083 4.567 -3.843 1.00 0.00 186 ALA A CA 12
ATOM 20688 C C . ALA A 1 12 ? -8.089 5.391 -4.653 1.00 0.00 186 ALA A C 12
ATOM 20689 O O . ALA A 1 12 ? -8.431 5.949 -5.695 1.00 0.00 186 ALA A O 12
ATOM 20696 N N . LEU A 1 13 ? -6.853 5.465 -4.165 1.00 0.00 187 LEU A N 12
ATOM 20697 C CA . LEU A 1 13 ? -5.808 6.222 -4.843 1.00 0.00 187 LEU A CA 12
ATOM 20698 C C . LEU A 1 13 ? -5.376 5.522 -6.127 1.00 0.00 187 LEU A C 12
ATOM 20699 O O . LEU A 1 13 ? -5.500 6.074 -7.220 1.00 0.00 187 LEU A O 12
ATOM 20715 N N . PHE A 1 14 ? -4.867 4.301 -5.988 1.00 0.00 188 PHE A N 12
ATOM 20716 C CA . PHE A 1 14 ? -4.417 3.525 -7.138 1.00 0.00 188 PHE A CA 12
ATOM 20717 C C . PHE A 1 14 ? -4.347 2.041 -6.798 1.00 0.00 188 PHE A C 12
ATOM 20718 O O . PHE A 1 14 ? -4.480 1.653 -5.637 1.00 0.00 188 PHE A O 12
ATOM 20735 N N . GLU A 1 15 ? -4.138 1.215 -7.817 1.00 0.00 189 GLU A N 12
ATOM 20736 C CA . GLU A 1 15 ? -4.051 -0.227 -7.628 1.00 0.00 189 GLU A CA 12
ATOM 20737 C C . GLU A 1 15 ? -3.134 -0.860 -8.670 1.00 0.00 189 GLU A C 12
ATOM 20738 O O . GLU A 1 15 ? -3.545 -1.107 -9.805 1.00 0.00 189 GLU A O 12
ATOM 20750 N N . LYS A 1 16 ? -1.891 -1.117 -8.279 1.00 0.00 190 LYS A N 12
ATOM 20751 C CA . LYS A 1 16 ? -0.915 -1.718 -9.181 1.00 0.00 190 LYS A CA 12
ATOM 20752 C C . LYS A 1 16 ? -0.786 -3.216 -8.919 1.00 0.00 190 LYS A C 12
ATOM 20753 O O . LYS A 1 16 ? -1.214 -3.715 -7.879 1.00 0.00 190 LYS A O 12
ATOM 20772 N N . ALA A 1 17 ? -0.194 -3.927 -9.873 1.00 0.00 191 ALA A N 12
ATOM 20773 C CA . ALA A 1 17 ? -0.008 -5.368 -9.747 1.00 0.00 191 ALA A CA 12
ATOM 20774 C C . ALA A 1 17 ? 1.282 -5.693 -9.004 1.00 0.00 191 ALA A C 12
ATOM 20775 O O . ALA A 1 17 ? 2.274 -4.970 -9.113 1.00 0.00 191 ALA A O 12
ATOM 20782 N N . VAL A 1 18 ? 1.264 -6.784 -8.246 1.00 0.00 192 VAL A N 12
ATOM 20783 C CA . VAL A 1 18 ? 2.432 -7.206 -7.483 1.00 0.00 192 VAL A CA 12
ATOM 20784 C C . VAL A 1 18 ? 3.292 -8.179 -8.287 1.00 0.00 192 VAL A C 12
ATOM 20785 O O . VAL A 1 18 ? 2.798 -9.187 -8.790 1.00 0.00 192 VAL A O 12
ATOM 20798 N N . THR A 1 19 ? 4.578 -7.868 -8.403 1.00 0.00 193 THR A N 12
ATOM 20799 C CA . THR A 1 19 ? 5.504 -8.714 -9.145 1.00 0.00 193 THR A CA 12
ATOM 20800 C C . THR A 1 19 ? 6.207 -9.705 -8.220 1.00 0.00 193 THR A C 12
ATOM 20801 O O . THR A 1 19 ? 6.213 -9.532 -7.001 1.00 0.00 193 THR A O 12
ATOM 20812 N N . PRO A 1 20 ? 6.811 -10.761 -8.791 1.00 0.00 194 PRO A N 12
ATOM 20813 C CA . PRO A 1 20 ? 7.521 -11.782 -8.010 1.00 0.00 194 PRO A CA 12
ATOM 20814 C C . PRO A 1 20 ? 8.584 -11.179 -7.098 1.00 0.00 194 PRO A C 12
ATOM 20815 O O . PRO A 1 20 ? 8.906 -11.738 -6.050 1.00 0.00 194 PRO A O 12
ATOM 20826 N N . SER A 1 21 ? 9.123 -10.033 -7.502 1.00 0.00 195 SER A N 12
ATOM 20827 C CA . SER A 1 21 ? 10.150 -9.355 -6.720 1.00 0.00 195 SER A CA 12
ATOM 20828 C C . SER A 1 21 ? 9.549 -8.696 -5.484 1.00 0.00 195 SER A C 12
ATOM 20829 O O . SER A 1 21 ? 10.186 -8.628 -4.433 1.00 0.00 195 SER A O 12
ATOM 20837 N N . ASP A 1 22 ? 8.319 -8.214 -5.616 1.00 0.00 196 ASP A N 12
ATOM 20838 C CA . ASP A 1 22 ? 7.630 -7.559 -4.508 1.00 0.00 196 ASP A CA 12
ATOM 20839 C C . ASP A 1 22 ? 7.491 -8.502 -3.317 1.00 0.00 196 ASP A C 12
ATOM 20840 O O . ASP A 1 22 ? 7.434 -8.062 -2.169 1.00 0.00 196 ASP A O 12
ATOM 20849 N N . VAL A 1 23 ? 7.434 -9.800 -3.597 1.00 0.00 197 VAL A N 12
ATOM 20850 C CA . VAL A 1 23 ? 7.303 -10.802 -2.546 1.00 0.00 197 VAL A CA 12
ATOM 20851 C C . VAL A 1 23 ? 8.387 -11.869 -2.664 1.00 0.00 197 VAL A C 12
ATOM 20852 O O . VAL A 1 23 ? 8.138 -13.052 -2.430 1.00 0.00 197 VAL A O 12
ATOM 20865 N N . GLY A 1 24 ? 9.591 -11.443 -3.026 1.00 0.00 198 GLY A N 12
ATOM 20866 C CA . GLY A 1 24 ? 10.696 -12.373 -3.167 1.00 0.00 198 GLY A CA 12
ATOM 20867 C C . GLY A 1 24 ? 11.439 -12.596 -1.865 1.00 0.00 198 GLY A C 12
ATOM 20868 O O . GLY A 1 24 ? 10.836 -12.590 -0.792 1.00 0.00 198 GLY A O 12
ATOM 20872 N N . LYS A 1 25 ? 12.749 -12.794 -1.958 1.00 0.00 199 LYS A N 12
ATOM 20873 C CA . LYS A 1 25 ? 13.574 -13.022 -0.779 1.00 0.00 199 LYS A CA 12
ATOM 20874 C C . LYS A 1 25 ? 13.677 -11.758 0.068 1.00 0.00 199 LYS A C 12
ATOM 20875 O O . LYS A 1 25 ? 13.787 -11.824 1.292 1.00 0.00 199 LYS A O 12
ATOM 20894 N N . LEU A 1 26 ? 13.639 -10.604 -0.594 1.00 0.00 200 LEU A N 12
ATOM 20895 C CA . LEU A 1 26 ? 13.727 -9.324 0.098 1.00 0.00 200 LEU A CA 12
ATOM 20896 C C . LEU A 1 26 ? 12.379 -8.936 0.699 1.00 0.00 200 LEU A C 12
ATOM 20897 O O . LEU A 1 26 ? 12.315 -8.376 1.793 1.00 0.00 200 LEU A O 12
ATOM 20913 N N . ASN A 1 27 ? 11.306 -9.239 -0.023 1.00 0.00 201 ASN A N 12
ATOM 20914 C CA . ASN A 1 27 ? 9.958 -8.922 0.439 1.00 0.00 201 ASN A CA 12
ATOM 20915 C C . ASN A 1 27 ? 9.798 -7.422 0.664 1.00 0.00 201 ASN A C 12
ATOM 20916 O O . ASN A 1 27 ? 9.968 -6.928 1.778 1.00 0.00 201 ASN A O 12
ATOM 20927 N N . ARG A 1 28 ? 9.470 -6.700 -0.403 1.00 0.00 202 ARG A N 12
ATOM 20928 C CA . ARG A 1 28 ? 9.283 -5.257 -0.326 1.00 0.00 202 ARG A CA 12
ATOM 20929 C C . ARG A 1 28 ? 8.279 -4.782 -1.369 1.00 0.00 202 ARG A C 12
ATOM 20930 O O . ARG A 1 28 ? 8.269 -5.268 -2.502 1.00 0.00 202 ARG A O 12
ATOM 20951 N N . LEU A 1 29 ? 7.433 -3.833 -0.984 1.00 0.00 203 LEU A N 12
ATOM 20952 C CA . LEU A 1 29 ? 6.424 -3.296 -1.891 1.00 0.00 203 LEU A CA 12
ATOM 20953 C C . LEU A 1 29 ? 6.990 -2.146 -2.722 1.00 0.00 203 LEU A C 12
ATOM 20954 O O . LEU A 1 29 ? 7.805 -1.362 -2.236 1.00 0.00 203 LEU A O 12
ATOM 20970 N N . VAL A 1 30 ? 6.551 -2.056 -3.972 1.00 0.00 204 VAL A N 12
ATOM 20971 C CA . VAL A 1 30 ? 7.014 -1.005 -4.870 1.00 0.00 204 VAL A CA 12
ATOM 20972 C C . VAL A 1 30 ? 5.873 -0.066 -5.248 1.00 0.00 204 VAL A C 12
ATOM 20973 O O . VAL A 1 30 ? 4.769 -0.511 -5.566 1.00 0.00 204 VAL A O 12
ATOM 20986 N N . ILE A 1 31 ? 6.147 1.233 -5.215 1.00 0.00 205 ILE A N 12
ATOM 20987 C CA . ILE A 1 31 ? 5.142 2.236 -5.555 1.00 0.00 205 ILE A CA 12
ATOM 20988 C C . ILE A 1 31 ? 5.582 3.063 -6.764 1.00 0.00 205 ILE A C 12
ATOM 20989 O O . ILE A 1 31 ? 6.640 3.691 -6.739 1.00 0.00 205 ILE A O 12
ATOM 21005 N N . PRO A 1 32 ? 4.777 3.080 -7.842 1.00 0.00 206 PRO A N 12
ATOM 21006 C CA . PRO A 1 32 ? 5.102 3.841 -9.052 1.00 0.00 206 PRO A CA 12
ATOM 21007 C C . PRO A 1 32 ? 5.257 5.333 -8.767 1.00 0.00 206 PRO A C 12
ATOM 21008 O O . PRO A 1 32 ? 4.761 5.835 -7.761 1.00 0.00 206 PRO A O 12
ATOM 21019 N N . LYS A 1 33 ? 5.950 6.030 -9.661 1.00 0.00 207 LYS A N 12
ATOM 21020 C CA . LYS A 1 33 ? 6.177 7.462 -9.503 1.00 0.00 207 LYS A CA 12
ATOM 21021 C C . LYS A 1 33 ? 4.931 8.263 -9.868 1.00 0.00 207 LYS A C 12
ATOM 21022 O O . LYS A 1 33 ? 4.679 9.328 -9.302 1.00 0.00 207 LYS A O 12
ATOM 21041 N N . HIS A 1 34 ? 4.158 7.754 -10.820 1.00 0.00 208 HIS A N 12
ATOM 21042 C CA . HIS A 1 34 ? 2.943 8.430 -11.262 1.00 0.00 208 HIS A CA 12
ATOM 21043 C C . HIS A 1 34 ? 1.867 8.423 -10.177 1.00 0.00 208 HIS A C 12
ATOM 21044 O O . HIS A 1 34 ? 0.866 9.132 -10.284 1.00 0.00 208 HIS A O 12
ATOM 21059 N N . HIS A 1 35 ? 2.068 7.622 -9.133 1.00 0.00 209 HIS A N 12
ATOM 21060 C CA . HIS A 1 35 ? 1.103 7.537 -8.041 1.00 0.00 209 HIS A CA 12
ATOM 21061 C C . HIS A 1 35 ? 1.679 8.102 -6.746 1.00 0.00 209 HIS A C 12
ATOM 21062 O O . HIS A 1 35 ? 0.944 8.616 -5.902 1.00 0.00 209 HIS A O 12
ATOM 21077 N N . ALA A 1 36 ? 2.996 8.001 -6.590 1.00 0.00 210 ALA A N 12
ATOM 21078 C CA . ALA A 1 36 ? 3.662 8.501 -5.393 1.00 0.00 210 ALA A CA 12
ATOM 21079 C C . ALA A 1 36 ? 4.036 9.979 -5.528 1.00 0.00 210 ALA A C 12
ATOM 21080 O O . ALA A 1 36 ? 4.745 10.524 -4.684 1.00 0.00 210 ALA A O 12
ATOM 21087 N N . GLU A 1 37 ? 3.554 10.622 -6.589 1.00 0.00 211 GLU A N 12
ATOM 21088 C CA . GLU A 1 37 ? 3.843 12.034 -6.818 1.00 0.00 211 GLU A CA 12
ATOM 21089 C C . GLU A 1 37 ? 2.556 12.851 -6.873 1.00 0.00 211 GLU A C 12
ATOM 21090 O O . GLU A 1 37 ? 2.488 13.958 -6.341 1.00 0.00 211 GLU A O 12
ATOM 21102 N N . LYS A 1 38 ? 1.536 12.296 -7.522 1.00 0.00 212 LYS A N 12
ATOM 21103 C CA . LYS A 1 38 ? 0.251 12.974 -7.646 1.00 0.00 212 LYS A CA 12
ATOM 21104 C C . LYS A 1 38 ? -0.586 12.789 -6.384 1.00 0.00 212 LYS A C 12
ATOM 21105 O O . LYS A 1 38 ? -1.086 13.757 -5.811 1.00 0.00 212 LYS A O 12
ATOM 21124 N N . HIS A 1 39 ? -0.733 11.540 -5.955 1.00 0.00 213 HIS A N 12
ATOM 21125 C CA . HIS A 1 39 ? -1.508 11.227 -4.761 1.00 0.00 213 HIS A CA 12
ATOM 21126 C C . HIS A 1 39 ? -0.704 11.512 -3.498 1.00 0.00 213 HIS A C 12
ATOM 21127 O O . HIS A 1 39 ? -1.035 12.415 -2.727 1.00 0.00 213 HIS A O 12
ATOM 21142 N N . PHE A 1 40 ? 0.357 10.739 -3.291 1.00 0.00 214 PHE A N 12
ATOM 21143 C CA . PHE A 1 40 ? 1.209 10.911 -2.119 1.00 0.00 214 PHE A CA 12
ATOM 21144 C C . PHE A 1 40 ? 2.112 12.134 -2.277 1.00 0.00 214 PHE A C 12
ATOM 21145 O O . PHE A 1 40 ? 2.680 12.360 -3.346 1.00 0.00 214 PHE A O 12
ATOM 21162 N N . PRO A 1 41 ? 2.258 12.943 -1.212 1.00 0.00 215 PRO A N 12
ATOM 21163 C CA . PRO A 1 41 ? 3.095 14.144 -1.243 1.00 0.00 215 PRO A CA 12
ATOM 21164 C C . PRO A 1 41 ? 4.585 13.817 -1.212 1.00 0.00 215 PRO A C 12
ATOM 21165 O O . PRO A 1 41 ? 4.971 12.649 -1.168 1.00 0.00 215 PRO A O 12
ATOM 21176 N N . LEU A 1 42 ? 5.414 14.855 -1.233 1.00 0.00 216 LEU A N 12
ATOM 21177 C CA . LEU A 1 42 ? 6.861 14.679 -1.207 1.00 0.00 216 LEU A CA 12
ATOM 21178 C C . LEU A 1 42 ? 7.494 15.531 -0.111 1.00 0.00 216 LEU A C 12
ATOM 21179 O O . LEU A 1 42 ? 7.984 16.630 -0.373 1.00 0.00 216 LEU A O 12
ATOM 21195 N N . PRO A 1 43 ? 7.493 15.034 1.138 1.00 0.00 217 PRO A N 12
ATOM 21196 C CA . PRO A 1 43 ? 8.068 15.756 2.278 1.00 0.00 217 PRO A CA 12
ATOM 21197 C C . PRO A 1 43 ? 9.592 15.812 2.218 1.00 0.00 217 PRO A C 12
ATOM 21198 O O . PRO A 1 43 ? 10.248 14.818 1.908 1.00 0.00 217 PRO A O 12
ATOM 21209 N N . SER A 1 44 ? 10.147 16.981 2.520 1.00 0.00 218 SER A N 12
ATOM 21210 C CA . SER A 1 44 ? 11.593 17.167 2.504 1.00 0.00 218 SER A CA 12
ATOM 21211 C C . SER A 1 44 ? 12.161 17.127 3.918 1.00 0.00 218 SER A C 12
ATOM 21212 O O . SER A 1 44 ? 13.144 16.437 4.185 1.00 0.00 218 SER A O 12
ATOM 21220 N N . SER A 1 45 ? 11.535 17.873 4.823 1.00 0.00 219 SER A N 12
ATOM 21221 C CA . SER A 1 45 ? 11.972 17.923 6.213 1.00 0.00 219 SER A CA 12
ATOM 21222 C C . SER A 1 45 ? 13.375 18.514 6.323 1.00 0.00 219 SER A C 12
ATOM 21223 O O . SER A 1 45 ? 14.316 18.028 5.697 1.00 0.00 219 SER A O 12
ATOM 21231 N N . ASN A 1 46 ? 13.507 19.562 7.130 1.00 0.00 220 ASN A N 12
ATOM 21232 C CA . ASN A 1 46 ? 14.795 20.215 7.329 1.00 0.00 220 ASN A CA 12
ATOM 21233 C C . ASN A 1 46 ? 15.451 19.735 8.620 1.00 0.00 220 ASN A C 12
ATOM 21234 O O . ASN A 1 46 ? 16.191 20.477 9.268 1.00 0.00 220 ASN A O 12
ATOM 21245 N N . VAL A 1 47 ? 15.173 18.489 8.988 1.00 0.00 221 VAL A N 12
ATOM 21246 C CA . VAL A 1 47 ? 15.729 17.903 10.202 1.00 0.00 221 VAL A CA 12
ATOM 21247 C C . VAL A 1 47 ? 16.471 16.608 9.890 1.00 0.00 221 VAL A C 12
ATOM 21248 O O . VAL A 1 47 ? 16.292 16.023 8.819 1.00 0.00 221 VAL A O 12
ATOM 21261 N N . SER A 1 48 ? 17.302 16.160 10.824 1.00 0.00 222 SER A N 12
ATOM 21262 C CA . SER A 1 48 ? 18.067 14.931 10.638 1.00 0.00 222 SER A CA 12
ATOM 21263 C C . SER A 1 48 ? 17.198 13.707 10.916 1.00 0.00 222 SER A C 12
ATOM 21264 O O . SER A 1 48 ? 17.357 13.037 11.936 1.00 0.00 222 SER A O 12
ATOM 21272 N N . VAL A 1 49 ? 16.281 13.424 9.996 1.00 0.00 223 VAL A N 12
ATOM 21273 C CA . VAL A 1 49 ? 15.387 12.282 10.135 1.00 0.00 223 VAL A CA 12
ATOM 21274 C C . VAL A 1 49 ? 15.392 11.426 8.871 1.00 0.00 223 VAL A C 12
ATOM 21275 O O . VAL A 1 49 ? 14.713 11.740 7.891 1.00 0.00 223 VAL A O 12
ATOM 21288 N N . LYS A 1 50 ? 16.168 10.348 8.896 1.00 0.00 224 LYS A N 12
ATOM 21289 C CA . LYS A 1 50 ? 16.266 9.450 7.753 1.00 0.00 224 LYS A CA 12
ATOM 21290 C C . LYS A 1 50 ? 15.177 8.385 7.796 1.00 0.00 224 LYS A C 12
ATOM 21291 O O . LYS A 1 50 ? 15.182 7.513 8.668 1.00 0.00 224 LYS A O 12
ATOM 21310 N N . GLY A 1 51 ? 14.247 8.455 6.850 1.00 0.00 225 GLY A N 12
ATOM 21311 C CA . GLY A 1 51 ? 13.167 7.487 6.797 1.00 0.00 225 GLY A CA 12
ATOM 21312 C C . GLY A 1 51 ? 11.855 8.044 7.315 1.00 0.00 225 GLY A C 12
ATOM 21313 O O . GLY A 1 51 ? 11.803 8.621 8.403 1.00 0.00 225 GLY A O 12
ATOM 21317 N N . VAL A 1 52 ? 10.792 7.867 6.539 1.00 0.00 226 VAL A N 12
ATOM 21318 C CA . VAL A 1 52 ? 9.470 8.350 6.922 1.00 0.00 226 VAL A CA 12
ATOM 21319 C C . VAL A 1 52 ? 8.515 7.185 7.166 1.00 0.00 226 VAL A C 12
ATOM 21320 O O . VAL A 1 52 ? 8.494 6.217 6.403 1.00 0.00 226 VAL A O 12
ATOM 21333 N N . LEU A 1 53 ? 7.732 7.281 8.235 1.00 0.00 227 LEU A N 12
ATOM 21334 C CA . LEU A 1 53 ? 6.780 6.231 8.581 1.00 0.00 227 LEU A CA 12
ATOM 21335 C C . LEU A 1 53 ? 5.393 6.541 8.024 1.00 0.00 227 LEU A C 12
ATOM 21336 O O . LEU A 1 53 ? 5.031 7.702 7.839 1.00 0.00 227 LEU A O 12
ATOM 21352 N N . LEU A 1 54 ? 4.621 5.491 7.763 1.00 0.00 228 LEU A N 12
ATOM 21353 C CA . LEU A 1 54 ? 3.273 5.643 7.230 1.00 0.00 228 LEU A CA 12
ATOM 21354 C C . LEU A 1 54 ? 2.297 4.721 7.957 1.00 0.00 228 LEU A C 12
ATOM 21355 O O . LEU A 1 54 ? 2.592 3.550 8.188 1.00 0.00 228 LEU A O 12
ATOM 21371 N N . ASN A 1 55 ? 1.137 5.260 8.318 1.00 0.00 229 ASN A N 12
ATOM 21372 C CA . ASN A 1 55 ? 0.122 4.485 9.022 1.00 0.00 229 ASN A CA 12
ATOM 21373 C C . ASN A 1 55 ? -0.920 3.937 8.051 1.00 0.00 229 ASN A C 12
ATOM 21374 O O . ASN A 1 55 ? -1.366 4.639 7.142 1.00 0.00 229 ASN A O 12
ATOM 21385 N N . PHE A 1 56 ? -1.304 2.682 8.252 1.00 0.00 230 PHE A N 12
ATOM 21386 C CA . PHE A 1 56 ? -2.295 2.037 7.397 1.00 0.00 230 PHE A CA 12
ATOM 21387 C C . PHE A 1 56 ? -3.333 1.295 8.236 1.00 0.00 230 PHE A C 12
ATOM 21388 O O . PHE A 1 56 ? -3.080 0.952 9.391 1.00 0.00 230 PHE A O 12
ATOM 21405 N N . GLU A 1 57 ? -4.499 1.051 7.648 1.00 0.00 231 GLU A N 12
ATOM 21406 C CA . GLU A 1 57 ? -5.573 0.352 8.342 1.00 0.00 231 GLU A CA 12
ATOM 21407 C C . GLU A 1 57 ? -6.173 -0.740 7.460 1.00 0.00 231 GLU A C 12
ATOM 21408 O O . GLU A 1 57 ? -6.001 -0.730 6.241 1.00 0.00 231 GLU A O 12
ATOM 21420 N N . ASP A 1 58 ? -6.878 -1.678 8.085 1.00 0.00 232 ASP A N 12
ATOM 21421 C CA . ASP A 1 58 ? -7.504 -2.776 7.357 1.00 0.00 232 ASP A CA 12
ATOM 21422 C C . ASP A 1 58 ? -9.021 -2.726 7.496 1.00 0.00 232 ASP A C 12
ATOM 21423 O O . ASP A 1 58 ? -9.549 -2.363 8.546 1.00 0.00 232 ASP A O 12
ATOM 21432 N N . VAL A 1 59 ? -9.719 -3.092 6.424 1.00 0.00 233 VAL A N 12
ATOM 21433 C CA . VAL A 1 59 ? -11.176 -3.091 6.419 1.00 0.00 233 VAL A CA 12
ATOM 21434 C C . VAL A 1 59 ? -11.746 -4.050 7.463 1.00 0.00 233 VAL A C 12
ATOM 21435 O O . VAL A 1 59 ? -12.913 -3.950 7.837 1.00 0.00 233 VAL A O 12
ATOM 21448 N N . ASN A 1 60 ? -10.916 -4.980 7.930 1.00 0.00 234 ASN A N 12
ATOM 21449 C CA . ASN A 1 60 ? -11.345 -5.952 8.930 1.00 0.00 234 ASN A CA 12
ATOM 21450 C C . ASN A 1 60 ? -11.010 -5.476 10.340 1.00 0.00 234 ASN A C 12
ATOM 21451 O O . ASN A 1 60 ? -10.656 -6.276 11.207 1.00 0.00 234 ASN A O 12
ATOM 21462 N N . GLY A 1 61 ? -11.124 -4.170 10.564 1.00 0.00 235 GLY A N 12
ATOM 21463 C CA . GLY A 1 61 ? -10.831 -3.611 11.873 1.00 0.00 235 GLY A CA 12
ATOM 21464 C C . GLY A 1 61 ? -9.443 -3.971 12.363 1.00 0.00 235 GLY A C 12
ATOM 21465 O O . GLY A 1 61 ? -9.290 -4.553 13.440 1.00 0.00 235 GLY A O 12
ATOM 21469 N N . LYS A 1 62 ? -8.429 -3.625 11.579 1.00 0.00 236 LYS A N 12
ATOM 21470 C CA . LYS A 1 62 ? -7.047 -3.914 11.943 1.00 0.00 236 LYS A CA 12
ATOM 21471 C C . LYS A 1 62 ? -6.134 -2.744 11.593 1.00 0.00 236 LYS A C 12
ATOM 21472 O O . LYS A 1 62 ? -6.488 -1.887 10.784 1.00 0.00 236 LYS A O 12
ATOM 21491 N N . VAL A 1 63 ? -4.956 -2.716 12.207 1.00 0.00 237 VAL A N 12
ATOM 21492 C CA . VAL A 1 63 ? -3.989 -1.652 11.960 1.00 0.00 237 VAL A CA 12
ATOM 21493 C C . VAL A 1 63 ? -2.771 -2.178 11.209 1.00 0.00 237 VAL A C 12
ATOM 21494 O O . VAL A 1 63 ? -2.492 -3.377 11.221 1.00 0.00 237 VAL A O 12
ATOM 21507 N N . TRP A 1 64 ? -2.046 -1.274 10.558 1.00 0.00 238 TRP A N 12
ATOM 21508 C CA . TRP A 1 64 ? -0.857 -1.646 9.802 1.00 0.00 238 TRP A CA 12
ATOM 21509 C C . TRP A 1 64 ? 0.126 -0.483 9.732 1.00 0.00 238 TRP A C 12
ATOM 21510 O O . TRP A 1 64 ? -0.273 0.681 9.724 1.00 0.00 238 TRP A O 12
ATOM 21531 N N . ARG A 1 65 ? 1.415 -0.804 9.683 1.00 0.00 239 ARG A N 12
ATOM 21532 C CA . ARG A 1 65 ? 2.454 0.216 9.614 1.00 0.00 239 ARG A CA 12
ATOM 21533 C C . ARG A 1 65 ? 3.633 -0.260 8.769 1.00 0.00 239 ARG A C 12
ATOM 21534 O O . ARG A 1 65 ? 4.084 -1.399 8.901 1.00 0.00 239 ARG A O 12
ATOM 21555 N N . PHE A 1 66 ? 4.125 0.616 7.902 1.00 0.00 240 PHE A N 12
ATOM 21556 C CA . PHE A 1 66 ? 5.252 0.286 7.034 1.00 0.00 240 PHE A CA 12
ATOM 21557 C C . PHE A 1 66 ? 6.238 1.447 6.957 1.00 0.00 240 PHE A C 12
ATOM 21558 O O . PHE A 1 66 ? 5.908 2.581 7.309 1.00 0.00 240 PHE A O 12
ATOM 21575 N N . ARG A 1 67 ? 7.449 1.158 6.493 1.00 0.00 241 ARG A N 12
ATOM 21576 C CA . ARG A 1 67 ? 8.483 2.178 6.366 1.00 0.00 241 ARG A CA 12
ATOM 21577 C C . ARG A 1 67 ? 8.602 2.658 4.923 1.00 0.00 241 ARG A C 12
ATOM 21578 O O . ARG A 1 67 ? 9.021 1.909 4.041 1.00 0.00 241 ARG A O 12
ATOM 21599 N N . TYR A 1 68 ? 8.228 3.913 4.690 1.00 0.00 242 TYR A N 12
ATOM 21600 C CA . TYR A 1 68 ? 8.295 4.494 3.353 1.00 0.00 242 TYR A CA 12
ATOM 21601 C C . TYR A 1 68 ? 9.718 4.931 3.023 1.00 0.00 242 TYR A C 12
ATOM 21602 O O . TYR A 1 68 ? 10.259 5.843 3.648 1.00 0.00 242 TYR A O 12
ATOM 21620 N N . SER A 1 69 ? 10.322 4.271 2.040 1.00 0.00 243 SER A N 12
ATOM 21621 C CA . SER A 1 69 ? 11.685 4.591 1.631 1.00 0.00 243 SER A CA 12
ATOM 21622 C C . SER A 1 69 ? 11.708 5.210 0.237 1.00 0.00 243 SER A C 12
ATOM 21623 O O . SER A 1 69 ? 10.664 5.403 -0.386 1.00 0.00 243 SER A O 12
ATOM 21631 N N . TYR A 1 70 ? 12.907 5.520 -0.245 1.00 0.00 244 TYR A N 12
ATOM 21632 C CA . TYR A 1 70 ? 13.072 6.119 -1.565 1.00 0.00 244 TYR A CA 12
ATOM 21633 C C . TYR A 1 70 ? 14.152 5.390 -2.359 1.00 0.00 244 TYR A C 12
ATOM 21634 O O . TYR A 1 70 ? 15.323 5.393 -1.981 1.00 0.00 244 TYR A O 12
ATOM 21652 N N . TRP A 1 71 ? 13.751 4.763 -3.462 1.00 0.00 245 TRP A N 12
ATOM 21653 C CA . TRP A 1 71 ? 14.690 4.028 -4.304 1.00 0.00 245 TRP A CA 12
ATOM 21654 C C . TRP A 1 71 ? 14.982 4.791 -5.593 1.00 0.00 245 TRP A C 12
ATOM 21655 O O . TRP A 1 71 ? 14.172 5.604 -6.043 1.00 0.00 245 TRP A O 12
ATOM 21676 N N . ASN A 1 72 ? 16.148 4.529 -6.176 1.00 0.00 246 ASN A N 12
ATOM 21677 C CA . ASN A 1 72 ? 16.554 5.193 -7.410 1.00 0.00 246 ASN A CA 12
ATOM 21678 C C . ASN A 1 72 ? 16.707 6.694 -7.186 1.00 0.00 246 ASN A C 12
ATOM 21679 O O . ASN A 1 72 ? 16.038 7.501 -7.832 1.00 0.00 246 ASN A O 12
ATOM 21690 N N . SER A 1 73 ? 17.590 7.061 -6.260 1.00 0.00 247 SER A N 12
ATOM 21691 C CA . SER A 1 73 ? 17.831 8.463 -5.942 1.00 0.00 247 SER A CA 12
ATOM 21692 C C . SER A 1 73 ? 16.578 9.102 -5.351 1.00 0.00 247 SER A C 12
ATOM 21693 O O . SER A 1 73 ? 16.461 9.252 -4.136 1.00 0.00 247 SER A O 12
ATOM 21701 N N . SER A 1 74 ? 15.643 9.472 -6.219 1.00 0.00 248 SER A N 12
ATOM 21702 C CA . SER A 1 74 ? 14.395 10.089 -5.785 1.00 0.00 248 SER A CA 12
ATOM 21703 C C . SER A 1 74 ? 13.317 9.955 -6.858 1.00 0.00 248 SER A C 12
ATOM 21704 O O . SER A 1 74 ? 12.380 10.754 -6.912 1.00 0.00 248 SER A O 12
ATOM 21712 N N . GLN A 1 75 ? 13.458 8.948 -7.715 1.00 0.00 249 GLN A N 12
ATOM 21713 C CA . GLN A 1 75 ? 12.500 8.716 -8.792 1.00 0.00 249 GLN A CA 12
ATOM 21714 C C . GLN A 1 75 ? 11.376 7.783 -8.354 1.00 0.00 249 GLN A C 12
ATOM 21715 O O . GLN A 1 75 ? 10.201 8.150 -8.397 1.00 0.00 249 GLN A O 12
ATOM 21729 N N . SER A 1 76 ? 11.740 6.569 -7.948 1.00 0.00 250 SER A N 12
ATOM 21730 C CA . SER A 1 76 ? 10.754 5.582 -7.522 1.00 0.00 250 SER A CA 12
ATOM 21731 C C . SER A 1 76 ? 10.601 5.562 -6.005 1.00 0.00 250 SER A C 12
ATOM 21732 O O . SER A 1 76 ? 11.405 6.146 -5.279 1.00 0.00 250 SER A O 12
ATOM 21740 N N . TYR A 1 77 ? 9.561 4.879 -5.535 1.00 0.00 251 TYR A N 12
ATOM 21741 C CA . TYR A 1 77 ? 9.291 4.771 -4.108 1.00 0.00 251 TYR A CA 12
ATOM 21742 C C . TYR A 1 77 ? 9.028 3.319 -3.723 1.00 0.00 251 TYR A C 12
ATOM 21743 O O . TYR A 1 77 ? 8.614 2.514 -4.558 1.00 0.00 251 TYR A O 12
ATOM 21761 N N . VAL A 1 78 ? 9.274 2.985 -2.460 1.00 0.00 252 VAL A N 12
ATOM 21762 C CA . VAL A 1 78 ? 9.064 1.625 -1.979 1.00 0.00 252 VAL A CA 12
ATOM 21763 C C . VAL A 1 78 ? 8.705 1.607 -0.498 1.00 0.00 252 VAL A C 12
ATOM 21764 O O . VAL A 1 78 ? 9.009 2.546 0.238 1.00 0.00 252 VAL A O 12
ATOM 21777 N N . LEU A 1 79 ? 8.061 0.527 -0.067 1.00 0.00 253 LEU A N 12
ATOM 21778 C CA . LEU A 1 79 ? 7.661 0.378 1.329 1.00 0.00 253 LEU A CA 12
ATOM 21779 C C . LEU A 1 79 ? 8.365 -0.815 1.966 1.00 0.00 253 LEU A C 12
ATOM 21780 O O . LEU A 1 79 ? 7.897 -1.950 1.869 1.00 0.00 253 LEU A O 12
ATOM 21796 N N . THR A 1 80 ? 9.492 -0.552 2.619 1.00 0.00 254 THR A N 12
ATOM 21797 C CA . THR A 1 80 ? 10.261 -1.605 3.271 1.00 0.00 254 THR A CA 12
ATOM 21798 C C . THR A 1 80 ? 9.797 -1.813 4.709 1.00 0.00 254 THR A C 12
ATOM 21799 O O . THR A 1 80 ? 9.173 -0.936 5.302 1.00 0.00 254 THR A O 12
ATOM 21810 N N . LYS A 1 81 ? 10.108 -2.982 5.262 1.00 0.00 255 LYS A N 12
ATOM 21811 C CA . LYS A 1 81 ? 9.724 -3.310 6.631 1.00 0.00 255 LYS A CA 12
ATOM 21812 C C . LYS A 1 81 ? 8.206 -3.342 6.780 1.00 0.00 255 LYS A C 12
ATOM 21813 O O . LYS A 1 81 ? 7.508 -2.425 6.348 1.00 0.00 255 LYS A O 12
ATOM 21832 N N . GLY A 1 82 ? 7.701 -4.408 7.394 1.00 0.00 256 GLY A N 12
ATOM 21833 C CA . GLY A 1 82 ? 6.268 -4.542 7.589 1.00 0.00 256 GLY A CA 12
ATOM 21834 C C . GLY A 1 82 ? 5.609 -5.356 6.493 1.00 0.00 256 GLY A C 12
ATOM 21835 O O . GLY A 1 82 ? 4.711 -6.156 6.760 1.00 0.00 256 GLY A O 12
ATOM 21839 N N . TRP A 1 83 ? 6.052 -5.152 5.257 1.00 0.00 257 TRP A N 12
ATOM 21840 C CA . TRP A 1 83 ? 5.497 -5.873 4.116 1.00 0.00 257 TRP A CA 12
ATOM 21841 C C . TRP A 1 83 ? 5.638 -7.380 4.305 1.00 0.00 257 TRP A C 12
ATOM 21842 O O . TRP A 1 83 ? 4.776 -8.152 3.884 1.00 0.00 257 TRP A O 12
ATOM 21863 N N . SER A 1 84 ? 6.732 -7.791 4.939 1.00 0.00 258 SER A N 12
ATOM 21864 C CA . SER A 1 84 ? 6.985 -9.206 5.184 1.00 0.00 258 SER A CA 12
ATOM 21865 C C . SER A 1 84 ? 5.895 -9.810 6.062 1.00 0.00 258 SER A C 12
ATOM 21866 O O . SER A 1 84 ? 5.409 -10.909 5.797 1.00 0.00 258 SER A O 12
ATOM 21874 N N . ARG A 1 85 ? 5.514 -9.083 7.107 1.00 0.00 259 ARG A N 12
ATOM 21875 C CA . ARG A 1 85 ? 4.479 -9.548 8.023 1.00 0.00 259 ARG A CA 12
ATOM 21876 C C . ARG A 1 85 ? 3.117 -9.570 7.337 1.00 0.00 259 ARG A C 12
ATOM 21877 O O . ARG A 1 85 ? 2.367 -10.540 7.453 1.00 0.00 259 ARG A O 12
ATOM 21898 N N . PHE A 1 86 ? 2.802 -8.495 6.622 1.00 0.00 260 PHE A N 12
ATOM 21899 C CA . PHE A 1 86 ? 1.531 -8.391 5.917 1.00 0.00 260 PHE A CA 12
ATOM 21900 C C . PHE A 1 86 ? 1.382 -9.514 4.896 1.00 0.00 260 PHE A C 12
ATOM 21901 O O . PHE A 1 86 ? 0.437 -10.301 4.958 1.00 0.00 260 PHE A O 12
ATOM 21918 N N . VAL A 1 87 ? 2.321 -9.582 3.957 1.00 0.00 261 VAL A N 12
ATOM 21919 C CA . VAL A 1 87 ? 2.298 -10.609 2.921 1.00 0.00 261 VAL A CA 12
ATOM 21920 C C . VAL A 1 87 ? 2.187 -12.004 3.529 1.00 0.00 261 VAL A C 12
ATOM 21921 O O . VAL A 1 87 ? 1.592 -12.905 2.938 1.00 0.00 261 VAL A O 12
ATOM 21934 N N . LYS A 1 88 ? 2.762 -12.174 4.714 1.00 0.00 262 LYS A N 12
ATOM 21935 C CA . LYS A 1 88 ? 2.727 -13.458 5.403 1.00 0.00 262 LYS A CA 12
ATOM 21936 C C . LYS A 1 88 ? 1.396 -13.652 6.120 1.00 0.00 262 LYS A C 12
ATOM 21937 O O . LYS A 1 88 ? 0.817 -14.738 6.091 1.00 0.00 262 LYS A O 12
ATOM 21956 N N . GLU A 1 89 ? 0.914 -12.593 6.761 1.00 0.00 263 GLU A N 12
ATOM 21957 C CA . GLU A 1 89 ? -0.351 -12.647 7.484 1.00 0.00 263 GLU A CA 12
ATOM 21958 C C . GLU A 1 89 ? -1.520 -12.826 6.522 1.00 0.00 263 GLU A C 12
ATOM 21959 O O . GLU A 1 89 ? -2.524 -13.454 6.859 1.00 0.00 263 GLU A O 12
ATOM 21971 N N . LYS A 1 90 ? -1.381 -12.274 5.323 1.00 0.00 264 LYS A N 12
ATOM 21972 C CA . LYS A 1 90 ? -2.423 -12.373 4.307 1.00 0.00 264 LYS A CA 12
ATOM 21973 C C . LYS A 1 90 ? -2.070 -13.415 3.246 1.00 0.00 264 LYS A C 12
ATOM 21974 O O . LYS A 1 90 ? -2.869 -13.696 2.353 1.00 0.00 264 LYS A O 12
ATOM 21993 N N . ASN A 1 91 ? -0.871 -13.987 3.345 1.00 0.00 265 ASN A N 12
ATOM 21994 C CA . ASN A 1 91 ? -0.426 -14.994 2.389 1.00 0.00 265 ASN A CA 12
ATOM 21995 C C . ASN A 1 91 ? -0.395 -14.424 0.973 1.00 0.00 265 ASN A C 12
ATOM 21996 O O . ASN A 1 91 ? -0.608 -15.146 -0.001 1.00 0.00 265 ASN A O 12
ATOM 22007 N N . LEU A 1 92 ? -0.127 -13.126 0.869 1.00 0.00 266 LEU A N 12
ATOM 22008 C CA . LEU A 1 92 ? -0.068 -12.459 -0.428 1.00 0.00 266 LEU A CA 12
ATOM 22009 C C . LEU A 1 92 ? 1.027 -13.063 -1.299 1.00 0.00 266 LEU A C 12
ATOM 22010 O O . LEU A 1 92 ? 2.126 -13.348 -0.827 1.00 0.00 266 LEU A O 12
ATOM 22026 N N . ARG A 1 93 ? 0.718 -13.254 -2.578 1.00 0.00 267 ARG A N 12
ATOM 22027 C CA . ARG A 1 93 ? 1.675 -13.824 -3.519 1.00 0.00 267 ARG A CA 12
ATOM 22028 C C . ARG A 1 93 ? 1.689 -13.037 -4.825 1.00 0.00 267 ARG A C 12
ATOM 22029 O O . ARG A 1 93 ? 0.978 -12.043 -4.970 1.00 0.00 267 ARG A O 12
ATOM 22050 N N . ALA A 1 94 ? 2.503 -13.487 -5.775 1.00 0.00 268 ALA A N 12
ATOM 22051 C CA . ALA A 1 94 ? 2.609 -12.826 -7.067 1.00 0.00 268 ALA A CA 12
ATOM 22052 C C . ALA A 1 94 ? 1.370 -13.085 -7.920 1.00 0.00 268 ALA A C 12
ATOM 22053 O O . ALA A 1 94 ? 0.672 -14.081 -7.733 1.00 0.00 268 ALA A O 12
ATOM 22060 N N . GLY A 1 95 ? 1.104 -12.179 -8.857 1.00 0.00 269 GLY A N 12
ATOM 22061 C CA . GLY A 1 95 ? -0.051 -12.328 -9.724 1.00 0.00 269 GLY A CA 12
ATOM 22062 C C . GLY A 1 95 ? -1.290 -11.644 -9.177 1.00 0.00 269 GLY A C 12
ATOM 22063 O O . GLY A 1 95 ? -2.388 -11.821 -9.704 1.00 0.00 269 GLY A O 12
ATOM 22067 N N . ASP A 1 96 ? -1.119 -10.858 -8.115 1.00 0.00 270 ASP A N 12
ATOM 22068 C CA . ASP A 1 96 ? -2.236 -10.148 -7.502 1.00 0.00 270 ASP A CA 12
ATOM 22069 C C . ASP A 1 96 ? -2.082 -8.639 -7.676 1.00 0.00 270 ASP A C 12
ATOM 22070 O O . ASP A 1 96 ? -1.145 -8.173 -8.322 1.00 0.00 270 ASP A O 12
ATOM 22079 N N . VAL A 1 97 ? -3.008 -7.884 -7.098 1.00 0.00 271 VAL A N 12
ATOM 22080 C CA . VAL A 1 97 ? -2.975 -6.429 -7.190 1.00 0.00 271 VAL A CA 12
ATOM 22081 C C . VAL A 1 97 ? -3.115 -5.789 -5.813 1.00 0.00 271 VAL A C 12
ATOM 22082 O O . VAL A 1 97 ? -3.884 -6.256 -4.974 1.00 0.00 271 VAL A O 12
ATOM 22095 N N . VAL A 1 98 ? -2.368 -4.711 -5.590 1.00 0.00 272 VAL A N 12
ATOM 22096 C CA . VAL A 1 98 ? -2.411 -4.004 -4.314 1.00 0.00 272 VAL A CA 12
ATOM 22097 C C . VAL A 1 98 ? -3.056 -2.633 -4.467 1.00 0.00 272 VAL A C 12
ATOM 22098 O O . VAL A 1 98 ? -2.581 -1.792 -5.232 1.00 0.00 272 VAL A O 12
ATOM 22111 N N . SER A 1 99 ? -4.142 -2.411 -3.734 1.00 0.00 273 SER A N 12
ATOM 22112 C CA . SER A 1 99 ? -4.854 -1.140 -3.787 1.00 0.00 273 SER A CA 12
ATOM 22113 C C . SER A 1 99 ? -4.552 -0.298 -2.551 1.00 0.00 273 SER A C 12
ATOM 22114 O O . SER A 1 99 ? -4.279 -0.831 -1.478 1.00 0.00 273 SER A O 12
ATOM 22122 N N . PHE A 1 100 ? -4.604 1.022 -2.714 1.00 0.00 274 PHE A N 12
ATOM 22123 C CA . PHE A 1 100 ? -4.335 1.936 -1.609 1.00 0.00 274 PHE A CA 12
ATOM 22124 C C . PHE A 1 100 ? -5.283 3.129 -1.648 1.00 0.00 274 PHE A C 12
ATOM 22125 O O . PHE A 1 100 ? -5.514 3.717 -2.704 1.00 0.00 274 PHE A O 12
ATOM 22142 N N . SER A 1 101 ? -5.828 3.484 -0.490 1.00 0.00 275 SER A N 12
ATOM 22143 C CA . SER A 1 101 ? -6.750 4.609 -0.389 1.00 0.00 275 SER A CA 12
ATOM 22144 C C . SER A 1 101 ? -6.269 5.615 0.652 1.00 0.00 275 SER A C 12
ATOM 22145 O O . SER A 1 101 ? -5.221 5.430 1.272 1.00 0.00 275 SER A O 12
ATOM 22153 N N . ARG A 1 102 ? -7.043 6.679 0.841 1.00 0.00 276 ARG A N 12
ATOM 22154 C CA . ARG A 1 102 ? -6.695 7.713 1.807 1.00 0.00 276 ARG A CA 12
ATOM 22155 C C . ARG A 1 102 ? -7.949 8.389 2.356 1.00 0.00 276 ARG A C 12
ATOM 22156 O O . ARG A 1 102 ? -8.954 8.516 1.657 1.00 0.00 276 ARG A O 12
ATOM 22177 N N . SER A 1 103 ? -7.879 8.820 3.611 1.00 0.00 277 SER A N 12
ATOM 22178 C CA . SER A 1 103 ? -9.008 9.483 4.253 1.00 0.00 277 SER A CA 12
ATOM 22179 C C . SER A 1 103 ? -8.880 10.999 4.146 1.00 0.00 277 SER A C 12
ATOM 22180 O O . SER A 1 103 ? -7.880 11.580 4.568 1.00 0.00 277 SER A O 12
ATOM 22188 N N . ASN A 1 104 ? -9.902 11.635 3.580 1.00 0.00 278 ASN A N 12
ATOM 22189 C CA . ASN A 1 104 ? -9.905 13.086 3.418 1.00 0.00 278 ASN A CA 12
ATOM 22190 C C . ASN A 1 104 ? -10.529 13.780 4.627 1.00 0.00 278 ASN A C 12
ATOM 22191 O O . ASN A 1 104 ? -10.938 14.938 4.542 1.00 0.00 278 ASN A O 12
ATOM 22202 N N . GLY A 1 105 ? -10.601 13.073 5.751 1.00 0.00 279 GLY A N 12
ATOM 22203 C CA . GLY A 1 105 ? -11.179 13.648 6.951 1.00 0.00 279 GLY A CA 12
ATOM 22204 C C . GLY A 1 105 ? -10.192 14.511 7.714 1.00 0.00 279 GLY A C 12
ATOM 22205 O O . GLY A 1 105 ? -9.458 15.299 7.119 1.00 0.00 279 GLY A O 12
ATOM 22209 N N . GLN A 1 106 ? -10.173 14.360 9.034 1.00 0.00 280 GLN A N 12
ATOM 22210 C CA . GLN A 1 106 ? -9.270 15.132 9.879 1.00 0.00 280 GLN A CA 12
ATOM 22211 C C . GLN A 1 106 ? -8.120 14.264 10.381 1.00 0.00 280 GLN A C 12
ATOM 22212 O O . GLN A 1 106 ? -7.005 14.747 10.577 1.00 0.00 280 GLN A O 12
ATOM 22226 N N . ASP A 1 107 ? -8.399 12.982 10.589 1.00 0.00 281 ASP A N 12
ATOM 22227 C CA . ASP A 1 107 ? -7.387 12.046 11.068 1.00 0.00 281 ASP A CA 12
ATOM 22228 C C . ASP A 1 107 ? -6.692 11.351 9.902 1.00 0.00 281 ASP A C 12
ATOM 22229 O O . ASP A 1 107 ? -7.324 10.628 9.133 1.00 0.00 281 ASP A O 12
ATOM 22238 N N . GLN A 1 108 ? -5.388 11.578 9.778 1.00 0.00 282 GLN A N 12
ATOM 22239 C CA . GLN A 1 108 ? -4.607 10.974 8.706 1.00 0.00 282 GLN A CA 12
ATOM 22240 C C . GLN A 1 108 ? -4.522 9.459 8.881 1.00 0.00 282 GLN A C 12
ATOM 22241 O O . GLN A 1 108 ? -4.030 8.969 9.898 1.00 0.00 282 GLN A O 12
ATOM 22255 N N . GLN A 1 109 ? -5.004 8.726 7.883 1.00 0.00 283 GLN A N 12
ATOM 22256 C CA . GLN A 1 109 ? -4.980 7.268 7.928 1.00 0.00 283 GLN A CA 12
ATOM 22257 C C . GLN A 1 109 ? -5.225 6.676 6.544 1.00 0.00 283 GLN A C 12
ATOM 22258 O O . GLN A 1 109 ? -6.119 7.117 5.819 1.00 0.00 283 GLN A O 12
ATOM 22272 N N . LEU A 1 110 ? -4.427 5.679 6.182 1.00 0.00 284 LEU A N 12
ATOM 22273 C CA . LEU A 1 110 ? -4.557 5.026 4.883 1.00 0.00 284 LEU A CA 12
ATOM 22274 C C . LEU A 1 110 ? -5.117 3.617 5.036 1.00 0.00 284 LEU A C 12
ATOM 22275 O O . LEU A 1 110 ? -5.427 3.178 6.144 1.00 0.00 284 LEU A O 12
ATOM 22291 N N . TYR A 1 111 ? -5.247 2.912 3.917 1.00 0.00 285 TYR A N 12
ATOM 22292 C CA . TYR A 1 111 ? -5.770 1.553 3.927 1.00 0.00 285 TYR A CA 12
ATOM 22293 C C . TYR A 1 111 ? -5.123 0.711 2.833 1.00 0.00 285 TYR A C 12
ATOM 22294 O O . TYR A 1 111 ? -4.647 1.241 1.828 1.00 0.00 285 TYR A O 12
ATOM 22312 N N . ILE A 1 112 ? -5.103 -0.603 3.035 1.00 0.00 286 ILE A N 12
ATOM 22313 C CA . ILE A 1 112 ? -4.513 -1.516 2.065 1.00 0.00 286 ILE A CA 12
ATOM 22314 C C . ILE A 1 112 ? -5.519 -2.577 1.628 1.00 0.00 286 ILE A C 12
ATOM 22315 O O . ILE A 1 112 ? -6.054 -3.319 2.452 1.00 0.00 286 ILE A O 12
ATOM 22331 N N . GLY A 1 113 ? -5.770 -2.645 0.324 1.00 0.00 287 GLY A N 12
ATOM 22332 C CA . GLY A 1 113 ? -6.710 -3.617 -0.201 1.00 0.00 287 GLY A CA 12
ATOM 22333 C C . GLY A 1 113 ? -6.078 -4.539 -1.225 1.00 0.00 287 GLY A C 12
ATOM 22334 O O . GLY A 1 113 ? -5.507 -4.081 -2.214 1.00 0.00 287 GLY A O 12
ATOM 22338 N N . TRP A 1 114 ? -6.175 -5.843 -0.985 1.00 0.00 288 TRP A N 12
ATOM 22339 C CA . TRP A 1 114 ? -5.606 -6.831 -1.893 1.00 0.00 288 TRP A CA 12
ATOM 22340 C C . TRP A 1 114 ? -6.706 -7.598 -2.621 1.00 0.00 288 TRP A C 12
ATOM 22341 O O . TRP A 1 114 ? -7.775 -7.849 -2.065 1.00 0.00 288 TRP A O 12
ATOM 22362 N N . LYS A 1 115 ? -6.437 -7.967 -3.868 1.00 0.00 289 LYS A N 12
ATOM 22363 C CA . LYS A 1 115 ? -7.402 -8.705 -4.673 1.00 0.00 289 LYS A CA 12
ATOM 22364 C C . LYS A 1 115 ? -6.718 -9.827 -5.449 1.00 0.00 289 LYS A C 12
ATOM 22365 O O . LYS A 1 115 ? -5.676 -9.621 -6.068 1.00 0.00 289 LYS A O 12
ATOM 22384 N N . SER A 1 116 ? -7.315 -11.015 -5.409 1.00 0.00 290 SER A N 12
ATOM 22385 C CA . SER A 1 116 ? -6.764 -12.170 -6.109 1.00 0.00 290 SER A CA 12
ATOM 22386 C C . SER A 1 116 ? -7.847 -13.204 -6.389 1.00 0.00 290 SER A C 12
ATOM 22387 O O . SER A 1 116 ? -8.131 -14.062 -5.554 1.00 0.00 290 SER A O 12
ATOM 22395 N N . ARG A 1 117 ? -8.451 -13.116 -7.570 1.00 0.00 291 ARG A N 12
ATOM 22396 C CA . ARG A 1 117 ? -9.506 -14.044 -7.960 1.00 0.00 291 ARG A CA 12
ATOM 22397 C C . ARG A 1 117 ? -8.925 -15.414 -8.300 1.00 0.00 291 ARG A C 12
ATOM 22398 O O . ARG A 1 117 ? -8.056 -15.535 -9.164 1.00 0.00 291 ARG A O 12
ATOM 22419 N N . SER A 1 118 ? -9.409 -16.443 -7.614 1.00 0.00 292 SER A N 12
ATOM 22420 C CA . SER A 1 118 ? -8.939 -17.805 -7.842 1.00 0.00 292 SER A CA 12
ATOM 22421 C C . SER A 1 118 ? -10.078 -18.702 -8.315 1.00 0.00 292 SER A C 12
ATOM 22422 O O . SER A 1 118 ? -10.049 -19.224 -9.430 1.00 0.00 292 SER A O 12
ATOM 22430 N N . GLY A 1 119 ? -11.082 -18.878 -7.460 1.00 0.00 293 GLY A N 12
ATOM 22431 C CA . GLY A 1 119 ? -12.216 -19.712 -7.809 1.00 0.00 293 GLY A CA 12
ATOM 22432 C C . GLY A 1 119 ? -13.113 -19.998 -6.621 1.00 0.00 293 GLY A C 12
ATOM 22433 O O . GLY A 1 119 ? -12.749 -19.719 -5.479 1.00 0.00 293 GLY A O 12
ATOM 22437 N N . SER A 1 120 ? -14.289 -20.555 -6.891 1.00 0.00 294 SER A N 12
ATOM 22438 C CA . SER A 1 120 ? -15.241 -20.879 -5.835 1.00 0.00 294 SER A CA 12
ATOM 22439 C C . SER A 1 120 ? -14.832 -22.155 -5.107 1.00 0.00 294 SER A C 12
ATOM 22440 O O . SER A 1 120 ? -14.148 -23.010 -5.668 1.00 0.00 294 SER A O 12
ATOM 22448 N N . ASP A 1 121 ? -15.257 -22.277 -3.854 1.00 0.00 295 ASP A N 12
ATOM 22449 C CA . ASP A 1 121 ? -14.936 -23.447 -3.047 1.00 0.00 295 ASP A CA 12
ATOM 22450 C C . ASP A 1 121 ? -15.979 -24.545 -3.238 1.00 0.00 295 ASP A C 12
ATOM 22451 O O . ASP A 1 121 ? -15.648 -25.730 -3.272 1.00 0.00 295 ASP A O 12
ATOM 22460 N N . LEU A 1 122 ? -17.238 -24.140 -3.362 1.00 0.00 296 LEU A N 12
ATOM 22461 C CA . LEU A 1 122 ? -18.329 -25.087 -3.549 1.00 0.00 296 LEU A CA 12
ATOM 22462 C C . LEU A 1 122 ? -18.279 -25.705 -4.943 1.00 0.00 296 LEU A C 12
ATOM 22463 O O . LEU A 1 122 ? -17.413 -25.369 -5.751 1.00 0.00 296 LEU A O 12
ATOM 22479 N N . ASP A 1 123 ? -19.214 -26.610 -5.217 1.00 0.00 297 ASP A N 12
ATOM 22480 C CA . ASP A 1 123 ? -19.276 -27.274 -6.515 1.00 0.00 297 ASP A CA 12
ATOM 22481 C C . ASP A 1 123 ? -19.579 -26.274 -7.625 1.00 0.00 297 ASP A C 12
ATOM 22482 O O . ASP A 1 123 ? -19.979 -25.139 -7.360 1.00 0.00 297 ASP A O 12
ATOM 22491 N N . ALA A 1 124 ? -19.383 -26.699 -8.867 1.00 0.00 298 ALA A N 12
ATOM 22492 C CA . ALA A 1 124 ? -19.637 -25.843 -10.020 1.00 0.00 298 ALA A CA 12
ATOM 22493 C C . ALA A 1 124 ? -21.132 -25.659 -10.250 1.00 0.00 298 ALA A C 12
ATOM 22494 O O . ALA A 1 124 ? -21.923 -26.163 -9.425 1.00 0.00 298 ALA A O 12
ATOM 22501 N N . ARG A 1 8 ? -18.381 9.536 2.251 1.00 0.00 182 ARG A N 13
ATOM 22502 C CA . ARG A 1 8 ? -18.366 8.284 3.051 1.00 0.00 182 ARG A CA 13
ATOM 22503 C C . ARG A 1 8 ? -17.296 7.320 2.549 1.00 0.00 182 ARG A C 13
ATOM 22504 O O . ARG A 1 8 ? -17.022 7.251 1.350 1.00 0.00 182 ARG A O 13
ATOM 22525 N N . SER A 1 9 ? -16.692 6.579 3.472 1.00 0.00 183 SER A N 13
ATOM 22526 C CA . SER A 1 9 ? -15.653 5.620 3.123 1.00 0.00 183 SER A CA 13
ATOM 22527 C C . SER A 1 9 ? -14.471 6.317 2.454 1.00 0.00 183 SER A C 13
ATOM 22528 O O . SER A 1 9 ? -14.602 7.430 1.947 1.00 0.00 183 SER A O 13
ATOM 22536 N N . ALA A 1 10 ? -13.320 5.652 2.457 1.00 0.00 184 ALA A N 13
ATOM 22537 C CA . ALA A 1 10 ? -12.118 6.208 1.850 1.00 0.00 184 ALA A CA 13
ATOM 22538 C C . ALA A 1 10 ? -12.206 6.177 0.328 1.00 0.00 184 ALA A C 13
ATOM 22539 O O . ALA A 1 10 ? -13.183 5.686 -0.238 1.00 0.00 184 ALA A O 13
ATOM 22546 N N . GLU A 1 11 ? -11.179 6.704 -0.331 1.00 0.00 185 GLU A N 13
ATOM 22547 C CA . GLU A 1 11 ? -11.141 6.736 -1.788 1.00 0.00 185 GLU A CA 13
ATOM 22548 C C . GLU A 1 11 ? -9.885 6.045 -2.314 1.00 0.00 185 GLU A C 13
ATOM 22549 O O . GLU A 1 11 ? -8.784 6.268 -1.811 1.00 0.00 185 GLU A O 13
ATOM 22561 N N . ALA A 1 12 ? -10.061 5.206 -3.331 1.00 0.00 186 ALA A N 13
ATOM 22562 C CA . ALA A 1 12 ? -8.944 4.484 -3.925 1.00 0.00 186 ALA A CA 13
ATOM 22563 C C . ALA A 1 12 ? -7.982 5.440 -4.621 1.00 0.00 186 ALA A C 13
ATOM 22564 O O . ALA A 1 12 ? -8.398 6.293 -5.405 1.00 0.00 186 ALA A O 13
ATOM 22571 N N . LEU A 1 13 ? -6.695 5.293 -4.328 1.00 0.00 187 LEU A N 13
ATOM 22572 C CA . LEU A 1 13 ? -5.673 6.145 -4.925 1.00 0.00 187 LEU A CA 13
ATOM 22573 C C . LEU A 1 13 ? -5.159 5.547 -6.231 1.00 0.00 187 LEU A C 13
ATOM 22574 O O . LEU A 1 13 ? -5.306 6.140 -7.299 1.00 0.00 187 LEU A O 13
ATOM 22590 N N . PHE A 1 14 ? -4.556 4.366 -6.137 1.00 0.00 188 PHE A N 13
ATOM 22591 C CA . PHE A 1 14 ? -4.022 3.686 -7.310 1.00 0.00 188 PHE A CA 13
ATOM 22592 C C . PHE A 1 14 ? -4.034 2.173 -7.114 1.00 0.00 188 PHE A C 13
ATOM 22593 O O . PHE A 1 14 ? -3.922 1.682 -5.991 1.00 0.00 188 PHE A O 13
ATOM 22610 N N . GLU A 1 15 ? -4.174 1.440 -8.213 1.00 0.00 189 GLU A N 13
ATOM 22611 C CA . GLU A 1 15 ? -4.203 -0.017 -8.160 1.00 0.00 189 GLU A CA 13
ATOM 22612 C C . GLU A 1 15 ? -3.050 -0.614 -8.962 1.00 0.00 189 GLU A C 13
ATOM 22613 O O . GLU A 1 15 ? -3.067 -0.605 -10.193 1.00 0.00 189 GLU A O 13
ATOM 22625 N N . LYS A 1 16 ? -2.054 -1.136 -8.256 1.00 0.00 190 LYS A N 13
ATOM 22626 C CA . LYS A 1 16 ? -0.893 -1.739 -8.900 1.00 0.00 190 LYS A CA 13
ATOM 22627 C C . LYS A 1 16 ? -0.840 -3.239 -8.628 1.00 0.00 190 LYS A C 13
ATOM 22628 O O . LYS A 1 16 ? -1.165 -3.692 -7.530 1.00 0.00 190 LYS A O 13
ATOM 22647 N N . ALA A 1 17 ? -0.428 -4.004 -9.633 1.00 0.00 191 ALA A N 13
ATOM 22648 C CA . ALA A 1 17 ? -0.333 -5.453 -9.501 1.00 0.00 191 ALA A CA 13
ATOM 22649 C C . ALA A 1 17 ? 0.982 -5.856 -8.843 1.00 0.00 191 ALA A C 13
ATOM 22650 O O . ALA A 1 17 ? 2.004 -5.193 -9.014 1.00 0.00 191 ALA A O 13
ATOM 22657 N N . VAL A 1 18 ? 0.949 -6.951 -8.090 1.00 0.00 192 VAL A N 13
ATOM 22658 C CA . VAL A 1 18 ? 2.140 -7.444 -7.405 1.00 0.00 192 VAL A CA 13
ATOM 22659 C C . VAL A 1 18 ? 2.785 -8.592 -8.177 1.00 0.00 192 VAL A C 13
ATOM 22660 O O . VAL A 1 18 ? 2.120 -9.564 -8.532 1.00 0.00 192 VAL A O 13
ATOM 22673 N N . THR A 1 19 ? 4.084 -8.468 -8.430 1.00 0.00 193 THR A N 13
ATOM 22674 C CA . THR A 1 19 ? 4.821 -9.496 -9.155 1.00 0.00 193 THR A CA 13
ATOM 22675 C C . THR A 1 19 ? 5.536 -10.439 -8.194 1.00 0.00 193 THR A C 13
ATOM 22676 O O . THR A 1 19 ? 5.783 -10.091 -7.037 1.00 0.00 193 THR A O 13
ATOM 22687 N N . PRO A 1 20 ? 5.885 -11.652 -8.658 1.00 0.00 194 PRO A N 13
ATOM 22688 C CA . PRO A 1 20 ? 6.578 -12.646 -7.830 1.00 0.00 194 PRO A CA 13
ATOM 22689 C C . PRO A 1 20 ? 7.809 -12.068 -7.137 1.00 0.00 194 PRO A C 13
ATOM 22690 O O . PRO A 1 20 ? 8.235 -12.564 -6.095 1.00 0.00 194 PRO A O 13
ATOM 22701 N N . SER A 1 21 ? 8.376 -11.019 -7.724 1.00 0.00 195 SER A N 13
ATOM 22702 C CA . SER A 1 21 ? 9.558 -10.375 -7.162 1.00 0.00 195 SER A CA 13
ATOM 22703 C C . SER A 1 21 ? 9.185 -9.460 -5.999 1.00 0.00 195 SER A C 13
ATOM 22704 O O . SER A 1 21 ? 10.021 -9.149 -5.152 1.00 0.00 195 SER A O 13
ATOM 22712 N N . ASP A 1 22 ? 7.926 -9.028 -5.964 1.00 0.00 196 ASP A N 13
ATOM 22713 C CA . ASP A 1 22 ? 7.450 -8.147 -4.902 1.00 0.00 196 ASP A CA 13
ATOM 22714 C C . ASP A 1 22 ? 6.895 -8.944 -3.722 1.00 0.00 196 ASP A C 13
ATOM 22715 O O . ASP A 1 22 ? 5.930 -8.527 -3.082 1.00 0.00 196 ASP A O 13
ATOM 22724 N N . VAL A 1 23 ? 7.509 -10.089 -3.434 1.00 0.00 197 VAL A N 13
ATOM 22725 C CA . VAL A 1 23 ? 7.071 -10.933 -2.329 1.00 0.00 197 VAL A CA 13
ATOM 22726 C C . VAL A 1 23 ? 8.175 -11.891 -1.893 1.00 0.00 197 VAL A C 13
ATOM 22727 O O . VAL A 1 23 ? 7.901 -12.981 -1.390 1.00 0.00 197 VAL A O 13
ATOM 22740 N N . GLY A 1 24 ? 9.424 -11.479 -2.087 1.00 0.00 198 GLY A N 13
ATOM 22741 C CA . GLY A 1 24 ? 10.547 -12.315 -1.706 1.00 0.00 198 GLY A CA 13
ATOM 22742 C C . GLY A 1 24 ? 11.833 -11.911 -2.397 1.00 0.00 198 GLY A C 13
ATOM 22743 O O . GLY A 1 24 ? 12.898 -11.886 -1.779 1.00 0.00 198 GLY A O 13
ATOM 22747 N N . LYS A 1 25 ? 11.734 -11.594 -3.681 1.00 0.00 199 LYS A N 13
ATOM 22748 C CA . LYS A 1 25 ? 12.898 -11.189 -4.461 1.00 0.00 199 LYS A CA 13
ATOM 22749 C C . LYS A 1 25 ? 13.314 -9.763 -4.115 1.00 0.00 199 LYS A C 13
ATOM 22750 O O . LYS A 1 25 ? 14.498 -9.480 -3.921 1.00 0.00 199 LYS A O 13
ATOM 22769 N N . LEU A 1 26 ? 12.336 -8.868 -4.037 1.00 0.00 200 LEU A N 13
ATOM 22770 C CA . LEU A 1 26 ? 12.600 -7.472 -3.712 1.00 0.00 200 LEU A CA 13
ATOM 22771 C C . LEU A 1 26 ? 12.540 -7.242 -2.205 1.00 0.00 200 LEU A C 13
ATOM 22772 O O . LEU A 1 26 ? 13.206 -6.353 -1.676 1.00 0.00 200 LEU A O 13
ATOM 22788 N N . ASN A 1 27 ? 11.734 -8.047 -1.520 1.00 0.00 201 ASN A N 13
ATOM 22789 C CA . ASN A 1 27 ? 11.583 -7.932 -0.074 1.00 0.00 201 ASN A CA 13
ATOM 22790 C C . ASN A 1 27 ? 10.983 -6.579 0.309 1.00 0.00 201 ASN A C 13
ATOM 22791 O O . ASN A 1 27 ? 11.100 -6.140 1.453 1.00 0.00 201 ASN A O 13
ATOM 22802 N N . ARG A 1 28 ? 10.342 -5.925 -0.655 1.00 0.00 202 ARG A N 13
ATOM 22803 C CA . ARG A 1 28 ? 9.726 -4.623 -0.421 1.00 0.00 202 ARG A CA 13
ATOM 22804 C C . ARG A 1 28 ? 8.668 -4.331 -1.480 1.00 0.00 202 ARG A C 13
ATOM 22805 O O . ARG A 1 28 ? 8.628 -4.980 -2.526 1.00 0.00 202 ARG A O 13
ATOM 22826 N N . LEU A 1 29 ? 7.813 -3.352 -1.206 1.00 0.00 203 LEU A N 13
ATOM 22827 C CA . LEU A 1 29 ? 6.758 -2.978 -2.141 1.00 0.00 203 LEU A CA 13
ATOM 22828 C C . LEU A 1 29 ? 7.197 -1.809 -3.016 1.00 0.00 203 LEU A C 13
ATOM 22829 O O . LEU A 1 29 ? 7.797 -0.850 -2.533 1.00 0.00 203 LEU A O 13
ATOM 22845 N N . VAL A 1 30 ? 6.895 -1.897 -4.308 1.00 0.00 204 VAL A N 13
ATOM 22846 C CA . VAL A 1 30 ? 7.259 -0.848 -5.252 1.00 0.00 204 VAL A CA 13
ATOM 22847 C C . VAL A 1 30 ? 6.065 0.043 -5.575 1.00 0.00 204 VAL A C 13
ATOM 22848 O O . VAL A 1 30 ? 4.928 -0.424 -5.628 1.00 0.00 204 VAL A O 13
ATOM 22861 N N . ILE A 1 31 ? 6.331 1.327 -5.788 1.00 0.00 205 ILE A N 13
ATOM 22862 C CA . ILE A 1 31 ? 5.279 2.283 -6.107 1.00 0.00 205 ILE A CA 13
ATOM 22863 C C . ILE A 1 31 ? 5.785 3.352 -7.073 1.00 0.00 205 ILE A C 13
ATOM 22864 O O . ILE A 1 31 ? 6.739 4.070 -6.770 1.00 0.00 205 ILE A O 13
ATOM 22880 N N . PRO A 1 32 ? 5.154 3.477 -8.257 1.00 0.00 206 PRO A N 13
ATOM 22881 C CA . PRO A 1 32 ? 5.555 4.469 -9.261 1.00 0.00 206 PRO A CA 13
ATOM 22882 C C . PRO A 1 32 ? 5.658 5.875 -8.678 1.00 0.00 206 PRO A C 13
ATOM 22883 O O . PRO A 1 32 ? 4.919 6.233 -7.760 1.00 0.00 206 PRO A O 13
ATOM 22894 N N . LYS A 1 33 ? 6.579 6.666 -9.217 1.00 0.00 207 LYS A N 13
ATOM 22895 C CA . LYS A 1 33 ? 6.782 8.033 -8.748 1.00 0.00 207 LYS A CA 13
ATOM 22896 C C . LYS A 1 33 ? 5.565 8.905 -9.045 1.00 0.00 207 LYS A C 13
ATOM 22897 O O . LYS A 1 33 ? 5.209 9.778 -8.255 1.00 0.00 207 LYS A O 13
ATOM 22916 N N . HIS A 1 34 ? 4.931 8.659 -10.188 1.00 0.00 208 HIS A N 13
ATOM 22917 C CA . HIS A 1 34 ? 3.755 9.425 -10.587 1.00 0.00 208 HIS A CA 13
ATOM 22918 C C . HIS A 1 34 ? 2.550 9.092 -9.706 1.00 0.00 208 HIS A C 13
ATOM 22919 O O . HIS A 1 34 ? 1.565 9.830 -9.685 1.00 0.00 208 HIS A O 13
ATOM 22934 N N . HIS A 1 35 ? 2.633 7.980 -8.980 1.00 0.00 209 HIS A N 13
ATOM 22935 C CA . HIS A 1 35 ? 1.547 7.559 -8.104 1.00 0.00 209 HIS A CA 13
ATOM 22936 C C . HIS A 1 35 ? 1.808 7.991 -6.663 1.00 0.00 209 HIS A C 13
ATOM 22937 O O . HIS A 1 35 ? 0.884 8.353 -5.935 1.00 0.00 209 HIS A O 13
ATOM 22952 N N . ALA A 1 36 ? 3.075 7.948 -6.259 1.00 0.00 210 ALA A N 13
ATOM 22953 C CA . ALA A 1 36 ? 3.458 8.333 -4.905 1.00 0.00 210 ALA A CA 13
ATOM 22954 C C . ALA A 1 36 ? 3.792 9.821 -4.815 1.00 0.00 210 ALA A C 13
ATOM 22955 O O . ALA A 1 36 ? 4.401 10.267 -3.841 1.00 0.00 210 ALA A O 13
ATOM 22962 N N . GLU A 1 37 ? 3.397 10.586 -5.828 1.00 0.00 211 GLU A N 13
ATOM 22963 C CA . GLU A 1 37 ? 3.664 12.020 -5.850 1.00 0.00 211 GLU A CA 13
ATOM 22964 C C . GLU A 1 37 ? 2.365 12.817 -5.938 1.00 0.00 211 GLU A C 13
ATOM 22965 O O . GLU A 1 37 ? 2.212 13.846 -5.282 1.00 0.00 211 GLU A O 13
ATOM 22977 N N . LYS A 1 38 ? 1.435 12.336 -6.756 1.00 0.00 212 LYS A N 13
ATOM 22978 C CA . LYS A 1 38 ? 0.151 13.004 -6.934 1.00 0.00 212 LYS A CA 13
ATOM 22979 C C . LYS A 1 38 ? -0.805 12.673 -5.791 1.00 0.00 212 LYS A C 13
ATOM 22980 O O . LYS A 1 38 ? -1.696 13.460 -5.468 1.00 0.00 212 LYS A O 13
ATOM 22999 N N . HIS A 1 39 ? -0.618 11.506 -5.183 1.00 0.00 213 HIS A N 13
ATOM 23000 C CA . HIS A 1 39 ? -1.469 11.073 -4.079 1.00 0.00 213 HIS A CA 13
ATOM 23001 C C . HIS A 1 39 ? -0.724 11.139 -2.750 1.00 0.00 213 HIS A C 13
ATOM 23002 O O . HIS A 1 39 ? -1.334 11.318 -1.695 1.00 0.00 213 HIS A O 13
ATOM 23017 N N . PHE A 1 40 ? 0.597 10.992 -2.803 1.00 0.00 214 PHE A N 13
ATOM 23018 C CA . PHE A 1 40 ? 1.419 11.032 -1.599 1.00 0.00 214 PHE A CA 13
ATOM 23019 C C . PHE A 1 40 ? 2.264 12.303 -1.554 1.00 0.00 214 PHE A C 13
ATOM 23020 O O . PHE A 1 40 ? 3.420 12.303 -1.978 1.00 0.00 214 PHE A O 13
ATOM 23037 N N . PRO A 1 41 ? 1.697 13.406 -1.035 1.00 0.00 215 PRO A N 13
ATOM 23038 C CA . PRO A 1 41 ? 2.403 14.685 -0.936 1.00 0.00 215 PRO A CA 13
ATOM 23039 C C . PRO A 1 41 ? 3.364 14.728 0.249 1.00 0.00 215 PRO A C 13
ATOM 23040 O O . PRO A 1 41 ? 3.264 15.599 1.112 1.00 0.00 215 PRO A O 13
ATOM 23051 N N . LEU A 1 42 ? 4.298 13.781 0.285 1.00 0.00 216 LEU A N 13
ATOM 23052 C CA . LEU A 1 42 ? 5.275 13.711 1.365 1.00 0.00 216 LEU A CA 13
ATOM 23053 C C . LEU A 1 42 ? 6.683 13.494 0.813 1.00 0.00 216 LEU A C 13
ATOM 23054 O O . LEU A 1 42 ? 7.351 12.520 1.157 1.00 0.00 216 LEU A O 13
ATOM 23070 N N . PRO A 1 43 ? 7.153 14.406 -0.056 1.00 0.00 217 PRO A N 13
ATOM 23071 C CA . PRO A 1 43 ? 8.487 14.312 -0.656 1.00 0.00 217 PRO A CA 13
ATOM 23072 C C . PRO A 1 43 ? 9.597 14.593 0.351 1.00 0.00 217 PRO A C 13
ATOM 23073 O O . PRO A 1 43 ? 9.334 15.016 1.478 1.00 0.00 217 PRO A O 13
ATOM 23084 N N . SER A 1 44 ? 10.837 14.357 -0.061 1.00 0.00 218 SER A N 13
ATOM 23085 C CA . SER A 1 44 ? 11.988 14.586 0.805 1.00 0.00 218 SER A CA 13
ATOM 23086 C C . SER A 1 44 ? 13.193 15.056 -0.006 1.00 0.00 218 SER A C 13
ATOM 23087 O O . SER A 1 44 ? 13.358 14.679 -1.164 1.00 0.00 218 SER A O 13
ATOM 23095 N N . SER A 1 45 ? 14.030 15.880 0.615 1.00 0.00 219 SER A N 13
ATOM 23096 C CA . SER A 1 45 ? 15.219 16.402 -0.048 1.00 0.00 219 SER A CA 13
ATOM 23097 C C . SER A 1 45 ? 16.487 15.925 0.653 1.00 0.00 219 SER A C 13
ATOM 23098 O O . SER A 1 45 ? 17.457 15.531 0.005 1.00 0.00 219 SER A O 13
ATOM 23106 N N . ASN A 1 46 ? 16.473 15.961 1.983 1.00 0.00 220 ASN A N 13
ATOM 23107 C CA . ASN A 1 46 ? 17.621 15.532 2.772 1.00 0.00 220 ASN A CA 13
ATOM 23108 C C . ASN A 1 46 ? 17.301 14.263 3.554 1.00 0.00 220 ASN A C 13
ATOM 23109 O O . ASN A 1 46 ? 16.759 14.321 4.657 1.00 0.00 220 ASN A O 13
ATOM 23120 N N . VAL A 1 47 ? 17.641 13.116 2.975 1.00 0.00 221 VAL A N 13
ATOM 23121 C CA . VAL A 1 47 ? 17.391 11.831 3.617 1.00 0.00 221 VAL A CA 13
ATOM 23122 C C . VAL A 1 47 ? 18.673 11.013 3.727 1.00 0.00 221 VAL A C 13
ATOM 23123 O O . VAL A 1 47 ? 19.422 10.881 2.759 1.00 0.00 221 VAL A O 13
ATOM 23136 N N . SER A 1 48 ? 18.921 10.465 4.912 1.00 0.00 222 SER A N 13
ATOM 23137 C CA . SER A 1 48 ? 20.114 9.659 5.147 1.00 0.00 222 SER A CA 13
ATOM 23138 C C . SER A 1 48 ? 19.881 8.659 6.275 1.00 0.00 222 SER A C 13
ATOM 23139 O O . SER A 1 48 ? 20.127 7.462 6.118 1.00 0.00 222 SER A O 13
ATOM 23147 N N . VAL A 1 49 ? 19.406 9.156 7.412 1.00 0.00 223 VAL A N 13
ATOM 23148 C CA . VAL A 1 49 ? 19.139 8.306 8.566 1.00 0.00 223 VAL A CA 13
ATOM 23149 C C . VAL A 1 49 ? 17.653 8.296 8.909 1.00 0.00 223 VAL A C 13
ATOM 23150 O O . VAL A 1 49 ? 17.093 7.255 9.252 1.00 0.00 223 VAL A O 13
ATOM 23163 N N . LYS A 1 50 ? 17.022 9.462 8.816 1.00 0.00 224 LYS A N 13
ATOM 23164 C CA . LYS A 1 50 ? 15.599 9.585 9.115 1.00 0.00 224 LYS A CA 13
ATOM 23165 C C . LYS A 1 50 ? 14.752 9.138 7.928 1.00 0.00 224 LYS A C 13
ATOM 23166 O O . LYS A 1 50 ? 15.277 8.676 6.917 1.00 0.00 224 LYS A O 13
ATOM 23185 N N . GLY A 1 51 ? 13.437 9.279 8.062 1.00 0.00 225 GLY A N 13
ATOM 23186 C CA . GLY A 1 51 ? 12.538 8.885 6.995 1.00 0.00 225 GLY A CA 13
ATOM 23187 C C . GLY A 1 51 ? 11.088 9.185 7.318 1.00 0.00 225 GLY A C 13
ATOM 23188 O O . GLY A 1 51 ? 10.794 10.058 8.135 1.00 0.00 225 GLY A O 13
ATOM 23192 N N . VAL A 1 52 ? 10.177 8.459 6.677 1.00 0.00 226 VAL A N 13
ATOM 23193 C CA . VAL A 1 52 ? 8.750 8.649 6.901 1.00 0.00 226 VAL A CA 13
ATOM 23194 C C . VAL A 1 52 ? 8.078 7.344 7.310 1.00 0.00 226 VAL A C 13
ATOM 23195 O O . VAL A 1 52 ? 8.608 6.259 7.068 1.00 0.00 226 VAL A O 13
ATOM 23208 N N . LEU A 1 53 ? 6.908 7.454 7.932 1.00 0.00 227 LEU A N 13
ATOM 23209 C CA . LEU A 1 53 ? 6.164 6.281 8.374 1.00 0.00 227 LEU A CA 13
ATOM 23210 C C . LEU A 1 53 ? 4.694 6.387 7.979 1.00 0.00 227 LEU A C 13
ATOM 23211 O O . LEU A 1 53 ? 4.037 7.389 8.261 1.00 0.00 227 LEU A O 13
ATOM 23227 N N . LEU A 1 54 ? 4.186 5.348 7.324 1.00 0.00 228 LEU A N 13
ATOM 23228 C CA . LEU A 1 54 ? 2.794 5.326 6.891 1.00 0.00 228 LEU A CA 13
ATOM 23229 C C . LEU A 1 54 ? 1.958 4.424 7.795 1.00 0.00 228 LEU A C 13
ATOM 23230 O O . LEU A 1 54 ? 2.497 3.667 8.603 1.00 0.00 228 LEU A O 13
ATOM 23246 N N . ASN A 1 55 ? 0.639 4.509 7.651 1.00 0.00 229 ASN A N 13
ATOM 23247 C CA . ASN A 1 55 ? -0.269 3.701 8.455 1.00 0.00 229 ASN A CA 13
ATOM 23248 C C . ASN A 1 55 ? -1.512 3.319 7.657 1.00 0.00 229 ASN A C 13
ATOM 23249 O O . ASN A 1 55 ? -2.370 4.159 7.388 1.00 0.00 229 ASN A O 13
ATOM 23260 N N . PHE A 1 56 ? -1.600 2.048 7.281 1.00 0.00 230 PHE A N 13
ATOM 23261 C CA . PHE A 1 56 ? -2.737 1.556 6.513 1.00 0.00 230 PHE A CA 13
ATOM 23262 C C . PHE A 1 56 ? -3.663 0.718 7.389 1.00 0.00 230 PHE A C 13
ATOM 23263 O O . PHE A 1 56 ? -3.211 -0.159 8.126 1.00 0.00 230 PHE A O 13
ATOM 23280 N N . GLU A 1 57 ? -4.960 0.994 7.305 1.00 0.00 231 GLU A N 13
ATOM 23281 C CA . GLU A 1 57 ? -5.951 0.265 8.090 1.00 0.00 231 GLU A CA 13
ATOM 23282 C C . GLU A 1 57 ? -6.559 -0.874 7.280 1.00 0.00 231 GLU A C 13
ATOM 23283 O O . GLU A 1 57 ? -6.548 -0.849 6.049 1.00 0.00 231 GLU A O 13
ATOM 23295 N N . ASP A 1 58 ? -7.090 -1.871 7.979 1.00 0.00 232 ASP A N 13
ATOM 23296 C CA . ASP A 1 58 ? -7.704 -3.022 7.325 1.00 0.00 232 ASP A CA 13
ATOM 23297 C C . ASP A 1 58 ? -9.202 -3.073 7.611 1.00 0.00 232 ASP A C 13
ATOM 23298 O O . ASP A 1 58 ? -9.638 -2.807 8.732 1.00 0.00 232 ASP A O 13
ATOM 23307 N N . VAL A 1 59 ? -9.980 -3.415 6.589 1.00 0.00 233 VAL A N 13
ATOM 23308 C CA . VAL A 1 59 ? -11.431 -3.502 6.721 1.00 0.00 233 VAL A CA 13
ATOM 23309 C C . VAL A 1 59 ? -11.838 -4.432 7.861 1.00 0.00 233 VAL A C 13
ATOM 23310 O O . VAL A 1 59 ? -12.943 -4.323 8.396 1.00 0.00 233 VAL A O 13
ATOM 23323 N N . ASN A 1 60 ? -10.944 -5.343 8.229 1.00 0.00 234 ASN A N 13
ATOM 23324 C CA . ASN A 1 60 ? -11.219 -6.289 9.306 1.00 0.00 234 ASN A CA 13
ATOM 23325 C C . ASN A 1 60 ? -10.692 -5.771 10.641 1.00 0.00 234 ASN A C 13
ATOM 23326 O O . ASN A 1 60 ? -10.283 -6.550 11.502 1.00 0.00 234 ASN A O 13
ATOM 23337 N N . GLY A 1 61 ? -10.704 -4.452 10.810 1.00 0.00 235 GLY A N 13
ATOM 23338 C CA . GLY A 1 61 ? -10.226 -3.855 12.043 1.00 0.00 235 GLY A CA 13
ATOM 23339 C C . GLY A 1 61 ? -8.795 -4.243 12.363 1.00 0.00 235 GLY A C 13
ATOM 23340 O O . GLY A 1 61 ? -8.529 -4.851 13.400 1.00 0.00 235 GLY A O 13
ATOM 23344 N N . LYS A 1 62 ? -7.873 -3.894 11.473 1.00 0.00 236 LYS A N 13
ATOM 23345 C CA . LYS A 1 62 ? -6.463 -4.211 11.671 1.00 0.00 236 LYS A CA 13
ATOM 23346 C C . LYS A 1 62 ? -5.571 -3.086 11.154 1.00 0.00 236 LYS A C 13
ATOM 23347 O O . LYS A 1 62 ? -5.708 -2.646 10.012 1.00 0.00 236 LYS A O 13
ATOM 23366 N N . VAL A 1 63 ? -4.657 -2.624 12.001 1.00 0.00 237 VAL A N 13
ATOM 23367 C CA . VAL A 1 63 ? -3.743 -1.551 11.627 1.00 0.00 237 VAL A CA 13
ATOM 23368 C C . VAL A 1 63 ? -2.463 -2.109 11.014 1.00 0.00 237 VAL A C 13
ATOM 23369 O O . VAL A 1 63 ? -2.016 -3.199 11.369 1.00 0.00 237 VAL A O 13
ATOM 23382 N N . TRP A 1 64 ? -1.878 -1.351 10.092 1.00 0.00 238 TRP A N 13
ATOM 23383 C CA . TRP A 1 64 ? -0.648 -1.769 9.428 1.00 0.00 238 TRP A CA 13
ATOM 23384 C C . TRP A 1 64 ? 0.364 -0.628 9.389 1.00 0.00 238 TRP A C 13
ATOM 23385 O O . TRP A 1 64 ? 0.010 0.521 9.129 1.00 0.00 238 TRP A O 13
ATOM 23406 N N . ARG A 1 65 ? 1.626 -0.953 9.651 1.00 0.00 239 ARG A N 13
ATOM 23407 C CA . ARG A 1 65 ? 2.690 0.045 9.648 1.00 0.00 239 ARG A CA 13
ATOM 23408 C C . ARG A 1 65 ? 3.734 -0.277 8.584 1.00 0.00 239 ARG A C 13
ATOM 23409 O O . ARG A 1 65 ? 4.220 -1.405 8.498 1.00 0.00 239 ARG A O 13
ATOM 23430 N N . PHE A 1 66 ? 4.077 0.722 7.777 1.00 0.00 240 PHE A N 13
ATOM 23431 C CA . PHE A 1 66 ? 5.064 0.547 6.718 1.00 0.00 240 PHE A CA 13
ATOM 23432 C C . PHE A 1 66 ? 6.022 1.732 6.665 1.00 0.00 240 PHE A C 13
ATOM 23433 O O . PHE A 1 66 ? 5.596 2.886 6.624 1.00 0.00 240 PHE A O 13
ATOM 23450 N N . ARG A 1 67 ? 7.320 1.440 6.664 1.00 0.00 241 ARG A N 13
ATOM 23451 C CA . ARG A 1 67 ? 8.337 2.482 6.612 1.00 0.00 241 ARG A CA 13
ATOM 23452 C C . ARG A 1 67 ? 8.560 2.950 5.177 1.00 0.00 241 ARG A C 13
ATOM 23453 O O . ARG A 1 67 ? 8.781 2.139 4.278 1.00 0.00 241 ARG A O 13
ATOM 23474 N N . TYR A 1 68 ? 8.498 4.259 4.969 1.00 0.00 242 TYR A N 13
ATOM 23475 C CA . TYR A 1 68 ? 8.690 4.833 3.642 1.00 0.00 242 TYR A CA 13
ATOM 23476 C C . TYR A 1 68 ? 10.173 4.924 3.295 1.00 0.00 242 TYR A C 13
ATOM 23477 O O . TYR A 1 68 ? 10.973 5.437 4.077 1.00 0.00 242 TYR A O 13
ATOM 23495 N N . SER A 1 69 ? 10.531 4.426 2.116 1.00 0.00 243 SER A N 13
ATOM 23496 C CA . SER A 1 69 ? 11.914 4.451 1.663 1.00 0.00 243 SER A CA 13
ATOM 23497 C C . SER A 1 69 ? 12.019 5.072 0.273 1.00 0.00 243 SER A C 13
ATOM 23498 O O . SER A 1 69 ? 11.089 4.984 -0.526 1.00 0.00 243 SER A O 13
ATOM 23506 N N . TYR A 1 70 ? 13.154 5.704 -0.004 1.00 0.00 244 TYR A N 13
ATOM 23507 C CA . TYR A 1 70 ? 13.376 6.343 -1.294 1.00 0.00 244 TYR A CA 13
ATOM 23508 C C . TYR A 1 70 ? 14.483 5.637 -2.071 1.00 0.00 244 TYR A C 13
ATOM 23509 O O . TYR A 1 70 ? 15.655 5.700 -1.699 1.00 0.00 244 TYR A O 13
ATOM 23527 N N . TRP A 1 71 ? 14.105 4.963 -3.154 1.00 0.00 245 TRP A N 13
ATOM 23528 C CA . TRP A 1 71 ? 15.066 4.245 -3.982 1.00 0.00 245 TRP A CA 13
ATOM 23529 C C . TRP A 1 71 ? 15.213 4.904 -5.349 1.00 0.00 245 TRP A C 13
ATOM 23530 O O . TRP A 1 71 ? 14.476 5.831 -5.688 1.00 0.00 245 TRP A O 13
ATOM 23551 N N . ASN A 1 72 ? 16.172 4.419 -6.134 1.00 0.00 246 ASN A N 13
ATOM 23552 C CA . ASN A 1 72 ? 16.423 4.955 -7.468 1.00 0.00 246 ASN A CA 13
ATOM 23553 C C . ASN A 1 72 ? 16.948 6.390 -7.406 1.00 0.00 246 ASN A C 13
ATOM 23554 O O . ASN A 1 72 ? 16.943 7.103 -8.408 1.00 0.00 246 ASN A O 13
ATOM 23565 N N . SER A 1 73 ? 17.413 6.804 -6.229 1.00 0.00 247 SER A N 13
ATOM 23566 C CA . SER A 1 73 ? 17.951 8.150 -6.042 1.00 0.00 247 SER A CA 13
ATOM 23567 C C . SER A 1 73 ? 16.842 9.204 -6.074 1.00 0.00 247 SER A C 13
ATOM 23568 O O . SER A 1 73 ? 16.798 10.047 -6.968 1.00 0.00 247 SER A O 13
ATOM 23576 N N . SER A 1 74 ? 15.957 9.151 -5.083 1.00 0.00 248 SER A N 13
ATOM 23577 C CA . SER A 1 74 ? 14.853 10.104 -4.981 1.00 0.00 248 SER A CA 13
ATOM 23578 C C . SER A 1 74 ? 13.890 9.993 -6.163 1.00 0.00 248 SER A C 13
ATOM 23579 O O . SER A 1 74 ? 13.043 10.865 -6.363 1.00 0.00 248 SER A O 13
ATOM 23587 N N . GLN A 1 75 ? 14.015 8.923 -6.945 1.00 0.00 249 GLN A N 13
ATOM 23588 C CA . GLN A 1 75 ? 13.144 8.720 -8.100 1.00 0.00 249 GLN A CA 13
ATOM 23589 C C . GLN A 1 75 ? 11.896 7.924 -7.724 1.00 0.00 249 GLN A C 13
ATOM 23590 O O . GLN A 1 75 ? 10.802 8.477 -7.621 1.00 0.00 249 GLN A O 13
ATOM 23604 N N . SER A 1 76 ? 12.070 6.619 -7.537 1.00 0.00 250 SER A N 13
ATOM 23605 C CA . SER A 1 76 ? 10.958 5.741 -7.188 1.00 0.00 250 SER A CA 13
ATOM 23606 C C . SER A 1 76 ? 10.705 5.734 -5.685 1.00 0.00 250 SER A C 13
ATOM 23607 O O . SER A 1 76 ? 11.553 6.154 -4.897 1.00 0.00 250 SER A O 13
ATOM 23615 N N . TYR A 1 77 ? 9.530 5.251 -5.296 1.00 0.00 251 TYR A N 13
ATOM 23616 C CA . TYR A 1 77 ? 9.154 5.181 -3.888 1.00 0.00 251 TYR A CA 13
ATOM 23617 C C . TYR A 1 77 ? 8.792 3.752 -3.498 1.00 0.00 251 TYR A C 13
ATOM 23618 O O . TYR A 1 77 ? 7.922 3.134 -4.110 1.00 0.00 251 TYR A O 13
ATOM 23636 N N . VAL A 1 78 ? 9.466 3.228 -2.479 1.00 0.00 252 VAL A N 13
ATOM 23637 C CA . VAL A 1 78 ? 9.214 1.869 -2.016 1.00 0.00 252 VAL A CA 13
ATOM 23638 C C . VAL A 1 78 ? 8.866 1.847 -0.530 1.00 0.00 252 VAL A C 13
ATOM 23639 O O . VAL A 1 78 ? 9.189 2.775 0.210 1.00 0.00 252 VAL A O 13
ATOM 23652 N N . LEU A 1 79 ? 8.205 0.774 -0.101 1.00 0.00 253 LEU A N 13
ATOM 23653 C CA . LEU A 1 79 ? 7.813 0.624 1.296 1.00 0.00 253 LEU A CA 13
ATOM 23654 C C . LEU A 1 79 ? 8.617 -0.484 1.967 1.00 0.00 253 LEU A C 13
ATOM 23655 O O . LEU A 1 79 ? 8.317 -1.667 1.809 1.00 0.00 253 LEU A O 13
ATOM 23671 N N . THR A 1 80 ? 9.643 -0.091 2.716 1.00 0.00 254 THR A N 13
ATOM 23672 C CA . THR A 1 80 ? 10.494 -1.048 3.413 1.00 0.00 254 THR A CA 13
ATOM 23673 C C . THR A 1 80 ? 9.965 -1.341 4.813 1.00 0.00 254 THR A C 13
ATOM 23674 O O . THR A 1 80 ? 9.302 -0.504 5.425 1.00 0.00 254 THR A O 13
ATOM 23685 N N . LYS A 1 81 ? 10.271 -2.533 5.317 1.00 0.00 255 LYS A N 13
ATOM 23686 C CA . LYS A 1 81 ? 9.833 -2.939 6.651 1.00 0.00 255 LYS A CA 13
ATOM 23687 C C . LYS A 1 81 ? 8.311 -2.998 6.736 1.00 0.00 255 LYS A C 13
ATOM 23688 O O . LYS A 1 81 ? 7.617 -2.072 6.318 1.00 0.00 255 LYS A O 13
ATOM 23707 N N . GLY A 1 82 ? 7.797 -4.094 7.286 1.00 0.00 256 GLY A N 13
ATOM 23708 C CA . GLY A 1 82 ? 6.362 -4.255 7.422 1.00 0.00 256 GLY A CA 13
ATOM 23709 C C . GLY A 1 82 ? 5.747 -5.023 6.268 1.00 0.00 256 GLY A C 13
ATOM 23710 O O . GLY A 1 82 ? 4.813 -5.801 6.458 1.00 0.00 256 GLY A O 13
ATOM 23714 N N . TRP A 1 83 ? 6.271 -4.802 5.066 1.00 0.00 257 TRP A N 13
ATOM 23715 C CA . TRP A 1 83 ? 5.764 -5.479 3.876 1.00 0.00 257 TRP A CA 13
ATOM 23716 C C . TRP A 1 83 ? 5.822 -6.995 4.042 1.00 0.00 257 TRP A C 13
ATOM 23717 O O . TRP A 1 83 ? 4.876 -7.703 3.699 1.00 0.00 257 TRP A O 13
ATOM 23738 N N . SER A 1 84 ? 6.940 -7.484 4.569 1.00 0.00 258 SER A N 13
ATOM 23739 C CA . SER A 1 84 ? 7.121 -8.916 4.780 1.00 0.00 258 SER A CA 13
ATOM 23740 C C . SER A 1 84 ? 6.096 -9.452 5.774 1.00 0.00 258 SER A C 13
ATOM 23741 O O . SER A 1 84 ? 5.624 -10.583 5.643 1.00 0.00 258 SER A O 13
ATOM 23749 N N . ARG A 1 85 ? 5.759 -8.638 6.767 1.00 0.00 259 ARG A N 13
ATOM 23750 C CA . ARG A 1 85 ? 4.791 -9.031 7.785 1.00 0.00 259 ARG A CA 13
ATOM 23751 C C . ARG A 1 85 ? 3.394 -9.175 7.183 1.00 0.00 259 ARG A C 13
ATOM 23752 O O . ARG A 1 85 ? 2.660 -10.107 7.515 1.00 0.00 259 ARG A O 13
ATOM 23773 N N . PHE A 1 86 ? 3.035 -8.245 6.305 1.00 0.00 260 PHE A N 13
ATOM 23774 C CA . PHE A 1 86 ? 1.727 -8.268 5.663 1.00 0.00 260 PHE A CA 13
ATOM 23775 C C . PHE A 1 86 ? 1.599 -9.458 4.716 1.00 0.00 260 PHE A C 13
ATOM 23776 O O . PHE A 1 86 ? 0.683 -10.269 4.842 1.00 0.00 260 PHE A O 13
ATOM 23793 N N . VAL A 1 87 ? 2.526 -9.555 3.768 1.00 0.00 261 VAL A N 13
ATOM 23794 C CA . VAL A 1 87 ? 2.520 -10.644 2.795 1.00 0.00 261 VAL A CA 13
ATOM 23795 C C . VAL A 1 87 ? 2.425 -12.003 3.479 1.00 0.00 261 VAL A C 13
ATOM 23796 O O . VAL A 1 87 ? 1.888 -12.957 2.915 1.00 0.00 261 VAL A O 13
ATOM 23809 N N . LYS A 1 88 ? 2.951 -12.089 4.697 1.00 0.00 262 LYS A N 13
ATOM 23810 C CA . LYS A 1 88 ? 2.924 -13.335 5.454 1.00 0.00 262 LYS A CA 13
ATOM 23811 C C . LYS A 1 88 ? 1.602 -13.490 6.202 1.00 0.00 262 LYS A C 13
ATOM 23812 O O . LYS A 1 88 ? 1.017 -14.572 6.227 1.00 0.00 262 LYS A O 13
ATOM 23831 N N . GLU A 1 89 ? 1.140 -12.403 6.809 1.00 0.00 263 GLU A N 13
ATOM 23832 C CA . GLU A 1 89 ? -0.112 -12.421 7.557 1.00 0.00 263 GLU A CA 13
ATOM 23833 C C . GLU A 1 89 ? -1.294 -12.707 6.636 1.00 0.00 263 GLU A C 13
ATOM 23834 O O . GLU A 1 89 ? -2.083 -13.618 6.889 1.00 0.00 263 GLU A O 13
ATOM 23846 N N . LYS A 1 90 ? -1.410 -11.925 5.568 1.00 0.00 264 LYS A N 13
ATOM 23847 C CA . LYS A 1 90 ? -2.496 -12.095 4.610 1.00 0.00 264 LYS A CA 13
ATOM 23848 C C . LYS A 1 90 ? -2.165 -13.174 3.577 1.00 0.00 264 LYS A C 13
ATOM 23849 O O . LYS A 1 90 ? -2.964 -13.446 2.680 1.00 0.00 264 LYS A O 13
ATOM 23868 N N . ASN A 1 91 ? -0.990 -13.786 3.706 1.00 0.00 265 ASN A N 13
ATOM 23869 C CA . ASN A 1 91 ? -0.570 -14.831 2.780 1.00 0.00 265 ASN A CA 13
ATOM 23870 C C . ASN A 1 91 ? -0.548 -14.309 1.346 1.00 0.00 265 ASN A C 13
ATOM 23871 O O . ASN A 1 91 ? -0.796 -15.053 0.398 1.00 0.00 265 ASN A O 13
ATOM 23882 N N . LEU A 1 92 ? -0.249 -13.021 1.194 1.00 0.00 266 LEU A N 13
ATOM 23883 C CA . LEU A 1 92 ? -0.195 -12.399 -0.123 1.00 0.00 266 LEU A CA 13
ATOM 23884 C C . LEU A 1 92 ? 0.805 -13.111 -1.026 1.00 0.00 266 LEU A C 13
ATOM 23885 O O . LEU A 1 92 ? 1.871 -13.536 -0.576 1.00 0.00 266 LEU A O 13
ATOM 23901 N N . ARG A 1 93 ? 0.459 -13.238 -2.303 1.00 0.00 267 ARG A N 13
ATOM 23902 C CA . ARG A 1 93 ? 1.326 -13.899 -3.269 1.00 0.00 267 ARG A CA 13
ATOM 23903 C C . ARG A 1 93 ? 1.288 -13.182 -4.616 1.00 0.00 267 ARG A C 13
ATOM 23904 O O . ARG A 1 93 ? 0.538 -12.223 -4.797 1.00 0.00 267 ARG A O 13
ATOM 23925 N N . ALA A 1 94 ? 2.099 -13.656 -5.557 1.00 0.00 268 ALA A N 13
ATOM 23926 C CA . ALA A 1 94 ? 2.156 -13.061 -6.886 1.00 0.00 268 ALA A CA 13
ATOM 23927 C C . ALA A 1 94 ? 0.878 -13.347 -7.668 1.00 0.00 268 ALA A C 13
ATOM 23928 O O . ALA A 1 94 ? 0.164 -14.307 -7.381 1.00 0.00 268 ALA A O 13
ATOM 23935 N N . GLY A 1 95 ? 0.599 -12.508 -8.661 1.00 0.00 269 GLY A N 13
ATOM 23936 C CA . GLY A 1 95 ? -0.593 -12.688 -9.468 1.00 0.00 269 GLY A CA 13
ATOM 23937 C C . GLY A 1 95 ? -1.743 -11.816 -9.009 1.00 0.00 269 GLY A C 13
ATOM 23938 O O . GLY A 1 95 ? -2.598 -11.431 -9.807 1.00 0.00 269 GLY A O 13
ATOM 23942 N N . ASP A 1 96 ? -1.765 -11.502 -7.718 1.00 0.00 270 ASP A N 13
ATOM 23943 C CA . ASP A 1 96 ? -2.820 -10.670 -7.149 1.00 0.00 270 ASP A CA 13
ATOM 23944 C C . ASP A 1 96 ? -2.553 -9.192 -7.428 1.00 0.00 270 ASP A C 13
ATOM 23945 O O . ASP A 1 96 ? -1.662 -8.849 -8.203 1.00 0.00 270 ASP A O 13
ATOM 23954 N N . VAL A 1 97 ? -3.332 -8.327 -6.789 1.00 0.00 271 VAL A N 13
ATOM 23955 C CA . VAL A 1 97 ? -3.178 -6.888 -6.967 1.00 0.00 271 VAL A CA 13
ATOM 23956 C C . VAL A 1 97 ? -3.131 -6.170 -5.623 1.00 0.00 271 VAL A C 13
ATOM 23957 O O . VAL A 1 97 ? -3.812 -6.560 -4.674 1.00 0.00 271 VAL A O 13
ATOM 23970 N N . VAL A 1 98 ? -2.321 -5.119 -5.547 1.00 0.00 272 VAL A N 13
ATOM 23971 C CA . VAL A 1 98 ? -2.184 -4.344 -4.321 1.00 0.00 272 VAL A CA 13
ATOM 23972 C C . VAL A 1 98 ? -2.740 -2.936 -4.496 1.00 0.00 272 VAL A C 13
ATOM 23973 O O . VAL A 1 98 ? -2.049 -2.041 -4.985 1.00 0.00 272 VAL A O 13
ATOM 23986 N N . SER A 1 99 ? -3.992 -2.743 -4.091 1.00 0.00 273 SER A N 13
ATOM 23987 C CA . SER A 1 99 ? -4.639 -1.442 -4.204 1.00 0.00 273 SER A CA 13
ATOM 23988 C C . SER A 1 99 ? -4.488 -0.645 -2.911 1.00 0.00 273 SER A C 13
ATOM 23989 O O . SER A 1 99 ? -4.443 -1.214 -1.821 1.00 0.00 273 SER A O 13
ATOM 23997 N N . PHE A 1 100 ? -4.407 0.675 -3.043 1.00 0.00 274 PHE A N 13
ATOM 23998 C CA . PHE A 1 100 ? -4.260 1.550 -1.886 1.00 0.00 274 PHE A CA 13
ATOM 23999 C C . PHE A 1 100 ? -5.241 2.717 -1.958 1.00 0.00 274 PHE A C 13
ATOM 24000 O O . PHE A 1 100 ? -5.357 3.378 -2.989 1.00 0.00 274 PHE A O 13
ATOM 24017 N N . SER A 1 101 ? -5.942 2.962 -0.857 1.00 0.00 275 SER A N 13
ATOM 24018 C CA . SER A 1 101 ? -6.913 4.048 -0.798 1.00 0.00 275 SER A CA 13
ATOM 24019 C C . SER A 1 101 ? -6.439 5.152 0.143 1.00 0.00 275 SER A C 13
ATOM 24020 O O . SER A 1 101 ? -5.337 5.086 0.687 1.00 0.00 275 SER A O 13
ATOM 24028 N N . ARG A 1 102 ? -7.281 6.162 0.330 1.00 0.00 276 ARG A N 13
ATOM 24029 C CA . ARG A 1 102 ? -6.950 7.280 1.205 1.00 0.00 276 ARG A CA 13
ATOM 24030 C C . ARG A 1 102 ? -8.213 7.907 1.789 1.00 0.00 276 ARG A C 13
ATOM 24031 O O . ARG A 1 102 ? -9.255 7.948 1.136 1.00 0.00 276 ARG A O 13
ATOM 24052 N N . SER A 1 103 ? -8.112 8.395 3.020 1.00 0.00 277 SER A N 13
ATOM 24053 C CA . SER A 1 103 ? -9.248 9.018 3.691 1.00 0.00 277 SER A CA 13
ATOM 24054 C C . SER A 1 103 ? -9.433 10.458 3.220 1.00 0.00 277 SER A C 13
ATOM 24055 O O . SER A 1 103 ? -8.541 11.039 2.600 1.00 0.00 277 SER A O 13
ATOM 24063 N N . ASN A 1 104 ? -10.597 11.027 3.517 1.00 0.00 278 ASN A N 13
ATOM 24064 C CA . ASN A 1 104 ? -10.899 12.399 3.124 1.00 0.00 278 ASN A CA 13
ATOM 24065 C C . ASN A 1 104 ? -10.416 13.386 4.184 1.00 0.00 278 ASN A C 13
ATOM 24066 O O . ASN A 1 104 ? -11.189 14.201 4.690 1.00 0.00 278 ASN A O 13
ATOM 24077 N N . GLY A 1 105 ? -9.130 13.307 4.514 1.00 0.00 279 GLY A N 13
ATOM 24078 C CA . GLY A 1 105 ? -8.563 14.198 5.509 1.00 0.00 279 GLY A CA 13
ATOM 24079 C C . GLY A 1 105 ? -7.084 13.950 5.731 1.00 0.00 279 GLY A C 13
ATOM 24080 O O . GLY A 1 105 ? -6.704 13.019 6.439 1.00 0.00 279 GLY A O 13
ATOM 24084 N N . GLN A 1 106 ? -6.248 14.786 5.123 1.00 0.00 280 GLN A N 13
ATOM 24085 C CA . GLN A 1 106 ? -4.803 14.651 5.259 1.00 0.00 280 GLN A CA 13
ATOM 24086 C C . GLN A 1 106 ? -4.329 13.310 4.707 1.00 0.00 280 GLN A C 13
ATOM 24087 O O . GLN A 1 106 ? -5.125 12.389 4.521 1.00 0.00 280 GLN A O 13
ATOM 24101 N N . ASP A 1 107 ? -3.031 13.205 4.447 1.00 0.00 281 ASP A N 13
ATOM 24102 C CA . ASP A 1 107 ? -2.454 11.974 3.917 1.00 0.00 281 ASP A CA 13
ATOM 24103 C C . ASP A 1 107 ? -1.829 11.139 5.030 1.00 0.00 281 ASP A C 13
ATOM 24104 O O . ASP A 1 107 ? -0.881 10.390 4.799 1.00 0.00 281 ASP A O 13
ATOM 24113 N N . GLN A 1 108 ? -2.366 11.272 6.240 1.00 0.00 282 GLN A N 13
ATOM 24114 C CA . GLN A 1 108 ? -1.860 10.531 7.388 1.00 0.00 282 GLN A CA 13
ATOM 24115 C C . GLN A 1 108 ? -2.579 9.193 7.530 1.00 0.00 282 GLN A C 13
ATOM 24116 O O . GLN A 1 108 ? -2.002 8.210 7.995 1.00 0.00 282 GLN A O 13
ATOM 24130 N N . GLN A 1 109 ? -3.845 9.161 7.127 1.00 0.00 283 GLN A N 13
ATOM 24131 C CA . GLN A 1 109 ? -4.645 7.944 7.209 1.00 0.00 283 GLN A CA 13
ATOM 24132 C C . GLN A 1 109 ? -4.756 7.271 5.845 1.00 0.00 283 GLN A C 13
ATOM 24133 O O . GLN A 1 109 ? -5.226 7.873 4.880 1.00 0.00 283 GLN A O 13
ATOM 24147 N N . LEU A 1 110 ? -4.320 6.018 5.773 1.00 0.00 284 LEU A N 13
ATOM 24148 C CA . LEU A 1 110 ? -4.369 5.261 4.526 1.00 0.00 284 LEU A CA 13
ATOM 24149 C C . LEU A 1 110 ? -5.024 3.901 4.743 1.00 0.00 284 LEU A C 13
ATOM 24150 O O . LEU A 1 110 ? -5.434 3.568 5.855 1.00 0.00 284 LEU A O 13
ATOM 24166 N N . TYR A 1 111 ? -5.118 3.118 3.674 1.00 0.00 285 TYR A N 13
ATOM 24167 C CA . TYR A 1 111 ? -5.723 1.793 3.747 1.00 0.00 285 TYR A CA 13
ATOM 24168 C C . TYR A 1 111 ? -5.075 0.844 2.744 1.00 0.00 285 TYR A C 13
ATOM 24169 O O . TYR A 1 111 ? -4.663 1.258 1.660 1.00 0.00 285 TYR A O 13
ATOM 24187 N N . ILE A 1 112 ? -4.988 -0.430 3.113 1.00 0.00 286 ILE A N 13
ATOM 24188 C CA . ILE A 1 112 ? -4.390 -1.436 2.244 1.00 0.00 286 ILE A CA 13
ATOM 24189 C C . ILE A 1 112 ? -5.436 -2.432 1.756 1.00 0.00 286 ILE A C 13
ATOM 24190 O O . ILE A 1 112 ? -6.015 -3.180 2.545 1.00 0.00 286 ILE A O 13
ATOM 24206 N N . GLY A 1 113 ? -5.675 -2.439 0.448 1.00 0.00 287 GLY A N 13
ATOM 24207 C CA . GLY A 1 113 ? -6.652 -3.348 -0.126 1.00 0.00 287 GLY A CA 13
ATOM 24208 C C . GLY A 1 113 ? -6.055 -4.238 -1.198 1.00 0.00 287 GLY A C 13
ATOM 24209 O O . GLY A 1 113 ? -5.339 -3.766 -2.079 1.00 0.00 287 GLY A O 13
ATOM 24213 N N . TRP A 1 114 ? -6.353 -5.532 -1.122 1.00 0.00 288 TRP A N 13
ATOM 24214 C CA . TRP A 1 114 ? -5.841 -6.492 -2.094 1.00 0.00 288 TRP A CA 13
ATOM 24215 C C . TRP A 1 114 ? -6.979 -7.277 -2.736 1.00 0.00 288 TRP A C 13
ATOM 24216 O O . TRP A 1 114 ? -7.982 -7.579 -2.088 1.00 0.00 288 TRP A O 13
ATOM 24237 N N . LYS A 1 115 ? -6.818 -7.606 -4.015 1.00 0.00 289 LYS A N 13
ATOM 24238 C CA . LYS A 1 115 ? -7.833 -8.356 -4.746 1.00 0.00 289 LYS A CA 13
ATOM 24239 C C . LYS A 1 115 ? -7.296 -9.722 -5.169 1.00 0.00 289 LYS A C 13
ATOM 24240 O O . LYS A 1 115 ? -6.143 -9.845 -5.582 1.00 0.00 289 LYS A O 13
ATOM 24259 N N . SER A 1 116 ? -8.143 -10.741 -5.067 1.00 0.00 290 SER A N 13
ATOM 24260 C CA . SER A 1 116 ? -7.754 -12.096 -5.442 1.00 0.00 290 SER A CA 13
ATOM 24261 C C . SER A 1 116 ? -8.103 -12.379 -6.900 1.00 0.00 290 SER A C 13
ATOM 24262 O O . SER A 1 116 ? -8.723 -13.395 -7.215 1.00 0.00 290 SER A O 13
ATOM 24270 N N . ARG A 1 117 ? -7.700 -11.475 -7.785 1.00 0.00 291 ARG A N 13
ATOM 24271 C CA . ARG A 1 117 ? -7.969 -11.627 -9.210 1.00 0.00 291 ARG A CA 13
ATOM 24272 C C . ARG A 1 117 ? -7.033 -12.655 -9.836 1.00 0.00 291 ARG A C 13
ATOM 24273 O O . ARG A 1 117 ? -5.821 -12.448 -9.898 1.00 0.00 291 ARG A O 13
ATOM 24294 N N . SER A 1 118 ? -7.604 -13.765 -10.295 1.00 0.00 292 SER A N 13
ATOM 24295 C CA . SER A 1 118 ? -6.818 -14.825 -10.916 1.00 0.00 292 SER A CA 13
ATOM 24296 C C . SER A 1 118 ? -7.542 -15.396 -12.130 1.00 0.00 292 SER A C 13
ATOM 24297 O O . SER A 1 118 ? -6.950 -15.554 -13.200 1.00 0.00 292 SER A O 13
ATOM 24305 N N . GLY A 1 119 ? -8.822 -15.705 -11.960 1.00 0.00 293 GLY A N 13
ATOM 24306 C CA . GLY A 1 119 ? -9.604 -16.253 -13.052 1.00 0.00 293 GLY A CA 13
ATOM 24307 C C . GLY A 1 119 ? -10.760 -17.108 -12.567 1.00 0.00 293 GLY A C 13
ATOM 24308 O O . GLY A 1 119 ? -10.556 -18.098 -11.865 1.00 0.00 293 GLY A O 13
ATOM 24312 N N . SER A 1 120 ? -11.975 -16.724 -12.939 1.00 0.00 294 SER A N 13
ATOM 24313 C CA . SER A 1 120 ? -13.168 -17.459 -12.536 1.00 0.00 294 SER A CA 13
ATOM 24314 C C . SER A 1 120 ? -13.196 -18.841 -13.180 1.00 0.00 294 SER A C 13
ATOM 24315 O O . SER A 1 120 ? -12.386 -19.148 -14.054 1.00 0.00 294 SER A O 13
ATOM 24323 N N . ASP A 1 121 ? -14.134 -19.674 -12.739 1.00 0.00 295 ASP A N 13
ATOM 24324 C CA . ASP A 1 121 ? -14.268 -21.024 -13.272 1.00 0.00 295 ASP A CA 13
ATOM 24325 C C . ASP A 1 121 ? -15.184 -21.041 -14.491 1.00 0.00 295 ASP A C 13
ATOM 24326 O O . ASP A 1 121 ? -14.831 -21.581 -15.539 1.00 0.00 295 ASP A O 13
ATOM 24335 N N . LEU A 1 122 ? -16.363 -20.445 -14.347 1.00 0.00 296 LEU A N 13
ATOM 24336 C CA . LEU A 1 122 ? -17.330 -20.389 -15.436 1.00 0.00 296 LEU A CA 13
ATOM 24337 C C . LEU A 1 122 ? -16.780 -19.591 -16.614 1.00 0.00 296 LEU A C 13
ATOM 24338 O O . LEU A 1 122 ? -17.107 -19.863 -17.769 1.00 0.00 296 LEU A O 13
ATOM 24354 N N . ASP A 1 123 ? -15.943 -18.602 -16.313 1.00 0.00 297 ASP A N 13
ATOM 24355 C CA . ASP A 1 123 ? -15.347 -17.764 -17.345 1.00 0.00 297 ASP A CA 13
ATOM 24356 C C . ASP A 1 123 ? -14.523 -18.601 -18.318 1.00 0.00 297 ASP A C 13
ATOM 24357 O O . ASP A 1 123 ? -14.739 -18.558 -19.530 1.00 0.00 297 ASP A O 13
ATOM 24366 N N . ALA A 1 124 ? -13.576 -19.362 -17.780 1.00 0.00 298 ALA A N 13
ATOM 24367 C CA . ALA A 1 124 ? -12.719 -20.210 -18.600 1.00 0.00 298 ALA A CA 13
ATOM 24368 C C . ALA A 1 124 ? -13.069 -21.682 -18.420 1.00 0.00 298 ALA A C 13
ATOM 24369 O O . ALA A 1 124 ? -12.584 -22.291 -17.444 1.00 0.00 298 ALA A O 13
ATOM 24376 N N . ARG A 1 8 ? -16.210 0.172 1.138 1.00 0.00 182 ARG A N 14
ATOM 24377 C CA . ARG A 1 8 ? -15.211 1.272 1.175 1.00 0.00 182 ARG A CA 14
ATOM 24378 C C . ARG A 1 8 ? -15.893 2.635 1.249 1.00 0.00 182 ARG A C 14
ATOM 24379 O O . ARG A 1 8 ? -16.793 2.932 0.465 1.00 0.00 182 ARG A O 14
ATOM 24400 N N . SER A 1 9 ? -15.458 3.457 2.197 1.00 0.00 183 SER A N 14
ATOM 24401 C CA . SER A 1 9 ? -16.027 4.789 2.375 1.00 0.00 183 SER A CA 14
ATOM 24402 C C . SER A 1 9 ? -15.111 5.854 1.780 1.00 0.00 183 SER A C 14
ATOM 24403 O O . SER A 1 9 ? -15.576 6.885 1.298 1.00 0.00 183 SER A O 14
ATOM 24411 N N . ALA A 1 10 ? -13.809 5.595 1.819 1.00 0.00 184 ALA A N 14
ATOM 24412 C CA . ALA A 1 10 ? -12.829 6.532 1.285 1.00 0.00 184 ALA A CA 14
ATOM 24413 C C . ALA A 1 10 ? -12.627 6.322 -0.211 1.00 0.00 184 ALA A C 14
ATOM 24414 O O . ALA A 1 10 ? -13.227 5.427 -0.807 1.00 0.00 184 ALA A O 14
ATOM 24421 N N . GLU A 1 11 ? -11.781 7.150 -0.812 1.00 0.00 185 GLU A N 14
ATOM 24422 C CA . GLU A 1 11 ? -11.502 7.056 -2.241 1.00 0.00 185 GLU A CA 14
ATOM 24423 C C . GLU A 1 11 ? -10.109 6.486 -2.485 1.00 0.00 185 GLU A C 14
ATOM 24424 O O . GLU A 1 11 ? -9.165 6.791 -1.755 1.00 0.00 185 GLU A O 14
ATOM 24436 N N . ALA A 1 12 ? -9.986 5.660 -3.520 1.00 0.00 186 ALA A N 14
ATOM 24437 C CA . ALA A 1 12 ? -8.708 5.051 -3.862 1.00 0.00 186 ALA A CA 14
ATOM 24438 C C . ALA A 1 12 ? -7.785 6.053 -4.547 1.00 0.00 186 ALA A C 14
ATOM 24439 O O . ALA A 1 12 ? -8.239 6.911 -5.306 1.00 0.00 186 ALA A O 14
ATOM 24446 N N . LEU A 1 13 ? -6.489 5.940 -4.275 1.00 0.00 187 LEU A N 14
ATOM 24447 C CA . LEU A 1 13 ? -5.503 6.838 -4.866 1.00 0.00 187 LEU A CA 14
ATOM 24448 C C . LEU A 1 13 ? -4.966 6.272 -6.176 1.00 0.00 187 LEU A C 14
ATOM 24449 O O . LEU A 1 13 ? -4.948 6.957 -7.198 1.00 0.00 187 LEU A O 14
ATOM 24465 N N . PHE A 1 14 ? -4.532 5.017 -6.138 1.00 0.00 188 PHE A N 14
ATOM 24466 C CA . PHE A 1 14 ? -3.994 4.358 -7.323 1.00 0.00 188 PHE A CA 14
ATOM 24467 C C . PHE A 1 14 ? -4.035 2.842 -7.168 1.00 0.00 188 PHE A C 14
ATOM 24468 O O . PHE A 1 14 ? -3.873 2.315 -6.068 1.00 0.00 188 PHE A O 14
ATOM 24485 N N . GLU A 1 15 ? -4.253 2.143 -8.277 1.00 0.00 189 GLU A N 14
ATOM 24486 C CA . GLU A 1 15 ? -4.315 0.686 -8.265 1.00 0.00 189 GLU A CA 14
ATOM 24487 C C . GLU A 1 15 ? -3.181 0.087 -9.091 1.00 0.00 189 GLU A C 14
ATOM 24488 O O . GLU A 1 15 ? -2.944 0.494 -10.227 1.00 0.00 189 GLU A O 14
ATOM 24500 N N . LYS A 1 16 ? -2.483 -0.884 -8.509 1.00 0.00 190 LYS A N 14
ATOM 24501 C CA . LYS A 1 16 ? -1.374 -1.541 -9.191 1.00 0.00 190 LYS A CA 14
ATOM 24502 C C . LYS A 1 16 ? -1.363 -3.037 -8.893 1.00 0.00 190 LYS A C 14
ATOM 24503 O O . LYS A 1 16 ? -2.154 -3.526 -8.088 1.00 0.00 190 LYS A O 14
ATOM 24522 N N . ALA A 1 17 ? -0.459 -3.757 -9.548 1.00 0.00 191 ALA A N 14
ATOM 24523 C CA . ALA A 1 17 ? -0.342 -5.198 -9.353 1.00 0.00 191 ALA A CA 14
ATOM 24524 C C . ALA A 1 17 ? 0.989 -5.557 -8.701 1.00 0.00 191 ALA A C 14
ATOM 24525 O O . ALA A 1 17 ? 2.001 -4.896 -8.928 1.00 0.00 191 ALA A O 14
ATOM 24532 N N . VAL A 1 18 ? 0.978 -6.607 -7.887 1.00 0.00 192 VAL A N 14
ATOM 24533 C CA . VAL A 1 18 ? 2.184 -7.055 -7.201 1.00 0.00 192 VAL A CA 14
ATOM 24534 C C . VAL A 1 18 ? 2.994 -8.006 -8.078 1.00 0.00 192 VAL A C 14
ATOM 24535 O O . VAL A 1 18 ? 2.485 -9.031 -8.531 1.00 0.00 192 VAL A O 14
ATOM 24548 N N . THR A 1 19 ? 4.255 -7.659 -8.312 1.00 0.00 193 THR A N 14
ATOM 24549 C CA . THR A 1 19 ? 5.134 -8.481 -9.134 1.00 0.00 193 THR A CA 14
ATOM 24550 C C . THR A 1 19 ? 5.875 -9.510 -8.287 1.00 0.00 193 THR A C 14
ATOM 24551 O O . THR A 1 19 ? 5.953 -9.382 -7.064 1.00 0.00 193 THR A O 14
ATOM 24562 N N . PRO A 1 20 ? 6.433 -10.551 -8.927 1.00 0.00 194 PRO A N 14
ATOM 24563 C CA . PRO A 1 20 ? 7.172 -11.608 -8.227 1.00 0.00 194 PRO A CA 14
ATOM 24564 C C . PRO A 1 20 ? 8.295 -11.048 -7.359 1.00 0.00 194 PRO A C 14
ATOM 24565 O O . PRO A 1 20 ? 8.668 -11.646 -6.350 1.00 0.00 194 PRO A O 14
ATOM 24576 N N . SER A 1 21 ? 8.828 -9.900 -7.760 1.00 0.00 195 SER A N 14
ATOM 24577 C CA . SER A 1 21 ? 9.909 -9.259 -7.020 1.00 0.00 195 SER A CA 14
ATOM 24578 C C . SER A 1 21 ? 9.389 -8.613 -5.741 1.00 0.00 195 SER A C 14
ATOM 24579 O O . SER A 1 21 ? 10.092 -8.554 -4.733 1.00 0.00 195 SER A O 14
ATOM 24587 N N . ASP A 1 22 ? 8.153 -8.126 -5.789 1.00 0.00 196 ASP A N 14
ATOM 24588 C CA . ASP A 1 22 ? 7.539 -7.481 -4.634 1.00 0.00 196 ASP A CA 14
ATOM 24589 C C . ASP A 1 22 ? 7.443 -8.448 -3.459 1.00 0.00 196 ASP A C 14
ATOM 24590 O O . ASP A 1 22 ? 7.528 -8.042 -2.299 1.00 0.00 196 ASP A O 14
ATOM 24599 N N . VAL A 1 23 ? 7.263 -9.729 -3.764 1.00 0.00 197 VAL A N 14
ATOM 24600 C CA . VAL A 1 23 ? 7.154 -10.752 -2.732 1.00 0.00 197 VAL A CA 14
ATOM 24601 C C . VAL A 1 23 ? 8.241 -11.818 -2.878 1.00 0.00 197 VAL A C 14
ATOM 24602 O O . VAL A 1 23 ? 8.226 -12.828 -2.176 1.00 0.00 197 VAL A O 14
ATOM 24615 N N . GLY A 1 24 ? 9.183 -11.587 -3.790 1.00 0.00 198 GLY A N 14
ATOM 24616 C CA . GLY A 1 24 ? 10.256 -12.538 -4.001 1.00 0.00 198 GLY A CA 14
ATOM 24617 C C . GLY A 1 24 ? 11.423 -12.313 -3.060 1.00 0.00 198 GLY A C 14
ATOM 24618 O O . GLY A 1 24 ? 11.239 -11.870 -1.927 1.00 0.00 198 GLY A O 14
ATOM 24622 N N . LYS A 1 25 ? 12.628 -12.619 -3.530 1.00 0.00 199 LYS A N 14
ATOM 24623 C CA . LYS A 1 25 ? 13.829 -12.445 -2.721 1.00 0.00 199 LYS A CA 14
ATOM 24624 C C . LYS A 1 25 ? 14.097 -10.967 -2.454 1.00 0.00 199 LYS A C 14
ATOM 24625 O O . LYS A 1 25 ? 14.655 -10.603 -1.419 1.00 0.00 199 LYS A O 14
ATOM 24644 N N . LEU A 1 26 ? 13.694 -10.119 -3.394 1.00 0.00 200 LEU A N 14
ATOM 24645 C CA . LEU A 1 26 ? 13.889 -8.679 -3.259 1.00 0.00 200 LEU A CA 14
ATOM 24646 C C . LEU A 1 26 ? 13.053 -8.125 -2.112 1.00 0.00 200 LEU A C 14
ATOM 24647 O O . LEU A 1 26 ? 13.497 -7.242 -1.376 1.00 0.00 200 LEU A O 14
ATOM 24663 N N . ASN A 1 27 ? 11.839 -8.648 -1.964 1.00 0.00 201 ASN A N 14
ATOM 24664 C CA . ASN A 1 27 ? 10.939 -8.207 -0.905 1.00 0.00 201 ASN A CA 14
ATOM 24665 C C . ASN A 1 27 ? 10.609 -6.725 -1.053 1.00 0.00 201 ASN A C 14
ATOM 24666 O O . ASN A 1 27 ? 10.984 -6.090 -2.040 1.00 0.00 201 ASN A O 14
ATOM 24677 N N . ARG A 1 28 ? 9.904 -6.178 -0.067 1.00 0.00 202 ARG A N 14
ATOM 24678 C CA . ARG A 1 28 ? 9.519 -4.770 -0.085 1.00 0.00 202 ARG A CA 14
ATOM 24679 C C . ARG A 1 28 ? 8.503 -4.499 -1.190 1.00 0.00 202 ARG A C 14
ATOM 24680 O O . ARG A 1 28 ? 8.435 -5.231 -2.177 1.00 0.00 202 ARG A O 14
ATOM 24701 N N . LEU A 1 29 ? 7.715 -3.444 -1.016 1.00 0.00 203 LEU A N 14
ATOM 24702 C CA . LEU A 1 29 ? 6.701 -3.076 -1.996 1.00 0.00 203 LEU A CA 14
ATOM 24703 C C . LEU A 1 29 ? 7.218 -1.985 -2.930 1.00 0.00 203 LEU A C 14
ATOM 24704 O O . LEU A 1 29 ? 8.014 -1.137 -2.528 1.00 0.00 203 LEU A O 14
ATOM 24720 N N . VAL A 1 30 ? 6.758 -2.013 -4.177 1.00 0.00 204 VAL A N 14
ATOM 24721 C CA . VAL A 1 30 ? 7.173 -1.026 -5.166 1.00 0.00 204 VAL A CA 14
ATOM 24722 C C . VAL A 1 30 ? 6.019 -0.100 -5.534 1.00 0.00 204 VAL A C 14
ATOM 24723 O O . VAL A 1 30 ? 4.861 -0.516 -5.556 1.00 0.00 204 VAL A O 14
ATOM 24736 N N . ILE A 1 31 ? 6.343 1.155 -5.824 1.00 0.00 205 ILE A N 14
ATOM 24737 C CA . ILE A 1 31 ? 5.332 2.139 -6.192 1.00 0.00 205 ILE A CA 14
ATOM 24738 C C . ILE A 1 31 ? 5.874 3.124 -7.227 1.00 0.00 205 ILE A C 14
ATOM 24739 O O . ILE A 1 31 ? 6.914 3.749 -7.013 1.00 0.00 205 ILE A O 14
ATOM 24755 N N . PRO A 1 32 ? 5.177 3.280 -8.368 1.00 0.00 206 PRO A N 14
ATOM 24756 C CA . PRO A 1 32 ? 5.603 4.198 -9.432 1.00 0.00 206 PRO A CA 14
ATOM 24757 C C . PRO A 1 32 ? 5.816 5.617 -8.917 1.00 0.00 206 PRO A C 14
ATOM 24758 O O . PRO A 1 32 ? 5.509 5.924 -7.767 1.00 0.00 206 PRO A O 14
ATOM 24769 N N . LYS A 1 33 ? 6.348 6.479 -9.778 1.00 0.00 207 LYS A N 14
ATOM 24770 C CA . LYS A 1 33 ? 6.603 7.867 -9.410 1.00 0.00 207 LYS A CA 14
ATOM 24771 C C . LYS A 1 33 ? 5.395 8.747 -9.718 1.00 0.00 207 LYS A C 14
ATOM 24772 O O . LYS A 1 33 ? 5.145 9.738 -9.032 1.00 0.00 207 LYS A O 14
ATOM 24791 N N . HIS A 1 34 ? 4.649 8.379 -10.756 1.00 0.00 208 HIS A N 14
ATOM 24792 C CA . HIS A 1 34 ? 3.469 9.137 -11.155 1.00 0.00 208 HIS A CA 14
ATOM 24793 C C . HIS A 1 34 ? 2.316 8.940 -10.170 1.00 0.00 208 HIS A C 14
ATOM 24794 O O . HIS A 1 34 ? 1.301 9.631 -10.248 1.00 0.00 208 HIS A O 14
ATOM 24809 N N . HIS A 1 35 ? 2.474 7.994 -9.246 1.00 0.00 209 HIS A N 14
ATOM 24810 C CA . HIS A 1 35 ? 1.439 7.718 -8.255 1.00 0.00 209 HIS A CA 14
ATOM 24811 C C . HIS A 1 35 ? 1.895 8.122 -6.856 1.00 0.00 209 HIS A C 14
ATOM 24812 O O . HIS A 1 35 ? 1.221 8.892 -6.172 1.00 0.00 209 HIS A O 14
ATOM 24827 N N . ALA A 1 36 ? 3.038 7.592 -6.435 1.00 0.00 210 ALA A N 14
ATOM 24828 C CA . ALA A 1 36 ? 3.581 7.896 -5.115 1.00 0.00 210 ALA A CA 14
ATOM 24829 C C . ALA A 1 36 ? 3.963 9.369 -4.994 1.00 0.00 210 ALA A C 14
ATOM 24830 O O . ALA A 1 36 ? 4.019 9.913 -3.892 1.00 0.00 210 ALA A O 14
ATOM 24837 N N . GLU A 1 37 ? 4.232 10.007 -6.128 1.00 0.00 211 GLU A N 14
ATOM 24838 C CA . GLU A 1 37 ? 4.611 11.415 -6.138 1.00 0.00 211 GLU A CA 14
ATOM 24839 C C . GLU A 1 37 ? 3.410 12.307 -6.436 1.00 0.00 211 GLU A C 14
ATOM 24840 O O . GLU A 1 37 ? 3.316 13.427 -5.936 1.00 0.00 211 GLU A O 14
ATOM 24852 N N . LYS A 1 38 ? 2.492 11.802 -7.256 1.00 0.00 212 LYS A N 14
ATOM 24853 C CA . LYS A 1 38 ? 1.297 12.555 -7.620 1.00 0.00 212 LYS A CA 14
ATOM 24854 C C . LYS A 1 38 ? 0.286 12.564 -6.479 1.00 0.00 212 LYS A C 14
ATOM 24855 O O . LYS A 1 38 ? -0.330 13.590 -6.190 1.00 0.00 212 LYS A O 14
ATOM 24874 N N . HIS A 1 39 ? 0.119 11.413 -5.833 1.00 0.00 213 HIS A N 14
ATOM 24875 C CA . HIS A 1 39 ? -0.820 11.291 -4.724 1.00 0.00 213 HIS A CA 14
ATOM 24876 C C . HIS A 1 39 ? -0.132 11.583 -3.394 1.00 0.00 213 HIS A C 14
ATOM 24877 O O . HIS A 1 39 ? -0.414 12.593 -2.748 1.00 0.00 213 HIS A O 14
ATOM 24892 N N . PHE A 1 40 ? 0.769 10.695 -2.990 1.00 0.00 214 PHE A N 14
ATOM 24893 C CA . PHE A 1 40 ? 1.496 10.862 -1.736 1.00 0.00 214 PHE A CA 14
ATOM 24894 C C . PHE A 1 40 ? 2.505 12.006 -1.840 1.00 0.00 214 PHE A C 14
ATOM 24895 O O . PHE A 1 40 ? 3.260 12.086 -2.808 1.00 0.00 214 PHE A O 14
ATOM 24912 N N . PRO A 1 41 ? 2.532 12.909 -0.844 1.00 0.00 215 PRO A N 14
ATOM 24913 C CA . PRO A 1 41 ? 3.458 14.045 -0.838 1.00 0.00 215 PRO A CA 14
ATOM 24914 C C . PRO A 1 41 ? 4.888 13.627 -0.512 1.00 0.00 215 PRO A C 14
ATOM 24915 O O . PRO A 1 41 ? 5.129 12.516 -0.043 1.00 0.00 215 PRO A O 14
ATOM 24926 N N . LEU A 1 42 ? 5.833 14.526 -0.767 1.00 0.00 216 LEU A N 14
ATOM 24927 C CA . LEU A 1 42 ? 7.241 14.253 -0.500 1.00 0.00 216 LEU A CA 14
ATOM 24928 C C . LEU A 1 42 ? 7.817 15.283 0.471 1.00 0.00 216 LEU A C 14
ATOM 24929 O O . LEU A 1 42 ? 7.535 16.476 0.358 1.00 0.00 216 LEU A O 14
ATOM 24945 N N . PRO A 1 43 ? 8.635 14.836 1.441 1.00 0.00 217 PRO A N 14
ATOM 24946 C CA . PRO A 1 43 ? 9.247 15.732 2.429 1.00 0.00 217 PRO A CA 14
ATOM 24947 C C . PRO A 1 43 ? 10.199 16.735 1.789 1.00 0.00 217 PRO A C 14
ATOM 24948 O O . PRO A 1 43 ? 11.374 16.439 1.570 1.00 0.00 217 PRO A O 14
ATOM 24959 N N . SER A 1 44 ? 9.686 17.925 1.491 1.00 0.00 218 SER A N 14
ATOM 24960 C CA . SER A 1 44 ? 10.490 18.976 0.878 1.00 0.00 218 SER A CA 14
ATOM 24961 C C . SER A 1 44 ? 11.507 19.534 1.868 1.00 0.00 218 SER A C 14
ATOM 24962 O O . SER A 1 44 ? 12.552 20.053 1.473 1.00 0.00 218 SER A O 14
ATOM 24970 N N . SER A 1 45 ? 11.196 19.428 3.157 1.00 0.00 219 SER A N 14
ATOM 24971 C CA . SER A 1 45 ? 12.083 19.924 4.204 1.00 0.00 219 SER A CA 14
ATOM 24972 C C . SER A 1 45 ? 13.481 19.327 4.068 1.00 0.00 219 SER A C 14
ATOM 24973 O O . SER A 1 45 ? 13.753 18.566 3.138 1.00 0.00 219 SER A O 14
ATOM 24981 N N . ASN A 1 46 ? 14.363 19.679 4.997 1.00 0.00 220 ASN A N 14
ATOM 24982 C CA . ASN A 1 46 ? 15.735 19.180 4.979 1.00 0.00 220 ASN A CA 14
ATOM 24983 C C . ASN A 1 46 ? 16.101 18.524 6.307 1.00 0.00 220 ASN A C 14
ATOM 24984 O O . ASN A 1 46 ? 16.819 17.525 6.338 1.00 0.00 220 ASN A O 14
ATOM 24995 N N . VAL A 1 47 ? 15.610 19.094 7.402 1.00 0.00 221 VAL A N 14
ATOM 24996 C CA . VAL A 1 47 ? 15.890 18.565 8.733 1.00 0.00 221 VAL A CA 14
ATOM 24997 C C . VAL A 1 47 ? 15.000 17.367 9.051 1.00 0.00 221 VAL A C 14
ATOM 24998 O O . VAL A 1 47 ? 15.384 16.484 9.818 1.00 0.00 221 VAL A O 14
ATOM 25011 N N . SER A 1 48 ? 13.810 17.343 8.458 1.00 0.00 222 SER A N 14
ATOM 25012 C CA . SER A 1 48 ? 12.868 16.251 8.684 1.00 0.00 222 SER A CA 14
ATOM 25013 C C . SER A 1 48 ? 12.509 15.559 7.373 1.00 0.00 222 SER A C 14
ATOM 25014 O O . SER A 1 48 ? 11.383 15.671 6.887 1.00 0.00 222 SER A O 14
ATOM 25022 N N . VAL A 1 49 ? 13.470 14.841 6.802 1.00 0.00 223 VAL A N 14
ATOM 25023 C CA . VAL A 1 49 ? 13.254 14.129 5.548 1.00 0.00 223 VAL A CA 14
ATOM 25024 C C . VAL A 1 49 ? 13.461 12.628 5.720 1.00 0.00 223 VAL A C 14
ATOM 25025 O O . VAL A 1 49 ? 12.761 11.821 5.106 1.00 0.00 223 VAL A O 14
ATOM 25038 N N . LYS A 1 50 ? 14.424 12.257 6.558 1.00 0.00 224 LYS A N 14
ATOM 25039 C CA . LYS A 1 50 ? 14.718 10.851 6.809 1.00 0.00 224 LYS A CA 14
ATOM 25040 C C . LYS A 1 50 ? 13.891 10.321 7.975 1.00 0.00 224 LYS A C 14
ATOM 25041 O O . LYS A 1 50 ? 14.100 10.710 9.124 1.00 0.00 224 LYS A O 14
ATOM 25060 N N . GLY A 1 51 ? 12.952 9.431 7.673 1.00 0.00 225 GLY A N 14
ATOM 25061 C CA . GLY A 1 51 ? 12.107 8.862 8.706 1.00 0.00 225 GLY A CA 14
ATOM 25062 C C . GLY A 1 51 ? 10.645 9.216 8.519 1.00 0.00 225 GLY A C 14
ATOM 25063 O O . GLY A 1 51 ? 10.152 10.183 9.097 1.00 0.00 225 GLY A O 14
ATOM 25067 N N . VAL A 1 52 ? 9.950 8.427 7.705 1.00 0.00 226 VAL A N 14
ATOM 25068 C CA . VAL A 1 52 ? 8.535 8.659 7.440 1.00 0.00 226 VAL A CA 14
ATOM 25069 C C . VAL A 1 52 ? 7.765 7.345 7.384 1.00 0.00 226 VAL A C 14
ATOM 25070 O O . VAL A 1 52 ? 8.125 6.433 6.639 1.00 0.00 226 VAL A O 14
ATOM 25083 N N . LEU A 1 53 ? 6.701 7.254 8.177 1.00 0.00 227 LEU A N 14
ATOM 25084 C CA . LEU A 1 53 ? 5.879 6.051 8.217 1.00 0.00 227 LEU A CA 14
ATOM 25085 C C . LEU A 1 53 ? 4.443 6.356 7.802 1.00 0.00 227 LEU A C 14
ATOM 25086 O O . LEU A 1 53 ? 3.989 7.496 7.894 1.00 0.00 227 LEU A O 14
ATOM 25102 N N . LEU A 1 54 ? 3.734 5.329 7.346 1.00 0.00 228 LEU A N 14
ATOM 25103 C CA . LEU A 1 54 ? 2.349 5.484 6.917 1.00 0.00 228 LEU A CA 14
ATOM 25104 C C . LEU A 1 54 ? 1.442 4.497 7.644 1.00 0.00 228 LEU A C 14
ATOM 25105 O O . LEU A 1 54 ? 1.720 3.297 7.684 1.00 0.00 228 LEU A O 14
ATOM 25121 N N . ASN A 1 55 ? 0.357 5.008 8.216 1.00 0.00 229 ASN A N 14
ATOM 25122 C CA . ASN A 1 55 ? -0.589 4.169 8.943 1.00 0.00 229 ASN A CA 14
ATOM 25123 C C . ASN A 1 55 ? -1.654 3.610 8.004 1.00 0.00 229 ASN A C 14
ATOM 25124 O O . ASN A 1 55 ? -2.403 4.362 7.381 1.00 0.00 229 ASN A O 14
ATOM 25135 N N . PHE A 1 56 ? -1.716 2.286 7.910 1.00 0.00 230 PHE A N 14
ATOM 25136 C CA . PHE A 1 56 ? -2.689 1.625 7.049 1.00 0.00 230 PHE A CA 14
ATOM 25137 C C . PHE A 1 56 ? -3.631 0.746 7.867 1.00 0.00 230 PHE A C 14
ATOM 25138 O O . PHE A 1 56 ? -3.188 -0.146 8.592 1.00 0.00 230 PHE A O 14
ATOM 25155 N N . GLU A 1 57 ? -4.928 1.006 7.749 1.00 0.00 231 GLU A N 14
ATOM 25156 C CA . GLU A 1 57 ? -5.931 0.239 8.479 1.00 0.00 231 GLU A CA 14
ATOM 25157 C C . GLU A 1 57 ? -6.400 -0.961 7.664 1.00 0.00 231 GLU A C 14
ATOM 25158 O O . GLU A 1 57 ? -6.290 -0.972 6.439 1.00 0.00 231 GLU A O 14
ATOM 25170 N N . ASP A 1 58 ? -6.923 -1.970 8.353 1.00 0.00 232 ASP A N 14
ATOM 25171 C CA . ASP A 1 58 ? -7.410 -3.175 7.694 1.00 0.00 232 ASP A CA 14
ATOM 25172 C C . ASP A 1 58 ? -8.911 -3.346 7.912 1.00 0.00 232 ASP A C 14
ATOM 25173 O O . ASP A 1 58 ? -9.407 -3.191 9.027 1.00 0.00 232 ASP A O 14
ATOM 25182 N N . VAL A 1 59 ? -9.627 -3.665 6.837 1.00 0.00 233 VAL A N 14
ATOM 25183 C CA . VAL A 1 59 ? -11.072 -3.859 6.907 1.00 0.00 233 VAL A CA 14
ATOM 25184 C C . VAL A 1 59 ? -11.447 -4.891 7.967 1.00 0.00 233 VAL A C 14
ATOM 25185 O O . VAL A 1 59 ? -12.561 -4.877 8.492 1.00 0.00 233 VAL A O 14
ATOM 25198 N N . ASN A 1 60 ? -10.512 -5.783 8.279 1.00 0.00 234 ASN A N 14
ATOM 25199 C CA . ASN A 1 60 ? -10.750 -6.820 9.277 1.00 0.00 234 ASN A CA 14
ATOM 25200 C C . ASN A 1 60 ? -10.588 -6.274 10.696 1.00 0.00 234 ASN A C 14
ATOM 25201 O O . ASN A 1 60 ? -10.794 -6.996 11.672 1.00 0.00 234 ASN A O 14
ATOM 25212 N N . GLY A 1 61 ? -10.218 -5.000 10.807 1.00 0.00 235 GLY A N 14
ATOM 25213 C CA . GLY A 1 61 ? -10.040 -4.393 12.113 1.00 0.00 235 GLY A CA 14
ATOM 25214 C C . GLY A 1 61 ? -8.622 -4.541 12.630 1.00 0.00 235 GLY A C 14
ATOM 25215 O O . GLY A 1 61 ? -8.409 -4.934 13.776 1.00 0.00 235 GLY A O 14
ATOM 25219 N N . LYS A 1 62 ? -7.649 -4.225 11.781 1.00 0.00 236 LYS A N 14
ATOM 25220 C CA . LYS A 1 62 ? -6.243 -4.325 12.159 1.00 0.00 236 LYS A CA 14
ATOM 25221 C C . LYS A 1 62 ? -5.446 -3.147 11.607 1.00 0.00 236 LYS A C 14
ATOM 25222 O O . LYS A 1 62 ? -5.622 -2.750 10.454 1.00 0.00 236 LYS A O 14
ATOM 25241 N N . VAL A 1 63 ? -4.569 -2.593 12.437 1.00 0.00 237 VAL A N 14
ATOM 25242 C CA . VAL A 1 63 ? -3.743 -1.462 12.033 1.00 0.00 237 VAL A CA 14
ATOM 25243 C C . VAL A 1 63 ? -2.342 -1.917 11.639 1.00 0.00 237 VAL A C 14
ATOM 25244 O O . VAL A 1 63 ? -1.681 -2.638 12.384 1.00 0.00 237 VAL A O 14
ATOM 25257 N N . TRP A 1 64 ? -1.897 -1.491 10.461 1.00 0.00 238 TRP A N 14
ATOM 25258 C CA . TRP A 1 64 ? -0.575 -1.857 9.968 1.00 0.00 238 TRP A CA 14
ATOM 25259 C C . TRP A 1 64 ? 0.372 -0.661 10.011 1.00 0.00 238 TRP A C 14
ATOM 25260 O O . TRP A 1 64 ? -0.065 0.489 10.009 1.00 0.00 238 TRP A O 14
ATOM 25281 N N . ARG A 1 65 ? 1.670 -0.942 10.054 1.00 0.00 239 ARG A N 14
ATOM 25282 C CA . ARG A 1 65 ? 2.678 0.112 10.100 1.00 0.00 239 ARG A CA 14
ATOM 25283 C C . ARG A 1 65 ? 3.791 -0.159 9.093 1.00 0.00 239 ARG A C 14
ATOM 25284 O O . ARG A 1 65 ? 4.691 -0.958 9.346 1.00 0.00 239 ARG A O 14
ATOM 25305 N N . PHE A 1 66 ? 3.726 0.519 7.951 1.00 0.00 240 PHE A N 14
ATOM 25306 C CA . PHE A 1 66 ? 4.728 0.354 6.906 1.00 0.00 240 PHE A CA 14
ATOM 25307 C C . PHE A 1 66 ? 5.673 1.550 6.868 1.00 0.00 240 PHE A C 14
ATOM 25308 O O . PHE A 1 66 ? 5.295 2.666 7.226 1.00 0.00 240 PHE A O 14
ATOM 25325 N N . ARG A 1 67 ? 6.906 1.311 6.432 1.00 0.00 241 ARG A N 14
ATOM 25326 C CA . ARG A 1 67 ? 7.905 2.370 6.349 1.00 0.00 241 ARG A CA 14
ATOM 25327 C C . ARG A 1 67 ? 8.107 2.817 4.905 1.00 0.00 241 ARG A C 14
ATOM 25328 O O . ARG A 1 67 ? 8.351 1.999 4.019 1.00 0.00 241 ARG A O 14
ATOM 25349 N N . TYR A 1 68 ? 8.005 4.123 4.677 1.00 0.00 242 TYR A N 14
ATOM 25350 C CA . TYR A 1 68 ? 8.178 4.681 3.340 1.00 0.00 242 TYR A CA 14
ATOM 25351 C C . TYR A 1 68 ? 9.657 4.870 3.022 1.00 0.00 242 TYR A C 14
ATOM 25352 O O . TYR A 1 68 ? 10.405 5.436 3.817 1.00 0.00 242 TYR A O 14
ATOM 25370 N N . SER A 1 69 ? 10.074 4.390 1.854 1.00 0.00 243 SER A N 14
ATOM 25371 C CA . SER A 1 69 ? 11.466 4.505 1.436 1.00 0.00 243 SER A CA 14
ATOM 25372 C C . SER A 1 69 ? 11.565 4.962 -0.015 1.00 0.00 243 SER A C 14
ATOM 25373 O O . SER A 1 69 ? 10.557 5.060 -0.717 1.00 0.00 243 SER A O 14
ATOM 25381 N N . TYR A 1 70 ? 12.786 5.243 -0.456 1.00 0.00 244 TYR A N 14
ATOM 25382 C CA . TYR A 1 70 ? 13.024 5.693 -1.824 1.00 0.00 244 TYR A CA 14
ATOM 25383 C C . TYR A 1 70 ? 14.074 4.819 -2.505 1.00 0.00 244 TYR A C 14
ATOM 25384 O O . TYR A 1 70 ? 15.233 4.790 -2.091 1.00 0.00 244 TYR A O 14
ATOM 25402 N N . TRP A 1 71 ? 13.662 4.103 -3.548 1.00 0.00 245 TRP A N 14
ATOM 25403 C CA . TRP A 1 71 ? 14.569 3.226 -4.278 1.00 0.00 245 TRP A CA 14
ATOM 25404 C C . TRP A 1 71 ? 14.932 3.819 -5.635 1.00 0.00 245 TRP A C 14
ATOM 25405 O O . TRP A 1 71 ? 14.184 4.622 -6.197 1.00 0.00 245 TRP A O 14
ATOM 25426 N N . ASN A 1 72 ? 16.089 3.420 -6.157 1.00 0.00 246 ASN A N 14
ATOM 25427 C CA . ASN A 1 72 ? 16.559 3.913 -7.447 1.00 0.00 246 ASN A CA 14
ATOM 25428 C C . ASN A 1 72 ? 16.832 5.415 -7.375 1.00 0.00 246 ASN A C 14
ATOM 25429 O O . ASN A 1 72 ? 16.218 6.207 -8.090 1.00 0.00 246 ASN A O 14
ATOM 25440 N N . SER A 1 73 ? 17.758 5.797 -6.498 1.00 0.00 247 SER A N 14
ATOM 25441 C CA . SER A 1 73 ? 18.111 7.200 -6.317 1.00 0.00 247 SER A CA 14
ATOM 25442 C C . SER A 1 73 ? 16.914 7.994 -5.806 1.00 0.00 247 SER A C 14
ATOM 25443 O O . SER A 1 73 ? 16.802 8.264 -4.610 1.00 0.00 247 SER A O 14
ATOM 25451 N N . SER A 1 74 ? 16.018 8.359 -6.716 1.00 0.00 248 SER A N 14
ATOM 25452 C CA . SER A 1 74 ? 14.825 9.115 -6.353 1.00 0.00 248 SER A CA 14
ATOM 25453 C C . SER A 1 74 ? 13.767 9.034 -7.453 1.00 0.00 248 SER A C 14
ATOM 25454 O O . SER A 1 74 ? 12.905 9.905 -7.561 1.00 0.00 248 SER A O 14
ATOM 25462 N N . GLN A 1 75 ? 13.842 7.987 -8.273 1.00 0.00 249 GLN A N 14
ATOM 25463 C CA . GLN A 1 75 ? 12.895 7.803 -9.365 1.00 0.00 249 GLN A CA 14
ATOM 25464 C C . GLN A 1 75 ? 11.683 6.982 -8.937 1.00 0.00 249 GLN A C 14
ATOM 25465 O O . GLN A 1 75 ? 10.540 7.362 -9.204 1.00 0.00 249 GLN A O 14
ATOM 25479 N N . SER A 1 76 ? 11.929 5.845 -8.291 1.00 0.00 250 SER A N 14
ATOM 25480 C CA . SER A 1 76 ? 10.844 4.972 -7.856 1.00 0.00 250 SER A CA 14
ATOM 25481 C C . SER A 1 76 ? 10.654 5.023 -6.344 1.00 0.00 250 SER A C 14
ATOM 25482 O O . SER A 1 76 ? 11.548 5.435 -5.606 1.00 0.00 250 SER A O 14
ATOM 25490 N N . TYR A 1 77 ? 9.479 4.592 -5.896 1.00 0.00 251 TYR A N 14
ATOM 25491 C CA . TYR A 1 77 ? 9.157 4.578 -4.475 1.00 0.00 251 TYR A CA 14
ATOM 25492 C C . TYR A 1 77 ? 8.939 3.146 -3.995 1.00 0.00 251 TYR A C 14
ATOM 25493 O O . TYR A 1 77 ? 8.618 2.261 -4.785 1.00 0.00 251 TYR A O 14
ATOM 25511 N N . VAL A 1 78 ? 9.119 2.924 -2.697 1.00 0.00 252 VAL A N 14
ATOM 25512 C CA . VAL A 1 78 ? 8.943 1.595 -2.126 1.00 0.00 252 VAL A CA 14
ATOM 25513 C C . VAL A 1 78 ? 8.467 1.669 -0.680 1.00 0.00 252 VAL A C 14
ATOM 25514 O O . VAL A 1 78 ? 8.695 2.660 0.012 1.00 0.00 252 VAL A O 14
ATOM 25527 N N . LEU A 1 79 ? 7.803 0.607 -0.230 1.00 0.00 253 LEU A N 14
ATOM 25528 C CA . LEU A 1 79 ? 7.290 0.543 1.134 1.00 0.00 253 LEU A CA 14
ATOM 25529 C C . LEU A 1 79 ? 7.946 -0.600 1.903 1.00 0.00 253 LEU A C 14
ATOM 25530 O O . LEU A 1 79 ? 7.415 -1.710 1.957 1.00 0.00 253 LEU A O 14
ATOM 25546 N N . THR A 1 80 ? 9.103 -0.323 2.495 1.00 0.00 254 THR A N 14
ATOM 25547 C CA . THR A 1 80 ? 9.830 -1.331 3.258 1.00 0.00 254 THR A CA 14
ATOM 25548 C C . THR A 1 80 ? 9.280 -1.450 4.676 1.00 0.00 254 THR A C 14
ATOM 25549 O O . THR A 1 80 ? 8.573 -0.564 5.155 1.00 0.00 254 THR A O 14
ATOM 25560 N N . LYS A 1 81 ? 9.610 -2.553 5.341 1.00 0.00 255 LYS A N 14
ATOM 25561 C CA . LYS A 1 81 ? 9.151 -2.793 6.705 1.00 0.00 255 LYS A CA 14
ATOM 25562 C C . LYS A 1 81 ? 7.629 -2.908 6.755 1.00 0.00 255 LYS A C 14
ATOM 25563 O O . LYS A 1 81 ? 6.913 -2.012 6.309 1.00 0.00 255 LYS A O 14
ATOM 25582 N N . GLY A 1 82 ? 7.143 -4.019 7.299 1.00 0.00 256 GLY A N 14
ATOM 25583 C CA . GLY A 1 82 ? 5.712 -4.232 7.397 1.00 0.00 256 GLY A CA 14
ATOM 25584 C C . GLY A 1 82 ? 5.181 -5.119 6.288 1.00 0.00 256 GLY A C 14
ATOM 25585 O O . GLY A 1 82 ? 4.201 -5.840 6.477 1.00 0.00 256 GLY A O 14
ATOM 25589 N N . TRP A 1 83 ? 5.827 -5.066 5.129 1.00 0.00 257 TRP A N 14
ATOM 25590 C CA . TRP A 1 83 ? 5.415 -5.868 3.984 1.00 0.00 257 TRP A CA 14
ATOM 25591 C C . TRP A 1 83 ? 5.622 -7.355 4.256 1.00 0.00 257 TRP A C 14
ATOM 25592 O O . TRP A 1 83 ? 4.786 -8.184 3.895 1.00 0.00 257 TRP A O 14
ATOM 25613 N N . SER A 1 84 ? 6.741 -7.687 4.893 1.00 0.00 258 SER A N 14
ATOM 25614 C CA . SER A 1 84 ? 7.056 -9.076 5.211 1.00 0.00 258 SER A CA 14
ATOM 25615 C C . SER A 1 84 ? 5.952 -9.709 6.053 1.00 0.00 258 SER A C 14
ATOM 25616 O O . SER A 1 84 ? 5.261 -10.622 5.601 1.00 0.00 258 SER A O 14
ATOM 25624 N N . ARG A 1 85 ? 5.790 -9.218 7.278 1.00 0.00 259 ARG A N 14
ATOM 25625 C CA . ARG A 1 85 ? 4.768 -9.739 8.181 1.00 0.00 259 ARG A CA 14
ATOM 25626 C C . ARG A 1 85 ? 3.391 -9.696 7.529 1.00 0.00 259 ARG A C 14
ATOM 25627 O O . ARG A 1 85 ? 2.547 -10.557 7.780 1.00 0.00 259 ARG A O 14
ATOM 25648 N N . PHE A 1 86 ? 3.171 -8.690 6.687 1.00 0.00 260 PHE A N 14
ATOM 25649 C CA . PHE A 1 86 ? 1.897 -8.539 5.994 1.00 0.00 260 PHE A CA 14
ATOM 25650 C C . PHE A 1 86 ? 1.712 -9.644 4.959 1.00 0.00 260 PHE A C 14
ATOM 25651 O O . PHE A 1 86 ? 0.708 -10.355 4.967 1.00 0.00 260 PHE A O 14
ATOM 25668 N N . VAL A 1 87 ? 2.690 -9.780 4.069 1.00 0.00 261 VAL A N 14
ATOM 25669 C CA . VAL A 1 87 ? 2.642 -10.797 3.027 1.00 0.00 261 VAL A CA 14
ATOM 25670 C C . VAL A 1 87 ? 2.573 -12.197 3.631 1.00 0.00 261 VAL A C 14
ATOM 25671 O O . VAL A 1 87 ? 2.009 -13.114 3.036 1.00 0.00 261 VAL A O 14
ATOM 25684 N N . LYS A 1 88 ? 3.151 -12.354 4.818 1.00 0.00 262 LYS A N 14
ATOM 25685 C CA . LYS A 1 88 ? 3.155 -13.642 5.503 1.00 0.00 262 LYS A CA 14
ATOM 25686 C C . LYS A 1 88 ? 1.837 -13.872 6.236 1.00 0.00 262 LYS A C 14
ATOM 25687 O O . LYS A 1 88 ? 1.356 -15.002 6.326 1.00 0.00 262 LYS A O 14
ATOM 25706 N N . GLU A 1 89 ? 1.259 -12.796 6.757 1.00 0.00 263 GLU A N 14
ATOM 25707 C CA . GLU A 1 89 ? -0.003 -12.881 7.482 1.00 0.00 263 GLU A CA 14
ATOM 25708 C C . GLU A 1 89 ? -1.114 -13.417 6.585 1.00 0.00 263 GLU A C 14
ATOM 25709 O O . GLU A 1 89 ? -1.860 -14.317 6.973 1.00 0.00 263 GLU A O 14
ATOM 25721 N N . LYS A 1 90 ? -1.221 -12.856 5.385 1.00 0.00 264 LYS A N 14
ATOM 25722 C CA . LYS A 1 90 ? -2.243 -13.278 4.432 1.00 0.00 264 LYS A CA 14
ATOM 25723 C C . LYS A 1 90 ? -1.665 -14.213 3.370 1.00 0.00 264 LYS A C 14
ATOM 25724 O O . LYS A 1 90 ? -2.359 -14.594 2.427 1.00 0.00 264 LYS A O 14
ATOM 25743 N N . ASN A 1 91 ? -0.394 -14.579 3.523 1.00 0.00 265 ASN A N 14
ATOM 25744 C CA . ASN A 1 91 ? 0.263 -15.470 2.571 1.00 0.00 265 ASN A CA 14
ATOM 25745 C C . ASN A 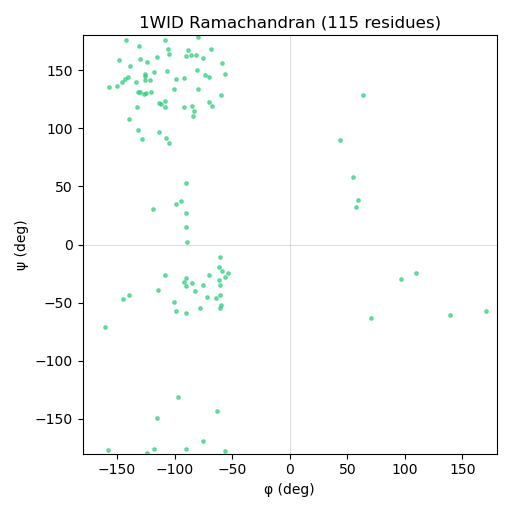1 91 ? 0.200 -14.898 1.157 1.00 0.00 265 ASN A C 14
ATOM 25746 O O . ASN A 1 91 ? 0.145 -15.642 0.178 1.00 0.00 265 ASN A O 14
ATOM 25757 N N . LEU A 1 92 ? 0.208 -13.573 1.060 1.00 0.00 266 LEU A N 14
ATOM 25758 C CA . LEU A 1 92 ? 0.150 -12.900 -0.232 1.00 0.00 266 LEU A CA 14
ATOM 25759 C C . LEU A 1 92 ? 1.334 -13.296 -1.108 1.00 0.00 266 LEU A C 14
ATOM 25760 O O . LEU A 1 92 ? 2.434 -13.536 -0.609 1.00 0.00 266 LEU A O 14
ATOM 25776 N N . ARG A 1 93 ? 1.102 -13.363 -2.414 1.00 0.00 267 ARG A N 14
ATOM 25777 C CA . ARG A 1 93 ? 2.152 -13.730 -3.358 1.00 0.00 267 ARG A CA 14
ATOM 25778 C C . ARG A 1 93 ? 1.999 -12.961 -4.667 1.00 0.00 267 ARG A C 14
ATOM 25779 O O . ARG A 1 93 ? 1.106 -12.126 -4.807 1.00 0.00 267 ARG A O 14
ATOM 25800 N N . ALA A 1 94 ? 2.876 -13.250 -5.623 1.00 0.00 268 ALA A N 14
ATOM 25801 C CA . ALA A 1 94 ? 2.840 -12.588 -6.920 1.00 0.00 268 ALA A CA 14
ATOM 25802 C C . ALA A 1 94 ? 1.584 -12.969 -7.696 1.00 0.00 268 ALA A C 14
ATOM 25803 O O . ALA A 1 94 ? 1.064 -14.076 -7.548 1.00 0.00 268 ALA A O 14
ATOM 25810 N N . GLY A 1 95 ? 1.103 -12.050 -8.526 1.00 0.00 269 GLY A N 14
ATOM 25811 C CA . GLY A 1 95 ? -0.089 -12.311 -9.312 1.00 0.00 269 GLY A CA 14
ATOM 25812 C C . GLY A 1 95 ? -1.312 -11.593 -8.774 1.00 0.00 269 GLY A C 14
ATOM 25813 O O . GLY A 1 95 ? -2.281 -11.377 -9.502 1.00 0.00 269 GLY A O 14
ATOM 25817 N N . ASP A 1 96 ? -1.270 -11.223 -7.498 1.00 0.00 270 ASP A N 14
ATOM 25818 C CA . ASP A 1 96 ? -2.385 -10.526 -6.867 1.00 0.00 270 ASP A CA 14
ATOM 25819 C C . ASP A 1 96 ? -2.373 -9.043 -7.221 1.00 0.00 270 ASP A C 14
ATOM 25820 O O . ASP A 1 96 ? -1.490 -8.575 -7.941 1.00 0.00 270 ASP A O 14
ATOM 25829 N N . VAL A 1 97 ? -3.355 -8.309 -6.710 1.00 0.00 271 VAL A N 14
ATOM 25830 C CA . VAL A 1 97 ? -3.456 -6.879 -6.970 1.00 0.00 271 VAL A CA 14
ATOM 25831 C C . VAL A 1 97 ? -3.429 -6.081 -5.671 1.00 0.00 271 VAL A C 14
ATOM 25832 O O . VAL A 1 97 ? -4.058 -6.462 -4.683 1.00 0.00 271 VAL A O 14
ATOM 25845 N N . VAL A 1 98 ? -2.695 -4.973 -5.677 1.00 0.00 272 VAL A N 14
ATOM 25846 C CA . VAL A 1 98 ? -2.585 -4.121 -4.499 1.00 0.00 272 VAL A CA 14
ATOM 25847 C C . VAL A 1 98 ? -3.185 -2.744 -4.757 1.00 0.00 272 VAL A C 14
ATOM 25848 O O . VAL A 1 98 ? -2.752 -2.025 -5.658 1.00 0.00 272 VAL A O 14
ATOM 25861 N N . SER A 1 99 ? -4.185 -2.381 -3.960 1.00 0.00 273 SER A N 14
ATOM 25862 C CA . SER A 1 99 ? -4.845 -1.087 -4.100 1.00 0.00 273 SER A CA 14
ATOM 25863 C C . SER A 1 99 ? -4.676 -0.253 -2.836 1.00 0.00 273 SER A C 14
ATOM 25864 O O . SER A 1 99 ? -4.838 -0.752 -1.723 1.00 0.00 273 SER A O 14
ATOM 25872 N N . PHE A 1 100 ? -4.344 1.023 -3.014 1.00 0.00 274 PHE A N 14
ATOM 25873 C CA . PHE A 1 100 ? -4.151 1.927 -1.887 1.00 0.00 274 PHE A CA 14
ATOM 25874 C C . PHE A 1 100 ? -5.109 3.113 -1.966 1.00 0.00 274 PHE A C 14
ATOM 25875 O O . PHE A 1 100 ? -5.258 3.734 -3.019 1.00 0.00 274 PHE A O 14
ATOM 25892 N N . SER A 1 101 ? -5.755 3.421 -0.846 1.00 0.00 275 SER A N 14
ATOM 25893 C CA . SER A 1 101 ? -6.697 4.533 -0.787 1.00 0.00 275 SER A CA 14
ATOM 25894 C C . SER A 1 101 ? -6.314 5.513 0.318 1.00 0.00 275 SER A C 14
ATOM 25895 O O . SER A 1 101 ? -5.365 5.279 1.066 1.00 0.00 275 SER A O 14
ATOM 25903 N N . ARG A 1 102 ? -7.059 6.610 0.414 1.00 0.00 276 ARG A N 14
ATOM 25904 C CA . ARG A 1 102 ? -6.797 7.624 1.429 1.00 0.00 276 ARG A CA 14
ATOM 25905 C C . ARG A 1 102 ? -8.085 8.330 1.843 1.00 0.00 276 ARG A C 14
ATOM 25906 O O . ARG A 1 102 ? -9.077 8.308 1.113 1.00 0.00 276 ARG A O 14
ATOM 25927 N N . SER A 1 103 ? -8.062 8.950 3.017 1.00 0.00 277 SER A N 14
ATOM 25928 C CA . SER A 1 103 ? -9.228 9.662 3.530 1.00 0.00 277 SER A CA 14
ATOM 25929 C C . SER A 1 103 ? -9.350 11.042 2.892 1.00 0.00 277 SER A C 14
ATOM 25930 O O . SER A 1 103 ? -8.349 11.720 2.657 1.00 0.00 277 SER A O 14
ATOM 25938 N N . ASN A 1 104 ? -10.584 11.454 2.614 1.00 0.00 278 ASN A N 14
ATOM 25939 C CA . ASN A 1 104 ? -10.840 12.756 2.003 1.00 0.00 278 ASN A CA 14
ATOM 25940 C C . ASN A 1 104 ? -11.043 13.840 3.062 1.00 0.00 278 ASN A C 14
ATOM 25941 O O . ASN A 1 104 ? -11.673 14.863 2.798 1.00 0.00 278 ASN A O 14
ATOM 25952 N N . GLY A 1 105 ? -10.507 13.613 4.259 1.00 0.00 279 GLY A N 14
ATOM 25953 C CA . GLY A 1 105 ? -10.647 14.585 5.327 1.00 0.00 279 GLY A CA 14
ATOM 25954 C C . GLY A 1 105 ? -9.310 15.020 5.895 1.00 0.00 279 GLY A C 14
ATOM 25955 O O . GLY A 1 105 ? -8.352 15.228 5.151 1.00 0.00 279 GLY A O 14
ATOM 25959 N N . GLN A 1 106 ? -9.246 15.159 7.216 1.00 0.00 280 GLN A N 14
ATOM 25960 C CA . GLN A 1 106 ? -8.016 15.576 7.882 1.00 0.00 280 GLN A CA 14
ATOM 25961 C C . GLN A 1 106 ? -7.312 14.381 8.516 1.00 0.00 280 GLN A C 14
ATOM 25962 O O . GLN A 1 106 ? -7.787 13.249 8.428 1.00 0.00 280 GLN A O 14
ATOM 25976 N N . ASP A 1 107 ? -6.175 14.641 9.152 1.00 0.00 281 ASP A N 14
ATOM 25977 C CA . ASP A 1 107 ? -5.402 13.587 9.801 1.00 0.00 281 ASP A CA 14
ATOM 25978 C C . ASP A 1 107 ? -4.898 12.574 8.777 1.00 0.00 281 ASP A C 14
ATOM 25979 O O . ASP A 1 107 ? -5.600 12.243 7.822 1.00 0.00 281 ASP A O 14
ATOM 25988 N N . GLN A 1 108 ? -3.679 12.087 8.982 1.00 0.00 282 GLN A N 14
ATOM 25989 C CA . GLN A 1 108 ? -3.083 11.113 8.077 1.00 0.00 282 GLN A CA 14
ATOM 25990 C C . GLN A 1 108 ? -3.647 9.718 8.330 1.00 0.00 282 GLN A C 14
ATOM 25991 O O . GLN A 1 108 ? -3.338 9.087 9.341 1.00 0.00 282 GLN A O 14
ATOM 26005 N N . GLN A 1 109 ? -4.476 9.243 7.405 1.00 0.00 283 GLN A N 14
ATOM 26006 C CA . GLN A 1 109 ? -5.082 7.923 7.529 1.00 0.00 283 GLN A CA 14
ATOM 26007 C C . GLN A 1 109 ? -5.186 7.242 6.167 1.00 0.00 283 GLN A C 14
ATOM 26008 O O . GLN A 1 109 ? -5.804 7.770 5.242 1.00 0.00 283 GLN A O 14
ATOM 26022 N N . LEU A 1 110 ? -4.577 6.066 6.053 1.00 0.00 284 LEU A N 14
ATOM 26023 C CA . LEU A 1 110 ? -4.600 5.310 4.806 1.00 0.00 284 LEU A CA 14
ATOM 26024 C C . LEU A 1 110 ? -5.347 3.991 4.983 1.00 0.00 284 LEU A C 14
ATOM 26025 O O . LEU A 1 110 ? -5.792 3.661 6.081 1.00 0.00 284 LEU A O 14
ATOM 26041 N N . TYR A 1 111 ? -5.482 3.243 3.892 1.00 0.00 285 TYR A N 14
ATOM 26042 C CA . TYR A 1 111 ? -6.176 1.960 3.926 1.00 0.00 285 TYR A CA 14
ATOM 26043 C C . TYR A 1 111 ? -5.612 1.009 2.876 1.00 0.00 285 TYR A C 14
ATOM 26044 O O . TYR A 1 111 ? -5.569 1.333 1.691 1.00 0.00 285 TYR A O 14
ATOM 26062 N N . ILE A 1 112 ? -5.177 -0.166 3.323 1.00 0.00 286 ILE A N 14
ATOM 26063 C CA . ILE A 1 112 ? -4.617 -1.165 2.421 1.00 0.00 286 ILE A CA 14
ATOM 26064 C C . ILE A 1 112 ? -5.666 -2.196 2.021 1.00 0.00 286 ILE A C 14
ATOM 26065 O O . ILE A 1 112 ? -6.386 -2.725 2.868 1.00 0.00 286 ILE A O 14
ATOM 26081 N N . GLY A 1 113 ? -5.749 -2.476 0.725 1.00 0.00 287 GLY A N 14
ATOM 26082 C CA . GLY A 1 113 ? -6.715 -3.443 0.236 1.00 0.00 287 GLY A CA 14
ATOM 26083 C C . GLY A 1 113 ? -6.216 -4.198 -0.980 1.00 0.00 287 GLY A C 14
ATOM 26084 O O . GLY A 1 113 ? -5.948 -3.603 -2.025 1.00 0.00 287 GLY A O 14
ATOM 26088 N N . TRP A 1 114 ? -6.089 -5.515 -0.846 1.00 0.00 288 TRP A N 14
ATOM 26089 C CA . TRP A 1 114 ? -5.618 -6.354 -1.942 1.00 0.00 288 TRP A CA 14
ATOM 26090 C C . TRP A 1 114 ? -6.793 -6.945 -2.716 1.00 0.00 288 TRP A C 14
ATOM 26091 O O . TRP A 1 114 ? -7.933 -6.911 -2.256 1.00 0.00 288 TRP A O 14
ATOM 26112 N N . LYS A 1 115 ? -6.505 -7.491 -3.892 1.00 0.00 289 LYS A N 14
ATOM 26113 C CA . LYS A 1 115 ? -7.536 -8.091 -4.729 1.00 0.00 289 LYS A CA 14
ATOM 26114 C C . LYS A 1 115 ? -7.126 -9.489 -5.179 1.00 0.00 289 LYS A C 14
ATOM 26115 O O . LYS A 1 115 ? -6.131 -9.658 -5.886 1.00 0.00 289 LYS A O 14
ATOM 26134 N N . SER A 1 116 ? -7.896 -10.489 -4.765 1.00 0.00 290 SER A N 14
ATOM 26135 C CA . SER A 1 116 ? -7.611 -11.874 -5.122 1.00 0.00 290 SER A CA 14
ATOM 26136 C C . SER A 1 116 ? -8.772 -12.485 -5.902 1.00 0.00 290 SER A C 14
ATOM 26137 O O . SER A 1 116 ? -9.911 -12.027 -5.799 1.00 0.00 290 SER A O 14
ATOM 26145 N N . ARG A 1 117 ? -8.477 -13.521 -6.678 1.00 0.00 291 ARG A N 14
ATOM 26146 C CA . ARG A 1 117 ? -9.495 -14.196 -7.473 1.00 0.00 291 ARG A CA 14
ATOM 26147 C C . ARG A 1 117 ? -10.360 -15.096 -6.598 1.00 0.00 291 ARG A C 14
ATOM 26148 O O . ARG A 1 117 ? -9.899 -16.121 -6.098 1.00 0.00 291 ARG A O 14
ATOM 26169 N N . SER A 1 118 ? -11.618 -14.705 -6.415 1.00 0.00 292 SER A N 14
ATOM 26170 C CA . SER A 1 118 ? -12.548 -15.477 -5.599 1.00 0.00 292 SER A CA 14
ATOM 26171 C C . SER A 1 118 ? -13.756 -15.917 -6.420 1.00 0.00 292 SER A C 14
ATOM 26172 O O . SER A 1 118 ? -14.863 -15.411 -6.238 1.00 0.00 292 SER A O 14
ATOM 26180 N N . GLY A 1 119 ? -13.536 -16.865 -7.327 1.00 0.00 293 GLY A N 14
ATOM 26181 C CA . GLY A 1 119 ? -14.614 -17.358 -8.163 1.00 0.00 293 GLY A CA 14
ATOM 26182 C C . GLY A 1 119 ? -14.896 -18.830 -7.935 1.00 0.00 293 GLY A C 14
ATOM 26183 O O . GLY A 1 119 ? -14.508 -19.674 -8.743 1.00 0.00 293 GLY A O 14
ATOM 26187 N N . SER A 1 120 ? -15.572 -19.138 -6.833 1.00 0.00 294 SER A N 14
ATOM 26188 C CA . SER A 1 120 ? -15.907 -20.517 -6.503 1.00 0.00 294 SER A CA 14
ATOM 26189 C C . SER A 1 120 ? -16.875 -21.105 -7.524 1.00 0.00 294 SER A C 14
ATOM 26190 O O . SER A 1 120 ? -16.492 -21.923 -8.359 1.00 0.00 294 SER A O 14
ATOM 26198 N N . ASP A 1 121 ? -18.126 -20.677 -7.449 1.00 0.00 295 ASP A N 14
ATOM 26199 C CA . ASP A 1 121 ? -19.155 -21.153 -8.365 1.00 0.00 295 ASP A CA 14
ATOM 26200 C C . ASP A 1 121 ? -19.101 -20.397 -9.688 1.00 0.00 295 ASP A C 14
ATOM 26201 O O . ASP A 1 121 ? -19.083 -21.003 -10.761 1.00 0.00 295 ASP A O 14
ATOM 26210 N N . LEU A 1 122 ? -19.075 -19.071 -9.605 1.00 0.00 296 LEU A N 14
ATOM 26211 C CA . LEU A 1 122 ? -19.020 -18.232 -10.799 1.00 0.00 296 LEU A CA 14
ATOM 26212 C C . LEU A 1 122 ? -17.577 -17.951 -11.199 1.00 0.00 296 LEU A C 14
ATOM 26213 O O . LEU A 1 122 ? -16.854 -17.244 -10.498 1.00 0.00 296 LEU A O 14
ATOM 26229 N N . ASP A 1 123 ? -17.164 -18.507 -12.334 1.00 0.00 297 ASP A N 14
ATOM 26230 C CA . ASP A 1 123 ? -15.805 -18.315 -12.829 1.00 0.00 297 ASP A CA 14
ATOM 26231 C C . ASP A 1 123 ? -15.684 -16.995 -13.585 1.00 0.00 297 ASP A C 14
ATOM 26232 O O . ASP A 1 123 ? -14.629 -16.359 -13.576 1.00 0.00 297 ASP A O 14
ATOM 26241 N N . ALA A 1 124 ? -16.769 -16.588 -14.235 1.00 0.00 298 ALA A N 14
ATOM 26242 C CA . ALA A 1 124 ? -16.783 -15.344 -14.993 1.00 0.00 298 ALA A CA 14
ATOM 26243 C C . ALA A 1 124 ? -15.739 -15.366 -16.104 1.00 0.00 298 ALA A C 14
ATOM 26244 O O . ALA A 1 124 ? -16.092 -15.742 -17.241 1.00 0.00 298 ALA A O 14
ATOM 26251 N N . ARG A 1 8 ? -17.626 3.305 2.493 1.00 0.00 182 ARG A N 15
ATOM 26252 C CA . ARG A 1 8 ? -17.170 3.547 1.099 1.00 0.00 182 ARG A CA 15
ATOM 26253 C C . ARG A 1 8 ? -17.139 5.039 0.780 1.00 0.00 182 ARG A C 15
ATOM 26254 O O . ARG A 1 8 ? -17.714 5.484 -0.213 1.00 0.00 182 ARG A O 15
ATOM 26275 N N . SER A 1 9 ? -16.464 5.806 1.630 1.00 0.00 183 SER A N 15
ATOM 26276 C CA . SER A 1 9 ? -16.357 7.249 1.439 1.00 0.00 183 SER A CA 15
ATOM 26277 C C . SER A 1 9 ? -14.943 7.640 1.027 1.00 0.00 183 SER A C 15
ATOM 26278 O O . SER A 1 9 ? -14.744 8.611 0.295 1.00 0.00 183 SER A O 15
ATOM 26286 N N . ALA A 1 10 ? -13.960 6.879 1.498 1.00 0.00 184 ALA A N 15
ATOM 26287 C CA . ALA A 1 10 ? -12.563 7.146 1.180 1.00 0.00 184 ALA A CA 15
ATOM 26288 C C . ALA A 1 10 ? -12.324 7.092 -0.325 1.00 0.00 184 ALA A C 15
ATOM 26289 O O . ALA A 1 10 ? -13.102 6.490 -1.065 1.00 0.00 184 ALA A O 15
ATOM 26296 N N . GLU A 1 11 ? -11.242 7.722 -0.770 1.00 0.00 185 GLU A N 15
ATOM 26297 C CA . GLU A 1 11 ? -10.898 7.745 -2.186 1.00 0.00 185 GLU A CA 15
ATOM 26298 C C . GLU A 1 11 ? -9.650 6.911 -2.458 1.00 0.00 185 GLU A C 15
ATOM 26299 O O . GLU A 1 11 ? -8.633 7.059 -1.779 1.00 0.00 185 GLU A O 15
ATOM 26311 N N . ALA A 1 12 ? -9.736 6.034 -3.453 1.00 0.00 186 ALA A N 15
ATOM 26312 C CA . ALA A 1 12 ? -8.612 5.177 -3.814 1.00 0.00 186 ALA A CA 15
ATOM 26313 C C . ALA A 1 12 ? -7.572 5.947 -4.619 1.00 0.00 186 ALA A C 15
ATOM 26314 O O . ALA A 1 12 ? -7.881 6.522 -5.663 1.00 0.00 186 ALA A O 15
ATOM 26321 N N . LEU A 1 13 ? -6.337 5.953 -4.128 1.00 0.00 187 LEU A N 15
ATOM 26322 C CA . LEU A 1 13 ? -5.249 6.653 -4.802 1.00 0.00 187 LEU A CA 15
ATOM 26323 C C . LEU A 1 13 ? -4.854 5.933 -6.087 1.00 0.00 187 LEU A C 15
ATOM 26324 O O . LEU A 1 13 ? -4.908 6.507 -7.175 1.00 0.00 187 LEU A O 15
ATOM 26340 N N . PHE A 1 14 ? -4.457 4.671 -5.954 1.00 0.00 188 PHE A N 15
ATOM 26341 C CA . PHE A 1 14 ? -4.052 3.872 -7.105 1.00 0.00 188 PHE A CA 15
ATOM 26342 C C . PHE A 1 14 ? -4.119 2.383 -6.783 1.00 0.00 188 PHE A C 15
ATOM 26343 O O . PHE A 1 14 ? -4.077 1.985 -5.620 1.00 0.00 188 PHE A O 15
ATOM 26360 N N . GLU A 1 15 ? -4.224 1.562 -7.824 1.00 0.00 189 GLU A N 15
ATOM 26361 C CA . GLU A 1 15 ? -4.297 0.117 -7.654 1.00 0.00 189 GLU A CA 15
ATOM 26362 C C . GLU A 1 15 ? -3.394 -0.595 -8.659 1.00 0.00 189 GLU A C 15
ATOM 26363 O O . GLU A 1 15 ? -3.708 -0.668 -9.846 1.00 0.00 189 GLU A O 15
ATOM 26375 N N . LYS A 1 16 ? -2.273 -1.116 -8.173 1.00 0.00 190 LYS A N 15
ATOM 26376 C CA . LYS A 1 16 ? -1.325 -1.822 -9.028 1.00 0.00 190 LYS A CA 15
ATOM 26377 C C . LYS A 1 16 ? -1.361 -3.323 -8.757 1.00 0.00 190 LYS A C 15
ATOM 26378 O O . LYS A 1 16 ? -1.951 -3.773 -7.775 1.00 0.00 190 LYS A O 15
ATOM 26397 N N . ALA A 1 17 ? -0.725 -4.093 -9.634 1.00 0.00 191 ALA A N 15
ATOM 26398 C CA . ALA A 1 17 ? -0.685 -5.543 -9.489 1.00 0.00 191 ALA A CA 15
ATOM 26399 C C . ALA A 1 17 ? 0.678 -6.005 -8.985 1.00 0.00 191 ALA A C 15
ATOM 26400 O O . ALA A 1 17 ? 1.712 -5.656 -9.552 1.00 0.00 191 ALA A O 15
ATOM 26407 N N . VAL A 1 18 ? 0.671 -6.793 -7.915 1.00 0.00 192 VAL A N 15
ATOM 26408 C CA . VAL A 1 18 ? 1.906 -7.305 -7.334 1.00 0.00 192 VAL A CA 15
ATOM 26409 C C . VAL A 1 18 ? 2.428 -8.505 -8.117 1.00 0.00 192 VAL A C 15
ATOM 26410 O O . VAL A 1 18 ? 1.705 -9.476 -8.340 1.00 0.00 192 VAL A O 15
ATOM 26423 N N . THR A 1 19 ? 3.688 -8.431 -8.534 1.00 0.00 193 THR A N 15
ATOM 26424 C CA . THR A 1 19 ? 4.309 -9.511 -9.290 1.00 0.00 193 THR A CA 15
ATOM 26425 C C . THR A 1 19 ? 5.326 -10.263 -8.435 1.00 0.00 193 THR A C 15
ATOM 26426 O O . THR A 1 19 ? 5.637 -9.849 -7.319 1.00 0.00 193 THR A O 15
ATOM 26437 N N . PRO A 1 20 ? 5.857 -11.386 -8.950 1.00 0.00 194 PRO A N 15
ATOM 26438 C CA . PRO A 1 20 ? 6.844 -12.196 -8.229 1.00 0.00 194 PRO A CA 15
ATOM 26439 C C . PRO A 1 20 ? 8.003 -11.362 -7.693 1.00 0.00 194 PRO A C 15
ATOM 26440 O O . PRO A 1 20 ? 8.652 -11.739 -6.717 1.00 0.00 194 PRO A O 15
ATOM 26451 N N . SER A 1 21 ? 8.259 -10.228 -8.337 1.00 0.00 195 SER A N 15
ATOM 26452 C CA . SER A 1 21 ? 9.341 -9.341 -7.924 1.00 0.00 195 SER A CA 15
ATOM 26453 C C . SER A 1 21 ? 8.995 -8.626 -6.622 1.00 0.00 195 SER A C 15
ATOM 26454 O O . SER A 1 21 ? 9.837 -8.489 -5.734 1.00 0.00 195 SER A O 15
ATOM 26462 N N . ASP A 1 22 ? 7.752 -8.169 -6.515 1.00 0.00 196 ASP A N 15
ATOM 26463 C CA . ASP A 1 22 ? 7.295 -7.466 -5.321 1.00 0.00 196 ASP A CA 15
ATOM 26464 C C . ASP A 1 22 ? 7.007 -8.435 -4.174 1.00 0.00 196 ASP A C 15
ATOM 26465 O O . ASP A 1 22 ? 6.704 -8.010 -3.058 1.00 0.00 196 ASP A O 15
ATOM 26474 N N . VAL A 1 23 ? 7.099 -9.733 -4.449 1.00 0.00 197 VAL A N 15
ATOM 26475 C CA . VAL A 1 23 ? 6.844 -10.746 -3.431 1.00 0.00 197 VAL A CA 15
ATOM 26476 C C . VAL A 1 23 ? 7.777 -11.940 -3.596 1.00 0.00 197 VAL A C 15
ATOM 26477 O O . VAL A 1 23 ? 7.439 -13.064 -3.230 1.00 0.00 197 VAL A O 15
ATOM 26490 N N . GLY A 1 24 ? 8.956 -11.685 -4.151 1.00 0.00 198 GLY A N 15
ATOM 26491 C CA . GLY A 1 24 ? 9.924 -12.744 -4.359 1.00 0.00 198 GLY A CA 15
ATOM 26492 C C . GLY A 1 24 ? 11.259 -12.449 -3.703 1.00 0.00 198 GLY A C 15
ATOM 26493 O O . GLY A 1 24 ? 11.317 -12.097 -2.525 1.00 0.00 198 GLY A O 15
ATOM 26497 N N . LYS A 1 25 ? 12.337 -12.597 -4.470 1.00 0.00 199 LYS A N 15
ATOM 26498 C CA . LYS A 1 25 ? 13.681 -12.349 -3.959 1.00 0.00 199 LYS A CA 15
ATOM 26499 C C . LYS A 1 25 ? 13.851 -10.891 -3.544 1.00 0.00 199 LYS A C 15
ATOM 26500 O O . LYS A 1 25 ? 14.380 -10.599 -2.471 1.00 0.00 199 LYS A O 15
ATOM 26519 N N . LEU A 1 26 ? 13.406 -9.978 -4.401 1.00 0.00 200 LEU A N 15
ATOM 26520 C CA . LEU A 1 26 ? 13.513 -8.551 -4.121 1.00 0.00 200 LEU A CA 15
ATOM 26521 C C . LEU A 1 26 ? 12.720 -8.178 -2.874 1.00 0.00 200 LEU A C 15
ATOM 26522 O O . LEU A 1 26 ? 13.188 -7.407 -2.035 1.00 0.00 200 LEU A O 15
ATOM 26538 N N . ASN A 1 27 ? 11.514 -8.728 -2.756 1.00 0.00 201 ASN A N 15
ATOM 26539 C CA . ASN A 1 27 ? 10.656 -8.453 -1.609 1.00 0.00 201 ASN A CA 15
ATOM 26540 C C . ASN A 1 27 ? 10.321 -6.966 -1.526 1.00 0.00 201 ASN A C 15
ATOM 26541 O O . ASN A 1 27 ? 10.660 -6.192 -2.422 1.00 0.00 201 ASN A O 15
ATOM 26552 N N . ARG A 1 28 ? 9.651 -6.575 -0.446 1.00 0.00 202 ARG A N 15
ATOM 26553 C CA . ARG A 1 28 ? 9.270 -5.181 -0.247 1.00 0.00 202 ARG A CA 15
ATOM 26554 C C . ARG A 1 28 ? 8.346 -4.704 -1.363 1.00 0.00 202 ARG A C 15
ATOM 26555 O O . ARG A 1 28 ? 8.319 -5.283 -2.448 1.00 0.00 202 ARG A O 15
ATOM 26576 N N . LEU A 1 29 ? 7.588 -3.648 -1.086 1.00 0.00 203 LEU A N 15
ATOM 26577 C CA . LEU A 1 29 ? 6.662 -3.096 -2.068 1.00 0.00 203 LEU A CA 15
ATOM 26578 C C . LEU A 1 29 ? 7.291 -1.920 -2.807 1.00 0.00 203 LEU A C 15
ATOM 26579 O O . LEU A 1 29 ? 7.948 -1.072 -2.201 1.00 0.00 203 LEU A O 15
ATOM 26595 N N . VAL A 1 30 ? 7.088 -1.873 -4.120 1.00 0.00 204 VAL A N 15
ATOM 26596 C CA . VAL A 1 30 ? 7.636 -0.800 -4.940 1.00 0.00 204 VAL A CA 15
ATOM 26597 C C . VAL A 1 30 ? 6.533 0.129 -5.435 1.00 0.00 204 VAL A C 15
ATOM 26598 O O . VAL A 1 30 ? 5.560 -0.315 -6.045 1.00 0.00 204 VAL A O 15
ATOM 26611 N N . ILE A 1 31 ? 6.692 1.422 -5.168 1.00 0.00 205 ILE A N 15
ATOM 26612 C CA . ILE A 1 31 ? 5.708 2.415 -5.585 1.00 0.00 205 ILE A CA 15
ATOM 26613 C C . ILE A 1 31 ? 6.190 3.181 -6.816 1.00 0.00 205 ILE A C 15
ATOM 26614 O O . ILE A 1 31 ? 7.053 4.053 -6.712 1.00 0.00 205 ILE A O 15
ATOM 26630 N N . PRO A 1 32 ? 5.638 2.870 -8.003 1.00 0.00 206 PRO A N 15
ATOM 26631 C CA . PRO A 1 32 ? 6.021 3.541 -9.251 1.00 0.00 206 PRO A CA 15
ATOM 26632 C C . PRO A 1 32 ? 6.017 5.060 -9.117 1.00 0.00 206 PRO A C 15
ATOM 26633 O O . PRO A 1 32 ? 5.240 5.622 -8.343 1.00 0.00 206 PRO A O 15
ATOM 26644 N N . LYS A 1 33 ? 6.889 5.721 -9.872 1.00 0.00 207 LYS A N 15
ATOM 26645 C CA . LYS A 1 33 ? 6.983 7.175 -9.832 1.00 0.00 207 LYS A CA 15
ATOM 26646 C C . LYS A 1 33 ? 6.030 7.815 -10.835 1.00 0.00 207 LYS A C 15
ATOM 26647 O O . LYS A 1 33 ? 6.286 7.813 -12.038 1.00 0.00 207 LYS A O 15
ATOM 26666 N N . HIS A 1 34 ? 4.937 8.368 -10.323 1.00 0.00 208 HIS A N 15
ATOM 26667 C CA . HIS A 1 34 ? 3.936 9.023 -11.160 1.00 0.00 208 HIS A CA 15
ATOM 26668 C C . HIS A 1 34 ? 2.775 9.532 -10.309 1.00 0.00 208 HIS A C 15
ATOM 26669 O O . HIS A 1 34 ? 2.318 10.663 -10.475 1.00 0.00 208 HIS A O 15
ATOM 26684 N N . HIS A 1 35 ? 2.307 8.684 -9.399 1.00 0.00 209 HIS A N 15
ATOM 26685 C CA . HIS A 1 35 ? 1.200 9.038 -8.518 1.00 0.00 209 HIS A CA 15
ATOM 26686 C C . HIS A 1 35 ? 1.715 9.601 -7.198 1.00 0.00 209 HIS A C 15
ATOM 26687 O O . HIS A 1 35 ? 1.065 10.438 -6.572 1.00 0.00 209 HIS A O 15
ATOM 26702 N N . ALA A 1 36 ? 2.886 9.133 -6.778 1.00 0.00 210 ALA A N 15
ATOM 26703 C CA . ALA A 1 36 ? 3.488 9.587 -5.529 1.00 0.00 210 ALA A CA 15
ATOM 26704 C C . ALA A 1 36 ? 3.736 11.093 -5.546 1.00 0.00 210 ALA A C 15
ATOM 26705 O O . ALA A 1 36 ? 3.862 11.721 -4.494 1.00 0.00 210 ALA A O 15
ATOM 26712 N N . GLU A 1 37 ? 3.809 11.669 -6.742 1.00 0.00 211 GLU A N 15
ATOM 26713 C CA . GLU A 1 37 ? 4.046 13.101 -6.886 1.00 0.00 211 GLU A CA 15
ATOM 26714 C C . GLU A 1 37 ? 2.732 13.871 -6.983 1.00 0.00 211 GLU A C 15
ATOM 26715 O O . GLU A 1 37 ? 2.659 15.041 -6.608 1.00 0.00 211 GLU A O 15
ATOM 26727 N N . LYS A 1 38 ? 1.696 13.209 -7.488 1.00 0.00 212 LYS A N 15
ATOM 26728 C CA . LYS A 1 38 ? 0.387 13.837 -7.635 1.00 0.00 212 LYS A CA 15
ATOM 26729 C C . LYS A 1 38 ? -0.462 13.639 -6.384 1.00 0.00 212 LYS A C 15
ATOM 26730 O O . LYS A 1 38 ? -1.274 14.494 -6.032 1.00 0.00 212 LYS A O 15
ATOM 26749 N N . HIS A 1 39 ? -0.275 12.503 -5.720 1.00 0.00 213 HIS A N 15
ATOM 26750 C CA . HIS A 1 39 ? -1.030 12.194 -4.511 1.00 0.00 213 HIS A CA 15
ATOM 26751 C C . HIS A 1 39 ? -0.171 12.384 -3.265 1.00 0.00 213 HIS A C 15
ATOM 26752 O O . HIS A 1 39 ? -0.352 13.345 -2.516 1.00 0.00 213 HIS A O 15
ATOM 26767 N N . PHE A 1 40 ? 0.764 11.463 -3.048 1.00 0.00 214 PHE A N 15
ATOM 26768 C CA . PHE A 1 40 ? 1.651 11.525 -1.891 1.00 0.00 214 PHE A CA 15
ATOM 26769 C C . PHE A 1 40 ? 2.344 12.885 -1.801 1.00 0.00 214 PHE A C 15
ATOM 26770 O O . PHE A 1 40 ? 3.244 13.183 -2.584 1.00 0.00 214 PHE A O 15
ATOM 26787 N N . PRO A 1 41 ? 1.934 13.734 -0.839 1.00 0.00 215 PRO A N 15
ATOM 26788 C CA . PRO A 1 41 ? 2.525 15.064 -0.657 1.00 0.00 215 PRO A CA 15
ATOM 26789 C C . PRO A 1 41 ? 4.031 14.998 -0.424 1.00 0.00 215 PRO A C 15
ATOM 26790 O O . PRO A 1 41 ? 4.626 13.921 -0.457 1.00 0.00 215 PRO A O 15
ATOM 26801 N N . LEU A 1 42 ? 4.640 16.155 -0.187 1.00 0.00 216 LEU A N 15
ATOM 26802 C CA . LEU A 1 42 ? 6.076 16.227 0.053 1.00 0.00 216 LEU A CA 15
ATOM 26803 C C . LEU A 1 42 ? 6.386 17.158 1.226 1.00 0.00 216 LEU A C 15
ATOM 26804 O O . LEU A 1 42 ? 5.758 18.204 1.378 1.00 0.00 216 LEU A O 15
ATOM 26820 N N . PRO A 1 43 ? 7.362 16.787 2.074 1.00 0.00 217 PRO A N 15
ATOM 26821 C CA . PRO A 1 43 ? 7.748 17.598 3.234 1.00 0.00 217 PRO A CA 15
ATOM 26822 C C . PRO A 1 43 ? 8.074 19.038 2.850 1.00 0.00 217 PRO A C 15
ATOM 26823 O O . PRO A 1 43 ? 8.896 19.284 1.968 1.00 0.00 217 PRO A O 15
ATOM 26834 N N . SER A 1 44 ? 7.426 19.984 3.520 1.00 0.00 218 SER A N 15
ATOM 26835 C CA . SER A 1 44 ? 7.648 21.400 3.248 1.00 0.00 218 SER A CA 15
ATOM 26836 C C . SER A 1 44 ? 8.766 21.953 4.125 1.00 0.00 218 SER A C 15
ATOM 26837 O O . SER A 1 44 ? 9.659 22.649 3.645 1.00 0.00 218 SER A O 15
ATOM 26845 N N . SER A 1 45 ? 8.710 21.635 5.415 1.00 0.00 219 SER A N 15
ATOM 26846 C CA . SER A 1 45 ? 9.720 22.098 6.361 1.00 0.00 219 SER A CA 15
ATOM 26847 C C . SER A 1 45 ? 9.687 21.270 7.641 1.00 0.00 219 SER A C 15
ATOM 26848 O O . SER A 1 45 ? 8.758 20.494 7.865 1.00 0.00 219 SER A O 15
ATOM 26856 N N . ASN A 1 46 ? 10.707 21.438 8.475 1.00 0.00 220 ASN A N 15
ATOM 26857 C CA . ASN A 1 46 ? 10.794 20.705 9.732 1.00 0.00 220 ASN A CA 15
ATOM 26858 C C . ASN A 1 46 ? 10.843 19.201 9.483 1.00 0.00 220 ASN A C 15
ATOM 26859 O O . ASN A 1 46 ? 9.811 18.530 9.467 1.00 0.00 220 ASN A O 15
ATOM 26870 N N . VAL A 1 47 ? 12.050 18.678 9.289 1.00 0.00 221 VAL A N 15
ATOM 26871 C CA . VAL A 1 47 ? 12.232 17.253 9.041 1.00 0.00 221 VAL A CA 15
ATOM 26872 C C . VAL A 1 47 ? 13.516 16.745 9.687 1.00 0.00 221 VAL A C 15
ATOM 26873 O O . VAL A 1 47 ? 14.471 17.497 9.871 1.00 0.00 221 VAL A O 15
ATOM 26886 N N . SER A 1 48 ? 13.530 15.459 10.031 1.00 0.00 222 SER A N 15
ATOM 26887 C CA . SER A 1 48 ? 14.698 14.849 10.656 1.00 0.00 222 SER A CA 15
ATOM 26888 C C . SER A 1 48 ? 14.964 13.464 10.075 1.00 0.00 222 SER A C 15
ATOM 26889 O O . SER A 1 48 ? 16.055 13.187 9.576 1.00 0.00 222 SER A O 15
ATOM 26897 N N . VAL A 1 49 ? 13.960 12.596 10.143 1.00 0.00 223 VAL A N 15
ATOM 26898 C CA . VAL A 1 49 ? 14.085 11.240 9.623 1.00 0.00 223 VAL A CA 15
ATOM 26899 C C . VAL A 1 49 ? 13.655 11.169 8.161 1.00 0.00 223 VAL A C 15
ATOM 26900 O O . VAL A 1 49 ? 12.541 11.560 7.812 1.00 0.00 223 VAL A O 15
ATOM 26913 N N . LYS A 1 50 ? 14.546 10.670 7.310 1.00 0.00 224 LYS A N 15
ATOM 26914 C CA . LYS A 1 50 ? 14.257 10.549 5.887 1.00 0.00 224 LYS A CA 15
ATOM 26915 C C . LYS A 1 50 ? 13.135 9.546 5.640 1.00 0.00 224 LYS A C 15
ATOM 26916 O O . LYS A 1 50 ? 12.354 9.692 4.701 1.00 0.00 224 LYS A O 15
ATOM 26935 N N . GLY A 1 51 ? 13.062 8.527 6.492 1.00 0.00 225 GLY A N 15
ATOM 26936 C CA . GLY A 1 51 ? 12.032 7.514 6.350 1.00 0.00 225 GLY A CA 15
ATOM 26937 C C . GLY A 1 51 ? 10.717 7.932 6.979 1.00 0.00 225 GLY A C 15
ATOM 26938 O O . GLY A 1 51 ? 10.669 8.273 8.162 1.00 0.00 225 GLY A O 15
ATOM 26942 N N . VAL A 1 52 ? 9.650 7.907 6.189 1.00 0.00 226 VAL A N 15
ATOM 26943 C CA . VAL A 1 52 ? 8.330 8.286 6.676 1.00 0.00 226 VAL A CA 15
ATOM 26944 C C . VAL A 1 52 ? 7.544 7.065 7.139 1.00 0.00 226 VAL A C 15
ATOM 26945 O O . VAL A 1 52 ? 7.852 5.935 6.758 1.00 0.00 226 VAL A O 15
ATOM 26958 N N . LEU A 1 53 ? 6.529 7.298 7.965 1.00 0.00 227 LEU A N 15
ATOM 26959 C CA . LEU A 1 53 ? 5.700 6.215 8.482 1.00 0.00 227 LEU A CA 15
ATOM 26960 C C . LEU A 1 53 ? 4.263 6.345 7.986 1.00 0.00 227 LEU A C 15
ATOM 26961 O O . LEU A 1 53 ? 3.576 7.319 8.293 1.00 0.00 227 LEU A O 15
ATOM 26977 N N . LEU A 1 54 ? 3.817 5.357 7.217 1.00 0.00 228 LEU A N 15
ATOM 26978 C CA . LEU A 1 54 ? 2.460 5.360 6.678 1.00 0.00 228 LEU A CA 15
ATOM 26979 C C . LEU A 1 54 ? 1.595 4.318 7.379 1.00 0.00 228 LEU A C 15
ATOM 26980 O O . LEU A 1 54 ? 2.014 3.176 7.568 1.00 0.00 228 LEU A O 15
ATOM 26996 N N . ASN A 1 55 ? 0.388 4.719 7.764 1.00 0.00 229 ASN A N 15
ATOM 26997 C CA . ASN A 1 55 ? -0.535 3.818 8.443 1.00 0.00 229 ASN A CA 15
ATOM 26998 C C . ASN A 1 55 ? -1.633 3.346 7.499 1.00 0.00 229 ASN A C 15
ATOM 26999 O O . ASN A 1 55 ? -2.409 4.149 6.980 1.00 0.00 229 ASN A O 15
ATOM 27010 N N . PHE A 1 56 ? -1.693 2.037 7.276 1.00 0.00 230 PHE A N 15
ATOM 27011 C CA . PHE A 1 56 ? -2.697 1.455 6.391 1.00 0.00 230 PHE A CA 15
ATOM 27012 C C . PHE A 1 56 ? -3.648 0.552 7.167 1.00 0.00 230 PHE A C 15
ATOM 27013 O O . PHE A 1 56 ? -3.288 -0.561 7.549 1.00 0.00 230 PHE A O 15
ATOM 27030 N N . GLU A 1 57 ? -4.862 1.038 7.400 1.00 0.00 231 GLU A N 15
ATOM 27031 C CA . GLU A 1 57 ? -5.865 0.274 8.133 1.00 0.00 231 GLU A CA 15
ATOM 27032 C C . GLU A 1 57 ? -6.217 -1.011 7.390 1.00 0.00 231 GLU A C 15
ATOM 27033 O O . GLU A 1 57 ? -5.818 -1.207 6.243 1.00 0.00 231 GLU A O 15
ATOM 27045 N N . ASP A 1 58 ? -6.969 -1.885 8.053 1.00 0.00 232 ASP A N 15
ATOM 27046 C CA . ASP A 1 58 ? -7.375 -3.152 7.457 1.00 0.00 232 ASP A CA 15
ATOM 27047 C C . ASP A 1 58 ? -8.866 -3.398 7.662 1.00 0.00 232 ASP A C 15
ATOM 27048 O O . ASP A 1 58 ? -9.430 -3.035 8.695 1.00 0.00 232 ASP A O 15
ATOM 27057 N N . VAL A 1 59 ? -9.499 -4.018 6.669 1.00 0.00 233 VAL A N 15
ATOM 27058 C CA . VAL A 1 59 ? -10.925 -4.314 6.733 1.00 0.00 233 VAL A CA 15
ATOM 27059 C C . VAL A 1 59 ? -11.263 -5.181 7.943 1.00 0.00 233 VAL A C 15
ATOM 27060 O O . VAL A 1 59 ? -12.415 -5.239 8.372 1.00 0.00 233 VAL A O 15
ATOM 27073 N N . ASN A 1 60 ? -10.256 -5.858 8.489 1.00 0.00 234 ASN A N 15
ATOM 27074 C CA . ASN A 1 60 ? -10.458 -6.724 9.649 1.00 0.00 234 ASN A CA 15
ATOM 27075 C C . ASN A 1 60 ? -10.188 -5.975 10.950 1.00 0.00 234 ASN A C 15
ATOM 27076 O O . ASN A 1 60 ? -9.757 -6.567 11.939 1.00 0.00 234 ASN A O 15
ATOM 27087 N N . GLY A 1 61 ? -10.447 -4.670 10.947 1.00 0.00 235 GLY A N 15
ATOM 27088 C CA . GLY A 1 61 ? -10.227 -3.867 12.136 1.00 0.00 235 GLY A CA 15
ATOM 27089 C C . GLY A 1 61 ? -8.791 -3.921 12.618 1.00 0.00 235 GLY A C 15
ATOM 27090 O O . GLY A 1 61 ? -8.532 -4.219 13.784 1.00 0.00 235 GLY A O 15
ATOM 27094 N N . LYS A 1 62 ? -7.854 -3.628 11.722 1.00 0.00 236 LYS A N 15
ATOM 27095 C CA . LYS A 1 62 ? -6.436 -3.644 12.066 1.00 0.00 236 LYS A CA 15
ATOM 27096 C C . LYS A 1 62 ? -5.711 -2.459 11.441 1.00 0.00 236 LYS A C 15
ATOM 27097 O O . LYS A 1 62 ? -6.232 -1.806 10.535 1.00 0.00 236 LYS A O 15
ATOM 27116 N N . VAL A 1 63 ? -4.507 -2.183 11.930 1.00 0.00 237 VAL A N 15
ATOM 27117 C CA . VAL A 1 63 ? -3.709 -1.075 11.420 1.00 0.00 237 VAL A CA 15
ATOM 27118 C C . VAL A 1 63 ? -2.277 -1.514 11.132 1.00 0.00 237 VAL A C 15
ATOM 27119 O O . VAL A 1 63 ? -1.612 -2.097 11.988 1.00 0.00 237 VAL A O 15
ATOM 27132 N N . TRP A 1 64 ? -1.811 -1.232 9.920 1.00 0.00 238 TRP A N 15
ATOM 27133 C CA . TRP A 1 64 ? -0.458 -1.598 9.517 1.00 0.00 238 TRP A CA 15
ATOM 27134 C C . TRP A 1 64 ? 0.417 -0.359 9.359 1.00 0.00 238 TRP A C 15
ATOM 27135 O O . TRP A 1 64 ? 0.036 0.603 8.690 1.00 0.00 238 TRP A O 15
ATOM 27156 N N . ARG A 1 65 ? 1.593 -0.389 9.977 1.00 0.00 239 ARG A N 15
ATOM 27157 C CA . ARG A 1 65 ? 2.522 0.733 9.905 1.00 0.00 239 ARG A CA 15
ATOM 27158 C C . ARG A 1 65 ? 3.751 0.367 9.076 1.00 0.00 239 ARG A C 15
ATOM 27159 O O . ARG A 1 65 ? 4.725 -0.173 9.597 1.00 0.00 239 ARG A O 15
ATOM 27180 N N . PHE A 1 66 ? 3.694 0.668 7.783 1.00 0.00 240 PHE A N 15
ATOM 27181 C CA . PHE A 1 66 ? 4.801 0.373 6.880 1.00 0.00 240 PHE A CA 15
ATOM 27182 C C . PHE A 1 66 ? 5.772 1.548 6.804 1.00 0.00 240 PHE A C 15
ATOM 27183 O O . PHE A 1 66 ? 5.373 2.704 6.949 1.00 0.00 240 PHE A O 15
ATOM 27200 N N . ARG A 1 67 ? 7.044 1.244 6.577 1.00 0.00 241 ARG A N 15
ATOM 27201 C CA . ARG A 1 67 ? 8.071 2.276 6.480 1.00 0.00 241 ARG A CA 15
ATOM 27202 C C . ARG A 1 67 ? 8.248 2.733 5.037 1.00 0.00 241 ARG A C 15
ATOM 27203 O O . ARG A 1 67 ? 8.562 1.932 4.156 1.00 0.00 241 ARG A O 15
ATOM 27224 N N . TYR A 1 68 ? 8.043 4.024 4.800 1.00 0.00 242 TYR A N 15
ATOM 27225 C CA . TYR A 1 68 ? 8.177 4.590 3.463 1.00 0.00 242 TYR A CA 15
ATOM 27226 C C . TYR A 1 68 ? 9.635 4.911 3.150 1.00 0.00 242 TYR A C 15
ATOM 27227 O O . TYR A 1 68 ? 10.190 5.881 3.666 1.00 0.00 242 TYR A O 15
ATOM 27245 N N . SER A 1 69 ? 10.249 4.092 2.303 1.00 0.00 243 SER A N 15
ATOM 27246 C CA . SER A 1 69 ? 11.642 4.289 1.920 1.00 0.00 243 SER A CA 15
ATOM 27247 C C . SER A 1 69 ? 11.741 4.907 0.529 1.00 0.00 243 SER A C 15
ATOM 27248 O O . SER A 1 69 ? 10.871 4.699 -0.317 1.00 0.00 243 SER A O 15
ATOM 27256 N N . TYR A 1 70 ? 12.807 5.667 0.298 1.00 0.00 244 TYR A N 15
ATOM 27257 C CA . TYR A 1 70 ? 13.019 6.315 -0.991 1.00 0.00 244 TYR A CA 15
ATOM 27258 C C . TYR A 1 70 ? 14.048 5.552 -1.821 1.00 0.00 244 TYR A C 15
ATOM 27259 O O . TYR A 1 70 ? 15.197 5.393 -1.408 1.00 0.00 244 TYR A O 15
ATOM 27277 N N . TRP A 1 71 ? 13.628 5.082 -2.992 1.00 0.00 245 TRP A N 15
ATOM 27278 C CA . TRP A 1 71 ? 14.516 4.335 -3.876 1.00 0.00 245 TRP A CA 15
ATOM 27279 C C . TRP A 1 71 ? 14.864 5.152 -5.118 1.00 0.00 245 TRP A C 15
ATOM 27280 O O . TRP A 1 71 ? 14.075 5.981 -5.571 1.00 0.00 245 TRP A O 15
ATOM 27301 N N . ASN A 1 72 ? 16.053 4.909 -5.662 1.00 0.00 246 ASN A N 15
ATOM 27302 C CA . ASN A 1 72 ? 16.513 5.623 -6.849 1.00 0.00 246 ASN A CA 15
ATOM 27303 C C . ASN A 1 72 ? 16.716 7.103 -6.544 1.00 0.00 246 ASN A C 15
ATOM 27304 O O . ASN A 1 72 ? 16.046 7.965 -7.116 1.00 0.00 246 ASN A O 15
ATOM 27315 N N . SER A 1 73 ? 17.644 7.392 -5.636 1.00 0.00 247 SER A N 15
ATOM 27316 C CA . SER A 1 73 ? 17.936 8.766 -5.247 1.00 0.00 247 SER A CA 15
ATOM 27317 C C . SER A 1 73 ? 16.716 9.412 -4.593 1.00 0.00 247 SER A C 15
ATOM 27318 O O . SER A 1 73 ? 16.618 9.470 -3.367 1.00 0.00 247 SER A O 15
ATOM 27326 N N . SER A 1 74 ? 15.789 9.893 -5.415 1.00 0.00 248 SER A N 15
ATOM 27327 C CA . SER A 1 74 ? 14.577 10.529 -4.911 1.00 0.00 248 SER A CA 15
ATOM 27328 C C . SER A 1 74 ? 13.479 10.542 -5.973 1.00 0.00 248 SER A C 15
ATOM 27329 O O . SER A 1 74 ? 12.572 11.372 -5.929 1.00 0.00 248 SER A O 15
ATOM 27337 N N . GLN A 1 75 ? 13.571 9.622 -6.930 1.00 0.00 249 GLN A N 15
ATOM 27338 C CA . GLN A 1 75 ? 12.586 9.534 -8.003 1.00 0.00 249 GLN A CA 15
ATOM 27339 C C . GLN A 1 75 ? 11.439 8.598 -7.636 1.00 0.00 249 GLN A C 15
ATOM 27340 O O . GLN A 1 75 ? 10.276 9.000 -7.626 1.00 0.00 249 GLN A O 15
ATOM 27354 N N . SER A 1 76 ? 11.773 7.343 -7.349 1.00 0.00 250 SER A N 15
ATOM 27355 C CA . SER A 1 76 ? 10.767 6.347 -6.999 1.00 0.00 250 SER A CA 15
ATOM 27356 C C . SER A 1 76 ? 10.609 6.222 -5.487 1.00 0.00 250 SER A C 15
ATOM 27357 O O . SER A 1 76 ? 11.383 6.793 -4.721 1.00 0.00 250 SER A O 15
ATOM 27365 N N . TYR A 1 77 ? 9.598 5.468 -5.070 1.00 0.00 251 TYR A N 15
ATOM 27366 C CA . TYR A 1 77 ? 9.327 5.257 -3.654 1.00 0.00 251 TYR A CA 15
ATOM 27367 C C . TYR A 1 77 ? 9.071 3.781 -3.371 1.00 0.00 251 TYR A C 15
ATOM 27368 O O . TYR A 1 77 ? 8.670 3.031 -4.262 1.00 0.00 251 TYR A O 15
ATOM 27386 N N . VAL A 1 78 ? 9.303 3.369 -2.131 1.00 0.00 252 VAL A N 15
ATOM 27387 C CA . VAL A 1 78 ? 9.096 1.980 -1.741 1.00 0.00 252 VAL A CA 15
ATOM 27388 C C . VAL A 1 78 ? 8.565 1.878 -0.316 1.00 0.00 252 VAL A C 15
ATOM 27389 O O . VAL A 1 78 ? 8.604 2.845 0.444 1.00 0.00 252 VAL A O 15
ATOM 27402 N N . LEU A 1 79 ? 8.068 0.697 0.038 1.00 0.00 253 LEU A N 15
ATOM 27403 C CA . LEU A 1 79 ? 7.528 0.464 1.371 1.00 0.00 253 LEU A CA 15
ATOM 27404 C C . LEU A 1 79 ? 8.169 -0.765 2.009 1.00 0.00 253 LEU A C 15
ATOM 27405 O O . LEU A 1 79 ? 7.642 -1.875 1.909 1.00 0.00 253 LEU A O 15
ATOM 27421 N N . THR A 1 80 ? 9.309 -0.561 2.658 1.00 0.00 254 THR A N 15
ATOM 27422 C CA . THR A 1 80 ? 10.024 -1.651 3.311 1.00 0.00 254 THR A CA 15
ATOM 27423 C C . THR A 1 80 ? 9.566 -1.822 4.757 1.00 0.00 254 THR A C 15
ATOM 27424 O O . THR A 1 80 ? 8.900 -0.951 5.314 1.00 0.00 254 THR A O 15
ATOM 27435 N N . LYS A 1 81 ? 9.935 -2.950 5.358 1.00 0.00 255 LYS A N 15
ATOM 27436 C CA . LYS A 1 81 ? 9.565 -3.235 6.741 1.00 0.00 255 LYS A CA 15
ATOM 27437 C C . LYS A 1 81 ? 8.050 -3.340 6.891 1.00 0.00 255 LYS A C 15
ATOM 27438 O O . LYS A 1 81 ? 7.314 -2.428 6.517 1.00 0.00 255 LYS A O 15
ATOM 27457 N N . GLY A 1 82 ? 7.593 -4.460 7.444 1.00 0.00 256 GLY A N 15
ATOM 27458 C CA . GLY A 1 82 ? 6.170 -4.665 7.635 1.00 0.00 256 GLY A CA 15
ATOM 27459 C C . GLY A 1 82 ? 5.543 -5.471 6.514 1.00 0.00 256 GLY A C 15
ATOM 27460 O O . GLY A 1 82 ? 4.582 -6.209 6.735 1.00 0.00 256 GLY A O 15
ATOM 27464 N N . TRP A 1 83 ? 6.085 -5.328 5.310 1.00 0.00 257 TRP A N 15
ATOM 27465 C CA . TRP A 1 83 ? 5.573 -6.048 4.150 1.00 0.00 257 TRP A CA 15
ATOM 27466 C C . TRP A 1 83 ? 5.664 -7.556 4.363 1.00 0.00 257 TRP A C 15
ATOM 27467 O O . TRP A 1 83 ? 4.738 -8.297 4.030 1.00 0.00 257 TRP A O 15
ATOM 27488 N N . SER A 1 84 ? 6.785 -8.005 4.917 1.00 0.00 258 SER A N 15
ATOM 27489 C CA . SER A 1 84 ? 6.996 -9.424 5.173 1.00 0.00 258 SER A CA 15
ATOM 27490 C C . SER A 1 84 ? 5.926 -9.975 6.110 1.00 0.00 258 SER A C 15
ATOM 27491 O O . SER A 1 84 ? 5.281 -10.980 5.811 1.00 0.00 258 SER A O 15
ATOM 27499 N N . ARG A 1 85 ? 5.742 -9.311 7.247 1.00 0.00 259 ARG A N 15
ATOM 27500 C CA . ARG A 1 85 ? 4.752 -9.733 8.231 1.00 0.00 259 ARG A CA 15
ATOM 27501 C C . ARG A 1 85 ? 3.356 -9.785 7.614 1.00 0.00 259 ARG A C 15
ATOM 27502 O O . ARG A 1 85 ? 2.566 -10.679 7.918 1.00 0.00 259 ARG A O 15
ATOM 27523 N N . PHE A 1 86 ? 3.060 -8.821 6.748 1.00 0.00 260 PHE A N 15
ATOM 27524 C CA . PHE A 1 86 ? 1.759 -8.758 6.089 1.00 0.00 260 PHE A CA 15
ATOM 27525 C C . PHE A 1 86 ? 1.604 -9.893 5.083 1.00 0.00 260 PHE A C 15
ATOM 27526 O O . PHE A 1 86 ? 0.647 -10.666 5.145 1.00 0.00 260 PHE A O 15
ATOM 27543 N N . VAL A 1 87 ? 2.550 -9.989 4.152 1.00 0.00 261 VAL A N 15
ATOM 27544 C CA . VAL A 1 87 ? 2.518 -11.028 3.130 1.00 0.00 261 VAL A CA 15
ATOM 27545 C C . VAL A 1 87 ? 2.431 -12.416 3.755 1.00 0.00 261 VAL A C 15
ATOM 27546 O O . VAL A 1 87 ? 1.855 -13.336 3.173 1.00 0.00 261 VAL A O 15
ATOM 27559 N N . LYS A 1 88 ? 3.006 -12.562 4.944 1.00 0.00 262 LYS A N 15
ATOM 27560 C CA . LYS A 1 88 ? 2.994 -13.840 5.648 1.00 0.00 262 LYS A CA 15
ATOM 27561 C C . LYS A 1 88 ? 1.658 -14.063 6.350 1.00 0.00 262 LYS A C 15
ATOM 27562 O O . LYS A 1 88 ? 1.120 -15.171 6.345 1.00 0.00 262 LYS A O 15
ATOM 27581 N N . GLU A 1 89 ? 1.125 -13.004 6.954 1.00 0.00 263 GLU A N 15
ATOM 27582 C CA . GLU A 1 89 ? -0.147 -13.089 7.662 1.00 0.00 263 GLU A CA 15
ATOM 27583 C C . GLU A 1 89 ? -1.263 -13.547 6.726 1.00 0.00 263 GLU A C 15
ATOM 27584 O O . GLU A 1 89 ? -1.996 -14.489 7.034 1.00 0.00 263 GLU A O 15
ATOM 27596 N N . LYS A 1 90 ? -1.385 -12.879 5.584 1.00 0.00 264 LYS A N 15
ATOM 27597 C CA . LYS A 1 90 ? -2.411 -13.220 4.605 1.00 0.00 264 LYS A CA 15
ATOM 27598 C C . LYS A 1 90 ? -1.857 -14.132 3.511 1.00 0.00 264 LYS A C 15
ATOM 27599 O O . LYS A 1 90 ? -2.576 -14.508 2.585 1.00 0.00 264 LYS A O 15
ATOM 27618 N N . ASN A 1 91 ? -0.577 -14.487 3.617 1.00 0.00 265 ASN A N 15
ATOM 27619 C CA . ASN A 1 91 ? 0.059 -15.355 2.633 1.00 0.00 265 ASN A CA 15
ATOM 27620 C C . ASN A 1 91 ? -0.044 -14.758 1.231 1.00 0.00 265 ASN A C 15
ATOM 27621 O O . ASN A 1 91 ? -0.299 -15.468 0.259 1.00 0.00 265 ASN A O 15
ATOM 27632 N N . LEU A 1 92 ? 0.154 -13.446 1.138 1.00 0.00 266 LEU A N 15
ATOM 27633 C CA . LEU A 1 92 ? 0.085 -12.753 -0.145 1.00 0.00 266 LEU A CA 15
ATOM 27634 C C . LEU A 1 92 ? 1.090 -13.331 -1.135 1.00 0.00 266 LEU A C 15
ATOM 27635 O O . LEU A 1 92 ? 2.290 -13.367 -0.866 1.00 0.00 266 LEU A O 15
ATOM 27651 N N . ARG A 1 93 ? 0.590 -13.781 -2.282 1.00 0.00 267 ARG A N 15
ATOM 27652 C CA . ARG A 1 93 ? 1.443 -14.358 -3.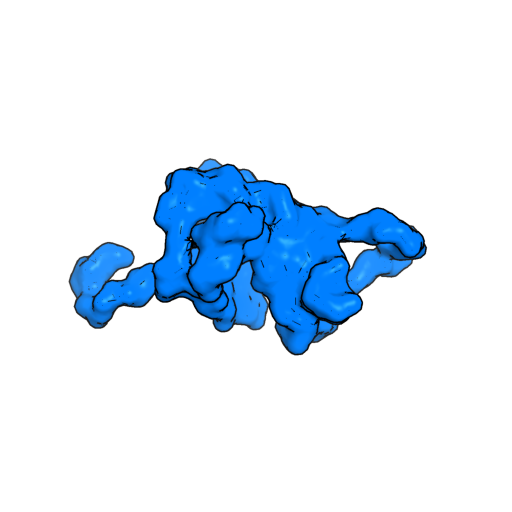314 1.00 0.00 267 ARG A CA 15
ATOM 27653 C C . ARG A 1 93 ? 1.392 -13.522 -4.589 1.00 0.00 267 ARG A C 15
ATOM 27654 O O . ARG A 1 93 ? 0.678 -12.524 -4.661 1.00 0.00 267 ARG A O 15
ATOM 27675 N N . ALA A 1 94 ? 2.158 -13.938 -5.593 1.00 0.00 268 ALA A N 15
ATOM 27676 C CA . ALA A 1 94 ? 2.199 -13.228 -6.866 1.00 0.00 268 ALA A CA 15
ATOM 27677 C C . ALA A 1 94 ? 0.890 -13.392 -7.630 1.00 0.00 268 ALA A C 15
ATOM 27678 O O . ALA A 1 94 ? 0.170 -14.374 -7.440 1.00 0.00 268 ALA A O 15
ATOM 27685 N N . GLY A 1 95 ? 0.587 -12.430 -8.492 1.00 0.00 269 GLY A N 15
ATOM 27686 C CA . GLY A 1 95 ? -0.635 -12.490 -9.271 1.00 0.00 269 GLY A CA 15
ATOM 27687 C C . GLY A 1 95 ? -1.771 -11.700 -8.644 1.00 0.00 269 GLY A C 15
ATOM 27688 O O . GLY A 1 95 ? -2.788 -11.450 -9.289 1.00 0.00 269 GLY A O 15
ATOM 27692 N N . ASP A 1 96 ? -1.599 -11.308 -7.384 1.00 0.00 270 ASP A N 15
ATOM 27693 C CA . ASP A 1 96 ? -2.620 -10.546 -6.677 1.00 0.00 270 ASP A CA 15
ATOM 27694 C C . ASP A 1 96 ? -2.568 -9.072 -7.066 1.00 0.00 270 ASP A C 15
ATOM 27695 O O . ASP A 1 96 ? -1.739 -8.664 -7.880 1.00 0.00 270 ASP A O 15
ATOM 27704 N N . VAL A 1 97 ? -3.458 -8.280 -6.480 1.00 0.00 271 VAL A N 15
ATOM 27705 C CA . VAL A 1 97 ? -3.515 -6.851 -6.765 1.00 0.00 271 VAL A CA 15
ATOM 27706 C C . VAL A 1 97 ? -3.400 -6.029 -5.486 1.00 0.00 271 VAL A C 15
ATOM 27707 O O . VAL A 1 97 ? -4.112 -6.277 -4.512 1.00 0.00 271 VAL A O 15
ATOM 27720 N N . VAL A 1 98 ? -2.502 -5.051 -5.495 1.00 0.00 272 VAL A N 15
ATOM 27721 C CA . VAL A 1 98 ? -2.294 -4.193 -4.334 1.00 0.00 272 VAL A CA 15
ATOM 27722 C C . VAL A 1 98 ? -2.858 -2.797 -4.574 1.00 0.00 272 VAL A C 15
ATOM 27723 O O . VAL A 1 98 ? -2.441 -2.097 -5.497 1.00 0.00 272 VAL A O 15
ATOM 27736 N N . SER A 1 99 ? -3.810 -2.398 -3.736 1.00 0.00 273 SER A N 15
ATOM 27737 C CA . SER A 1 99 ? -4.435 -1.085 -3.857 1.00 0.00 273 SER A CA 15
ATOM 27738 C C . SER A 1 99 ? -4.172 -0.244 -2.612 1.00 0.00 273 SER A C 15
ATOM 27739 O O . SER A 1 99 ? -3.832 -0.773 -1.553 1.00 0.00 273 SER A O 15
ATOM 27747 N N . PHE A 1 100 ? -4.330 1.069 -2.745 1.00 0.00 274 PHE A N 15
ATOM 27748 C CA . PHE A 1 100 ? -4.109 1.982 -1.631 1.00 0.00 274 PHE A CA 15
ATOM 27749 C C . PHE A 1 100 ? -5.076 3.161 -1.691 1.00 0.00 274 PHE A C 15
ATOM 27750 O O . PHE A 1 100 ? -5.158 3.859 -2.701 1.00 0.00 274 PHE A O 15
ATOM 27767 N N . SER A 1 101 ? -5.805 3.374 -0.600 1.00 0.00 275 SER A N 15
ATOM 27768 C CA . SER A 1 101 ? -6.767 4.469 -0.524 1.00 0.00 275 SER A CA 15
ATOM 27769 C C . SER A 1 101 ? -6.370 5.466 0.560 1.00 0.00 275 SER A C 15
ATOM 27770 O O . SER A 1 101 ? -5.695 5.112 1.526 1.00 0.00 275 SER A O 15
ATOM 27778 N N . ARG A 1 102 ? -6.794 6.714 0.391 1.00 0.00 276 ARG A N 15
ATOM 27779 C CA . ARG A 1 102 ? -6.483 7.762 1.356 1.00 0.00 276 ARG A CA 15
ATOM 27780 C C . ARG A 1 102 ? -7.712 8.615 1.652 1.00 0.00 276 ARG A C 15
ATOM 27781 O O . ARG A 1 102 ? -8.439 9.010 0.740 1.00 0.00 276 ARG A O 15
ATOM 27802 N N . SER A 1 103 ? -7.937 8.896 2.930 1.00 0.00 277 SER A N 15
ATOM 27803 C CA . SER A 1 103 ? -9.079 9.703 3.345 1.00 0.00 277 SER A CA 15
ATOM 27804 C C . SER A 1 103 ? -8.678 11.163 3.517 1.00 0.00 277 SER A C 15
ATOM 27805 O O . SER A 1 103 ? -7.597 11.466 4.022 1.00 0.00 277 SER A O 15
ATOM 27813 N N . ASN A 1 104 ? -9.558 12.067 3.095 1.00 0.00 278 ASN A N 15
ATOM 27814 C CA . ASN A 1 104 ? -9.296 13.500 3.202 1.00 0.00 278 ASN A CA 15
ATOM 27815 C C . ASN A 1 104 ? -9.809 14.063 4.529 1.00 0.00 278 ASN A C 15
ATOM 27816 O O . ASN A 1 104 ? -10.093 15.255 4.635 1.00 0.00 278 ASN A O 15
ATOM 27827 N N . GLY A 1 105 ? -9.926 13.202 5.537 1.00 0.00 279 GLY A N 15
ATOM 27828 C CA . GLY A 1 105 ? -10.404 13.643 6.834 1.00 0.00 279 GLY A CA 15
ATOM 27829 C C . GLY A 1 105 ? -9.369 14.454 7.590 1.00 0.00 279 GLY A C 15
ATOM 27830 O O . GLY A 1 105 ? -8.368 14.883 7.017 1.00 0.00 279 GLY A O 15
ATOM 27834 N N . GLN A 1 106 ? -9.612 14.662 8.879 1.00 0.00 280 GLN A N 15
ATOM 27835 C CA . GLN A 1 106 ? -8.693 15.427 9.715 1.00 0.00 280 GLN A CA 15
ATOM 27836 C C . GLN A 1 106 ? -7.432 14.625 10.015 1.00 0.00 280 GLN A C 15
ATOM 27837 O O . GLN A 1 106 ? -6.347 15.188 10.169 1.00 0.00 280 GLN A O 15
ATOM 27851 N N . ASP A 1 107 ? -7.578 13.306 10.095 1.00 0.00 281 ASP A N 15
ATOM 27852 C CA . ASP A 1 107 ? -6.449 12.425 10.373 1.00 0.00 281 ASP A CA 15
ATOM 27853 C C . ASP A 1 107 ? -6.061 11.627 9.133 1.00 0.00 281 ASP A C 15
ATOM 27854 O O . ASP A 1 107 ? -6.869 10.871 8.593 1.00 0.00 281 ASP A O 15
ATOM 27863 N N . GLN A 1 108 ? -4.821 11.799 8.689 1.00 0.00 282 GLN A N 15
ATOM 27864 C CA . GLN A 1 108 ? -4.326 11.095 7.512 1.00 0.00 282 GLN A CA 15
ATOM 27865 C C . GLN A 1 108 ? -4.302 9.587 7.752 1.00 0.00 282 GLN A C 15
ATOM 27866 O O . GLN A 1 108 ? -3.437 9.076 8.461 1.00 0.00 282 GLN A O 15
ATOM 27880 N N . GLN A 1 109 ? -5.258 8.884 7.154 1.00 0.00 283 GLN A N 15
ATOM 27881 C CA . GLN A 1 109 ? -5.347 7.436 7.299 1.00 0.00 283 GLN A CA 15
ATOM 27882 C C . GLN A 1 109 ? -5.446 6.757 5.939 1.00 0.00 283 GLN A C 15
ATOM 27883 O O . GLN A 1 109 ? -6.189 7.202 5.064 1.00 0.00 283 GLN A O 15
ATOM 27897 N N . LEU A 1 110 ? -4.692 5.677 5.767 1.00 0.00 284 LEU A N 15
ATOM 27898 C CA . LEU A 1 110 ? -4.694 4.935 4.512 1.00 0.00 284 LEU A CA 15
ATOM 27899 C C . LEU A 1 110 ? -5.321 3.556 4.693 1.00 0.00 284 LEU A C 15
ATOM 27900 O O . LEU A 1 110 ? -5.697 3.176 5.801 1.00 0.00 284 LEU A O 15
ATOM 27916 N N . TYR A 1 111 ? -5.429 2.814 3.598 1.00 0.00 285 TYR A N 15
ATOM 27917 C CA . TYR A 1 111 ? -6.010 1.475 3.633 1.00 0.00 285 TYR A CA 15
ATOM 27918 C C . TYR A 1 111 ? -5.321 0.556 2.631 1.00 0.00 285 TYR A C 15
ATOM 27919 O O . TYR A 1 111 ? -5.017 0.963 1.508 1.00 0.00 285 TYR A O 15
ATOM 27937 N N . ILE A 1 112 ? -5.078 -0.683 3.040 1.00 0.00 286 ILE A N 15
ATOM 27938 C CA . ILE A 1 112 ? -4.425 -1.659 2.176 1.00 0.00 286 ILE A CA 15
ATOM 27939 C C . ILE A 1 112 ? -5.398 -2.753 1.745 1.00 0.00 286 ILE A C 15
ATOM 27940 O O . ILE A 1 112 ? -5.971 -3.453 2.580 1.00 0.00 286 ILE A O 15
ATOM 27956 N N . GLY A 1 113 ? -5.581 -2.891 0.437 1.00 0.00 287 GLY A N 15
ATOM 27957 C CA . GLY A 1 113 ? -6.486 -3.902 -0.082 1.00 0.00 287 GLY A CA 15
ATOM 27958 C C . GLY A 1 113 ? -5.798 -4.862 -1.033 1.00 0.00 287 GLY A C 15
ATOM 27959 O O . GLY A 1 113 ? -5.090 -4.442 -1.948 1.00 0.00 287 GLY A O 15
ATOM 27963 N N . TRP A 1 114 ? -6.008 -6.158 -0.816 1.00 0.00 288 TRP A N 15
ATOM 27964 C CA . TRP A 1 114 ? -5.403 -7.181 -1.659 1.00 0.00 288 TRP A CA 15
ATOM 27965 C C . TRP A 1 114 ? -6.473 -8.053 -2.308 1.00 0.00 288 TRP A C 15
ATOM 27966 O O . TRP A 1 114 ? -7.544 -8.268 -1.740 1.00 0.00 288 TRP A O 15
ATOM 27987 N N . LYS A 1 115 ? -6.177 -8.551 -3.504 1.00 0.00 289 LYS A N 15
ATOM 27988 C CA . LYS A 1 115 ? -7.114 -9.401 -4.233 1.00 0.00 289 LYS A CA 15
ATOM 27989 C C . LYS A 1 115 ? -6.454 -10.715 -4.640 1.00 0.00 289 LYS A C 15
ATOM 27990 O O . LYS A 1 115 ? -5.377 -10.722 -5.237 1.00 0.00 289 LYS A O 15
ATOM 28009 N N . SER A 1 116 ? -7.106 -11.826 -4.311 1.00 0.00 290 SER A N 15
ATOM 28010 C CA . SER A 1 116 ? -6.582 -13.145 -4.642 1.00 0.00 290 SER A CA 15
ATOM 28011 C C . SER A 1 116 ? -6.968 -13.542 -6.062 1.00 0.00 290 SER A C 15
ATOM 28012 O O . SER A 1 116 ? -7.733 -12.845 -6.727 1.00 0.00 290 SER A O 15
ATOM 28020 N N . ARG A 1 117 ? -6.432 -14.670 -6.522 1.00 0.00 291 ARG A N 15
ATOM 28021 C CA . ARG A 1 117 ? -6.722 -15.162 -7.864 1.00 0.00 291 ARG A CA 15
ATOM 28022 C C . ARG A 1 117 ? -8.042 -15.923 -7.892 1.00 0.00 291 ARG A C 15
ATOM 28023 O O . ARG A 1 117 ? -8.230 -16.887 -7.151 1.00 0.00 291 ARG A O 15
ATOM 28044 N N . SER A 1 118 ? -8.956 -15.482 -8.751 1.00 0.00 292 SER A N 15
ATOM 28045 C CA . SER A 1 118 ? -10.259 -16.123 -8.876 1.00 0.00 292 SER A CA 15
ATOM 28046 C C . SER A 1 118 ? -10.627 -16.327 -10.343 1.00 0.00 292 SER A C 15
ATOM 28047 O O . SER A 1 118 ? -10.938 -17.440 -10.765 1.00 0.00 292 SER A O 15
ATOM 28055 N N . GLY A 1 119 ? -10.591 -15.245 -11.114 1.00 0.00 293 GLY A N 15
ATOM 28056 C CA . GLY A 1 119 ? -10.921 -15.329 -12.524 1.00 0.00 293 GLY A CA 15
ATOM 28057 C C . GLY A 1 119 ? -9.749 -15.786 -13.369 1.00 0.00 293 GLY A C 15
ATOM 28058 O O . GLY A 1 119 ? -8.615 -15.358 -13.152 1.00 0.00 293 GLY A O 15
ATOM 28062 N N . SER A 1 120 ? -10.022 -16.656 -14.335 1.00 0.00 294 SER A N 15
ATOM 28063 C CA . SER A 1 120 ? -8.979 -17.173 -15.215 1.00 0.00 294 SER A CA 15
ATOM 28064 C C . SER A 1 120 ? -8.716 -16.212 -16.365 1.00 0.00 294 SER A C 15
ATOM 28065 O O . SER A 1 120 ? -7.576 -15.821 -16.618 1.00 0.00 294 SER A O 15
ATOM 28073 N N . ASP A 1 121 ? -9.780 -15.834 -17.061 1.00 0.00 295 ASP A N 15
ATOM 28074 C CA . ASP A 1 121 ? -9.673 -14.915 -18.190 1.00 0.00 295 ASP A CA 15
ATOM 28075 C C . ASP A 1 121 ? -9.817 -13.470 -17.729 1.00 0.00 295 ASP A C 15
ATOM 28076 O O . ASP A 1 121 ? -8.877 -12.681 -17.820 1.00 0.00 295 ASP A O 15
ATOM 28085 N N . LEU A 1 122 ? -11.003 -13.127 -17.233 1.00 0.00 296 LEU A N 15
ATOM 28086 C CA . LEU A 1 122 ? -11.271 -11.775 -16.757 1.00 0.00 296 LEU A CA 15
ATOM 28087 C C . LEU A 1 122 ? -10.555 -11.511 -15.436 1.00 0.00 296 LEU A C 15
ATOM 28088 O O . LEU A 1 122 ? -10.866 -12.125 -14.417 1.00 0.00 296 LEU A O 15
ATOM 28104 N N . ASP A 1 123 ? -9.594 -10.593 -15.465 1.00 0.00 297 ASP A N 15
ATOM 28105 C CA . ASP A 1 123 ? -8.833 -10.248 -14.269 1.00 0.00 297 ASP A CA 15
ATOM 28106 C C . ASP A 1 123 ? -9.746 -9.673 -13.191 1.00 0.00 297 ASP A C 15
ATOM 28107 O O . ASP A 1 123 ? -10.706 -8.966 -13.490 1.00 0.00 297 ASP A O 15
ATOM 28116 N N . ALA A 1 124 ? -9.437 -9.985 -11.936 1.00 0.00 298 ALA A N 15
ATOM 28117 C CA . ALA A 1 124 ? -10.229 -9.500 -10.812 1.00 0.00 298 ALA A CA 15
ATOM 28118 C C . ALA A 1 124 ? -9.678 -8.182 -10.280 1.00 0.00 298 ALA A C 15
ATOM 28119 O O . ALA A 1 124 ? -10.469 -7.228 -10.129 1.00 0.00 298 ALA A O 15
ATOM 28126 N N . ARG A 1 8 ? -19.655 8.465 1.916 1.00 0.00 182 ARG A N 16
ATOM 28127 C CA . ARG A 1 8 ? -18.515 9.378 2.189 1.00 0.00 182 ARG A CA 16
ATOM 28128 C C . ARG A 1 8 ? -17.288 8.601 2.658 1.00 0.00 182 ARG A C 16
ATOM 28129 O O . ARG A 1 8 ? -16.579 9.033 3.569 1.00 0.00 182 ARG A O 16
ATOM 28150 N N . SER A 1 9 ? -17.045 7.454 2.034 1.00 0.00 183 SER A N 16
ATOM 28151 C CA . SER A 1 9 ? -15.904 6.618 2.388 1.00 0.00 183 SER A CA 16
ATOM 28152 C C . SER A 1 9 ? -14.623 7.148 1.752 1.00 0.00 183 SER A C 16
ATOM 28153 O O . SER A 1 9 ? -14.634 8.171 1.067 1.00 0.00 183 SER A O 16
ATOM 28161 N N . ALA A 1 10 ? -13.518 6.445 1.983 1.00 0.00 184 ALA A N 16
ATOM 28162 C CA . ALA A 1 10 ? -12.230 6.843 1.433 1.00 0.00 184 ALA A CA 16
ATOM 28163 C C . ALA A 1 10 ? -12.114 6.449 -0.035 1.00 0.00 184 ALA A C 16
ATOM 28164 O O . ALA A 1 10 ? -12.627 5.409 -0.451 1.00 0.00 184 ALA A O 16
ATOM 28171 N N . GLU A 1 11 ? -11.438 7.285 -0.816 1.00 0.00 185 GLU A N 16
ATOM 28172 C CA . GLU A 1 11 ? -11.256 7.022 -2.237 1.00 0.00 185 GLU A CA 16
ATOM 28173 C C . GLU A 1 11 ? -9.915 6.345 -2.498 1.00 0.00 185 GLU A C 16
ATOM 28174 O O . GLU A 1 11 ? -8.918 6.646 -1.842 1.00 0.00 185 GLU A O 16
ATOM 28186 N N . ALA A 1 12 ? -9.896 5.430 -3.462 1.00 0.00 186 ALA A N 16
ATOM 28187 C CA . ALA A 1 12 ? -8.679 4.710 -3.811 1.00 0.00 186 ALA A CA 16
ATOM 28188 C C . ALA A 1 12 ? -7.748 5.580 -4.649 1.00 0.00 186 ALA A C 16
ATOM 28189 O O . ALA A 1 12 ? -8.188 6.268 -5.570 1.00 0.00 186 ALA A O 16
ATOM 28196 N N . LEU A 1 13 ? -6.460 5.545 -4.321 1.00 0.00 187 LEU A N 16
ATOM 28197 C CA . LEU A 1 13 ? -5.469 6.331 -5.045 1.00 0.00 187 LEU A CA 16
ATOM 28198 C C . LEU A 1 13 ? -5.041 5.620 -6.325 1.00 0.00 187 LEU A C 16
ATOM 28199 O O . LEU A 1 13 ? -5.191 6.155 -7.424 1.00 0.00 187 LEU A O 16
ATOM 28215 N N . PHE A 1 14 ? -4.511 4.411 -6.175 1.00 0.00 188 PHE A N 16
ATOM 28216 C CA . PHE A 1 14 ? -4.064 3.625 -7.321 1.00 0.00 188 PHE A CA 16
ATOM 28217 C C . PHE A 1 14 ? -3.966 2.147 -6.960 1.00 0.00 188 PHE A C 16
ATOM 28218 O O . PHE A 1 14 ? -3.563 1.792 -5.853 1.00 0.00 188 PHE A O 16
ATOM 28235 N N . GLU A 1 15 ? -4.338 1.287 -7.903 1.00 0.00 189 GLU A N 16
ATOM 28236 C CA . GLU A 1 15 ? -4.290 -0.154 -7.687 1.00 0.00 189 GLU A CA 16
ATOM 28237 C C . GLU A 1 15 ? -3.231 -0.803 -8.572 1.00 0.00 189 GLU A C 16
ATOM 28238 O O . GLU A 1 15 ? -3.457 -1.036 -9.757 1.00 0.00 189 GLU A O 16
ATOM 28250 N N . LYS A 1 16 ? -2.075 -1.091 -7.984 1.00 0.00 190 LYS A N 16
ATOM 28251 C CA . LYS A 1 16 ? -0.979 -1.712 -8.718 1.00 0.00 190 LYS A CA 16
ATOM 28252 C C . LYS A 1 16 ? -0.981 -3.224 -8.520 1.00 0.00 190 LYS A C 16
ATOM 28253 O O . LYS A 1 16 ? -1.416 -3.724 -7.481 1.00 0.00 190 LYS A O 16
ATOM 28272 N N . ALA A 1 17 ? -0.494 -3.948 -9.521 1.00 0.00 191 ALA A N 16
ATOM 28273 C CA . ALA A 1 17 ? -0.441 -5.404 -9.456 1.00 0.00 191 ALA A CA 16
ATOM 28274 C C . ALA A 1 17 ? 0.938 -5.882 -9.015 1.00 0.00 191 ALA A C 16
ATOM 28275 O O . ALA A 1 17 ? 1.960 -5.389 -9.493 1.00 0.00 191 ALA A O 16
ATOM 28282 N N . VAL A 1 18 ? 0.961 -6.847 -8.099 1.00 0.00 192 VAL A N 16
ATOM 28283 C CA . VAL A 1 18 ? 2.214 -7.391 -7.593 1.00 0.00 192 VAL A CA 16
ATOM 28284 C C . VAL A 1 18 ? 2.806 -8.406 -8.566 1.00 0.00 192 VAL A C 16
ATOM 28285 O O . VAL A 1 18 ? 2.129 -9.343 -8.993 1.00 0.00 192 VAL A O 16
ATOM 28298 N N . THR A 1 19 ? 4.074 -8.213 -8.911 1.00 0.00 193 THR A N 16
ATOM 28299 C CA . THR A 1 19 ? 4.767 -9.110 -9.829 1.00 0.00 193 THR A CA 16
ATOM 28300 C C . THR A 1 19 ? 5.660 -10.084 -9.068 1.00 0.00 193 THR A C 16
ATOM 28301 O O . THR A 1 19 ? 6.173 -9.756 -7.998 1.00 0.00 193 THR A O 16
ATOM 28312 N N . PRO A 1 20 ? 5.858 -11.300 -9.609 1.00 0.00 194 PRO A N 16
ATOM 28313 C CA . PRO A 1 20 ? 6.696 -12.324 -8.971 1.00 0.00 194 PRO A CA 16
ATOM 28314 C C . PRO A 1 20 ? 8.105 -11.816 -8.678 1.00 0.00 194 PRO A C 16
ATOM 28315 O O . PRO A 1 20 ? 9.039 -12.065 -9.440 1.00 0.00 194 PRO A O 16
ATOM 28326 N N . SER A 1 21 ? 8.245 -11.100 -7.567 1.00 0.00 195 SER A N 16
ATOM 28327 C CA . SER A 1 21 ? 9.531 -10.545 -7.158 1.00 0.00 195 SER A CA 16
ATOM 28328 C C . SER A 1 21 ? 9.352 -9.607 -5.968 1.00 0.00 195 SER A C 16
ATOM 28329 O O . SER A 1 21 ? 10.200 -9.545 -5.078 1.00 0.00 195 SER A O 16
ATOM 28337 N N . ASP A 1 22 ? 8.238 -8.878 -5.964 1.00 0.00 196 ASP A N 16
ATOM 28338 C CA . ASP A 1 22 ? 7.939 -7.943 -4.886 1.00 0.00 196 ASP A CA 16
ATOM 28339 C C . ASP A 1 22 ? 7.749 -8.681 -3.564 1.00 0.00 196 ASP A C 16
ATOM 28340 O O . ASP A 1 22 ? 8.015 -8.135 -2.493 1.00 0.00 196 ASP A O 16
ATOM 28349 N N . VAL A 1 23 ? 7.289 -9.926 -3.647 1.00 0.00 197 VAL A N 16
ATOM 28350 C CA . VAL A 1 23 ? 7.066 -10.740 -2.458 1.00 0.00 197 VAL A CA 16
ATOM 28351 C C . VAL A 1 23 ? 8.006 -11.939 -2.430 1.00 0.00 197 VAL A C 16
ATOM 28352 O O . VAL A 1 23 ? 7.655 -13.005 -1.926 1.00 0.00 197 VAL A O 16
ATOM 28365 N N . GLY A 1 24 ? 9.205 -11.755 -2.975 1.00 0.00 198 GLY A N 16
ATOM 28366 C CA . GLY A 1 24 ? 10.179 -12.831 -3.004 1.00 0.00 198 GLY A CA 16
ATOM 28367 C C . GLY A 1 24 ? 11.304 -12.625 -2.009 1.00 0.00 198 GLY A C 16
ATOM 28368 O O . GLY A 1 24 ? 11.060 -12.413 -0.822 1.00 0.00 198 GLY A O 16
ATOM 28372 N N . LYS A 1 25 ? 12.540 -12.685 -2.497 1.00 0.00 199 LYS A N 16
ATOM 28373 C CA . LYS A 1 25 ? 13.709 -12.505 -1.643 1.00 0.00 199 LYS A CA 16
ATOM 28374 C C . LYS A 1 25 ? 14.021 -11.025 -1.448 1.00 0.00 199 LYS A C 16
ATOM 28375 O O . LYS A 1 25 ? 14.579 -10.629 -0.425 1.00 0.00 199 LYS A O 16
ATOM 28394 N N . LEU A 1 26 ? 13.662 -10.211 -2.437 1.00 0.00 200 LEU A N 16
ATOM 28395 C CA . LEU A 1 26 ? 13.906 -8.774 -2.372 1.00 0.00 200 LEU A CA 16
ATOM 28396 C C . LEU A 1 26 ? 13.249 -8.163 -1.140 1.00 0.00 200 LEU A C 16
ATOM 28397 O O . LEU A 1 26 ? 13.849 -7.343 -0.445 1.00 0.00 200 LEU A O 16
ATOM 28413 N N . ASN A 1 27 ? 12.010 -8.567 -0.871 1.00 0.00 201 ASN A N 16
ATOM 28414 C CA . ASN A 1 27 ? 11.270 -8.061 0.279 1.00 0.00 201 ASN A CA 16
ATOM 28415 C C . ASN A 1 27 ? 11.157 -6.540 0.231 1.00 0.00 201 ASN A C 16
ATOM 28416 O O . ASN A 1 27 ? 11.853 -5.832 0.960 1.00 0.00 201 ASN A O 16
ATOM 28427 N N . ARG A 1 28 ? 10.278 -6.043 -0.632 1.00 0.00 202 ARG A N 16
ATOM 28428 C CA . ARG A 1 28 ? 10.074 -4.606 -0.776 1.00 0.00 202 ARG A CA 16
ATOM 28429 C C . ARG A 1 28 ? 8.989 -4.311 -1.806 1.00 0.00 202 ARG A C 16
ATOM 28430 O O . ARG A 1 28 ? 9.044 -4.797 -2.934 1.00 0.00 202 ARG A O 16
ATOM 28451 N N . LEU A 1 29 ? 8.005 -3.509 -1.413 1.00 0.00 203 LEU A N 16
ATOM 28452 C CA . LEU A 1 29 ? 6.912 -3.151 -2.308 1.00 0.00 203 LEU A CA 16
ATOM 28453 C C . LEU A 1 29 ? 7.310 -1.984 -3.206 1.00 0.00 203 LEU A C 16
ATOM 28454 O O . LEU A 1 29 ? 8.038 -1.085 -2.782 1.00 0.00 203 LEU A O 16
ATOM 28470 N N . VAL A 1 30 ? 6.834 -2.005 -4.445 1.00 0.00 204 VAL A N 16
ATOM 28471 C CA . VAL A 1 30 ? 7.146 -0.949 -5.401 1.00 0.00 204 VAL A CA 16
ATOM 28472 C C . VAL A 1 30 ? 5.933 -0.057 -5.652 1.00 0.00 204 VAL A C 16
ATOM 28473 O O . VAL A 1 30 ? 4.791 -0.505 -5.556 1.00 0.00 204 VAL A O 16
ATOM 28486 N N . ILE A 1 31 ? 6.191 1.207 -5.973 1.00 0.00 205 ILE A N 16
ATOM 28487 C CA . ILE A 1 31 ? 5.120 2.160 -6.237 1.00 0.00 205 ILE A CA 16
ATOM 28488 C C . ILE A 1 31 ? 5.550 3.199 -7.272 1.00 0.00 205 ILE A C 16
ATOM 28489 O O . ILE A 1 31 ? 6.629 3.784 -7.164 1.00 0.00 205 ILE A O 16
ATOM 28505 N N . PRO A 1 32 ? 4.709 3.450 -8.295 1.00 0.00 206 PRO A N 16
ATOM 28506 C CA . PRO A 1 32 ? 5.012 4.426 -9.347 1.00 0.00 206 PRO A CA 16
ATOM 28507 C C . PRO A 1 32 ? 5.372 5.795 -8.778 1.00 0.00 206 PRO A C 16
ATOM 28508 O O . PRO A 1 32 ? 5.022 6.119 -7.644 1.00 0.00 206 PRO A O 16
ATOM 28519 N N . LYS A 1 33 ? 6.075 6.595 -9.574 1.00 0.00 207 LYS A N 16
ATOM 28520 C CA . LYS A 1 33 ? 6.483 7.929 -9.149 1.00 0.00 207 LYS A CA 16
ATOM 28521 C C . LYS A 1 33 ? 5.431 8.970 -9.517 1.00 0.00 207 LYS A C 16
ATOM 28522 O O . LYS A 1 33 ? 5.104 9.846 -8.716 1.00 0.00 207 LYS A O 16
ATOM 28541 N N . HIS A 1 34 ? 4.904 8.871 -10.734 1.00 0.00 208 HIS A N 16
ATOM 28542 C CA . HIS A 1 34 ? 3.890 9.808 -11.204 1.00 0.00 208 HIS A CA 16
ATOM 28543 C C . HIS A 1 34 ? 2.638 9.747 -10.333 1.00 0.00 208 HIS A C 16
ATOM 28544 O O . HIS A 1 34 ? 1.880 10.713 -10.255 1.00 0.00 208 HIS A O 16
ATOM 28559 N N . HIS A 1 35 ? 2.427 8.608 -9.681 1.00 0.00 209 HIS A N 16
ATOM 28560 C CA . HIS A 1 35 ? 1.266 8.427 -8.817 1.00 0.00 209 HIS A CA 16
ATOM 28561 C C . HIS A 1 35 ? 1.572 8.879 -7.392 1.00 0.00 209 HIS A C 16
ATOM 28562 O O . HIS A 1 35 ? 0.728 9.480 -6.728 1.00 0.00 209 HIS A O 16
ATOM 28577 N N . ALA A 1 36 ? 2.781 8.580 -6.929 1.00 0.00 210 ALA A N 16
ATOM 28578 C CA . ALA A 1 36 ? 3.196 8.955 -5.581 1.00 0.00 210 ALA A CA 16
ATOM 28579 C C . ALA A 1 36 ? 3.321 10.468 -5.443 1.00 0.00 210 ALA A C 16
ATOM 28580 O O . ALA A 1 36 ? 3.158 11.015 -4.351 1.00 0.00 210 ALA A O 16
ATOM 28587 N N . GLU A 1 37 ? 3.612 11.142 -6.550 1.00 0.00 211 GLU A N 16
ATOM 28588 C CA . GLU A 1 37 ? 3.759 12.593 -6.546 1.00 0.00 211 GLU A CA 16
ATOM 28589 C C . GLU A 1 37 ? 2.399 13.283 -6.571 1.00 0.00 211 GLU A C 16
ATOM 28590 O O . GLU A 1 37 ? 2.233 14.371 -6.020 1.00 0.00 211 GLU A O 16
ATOM 28602 N N . LYS A 1 38 ? 1.427 12.645 -7.218 1.00 0.00 212 LYS A N 16
ATOM 28603 C CA . LYS A 1 38 ? 0.082 13.201 -7.315 1.00 0.00 212 LYS A CA 16
ATOM 28604 C C . LYS A 1 38 ? -0.707 12.958 -6.032 1.00 0.00 212 LYS A C 16
ATOM 28605 O O . LYS A 1 38 ? -1.408 13.844 -5.544 1.00 0.00 212 LYS A O 16
ATOM 28624 N N . HIS A 1 39 ? -0.587 11.750 -5.489 1.00 0.00 213 HIS A N 16
ATOM 28625 C CA . HIS A 1 39 ? -1.290 11.393 -4.263 1.00 0.00 213 HIS A CA 16
ATOM 28626 C C . HIS A 1 39 ? -0.417 11.642 -3.037 1.00 0.00 213 HIS A C 16
ATOM 28627 O O . HIS A 1 39 ? -0.625 12.605 -2.300 1.00 0.00 213 HIS A O 16
ATOM 28642 N N . PHE A 1 40 ? 0.559 10.766 -2.824 1.00 0.00 214 PHE A N 16
ATOM 28643 C CA . PHE A 1 40 ? 1.465 10.891 -1.686 1.00 0.00 214 PHE A CA 16
ATOM 28644 C C . PHE A 1 40 ? 2.227 12.213 -1.739 1.00 0.00 214 PHE A C 16
ATOM 28645 O O . PHE A 1 40 ? 2.386 12.805 -2.805 1.00 0.00 214 PHE A O 16
ATOM 28662 N N . PRO A 1 41 ? 2.713 12.693 -0.580 1.00 0.00 215 PRO A N 16
ATOM 28663 C CA . PRO A 1 41 ? 3.462 13.953 -0.499 1.00 0.00 215 PRO A CA 16
ATOM 28664 C C . PRO A 1 41 ? 4.799 13.879 -1.228 1.00 0.00 215 PRO A C 16
ATOM 28665 O O . PRO A 1 41 ? 5.171 12.833 -1.759 1.00 0.00 215 PRO A O 16
ATOM 28676 N N . LEU A 1 42 ? 5.518 14.996 -1.251 1.00 0.00 216 LEU A N 16
ATOM 28677 C CA . LEU A 1 42 ? 6.815 15.059 -1.916 1.00 0.00 216 LEU A CA 16
ATOM 28678 C C . LEU A 1 42 ? 7.946 15.194 -0.897 1.00 0.00 216 LEU A C 16
ATOM 28679 O O . LEU A 1 42 ? 8.193 16.282 -0.376 1.00 0.00 216 LEU A O 16
ATOM 28695 N N . PRO A 1 43 ? 8.653 14.089 -0.597 1.00 0.00 217 PRO A N 16
ATOM 28696 C CA . PRO A 1 43 ? 9.760 14.097 0.364 1.00 0.00 217 PRO A CA 16
ATOM 28697 C C . PRO A 1 43 ? 10.800 15.168 0.047 1.00 0.00 217 PRO A C 16
ATOM 28698 O O . PRO A 1 43 ? 11.546 15.601 0.925 1.00 0.00 217 PRO A O 16
ATOM 28709 N N . SER A 1 44 ? 10.845 15.593 -1.215 1.00 0.00 218 SER A N 16
ATOM 28710 C CA . SER A 1 44 ? 11.795 16.614 -1.649 1.00 0.00 218 SER A CA 16
ATOM 28711 C C . SER A 1 44 ? 13.213 16.055 -1.692 1.00 0.00 218 SER A C 16
ATOM 28712 O O . SER A 1 44 ? 13.476 14.962 -1.189 1.00 0.00 218 SER A O 16
ATOM 28720 N N . SER A 1 45 ? 14.124 16.813 -2.294 1.00 0.00 219 SER A N 16
ATOM 28721 C CA . SER A 1 45 ? 15.517 16.393 -2.403 1.00 0.00 219 SER A CA 16
ATOM 28722 C C . SER A 1 45 ? 16.427 17.291 -1.572 1.00 0.00 219 SER A C 16
ATOM 28723 O O . SER A 1 45 ? 17.403 16.828 -0.983 1.00 0.00 219 SER A O 16
ATOM 28731 N N . ASN A 1 46 ? 16.099 18.579 -1.526 1.00 0.00 220 ASN A N 16
ATOM 28732 C CA . ASN A 1 46 ? 16.887 19.542 -0.765 1.00 0.00 220 ASN A CA 16
ATOM 28733 C C . ASN A 1 46 ? 16.969 19.142 0.706 1.00 0.00 220 ASN A C 16
ATOM 28734 O O . ASN A 1 46 ? 18.034 19.204 1.318 1.00 0.00 220 ASN A O 16
ATOM 28745 N N . VAL A 1 47 ? 15.834 18.733 1.264 1.00 0.00 221 VAL A N 16
ATOM 28746 C CA . VAL A 1 47 ? 15.778 18.325 2.663 1.00 0.00 221 VAL A CA 16
ATOM 28747 C C . VAL A 1 47 ? 14.730 17.237 2.876 1.00 0.00 221 VAL A C 16
ATOM 28748 O O . VAL A 1 47 ? 13.623 17.316 2.344 1.00 0.00 221 VAL A O 16
ATOM 28761 N N . SER A 1 48 ? 15.087 16.223 3.658 1.00 0.00 222 SER A N 16
ATOM 28762 C CA . SER A 1 48 ? 14.176 15.120 3.942 1.00 0.00 222 SER A CA 16
ATOM 28763 C C . SER A 1 48 ? 14.531 14.446 5.264 1.00 0.00 222 SER A C 16
ATOM 28764 O O . SER A 1 48 ? 15.609 14.670 5.816 1.00 0.00 222 SER A O 16
ATOM 28772 N N . VAL A 1 49 ? 13.617 13.622 5.766 1.00 0.00 223 VAL A N 16
ATOM 28773 C CA . VAL A 1 49 ? 13.833 12.916 7.023 1.00 0.00 223 VAL A CA 16
ATOM 28774 C C . VAL A 1 49 ? 14.588 11.610 6.797 1.00 0.00 223 VAL A C 16
ATOM 28775 O O . VAL A 1 49 ? 14.631 11.093 5.680 1.00 0.00 223 VAL A O 16
ATOM 28788 N N . LYS A 1 50 ? 15.182 11.083 7.861 1.00 0.00 224 LYS A N 16
ATOM 28789 C CA . LYS A 1 50 ? 15.938 9.838 7.778 1.00 0.00 224 LYS A CA 16
ATOM 28790 C C . LYS A 1 50 ? 15.012 8.624 7.703 1.00 0.00 224 LYS A C 16
ATOM 28791 O O . LYS A 1 50 ? 15.470 7.499 7.501 1.00 0.00 224 LYS A O 16
ATOM 28810 N N . GLY A 1 51 ? 13.710 8.855 7.863 1.00 0.00 225 GLY A N 16
ATOM 28811 C CA . GLY A 1 51 ? 12.756 7.764 7.807 1.00 0.00 225 GLY A CA 16
ATOM 28812 C C . GLY A 1 51 ? 11.332 8.226 8.050 1.00 0.00 225 GLY A C 16
ATOM 28813 O O . GLY A 1 51 ? 11.083 9.057 8.925 1.00 0.00 225 GLY A O 16
ATOM 28817 N N . VAL A 1 52 ? 10.395 7.686 7.279 1.00 0.00 226 VAL A N 16
ATOM 28818 C CA . VAL A 1 52 ? 8.989 8.046 7.414 1.00 0.00 226 VAL A CA 16
ATOM 28819 C C . VAL A 1 52 ? 8.145 6.826 7.761 1.00 0.00 226 VAL A C 16
ATOM 28820 O O . VAL A 1 52 ? 8.571 5.688 7.568 1.00 0.00 226 VAL A O 16
ATOM 28833 N N . LEU A 1 53 ? 6.942 7.068 8.274 1.00 0.00 227 LEU A N 16
ATOM 28834 C CA . LEU A 1 53 ? 6.038 5.986 8.647 1.00 0.00 227 LEU A CA 16
ATOM 28835 C C . LEU A 1 53 ? 4.651 6.204 8.048 1.00 0.00 227 LEU A C 16
ATOM 28836 O O . LEU A 1 53 ? 4.161 7.330 7.985 1.00 0.00 227 LEU A O 16
ATOM 28852 N N . LEU A 1 54 ? 4.025 5.116 7.608 1.00 0.00 228 LEU A N 16
ATOM 28853 C CA . LEU A 1 54 ? 2.695 5.187 7.015 1.00 0.00 228 LEU A CA 16
ATOM 28854 C C . LEU A 1 54 ? 1.733 4.236 7.722 1.00 0.00 228 LEU A C 16
ATOM 28855 O O . LEU A 1 54 ? 2.006 3.042 7.847 1.00 0.00 228 LEU A O 16
ATOM 28871 N N . ASN A 1 55 ? 0.609 4.775 8.183 1.00 0.00 229 ASN A N 16
ATOM 28872 C CA . ASN A 1 55 ? -0.393 3.973 8.877 1.00 0.00 229 ASN A CA 16
ATOM 28873 C C . ASN A 1 55 ? -1.447 3.455 7.903 1.00 0.00 229 ASN A C 16
ATOM 28874 O O . ASN A 1 55 ? -2.260 4.224 7.389 1.00 0.00 229 ASN A O 16
ATOM 28885 N N . PHE A 1 56 ? -1.426 2.151 7.656 1.00 0.00 230 PHE A N 16
ATOM 28886 C CA . PHE A 1 56 ? -2.381 1.531 6.744 1.00 0.00 230 PHE A CA 16
ATOM 28887 C C . PHE A 1 56 ? -3.412 0.710 7.511 1.00 0.00 230 PHE A C 16
ATOM 28888 O O . PHE A 1 56 ? -3.111 -0.375 8.007 1.00 0.00 230 PHE A O 16
ATOM 28905 N N . GLU A 1 57 ? -4.630 1.236 7.603 1.00 0.00 231 GLU A N 16
ATOM 28906 C CA . GLU A 1 57 ? -5.706 0.553 8.308 1.00 0.00 231 GLU A CA 16
ATOM 28907 C C . GLU A 1 57 ? -6.314 -0.545 7.440 1.00 0.00 231 GLU A C 16
ATOM 28908 O O . GLU A 1 57 ? -6.338 -0.436 6.214 1.00 0.00 231 GLU A O 16
ATOM 28920 N N . ASP A 1 58 ? -6.803 -1.599 8.083 1.00 0.00 232 ASP A N 16
ATOM 28921 C CA . ASP A 1 58 ? -7.411 -2.715 7.369 1.00 0.00 232 ASP A CA 16
ATOM 28922 C C . ASP A 1 58 ? -8.922 -2.739 7.576 1.00 0.00 232 ASP A C 16
ATOM 28923 O O . ASP A 1 58 ? -9.409 -2.540 8.690 1.00 0.00 232 ASP A O 16
ATOM 28932 N N . VAL A 1 59 ? -9.657 -2.982 6.497 1.00 0.00 233 VAL A N 16
ATOM 28933 C CA . VAL A 1 59 ? -11.113 -3.033 6.556 1.00 0.00 233 VAL A CA 16
ATOM 28934 C C . VAL A 1 59 ? -11.599 -4.182 7.438 1.00 0.00 233 VAL A C 16
ATOM 28935 O O . VAL A 1 59 ? -12.759 -4.208 7.850 1.00 0.00 233 VAL A O 16
ATOM 28948 N N . ASN A 1 60 ? -10.712 -5.131 7.721 1.00 0.00 234 ASN A N 16
ATOM 28949 C CA . ASN A 1 60 ? -11.061 -6.278 8.553 1.00 0.00 234 ASN A CA 16
ATOM 28950 C C . ASN A 1 60 ? -10.681 -6.035 10.012 1.00 0.00 234 ASN A C 16
ATOM 28951 O O . ASN A 1 60 ? -10.275 -6.957 10.720 1.00 0.00 234 ASN A O 16
ATOM 28962 N N . GLY A 1 61 ? -10.816 -4.788 10.456 1.00 0.00 235 GLY A N 16
ATOM 28963 C CA . GLY A 1 61 ? -10.486 -4.449 11.828 1.00 0.00 235 GLY A CA 16
ATOM 28964 C C . GLY A 1 61 ? -9.050 -4.781 12.182 1.00 0.00 235 GLY A C 16
ATOM 28965 O O . GLY A 1 61 ? -8.794 -5.537 13.118 1.00 0.00 235 GLY A O 16
ATOM 28969 N N . LYS A 1 62 ? -8.109 -4.214 11.431 1.00 0.00 236 LYS A N 16
ATOM 28970 C CA . LYS A 1 62 ? -6.692 -4.454 11.675 1.00 0.00 236 LYS A CA 16
ATOM 28971 C C . LYS A 1 62 ? -5.860 -3.231 11.301 1.00 0.00 236 LYS A C 16
ATOM 28972 O O . LYS A 1 62 ? -6.361 -2.294 10.679 1.00 0.00 236 LYS A O 16
ATOM 28991 N N . VAL A 1 63 ? -4.588 -3.248 11.684 1.00 0.00 237 VAL A N 16
ATOM 28992 C CA . VAL A 1 63 ? -3.687 -2.140 11.391 1.00 0.00 237 VAL A CA 16
ATOM 28993 C C . VAL A 1 63 ? -2.445 -2.621 10.650 1.00 0.00 237 VAL A C 16
ATOM 28994 O O . VAL A 1 63 ? -2.066 -3.789 10.746 1.00 0.00 237 VAL A O 16
ATOM 29007 N N . TRP A 1 64 ? -1.814 -1.717 9.910 1.00 0.00 238 TRP A N 16
ATOM 29008 C CA . TRP A 1 64 ? -0.613 -2.048 9.152 1.00 0.00 238 TRP A CA 16
ATOM 29009 C C . TRP A 1 64 ? 0.311 -0.839 9.043 1.00 0.00 238 TRP A C 16
ATOM 29010 O O . TRP A 1 64 ? 0.026 0.107 8.310 1.00 0.00 238 TRP A O 16
ATOM 29031 N N . ARG A 1 65 ? 1.417 -0.877 9.778 1.00 0.00 239 ARG A N 16
ATOM 29032 C CA . ARG A 1 65 ? 2.381 0.217 9.765 1.00 0.00 239 ARG A CA 16
ATOM 29033 C C . ARG A 1 65 ? 3.597 -0.139 8.914 1.00 0.00 239 ARG A C 16
ATOM 29034 O O . ARG A 1 65 ? 4.423 -0.963 9.306 1.00 0.00 239 ARG A O 16
ATOM 29055 N N . PHE A 1 66 ? 3.702 0.490 7.747 1.00 0.00 240 PHE A N 16
ATOM 29056 C CA . PHE A 1 66 ? 4.818 0.242 6.841 1.00 0.00 240 PHE A CA 16
ATOM 29057 C C . PHE A 1 66 ? 5.796 1.413 6.853 1.00 0.00 240 PHE A C 16
ATOM 29058 O O . PHE A 1 66 ? 5.430 2.535 7.197 1.00 0.00 240 PHE A O 16
ATOM 29075 N N . ARG A 1 67 ? 7.040 1.143 6.471 1.00 0.00 241 ARG A N 16
ATOM 29076 C CA . ARG A 1 67 ? 8.069 2.177 6.435 1.00 0.00 241 ARG A CA 16
ATOM 29077 C C . ARG A 1 67 ? 8.279 2.682 5.011 1.00 0.00 241 ARG A C 16
ATOM 29078 O O . ARG A 1 67 ? 8.508 1.899 4.088 1.00 0.00 241 ARG A O 16
ATOM 29099 N N . TYR A 1 68 ? 8.200 3.999 4.842 1.00 0.00 242 TYR A N 16
ATOM 29100 C CA . TYR A 1 68 ? 8.379 4.614 3.533 1.00 0.00 242 TYR A CA 16
ATOM 29101 C C . TYR A 1 68 ? 9.860 4.734 3.187 1.00 0.00 242 TYR A C 16
ATOM 29102 O O . TYR A 1 68 ? 10.621 5.391 3.896 1.00 0.00 242 TYR A O 16
ATOM 29120 N N . SER A 1 69 ? 10.260 4.093 2.093 1.00 0.00 243 SER A N 16
ATOM 29121 C CA . SER A 1 69 ? 11.650 4.130 1.651 1.00 0.00 243 SER A CA 16
ATOM 29122 C C . SER A 1 69 ? 11.759 4.705 0.244 1.00 0.00 243 SER A C 16
ATOM 29123 O O . SER A 1 69 ? 11.017 4.314 -0.658 1.00 0.00 243 SER A O 16
ATOM 29131 N N . TYR A 1 70 ? 12.687 5.638 0.063 1.00 0.00 244 TYR A N 16
ATOM 29132 C CA . TYR A 1 70 ? 12.895 6.268 -1.236 1.00 0.00 244 TYR A CA 16
ATOM 29133 C C . TYR A 1 70 ? 14.116 5.678 -1.936 1.00 0.00 244 TYR A C 16
ATOM 29134 O O . TYR A 1 70 ? 15.253 5.986 -1.584 1.00 0.00 244 TYR A O 16
ATOM 29152 N N . TRP A 1 71 ? 13.870 4.826 -2.926 1.00 0.00 245 TRP A N 16
ATOM 29153 C CA . TRP A 1 71 ? 14.949 4.190 -3.673 1.00 0.00 245 TRP A CA 16
ATOM 29154 C C . TRP A 1 71 ? 15.337 5.022 -4.892 1.00 0.00 245 TRP A C 16
ATOM 29155 O O . TRP A 1 71 ? 14.500 5.704 -5.486 1.00 0.00 245 TRP A O 16
ATOM 29176 N N . ASN A 1 72 ? 16.615 4.960 -5.258 1.00 0.00 246 ASN A N 16
ATOM 29177 C CA . ASN A 1 72 ? 17.127 5.707 -6.402 1.00 0.00 246 ASN A CA 16
ATOM 29178 C C . ASN A 1 72 ? 17.045 7.208 -6.148 1.00 0.00 246 ASN A C 16
ATOM 29179 O O . ASN A 1 72 ? 16.501 7.958 -6.960 1.00 0.00 246 ASN A O 16
ATOM 29190 N N . SER A 1 73 ? 17.590 7.639 -5.014 1.00 0.00 247 SER A N 16
ATOM 29191 C CA . SER A 1 73 ? 17.581 9.050 -4.644 1.00 0.00 247 SER A CA 16
ATOM 29192 C C . SER A 1 73 ? 16.153 9.544 -4.421 1.00 0.00 247 SER A C 16
ATOM 29193 O O . SER A 1 73 ? 15.703 9.677 -3.283 1.00 0.00 247 SER A O 16
ATOM 29201 N N . SER A 1 74 ? 15.450 9.811 -5.515 1.00 0.00 248 SER A N 16
ATOM 29202 C CA . SER A 1 74 ? 14.073 10.285 -5.441 1.00 0.00 248 SER A CA 16
ATOM 29203 C C . SER A 1 74 ? 13.290 9.853 -6.677 1.00 0.00 248 SER A C 16
ATOM 29204 O O . SER A 1 74 ? 12.398 10.563 -7.141 1.00 0.00 248 SER A O 16
ATOM 29212 N N . GLN A 1 75 ? 13.641 8.687 -7.212 1.00 0.00 249 GLN A N 16
ATOM 29213 C CA . GLN A 1 75 ? 12.983 8.162 -8.405 1.00 0.00 249 GLN A CA 16
ATOM 29214 C C . GLN A 1 75 ? 11.781 7.288 -8.055 1.00 0.00 249 GLN A C 16
ATOM 29215 O O . GLN A 1 75 ? 10.633 7.706 -8.214 1.00 0.00 249 GLN A O 16
ATOM 29229 N N . SER A 1 76 ? 12.048 6.069 -7.596 1.00 0.00 250 SER A N 16
ATOM 29230 C CA . SER A 1 76 ? 10.982 5.133 -7.248 1.00 0.00 250 SER A CA 16
ATOM 29231 C C . SER A 1 76 ? 10.644 5.191 -5.762 1.00 0.00 250 SER A C 16
ATOM 29232 O O . SER A 1 76 ? 11.491 5.526 -4.934 1.00 0.00 250 SER A O 16
ATOM 29240 N N . TYR A 1 77 ? 9.401 4.856 -5.434 1.00 0.00 251 TYR A N 16
ATOM 29241 C CA . TYR A 1 77 ? 8.940 4.861 -4.050 1.00 0.00 251 TYR A CA 16
ATOM 29242 C C . TYR A 1 77 ? 8.633 3.442 -3.581 1.00 0.00 251 TYR A C 16
ATOM 29243 O O . TYR A 1 77 ? 7.634 2.848 -3.988 1.00 0.00 251 TYR A O 16
ATOM 29261 N N . VAL A 1 78 ? 9.496 2.902 -2.725 1.00 0.00 252 VAL A N 16
ATOM 29262 C CA . VAL A 1 78 ? 9.308 1.551 -2.209 1.00 0.00 252 VAL A CA 16
ATOM 29263 C C . VAL A 1 78 ? 8.826 1.573 -0.762 1.00 0.00 252 VAL A C 16
ATOM 29264 O O . VAL A 1 78 ? 9.089 2.520 -0.021 1.00 0.00 252 VAL A O 16
ATOM 29277 N N . LEU A 1 79 ? 8.118 0.519 -0.367 1.00 0.00 253 LEU A N 16
ATOM 29278 C CA . LEU A 1 79 ? 7.599 0.410 0.991 1.00 0.00 253 LEU A CA 16
ATOM 29279 C C . LEU A 1 79 ? 8.251 -0.758 1.725 1.00 0.00 253 LEU A C 16
ATOM 29280 O O . LEU A 1 79 ? 7.768 -1.889 1.668 1.00 0.00 253 LEU A O 16
ATOM 29296 N N . THR A 1 80 ? 9.356 -0.475 2.411 1.00 0.00 254 THR A N 16
ATOM 29297 C CA . THR A 1 80 ? 10.077 -1.500 3.155 1.00 0.00 254 THR A CA 16
ATOM 29298 C C . THR A 1 80 ? 9.571 -1.598 4.590 1.00 0.00 254 THR A C 16
ATOM 29299 O O . THR A 1 80 ? 8.821 -0.740 5.053 1.00 0.00 254 THR A O 16
ATOM 29310 N N . LYS A 1 81 ? 9.991 -2.648 5.289 1.00 0.00 255 LYS A N 16
ATOM 29311 C CA . LYS A 1 81 ? 9.586 -2.861 6.676 1.00 0.00 255 LYS A CA 16
ATOM 29312 C C . LYS A 1 81 ? 8.076 -3.031 6.793 1.00 0.00 255 LYS A C 16
ATOM 29313 O O . LYS A 1 81 ? 7.306 -2.189 6.330 1.00 0.00 255 LYS A O 16
ATOM 29332 N N . GLY A 1 82 ? 7.656 -4.125 7.418 1.00 0.00 256 GLY A N 16
ATOM 29333 C CA . GLY A 1 82 ? 6.239 -4.385 7.590 1.00 0.00 256 GLY A CA 16
ATOM 29334 C C . GLY A 1 82 ? 5.667 -5.266 6.496 1.00 0.00 256 GLY A C 16
ATOM 29335 O O . GLY A 1 82 ? 4.675 -5.963 6.707 1.00 0.00 256 GLY A O 16
ATOM 29339 N N . TRP A 1 83 ? 6.294 -5.233 5.323 1.00 0.00 257 TRP A N 16
ATOM 29340 C CA . TRP A 1 83 ? 5.839 -6.038 4.194 1.00 0.00 257 TRP A CA 16
ATOM 29341 C C . TRP A 1 83 ? 5.818 -7.519 4.551 1.00 0.00 257 TRP A C 16
ATOM 29342 O O . TRP A 1 83 ? 4.873 -8.235 4.222 1.00 0.00 257 TRP A O 16
ATOM 29363 N N . SER A 1 84 ? 6.867 -7.974 5.231 1.00 0.00 258 SER A N 16
ATOM 29364 C CA . SER A 1 84 ? 6.968 -9.372 5.636 1.00 0.00 258 SER A CA 16
ATOM 29365 C C . SER A 1 84 ? 5.826 -9.749 6.573 1.00 0.00 258 SER A C 16
ATOM 29366 O O . SER A 1 84 ? 5.155 -10.763 6.372 1.00 0.00 258 SER A O 16
ATOM 29374 N N . ARG A 1 85 ? 5.612 -8.930 7.597 1.00 0.00 259 ARG A N 16
ATOM 29375 C CA . ARG A 1 85 ? 4.552 -9.181 8.568 1.00 0.00 259 ARG A CA 16
ATOM 29376 C C . ARG A 1 85 ? 3.186 -9.213 7.887 1.00 0.00 259 ARG A C 16
ATOM 29377 O O . ARG A 1 85 ? 2.307 -9.983 8.271 1.00 0.00 259 ARG A O 16
ATOM 29398 N N . PHE A 1 86 ? 3.015 -8.368 6.874 1.00 0.00 260 PHE A N 16
ATOM 29399 C CA . PHE A 1 86 ? 1.757 -8.298 6.142 1.00 0.00 260 PHE A CA 16
ATOM 29400 C C . PHE A 1 86 ? 1.630 -9.462 5.163 1.00 0.00 260 PHE A C 16
ATOM 29401 O O . PHE A 1 86 ? 0.685 -10.248 5.238 1.00 0.00 260 PHE A O 16
ATOM 29418 N N . VAL A 1 87 ? 2.589 -9.568 4.247 1.00 0.00 261 VAL A N 16
ATOM 29419 C CA . VAL A 1 87 ? 2.585 -10.636 3.254 1.00 0.00 261 VAL A CA 16
ATOM 29420 C C . VAL A 1 87 ? 2.483 -12.007 3.917 1.00 0.00 261 VAL A C 16
ATOM 29421 O O . VAL A 1 87 ? 1.904 -12.938 3.357 1.00 0.00 261 VAL A O 16
ATOM 29434 N N . LYS A 1 88 ? 3.047 -12.122 5.115 1.00 0.00 262 LYS A N 16
ATOM 29435 C CA . LYS A 1 88 ? 3.020 -13.380 5.855 1.00 0.00 262 LYS A CA 16
ATOM 29436 C C . LYS A 1 88 ? 1.680 -13.564 6.561 1.00 0.00 262 LYS A C 16
ATOM 29437 O O . LYS A 1 88 ? 1.124 -14.662 6.584 1.00 0.00 262 LYS A O 16
ATOM 29456 N N . GLU A 1 89 ? 1.167 -12.481 7.136 1.00 0.00 263 GLU A N 16
ATOM 29457 C CA . GLU A 1 89 ? -0.108 -12.524 7.845 1.00 0.00 263 GLU A CA 16
ATOM 29458 C C . GLU A 1 89 ? -1.237 -12.942 6.910 1.00 0.00 263 GLU A C 16
ATOM 29459 O O . GLU A 1 89 ? -1.992 -13.868 7.208 1.00 0.00 263 GLU A O 16
ATOM 29471 N N . LYS A 1 90 ? -1.350 -12.253 5.778 1.00 0.00 264 LYS A N 16
ATOM 29472 C CA . LYS A 1 90 ? -2.389 -12.555 4.800 1.00 0.00 264 LYS A CA 16
ATOM 29473 C C . LYS A 1 90 ? -1.877 -13.502 3.716 1.00 0.00 264 LYS A C 16
ATOM 29474 O O . LYS A 1 90 ? -2.594 -13.812 2.765 1.00 0.00 264 LYS A O 16
ATOM 29493 N N . ASN A 1 91 ? -0.633 -13.960 3.860 1.00 0.00 265 ASN A N 16
ATOM 29494 C CA . ASN A 1 91 ? -0.038 -14.871 2.887 1.00 0.00 265 ASN A CA 16
ATOM 29495 C C . ASN A 1 91 ? -0.068 -14.271 1.485 1.00 0.00 265 ASN A C 16
ATOM 29496 O O . ASN A 1 91 ? -0.327 -14.969 0.504 1.00 0.00 265 ASN A O 16
ATOM 29507 N N . LEU A 1 92 ? 0.199 -12.972 1.396 1.00 0.00 266 LEU A N 16
ATOM 29508 C CA . LEU A 1 92 ? 0.204 -12.278 0.112 1.00 0.00 266 LEU A CA 16
ATOM 29509 C C . LEU A 1 92 ? 1.215 -12.906 -0.842 1.00 0.00 266 LEU A C 16
ATOM 29510 O O . LEU A 1 92 ? 2.339 -13.221 -0.449 1.00 0.00 266 LEU A O 16
ATOM 29526 N N . ARG A 1 93 ? 0.809 -13.085 -2.093 1.00 0.00 267 ARG A N 16
ATOM 29527 C CA . ARG A 1 93 ? 1.681 -13.676 -3.103 1.00 0.00 267 ARG A CA 16
ATOM 29528 C C . ARG A 1 93 ? 1.549 -12.944 -4.433 1.00 0.00 267 ARG A C 16
ATOM 29529 O O . ARG A 1 93 ? 0.763 -12.005 -4.561 1.00 0.00 267 ARG A O 16
ATOM 29550 N N . ALA A 1 94 ? 2.322 -13.379 -5.422 1.00 0.00 268 ALA A N 16
ATOM 29551 C CA . ALA A 1 94 ? 2.291 -12.766 -6.744 1.00 0.00 268 ALA A CA 16
ATOM 29552 C C . ALA A 1 94 ? 0.982 -13.077 -7.462 1.00 0.00 268 ALA A C 16
ATOM 29553 O O . ALA A 1 94 ? 0.199 -13.915 -7.014 1.00 0.00 268 ALA A O 16
ATOM 29560 N N . GLY A 1 95 ? 0.751 -12.397 -8.581 1.00 0.00 269 GLY A N 16
ATOM 29561 C CA . GLY A 1 95 ? -0.465 -12.615 -9.343 1.00 0.00 269 GLY A CA 16
ATOM 29562 C C . GLY A 1 95 ? -1.682 -11.979 -8.699 1.00 0.00 269 GLY A C 16
ATOM 29563 O O . GLY A 1 95 ? -2.816 -12.316 -9.035 1.00 0.00 269 GLY A O 16
ATOM 29567 N N . ASP A 1 96 ? -1.446 -11.053 -7.774 1.00 0.00 270 ASP A N 16
ATOM 29568 C CA . ASP A 1 96 ? -2.533 -10.367 -7.085 1.00 0.00 270 ASP A CA 16
ATOM 29569 C C . ASP A 1 96 ? -2.463 -8.863 -7.328 1.00 0.00 270 ASP A C 16
ATOM 29570 O O . ASP A 1 96 ? -1.600 -8.385 -8.065 1.00 0.00 270 ASP A O 16
ATOM 29579 N N . VAL A 1 97 ? -3.375 -8.122 -6.706 1.00 0.00 271 VAL A N 16
ATOM 29580 C CA . VAL A 1 97 ? -3.411 -6.674 -6.860 1.00 0.00 271 VAL A CA 16
ATOM 29581 C C . VAL A 1 97 ? -3.335 -5.974 -5.508 1.00 0.00 271 VAL A C 16
ATOM 29582 O O . VAL A 1 97 ? -4.067 -6.316 -4.578 1.00 0.00 271 VAL A O 16
ATOM 29595 N N . VAL A 1 98 ? -2.444 -4.992 -5.405 1.00 0.00 272 VAL A N 16
ATOM 29596 C CA . VAL A 1 98 ? -2.273 -4.242 -4.169 1.00 0.00 272 VAL A CA 16
ATOM 29597 C C . VAL A 1 98 ? -2.870 -2.844 -4.285 1.00 0.00 272 VAL A C 16
ATOM 29598 O O . VAL A 1 98 ? -2.221 -1.921 -4.776 1.00 0.00 272 VAL A O 16
ATOM 29611 N N . SER A 1 99 ? -4.112 -2.697 -3.835 1.00 0.00 273 SER A N 16
ATOM 29612 C CA . SER A 1 99 ? -4.798 -1.412 -3.890 1.00 0.00 273 SER A CA 16
ATOM 29613 C C . SER A 1 99 ? -4.404 -0.532 -2.708 1.00 0.00 273 SER A C 16
ATOM 29614 O O . SER A 1 99 ? -4.058 -1.030 -1.637 1.00 0.00 273 SER A O 16
ATOM 29622 N N . PHE A 1 100 ? -4.460 0.780 -2.910 1.00 0.00 274 PHE A N 16
ATOM 29623 C CA . PHE A 1 100 ? -4.110 1.731 -1.862 1.00 0.00 274 PHE A CA 16
ATOM 29624 C C . PHE A 1 100 ? -5.034 2.944 -1.898 1.00 0.00 274 PHE A C 16
ATOM 29625 O O . PHE A 1 100 ? -5.098 3.658 -2.897 1.00 0.00 274 PHE A O 16
ATOM 29642 N N . SER A 1 101 ? -5.749 3.169 -0.800 1.00 0.00 275 SER A N 16
ATOM 29643 C CA . SER A 1 101 ? -6.670 4.295 -0.706 1.00 0.00 275 SER A CA 16
ATOM 29644 C C . SER A 1 101 ? -6.267 5.237 0.423 1.00 0.00 275 SER A C 16
ATOM 29645 O O . SER A 1 101 ? -5.248 5.033 1.083 1.00 0.00 275 SER A O 16
ATOM 29653 N N . ARG A 1 102 ? -7.074 6.271 0.641 1.00 0.00 276 ARG A N 16
ATOM 29654 C CA . ARG A 1 102 ? -6.802 7.246 1.690 1.00 0.00 276 ARG A CA 16
ATOM 29655 C C . ARG A 1 102 ? -8.085 7.948 2.123 1.00 0.00 276 ARG A C 16
ATOM 29656 O O . ARG A 1 102 ? -9.092 7.917 1.415 1.00 0.00 276 ARG A O 16
ATOM 29677 N N . SER A 1 103 ? -8.041 8.584 3.291 1.00 0.00 277 SER A N 16
ATOM 29678 C CA . SER A 1 103 ? -9.199 9.295 3.818 1.00 0.00 277 SER A CA 16
ATOM 29679 C C . SER A 1 103 ? -9.281 10.704 3.241 1.00 0.00 277 SER A C 16
ATOM 29680 O O . SER A 1 103 ? -8.314 11.464 3.296 1.00 0.00 277 SER A O 16
ATOM 29688 N N . ASN A 1 104 ? -10.441 11.047 2.691 1.00 0.00 278 ASN A N 16
ATOM 29689 C CA . ASN A 1 104 ? -10.647 12.368 2.105 1.00 0.00 278 ASN A CA 16
ATOM 29690 C C . ASN A 1 104 ? -11.173 13.348 3.150 1.00 0.00 278 ASN A C 16
ATOM 29691 O O . ASN A 1 104 ? -12.192 14.009 2.939 1.00 0.00 278 ASN A O 16
ATOM 29702 N N . GLY A 1 105 ? -10.472 13.439 4.275 1.00 0.00 279 GLY A N 16
ATOM 29703 C CA . GLY A 1 105 ? -10.883 14.341 5.335 1.00 0.00 279 GLY A CA 16
ATOM 29704 C C . GLY A 1 105 ? -9.743 15.203 5.840 1.00 0.00 279 GLY A C 16
ATOM 29705 O O . GLY A 1 105 ? -9.079 15.885 5.060 1.00 0.00 279 GLY A O 16
ATOM 29709 N N . GLN A 1 106 ? -9.513 15.171 7.148 1.00 0.00 280 GLN A N 16
ATOM 29710 C CA . GLN A 1 106 ? -8.445 15.955 7.758 1.00 0.00 280 GLN A CA 16
ATOM 29711 C C . GLN A 1 106 ? -7.333 15.050 8.278 1.00 0.00 280 GLN A C 16
ATOM 29712 O O . GLN A 1 106 ? -6.156 15.406 8.232 1.00 0.00 280 GLN A O 16
ATOM 29726 N N . ASP A 1 107 ? -7.715 13.876 8.771 1.00 0.00 281 ASP A N 16
ATOM 29727 C CA . ASP A 1 107 ? -6.749 12.919 9.300 1.00 0.00 281 ASP A CA 16
ATOM 29728 C C . ASP A 1 107 ? -6.049 12.171 8.170 1.00 0.00 281 ASP A C 16
ATOM 29729 O O . ASP A 1 107 ? -6.698 11.548 7.330 1.00 0.00 281 ASP A O 16
ATOM 29738 N N . GLN A 1 108 ? -4.722 12.239 8.156 1.00 0.00 282 GLN A N 16
ATOM 29739 C CA . GLN A 1 108 ? -3.934 11.568 7.127 1.00 0.00 282 GLN A CA 16
ATOM 29740 C C . GLN A 1 108 ? -3.882 10.063 7.374 1.00 0.00 282 GLN A C 16
ATOM 29741 O O . GLN A 1 108 ? -2.820 9.503 7.643 1.00 0.00 282 GLN A O 16
ATOM 29755 N N . GLN A 1 109 ? -5.039 9.415 7.281 1.00 0.00 283 GLN A N 16
ATOM 29756 C CA . GLN A 1 109 ? -5.125 7.975 7.494 1.00 0.00 283 GLN A CA 16
ATOM 29757 C C . GLN A 1 109 ? -5.071 7.228 6.165 1.00 0.00 283 GLN A C 16
ATOM 29758 O O . GLN A 1 109 ? -5.788 7.565 5.222 1.00 0.00 283 GLN A O 16
ATOM 29772 N N . LEU A 1 110 ? -4.220 6.210 6.097 1.00 0.00 284 LEU A N 16
ATOM 29773 C CA . LEU A 1 110 ? -4.075 5.416 4.884 1.00 0.00 284 LEU A CA 16
ATOM 29774 C C . LEU A 1 110 ? -4.790 4.075 5.024 1.00 0.00 284 LEU A C 16
ATOM 29775 O O . LEU A 1 110 ? -5.107 3.642 6.132 1.00 0.00 284 LEU A O 16
ATOM 29791 N N . TYR A 1 111 ? -5.044 3.426 3.894 1.00 0.00 285 TYR A N 16
ATOM 29792 C CA . TYR A 1 111 ? -5.725 2.136 3.889 1.00 0.00 285 TYR A CA 16
ATOM 29793 C C . TYR A 1 111 ? -5.128 1.210 2.836 1.00 0.00 285 TYR A C 16
ATOM 29794 O O . TYR A 1 111 ? -4.647 1.662 1.797 1.00 0.00 285 TYR A O 16
ATOM 29812 N N . ILE A 1 112 ? -5.158 -0.091 3.110 1.00 0.00 286 ILE A N 16
ATOM 29813 C CA . ILE A 1 112 ? -4.620 -1.082 2.186 1.00 0.00 286 ILE A CA 16
ATOM 29814 C C . ILE A 1 112 ? -5.696 -2.075 1.758 1.00 0.00 286 ILE A C 16
ATOM 29815 O O . ILE A 1 112 ? -6.692 -2.267 2.457 1.00 0.00 286 ILE A O 16
ATOM 29831 N N . GLY A 1 113 ? -5.490 -2.703 0.606 1.00 0.00 287 GLY A N 16
ATOM 29832 C CA . GLY A 1 113 ? -6.450 -3.668 0.103 1.00 0.00 287 GLY A CA 16
ATOM 29833 C C . GLY A 1 113 ? -5.868 -4.559 -0.976 1.00 0.00 287 GLY A C 16
ATOM 29834 O O . GLY A 1 113 ? -5.209 -4.079 -1.898 1.00 0.00 287 GLY A O 16
ATOM 29838 N N . TRP A 1 114 ? -6.112 -5.861 -0.861 1.00 0.00 288 TRP A N 16
ATOM 29839 C CA . TRP A 1 114 ? -5.607 -6.821 -1.835 1.00 0.00 288 TRP A CA 16
ATOM 29840 C C . TRP A 1 114 ? -6.751 -7.446 -2.628 1.00 0.00 288 TRP A C 16
ATOM 29841 O O . TRP A 1 114 ? -7.891 -7.479 -2.170 1.00 0.00 288 TRP A O 16
ATOM 29862 N N . LYS A 1 115 ? -6.433 -7.941 -3.821 1.00 0.00 289 LYS A N 16
ATOM 29863 C CA . LYS A 1 115 ? -7.432 -8.567 -4.680 1.00 0.00 289 LYS A CA 16
ATOM 29864 C C . LYS A 1 115 ? -6.898 -9.863 -5.280 1.00 0.00 289 LYS A C 16
ATOM 29865 O O . LYS A 1 115 ? -5.984 -9.846 -6.105 1.00 0.00 289 LYS A O 16
ATOM 29884 N N . SER A 1 116 ? -7.475 -10.984 -4.862 1.00 0.00 290 SER A N 16
ATOM 29885 C CA . SER A 1 116 ? -7.056 -12.290 -5.358 1.00 0.00 290 SER A CA 16
ATOM 29886 C C . SER A 1 116 ? -8.041 -12.819 -6.395 1.00 0.00 290 SER A C 16
ATOM 29887 O O . SER A 1 116 ? -9.232 -12.967 -6.118 1.00 0.00 290 SER A O 16
ATOM 29895 N N . ARG A 1 117 ? -7.538 -13.104 -7.591 1.00 0.00 291 ARG A N 16
ATOM 29896 C CA . ARG A 1 117 ? -8.374 -13.616 -8.671 1.00 0.00 291 ARG A CA 16
ATOM 29897 C C . ARG A 1 117 ? -8.503 -15.133 -8.586 1.00 0.00 291 ARG A C 16
ATOM 29898 O O . ARG A 1 117 ? -7.504 -15.854 -8.622 1.00 0.00 291 ARG A O 16
ATOM 29919 N N . SER A 1 118 ? -9.737 -15.612 -8.475 1.00 0.00 292 SER A N 16
ATOM 29920 C CA . SER A 1 118 ? -9.996 -17.044 -8.386 1.00 0.00 292 SER A CA 16
ATOM 29921 C C . SER A 1 118 ? -10.105 -17.665 -9.775 1.00 0.00 292 SER A C 16
ATOM 29922 O O . SER A 1 118 ? -9.386 -18.611 -10.102 1.00 0.00 292 SER A O 16
ATOM 29930 N N . GLY A 1 119 ? -11.006 -17.126 -10.588 1.00 0.00 293 GLY A N 16
ATOM 29931 C CA . GLY A 1 119 ? -11.191 -17.639 -11.933 1.00 0.00 293 GLY A CA 16
ATOM 29932 C C . GLY A 1 119 ? -12.029 -16.713 -12.795 1.00 0.00 293 GLY A C 16
ATOM 29933 O O . GLY A 1 119 ? -12.811 -15.915 -12.283 1.00 0.00 293 GLY A O 16
ATOM 29937 N N . SER A 1 120 ? -11.862 -16.822 -14.110 1.00 0.00 294 SER A N 16
ATOM 29938 C CA . SER A 1 120 ? -12.608 -15.987 -15.043 1.00 0.00 294 SER A CA 16
ATOM 29939 C C . SER A 1 120 ? -14.079 -16.390 -15.079 1.00 0.00 294 SER A C 16
ATOM 29940 O O . SER A 1 120 ? -14.428 -17.529 -14.766 1.00 0.00 294 SER A O 16
ATOM 29948 N N . ASP A 1 121 ? -14.936 -15.451 -15.464 1.00 0.00 295 ASP A N 16
ATOM 29949 C CA . ASP A 1 121 ? -16.370 -15.708 -15.542 1.00 0.00 295 ASP A CA 16
ATOM 29950 C C . ASP A 1 121 ? -16.686 -16.706 -16.653 1.00 0.00 295 ASP A C 16
ATOM 29951 O O . ASP A 1 121 ? -17.686 -17.420 -16.592 1.00 0.00 295 ASP A O 16
ATOM 29960 N N . LEU A 1 122 ? -15.828 -16.748 -17.671 1.00 0.00 296 LEU A N 16
ATOM 29961 C CA . LEU A 1 122 ? -16.019 -17.656 -18.795 1.00 0.00 296 LEU A CA 16
ATOM 29962 C C . LEU A 1 122 ? -16.126 -19.102 -18.316 1.00 0.00 296 LEU A C 16
ATOM 29963 O O . LEU A 1 122 ? -17.220 -19.658 -18.225 1.00 0.00 296 LEU A O 16
ATOM 29979 N N . ASP A 1 123 ? -14.981 -19.702 -18.013 1.00 0.00 297 ASP A N 16
ATOM 29980 C CA . ASP A 1 123 ? -14.941 -21.081 -17.546 1.00 0.00 297 ASP A CA 16
ATOM 29981 C C . ASP A 1 123 ? -15.726 -21.238 -16.247 1.00 0.00 297 ASP A C 16
ATOM 29982 O O . ASP A 1 123 ? -16.462 -22.207 -16.068 1.00 0.00 297 ASP A O 16
ATOM 29991 N N . ALA A 1 124 ? -15.563 -20.277 -15.344 1.00 0.00 298 ALA A N 16
ATOM 29992 C CA . ALA A 1 124 ? -16.256 -20.308 -14.061 1.00 0.00 298 ALA A CA 16
ATOM 29993 C C . ALA A 1 124 ? -17.484 -19.403 -14.079 1.00 0.00 298 ALA A C 16
ATOM 29994 O O . ALA A 1 124 ? -18.594 -19.919 -14.324 1.00 0.00 298 ALA A O 16
ATOM 30001 N N . ARG A 1 8 ? -17.255 5.032 6.135 1.00 0.00 182 ARG A N 17
ATOM 30002 C CA . ARG A 1 8 ? -15.913 5.482 5.675 1.00 0.00 182 ARG A CA 17
ATOM 30003 C C . ARG A 1 8 ? -15.613 4.973 4.269 1.00 0.00 182 ARG A C 17
ATOM 30004 O O . ARG A 1 8 ? -15.401 3.778 4.063 1.00 0.00 182 ARG A O 17
ATOM 30025 N N . SER A 1 9 ? -15.596 5.888 3.306 1.00 0.00 183 SER A N 17
ATOM 30026 C CA . SER A 1 9 ? -15.320 5.533 1.919 1.00 0.00 183 SER A CA 17
ATOM 30027 C C . SER A 1 9 ? -14.087 6.267 1.403 1.00 0.00 183 SER A C 17
ATOM 30028 O O . SER A 1 9 ? -14.175 7.406 0.947 1.00 0.00 183 SER A O 17
ATOM 30036 N N . ALA A 1 10 ? -12.935 5.606 1.482 1.00 0.00 184 ALA A N 17
ATOM 30037 C CA . ALA A 1 10 ? -11.683 6.194 1.023 1.00 0.00 184 ALA A CA 17
ATOM 30038 C C . ALA A 1 10 ? -11.599 6.187 -0.500 1.00 0.00 184 ALA A C 17
ATOM 30039 O O . ALA A 1 10 ? -12.192 5.336 -1.159 1.00 0.00 184 ALA A O 17
ATOM 30046 N N . GLU A 1 11 ? -10.857 7.141 -1.050 1.00 0.00 185 GLU A N 17
ATOM 30047 C CA . GLU A 1 11 ? -10.693 7.244 -2.496 1.00 0.00 185 GLU A CA 17
ATOM 30048 C C . GLU A 1 11 ? -9.429 6.523 -2.952 1.00 0.00 185 GLU A C 17
ATOM 30049 O O . GLU A 1 11 ? -8.327 6.830 -2.499 1.00 0.00 185 GLU A O 17
ATOM 30061 N N . ALA A 1 12 ? -9.597 5.559 -3.854 1.00 0.00 186 ALA A N 17
ATOM 30062 C CA . ALA A 1 12 ? -8.470 4.793 -4.371 1.00 0.00 186 ALA A CA 17
ATOM 30063 C C . ALA A 1 12 ? -7.515 5.686 -5.155 1.00 0.00 186 ALA A C 17
ATOM 30064 O O . ALA A 1 12 ? -7.906 6.320 -6.135 1.00 0.00 186 ALA A O 17
ATOM 30071 N N . LEU A 1 13 ? -6.261 5.730 -4.718 1.00 0.00 187 LEU A N 17
ATOM 30072 C CA . LEU A 1 13 ? -5.250 6.548 -5.377 1.00 0.00 187 LEU A CA 17
ATOM 30073 C C . LEU A 1 13 ? -4.703 5.843 -6.615 1.00 0.00 187 LEU A C 17
ATOM 30074 O O . LEU A 1 13 ? -4.617 6.433 -7.691 1.00 0.00 187 LEU A O 17
ATOM 30090 N N . PHE A 1 14 ? -4.335 4.576 -6.451 1.00 0.00 188 PHE A N 17
ATOM 30091 C CA . PHE A 1 14 ? -3.796 3.790 -7.555 1.00 0.00 188 PHE A CA 17
ATOM 30092 C C . PHE A 1 14 ? -3.914 2.296 -7.267 1.00 0.00 188 PHE A C 17
ATOM 30093 O O . PHE A 1 14 ? -3.872 1.872 -6.113 1.00 0.00 188 PHE A O 17
ATOM 30110 N N . GLU A 1 15 ? -4.062 1.506 -8.325 1.00 0.00 189 GLU A N 17
ATOM 30111 C CA . GLU A 1 15 ? -4.187 0.059 -8.187 1.00 0.00 189 GLU A CA 17
ATOM 30112 C C . GLU A 1 15 ? -3.200 -0.661 -9.102 1.00 0.00 189 GLU A C 17
ATOM 30113 O O . GLU A 1 15 ? -3.456 -0.837 -10.292 1.00 0.00 189 GLU A O 17
ATOM 30125 N N . LYS A 1 16 ? -2.072 -1.077 -8.534 1.00 0.00 190 LYS A N 17
ATOM 30126 C CA . LYS A 1 16 ? -1.047 -1.780 -9.298 1.00 0.00 190 LYS A CA 17
ATOM 30127 C C . LYS A 1 16 ? -1.081 -3.276 -9.001 1.00 0.00 190 LYS A C 17
ATOM 30128 O O . LYS A 1 16 ? -1.596 -3.702 -7.968 1.00 0.00 190 LYS A O 17
ATOM 30147 N N . ALA A 1 17 ? -0.527 -4.066 -9.914 1.00 0.00 191 ALA A N 17
ATOM 30148 C CA . ALA A 1 17 ? -0.493 -5.515 -9.751 1.00 0.00 191 ALA A CA 17
ATOM 30149 C C . ALA A 1 17 ? 0.826 -5.964 -9.134 1.00 0.00 191 ALA A C 17
ATOM 30150 O O . ALA A 1 17 ? 1.899 -5.532 -9.555 1.00 0.00 191 ALA A O 17
ATOM 30157 N N . VAL A 1 18 ? 0.739 -6.834 -8.132 1.00 0.00 192 VAL A N 17
ATOM 30158 C CA . VAL A 1 18 ? 1.929 -7.342 -7.456 1.00 0.00 192 VAL A CA 17
ATOM 30159 C C . VAL A 1 18 ? 2.502 -8.553 -8.185 1.00 0.00 192 VAL A C 17
ATOM 30160 O O . VAL A 1 18 ? 1.762 -9.438 -8.616 1.00 0.00 192 VAL A O 17
ATOM 30173 N N . THR A 1 19 ? 3.823 -8.584 -8.320 1.00 0.00 193 THR A N 17
ATOM 30174 C CA . THR A 1 19 ? 4.496 -9.688 -8.994 1.00 0.00 193 THR A CA 17
ATOM 30175 C C . THR A 1 19 ? 5.305 -10.526 -8.006 1.00 0.00 193 THR A C 17
ATOM 30176 O O . THR A 1 19 ? 5.531 -10.110 -6.870 1.00 0.00 193 THR A O 17
ATOM 30187 N N . PRO A 1 20 ? 5.753 -11.721 -8.428 1.00 0.00 194 PRO A N 17
ATOM 30188 C CA . PRO A 1 20 ? 6.538 -12.616 -7.574 1.00 0.00 194 PRO A CA 17
ATOM 30189 C C . PRO A 1 20 ? 7.737 -11.913 -6.945 1.00 0.00 194 PRO A C 17
ATOM 30190 O O . PRO A 1 20 ? 8.192 -12.287 -5.864 1.00 0.00 194 PRO A O 17
ATOM 30201 N N . SER A 1 21 ? 8.246 -10.894 -7.629 1.00 0.00 195 SER A N 17
ATOM 30202 C CA . SER A 1 21 ? 9.393 -10.139 -7.137 1.00 0.00 195 SER A CA 17
ATOM 30203 C C . SER A 1 21 ? 9.004 -9.283 -5.936 1.00 0.00 195 SER A C 17
ATOM 30204 O O . SER A 1 21 ? 9.783 -9.124 -4.996 1.00 0.00 195 SER A O 17
ATOM 30212 N N . ASP A 1 22 ? 7.794 -8.734 -5.971 1.00 0.00 196 ASP A N 17
ATOM 30213 C CA . ASP A 1 22 ? 7.302 -7.894 -4.886 1.00 0.00 196 ASP A CA 17
ATOM 30214 C C . ASP A 1 22 ? 7.098 -8.712 -3.613 1.00 0.00 196 ASP A C 17
ATOM 30215 O O . ASP A 1 22 ? 7.165 -8.179 -2.504 1.00 0.00 196 ASP A O 17
ATOM 30224 N N . VAL A 1 23 ? 6.847 -10.007 -3.777 1.00 0.00 197 VAL A N 17
ATOM 30225 C CA . VAL A 1 23 ? 6.632 -10.894 -2.642 1.00 0.00 197 VAL A CA 17
ATOM 30226 C C . VAL A 1 23 ? 7.756 -11.918 -2.521 1.00 0.00 197 VAL A C 17
ATOM 30227 O O . VAL A 1 23 ? 7.542 -13.041 -2.066 1.00 0.00 197 VAL A O 17
ATOM 30240 N N . GLY A 1 24 ? 8.956 -11.523 -2.935 1.00 0.00 198 GLY A N 17
ATOM 30241 C CA . GLY A 1 24 ? 10.096 -12.418 -2.866 1.00 0.00 198 GLY A CA 17
ATOM 30242 C C . GLY A 1 24 ? 10.651 -12.546 -1.459 1.00 0.00 198 GLY A C 17
ATOM 30243 O O . GLY A 1 24 ? 9.938 -12.317 -0.482 1.00 0.00 198 GLY A O 17
ATOM 30247 N N . LYS A 1 25 ? 11.926 -12.911 -1.359 1.00 0.00 199 LYS A N 17
ATOM 30248 C CA . LYS A 1 25 ? 12.575 -13.068 -0.063 1.00 0.00 199 LYS A CA 17
ATOM 30249 C C . LYS A 1 25 ? 12.778 -11.715 0.612 1.00 0.00 199 LYS A C 17
ATOM 30250 O O . LYS A 1 25 ? 12.756 -11.613 1.837 1.00 0.00 199 LYS A O 17
ATOM 30269 N N . LEU A 1 26 ? 12.974 -10.680 -0.198 1.00 0.00 200 LEU A N 17
ATOM 30270 C CA . LEU A 1 26 ? 13.182 -9.333 0.321 1.00 0.00 200 LEU A CA 17
ATOM 30271 C C . LEU A 1 26 ? 11.900 -8.787 0.941 1.00 0.00 200 LEU A C 17
ATOM 30272 O O . LEU A 1 26 ? 11.932 -8.130 1.981 1.00 0.00 200 LEU A O 17
ATOM 30288 N N . ASN A 1 27 ? 10.772 -9.064 0.295 1.00 0.00 201 ASN A N 17
ATOM 30289 C CA . ASN A 1 27 ? 9.477 -8.601 0.783 1.00 0.00 201 ASN A CA 17
ATOM 30290 C C . ASN A 1 27 ? 9.431 -7.076 0.841 1.00 0.00 201 ASN A C 17
ATOM 30291 O O . ASN A 1 27 ? 9.579 -6.483 1.908 1.00 0.00 201 ASN A O 17
ATOM 30302 N N . ARG A 1 28 ? 9.224 -6.451 -0.312 1.00 0.00 202 ARG A N 17
ATOM 30303 C CA . ARG A 1 28 ? 9.159 -4.996 -0.393 1.00 0.00 202 ARG A CA 17
ATOM 30304 C C . ARG A 1 28 ? 8.094 -4.553 -1.392 1.00 0.00 202 ARG A C 17
ATOM 30305 O O . ARG A 1 28 ? 7.910 -5.180 -2.436 1.00 0.00 202 ARG A O 17
ATOM 30326 N N . LEU A 1 29 ? 7.397 -3.470 -1.064 1.00 0.00 203 LEU A N 17
ATOM 30327 C CA . LEU A 1 29 ? 6.349 -2.944 -1.932 1.00 0.00 203 LEU A CA 17
ATOM 30328 C C . LEU A 1 29 ? 6.849 -1.735 -2.718 1.00 0.00 203 LEU A C 17
ATOM 30329 O O . LEU A 1 29 ? 7.360 -0.776 -2.143 1.00 0.00 203 LEU A O 17
ATOM 30345 N N . VAL A 1 30 ? 6.696 -1.790 -4.036 1.00 0.00 204 VAL A N 17
ATOM 30346 C CA . VAL A 1 30 ? 7.131 -0.701 -4.902 1.00 0.00 204 VAL A CA 17
ATOM 30347 C C . VAL A 1 30 ? 5.956 0.191 -5.291 1.00 0.00 204 VAL A C 17
ATOM 30348 O O . VAL A 1 30 ? 4.839 -0.286 -5.488 1.00 0.00 204 VAL A O 17
ATOM 30361 N N . ILE A 1 31 ? 6.217 1.492 -5.398 1.00 0.00 205 ILE A N 17
ATOM 30362 C CA . ILE A 1 31 ? 5.179 2.450 -5.763 1.00 0.00 205 ILE A CA 17
ATOM 30363 C C . ILE A 1 31 ? 5.704 3.468 -6.775 1.00 0.00 205 ILE A C 17
ATOM 30364 O O . ILE A 1 31 ? 6.744 4.089 -6.557 1.00 0.00 205 ILE A O 17
ATOM 30380 N N . PRO A 1 32 ? 4.989 3.657 -7.901 1.00 0.00 206 PRO A N 17
ATOM 30381 C CA . PRO A 1 32 ? 5.396 4.610 -8.942 1.00 0.00 206 PRO A CA 17
ATOM 30382 C C . PRO A 1 32 ? 5.648 6.006 -8.382 1.00 0.00 206 PRO A C 17
ATOM 30383 O O . PRO A 1 32 ? 5.343 6.284 -7.222 1.00 0.00 206 PRO A O 17
ATOM 30394 N N . LYS A 1 33 ? 6.210 6.878 -9.211 1.00 0.00 207 LYS A N 17
ATOM 30395 C CA . LYS A 1 33 ? 6.504 8.246 -8.799 1.00 0.00 207 LYS A CA 17
ATOM 30396 C C . LYS A 1 33 ? 5.327 9.172 -9.083 1.00 0.00 207 LYS A C 17
ATOM 30397 O O . LYS A 1 33 ? 4.996 10.038 -8.272 1.00 0.00 207 LYS A O 17
ATOM 30416 N N . HIS A 1 34 ? 4.698 8.987 -10.239 1.00 0.00 208 HIS A N 17
ATOM 30417 C CA . HIS A 1 34 ? 3.558 9.808 -10.631 1.00 0.00 208 HIS A CA 17
ATOM 30418 C C . HIS A 1 34 ? 2.423 9.691 -9.616 1.00 0.00 208 HIS A C 17
ATOM 30419 O O . HIS A 1 34 ? 1.628 10.614 -9.453 1.00 0.00 208 HIS A O 17
ATOM 30434 N N . HIS A 1 35 ? 2.356 8.550 -8.938 1.00 0.00 209 HIS A N 17
ATOM 30435 C CA . HIS A 1 35 ? 1.319 8.314 -7.939 1.00 0.00 209 HIS A CA 17
ATOM 30436 C C . HIS A 1 35 ? 1.788 8.750 -6.554 1.00 0.00 209 HIS A C 17
ATOM 30437 O O . HIS A 1 35 ? 0.988 9.185 -5.726 1.00 0.00 209 HIS A O 17
ATOM 30452 N N . ALA A 1 36 ? 3.089 8.631 -6.313 1.00 0.00 210 ALA A N 17
ATOM 30453 C CA . ALA A 1 36 ? 3.665 9.013 -5.029 1.00 0.00 210 ALA A CA 17
ATOM 30454 C C . ALA A 1 36 ? 3.892 10.522 -4.940 1.00 0.00 210 ALA A C 17
ATOM 30455 O O . ALA A 1 36 ? 4.264 11.038 -3.886 1.00 0.00 210 ALA A O 17
ATOM 30462 N N . GLU A 1 37 ? 3.666 11.226 -6.046 1.00 0.00 211 GLU A N 17
ATOM 30463 C CA . GLU A 1 37 ? 3.849 12.672 -6.081 1.00 0.00 211 GLU A CA 17
ATOM 30464 C C . GLU A 1 37 ? 2.518 13.389 -6.295 1.00 0.00 211 GLU A C 17
ATOM 30465 O O . GLU A 1 37 ? 2.261 14.430 -5.692 1.00 0.00 211 GLU A O 17
ATOM 30477 N N . LYS A 1 38 ? 1.680 12.825 -7.157 1.00 0.00 212 LYS A N 17
ATOM 30478 C CA . LYS A 1 38 ? 0.378 13.412 -7.451 1.00 0.00 212 LYS A CA 17
ATOM 30479 C C . LYS A 1 38 ? -0.598 13.180 -6.301 1.00 0.00 212 LYS A C 17
ATOM 30480 O O . LYS A 1 38 ? -1.464 14.011 -6.032 1.00 0.00 212 LYS A O 17
ATOM 30499 N N . HIS A 1 39 ? -0.453 12.043 -5.629 1.00 0.00 213 HIS A N 17
ATOM 30500 C CA . HIS A 1 39 ? -1.323 11.701 -4.509 1.00 0.00 213 HIS A CA 17
ATOM 30501 C C . HIS A 1 39 ? -0.600 11.893 -3.180 1.00 0.00 213 HIS A C 17
ATOM 30502 O O . HIS A 1 39 ? -1.005 12.712 -2.356 1.00 0.00 213 HIS A O 17
ATOM 30517 N N . PHE A 1 40 ? 0.470 11.131 -2.978 1.00 0.00 214 PHE A N 17
ATOM 30518 C CA . PHE A 1 40 ? 1.248 11.217 -1.748 1.00 0.00 214 PHE A CA 17
ATOM 30519 C C . PHE A 1 40 ? 1.968 12.562 -1.651 1.00 0.00 214 PHE A C 17
ATOM 30520 O O . PHE A 1 40 ? 2.881 12.841 -2.427 1.00 0.00 214 PHE A O 17
ATOM 30537 N N . PRO A 1 41 ? 1.563 13.421 -0.695 1.00 0.00 215 PRO A N 17
ATOM 30538 C CA . PRO A 1 41 ? 2.181 14.739 -0.510 1.00 0.00 215 PRO A CA 17
ATOM 30539 C C . PRO A 1 41 ? 3.688 14.648 -0.302 1.00 0.00 215 PRO A C 17
ATOM 30540 O O . PRO A 1 41 ? 4.256 13.556 -0.264 1.00 0.00 215 PRO A O 17
ATOM 30551 N N . LEU A 1 42 ? 4.332 15.804 -0.167 1.00 0.00 216 LEU A N 17
ATOM 30552 C CA . LEU A 1 42 ? 5.776 15.856 0.039 1.00 0.00 216 LEU A CA 17
ATOM 30553 C C . LEU A 1 42 ? 6.136 16.903 1.091 1.00 0.00 216 LEU A C 17
ATOM 30554 O O . LEU A 1 42 ? 6.363 18.068 0.766 1.00 0.00 216 LEU A O 17
ATOM 30570 N N . PRO A 1 43 ? 6.194 16.500 2.373 1.00 0.00 217 PRO A N 17
ATOM 30571 C CA . PRO A 1 43 ? 6.528 17.412 3.472 1.00 0.00 217 PRO A CA 17
ATOM 30572 C C . PRO A 1 43 ? 7.979 17.877 3.420 1.00 0.00 217 PRO A C 17
ATOM 30573 O O . PRO A 1 43 ? 8.271 19.057 3.611 1.00 0.00 217 PRO A O 17
ATOM 30584 N N . SER A 1 44 ? 8.886 16.942 3.158 1.00 0.00 218 SER A N 17
ATOM 30585 C CA . SER A 1 44 ? 10.309 17.257 3.080 1.00 0.00 218 SER A CA 17
ATOM 30586 C C . SER A 1 44 ? 10.673 17.790 1.698 1.00 0.00 218 SER A C 17
ATOM 30587 O O . SER A 1 44 ? 10.719 17.038 0.724 1.00 0.00 218 SER A O 17
ATOM 30595 N N . SER A 1 45 ? 10.936 19.090 1.621 1.00 0.00 219 SER A N 17
ATOM 30596 C CA . SER A 1 45 ? 11.297 19.724 0.359 1.00 0.00 219 SER A CA 17
ATOM 30597 C C . SER A 1 45 ? 12.744 20.210 0.389 1.00 0.00 219 SER A C 17
ATOM 30598 O O . SER A 1 45 ? 13.487 20.031 -0.575 1.00 0.00 219 SER A O 17
ATOM 30606 N N . ASN A 1 46 ? 13.134 20.824 1.500 1.00 0.00 220 ASN A N 17
ATOM 30607 C CA . ASN A 1 46 ? 14.490 21.336 1.655 1.00 0.00 220 ASN A CA 17
ATOM 30608 C C . ASN A 1 46 ? 15.059 20.969 3.022 1.00 0.00 220 ASN A C 17
ATOM 30609 O O . ASN A 1 46 ? 15.859 21.710 3.592 1.00 0.00 220 ASN A O 17
ATOM 30620 N N . VAL A 1 47 ? 14.641 19.820 3.541 1.00 0.00 221 VAL A N 17
ATOM 30621 C CA . VAL A 1 47 ? 15.107 19.353 4.841 1.00 0.00 221 VAL A CA 17
ATOM 30622 C C . VAL A 1 47 ? 15.598 17.911 4.762 1.00 0.00 221 VAL A C 17
ATOM 30623 O O . VAL A 1 47 ? 15.197 17.157 3.875 1.00 0.00 221 VAL A O 17
ATOM 30636 N N . SER A 1 48 ? 16.464 17.533 5.694 1.00 0.00 222 SER A N 17
ATOM 30637 C CA . SER A 1 48 ? 17.010 16.181 5.728 1.00 0.00 222 SER A CA 17
ATOM 30638 C C . SER A 1 48 ? 16.037 15.220 6.407 1.00 0.00 222 SER A C 17
ATOM 30639 O O . SER A 1 48 ? 15.658 15.417 7.561 1.00 0.00 222 SER A O 17
ATOM 30647 N N . VAL A 1 49 ? 15.640 14.178 5.682 1.00 0.00 223 VAL A N 17
ATOM 30648 C CA . VAL A 1 49 ? 14.716 13.186 6.214 1.00 0.00 223 VAL A CA 17
ATOM 30649 C C . VAL A 1 49 ? 15.209 11.771 5.935 1.00 0.00 223 VAL A C 17
ATOM 30650 O O . VAL A 1 49 ? 15.619 11.453 4.819 1.00 0.00 223 VAL A O 17
ATOM 30663 N N . LYS A 1 50 ? 15.168 10.921 6.958 1.00 0.00 224 LYS A N 17
ATOM 30664 C CA . LYS A 1 50 ? 15.613 9.539 6.821 1.00 0.00 224 LYS A CA 17
ATOM 30665 C C . LYS A 1 50 ? 14.504 8.664 6.244 1.00 0.00 224 LYS A C 17
ATOM 30666 O O . LYS A 1 50 ? 14.766 7.716 5.505 1.00 0.00 224 LYS A O 17
ATOM 30685 N N . GLY A 1 51 ? 13.263 8.990 6.587 1.00 0.00 225 GLY A N 17
ATOM 30686 C CA . GLY A 1 51 ? 12.131 8.226 6.095 1.00 0.00 225 GLY A CA 17
ATOM 30687 C C . GLY A 1 51 ? 10.873 8.461 6.908 1.00 0.00 225 GLY A C 17
ATOM 30688 O O . GLY A 1 51 ? 10.928 8.567 8.133 1.00 0.00 225 GLY A O 17
ATOM 30692 N N . VAL A 1 52 ? 9.736 8.545 6.224 1.00 0.00 226 VAL A N 17
ATOM 30693 C CA . VAL A 1 52 ? 8.459 8.770 6.889 1.00 0.00 226 VAL A CA 17
ATOM 30694 C C . VAL A 1 52 ? 7.714 7.458 7.112 1.00 0.00 226 VAL A C 17
ATOM 30695 O O . VAL A 1 52 ? 7.879 6.502 6.352 1.00 0.00 226 VAL A O 17
ATOM 30708 N N . LEU A 1 53 ? 6.896 7.416 8.157 1.00 0.00 227 LEU A N 17
ATOM 30709 C CA . LEU A 1 53 ? 6.125 6.222 8.480 1.00 0.00 227 LEU A CA 17
ATOM 30710 C C . LEU A 1 53 ? 4.654 6.408 8.122 1.00 0.00 227 LEU A C 17
ATOM 30711 O O . LEU A 1 53 ? 4.024 7.381 8.532 1.00 0.00 227 LEU A O 17
ATOM 30727 N N . LEU A 1 54 ? 4.115 5.468 7.353 1.00 0.00 228 LEU A N 17
ATOM 30728 C CA . LEU A 1 54 ? 2.718 5.527 6.938 1.00 0.00 228 LEU A CA 17
ATOM 30729 C C . LEU A 1 54 ? 1.938 4.335 7.485 1.00 0.00 228 LEU A C 17
ATOM 30730 O O . LEU A 1 54 ? 2.342 3.184 7.313 1.00 0.00 228 LEU A O 17
ATOM 30746 N N . ASN A 1 55 ? 0.819 4.619 8.141 1.00 0.00 229 ASN A N 17
ATOM 30747 C CA . ASN A 1 55 ? -0.018 3.571 8.713 1.00 0.00 229 ASN A CA 17
ATOM 30748 C C . ASN A 1 55 ? -1.164 3.215 7.771 1.00 0.00 229 ASN A C 17
ATOM 30749 O O . ASN A 1 55 ? -1.853 4.095 7.255 1.00 0.00 229 ASN A O 17
ATOM 30760 N N . PHE A 1 56 ? -1.363 1.919 7.551 1.00 0.00 230 PHE A N 17
ATOM 30761 C CA . PHE A 1 56 ? -2.425 1.446 6.672 1.00 0.00 230 PHE A CA 17
ATOM 30762 C C . PHE A 1 56 ? -3.429 0.592 7.442 1.00 0.00 230 PHE A C 17
ATOM 30763 O O . PHE A 1 56 ? -3.056 -0.381 8.095 1.00 0.00 230 PHE A O 17
ATOM 30780 N N . GLU A 1 57 ? -4.701 0.965 7.359 1.00 0.00 231 GLU A N 17
ATOM 30781 C CA . GLU A 1 57 ? -5.758 0.234 8.049 1.00 0.00 231 GLU A CA 17
ATOM 30782 C C . GLU A 1 57 ? -6.148 -1.022 7.276 1.00 0.00 231 GLU A C 17
ATOM 30783 O O . GLU A 1 57 ? -5.838 -1.154 6.091 1.00 0.00 231 GLU A O 17
ATOM 30795 N N . ASP A 1 58 ? -6.827 -1.941 7.953 1.00 0.00 232 ASP A N 17
ATOM 30796 C CA . ASP A 1 58 ? -7.260 -3.187 7.330 1.00 0.00 232 ASP A CA 17
ATOM 30797 C C . ASP A 1 58 ? -8.769 -3.364 7.461 1.00 0.00 232 ASP A C 17
ATOM 30798 O O . ASP A 1 58 ? -9.339 -3.161 8.534 1.00 0.00 232 ASP A O 17
ATOM 30807 N N . VAL A 1 59 ? -9.413 -3.746 6.360 1.00 0.00 233 VAL A N 17
ATOM 30808 C CA . VAL A 1 59 ? -10.855 -3.952 6.348 1.00 0.00 233 VAL A CA 17
ATOM 30809 C C . VAL A 1 59 ? -11.272 -5.029 7.348 1.00 0.00 233 VAL A C 17
ATOM 30810 O O . VAL A 1 59 ? -12.435 -5.101 7.743 1.00 0.00 233 VAL A O 17
ATOM 30823 N N . ASN A 1 60 ? -10.321 -5.867 7.750 1.00 0.00 234 ASN A N 17
ATOM 30824 C CA . ASN A 1 60 ? -10.599 -6.938 8.700 1.00 0.00 234 ASN A CA 17
ATOM 30825 C C . ASN A 1 60 ? -10.283 -6.504 10.130 1.00 0.00 234 ASN A C 17
ATOM 30826 O O . ASN A 1 60 ? -9.812 -7.301 10.940 1.00 0.00 234 ASN A O 17
ATOM 30837 N N . GLY A 1 61 ? -10.549 -5.236 10.433 1.00 0.00 235 GLY A N 17
ATOM 30838 C CA . GLY A 1 61 ? -10.288 -4.721 11.765 1.00 0.00 235 GLY A CA 17
ATOM 30839 C C . GLY A 1 61 ? -8.856 -4.944 12.210 1.00 0.00 235 GLY A C 17
ATOM 30840 O O . GLY A 1 61 ? -8.613 -5.475 13.294 1.00 0.00 235 GLY A O 17
ATOM 30844 N N . LYS A 1 62 ? -7.907 -4.540 11.373 1.00 0.00 236 LYS A N 17
ATOM 30845 C CA . LYS A 1 62 ? -6.492 -4.698 11.689 1.00 0.00 236 LYS A CA 17
ATOM 30846 C C . LYS A 1 62 ? -5.695 -3.475 11.246 1.00 0.00 236 LYS A C 17
ATOM 30847 O O . LYS A 1 62 ? -5.978 -2.881 10.205 1.00 0.00 236 LYS A O 17
ATOM 30866 N N . VAL A 1 63 ? -4.699 -3.102 12.043 1.00 0.00 237 VAL A N 17
ATOM 30867 C CA . VAL A 1 63 ? -3.863 -1.950 11.732 1.00 0.00 237 VAL A CA 17
ATOM 30868 C C . VAL A 1 63 ? -2.462 -2.382 11.313 1.00 0.00 237 VAL A C 17
ATOM 30869 O O . VAL A 1 63 ? -1.854 -3.246 11.944 1.00 0.00 237 VAL A O 17
ATOM 30882 N N . TRP A 1 64 ? -1.957 -1.776 10.244 1.00 0.00 238 TRP A N 17
ATOM 30883 C CA . TRP A 1 64 ? -0.626 -2.096 9.739 1.00 0.00 238 TRP A CA 17
ATOM 30884 C C . TRP A 1 64 ? 0.250 -0.848 9.690 1.00 0.00 238 TRP A C 17
ATOM 30885 O O . TRP A 1 64 ? -0.207 0.229 9.311 1.00 0.00 238 TRP A O 17
ATOM 30906 N N . ARG A 1 65 ? 1.513 -1.003 10.075 1.00 0.00 239 ARG A N 17
ATOM 30907 C CA . ARG A 1 65 ? 2.453 0.112 10.076 1.00 0.00 239 ARG A CA 17
ATOM 30908 C C . ARG A 1 65 ? 3.640 -0.174 9.162 1.00 0.00 239 ARG A C 17
ATOM 30909 O O . ARG A 1 65 ? 4.523 -0.962 9.501 1.00 0.00 239 ARG A O 17
ATOM 30930 N N . PHE A 1 66 ? 3.655 0.474 8.000 1.00 0.00 240 PHE A N 17
ATOM 30931 C CA . PHE A 1 66 ? 4.734 0.290 7.038 1.00 0.00 240 PHE A CA 17
ATOM 30932 C C . PHE A 1 66 ? 5.701 1.469 7.078 1.00 0.00 240 PHE A C 17
ATOM 30933 O O . PHE A 1 66 ? 5.387 2.525 7.627 1.00 0.00 240 PHE A O 17
ATOM 30950 N N . ARG A 1 67 ? 6.881 1.282 6.493 1.00 0.00 241 ARG A N 17
ATOM 30951 C CA . ARG A 1 67 ? 7.894 2.332 6.466 1.00 0.00 241 ARG A CA 17
ATOM 30952 C C . ARG A 1 67 ? 8.153 2.805 5.040 1.00 0.00 241 ARG A C 17
ATOM 30953 O O . ARG A 1 67 ? 8.470 2.008 4.156 1.00 0.00 241 ARG A O 17
ATOM 30974 N N . TYR A 1 68 ? 8.016 4.110 4.823 1.00 0.00 242 TYR A N 17
ATOM 30975 C CA . TYR A 1 68 ? 8.236 4.696 3.506 1.00 0.00 242 TYR A CA 17
ATOM 30976 C C . TYR A 1 68 ? 9.726 4.883 3.238 1.00 0.00 242 TYR A C 17
ATOM 30977 O O . TYR A 1 68 ? 10.505 5.140 4.156 1.00 0.00 242 TYR A O 17
ATOM 30995 N N . SER A 1 69 ? 10.115 4.751 1.974 1.00 0.00 243 SER A N 17
ATOM 30996 C CA . SER A 1 69 ? 11.514 4.906 1.587 1.00 0.00 243 SER A CA 17
ATOM 30997 C C . SER A 1 69 ? 11.630 5.412 0.155 1.00 0.00 243 SER A C 17
ATOM 30998 O O . SER A 1 69 ? 10.634 5.515 -0.561 1.00 0.00 243 SER A O 17
ATOM 31006 N N . TYR A 1 70 ? 12.855 5.725 -0.259 1.00 0.00 244 TYR A N 17
ATOM 31007 C CA . TYR A 1 70 ? 13.104 6.220 -1.608 1.00 0.00 244 TYR A CA 17
ATOM 31008 C C . TYR A 1 70 ? 14.130 5.345 -2.324 1.00 0.00 244 TYR A C 17
ATOM 31009 O O . TYR A 1 70 ? 15.277 5.239 -1.893 1.00 0.00 244 TYR A O 17
ATOM 31027 N N . TRP A 1 71 ? 13.708 4.717 -3.418 1.00 0.00 245 TRP A N 17
ATOM 31028 C CA . TRP A 1 71 ? 14.593 3.850 -4.188 1.00 0.00 245 TRP A CA 17
ATOM 31029 C C . TRP A 1 71 ? 15.031 4.521 -5.486 1.00 0.00 245 TRP A C 17
ATOM 31030 O O . TRP A 1 71 ? 14.393 5.463 -5.960 1.00 0.00 245 TRP A O 17
ATOM 31051 N N . ASN A 1 72 ? 16.132 4.032 -6.053 1.00 0.00 246 ASN A N 17
ATOM 31052 C CA . ASN A 1 72 ? 16.670 4.585 -7.291 1.00 0.00 246 ASN A CA 17
ATOM 31053 C C . ASN A 1 72 ? 17.202 5.993 -7.053 1.00 0.00 246 ASN A C 17
ATOM 31054 O O . ASN A 1 72 ? 17.335 6.427 -5.907 1.00 0.00 246 ASN A O 17
ATOM 31065 N N . SER A 1 73 ? 17.501 6.708 -8.132 1.00 0.00 247 SER A N 17
ATOM 31066 C CA . SER A 1 73 ? 18.013 8.070 -8.022 1.00 0.00 247 SER A CA 17
ATOM 31067 C C . SER A 1 73 ? 16.908 9.027 -7.580 1.00 0.00 247 SER A C 17
ATOM 31068 O O . SER A 1 73 ? 16.578 9.981 -8.286 1.00 0.00 247 SER A O 17
ATOM 31076 N N . SER A 1 74 ? 16.334 8.761 -6.409 1.00 0.00 248 SER A N 17
ATOM 31077 C CA . SER A 1 74 ? 15.261 9.590 -5.871 1.00 0.00 248 SER A CA 17
ATOM 31078 C C . SER A 1 74 ? 14.099 9.699 -6.859 1.00 0.00 248 SER A C 17
ATOM 31079 O O . SER A 1 74 ? 13.271 10.604 -6.756 1.00 0.00 248 SER A O 17
ATOM 31087 N N . GLN A 1 75 ? 14.041 8.774 -7.816 1.00 0.00 249 GLN A N 17
ATOM 31088 C CA . GLN A 1 75 ? 12.980 8.777 -8.817 1.00 0.00 249 GLN A CA 17
ATOM 31089 C C . GLN A 1 75 ? 11.780 7.934 -8.386 1.00 0.00 249 GLN A C 17
ATOM 31090 O O . GLN A 1 75 ? 10.634 8.363 -8.521 1.00 0.00 249 GLN A O 17
ATOM 31104 N N . SER A 1 76 ? 12.043 6.725 -7.893 1.00 0.00 250 SER A N 17
ATOM 31105 C CA . SER A 1 76 ? 10.969 5.825 -7.479 1.00 0.00 250 SER A CA 17
ATOM 31106 C C . SER A 1 76 ? 10.866 5.722 -5.962 1.00 0.00 250 SER A C 17
ATOM 31107 O O . SER A 1 76 ? 11.837 5.948 -5.242 1.00 0.00 250 SER A O 17
ATOM 31115 N N . TYR A 1 77 ? 9.675 5.367 -5.487 1.00 0.00 251 TYR A N 17
ATOM 31116 C CA . TYR A 1 77 ? 9.425 5.217 -4.058 1.00 0.00 251 TYR A CA 17
ATOM 31117 C C . TYR A 1 77 ? 9.206 3.748 -3.707 1.00 0.00 251 TYR A C 17
ATOM 31118 O O . TYR A 1 77 ? 8.897 2.935 -4.577 1.00 0.00 251 TYR A O 17
ATOM 31136 N N . VAL A 1 78 ? 9.367 3.411 -2.432 1.00 0.00 252 VAL A N 17
ATOM 31137 C CA . VAL A 1 78 ? 9.181 2.037 -1.979 1.00 0.00 252 VAL A CA 17
ATOM 31138 C C . VAL A 1 78 ? 8.727 1.985 -0.525 1.00 0.00 252 VAL A C 17
ATOM 31139 O O . VAL A 1 78 ? 8.921 2.936 0.232 1.00 0.00 252 VAL A O 17
ATOM 31152 N N . LEU A 1 79 ? 8.119 0.866 -0.145 1.00 0.00 253 LEU A N 17
ATOM 31153 C CA . LEU A 1 79 ? 7.635 0.680 1.219 1.00 0.00 253 LEU A CA 17
ATOM 31154 C C . LEU A 1 79 ? 8.304 -0.528 1.869 1.00 0.00 253 LEU A C 17
ATOM 31155 O O . LEU A 1 79 ? 7.799 -1.648 1.784 1.00 0.00 253 LEU A O 17
ATOM 31171 N N . THR A 1 80 ? 9.441 -0.294 2.514 1.00 0.00 254 THR A N 17
ATOM 31172 C CA . THR A 1 80 ? 10.177 -1.364 3.176 1.00 0.00 254 THR A CA 17
ATOM 31173 C C . THR A 1 80 ? 9.728 -1.528 4.622 1.00 0.00 254 THR A C 17
ATOM 31174 O O . THR A 1 80 ? 9.099 -0.637 5.192 1.00 0.00 254 THR A O 17
ATOM 31185 N N . LYS A 1 81 ? 10.057 -2.673 5.212 1.00 0.00 255 LYS A N 17
ATOM 31186 C CA . LYS A 1 81 ? 9.688 -2.957 6.595 1.00 0.00 255 LYS A CA 17
ATOM 31187 C C . LYS A 1 81 ? 8.172 -3.012 6.755 1.00 0.00 255 LYS A C 17
ATOM 31188 O O . LYS A 1 81 ? 7.464 -2.078 6.383 1.00 0.00 255 LYS A O 17
ATOM 31207 N N . GLY A 1 82 ? 7.681 -4.115 7.314 1.00 0.00 256 GLY A N 17
ATOM 31208 C CA . GLY A 1 82 ? 6.253 -4.270 7.516 1.00 0.00 256 GLY A CA 17
ATOM 31209 C C . GLY A 1 82 ? 5.601 -5.124 6.446 1.00 0.00 256 GLY A C 17
ATOM 31210 O O . GLY A 1 82 ? 4.683 -5.892 6.730 1.00 0.00 256 GLY A O 17
ATOM 31214 N N . TRP A 1 83 ? 6.074 -4.990 5.211 1.00 0.00 257 TRP A N 17
ATOM 31215 C CA . TRP A 1 83 ? 5.529 -5.753 4.094 1.00 0.00 257 TRP A CA 17
ATOM 31216 C C . TRP A 1 83 ? 5.676 -7.253 4.338 1.00 0.00 257 TRP A C 17
ATOM 31217 O O . TRP A 1 83 ? 4.763 -8.029 4.059 1.00 0.00 257 TRP A O 17
ATOM 31238 N N . SER A 1 84 ? 6.832 -7.654 4.860 1.00 0.00 258 SER A N 17
ATOM 31239 C CA . SER A 1 84 ? 7.096 -9.061 5.140 1.00 0.00 258 SER A CA 17
ATOM 31240 C C . SER A 1 84 ? 6.081 -9.617 6.133 1.00 0.00 258 SER A C 17
ATOM 31241 O O . SER A 1 84 ? 5.477 -10.664 5.898 1.00 0.00 258 SER A O 17
ATOM 31249 N N . ARG A 1 85 ? 5.900 -8.911 7.243 1.00 0.00 259 ARG A N 17
ATOM 31250 C CA . ARG A 1 85 ? 4.958 -9.336 8.273 1.00 0.00 259 ARG A CA 17
ATOM 31251 C C . ARG A 1 85 ? 3.535 -9.383 7.723 1.00 0.00 259 ARG A C 17
ATOM 31252 O O . ARG A 1 85 ? 2.716 -10.190 8.163 1.00 0.00 259 ARG A O 17
ATOM 31273 N N . PHE A 1 86 ? 3.249 -8.515 6.758 1.00 0.00 260 PHE A N 17
ATOM 31274 C CA . PHE A 1 86 ? 1.926 -8.459 6.146 1.00 0.00 260 PHE A CA 17
ATOM 31275 C C . PHE A 1 86 ? 1.737 -9.604 5.156 1.00 0.00 260 PHE A C 17
ATOM 31276 O O . PHE A 1 86 ? 0.794 -10.387 5.272 1.00 0.00 260 PHE A O 17
ATOM 31293 N N . VAL A 1 87 ? 2.637 -9.693 4.183 1.00 0.00 261 VAL A N 17
ATOM 31294 C CA . VAL A 1 87 ? 2.569 -10.741 3.169 1.00 0.00 261 VAL A CA 17
ATOM 31295 C C . VAL A 1 87 ? 2.550 -12.126 3.807 1.00 0.00 261 VAL A C 17
ATOM 31296 O O . VAL A 1 87 ? 1.971 -13.065 3.259 1.00 0.00 261 VAL A O 17
ATOM 31309 N N . LYS A 1 88 ? 3.188 -12.248 4.967 1.00 0.00 262 LYS A N 17
ATOM 31310 C CA . LYS A 1 88 ? 3.244 -13.521 5.676 1.00 0.00 262 LYS A CA 17
ATOM 31311 C C . LYS A 1 88 ? 1.950 -13.773 6.447 1.00 0.00 262 LYS A C 17
ATOM 31312 O O . LYS A 1 88 ? 1.448 -14.897 6.485 1.00 0.00 262 LYS A O 17
ATOM 31331 N N . GLU A 1 89 ? 1.419 -12.722 7.062 1.00 0.00 263 GLU A N 17
ATOM 31332 C CA . GLU A 1 89 ? 0.185 -12.832 7.832 1.00 0.00 263 GLU A CA 17
ATOM 31333 C C . GLU A 1 89 ? -0.974 -13.275 6.945 1.00 0.00 263 GLU A C 17
ATOM 31334 O O . GLU A 1 89 ? -1.673 -14.241 7.255 1.00 0.00 263 GLU A O 17
ATOM 31346 N N . LYS A 1 90 ? -1.173 -12.563 5.840 1.00 0.00 264 LYS A N 17
ATOM 31347 C CA . LYS A 1 90 ? -2.247 -12.883 4.907 1.00 0.00 264 LYS A CA 17
ATOM 31348 C C . LYS A 1 90 ? -1.791 -13.893 3.853 1.00 0.00 264 LYS A C 17
ATOM 31349 O O . LYS A 1 90 ? -2.572 -14.292 2.990 1.00 0.00 264 LYS A O 17
ATOM 31368 N N . ASN A 1 91 ? -0.526 -14.303 3.927 1.00 0.00 265 ASN A N 17
ATOM 31369 C CA . ASN A 1 91 ? 0.019 -15.264 2.973 1.00 0.00 265 ASN A CA 17
ATOM 31370 C C . ASN A 1 91 ? -0.076 -14.731 1.547 1.00 0.00 265 ASN A C 17
ATOM 31371 O O . ASN A 1 91 ? -0.288 -15.491 0.603 1.00 0.00 265 ASN A O 17
ATOM 31382 N N . LEU A 1 92 ? 0.082 -13.419 1.400 1.00 0.00 266 LEU A N 17
ATOM 31383 C CA . LEU A 1 92 ? 0.015 -12.784 0.089 1.00 0.00 266 LEU A CA 17
ATOM 31384 C C . LEU A 1 92 ? 1.078 -13.348 -0.846 1.00 0.00 266 LEU A C 17
ATOM 31385 O O . LEU A 1 92 ? 2.195 -13.645 -0.426 1.00 0.00 266 LEU A O 17
ATOM 31401 N N . ARG A 1 93 ? 0.722 -13.492 -2.120 1.00 0.00 267 ARG A N 17
ATOM 31402 C CA . ARG A 1 93 ? 1.645 -14.020 -3.117 1.00 0.00 267 ARG A CA 17
ATOM 31403 C C . ARG A 1 93 ? 1.546 -13.231 -4.419 1.00 0.00 267 ARG A C 17
ATOM 31404 O O . ARG A 1 93 ? 1.022 -12.120 -4.445 1.00 0.00 267 ARG A O 17
ATOM 31425 N N . ALA A 1 94 ? 2.054 -13.817 -5.499 1.00 0.00 268 ALA A N 17
ATOM 31426 C CA . ALA A 1 94 ? 2.021 -13.169 -6.805 1.00 0.00 268 ALA A CA 17
ATOM 31427 C C . ALA A 1 94 ? 0.698 -13.432 -7.517 1.00 0.00 268 ALA A C 17
ATOM 31428 O O . ALA A 1 94 ? 0.031 -14.433 -7.253 1.00 0.00 268 ALA A O 17
ATOM 31435 N N . GLY A 1 95 ? 0.324 -12.529 -8.414 1.00 0.00 269 GLY A N 17
ATOM 31436 C CA . GLY A 1 95 ? -0.921 -12.683 -9.147 1.00 0.00 269 GLY A CA 17
ATOM 31437 C C . GLY A 1 95 ? -2.050 -11.857 -8.560 1.00 0.00 269 GLY A C 17
ATOM 31438 O O . GLY A 1 95 ? -3.040 -11.582 -9.239 1.00 0.00 269 GLY A O 17
ATOM 31442 N N . ASP A 1 96 ? -1.903 -11.461 -7.300 1.00 0.00 270 ASP A N 17
ATOM 31443 C CA . ASP A 1 96 ? -2.923 -10.663 -6.629 1.00 0.00 270 ASP A CA 17
ATOM 31444 C C . ASP A 1 96 ? -2.816 -9.194 -7.025 1.00 0.00 270 ASP A C 17
ATOM 31445 O O . ASP A 1 96 ? -1.976 -8.823 -7.846 1.00 0.00 270 ASP A O 17
ATOM 31454 N N . VAL A 1 97 ? -3.668 -8.364 -6.437 1.00 0.00 271 VAL A N 17
ATOM 31455 C CA . VAL A 1 97 ? -3.668 -6.934 -6.730 1.00 0.00 271 VAL A CA 17
ATOM 31456 C C . VAL A 1 97 ? -3.518 -6.112 -5.454 1.00 0.00 271 VAL A C 17
ATOM 31457 O O . VAL A 1 97 ? -4.019 -6.492 -4.396 1.00 0.00 271 VAL A O 17
ATOM 31470 N N . VAL A 1 98 ? -2.825 -4.984 -5.561 1.00 0.00 272 VAL A N 17
ATOM 31471 C CA . VAL A 1 98 ? -2.608 -4.107 -4.417 1.00 0.00 272 VAL A CA 17
ATOM 31472 C C . VAL A 1 98 ? -3.097 -2.691 -4.707 1.00 0.00 272 VAL A C 17
ATOM 31473 O O . VAL A 1 98 ? -2.450 -1.936 -5.432 1.00 0.00 272 VAL A O 17
ATOM 31486 N N . SER A 1 99 ? -4.243 -2.339 -4.135 1.00 0.00 273 SER A N 17
ATOM 31487 C CA . SER A 1 99 ? -4.820 -1.014 -4.330 1.00 0.00 273 SER A CA 17
ATOM 31488 C C . SER A 1 99 ? -4.683 -0.172 -3.066 1.00 0.00 273 SER A C 17
ATOM 31489 O O . SER A 1 99 ? -5.152 -0.561 -1.996 1.00 0.00 273 SER A O 17
ATOM 31497 N N . PHE A 1 100 ? -4.035 0.981 -3.196 1.00 0.00 274 PHE A N 17
ATOM 31498 C CA . PHE A 1 100 ? -3.836 1.876 -2.063 1.00 0.00 274 PHE A CA 17
ATOM 31499 C C . PHE A 1 100 ? -4.788 3.065 -2.130 1.00 0.00 274 PHE A C 17
ATOM 31500 O O . PHE A 1 100 ? -5.015 3.634 -3.197 1.00 0.00 274 PHE A O 17
ATOM 31517 N N . SER A 1 101 ? -5.344 3.436 -0.980 1.00 0.00 275 SER A N 17
ATOM 31518 C CA . SER A 1 101 ? -6.273 4.557 -0.905 1.00 0.00 275 SER A CA 17
ATOM 31519 C C . SER A 1 101 ? -6.094 5.324 0.399 1.00 0.00 275 SER A C 17
ATOM 31520 O O . SER A 1 101 ? -5.538 4.801 1.367 1.00 0.00 275 SER A O 17
ATOM 31528 N N . ARG A 1 102 ? -6.567 6.565 0.422 1.00 0.00 276 ARG A N 17
ATOM 31529 C CA . ARG A 1 102 ? -6.457 7.402 1.611 1.00 0.00 276 ARG A CA 17
ATOM 31530 C C . ARG A 1 102 ? -7.706 8.259 1.794 1.00 0.00 276 ARG A C 17
ATOM 31531 O O . ARG A 1 102 ? -8.280 8.752 0.822 1.00 0.00 276 ARG A O 17
ATOM 31552 N N . SER A 1 103 ? -8.123 8.429 3.044 1.00 0.00 277 SER A N 17
ATOM 31553 C CA . SER A 1 103 ? -9.304 9.223 3.355 1.00 0.00 277 SER A CA 17
ATOM 31554 C C . SER A 1 103 ? -8.926 10.681 3.603 1.00 0.00 277 SER A C 17
ATOM 31555 O O . SER A 1 103 ? -7.948 10.972 4.291 1.00 0.00 277 SER A O 17
ATOM 31563 N N . ASN A 1 104 ? -9.711 11.595 3.037 1.00 0.00 278 ASN A N 17
ATOM 31564 C CA . ASN A 1 104 ? -9.461 13.024 3.195 1.00 0.00 278 ASN A CA 17
ATOM 31565 C C . ASN A 1 104 ? -10.194 13.587 4.410 1.00 0.00 278 ASN A C 17
ATOM 31566 O O . ASN A 1 104 ? -10.533 14.771 4.446 1.00 0.00 278 ASN A O 17
ATOM 31577 N N . GLY A 1 105 ? -10.434 12.739 5.407 1.00 0.00 279 GLY A N 17
ATOM 31578 C CA . GLY A 1 105 ? -11.124 13.182 6.603 1.00 0.00 279 GLY A CA 17
ATOM 31579 C C . GLY A 1 105 ? -10.342 14.230 7.371 1.00 0.00 279 GLY A C 17
ATOM 31580 O O . GLY A 1 105 ? -9.710 15.101 6.775 1.00 0.00 279 GLY A O 17
ATOM 31584 N N . GLN A 1 106 ? -10.384 14.143 8.696 1.00 0.00 280 GLN A N 17
ATOM 31585 C CA . GLN A 1 106 ? -9.672 15.092 9.546 1.00 0.00 280 GLN A CA 17
ATOM 31586 C C . GLN A 1 106 ? -8.204 14.702 9.687 1.00 0.00 280 GLN A C 17
ATOM 31587 O O . GLN A 1 106 ? -7.329 15.564 9.780 1.00 0.00 280 GLN A O 17
ATOM 31601 N N . ASP A 1 107 ? -7.941 13.400 9.700 1.00 0.00 281 ASP A N 17
ATOM 31602 C CA . ASP A 1 107 ? -6.579 12.896 9.829 1.00 0.00 281 ASP A CA 17
ATOM 31603 C C . ASP A 1 107 ? -6.170 12.112 8.587 1.00 0.00 281 ASP A C 17
ATOM 31604 O O . ASP A 1 107 ? -6.977 11.391 8.001 1.00 0.00 281 ASP A O 17
ATOM 31613 N N . GLN A 1 108 ? -4.909 12.256 8.192 1.00 0.00 282 GLN A N 17
ATOM 31614 C CA . GLN A 1 108 ? -4.392 11.560 7.020 1.00 0.00 282 GLN A CA 17
ATOM 31615 C C . GLN A 1 108 ? -4.081 10.102 7.344 1.00 0.00 282 GLN A C 17
ATOM 31616 O O . GLN A 1 108 ? -3.104 9.803 8.030 1.00 0.00 282 GLN A O 17
ATOM 31630 N N . GLN A 1 109 ? -4.921 9.199 6.849 1.00 0.00 283 GLN A N 17
ATOM 31631 C CA . GLN A 1 109 ? -4.738 7.772 7.087 1.00 0.00 283 GLN A CA 17
ATOM 31632 C C . GLN A 1 109 ? -4.773 6.994 5.776 1.00 0.00 283 GLN A C 17
ATOM 31633 O O . GLN A 1 109 ? -5.634 7.225 4.926 1.00 0.00 283 GLN A O 17
ATOM 31647 N N . LEU A 1 110 ? -3.831 6.069 5.617 1.00 0.00 284 LEU A N 17
ATOM 31648 C CA . LEU A 1 110 ? -3.757 5.256 4.409 1.00 0.00 284 LEU A CA 17
ATOM 31649 C C . LEU A 1 110 ? -4.642 4.019 4.528 1.00 0.00 284 LEU A C 17
ATOM 31650 O O . LEU A 1 110 ? -5.326 3.829 5.532 1.00 0.00 284 LEU A O 17
ATOM 31666 N N . TYR A 1 111 ? -4.621 3.182 3.496 1.00 0.00 285 TYR A N 17
ATOM 31667 C CA . TYR A 1 111 ? -5.421 1.964 3.483 1.00 0.00 285 TYR A CA 17
ATOM 31668 C C . TYR A 1 111 ? -4.836 0.941 2.517 1.00 0.00 285 TYR A C 17
ATOM 31669 O O . TYR A 1 111 ? -4.403 1.288 1.418 1.00 0.00 285 TYR A O 17
ATOM 31687 N N . ILE A 1 112 ? -4.825 -0.322 2.932 1.00 0.00 286 ILE A N 17
ATOM 31688 C CA . ILE A 1 112 ? -4.291 -1.395 2.103 1.00 0.00 286 ILE A CA 17
ATOM 31689 C C . ILE A 1 112 ? -5.364 -2.433 1.787 1.00 0.00 286 ILE A C 17
ATOM 31690 O O . ILE A 1 112 ? -5.847 -3.131 2.679 1.00 0.00 286 ILE A O 17
ATOM 31706 N N . GLY A 1 113 ? -5.733 -2.527 0.513 1.00 0.00 287 GLY A N 17
ATOM 31707 C CA . GLY A 1 113 ? -6.746 -3.483 0.102 1.00 0.00 287 GLY A CA 17
ATOM 31708 C C . GLY A 1 113 ? -6.281 -4.369 -1.036 1.00 0.00 287 GLY A C 17
ATOM 31709 O O . GLY A 1 113 ? -5.995 -3.884 -2.130 1.00 0.00 287 GLY A O 17
ATOM 31713 N N . TRP A 1 114 ? -6.204 -5.670 -0.777 1.00 0.00 288 TRP A N 17
ATOM 31714 C CA . TRP A 1 114 ? -5.770 -6.627 -1.787 1.00 0.00 288 TRP A CA 17
ATOM 31715 C C . TRP A 1 114 ? -6.965 -7.223 -2.523 1.00 0.00 288 TRP A C 17
ATOM 31716 O O . TRP A 1 114 ? -8.075 -7.261 -1.993 1.00 0.00 288 TRP A O 17
ATOM 31737 N N . LYS A 1 115 ? -6.731 -7.687 -3.745 1.00 0.00 289 LYS A N 17
ATOM 31738 C CA . LYS A 1 115 ? -7.790 -8.283 -4.553 1.00 0.00 289 LYS A CA 17
ATOM 31739 C C . LYS A 1 115 ? -7.320 -9.587 -5.189 1.00 0.00 289 LYS A C 17
ATOM 31740 O O . LYS A 1 115 ? -6.358 -9.602 -5.958 1.00 0.00 289 LYS A O 17
ATOM 31759 N N . SER A 1 116 ? -8.003 -10.678 -4.865 1.00 0.00 290 SER A N 17
ATOM 31760 C CA . SER A 1 116 ? -7.657 -11.986 -5.404 1.00 0.00 290 SER A CA 17
ATOM 31761 C C . SER A 1 116 ? -8.903 -12.840 -5.609 1.00 0.00 290 SER A C 17
ATOM 31762 O O . SER A 1 116 ? -9.958 -12.561 -5.039 1.00 0.00 290 SER A O 17
ATOM 31770 N N . ARG A 1 117 ? -8.776 -13.881 -6.427 1.00 0.00 291 ARG A N 17
ATOM 31771 C CA . ARG A 1 117 ? -9.895 -14.775 -6.707 1.00 0.00 291 ARG A CA 17
ATOM 31772 C C . ARG A 1 117 ? -9.933 -15.927 -5.710 1.00 0.00 291 ARG A C 17
ATOM 31773 O O . ARG A 1 117 ? -9.127 -16.855 -5.788 1.00 0.00 291 ARG A O 17
ATOM 31794 N N . SER A 1 118 ? -10.872 -15.862 -4.773 1.00 0.00 292 SER A N 17
ATOM 31795 C CA . SER A 1 118 ? -11.017 -16.902 -3.760 1.00 0.00 292 SER A CA 17
ATOM 31796 C C . SER A 1 118 ? -12.316 -17.675 -3.955 1.00 0.00 292 SER A C 17
ATOM 31797 O O . SER A 1 118 ? -12.321 -18.906 -3.973 1.00 0.00 292 SER A O 17
ATOM 31805 N N . GLY A 1 119 ? -13.418 -16.944 -4.099 1.00 0.00 293 GLY A N 17
ATOM 31806 C CA . GLY A 1 119 ? -14.709 -17.579 -4.291 1.00 0.00 293 GLY A CA 17
ATOM 31807 C C . GLY A 1 119 ? -15.757 -16.616 -4.810 1.00 0.00 293 GLY A C 17
ATOM 31808 O O . GLY A 1 119 ? -16.402 -15.912 -4.034 1.00 0.00 293 GLY A O 17
ATOM 31812 N N . SER A 1 120 ? -15.928 -16.584 -6.127 1.00 0.00 294 SER A N 17
ATOM 31813 C CA . SER A 1 120 ? -16.906 -15.699 -6.750 1.00 0.00 294 SER A CA 17
ATOM 31814 C C . SER A 1 120 ? -18.310 -16.286 -6.651 1.00 0.00 294 SER A C 17
ATOM 31815 O O . SER A 1 120 ? -19.288 -15.558 -6.486 1.00 0.00 294 SER A O 17
ATOM 31823 N N . ASP A 1 121 ? -18.401 -17.607 -6.755 1.00 0.00 295 ASP A N 17
ATOM 31824 C CA . ASP A 1 121 ? -19.683 -18.295 -6.677 1.00 0.00 295 ASP A CA 17
ATOM 31825 C C . ASP A 1 121 ? -20.011 -18.673 -5.235 1.00 0.00 295 ASP A C 17
ATOM 31826 O O . ASP A 1 121 ? -21.179 -18.733 -4.849 1.00 0.00 295 ASP A O 17
ATOM 31835 N N . LEU A 1 122 ? -18.974 -18.927 -4.444 1.00 0.00 296 LEU A N 17
ATOM 31836 C CA . LEU A 1 122 ? -19.152 -19.300 -3.045 1.00 0.00 296 LEU A CA 17
ATOM 31837 C C . LEU A 1 122 ? -19.909 -18.217 -2.284 1.00 0.00 296 LEU A C 17
ATOM 31838 O O . LEU A 1 122 ? -21.024 -18.438 -1.812 1.00 0.00 296 LEU A O 17
ATOM 31854 N N . ASP A 1 123 ? -19.294 -17.048 -2.174 1.00 0.00 297 ASP A N 17
ATOM 31855 C CA . ASP A 1 123 ? -19.903 -15.924 -1.472 1.00 0.00 297 ASP A CA 17
ATOM 31856 C C . ASP A 1 123 ? -21.204 -15.501 -2.149 1.00 0.00 297 ASP A C 17
ATOM 31857 O O . ASP A 1 123 ? -21.263 -15.363 -3.371 1.00 0.00 297 ASP A O 17
ATOM 31866 N N . ALA A 1 124 ? -22.242 -15.295 -1.348 1.00 0.00 298 ALA A N 17
ATOM 31867 C CA . ALA A 1 124 ? -23.541 -14.887 -1.868 1.00 0.00 298 ALA A CA 17
ATOM 31868 C C . ALA A 1 124 ? -24.494 -14.514 -0.737 1.00 0.00 298 ALA A C 17
ATOM 31869 O O . ALA A 1 124 ? -25.702 -14.360 -1.010 1.00 0.00 298 ALA A O 17
ATOM 31876 N N . ARG A 1 8 ? -18.190 2.884 1.570 1.00 0.00 182 ARG A N 18
ATOM 31877 C CA . ARG A 1 8 ? -16.892 3.396 1.060 1.00 0.00 182 ARG A CA 18
ATOM 31878 C C . ARG A 1 8 ? -16.847 4.920 1.099 1.00 0.00 182 ARG A C 18
ATOM 31879 O O . ARG A 1 8 ? -17.222 5.586 0.135 1.00 0.00 182 ARG A O 18
ATOM 31900 N N . SER A 1 9 ? -16.384 5.465 2.221 1.00 0.00 183 SER A N 18
ATOM 31901 C CA . SER A 1 9 ? -16.291 6.910 2.384 1.00 0.00 183 SER A CA 18
ATOM 31902 C C . SER A 1 9 ? -14.944 7.429 1.888 1.00 0.00 183 SER A C 18
ATOM 31903 O O . SER A 1 9 ? -14.845 8.551 1.393 1.00 0.00 183 SER A O 18
ATOM 31911 N N . ALA A 1 10 ? -13.913 6.603 2.021 1.00 0.00 184 ALA A N 18
ATOM 31912 C CA . ALA A 1 10 ? -12.573 6.978 1.586 1.00 0.00 184 ALA A CA 18
ATOM 31913 C C . ALA A 1 10 ? -12.486 7.029 0.065 1.00 0.00 184 ALA A C 18
ATOM 31914 O O . ALA A 1 10 ? -13.485 6.846 -0.632 1.00 0.00 184 ALA A O 18
ATOM 31921 N N . GLU A 1 11 ? -11.286 7.280 -0.447 1.00 0.00 185 GLU A N 18
ATOM 31922 C CA . GLU A 1 11 ? -11.069 7.355 -1.888 1.00 0.00 185 GLU A CA 18
ATOM 31923 C C . GLU A 1 11 ? -9.802 6.605 -2.287 1.00 0.00 185 GLU A C 18
ATOM 31924 O O . GLU A 1 11 ? -8.741 6.797 -1.692 1.00 0.00 185 GLU A O 18
ATOM 31936 N N . ALA A 1 12 ? -9.920 5.750 -3.297 1.00 0.00 186 ALA A N 18
ATOM 31937 C CA . ALA A 1 12 ? -8.786 4.971 -3.776 1.00 0.00 186 ALA A CA 18
ATOM 31938 C C . ALA A 1 12 ? -7.749 5.867 -4.444 1.00 0.00 186 ALA A C 18
ATOM 31939 O O . ALA A 1 12 ? -8.093 6.774 -5.202 1.00 0.00 186 ALA A O 18
ATOM 31946 N N . LEU A 1 13 ? -6.476 5.606 -4.158 1.00 0.00 187 LEU A N 18
ATOM 31947 C CA . LEU A 1 13 ? -5.388 6.389 -4.732 1.00 0.00 187 LEU A CA 18
ATOM 31948 C C . LEU A 1 13 ? -4.954 5.812 -6.076 1.00 0.00 187 LEU A C 18
ATOM 31949 O O . LEU A 1 13 ? -4.957 6.507 -7.091 1.00 0.00 187 LEU A O 18
ATOM 31965 N N . PHE A 1 14 ? -4.581 4.536 -6.072 1.00 0.00 188 PHE A N 18
ATOM 31966 C CA . PHE A 1 14 ? -4.142 3.864 -7.290 1.00 0.00 188 PHE A CA 18
ATOM 31967 C C . PHE A 1 14 ? -4.243 2.351 -7.142 1.00 0.00 188 PHE A C 18
ATOM 31968 O O . PHE A 1 14 ? -4.222 1.822 -6.031 1.00 0.00 188 PHE A O 18
ATOM 31985 N N . GLU A 1 15 ? -4.352 1.658 -8.272 1.00 0.00 189 GLU A N 18
ATOM 31986 C CA . GLU A 1 15 ? -4.454 0.203 -8.269 1.00 0.00 189 GLU A CA 18
ATOM 31987 C C . GLU A 1 15 ? -3.415 -0.417 -9.197 1.00 0.00 189 GLU A C 18
ATOM 31988 O O . GLU A 1 15 ? -3.388 -0.132 -10.396 1.00 0.00 189 GLU A O 18
ATOM 32000 N N . LYS A 1 16 ? -2.559 -1.265 -8.637 1.00 0.00 190 LYS A N 18
ATOM 32001 C CA . LYS A 1 16 ? -1.516 -1.926 -9.413 1.00 0.00 190 LYS A CA 18
ATOM 32002 C C . LYS A 1 16 ? -1.382 -3.391 -9.009 1.00 0.00 190 LYS A C 18
ATOM 32003 O O . LYS A 1 16 ? -1.684 -3.761 -7.874 1.00 0.00 190 LYS A O 18
ATOM 32022 N N . ALA A 1 17 ? -0.924 -4.218 -9.944 1.00 0.00 191 ALA A N 18
ATOM 32023 C CA . ALA A 1 17 ? -0.747 -5.640 -9.683 1.00 0.00 191 ALA A CA 18
ATOM 32024 C C . ALA A 1 17 ? 0.550 -5.902 -8.926 1.00 0.00 191 ALA A C 18
ATOM 32025 O O . ALA A 1 17 ? 1.526 -5.166 -9.074 1.00 0.00 191 ALA A O 18
ATOM 32032 N N . VAL A 1 18 ? 0.554 -6.954 -8.114 1.00 0.00 192 VAL A N 18
ATOM 32033 C CA . VAL A 1 18 ? 1.733 -7.310 -7.336 1.00 0.00 192 VAL A CA 18
ATOM 32034 C C . VAL A 1 18 ? 2.672 -8.207 -8.136 1.00 0.00 192 VAL A C 18
ATOM 32035 O O . VAL A 1 18 ? 2.458 -9.416 -8.239 1.00 0.00 192 VAL A O 18
ATOM 32048 N N . THR A 1 19 ? 3.713 -7.606 -8.698 1.00 0.00 193 THR A N 18
ATOM 32049 C CA . THR A 1 19 ? 4.693 -8.347 -9.487 1.00 0.00 193 THR A CA 18
ATOM 32050 C C . THR A 1 19 ? 5.638 -9.129 -8.579 1.00 0.00 193 THR A C 18
ATOM 32051 O O . THR A 1 19 ? 5.887 -8.730 -7.444 1.00 0.00 193 THR A O 18
ATOM 32062 N N . PRO A 1 20 ? 6.176 -10.262 -9.067 1.00 0.00 194 PRO A N 18
ATOM 32063 C CA . PRO A 1 20 ? 7.094 -11.105 -8.298 1.00 0.00 194 PRO A CA 18
ATOM 32064 C C . PRO A 1 20 ? 8.161 -10.293 -7.564 1.00 0.00 194 PRO A C 18
ATOM 32065 O O . PRO A 1 20 ? 8.660 -10.709 -6.519 1.00 0.00 194 PRO A O 18
ATOM 32076 N N . SER A 1 21 ? 8.507 -9.135 -8.119 1.00 0.00 195 SER A N 18
ATOM 32077 C CA . SER A 1 21 ? 9.513 -8.268 -7.515 1.00 0.00 195 SER A CA 18
ATOM 32078 C C . SER A 1 21 ? 9.010 -7.674 -6.203 1.00 0.00 195 SER A C 18
ATOM 32079 O O . SER A 1 21 ? 9.796 -7.359 -5.310 1.00 0.00 195 SER A O 18
ATOM 32087 N N . ASP A 1 22 ? 7.694 -7.522 -6.093 1.00 0.00 196 ASP A N 18
ATOM 32088 C CA . ASP A 1 22 ? 7.084 -6.965 -4.891 1.00 0.00 196 ASP A CA 18
ATOM 32089 C C . ASP A 1 22 ? 7.163 -7.956 -3.734 1.00 0.00 196 ASP A C 18
ATOM 32090 O O . ASP A 1 22 ? 7.295 -7.563 -2.575 1.00 0.00 196 ASP A O 18
ATOM 32099 N N . VAL A 1 23 ? 7.080 -9.243 -4.056 1.00 0.00 197 VAL A N 18
ATOM 32100 C CA . VAL A 1 23 ? 7.143 -10.290 -3.043 1.00 0.00 197 VAL A CA 18
ATOM 32101 C C . VAL A 1 23 ? 8.352 -11.194 -3.262 1.00 0.00 197 VAL A C 18
ATOM 32102 O O . VAL A 1 23 ? 8.316 -12.382 -2.943 1.00 0.00 197 VAL A O 18
ATOM 32115 N N . GLY A 1 24 ? 9.422 -10.621 -3.802 1.00 0.00 198 GLY A N 18
ATOM 32116 C CA . GLY A 1 24 ? 10.628 -11.391 -4.050 1.00 0.00 198 GLY A CA 18
ATOM 32117 C C . GLY A 1 24 ? 11.461 -11.581 -2.797 1.00 0.00 198 GLY A C 18
ATOM 32118 O O . GLY A 1 24 ? 10.938 -11.532 -1.683 1.00 0.00 198 GLY A O 18
ATOM 32122 N N . LYS A 1 25 ? 12.760 -11.796 -2.978 1.00 0.00 199 LYS A N 18
ATOM 32123 C CA . LYS A 1 25 ? 13.666 -11.992 -1.851 1.00 0.00 199 LYS A CA 18
ATOM 32124 C C . LYS A 1 25 ? 13.657 -10.775 -0.932 1.00 0.00 199 LYS A C 18
ATOM 32125 O O . LYS A 1 25 ? 13.581 -10.907 0.289 1.00 0.00 199 LYS A O 18
ATOM 32144 N N . LEU A 1 26 ? 13.736 -9.591 -1.530 1.00 0.00 200 LEU A N 18
ATOM 32145 C CA . LEU A 1 26 ? 13.738 -8.347 -0.769 1.00 0.00 200 LEU A CA 18
ATOM 32146 C C . LEU A 1 26 ? 12.480 -8.225 0.086 1.00 0.00 200 LEU A C 18
ATOM 32147 O O . LEU A 1 26 ? 12.509 -7.653 1.176 1.00 0.00 200 LEU A O 18
ATOM 32163 N N . ASN A 1 27 ? 11.374 -8.766 -0.417 1.00 0.00 201 ASN A N 18
ATOM 32164 C CA . ASN A 1 27 ? 10.102 -8.718 0.299 1.00 0.00 201 ASN A CA 18
ATOM 32165 C C . ASN A 1 27 ? 9.710 -7.276 0.612 1.00 0.00 201 ASN A C 18
ATOM 32166 O O . ASN A 1 27 ? 9.487 -6.917 1.769 1.00 0.00 201 ASN A O 18
ATOM 32177 N N . ARG A 1 28 ? 9.631 -6.453 -0.429 1.00 0.00 202 ARG A N 18
ATOM 32178 C CA . ARG A 1 28 ? 9.267 -5.049 -0.268 1.00 0.00 202 ARG A CA 18
ATOM 32179 C C . ARG A 1 28 ? 8.333 -4.596 -1.384 1.00 0.00 202 ARG A C 18
ATOM 32180 O O . ARG A 1 28 ? 8.394 -5.108 -2.501 1.00 0.00 202 ARG A O 18
ATOM 32201 N N . LEU A 1 29 ? 7.471 -3.631 -1.076 1.00 0.00 203 LEU A N 18
ATOM 32202 C CA . LEU A 1 29 ? 6.526 -3.111 -2.056 1.00 0.00 203 LEU A CA 18
ATOM 32203 C C . LEU A 1 29 ? 7.193 -2.080 -2.962 1.00 0.00 203 LEU A C 18
ATOM 32204 O O . LEU A 1 29 ? 8.001 -1.271 -2.508 1.00 0.00 203 LEU A O 18
ATOM 32220 N N . VAL A 1 30 ? 6.849 -2.116 -4.246 1.00 0.00 204 VAL A N 18
ATOM 32221 C CA . VAL A 1 30 ? 7.414 -1.182 -5.214 1.00 0.00 204 VAL A CA 18
ATOM 32222 C C . VAL A 1 30 ? 6.361 -0.196 -5.706 1.00 0.00 204 VAL A C 18
ATOM 32223 O O . VAL A 1 30 ? 5.186 -0.541 -5.837 1.00 0.00 204 VAL A O 18
ATOM 32236 N N . ILE A 1 31 ? 6.789 1.033 -5.975 1.00 0.00 205 ILE A N 18
ATOM 32237 C CA . ILE A 1 31 ? 5.883 2.070 -6.450 1.00 0.00 205 ILE A CA 18
ATOM 32238 C C . ILE A 1 31 ? 6.613 3.080 -7.334 1.00 0.00 205 ILE A C 18
ATOM 32239 O O . ILE A 1 31 ? 7.156 4.067 -6.841 1.00 0.00 205 ILE A O 18
ATOM 32255 N N . PRO A 1 32 ? 6.633 2.846 -8.659 1.00 0.00 206 PRO A N 18
ATOM 32256 C CA . PRO A 1 32 ? 7.302 3.743 -9.610 1.00 0.00 206 PRO A CA 18
ATOM 32257 C C . PRO A 1 32 ? 6.912 5.203 -9.400 1.00 0.00 206 PRO A C 18
ATOM 32258 O O . PRO A 1 32 ? 6.065 5.514 -8.563 1.00 0.00 206 PRO A O 18
ATOM 32269 N N . LYS A 1 33 ? 7.539 6.096 -10.160 1.00 0.00 207 LYS A N 18
ATOM 32270 C CA . LYS A 1 33 ? 7.256 7.522 -10.048 1.00 0.00 207 LYS A CA 18
ATOM 32271 C C . LYS A 1 33 ? 6.133 7.938 -10.992 1.00 0.00 207 LYS A C 18
ATOM 32272 O O . LYS A 1 33 ? 6.339 8.086 -12.195 1.00 0.00 207 LYS A O 18
ATOM 32291 N N . HIS A 1 34 ? 4.949 8.136 -10.427 1.00 0.00 208 HIS A N 18
ATOM 32292 C CA . HIS A 1 34 ? 3.777 8.548 -11.197 1.00 0.00 208 HIS A CA 18
ATOM 32293 C C . HIS A 1 34 ? 2.545 8.632 -10.300 1.00 0.00 208 HIS A C 18
ATOM 32294 O O . HIS A 1 34 ? 1.719 9.530 -10.446 1.00 0.00 208 HIS A O 18
ATOM 32309 N N . HIS A 1 35 ? 2.433 7.687 -9.370 1.00 0.00 209 HIS A N 18
ATOM 32310 C CA . HIS A 1 35 ? 1.307 7.651 -8.447 1.00 0.00 209 HIS A CA 18
ATOM 32311 C C . HIS A 1 35 ? 1.724 8.136 -7.062 1.00 0.00 209 HIS A C 18
ATOM 32312 O O . HIS A 1 35 ? 0.940 8.768 -6.352 1.00 0.00 209 HIS A O 18
ATOM 32327 N N . ALA A 1 36 ? 2.963 7.836 -6.685 1.00 0.00 210 ALA A N 18
ATOM 32328 C CA . ALA A 1 36 ? 3.485 8.240 -5.386 1.00 0.00 210 ALA A CA 18
ATOM 32329 C C . ALA A 1 36 ? 3.556 9.759 -5.269 1.00 0.00 210 ALA A C 18
ATOM 32330 O O . ALA A 1 36 ? 3.197 10.330 -4.240 1.00 0.00 210 ALA A O 18
ATOM 32337 N N . GLU A 1 37 ? 4.023 10.409 -6.330 1.00 0.00 211 GLU A N 18
ATOM 32338 C CA . GLU A 1 37 ? 4.141 11.862 -6.345 1.00 0.00 211 GLU A CA 18
ATOM 32339 C C . GLU A 1 37 ? 2.793 12.518 -6.636 1.00 0.00 211 GLU A C 18
ATOM 32340 O O . GLU A 1 37 ? 2.524 13.631 -6.183 1.00 0.00 211 GLU A O 18
ATOM 32352 N N . LYS A 1 38 ? 1.954 11.821 -7.394 1.00 0.00 212 LYS A N 18
ATOM 32353 C CA . LYS A 1 38 ? 0.635 12.334 -7.747 1.00 0.00 212 LYS A CA 18
ATOM 32354 C C . LYS A 1 38 ? -0.338 12.201 -6.579 1.00 0.00 212 LYS A C 18
ATOM 32355 O O . LYS A 1 38 ? -1.322 12.937 -6.493 1.00 0.00 212 LYS A O 18
ATOM 32374 N N . HIS A 1 39 ? -0.064 11.256 -5.684 1.00 0.00 213 HIS A N 18
ATOM 32375 C CA . HIS A 1 39 ? -0.923 11.029 -4.527 1.00 0.00 213 HIS A CA 18
ATOM 32376 C C . HIS A 1 39 ? -0.182 11.319 -3.225 1.00 0.00 213 HIS A C 18
ATOM 32377 O O . HIS A 1 39 ? -0.404 12.350 -2.590 1.00 0.00 213 HIS A O 18
ATOM 32392 N N . PHE A 1 40 ? 0.694 10.400 -2.828 1.00 0.00 214 PHE A N 18
ATOM 32393 C CA . PHE A 1 40 ? 1.462 10.554 -1.598 1.00 0.00 214 PHE A CA 18
ATOM 32394 C C . PHE A 1 40 ? 2.278 11.848 -1.616 1.00 0.00 214 PHE A C 18
ATOM 32395 O O . PHE A 1 40 ? 2.927 12.166 -2.611 1.00 0.00 214 PHE A O 18
ATOM 32412 N N . PRO A 1 41 ? 2.255 12.612 -0.508 1.00 0.00 215 PRO A N 18
ATOM 32413 C CA . PRO A 1 41 ? 2.995 13.870 -0.405 1.00 0.00 215 PRO A CA 18
ATOM 32414 C C . PRO A 1 41 ? 4.470 13.649 -0.083 1.00 0.00 215 PRO A C 18
ATOM 32415 O O . PRO A 1 41 ? 4.972 12.528 -0.168 1.00 0.00 215 PRO A O 18
ATOM 32426 N N . LEU A 1 42 ? 5.158 14.724 0.288 1.00 0.00 216 LEU A N 18
ATOM 32427 C CA . LEU A 1 42 ? 6.575 14.644 0.625 1.00 0.00 216 LEU A CA 18
ATOM 32428 C C . LEU A 1 42 ? 6.768 14.122 2.046 1.00 0.00 216 LEU A C 18
ATOM 32429 O O . LEU A 1 42 ? 5.838 14.139 2.854 1.00 0.00 216 LEU A O 18
ATOM 32445 N N . PRO A 1 43 ? 7.983 13.646 2.371 1.00 0.00 217 PRO A N 18
ATOM 32446 C CA . PRO A 1 43 ? 8.291 13.117 3.703 1.00 0.00 217 PRO A CA 18
ATOM 32447 C C . PRO A 1 43 ? 7.905 14.085 4.815 1.00 0.00 217 PRO A C 18
ATOM 32448 O O . PRO A 1 43 ? 8.504 15.150 4.961 1.00 0.00 217 PRO A O 18
ATOM 32459 N N . SER A 1 44 ? 6.900 13.708 5.599 1.00 0.00 218 SER A N 18
ATOM 32460 C CA . SER A 1 44 ? 6.434 14.544 6.700 1.00 0.00 218 SER A CA 18
ATOM 32461 C C . SER A 1 44 ? 6.817 13.936 8.044 1.00 0.00 218 SER A C 18
ATOM 32462 O O . SER A 1 44 ? 6.219 12.956 8.487 1.00 0.00 218 SER A O 18
ATOM 32470 N N . SER A 1 45 ? 7.815 14.527 8.693 1.00 0.00 219 SER A N 18
ATOM 32471 C CA . SER A 1 45 ? 8.277 14.044 9.988 1.00 0.00 219 SER A CA 18
ATOM 32472 C C . SER A 1 45 ? 8.426 15.198 10.976 1.00 0.00 219 SER A C 18
ATOM 32473 O O . SER A 1 45 ? 7.651 15.320 11.924 1.00 0.00 219 SER A O 18
ATOM 32481 N N . ASN A 1 46 ? 9.426 16.042 10.745 1.00 0.00 220 ASN A N 18
ATOM 32482 C CA . ASN A 1 46 ? 9.676 17.187 11.615 1.00 0.00 220 ASN A CA 18
ATOM 32483 C C . ASN A 1 46 ? 9.954 16.734 13.044 1.00 0.00 220 ASN A C 18
ATOM 32484 O O . ASN A 1 46 ? 9.371 17.252 13.997 1.00 0.00 220 ASN A O 18
ATOM 32495 N N . VAL A 1 47 ? 10.850 15.763 13.189 1.00 0.00 221 VAL A N 18
ATOM 32496 C CA . VAL A 1 47 ? 11.206 15.240 14.505 1.00 0.00 221 VAL A CA 18
ATOM 32497 C C . VAL A 1 47 ? 12.714 15.310 14.735 1.00 0.00 221 VAL A C 18
ATOM 32498 O O . VAL A 1 47 ? 13.211 16.252 15.352 1.00 0.00 221 VAL A O 18
ATOM 32511 N N . SER A 1 48 ? 13.437 14.311 14.240 1.00 0.00 222 SER A N 18
ATOM 32512 C CA . SER A 1 48 ? 14.886 14.265 14.395 1.00 0.00 222 SER A CA 18
ATOM 32513 C C . SER A 1 48 ? 15.515 13.337 13.362 1.00 0.00 222 SER A C 18
ATOM 32514 O O . SER A 1 48 ? 16.385 13.746 12.593 1.00 0.00 222 SER A O 18
ATOM 32522 N N . VAL A 1 49 ? 15.071 12.084 13.350 1.00 0.00 223 VAL A N 18
ATOM 32523 C CA . VAL A 1 49 ? 15.591 11.096 12.413 1.00 0.00 223 VAL A CA 18
ATOM 32524 C C . VAL A 1 49 ? 14.720 11.010 11.166 1.00 0.00 223 VAL A C 18
ATOM 32525 O O . VAL A 1 49 ? 13.518 11.264 11.217 1.00 0.00 223 VAL A O 18
ATOM 32538 N N . LYS A 1 50 ? 15.336 10.648 10.045 1.00 0.00 224 LYS A N 18
ATOM 32539 C CA . LYS A 1 50 ? 14.618 10.526 8.782 1.00 0.00 224 LYS A CA 18
ATOM 32540 C C . LYS A 1 50 ? 13.703 9.306 8.794 1.00 0.00 224 LYS A C 18
ATOM 32541 O O . LYS A 1 50 ? 13.488 8.690 9.838 1.00 0.00 224 LYS A O 18
ATOM 32560 N N . GLY A 1 51 ? 13.165 8.962 7.629 1.00 0.00 225 GLY A N 18
ATOM 32561 C CA . GLY A 1 51 ? 12.280 7.818 7.530 1.00 0.00 225 GLY A CA 18
ATOM 32562 C C . GLY A 1 51 ? 10.837 8.176 7.825 1.00 0.00 225 GLY A C 18
ATOM 32563 O O . GLY A 1 51 ? 10.548 8.853 8.812 1.00 0.00 225 GLY A O 18
ATOM 32567 N N . VAL A 1 52 ? 9.929 7.720 6.969 1.00 0.00 226 VAL A N 18
ATOM 32568 C CA . VAL A 1 52 ? 8.508 7.997 7.143 1.00 0.00 226 VAL A CA 18
ATOM 32569 C C . VAL A 1 52 ? 7.735 6.724 7.465 1.00 0.00 226 VAL A C 18
ATOM 32570 O O . VAL A 1 52 ? 8.186 5.619 7.164 1.00 0.00 226 VAL A O 18
ATOM 32583 N N . LEU A 1 53 ? 6.568 6.885 8.081 1.00 0.00 227 LEU A N 18
ATOM 32584 C CA . LEU A 1 53 ? 5.732 5.746 8.444 1.00 0.00 227 LEU A CA 18
ATOM 32585 C C . LEU A 1 53 ? 4.277 5.994 8.059 1.00 0.00 227 LEU A C 18
ATOM 32586 O O . LEU A 1 53 ? 3.732 7.069 8.311 1.00 0.00 227 LEU A O 18
ATOM 32602 N N . LEU A 1 54 ? 3.654 4.993 7.447 1.00 0.00 228 LEU A N 18
ATOM 32603 C CA . LEU A 1 54 ? 2.262 5.101 7.026 1.00 0.00 228 LEU A CA 18
ATOM 32604 C C . LEU A 1 54 ? 1.378 4.156 7.832 1.00 0.00 228 LEU A C 18
ATOM 32605 O O . LEU A 1 54 ? 1.814 3.078 8.240 1.00 0.00 228 LEU A O 18
ATOM 32621 N N . ASN A 1 55 ? 0.132 4.563 8.057 1.00 0.00 229 ASN A N 18
ATOM 32622 C CA . ASN A 1 55 ? -0.812 3.751 8.815 1.00 0.00 229 ASN A CA 18
ATOM 32623 C C . ASN A 1 55 ? -2.005 3.354 7.949 1.00 0.00 229 ASN A C 18
ATOM 32624 O O . ASN A 1 55 ? -2.857 4.185 7.630 1.00 0.00 229 ASN A O 18
ATOM 32635 N N . PHE A 1 56 ? -2.057 2.081 7.572 1.00 0.00 230 PHE A N 18
ATOM 32636 C CA . PHE A 1 56 ? -3.145 1.573 6.742 1.00 0.00 230 PHE A CA 18
ATOM 32637 C C . PHE A 1 56 ? -4.095 0.708 7.565 1.00 0.00 230 PHE A C 18
ATOM 32638 O O . PHE A 1 56 ? -3.670 -0.234 8.234 1.00 0.00 230 PHE A O 18
ATOM 32655 N N . GLU A 1 57 ? -5.382 1.033 7.510 1.00 0.00 231 GLU A N 18
ATOM 32656 C CA . GLU A 1 57 ? -6.392 0.285 8.249 1.00 0.00 231 GLU A CA 18
ATOM 32657 C C . GLU A 1 57 ? -6.777 -0.990 7.506 1.00 0.00 231 GLU A C 18
ATOM 32658 O O . GLU A 1 57 ? -6.720 -1.045 6.277 1.00 0.00 231 GLU A O 18
ATOM 32670 N N . ASP A 1 58 ? -7.170 -2.011 8.259 1.00 0.00 232 ASP A N 18
ATOM 32671 C CA . ASP A 1 58 ? -7.565 -3.287 7.673 1.00 0.00 232 ASP A CA 18
ATOM 32672 C C . ASP A 1 58 ? -9.043 -3.564 7.924 1.00 0.00 232 ASP A C 18
ATOM 32673 O O . ASP A 1 58 ? -9.559 -3.301 9.011 1.00 0.00 232 ASP A O 18
ATOM 32682 N N . VAL A 1 59 ? -9.719 -4.100 6.910 1.00 0.00 233 VAL A N 18
ATOM 32683 C CA . VAL A 1 59 ? -11.141 -4.418 7.012 1.00 0.00 233 VAL A CA 18
ATOM 32684 C C . VAL A 1 59 ? -11.440 -5.280 8.236 1.00 0.00 233 VAL A C 18
ATOM 32685 O O . VAL A 1 59 ? -12.564 -5.286 8.739 1.00 0.00 233 VAL A O 18
ATOM 32698 N N . ASN A 1 60 ? -10.432 -6.006 8.712 1.00 0.00 234 ASN A N 18
ATOM 32699 C CA . ASN A 1 60 ? -10.597 -6.869 9.878 1.00 0.00 234 ASN A CA 18
ATOM 32700 C C . ASN A 1 60 ? -10.214 -6.137 11.161 1.00 0.00 234 ASN A C 18
ATOM 32701 O O . ASN A 1 60 ? -9.766 -6.754 12.128 1.00 0.00 234 ASN A O 18
ATOM 32712 N N . GLY A 1 61 ? -10.394 -4.818 11.167 1.00 0.00 235 GLY A N 18
ATOM 32713 C CA . GLY A 1 61 ? -10.061 -4.031 12.339 1.00 0.00 235 GLY A CA 18
ATOM 32714 C C . GLY A 1 61 ? -8.617 -4.203 12.765 1.00 0.00 235 GLY A C 18
ATOM 32715 O O . GLY A 1 61 ? -8.336 -4.472 13.932 1.00 0.00 235 GLY A O 18
ATOM 32719 N N . LYS A 1 62 ? -7.701 -4.050 11.816 1.00 0.00 236 LYS A N 18
ATOM 32720 C CA . LYS A 1 62 ? -6.277 -4.193 12.100 1.00 0.00 236 LYS A CA 18
ATOM 32721 C C . LYS A 1 62 ? -5.501 -2.961 11.645 1.00 0.00 236 LYS A C 18
ATOM 32722 O O . LYS A 1 62 ? -5.854 -2.324 10.652 1.00 0.00 236 LYS A O 18
ATOM 32741 N N . VAL A 1 63 ? -4.442 -2.634 12.377 1.00 0.00 237 VAL A N 18
ATOM 32742 C CA . VAL A 1 63 ? -3.613 -1.479 12.050 1.00 0.00 237 VAL A CA 18
ATOM 32743 C C . VAL A 1 63 ? -2.279 -1.916 11.451 1.00 0.00 237 VAL A C 18
ATOM 32744 O O . VAL A 1 63 ? -1.565 -2.731 12.033 1.00 0.00 237 VAL A O 18
ATOM 32757 N N . TRP A 1 64 ? -1.954 -1.371 10.283 1.00 0.00 238 TRP A N 18
ATOM 32758 C CA . TRP A 1 64 ? -0.708 -1.707 9.605 1.00 0.00 238 TRP A CA 18
ATOM 32759 C C . TRP A 1 64 ? 0.247 -0.517 9.597 1.00 0.00 238 TRP A C 18
ATOM 32760 O O . TRP A 1 64 ? -0.178 0.633 9.488 1.00 0.00 238 TRP A O 18
ATOM 32781 N N . ARG A 1 65 ? 1.540 -0.803 9.712 1.00 0.00 239 ARG A N 18
ATOM 32782 C CA . ARG A 1 65 ? 2.558 0.241 9.716 1.00 0.00 239 ARG A CA 18
ATOM 32783 C C . ARG A 1 65 ? 3.719 -0.131 8.800 1.00 0.00 239 ARG A C 18
ATOM 32784 O O . ARG A 1 65 ? 4.444 -1.091 9.060 1.00 0.00 239 ARG A O 18
ATOM 32805 N N . PHE A 1 66 ? 3.888 0.634 7.726 1.00 0.00 240 PHE A N 18
ATOM 32806 C CA . PHE A 1 66 ? 4.960 0.381 6.771 1.00 0.00 240 PHE A CA 18
ATOM 32807 C C . PHE A 1 66 ? 5.927 1.558 6.708 1.00 0.00 240 PHE A C 18
ATOM 32808 O O . PHE A 1 66 ? 5.545 2.702 6.960 1.00 0.00 240 PHE A O 18
ATOM 32825 N N . ARG A 1 67 ? 7.178 1.271 6.368 1.00 0.00 241 ARG A N 18
ATOM 32826 C CA . ARG A 1 67 ? 8.202 2.304 6.269 1.00 0.00 241 ARG A CA 18
ATOM 32827 C C . ARG A 1 67 ? 8.356 2.775 4.826 1.00 0.00 241 ARG A C 18
ATOM 32828 O O . ARG A 1 67 ? 8.564 1.968 3.920 1.00 0.00 241 ARG A O 18
ATOM 32849 N N . TYR A 1 68 ? 8.250 4.083 4.620 1.00 0.00 242 TYR A N 18
ATOM 32850 C CA . TYR A 1 68 ? 8.376 4.660 3.286 1.00 0.00 242 TYR A CA 18
ATOM 32851 C C . TYR A 1 68 ? 9.841 4.790 2.883 1.00 0.00 242 TYR A C 18
ATOM 32852 O O . TYR A 1 68 ? 10.508 5.763 3.232 1.00 0.00 242 TYR A O 18
ATOM 32870 N N . SER A 1 69 ? 10.336 3.803 2.145 1.00 0.00 243 SER A N 18
ATOM 32871 C CA . SER A 1 69 ? 11.720 3.808 1.690 1.00 0.00 243 SER A CA 18
ATOM 32872 C C . SER A 1 69 ? 11.851 4.544 0.361 1.00 0.00 243 SER A C 18
ATOM 32873 O O . SER A 1 69 ? 11.011 4.399 -0.525 1.00 0.00 243 SER A O 18
ATOM 32881 N N . TYR A 1 70 ? 12.911 5.333 0.230 1.00 0.00 244 TYR A N 18
ATOM 32882 C CA . TYR A 1 70 ? 13.153 6.096 -0.990 1.00 0.00 244 TYR A CA 18
ATOM 32883 C C . TYR A 1 70 ? 14.417 5.608 -1.691 1.00 0.00 244 TYR A C 18
ATOM 32884 O O . TYR A 1 70 ? 15.528 5.812 -1.199 1.00 0.00 244 TYR A O 18
ATOM 32902 N N . TRP A 1 71 ? 14.245 4.965 -2.841 1.00 0.00 245 TRP A N 18
ATOM 32903 C CA . TRP A 1 71 ? 15.376 4.452 -3.603 1.00 0.00 245 TRP A CA 18
ATOM 32904 C C . TRP A 1 71 ? 15.816 5.456 -4.664 1.00 0.00 245 TRP A C 18
ATOM 32905 O O . TRP A 1 71 ? 14.993 5.986 -5.412 1.00 0.00 245 TRP A O 18
ATOM 32926 N N . ASN A 1 72 ? 17.119 5.719 -4.718 1.00 0.00 246 ASN A N 18
ATOM 32927 C CA . ASN A 1 72 ? 17.674 6.665 -5.683 1.00 0.00 246 ASN A CA 18
ATOM 32928 C C . ASN A 1 72 ? 17.212 8.086 -5.379 1.00 0.00 246 ASN A C 18
ATOM 32929 O O . ASN A 1 72 ? 16.601 8.343 -4.342 1.00 0.00 246 ASN A O 18
ATOM 32940 N N . SER A 1 73 ? 17.511 9.009 -6.288 1.00 0.00 247 SER A N 18
ATOM 32941 C CA . SER A 1 73 ? 17.132 10.407 -6.114 1.00 0.00 247 SER A CA 18
ATOM 32942 C C . SER A 1 73 ? 15.751 10.684 -6.702 1.00 0.00 247 SER A C 18
ATOM 32943 O O . SER A 1 73 ? 15.610 10.897 -7.905 1.00 0.00 247 SER A O 18
ATOM 32951 N N . SER A 1 74 ? 14.737 10.689 -5.841 1.00 0.00 248 SER A N 18
ATOM 32952 C CA . SER A 1 74 ? 13.365 10.947 -6.270 1.00 0.00 248 SER A CA 18
ATOM 32953 C C . SER A 1 74 ? 12.964 10.031 -7.424 1.00 0.00 248 SER A C 18
ATOM 32954 O O . SER A 1 74 ? 12.169 10.412 -8.284 1.00 0.00 248 SER A O 18
ATOM 32962 N N . GLN A 1 75 ? 13.528 8.827 -7.444 1.00 0.00 249 GLN A N 18
ATOM 32963 C CA . GLN A 1 75 ? 13.233 7.869 -8.504 1.00 0.00 249 GLN A CA 18
ATOM 32964 C C . GLN A 1 75 ? 12.048 6.969 -8.150 1.00 0.00 249 GLN A C 18
ATOM 32965 O O . GLN A 1 75 ? 10.912 7.253 -8.529 1.00 0.00 249 GLN A O 18
ATOM 32979 N N . SER A 1 76 ? 12.319 5.874 -7.441 1.00 0.00 250 SER A N 18
ATOM 32980 C CA . SER A 1 76 ? 11.270 4.930 -7.067 1.00 0.00 250 SER A CA 18
ATOM 32981 C C . SER A 1 76 ? 10.879 5.067 -5.600 1.00 0.00 250 SER A C 18
ATOM 32982 O O . SER A 1 76 ? 11.604 5.656 -4.798 1.00 0.00 250 SER A O 18
ATOM 32990 N N . TYR A 1 77 ? 9.720 4.505 -5.263 1.00 0.00 251 TYR A N 18
ATOM 32991 C CA . TYR A 1 77 ? 9.208 4.544 -3.900 1.00 0.00 251 TYR A CA 18
ATOM 32992 C C . TYR A 1 77 ? 8.771 3.150 -3.459 1.00 0.00 251 TYR A C 18
ATOM 32993 O O . TYR A 1 77 ? 7.919 2.530 -4.096 1.00 0.00 251 TYR A O 18
ATOM 33011 N N . VAL A 1 78 ? 9.361 2.658 -2.375 1.00 0.00 252 VAL A N 18
ATOM 33012 C CA . VAL A 1 78 ? 9.027 1.331 -1.868 1.00 0.00 252 VAL A CA 18
ATOM 33013 C C . VAL A 1 78 ? 8.601 1.380 -0.404 1.00 0.00 252 VAL A C 18
ATOM 33014 O O . VAL A 1 78 ? 8.984 2.286 0.338 1.00 0.00 252 VAL A O 18
ATOM 33027 N N . LEU A 1 79 ? 7.808 0.394 0.003 1.00 0.00 253 LEU A N 18
ATOM 33028 C CA . LEU A 1 79 ? 7.325 0.311 1.378 1.00 0.00 253 LEU A CA 18
ATOM 33029 C C . LEU A 1 79 ? 7.837 -0.961 2.050 1.00 0.00 253 LEU A C 18
ATOM 33030 O O . LEU A 1 79 ? 7.189 -2.005 1.995 1.00 0.00 253 LEU A O 18
ATOM 33046 N N . THR A 1 80 ? 9.005 -0.863 2.676 1.00 0.00 254 THR A N 18
ATOM 33047 C CA . THR A 1 80 ? 9.611 -2.006 3.352 1.00 0.00 254 THR A CA 18
ATOM 33048 C C . THR A 1 80 ? 9.180 -2.084 4.816 1.00 0.00 254 THR A C 18
ATOM 33049 O O . THR A 1 80 ? 8.324 -1.319 5.265 1.00 0.00 254 THR A O 18
ATOM 33060 N N . LYS A 1 81 ? 9.793 -3.004 5.557 1.00 0.00 255 LYS A N 18
ATOM 33061 C CA . LYS A 1 81 ? 9.500 -3.186 6.978 1.00 0.00 255 LYS A CA 18
ATOM 33062 C C . LYS A 1 81 ? 8.165 -3.894 7.201 1.00 0.00 255 LYS A C 18
ATOM 33063 O O . LYS A 1 81 ? 8.129 -5.040 7.647 1.00 0.00 255 LYS A O 18
ATOM 33082 N N . GLY A 1 82 ? 7.070 -3.200 6.908 1.00 0.00 256 GLY A N 18
ATOM 33083 C CA . GLY A 1 82 ? 5.751 -3.775 7.105 1.00 0.00 256 GLY A CA 18
ATOM 33084 C C . GLY A 1 82 ? 5.358 -4.767 6.028 1.00 0.00 256 GLY A C 18
ATOM 33085 O O . GLY A 1 82 ? 4.531 -5.649 6.264 1.00 0.00 256 GLY A O 18
ATOM 33089 N N . TRP A 1 83 ? 5.938 -4.624 4.843 1.00 0.00 257 TRP A N 18
ATOM 33090 C CA . TRP A 1 83 ? 5.627 -5.517 3.730 1.00 0.00 257 TRP A CA 18
ATOM 33091 C C . TRP A 1 83 ? 5.851 -6.976 4.114 1.00 0.00 257 TRP A C 18
ATOM 33092 O O . TRP A 1 83 ? 4.974 -7.819 3.925 1.00 0.00 257 TRP A O 18
ATOM 33113 N N . SER A 1 84 ? 7.033 -7.271 4.646 1.00 0.00 258 SER A N 18
ATOM 33114 C CA . SER A 1 84 ? 7.374 -8.631 5.051 1.00 0.00 258 SER A CA 18
ATOM 33115 C C . SER A 1 84 ? 6.322 -9.210 5.993 1.00 0.00 258 SER A C 18
ATOM 33116 O O . SER A 1 84 ? 5.897 -10.354 5.836 1.00 0.00 258 SER A O 18
ATOM 33124 N N . ARG A 1 85 ? 5.910 -8.416 6.976 1.00 0.00 259 ARG A N 18
ATOM 33125 C CA . ARG A 1 85 ? 4.912 -8.853 7.945 1.00 0.00 259 ARG A CA 18
ATOM 33126 C C . ARG A 1 85 ? 3.537 -8.994 7.298 1.00 0.00 259 ARG A C 18
ATOM 33127 O O . ARG A 1 85 ? 2.799 -9.936 7.586 1.00 0.00 259 ARG A O 18
ATOM 33148 N N . PHE A 1 86 ? 3.197 -8.051 6.428 1.00 0.00 260 PHE A N 18
ATOM 33149 C CA . PHE A 1 86 ? 1.908 -8.069 5.746 1.00 0.00 260 PHE A CA 18
ATOM 33150 C C . PHE A 1 86 ? 1.815 -9.242 4.774 1.00 0.00 260 PHE A C 18
ATOM 33151 O O . PHE A 1 86 ? 0.897 -10.059 4.857 1.00 0.00 260 PHE A O 18
ATOM 33168 N N . VAL A 1 87 ? 2.768 -9.317 3.849 1.00 0.00 261 VAL A N 18
ATOM 33169 C CA . VAL A 1 87 ? 2.793 -10.386 2.856 1.00 0.00 261 VAL A CA 18
ATOM 33170 C C . VAL A 1 87 ? 2.721 -11.763 3.514 1.00 0.00 261 VAL A C 18
ATOM 33171 O O . VAL A 1 87 ? 2.232 -12.720 2.914 1.00 0.00 261 VAL A O 18
ATOM 33184 N N . LYS A 1 88 ? 3.212 -11.857 4.746 1.00 0.00 262 LYS A N 18
ATOM 33185 C CA . LYS A 1 88 ? 3.199 -13.121 5.474 1.00 0.00 262 LYS A CA 18
ATOM 33186 C C . LYS A 1 88 ? 1.870 -13.325 6.196 1.00 0.00 262 LYS A C 18
ATOM 33187 O O . LYS A 1 88 ? 1.324 -14.429 6.211 1.00 0.00 262 LYS A O 18
ATOM 33206 N N . GLU A 1 89 ? 1.355 -12.257 6.793 1.00 0.00 263 GLU A N 18
ATOM 33207 C CA . GLU A 1 89 ? 0.090 -12.322 7.517 1.00 0.00 263 GLU A CA 18
ATOM 33208 C C . GLU A 1 89 ? -1.057 -12.691 6.582 1.00 0.00 263 GLU A C 18
ATOM 33209 O O . GLU A 1 89 ? -1.789 -13.648 6.831 1.00 0.00 263 GLU A O 18
ATOM 33221 N N . LYS A 1 90 ? -1.209 -11.924 5.507 1.00 0.00 264 LYS A N 18
ATOM 33222 C CA . LYS A 1 90 ? -2.269 -12.172 4.535 1.00 0.00 264 LYS A CA 18
ATOM 33223 C C . LYS A 1 90 ? -1.844 -13.206 3.494 1.00 0.00 264 LYS A C 18
ATOM 33224 O O . LYS A 1 90 ? -2.606 -13.521 2.578 1.00 0.00 264 LYS A O 18
ATOM 33243 N N . ASN A 1 91 ? -0.630 -13.732 3.632 1.00 0.00 265 ASN A N 18
ATOM 33244 C CA . ASN A 1 91 ? -0.120 -14.727 2.696 1.00 0.00 265 ASN A CA 18
ATOM 33245 C C . ASN A 1 91 ? -0.105 -14.177 1.272 1.00 0.00 265 ASN A C 18
ATOM 33246 O O . ASN A 1 91 ? -0.262 -14.924 0.306 1.00 0.00 265 ASN A O 18
ATOM 33257 N N . LEU A 1 92 ? 0.083 -12.867 1.151 1.00 0.00 266 LEU A N 18
ATOM 33258 C CA . LEU A 1 92 ? 0.118 -12.217 -0.154 1.00 0.00 266 LEU A CA 18
ATOM 33259 C C . LEU A 1 92 ? 1.225 -12.801 -1.028 1.00 0.00 266 LEU A C 18
ATOM 33260 O O . LEU A 1 92 ? 2.327 -13.074 -0.551 1.00 0.00 266 LEU A O 18
ATOM 33276 N N . ARG A 1 93 ? 0.923 -12.989 -2.308 1.00 0.00 267 ARG A N 18
ATOM 33277 C CA . ARG A 1 93 ? 1.890 -13.541 -3.248 1.00 0.00 267 ARG A CA 18
ATOM 33278 C C . ARG A 1 93 ? 1.717 -12.924 -4.632 1.00 0.00 267 ARG A C 18
ATOM 33279 O O . ARG A 1 93 ? 0.837 -12.088 -4.844 1.00 0.00 267 ARG A O 18
ATOM 33300 N N . ALA A 1 94 ? 2.561 -13.340 -5.571 1.00 0.00 268 ALA A N 18
ATOM 33301 C CA . ALA A 1 94 ? 2.500 -12.826 -6.934 1.00 0.00 268 ALA A CA 18
ATOM 33302 C C . ALA A 1 94 ? 1.209 -13.253 -7.623 1.00 0.00 268 ALA A C 18
ATOM 33303 O O . ALA A 1 94 ? 0.743 -14.381 -7.448 1.00 0.00 268 ALA A O 18
ATOM 33310 N N . GLY A 1 95 ? 0.633 -12.348 -8.407 1.00 0.00 269 GLY A N 18
ATOM 33311 C CA . GLY A 1 95 ? -0.600 -12.650 -9.110 1.00 0.00 269 GLY A CA 18
ATOM 33312 C C . GLY A 1 95 ? -1.757 -11.787 -8.650 1.00 0.00 269 GLY A C 18
ATOM 33313 O O . GLY A 1 95 ? -2.655 -11.470 -9.432 1.00 0.00 269 GLY A O 18
ATOM 33317 N N . ASP A 1 96 ? -1.737 -11.402 -7.379 1.00 0.00 270 ASP A N 18
ATOM 33318 C CA . ASP A 1 96 ? -2.793 -10.569 -6.814 1.00 0.00 270 ASP A CA 18
ATOM 33319 C C . ASP A 1 96 ? -2.577 -9.101 -7.167 1.00 0.00 270 ASP A C 18
ATOM 33320 O O . ASP A 1 96 ? -1.697 -8.768 -7.960 1.00 0.00 270 ASP A O 18
ATOM 33329 N N . VAL A 1 97 ? -3.384 -8.229 -6.572 1.00 0.00 271 VAL A N 18
ATOM 33330 C CA . VAL A 1 97 ? -3.280 -6.798 -6.823 1.00 0.00 271 VAL A CA 18
ATOM 33331 C C . VAL A 1 97 ? -3.275 -6.011 -5.517 1.00 0.00 271 VAL A C 18
ATOM 33332 O O . VAL A 1 97 ? -4.012 -6.331 -4.586 1.00 0.00 271 VAL A O 18
ATOM 33345 N N . VAL A 1 98 ? -2.439 -4.980 -5.458 1.00 0.00 272 VAL A N 18
ATOM 33346 C CA . VAL A 1 98 ? -2.339 -4.147 -4.265 1.00 0.00 272 VAL A CA 18
ATOM 33347 C C . VAL A 1 98 ? -2.948 -2.771 -4.504 1.00 0.00 272 VAL A C 18
ATOM 33348 O O . VAL A 1 98 ? -2.395 -1.954 -5.240 1.00 0.00 272 VAL A O 18
ATOM 33361 N N . SER A 1 99 ? -4.091 -2.518 -3.873 1.00 0.00 273 SER A N 18
ATOM 33362 C CA . SER A 1 99 ? -4.775 -1.239 -4.015 1.00 0.00 273 SER A CA 18
ATOM 33363 C C . SER A 1 99 ? -4.647 -0.411 -2.740 1.00 0.00 273 SER A C 18
ATOM 33364 O O . SER A 1 99 ? -4.866 -0.913 -1.638 1.00 0.00 273 SER A O 18
ATOM 33372 N N . PHE A 1 100 ? -4.289 0.859 -2.898 1.00 0.00 274 PHE A N 18
ATOM 33373 C CA . PHE A 1 100 ? -4.131 1.755 -1.758 1.00 0.00 274 PHE A CA 18
ATOM 33374 C C . PHE A 1 100 ? -5.118 2.915 -1.832 1.00 0.00 274 PHE A C 18
ATOM 33375 O O . PHE A 1 100 ? -5.297 3.526 -2.887 1.00 0.00 274 PHE A O 18
ATOM 33392 N N . SER A 1 101 ? -5.756 3.215 -0.706 1.00 0.00 275 SER A N 18
ATOM 33393 C CA . SER A 1 101 ? -6.725 4.303 -0.640 1.00 0.00 275 SER A CA 18
ATOM 33394 C C . SER A 1 101 ? -6.248 5.396 0.310 1.00 0.00 275 SER A C 18
ATOM 33395 O O . SER A 1 101 ? -5.163 5.304 0.884 1.00 0.00 275 SER A O 18
ATOM 33403 N N . ARG A 1 102 ? -7.065 6.432 0.472 1.00 0.00 276 ARG A N 18
ATOM 33404 C CA . ARG A 1 102 ? -6.724 7.542 1.354 1.00 0.00 276 ARG A CA 18
ATOM 33405 C C . ARG A 1 102 ? -7.970 8.328 1.750 1.00 0.00 276 ARG A C 18
ATOM 33406 O O . ARG A 1 102 ? -8.865 8.545 0.935 1.00 0.00 276 ARG A O 18
ATOM 33427 N N . SER A 1 103 ? -8.020 8.750 3.010 1.00 0.00 277 SER A N 18
ATOM 33428 C CA . SER A 1 103 ? -9.157 9.513 3.516 1.00 0.00 277 SER A CA 18
ATOM 33429 C C . SER A 1 103 ? -8.964 11.004 3.269 1.00 0.00 277 SER A C 18
ATOM 33430 O O . SER A 1 103 ? -7.875 11.450 2.908 1.00 0.00 277 SER A O 18
ATOM 33438 N N . ASN A 1 104 ? -10.030 11.775 3.464 1.00 0.00 278 ASN A N 18
ATOM 33439 C CA . ASN A 1 104 ? -9.980 13.217 3.260 1.00 0.00 278 ASN A CA 18
ATOM 33440 C C . ASN A 1 104 ? -9.585 13.936 4.548 1.00 0.00 278 ASN A C 18
ATOM 33441 O O . ASN A 1 104 ? -10.377 14.680 5.124 1.00 0.00 278 ASN A O 18
ATOM 33452 N N . GLY A 1 105 ? -8.353 13.705 4.996 1.00 0.00 279 GLY A N 18
ATOM 33453 C CA . GLY A 1 105 ? -7.877 14.338 6.210 1.00 0.00 279 GLY A CA 18
ATOM 33454 C C . GLY A 1 105 ? -6.382 14.584 6.189 1.00 0.00 279 GLY A C 18
ATOM 33455 O O . GLY A 1 105 ? -5.665 14.167 7.099 1.00 0.00 279 GLY A O 18
ATOM 33459 N N . GLN A 1 106 ? -5.911 15.264 5.144 1.00 0.00 280 GLN A N 18
ATOM 33460 C CA . GLN A 1 106 ? -4.488 15.575 4.993 1.00 0.00 280 GLN A CA 18
ATOM 33461 C C . GLN A 1 106 ? -3.611 14.369 5.335 1.00 0.00 280 GLN A C 18
ATOM 33462 O O . GLN A 1 106 ? -2.618 14.493 6.051 1.00 0.00 280 GLN A O 18
ATOM 33476 N N . ASP A 1 107 ? -3.988 13.206 4.815 1.00 0.00 281 ASP A N 18
ATOM 33477 C CA . ASP A 1 107 ? -3.240 11.978 5.062 1.00 0.00 281 ASP A CA 18
ATOM 33478 C C . ASP A 1 107 ? -3.246 11.623 6.546 1.00 0.00 281 ASP A C 18
ATOM 33479 O O . ASP A 1 107 ? -2.193 11.477 7.165 1.00 0.00 281 ASP A O 18
ATOM 33488 N N . GLN A 1 108 ? -4.442 11.486 7.109 1.00 0.00 282 GLN A N 18
ATOM 33489 C CA . GLN A 1 108 ? -4.586 11.147 8.521 1.00 0.00 282 GLN A CA 18
ATOM 33490 C C . GLN A 1 108 ? -4.639 9.635 8.715 1.00 0.00 282 GLN A C 18
ATOM 33491 O O . GLN A 1 108 ? -4.203 9.116 9.743 1.00 0.00 282 GLN A O 18
ATOM 33505 N N . GLN A 1 109 ? -5.176 8.934 7.722 1.00 0.00 283 GLN A N 18
ATOM 33506 C CA . GLN A 1 109 ? -5.286 7.480 7.782 1.00 0.00 283 GLN A CA 18
ATOM 33507 C C . GLN A 1 109 ? -5.468 6.889 6.387 1.00 0.00 283 GLN A C 18
ATOM 33508 O O . GLN A 1 109 ? -6.238 7.407 5.580 1.00 0.00 283 GLN A O 18
ATOM 33522 N N . LEU A 1 110 ? -4.755 5.803 6.112 1.00 0.00 284 LEU A N 18
ATOM 33523 C CA . LEU A 1 110 ? -4.839 5.141 4.815 1.00 0.00 284 LEU A CA 18
ATOM 33524 C C . LEU A 1 110 ? -5.574 3.811 4.929 1.00 0.00 284 LEU A C 18
ATOM 33525 O O . LEU A 1 110 ? -6.054 3.444 6.002 1.00 0.00 284 LEU A O 18
ATOM 33541 N N . TYR A 1 111 ? -5.659 3.092 3.814 1.00 0.00 285 TYR A N 18
ATOM 33542 C CA . TYR A 1 111 ? -6.336 1.801 3.788 1.00 0.00 285 TYR A CA 18
ATOM 33543 C C . TYR A 1 111 ? -5.669 0.857 2.795 1.00 0.00 285 TYR A C 18
ATOM 33544 O O . TYR A 1 111 ? -5.532 1.177 1.614 1.00 0.00 285 TYR A O 18
ATOM 33562 N N . ILE A 1 112 ? -5.254 -0.309 3.281 1.00 0.00 286 ILE A N 18
ATOM 33563 C CA . ILE A 1 112 ? -4.601 -1.301 2.434 1.00 0.00 286 ILE A CA 18
ATOM 33564 C C . ILE A 1 112 ? -5.574 -2.405 2.031 1.00 0.00 286 ILE A C 18
ATOM 33565 O O . ILE A 1 112 ? -6.310 -2.932 2.865 1.00 0.00 286 ILE A O 18
ATOM 33581 N N . GLY A 1 113 ? -5.568 -2.751 0.748 1.00 0.00 287 GLY A N 18
ATOM 33582 C CA . GLY A 1 113 ? -6.454 -3.791 0.257 1.00 0.00 287 GLY A CA 18
ATOM 33583 C C . GLY A 1 113 ? -5.809 -4.642 -0.818 1.00 0.00 287 GLY A C 18
ATOM 33584 O O . GLY A 1 113 ? -5.019 -4.144 -1.622 1.00 0.00 287 GLY A O 18
ATOM 33588 N N . TRP A 1 114 ? -6.143 -5.928 -0.832 1.00 0.00 288 TRP A N 18
ATOM 33589 C CA . TRP A 1 114 ? -5.588 -6.853 -1.816 1.00 0.00 288 TRP A CA 18
ATOM 33590 C C . TRP A 1 114 ? -6.700 -7.547 -2.596 1.00 0.00 288 TRP A C 18
ATOM 33591 O O . TRP A 1 114 ? -7.725 -7.926 -2.030 1.00 0.00 288 TRP A O 18
ATOM 33612 N N . LYS A 1 115 ? -6.488 -7.713 -3.898 1.00 0.00 289 LYS A N 18
ATOM 33613 C CA . LYS A 1 115 ? -7.469 -8.366 -4.755 1.00 0.00 289 LYS A CA 18
ATOM 33614 C C . LYS A 1 115 ? -7.021 -9.780 -5.112 1.00 0.00 289 LYS A C 18
ATOM 33615 O O . LYS A 1 115 ? -5.874 -9.999 -5.500 1.00 0.00 289 LYS A O 18
ATOM 33634 N N . SER A 1 116 ? -7.936 -10.737 -4.981 1.00 0.00 290 SER A N 18
ATOM 33635 C CA . SER A 1 116 ? -7.633 -12.131 -5.290 1.00 0.00 290 SER A CA 18
ATOM 33636 C C . SER A 1 116 ? -8.352 -12.574 -6.559 1.00 0.00 290 SER A C 18
ATOM 33637 O O . SER A 1 116 ? -9.508 -12.218 -6.788 1.00 0.00 290 SER A O 18
ATOM 33645 N N . ARG A 1 117 ? -7.659 -13.355 -7.383 1.00 0.00 291 ARG A N 18
ATOM 33646 C CA . ARG A 1 117 ? -8.228 -13.849 -8.633 1.00 0.00 291 ARG A CA 18
ATOM 33647 C C . ARG A 1 117 ? -9.490 -14.668 -8.372 1.00 0.00 291 ARG A C 18
ATOM 33648 O O . ARG A 1 117 ? -10.403 -14.698 -9.196 1.00 0.00 291 ARG A O 18
ATOM 33669 N N . SER A 1 118 ? -9.531 -15.333 -7.221 1.00 0.00 292 SER A N 18
ATOM 33670 C CA . SER A 1 118 ? -10.680 -16.153 -6.853 1.00 0.00 292 SER A CA 18
ATOM 33671 C C . SER A 1 118 ? -11.434 -15.537 -5.679 1.00 0.00 292 SER A C 18
ATOM 33672 O O . SER A 1 118 ? -11.438 -16.083 -4.576 1.00 0.00 292 SER A O 18
ATOM 33680 N N . GLY A 1 119 ? -12.071 -14.399 -5.926 1.00 0.00 293 GLY A N 18
ATOM 33681 C CA . GLY A 1 119 ? -12.819 -13.727 -4.880 1.00 0.00 293 GLY A CA 18
ATOM 33682 C C . GLY A 1 119 ? -13.633 -12.559 -5.406 1.00 0.00 293 GLY A C 18
ATOM 33683 O O . GLY A 1 119 ? -14.764 -12.337 -4.972 1.00 0.00 293 GLY A O 18
ATOM 33687 N N . SER A 1 120 ? -13.057 -11.812 -6.343 1.00 0.00 294 SER A N 18
ATOM 33688 C CA . SER A 1 120 ? -13.735 -10.661 -6.930 1.00 0.00 294 SER A CA 18
ATOM 33689 C C . SER A 1 120 ? -15.112 -11.047 -7.462 1.00 0.00 294 SER A C 18
ATOM 33690 O O . SER A 1 120 ? -16.046 -10.248 -7.436 1.00 0.00 294 SER A O 18
ATOM 33698 N N . ASP A 1 121 ? -15.228 -12.282 -7.941 1.00 0.00 295 ASP A N 18
ATOM 33699 C CA . ASP A 1 121 ? -16.488 -12.778 -8.476 1.00 0.00 295 ASP A CA 18
ATOM 33700 C C . ASP A 1 121 ? -17.381 -13.316 -7.361 1.00 0.00 295 ASP A C 18
ATOM 33701 O O . ASP A 1 121 ? -18.607 -13.331 -7.486 1.00 0.00 295 ASP A O 18
ATOM 33710 N N . LEU A 1 122 ? -16.762 -13.757 -6.270 1.00 0.00 296 LEU A N 18
ATOM 33711 C CA . LEU A 1 122 ? -17.502 -14.296 -5.134 1.00 0.00 296 LEU A CA 18
ATOM 33712 C C . LEU A 1 122 ? -18.513 -13.281 -4.610 1.00 0.00 296 LEU A C 18
ATOM 33713 O O . LEU A 1 122 ? -18.291 -12.074 -4.686 1.00 0.00 296 LEU A O 18
ATOM 33729 N N . ASP A 1 123 ? -19.627 -13.780 -4.082 1.00 0.00 297 ASP A N 18
ATOM 33730 C CA . ASP A 1 123 ? -20.674 -12.917 -3.547 1.00 0.00 297 ASP A CA 18
ATOM 33731 C C . ASP A 1 123 ? -20.417 -12.590 -2.079 1.00 0.00 297 ASP A C 18
ATOM 33732 O O . ASP A 1 123 ? -19.721 -13.326 -1.381 1.00 0.00 297 ASP A O 18
ATOM 33741 N N . ALA A 1 124 ? -20.986 -11.480 -1.620 1.00 0.00 298 ALA A N 18
ATOM 33742 C CA . ALA A 1 124 ? -20.822 -11.051 -0.234 1.00 0.00 298 ALA A CA 18
ATOM 33743 C C . ALA A 1 124 ? -19.356 -10.788 0.090 1.00 0.00 298 ALA A C 18
ATOM 33744 O O . ALA A 1 124 ? -18.585 -11.767 0.182 1.00 0.00 298 ALA A O 18
ATOM 33751 N N . ARG A 1 8 ? -15.757 4.800 8.186 1.00 0.00 182 ARG A N 19
ATOM 33752 C CA . ARG A 1 8 ? -15.454 5.758 7.092 1.00 0.00 182 ARG A CA 19
ATOM 33753 C C . ARG A 1 8 ? -14.901 5.039 5.865 1.00 0.00 182 ARG A C 19
ATOM 33754 O O . ARG A 1 8 ? -13.970 4.242 5.968 1.00 0.00 182 ARG A O 19
ATOM 33775 N N . SER A 1 9 ? -15.481 5.330 4.704 1.00 0.00 183 SER A N 19
ATOM 33776 C CA . SER A 1 9 ? -15.046 4.711 3.458 1.00 0.00 183 SER A CA 19
ATOM 33777 C C . SER A 1 9 ? -13.917 5.513 2.817 1.00 0.00 183 SER A C 19
ATOM 33778 O O . SER A 1 9 ? -14.035 6.723 2.624 1.00 0.00 183 SER A O 19
ATOM 33786 N N . ALA A 1 10 ? -12.825 4.830 2.489 1.00 0.00 184 ALA A N 19
ATOM 33787 C CA . ALA A 1 10 ? -11.676 5.480 1.871 1.00 0.00 184 ALA A CA 19
ATOM 33788 C C . ALA A 1 10 ? -11.789 5.466 0.352 1.00 0.00 184 ALA A C 19
ATOM 33789 O O . ALA A 1 10 ? -12.565 4.698 -0.217 1.00 0.00 184 ALA A O 19
ATOM 33796 N N . GLU A 1 11 ? -11.009 6.319 -0.304 1.00 0.00 185 GLU A N 19
ATOM 33797 C CA . GLU A 1 11 ? -11.022 6.405 -1.759 1.00 0.00 185 GLU A CA 19
ATOM 33798 C C . GLU A 1 11 ? -9.752 5.801 -2.350 1.00 0.00 185 GLU A C 19
ATOM 33799 O O . GLU A 1 11 ? -8.642 6.208 -2.009 1.00 0.00 185 GLU A O 19
ATOM 33811 N N . ALA A 1 12 ? -9.925 4.828 -3.239 1.00 0.00 186 ALA A N 19
ATOM 33812 C CA . ALA A 1 12 ? -8.792 4.168 -3.876 1.00 0.00 186 ALA A CA 19
ATOM 33813 C C . ALA A 1 12 ? -7.941 5.168 -4.653 1.00 0.00 186 ALA A C 19
ATOM 33814 O O . ALA A 1 12 ? -8.431 5.848 -5.553 1.00 0.00 186 ALA A O 19
ATOM 33821 N N . LEU A 1 13 ? -6.663 5.247 -4.300 1.00 0.00 187 LEU A N 19
ATOM 33822 C CA . LEU A 1 13 ? -5.742 6.162 -4.962 1.00 0.00 187 LEU A CA 19
ATOM 33823 C C . LEU A 1 13 ? -5.233 5.568 -6.270 1.00 0.00 187 LEU A C 19
ATOM 33824 O O . LEU A 1 13 ? -5.345 6.182 -7.331 1.00 0.00 187 LEU A O 19
ATOM 33840 N N . PHE A 1 14 ? -4.673 4.366 -6.188 1.00 0.00 188 PHE A N 19
ATOM 33841 C CA . PHE A 1 14 ? -4.143 3.686 -7.365 1.00 0.00 188 PHE A CA 19
ATOM 33842 C C . PHE A 1 14 ? -4.014 2.186 -7.116 1.00 0.00 188 PHE A C 19
ATOM 33843 O O . PHE A 1 14 ? -3.893 1.745 -5.974 1.00 0.00 188 PHE A O 19
ATOM 33860 N N . GLU A 1 15 ? -4.041 1.408 -8.194 1.00 0.00 189 GLU A N 19
ATOM 33861 C CA . GLU A 1 15 ? -3.928 -0.042 -8.093 1.00 0.00 189 GLU A CA 19
ATOM 33862 C C . GLU A 1 15 ? -2.842 -0.567 -9.026 1.00 0.00 189 GLU A C 19
ATOM 33863 O O . GLU A 1 15 ? -2.881 -0.333 -10.235 1.00 0.00 189 GLU A O 19
ATOM 33875 N N . LYS A 1 16 ? -1.870 -1.273 -8.457 1.00 0.00 190 LYS A N 19
ATOM 33876 C CA . LYS A 1 16 ? -0.772 -1.831 -9.240 1.00 0.00 190 LYS A CA 19
ATOM 33877 C C . LYS A 1 16 ? -0.764 -3.355 -9.158 1.00 0.00 190 LYS A C 19
ATOM 33878 O O . LYS A 1 16 ? -1.487 -3.947 -8.357 1.00 0.00 190 LYS A O 19
ATOM 33897 N N . ALA A 1 17 ? 0.059 -3.981 -9.994 1.00 0.00 191 ALA A N 19
ATOM 33898 C CA . ALA A 1 17 ? 0.161 -5.435 -10.017 1.00 0.00 191 ALA A CA 19
ATOM 33899 C C . ALA A 1 17 ? 1.404 -5.909 -9.272 1.00 0.00 191 ALA A C 19
ATOM 33900 O O . ALA A 1 17 ? 2.525 -5.526 -9.608 1.00 0.00 191 ALA A O 19
ATOM 33907 N N . VAL A 1 18 ? 1.198 -6.743 -8.257 1.00 0.00 192 VAL A N 19
ATOM 33908 C CA . VAL A 1 18 ? 2.302 -7.268 -7.466 1.00 0.00 192 VAL A CA 19
ATOM 33909 C C . VAL A 1 18 ? 2.989 -8.429 -8.180 1.00 0.00 192 VAL A C 19
ATOM 33910 O O . VAL A 1 18 ? 2.430 -9.519 -8.295 1.00 0.00 192 VAL A O 19
ATOM 33923 N N . THR A 1 19 ? 4.205 -8.186 -8.655 1.00 0.00 193 THR A N 19
ATOM 33924 C CA . THR A 1 19 ? 4.971 -9.208 -9.357 1.00 0.00 193 THR A CA 19
ATOM 33925 C C . THR A 1 19 ? 5.742 -10.084 -8.373 1.00 0.00 193 THR A C 19
ATOM 33926 O O . THR A 1 19 ? 5.904 -9.723 -7.206 1.00 0.00 193 THR A O 19
ATOM 33937 N N . PRO A 1 20 ? 6.231 -11.248 -8.829 1.00 0.00 194 PRO A N 19
ATOM 33938 C CA . PRO A 1 20 ? 6.988 -12.174 -7.981 1.00 0.00 194 PRO A CA 19
ATOM 33939 C C . PRO A 1 20 ? 8.179 -11.496 -7.308 1.00 0.00 194 PRO A C 19
ATOM 33940 O O . PRO A 1 20 ? 8.668 -11.958 -6.277 1.00 0.00 194 PRO A O 19
ATOM 33951 N N . SER A 1 21 ? 8.644 -10.399 -7.897 1.00 0.00 195 SER A N 19
ATOM 33952 C CA . SER A 1 21 ? 9.775 -9.657 -7.351 1.00 0.00 195 SER A CA 19
ATOM 33953 C C . SER A 1 21 ? 9.378 -8.916 -6.078 1.00 0.00 195 SER A C 19
ATOM 33954 O O . SER A 1 21 ? 10.126 -8.899 -5.100 1.00 0.00 195 SER A O 19
ATOM 33962 N N . ASP A 1 22 ? 8.200 -8.303 -6.100 1.00 0.00 196 ASP A N 19
ATOM 33963 C CA . ASP A 1 22 ? 7.703 -7.560 -4.948 1.00 0.00 196 ASP A CA 19
ATOM 33964 C C . ASP A 1 22 ? 7.321 -8.498 -3.805 1.00 0.00 196 ASP A C 19
ATOM 33965 O O . ASP A 1 22 ? 7.240 -8.081 -2.649 1.00 0.00 196 ASP A O 19
ATOM 33974 N N . VAL A 1 23 ? 7.088 -9.766 -4.131 1.00 0.00 197 VAL A N 19
ATOM 33975 C CA . VAL A 1 23 ? 6.717 -10.757 -3.129 1.00 0.00 197 VAL A CA 19
ATOM 33976 C C . VAL A 1 23 ? 7.630 -11.978 -3.192 1.00 0.00 197 VAL A C 19
ATOM 33977 O O . VAL A 1 23 ? 7.242 -13.080 -2.804 1.00 0.00 197 VAL A O 19
ATOM 33990 N N . GLY A 1 24 ? 8.845 -11.771 -3.686 1.00 0.00 198 GLY A N 19
ATOM 33991 C CA . GLY A 1 24 ? 9.796 -12.863 -3.794 1.00 0.00 198 GLY A CA 19
ATOM 33992 C C . GLY A 1 24 ? 11.116 -12.560 -3.111 1.00 0.00 198 GLY A C 19
ATOM 33993 O O . GLY A 1 24 ? 11.235 -12.681 -1.892 1.00 0.00 198 GLY A O 19
ATOM 33997 N N . LYS A 1 25 ? 12.112 -12.168 -3.901 1.00 0.00 199 LYS A N 19
ATOM 33998 C CA . LYS A 1 25 ? 13.432 -11.852 -3.368 1.00 0.00 199 LYS A CA 19
ATOM 33999 C C . LYS A 1 25 ? 13.420 -10.521 -2.621 1.00 0.00 199 LYS A C 19
ATOM 34000 O O . LYS A 1 25 ? 13.934 -10.420 -1.508 1.00 0.00 199 LYS A O 19
ATOM 34019 N N . LEU A 1 26 ? 12.834 -9.503 -3.242 1.00 0.00 200 LEU A N 19
ATOM 34020 C CA . LEU A 1 26 ? 12.761 -8.178 -2.635 1.00 0.00 200 LEU A CA 19
ATOM 34021 C C . LEU A 1 26 ? 11.886 -8.197 -1.385 1.00 0.00 200 LEU A C 19
ATOM 34022 O O . LEU A 1 26 ? 12.242 -7.616 -0.361 1.00 0.00 200 LEU A O 19
ATOM 34038 N N . ASN A 1 27 ? 10.741 -8.864 -1.477 1.00 0.00 201 ASN A N 19
ATOM 34039 C CA . ASN A 1 27 ? 9.818 -8.954 -0.352 1.00 0.00 201 ASN A CA 19
ATOM 34040 C C . ASN A 1 27 ? 9.371 -7.566 0.101 1.00 0.00 201 ASN A C 19
ATOM 34041 O O . ASN A 1 27 ? 9.068 -7.354 1.276 1.00 0.00 201 ASN A O 19
ATOM 34052 N N . ARG A 1 28 ? 9.331 -6.626 -0.838 1.00 0.00 202 ARG A N 19
ATOM 34053 C CA . ARG A 1 28 ? 8.921 -5.259 -0.534 1.00 0.00 202 ARG A CA 19
ATOM 34054 C C . ARG A 1 28 ? 7.916 -4.754 -1.564 1.00 0.00 202 ARG A C 19
ATOM 34055 O O . ARG A 1 28 ? 7.766 -5.338 -2.637 1.00 0.00 202 ARG A O 19
ATOM 34076 N N . LEU A 1 29 ? 7.230 -3.664 -1.231 1.00 0.00 203 LEU A N 19
ATOM 34077 C CA . LEU A 1 29 ? 6.240 -3.083 -2.133 1.00 0.00 203 LEU A CA 19
ATOM 34078 C C . LEU A 1 29 ? 6.815 -1.875 -2.865 1.00 0.00 203 LEU A C 19
ATOM 34079 O O . LEU A 1 29 ? 7.457 -1.017 -2.262 1.00 0.00 203 LEU A O 19
ATOM 34095 N N . VAL A 1 30 ? 6.579 -1.816 -4.173 1.00 0.00 204 VAL A N 19
ATOM 34096 C CA . VAL A 1 30 ? 7.073 -0.715 -4.990 1.00 0.00 204 VAL A CA 19
ATOM 34097 C C . VAL A 1 30 ? 5.942 0.227 -5.386 1.00 0.00 204 VAL A C 19
ATOM 34098 O O . VAL A 1 30 ? 4.799 -0.197 -5.558 1.00 0.00 204 VAL A O 19
ATOM 34111 N N . ILE A 1 31 ? 6.268 1.507 -5.529 1.00 0.00 205 ILE A N 19
ATOM 34112 C CA . ILE A 1 31 ? 5.279 2.511 -5.905 1.00 0.00 205 ILE A CA 19
ATOM 34113 C C . ILE A 1 31 ? 5.883 3.553 -6.846 1.00 0.00 205 ILE A C 19
ATOM 34114 O O . ILE A 1 31 ? 6.729 4.350 -6.437 1.00 0.00 205 ILE A O 19
ATOM 34130 N N . PRO A 1 32 ? 5.459 3.563 -8.123 1.00 0.00 206 PRO A N 19
ATOM 34131 C CA . PRO A 1 32 ? 5.968 4.516 -9.115 1.00 0.00 206 PRO A CA 19
ATOM 34132 C C . PRO A 1 32 ? 5.888 5.958 -8.626 1.00 0.00 206 PRO A C 19
ATOM 34133 O O . PRO A 1 32 ? 5.341 6.234 -7.559 1.00 0.00 206 PRO A O 19
ATOM 34144 N N . LYS A 1 33 ? 6.439 6.874 -9.417 1.00 0.00 207 LYS A N 19
ATOM 34145 C CA . LYS A 1 33 ? 6.434 8.292 -9.066 1.00 0.00 207 LYS A CA 19
ATOM 34146 C C . LYS A 1 33 ? 5.164 8.973 -9.564 1.00 0.00 207 LYS A C 19
ATOM 34147 O O . LYS A 1 33 ? 4.665 9.908 -8.939 1.00 0.00 207 LYS A O 19
ATOM 34166 N N . HIS A 1 34 ? 4.650 8.502 -10.696 1.00 0.00 208 HIS A N 19
ATOM 34167 C CA . HIS A 1 34 ? 3.440 9.070 -11.279 1.00 0.00 208 HIS A CA 19
ATOM 34168 C C . HIS A 1 34 ? 2.247 8.911 -10.341 1.00 0.00 208 HIS A C 19
ATOM 34169 O O . HIS A 1 34 ? 1.286 9.677 -10.407 1.00 0.00 208 HIS A O 19
ATOM 34184 N N . HIS A 1 35 ? 2.314 7.909 -9.467 1.00 0.00 209 HIS A N 19
ATOM 34185 C CA . HIS A 1 35 ? 1.236 7.653 -8.518 1.00 0.00 209 HIS A CA 19
ATOM 34186 C C . HIS A 1 35 ? 1.565 8.233 -7.145 1.00 0.00 209 HIS A C 19
ATOM 34187 O O . HIS A 1 35 ? 0.669 8.605 -6.388 1.00 0.00 209 HIS A O 19
ATOM 34202 N N . ALA A 1 36 ? 2.853 8.304 -6.831 1.00 0.00 210 ALA A N 19
ATOM 34203 C CA . ALA A 1 36 ? 3.298 8.834 -5.548 1.00 0.00 210 ALA A CA 19
ATOM 34204 C C . ALA A 1 36 ? 3.265 10.358 -5.538 1.00 0.00 210 ALA A C 19
ATOM 34205 O O . ALA A 1 36 ? 2.563 10.968 -4.731 1.00 0.00 210 ALA A O 19
ATOM 34212 N N . GLU A 1 37 ? 4.031 10.969 -6.437 1.00 0.00 211 GLU A N 19
ATOM 34213 C CA . GLU A 1 37 ? 4.090 12.423 -6.527 1.00 0.00 211 GLU A CA 19
ATOM 34214 C C . GLU A 1 37 ? 2.728 13.007 -6.891 1.00 0.00 211 GLU A C 19
ATOM 34215 O O . GLU A 1 37 ? 2.412 14.140 -6.526 1.00 0.00 211 GLU A O 19
ATOM 34227 N N . LYS A 1 38 ? 1.927 12.229 -7.612 1.00 0.00 212 LYS A N 19
ATOM 34228 C CA . LYS A 1 38 ? 0.602 12.674 -8.023 1.00 0.00 212 LYS A CA 19
ATOM 34229 C C . LYS A 1 38 ? -0.397 12.563 -6.875 1.00 0.00 212 LYS A C 19
ATOM 34230 O O . LYS A 1 38 ? -1.351 13.336 -6.795 1.00 0.00 212 LYS A O 19
ATOM 34249 N N . HIS A 1 39 ? -0.174 11.596 -5.991 1.00 0.00 213 HIS A N 19
ATOM 34250 C CA . HIS A 1 39 ? -1.059 11.387 -4.849 1.00 0.00 213 HIS A CA 19
ATOM 34251 C C . HIS A 1 39 ? -0.310 11.565 -3.532 1.00 0.00 213 HIS A C 19
ATOM 34252 O O . HIS A 1 39 ? -0.468 12.578 -2.851 1.00 0.00 213 HIS A O 19
ATOM 34267 N N . PHE A 1 40 ? 0.502 10.573 -3.178 1.00 0.00 214 PHE A N 19
ATOM 34268 C CA . PHE A 1 40 ? 1.273 10.614 -1.938 1.00 0.00 214 PHE A CA 19
ATOM 34269 C C . PHE A 1 40 ? 2.093 11.902 -1.838 1.00 0.00 214 PHE A C 19
ATOM 34270 O O . PHE A 1 40 ? 3.094 12.063 -2.536 1.00 0.00 214 PHE A O 19
ATOM 34287 N N . PRO A 1 41 ? 1.678 12.840 -0.966 1.00 0.00 215 PRO A N 19
ATOM 34288 C CA . PRO A 1 41 ? 2.375 14.110 -0.779 1.00 0.00 215 PRO A CA 19
ATOM 34289 C C . PRO A 1 41 ? 3.479 14.019 0.268 1.00 0.00 215 PRO A C 19
ATOM 34290 O O . PRO A 1 41 ? 3.576 14.867 1.156 1.00 0.00 215 PRO A O 19
ATOM 34301 N N . LEU A 1 42 ? 4.309 12.986 0.163 1.00 0.00 216 LEU A N 19
ATOM 34302 C CA . LEU A 1 42 ? 5.405 12.787 1.105 1.00 0.00 216 LEU A CA 19
ATOM 34303 C C . LEU A 1 42 ? 6.753 12.813 0.390 1.00 0.00 216 LEU A C 19
ATOM 34304 O O . LEU A 1 42 ? 7.179 11.810 -0.183 1.00 0.00 216 LEU A O 19
ATOM 34320 N N . PRO A 1 43 ? 7.449 13.965 0.415 1.00 0.00 217 PRO A N 19
ATOM 34321 C CA . PRO A 1 43 ? 8.757 14.111 -0.237 1.00 0.00 217 PRO A CA 19
ATOM 34322 C C . PRO A 1 43 ? 9.763 13.074 0.252 1.00 0.00 217 PRO A C 19
ATOM 34323 O O . PRO A 1 43 ? 9.393 12.084 0.882 1.00 0.00 217 PRO A O 19
ATOM 34334 N N . SER A 1 44 ? 11.038 13.308 -0.041 1.00 0.00 218 SER A N 19
ATOM 34335 C CA . SER A 1 44 ? 12.098 12.393 0.370 1.00 0.00 218 SER A CA 19
ATOM 34336 C C . SER A 1 44 ? 13.330 13.159 0.836 1.00 0.00 218 SER A C 19
ATOM 34337 O O . SER A 1 44 ? 13.810 14.061 0.149 1.00 0.00 218 SER A O 19
ATOM 34345 N N . SER A 1 45 ? 13.839 12.794 2.008 1.00 0.00 219 SER A N 19
ATOM 34346 C CA . SER A 1 45 ? 15.018 13.447 2.568 1.00 0.00 219 SER A CA 19
ATOM 34347 C C . SER A 1 45 ? 15.777 12.498 3.490 1.00 0.00 219 SER A C 19
ATOM 34348 O O . SER A 1 45 ? 15.177 11.790 4.299 1.00 0.00 219 SER A O 19
ATOM 34356 N N . ASN A 1 46 ? 17.099 12.490 3.364 1.00 0.00 220 ASN A N 19
ATOM 34357 C CA . ASN A 1 46 ? 17.941 11.629 4.186 1.00 0.00 220 ASN A CA 19
ATOM 34358 C C . ASN A 1 46 ? 18.974 12.450 4.953 1.00 0.00 220 ASN A C 19
ATOM 34359 O O . ASN A 1 46 ? 20.030 12.793 4.418 1.00 0.00 220 ASN A O 19
ATOM 34370 N N . VAL A 1 47 ? 18.663 12.764 6.206 1.00 0.00 221 VAL A N 19
ATOM 34371 C CA . VAL A 1 47 ? 19.566 13.544 7.044 1.00 0.00 221 VAL A CA 19
ATOM 34372 C C . VAL A 1 47 ? 20.134 12.699 8.176 1.00 0.00 221 VAL A C 19
ATOM 34373 O O . VAL A 1 47 ? 21.347 12.646 8.380 1.00 0.00 221 VAL A O 19
ATOM 34386 N N . SER A 1 48 ? 19.247 12.040 8.910 1.00 0.00 222 SER A N 19
ATOM 34387 C CA . SER A 1 48 ? 19.652 11.193 10.026 1.00 0.00 222 SER A CA 19
ATOM 34388 C C . SER A 1 48 ? 18.553 10.195 10.376 1.00 0.00 222 SER A C 19
ATOM 34389 O O . SER A 1 48 ? 18.712 8.990 10.187 1.00 0.00 222 SER A O 19
ATOM 34397 N N . VAL A 1 49 ? 17.437 10.708 10.886 1.00 0.00 223 VAL A N 19
ATOM 34398 C CA . VAL A 1 49 ? 16.311 9.863 11.261 1.00 0.00 223 VAL A CA 19
ATOM 34399 C C . VAL A 1 49 ? 14.983 10.574 11.020 1.00 0.00 223 VAL A C 19
ATOM 34400 O O . VAL A 1 49 ? 13.976 10.264 11.657 1.00 0.00 223 VAL A O 19
ATOM 34413 N N . LYS A 1 50 ? 14.987 11.531 10.095 1.00 0.00 224 LYS A N 19
ATOM 34414 C CA . LYS A 1 50 ? 13.782 12.286 9.767 1.00 0.00 224 LYS A CA 19
ATOM 34415 C C . LYS A 1 50 ? 12.998 11.616 8.639 1.00 0.00 224 LYS A C 19
ATOM 34416 O O . LYS A 1 50 ? 12.391 12.291 7.807 1.00 0.00 224 LYS A O 19
ATOM 34435 N N . GLY A 1 51 ? 13.011 10.286 8.615 1.00 0.00 225 GLY A N 19
ATOM 34436 C CA . GLY A 1 51 ? 12.296 9.556 7.586 1.00 0.00 225 GLY A CA 19
ATOM 34437 C C . GLY A 1 51 ? 10.809 9.848 7.596 1.00 0.00 225 GLY A C 19
ATOM 34438 O O . GLY A 1 51 ? 10.354 10.764 8.280 1.00 0.00 225 GLY A O 19
ATOM 34442 N N . VAL A 1 52 ? 10.049 9.068 6.833 1.00 0.00 226 VAL A N 19
ATOM 34443 C CA . VAL A 1 52 ? 8.605 9.248 6.757 1.00 0.00 226 VAL A CA 19
ATOM 34444 C C . VAL A 1 52 ? 7.882 7.907 6.824 1.00 0.00 226 VAL A C 19
ATOM 34445 O O . VAL A 1 52 ? 8.047 7.055 5.951 1.00 0.00 226 VAL A O 19
ATOM 34458 N N . LEU A 1 53 ? 7.077 7.728 7.867 1.00 0.00 227 LEU A N 19
ATOM 34459 C CA . LEU A 1 53 ? 6.326 6.491 8.048 1.00 0.00 227 LEU A CA 19
ATOM 34460 C C . LEU A 1 53 ? 4.863 6.682 7.663 1.00 0.00 227 LEU A C 19
ATOM 34461 O O . LEU A 1 53 ? 4.365 7.806 7.617 1.00 0.00 227 LEU A O 19
ATOM 34477 N N . LEU A 1 54 ? 4.181 5.577 7.386 1.00 0.00 228 LEU A N 19
ATOM 34478 C CA . LEU A 1 54 ? 2.774 5.625 7.003 1.00 0.00 228 LEU A CA 19
ATOM 34479 C C . LEU A 1 54 ? 1.940 4.693 7.878 1.00 0.00 228 LEU A C 19
ATOM 34480 O O . LEU A 1 54 ? 2.371 3.590 8.213 1.00 0.00 228 LEU A O 19
ATOM 34496 N N . ASN A 1 55 ? 0.744 5.145 8.243 1.00 0.00 229 ASN A N 19
ATOM 34497 C CA . ASN A 1 55 ? -0.149 4.351 9.078 1.00 0.00 229 ASN A CA 19
ATOM 34498 C C . ASN A 1 55 ? -1.328 3.823 8.265 1.00 0.00 229 ASN A C 19
ATOM 34499 O O . ASN A 1 55 ? -2.318 4.525 8.062 1.00 0.00 229 ASN A O 19
ATOM 34510 N N . PHE A 1 56 ? -1.213 2.582 7.803 1.00 0.00 230 PHE A N 19
ATOM 34511 C CA . PHE A 1 56 ? -2.271 1.962 7.012 1.00 0.00 230 PHE A CA 19
ATOM 34512 C C . PHE A 1 56 ? -3.219 1.164 7.903 1.00 0.00 230 PHE A C 19
ATOM 34513 O O . PHE A 1 56 ? -2.798 0.556 8.887 1.00 0.00 230 PHE A O 19
ATOM 34530 N N . GLU A 1 57 ? -4.501 1.175 7.552 1.00 0.00 231 GLU A N 19
ATOM 34531 C CA . GLU A 1 57 ? -5.509 0.452 8.321 1.00 0.00 231 GLU A CA 19
ATOM 34532 C C . GLU A 1 57 ? -5.966 -0.799 7.579 1.00 0.00 231 GLU A C 19
ATOM 34533 O O . GLU A 1 57 ? -5.672 -0.974 6.396 1.00 0.00 231 GLU A O 19
ATOM 34545 N N . ASP A 1 58 ? -6.687 -1.668 8.281 1.00 0.00 232 ASP A N 19
ATOM 34546 C CA . ASP A 1 58 ? -7.185 -2.903 7.687 1.00 0.00 232 ASP A CA 19
ATOM 34547 C C . ASP A 1 58 ? -8.678 -3.071 7.952 1.00 0.00 232 ASP A C 19
ATOM 34548 O O . ASP A 1 58 ? -9.139 -2.930 9.085 1.00 0.00 232 ASP A O 19
ATOM 34557 N N . VAL A 1 59 ? -9.428 -3.374 6.897 1.00 0.00 233 VAL A N 19
ATOM 34558 C CA . VAL A 1 59 ? -10.871 -3.564 7.012 1.00 0.00 233 VAL A CA 19
ATOM 34559 C C . VAL A 1 59 ? -11.210 -4.796 7.845 1.00 0.00 233 VAL A C 19
ATOM 34560 O O . VAL A 1 59 ? -12.354 -4.972 8.265 1.00 0.00 233 VAL A O 19
ATOM 34573 N N . ASN A 1 60 ? -10.218 -5.650 8.081 1.00 0.00 234 ASN A N 19
ATOM 34574 C CA . ASN A 1 60 ? -10.426 -6.863 8.865 1.00 0.00 234 ASN A CA 19
ATOM 34575 C C . ASN A 1 60 ? -10.423 -6.568 10.365 1.00 0.00 234 ASN A C 19
ATOM 34576 O O . ASN A 1 60 ? -10.635 -7.465 11.181 1.00 0.00 234 ASN A O 19
ATOM 34587 N N . GLY A 1 61 ? -10.183 -5.308 10.725 1.00 0.00 235 GLY A N 19
ATOM 34588 C CA . GLY A 1 61 ? -10.163 -4.932 12.126 1.00 0.00 235 GLY A CA 19
ATOM 34589 C C . GLY A 1 61 ? -8.762 -4.926 12.706 1.00 0.00 235 GLY A C 19
ATOM 34590 O O . GLY A 1 61 ? -8.532 -5.463 13.790 1.00 0.00 235 GLY A O 19
ATOM 34594 N N . LYS A 1 62 ? -7.827 -4.321 11.985 1.00 0.00 236 LYS A N 19
ATOM 34595 C CA . LYS A 1 62 ? -6.441 -4.248 12.437 1.00 0.00 236 LYS A CA 19
ATOM 34596 C C . LYS A 1 62 ? -5.692 -3.127 11.725 1.00 0.00 236 LYS A C 19
ATOM 34597 O O . LYS A 1 62 ? -6.065 -2.719 10.624 1.00 0.00 236 LYS A O 19
ATOM 34616 N N . VAL A 1 63 ? -4.637 -2.630 12.361 1.00 0.00 237 VAL A N 19
ATOM 34617 C CA . VAL A 1 63 ? -3.836 -1.554 11.788 1.00 0.00 237 VAL A CA 19
ATOM 34618 C C . VAL A 1 63 ? -2.481 -2.067 11.318 1.00 0.00 237 VAL A C 19
ATOM 34619 O O . VAL A 1 63 ? -2.015 -3.116 11.763 1.00 0.00 237 VAL A O 19
ATOM 34632 N N . TRP A 1 64 ? -1.853 -1.321 10.416 1.00 0.00 238 TRP A N 19
ATOM 34633 C CA . TRP A 1 64 ? -0.549 -1.701 9.885 1.00 0.00 238 TRP A CA 19
ATOM 34634 C C . TRP A 1 64 ? 0.402 -0.509 9.875 1.00 0.00 238 TRP A C 19
ATOM 34635 O O . TRP A 1 64 ? -0.029 0.643 9.921 1.00 0.00 238 TRP A O 19
ATOM 34656 N N . ARG A 1 65 ? 1.699 -0.796 9.814 1.00 0.00 239 ARG A N 19
ATOM 34657 C CA . ARG A 1 65 ? 2.713 0.250 9.797 1.00 0.00 239 ARG A CA 19
ATOM 34658 C C . ARG A 1 65 ? 3.851 -0.112 8.848 1.00 0.00 239 ARG A C 19
ATOM 34659 O O . ARG A 1 65 ? 4.498 -1.147 9.004 1.00 0.00 239 ARG A O 19
ATOM 34680 N N . PHE A 1 66 ? 4.085 0.745 7.860 1.00 0.00 240 PHE A N 19
ATOM 34681 C CA . PHE A 1 66 ? 5.144 0.516 6.884 1.00 0.00 240 PHE A CA 19
ATOM 34682 C C . PHE A 1 66 ? 6.154 1.659 6.893 1.00 0.00 240 PHE A C 19
ATOM 34683 O O . PHE A 1 66 ? 6.004 2.626 7.640 1.00 0.00 240 PHE A O 19
ATOM 34700 N N . ARG A 1 67 ? 7.184 1.542 6.060 1.00 0.00 241 ARG A N 19
ATOM 34701 C CA . ARG A 1 67 ? 8.218 2.566 5.975 1.00 0.00 241 ARG A CA 19
ATOM 34702 C C . ARG A 1 67 ? 8.349 3.098 4.551 1.00 0.00 241 ARG A C 19
ATOM 34703 O O . ARG A 1 67 ? 8.512 2.331 3.603 1.00 0.00 241 ARG A O 19
ATOM 34724 N N . TYR A 1 68 ? 8.277 4.417 4.411 1.00 0.00 242 TYR A N 19
ATOM 34725 C CA . TYR A 1 68 ? 8.389 5.061 3.106 1.00 0.00 242 TYR A CA 19
ATOM 34726 C C . TYR A 1 68 ? 9.788 5.641 2.918 1.00 0.00 242 TYR A C 19
ATOM 34727 O O . TYR A 1 68 ? 10.209 6.518 3.671 1.00 0.00 242 TYR A O 19
ATOM 34745 N N . SER A 1 69 ? 10.511 5.145 1.916 1.00 0.00 243 SER A N 19
ATOM 34746 C CA . SER A 1 69 ? 11.865 5.623 1.654 1.00 0.00 243 SER A CA 19
ATOM 34747 C C . SER A 1 69 ? 12.142 5.746 0.157 1.00 0.00 243 SER A C 19
ATOM 34748 O O . SER A 1 69 ? 11.406 5.210 -0.671 1.00 0.00 243 SER A O 19
ATOM 34756 N N . TYR A 1 70 ? 13.217 6.457 -0.174 1.00 0.00 244 TYR A N 19
ATOM 34757 C CA . TYR A 1 70 ? 13.615 6.658 -1.564 1.00 0.00 244 TYR A CA 19
ATOM 34758 C C . TYR A 1 70 ? 14.383 5.443 -2.079 1.00 0.00 244 TYR A C 19
ATOM 34759 O O . TYR A 1 70 ? 15.356 5.010 -1.464 1.00 0.00 244 TYR A O 19
ATOM 34777 N N . TRP A 1 71 ? 13.937 4.894 -3.204 1.00 0.00 245 TRP A N 19
ATOM 34778 C CA . TRP A 1 71 ? 14.589 3.724 -3.787 1.00 0.00 245 TRP A CA 19
ATOM 34779 C C . TRP A 1 71 ? 14.837 3.906 -5.282 1.00 0.00 245 TRP A C 19
ATOM 34780 O O . TRP A 1 71 ? 14.430 4.909 -5.875 1.00 0.00 245 TRP A O 19
ATOM 34801 N N . ASN A 1 72 ? 15.512 2.921 -5.877 1.00 0.00 246 ASN A N 19
ATOM 34802 C CA . ASN A 1 72 ? 15.827 2.946 -7.303 1.00 0.00 246 ASN A CA 19
ATOM 34803 C C . ASN A 1 72 ? 16.541 4.242 -7.683 1.00 0.00 246 ASN A C 19
ATOM 34804 O O . ASN A 1 72 ? 17.170 4.881 -6.839 1.00 0.00 246 ASN A O 19
ATOM 34815 N N . SER A 1 73 ? 16.448 4.624 -8.960 1.00 0.00 247 SER A N 19
ATOM 34816 C CA . SER A 1 73 ? 17.088 5.839 -9.458 1.00 0.00 247 SER A CA 19
ATOM 34817 C C . SER A 1 73 ? 16.977 6.983 -8.453 1.00 0.00 247 SER A C 19
ATOM 34818 O O . SER A 1 73 ? 17.958 7.672 -8.176 1.00 0.00 247 SER A O 19
ATOM 34826 N N . SER A 1 74 ? 15.780 7.175 -7.904 1.00 0.00 248 SER A N 19
ATOM 34827 C CA . SER A 1 74 ? 15.549 8.235 -6.925 1.00 0.00 248 SER A CA 19
ATOM 34828 C C . SER A 1 74 ? 14.063 8.402 -6.627 1.00 0.00 248 SER A C 19
ATOM 34829 O O . SER A 1 74 ? 13.641 8.332 -5.474 1.00 0.00 248 SER A O 19
ATOM 34837 N N . GLN A 1 75 ? 13.276 8.639 -7.671 1.00 0.00 249 GLN A N 19
ATOM 34838 C CA . GLN A 1 75 ? 11.837 8.840 -7.514 1.00 0.00 249 GLN A CA 19
ATOM 34839 C C . GLN A 1 75 ? 11.064 7.521 -7.428 1.00 0.00 249 GLN A C 19
ATOM 34840 O O . GLN A 1 75 ? 9.902 7.455 -7.826 1.00 0.00 249 GLN A O 19
ATOM 34854 N N . SER A 1 76 ? 11.696 6.476 -6.897 1.00 0.00 250 SER A N 19
ATOM 34855 C CA . SER A 1 76 ? 11.029 5.187 -6.758 1.00 0.00 250 SER A CA 19
ATOM 34856 C C . SER A 1 76 ? 10.677 4.930 -5.297 1.00 0.00 250 SER A C 19
ATOM 34857 O O . SER A 1 76 ? 11.528 4.523 -4.506 1.00 0.00 250 SER A O 19
ATOM 34865 N N . TYR A 1 77 ? 9.423 5.183 -4.944 1.00 0.00 251 TYR A N 19
ATOM 34866 C CA . TYR A 1 77 ? 8.962 4.991 -3.573 1.00 0.00 251 TYR A CA 19
ATOM 34867 C C . TYR A 1 77 ? 8.668 3.522 -3.295 1.00 0.00 251 TYR A C 19
ATOM 34868 O O . TYR A 1 77 ? 7.978 2.858 -4.067 1.00 0.00 251 TYR A O 19
ATOM 34886 N N . VAL A 1 78 ? 9.196 3.025 -2.181 1.00 0.00 252 VAL A N 19
ATOM 34887 C CA . VAL A 1 78 ? 8.991 1.636 -1.793 1.00 0.00 252 VAL A CA 19
ATOM 34888 C C . VAL A 1 78 ? 8.589 1.533 -0.326 1.00 0.00 252 VAL A C 19
ATOM 34889 O O . VAL A 1 78 ? 8.994 2.353 0.500 1.00 0.00 252 VAL A O 19
ATOM 34902 N N . LEU A 1 79 ? 7.790 0.520 -0.011 1.00 0.00 253 LEU A N 19
ATOM 34903 C CA . LEU A 1 79 ? 7.332 0.306 1.357 1.00 0.00 253 LEU A CA 19
ATOM 34904 C C . LEU A 1 79 ? 8.027 -0.902 1.977 1.00 0.00 253 LEU A C 19
ATOM 34905 O O . LEU A 1 79 ? 7.564 -2.034 1.844 1.00 0.00 253 LEU A O 19
ATOM 34921 N N . THR A 1 80 ? 9.145 -0.648 2.654 1.00 0.00 254 THR A N 19
ATOM 34922 C CA . THR A 1 80 ? 9.908 -1.709 3.296 1.00 0.00 254 THR A CA 19
ATOM 34923 C C . THR A 1 80 ? 9.438 -1.928 4.730 1.00 0.00 254 THR A C 19
ATOM 34924 O O . THR A 1 80 ? 8.787 -1.065 5.318 1.00 0.00 254 THR A O 19
ATOM 34935 N N . LYS A 1 81 ? 9.772 -3.088 5.289 1.00 0.00 255 LYS A N 19
ATOM 34936 C CA . LYS A 1 81 ? 9.382 -3.420 6.655 1.00 0.00 255 LYS A CA 19
ATOM 34937 C C . LYS A 1 81 ? 7.863 -3.497 6.781 1.00 0.00 255 LYS A C 19
ATOM 34938 O O . LYS A 1 81 ? 7.147 -2.592 6.352 1.00 0.00 255 LYS A O 19
ATOM 34957 N N . GLY A 1 82 ? 7.377 -4.584 7.373 1.00 0.00 256 GLY A N 19
ATOM 34958 C CA . GLY A 1 82 ? 5.947 -4.755 7.544 1.00 0.00 256 GLY A CA 19
ATOM 34959 C C . GLY A 1 82 ? 5.334 -5.612 6.455 1.00 0.00 256 GLY A C 19
ATOM 34960 O O . GLY A 1 82 ? 4.339 -6.302 6.685 1.00 0.00 256 GLY A O 19
ATOM 34964 N N . TRP A 1 83 ? 5.928 -5.574 5.266 1.00 0.00 257 TRP A N 19
ATOM 34965 C CA . TRP A 1 83 ? 5.435 -6.355 4.137 1.00 0.00 257 TRP A CA 19
ATOM 34966 C C . TRP A 1 83 ? 5.437 -7.844 4.468 1.00 0.00 257 TRP A C 19
ATOM 34967 O O . TRP A 1 83 ? 4.493 -8.564 4.144 1.00 0.00 257 TRP A O 19
ATOM 34988 N N . SER A 1 84 ? 6.505 -8.297 5.116 1.00 0.00 258 SER A N 19
ATOM 34989 C CA . SER A 1 84 ? 6.633 -9.698 5.493 1.00 0.00 258 SER A CA 19
ATOM 34990 C C . SER A 1 84 ? 5.498 -10.117 6.420 1.00 0.00 258 SER A C 19
ATOM 34991 O O . SER A 1 84 ? 4.879 -11.165 6.228 1.00 0.00 258 SER A O 19
ATOM 34999 N N . ARG A 1 85 ? 5.225 -9.292 7.425 1.00 0.00 259 ARG A N 19
ATOM 35000 C CA . ARG A 1 85 ? 4.163 -9.577 8.383 1.00 0.00 259 ARG A CA 19
ATOM 35001 C C . ARG A 1 85 ? 2.796 -9.501 7.711 1.00 0.00 259 ARG A C 19
ATOM 35002 O O . ARG A 1 85 ? 1.867 -10.213 8.089 1.00 0.00 259 ARG A O 19
ATOM 35023 N N . PHE A 1 86 ? 2.680 -8.631 6.712 1.00 0.00 260 PHE A N 19
ATOM 35024 C CA . PHE A 1 86 ? 1.426 -8.463 5.987 1.00 0.00 260 PHE A CA 19
ATOM 35025 C C . PHE A 1 86 ? 1.219 -9.601 4.993 1.00 0.00 260 PHE A C 19
ATOM 35026 O O . PHE A 1 86 ? 0.237 -10.340 5.077 1.00 0.00 260 PHE A O 19
ATOM 35043 N N . VAL A 1 87 ? 2.150 -9.737 4.054 1.00 0.00 261 VAL A N 19
ATOM 35044 C CA . VAL A 1 87 ? 2.073 -10.786 3.041 1.00 0.00 261 VAL A CA 19
ATOM 35045 C C . VAL A 1 87 ? 1.868 -12.157 3.678 1.00 0.00 261 VAL A C 19
ATOM 35046 O O . VAL A 1 87 ? 1.245 -13.040 3.088 1.00 0.00 261 VAL A O 19
ATOM 35059 N N . LYS A 1 88 ? 2.390 -12.326 4.887 1.00 0.00 262 LYS A N 19
ATOM 35060 C CA . LYS A 1 88 ? 2.262 -13.590 5.605 1.00 0.00 262 LYS A CA 19
ATOM 35061 C C . LYS A 1 88 ? 0.872 -13.728 6.215 1.00 0.00 262 LYS A C 19
ATOM 35062 O O . LYS A 1 88 ? 0.230 -14.772 6.096 1.00 0.00 262 LYS A O 19
ATOM 35081 N N . GLU A 1 89 ? 0.410 -12.666 6.869 1.00 0.00 263 GLU A N 19
ATOM 35082 C CA . GLU A 1 89 ? -0.907 -12.670 7.497 1.00 0.00 263 GLU A CA 19
ATOM 35083 C C . GLU A 1 89 ? -2.005 -12.848 6.455 1.00 0.00 263 GLU A C 19
ATOM 35084 O O . GLU A 1 89 ? -2.846 -13.740 6.572 1.00 0.00 263 GLU A O 19
ATOM 35096 N N . LYS A 1 90 ? -1.995 -11.993 5.439 1.00 0.00 264 LYS A N 19
ATOM 35097 C CA . LYS A 1 90 ? -2.991 -12.057 4.375 1.00 0.00 264 LYS A CA 19
ATOM 35098 C C . LYS A 1 90 ? -2.648 -13.142 3.356 1.00 0.00 264 LYS A C 19
ATOM 35099 O O . LYS A 1 90 ? -3.429 -13.414 2.444 1.00 0.00 264 LYS A O 19
ATOM 35118 N N . ASN A 1 91 ? -1.479 -13.760 3.510 1.00 0.00 265 ASN A N 19
ATOM 35119 C CA . ASN A 1 91 ? -1.045 -14.811 2.597 1.00 0.00 265 ASN A CA 19
ATOM 35120 C C . ASN A 1 91 ? -0.921 -14.277 1.175 1.00 0.00 265 ASN A C 19
ATOM 35121 O O . ASN A 1 91 ? -1.155 -15.002 0.205 1.00 0.00 265 ASN A O 19
ATOM 35132 N N . LEU A 1 92 ? -0.551 -13.006 1.055 1.00 0.00 266 LEU A N 19
ATOM 35133 C CA . LEU A 1 92 ? -0.394 -12.376 -0.250 1.00 0.00 266 LEU A CA 19
ATOM 35134 C C . LEU A 1 92 ? 0.668 -13.093 -1.078 1.00 0.00 266 LEU A C 19
ATOM 35135 O O . LEU A 1 92 ? 1.624 -13.647 -0.533 1.00 0.00 266 LEU A O 19
ATOM 35151 N N . ARG A 1 93 ? 0.495 -13.082 -2.394 1.00 0.00 267 ARG A N 19
ATOM 35152 C CA . ARG A 1 93 ? 1.437 -13.732 -3.294 1.00 0.00 267 ARG A CA 19
ATOM 35153 C C . ARG A 1 93 ? 1.483 -13.020 -4.643 1.00 0.00 267 ARG A C 19
ATOM 35154 O O . ARG A 1 93 ? 0.894 -11.952 -4.813 1.00 0.00 267 ARG A O 19
ATOM 35175 N N . ALA A 1 94 ? 2.186 -13.620 -5.598 1.00 0.00 268 ALA A N 19
ATOM 35176 C CA . ALA A 1 94 ? 2.309 -13.045 -6.932 1.00 0.00 268 ALA A CA 19
ATOM 35177 C C . ALA A 1 94 ? 1.044 -13.277 -7.747 1.00 0.00 268 ALA A C 19
ATOM 35178 O O . ALA A 1 94 ? 0.264 -14.184 -7.458 1.00 0.00 268 ALA A O 19
ATOM 35185 N N . GLY A 1 95 ? 0.845 -12.452 -8.771 1.00 0.00 269 GLY A N 19
ATOM 35186 C CA . GLY A 1 95 ? -0.329 -12.586 -9.614 1.00 0.00 269 GLY A CA 19
ATOM 35187 C C . GLY A 1 95 ? -1.546 -11.894 -9.030 1.00 0.00 269 GLY A C 19
ATOM 35188 O O . GLY A 1 95 ? -2.681 -12.276 -9.316 1.00 0.00 269 GLY A O 19
ATOM 35192 N N . ASP A 1 96 ? -1.311 -10.873 -8.211 1.00 0.00 270 ASP A N 19
ATOM 35193 C CA . ASP A 1 96 ? -2.397 -10.127 -7.588 1.00 0.00 270 ASP A CA 19
ATOM 35194 C C . ASP A 1 96 ? -2.208 -8.628 -7.787 1.00 0.00 270 ASP A C 19
ATOM 35195 O O . ASP A 1 96 ? -1.354 -8.196 -8.562 1.00 0.00 270 ASP A O 19
ATOM 35204 N N . VAL A 1 97 ? -3.013 -7.836 -7.083 1.00 0.00 271 VAL A N 19
ATOM 35205 C CA . VAL A 1 97 ? -2.933 -6.383 -7.185 1.00 0.00 271 VAL A CA 19
ATOM 35206 C C . VAL A 1 97 ? -3.009 -5.728 -5.810 1.00 0.00 271 VAL A C 19
ATOM 35207 O O . VAL A 1 97 ? -3.702 -6.214 -4.917 1.00 0.00 271 VAL A O 19
ATOM 35220 N N . VAL A 1 98 ? -2.291 -4.621 -5.649 1.00 0.00 272 VAL A N 19
ATOM 35221 C CA . VAL A 1 98 ? -2.274 -3.895 -4.385 1.00 0.00 272 VAL A CA 19
ATOM 35222 C C . VAL A 1 98 ? -2.793 -2.473 -4.563 1.00 0.00 272 VAL A C 19
ATOM 35223 O O . VAL A 1 98 ? -2.061 -1.584 -5.004 1.00 0.00 272 VAL A O 19
ATOM 35236 N N . SER A 1 99 ? -4.059 -2.260 -4.219 1.00 0.00 273 SER A N 19
ATOM 35237 C CA . SER A 1 99 ? -4.675 -0.944 -4.343 1.00 0.00 273 SER A CA 19
ATOM 35238 C C . SER A 1 99 ? -4.635 -0.197 -3.015 1.00 0.00 273 SER A C 19
ATOM 35239 O O . SER A 1 99 ? -5.078 -0.711 -1.986 1.00 0.00 273 SER A O 19
ATOM 35247 N N . PHE A 1 100 ? -4.105 1.022 -3.042 1.00 0.00 274 PHE A N 19
ATOM 35248 C CA . PHE A 1 100 ? -4.008 1.842 -1.841 1.00 0.00 274 PHE A CA 19
ATOM 35249 C C . PHE A 1 100 ? -5.023 2.980 -1.876 1.00 0.00 274 PHE A C 19
ATOM 35250 O O . PHE A 1 100 ? -5.157 3.674 -2.885 1.00 0.00 274 PHE A O 19
ATOM 35267 N N . SER A 1 101 ? -5.738 3.165 -0.772 1.00 0.00 275 SER A N 19
ATOM 35268 C CA . SER A 1 101 ? -6.743 4.219 -0.677 1.00 0.00 275 SER A CA 19
ATOM 35269 C C . SER A 1 101 ? -6.350 5.254 0.373 1.00 0.00 275 SER A C 19
ATOM 35270 O O . SER A 1 101 ? -5.354 5.090 1.077 1.00 0.00 275 SER A O 19
ATOM 35278 N N . ARG A 1 102 ? -7.140 6.318 0.471 1.00 0.00 276 ARG A N 19
ATOM 35279 C CA . ARG A 1 102 ? -6.876 7.380 1.435 1.00 0.00 276 ARG A CA 19
ATOM 35280 C C . ARG A 1 102 ? -8.163 7.821 2.124 1.00 0.00 276 ARG A C 19
ATOM 35281 O O . ARG A 1 102 ? -9.261 7.592 1.618 1.00 0.00 276 ARG A O 19
ATOM 35302 N N . SER A 1 103 ? -8.020 8.454 3.284 1.00 0.00 277 SER A N 19
ATOM 35303 C CA . SER A 1 103 ? -9.171 8.928 4.045 1.00 0.00 277 SER A CA 19
ATOM 35304 C C . SER A 1 103 ? -9.696 10.243 3.478 1.00 0.00 277 SER A C 19
ATOM 35305 O O . SER A 1 103 ? -8.935 11.042 2.933 1.00 0.00 277 SER A O 19
ATOM 35313 N N . ASN A 1 104 ? -11.000 10.459 3.609 1.00 0.00 278 ASN A N 19
ATOM 35314 C CA . ASN A 1 104 ? -11.627 11.679 3.111 1.00 0.00 278 ASN A CA 19
ATOM 35315 C C . ASN A 1 104 ? -11.627 12.767 4.181 1.00 0.00 278 ASN A C 19
ATOM 35316 O O . ASN A 1 104 ? -12.666 13.350 4.491 1.00 0.00 278 ASN A O 19
ATOM 35327 N N . GLY A 1 105 ? -10.452 13.034 4.743 1.00 0.00 279 GLY A N 19
ATOM 35328 C CA . GLY A 1 105 ? -10.338 14.051 5.773 1.00 0.00 279 GLY A CA 19
ATOM 35329 C C . GLY A 1 105 ? -8.944 14.122 6.365 1.00 0.00 279 GLY A C 19
ATOM 35330 O O . GLY A 1 105 ? -8.451 15.204 6.682 1.00 0.00 279 GLY A O 19
ATOM 35334 N N . GLN A 1 106 ? -8.307 12.965 6.514 1.00 0.00 280 GLN A N 19
ATOM 35335 C CA . GLN A 1 106 ? -6.961 12.899 7.072 1.00 0.00 280 GLN A CA 19
ATOM 35336 C C . GLN A 1 106 ? -6.015 12.171 6.121 1.00 0.00 280 GLN A C 19
ATOM 35337 O O . GLN A 1 106 ? -6.178 10.980 5.857 1.00 0.00 280 GLN A O 19
ATOM 35351 N N . ASP A 1 107 ? -5.023 12.896 5.611 1.00 0.00 281 ASP A N 19
ATOM 35352 C CA . ASP A 1 107 ? -4.051 12.320 4.690 1.00 0.00 281 ASP A CA 19
ATOM 35353 C C . ASP A 1 107 ? -3.163 11.305 5.402 1.00 0.00 281 ASP A C 19
ATOM 35354 O O . ASP A 1 107 ? -2.694 10.342 4.795 1.00 0.00 281 ASP A O 19
ATOM 35363 N N . GLN A 1 108 ? -2.934 11.526 6.692 1.00 0.00 282 GLN A N 19
ATOM 35364 C CA . GLN A 1 108 ? -2.102 10.631 7.487 1.00 0.00 282 GLN A CA 19
ATOM 35365 C C . GLN A 1 108 ? -2.718 9.237 7.558 1.00 0.00 282 GLN A C 19
ATOM 35366 O O . GLN A 1 108 ? -2.004 8.236 7.645 1.00 0.00 282 GLN A O 19
ATOM 35380 N N . GLN A 1 109 ? -4.044 9.179 7.523 1.00 0.00 283 GLN A N 19
ATOM 35381 C CA . GLN A 1 109 ? -4.755 7.907 7.585 1.00 0.00 283 GLN A CA 19
ATOM 35382 C C . GLN A 1 109 ? -4.874 7.280 6.201 1.00 0.00 283 GLN A C 19
ATOM 35383 O O . GLN A 1 109 ? -5.345 7.916 5.258 1.00 0.00 283 GLN A O 19
ATOM 35397 N N . LEU A 1 110 ? -4.441 6.029 6.083 1.00 0.00 284 LEU A N 19
ATOM 35398 C CA . LEU A 1 110 ? -4.499 5.315 4.814 1.00 0.00 284 LEU A CA 19
ATOM 35399 C C . LEU A 1 110 ? -5.088 3.921 5.000 1.00 0.00 284 LEU A C 19
ATOM 35400 O O . LEU A 1 110 ? -5.415 3.517 6.116 1.00 0.00 284 LEU A O 19
ATOM 35416 N N . TYR A 1 111 ? -5.223 3.189 3.898 1.00 0.00 285 TYR A N 19
ATOM 35417 C CA . TYR A 1 111 ? -5.775 1.839 3.939 1.00 0.00 285 TYR A CA 19
ATOM 35418 C C . TYR A 1 111 ? -5.073 0.936 2.931 1.00 0.00 285 TYR A C 19
ATOM 35419 O O . TYR A 1 111 ? -4.669 1.382 1.857 1.00 0.00 285 TYR A O 19
ATOM 35437 N N . ILE A 1 112 ? -4.931 -0.339 3.283 1.00 0.00 286 ILE A N 19
ATOM 35438 C CA . ILE A 1 112 ? -4.280 -1.305 2.407 1.00 0.00 286 ILE A CA 19
ATOM 35439 C C . ILE A 1 112 ? -5.288 -2.310 1.855 1.00 0.00 286 ILE A C 19
ATOM 35440 O O . ILE A 1 112 ? -5.843 -3.120 2.598 1.00 0.00 286 ILE A O 19
ATOM 35456 N N . GLY A 1 113 ? -5.515 -2.253 0.548 1.00 0.00 287 GLY A N 19
ATOM 35457 C CA . GLY A 1 113 ? -6.454 -3.162 -0.084 1.00 0.00 287 GLY A CA 19
ATOM 35458 C C . GLY A 1 113 ? -5.770 -4.164 -0.993 1.00 0.00 287 GLY A C 19
ATOM 35459 O O . GLY A 1 113 ? -5.026 -3.784 -1.897 1.00 0.00 287 GLY A O 19
ATOM 35463 N N . TRP A 1 114 ? -6.024 -5.447 -0.754 1.00 0.00 288 TRP A N 19
ATOM 35464 C CA . TRP A 1 114 ? -5.428 -6.507 -1.559 1.00 0.00 288 TRP A CA 19
ATOM 35465 C C . TRP A 1 114 ? -6.504 -7.343 -2.243 1.00 0.00 288 TRP A C 19
ATOM 35466 O O . TRP A 1 114 ? -7.545 -7.635 -1.655 1.00 0.00 288 TRP A O 19
ATOM 35487 N N . LYS A 1 115 ? -6.249 -7.722 -3.492 1.00 0.00 289 LYS A N 19
ATOM 35488 C CA . LYS A 1 115 ? -7.198 -8.522 -4.257 1.00 0.00 289 LYS A CA 19
ATOM 35489 C C . LYS A 1 115 ? -6.505 -9.726 -4.891 1.00 0.00 289 LYS A C 19
ATOM 35490 O O . LYS A 1 115 ? -5.669 -9.575 -5.782 1.00 0.00 289 LYS A O 19
ATOM 35509 N N . SER A 1 116 ? -6.859 -10.919 -4.425 1.00 0.00 290 SER A N 19
ATOM 35510 C CA . SER A 1 116 ? -6.271 -12.148 -4.946 1.00 0.00 290 SER A CA 19
ATOM 35511 C C . SER A 1 116 ? -6.965 -12.579 -6.234 1.00 0.00 290 SER A C 19
ATOM 35512 O O . SER A 1 116 ? -8.172 -12.398 -6.390 1.00 0.00 290 SER A O 19
ATOM 35520 N N . ARG A 1 117 ? -6.194 -13.150 -7.153 1.00 0.00 291 ARG A N 19
ATOM 35521 C CA . ARG A 1 117 ? -6.735 -13.608 -8.428 1.00 0.00 291 ARG A CA 19
ATOM 35522 C C . ARG A 1 117 ? -7.684 -14.786 -8.226 1.00 0.00 291 ARG A C 19
ATOM 35523 O O . ARG A 1 117 ? -7.277 -15.846 -7.753 1.00 0.00 291 ARG A O 19
ATOM 35544 N N . SER A 1 118 ? -8.946 -14.591 -8.589 1.00 0.00 292 SER A N 19
ATOM 35545 C CA . SER A 1 118 ? -9.952 -15.638 -8.449 1.00 0.00 292 SER A CA 19
ATOM 35546 C C . SER A 1 118 ? -11.096 -15.430 -9.434 1.00 0.00 292 SER A C 19
ATOM 35547 O O . SER A 1 118 ? -11.225 -16.165 -10.414 1.00 0.00 292 SER A O 19
ATOM 35555 N N . GLY A 1 119 ? -11.924 -14.425 -9.170 1.00 0.00 293 GLY A N 19
ATOM 35556 C CA . GLY A 1 119 ? -13.047 -14.139 -10.043 1.00 0.00 293 GLY A CA 19
ATOM 35557 C C . GLY A 1 119 ? -13.736 -12.834 -9.696 1.00 0.00 293 GLY A C 19
ATOM 35558 O O . GLY A 1 119 ? -13.407 -11.785 -10.248 1.00 0.00 293 GLY A O 19
ATOM 35562 N N . SER A 1 120 ? -14.692 -12.900 -8.775 1.00 0.00 294 SER A N 19
ATOM 35563 C CA . SER A 1 120 ? -15.430 -11.715 -8.353 1.00 0.00 294 SER A CA 19
ATOM 35564 C C . SER A 1 120 ? -14.546 -10.792 -7.521 1.00 0.00 294 SER A C 19
ATOM 35565 O O . SER A 1 120 ? -13.416 -11.141 -7.177 1.00 0.00 294 SER A O 19
ATOM 35573 N N . ASP A 1 121 ? -15.066 -9.611 -7.201 1.00 0.00 295 ASP A N 19
ATOM 35574 C CA . ASP A 1 121 ? -14.326 -8.638 -6.408 1.00 0.00 295 ASP A CA 19
ATOM 35575 C C . ASP A 1 121 ? -14.540 -8.875 -4.917 1.00 0.00 295 ASP A C 19
ATOM 35576 O O . ASP A 1 121 ? -13.600 -8.809 -4.125 1.00 0.00 295 ASP A O 19
ATOM 35585 N N . LEU A 1 122 ? -15.785 -9.151 -4.542 1.00 0.00 296 LEU A N 19
ATOM 35586 C CA . LEU A 1 122 ? -16.130 -9.397 -3.142 1.00 0.00 296 LEU A CA 19
ATOM 35587 C C . LEU A 1 122 ? -15.256 -10.493 -2.543 1.00 0.00 296 LEU A C 19
ATOM 35588 O O . LEU A 1 122 ? -14.460 -10.243 -1.639 1.00 0.00 296 LEU A O 19
ATOM 35604 N N . ASP A 1 123 ? -15.416 -11.708 -3.052 1.00 0.00 297 ASP A N 19
ATOM 35605 C CA . ASP A 1 123 ? -14.646 -12.848 -2.567 1.00 0.00 297 ASP A CA 19
ATOM 35606 C C . ASP A 1 123 ? -13.234 -12.837 -3.144 1.00 0.00 297 ASP A C 19
ATOM 35607 O O . ASP A 1 123 ? -13.008 -12.349 -4.250 1.00 0.00 297 ASP A O 19
ATOM 35616 N N . ALA A 1 124 ? -12.288 -13.382 -2.385 1.00 0.00 298 ALA A N 19
ATOM 35617 C CA . ALA A 1 124 ? -10.897 -13.437 -2.820 1.00 0.00 298 ALA A CA 19
ATOM 35618 C C . ALA A 1 124 ? -10.047 -14.240 -1.842 1.00 0.00 298 ALA A C 19
ATOM 35619 O O . ALA A 1 124 ? -10.223 -14.057 -0.618 1.00 0.00 298 ALA A O 19
ATOM 35626 N N . ARG A 1 8 ? -19.007 7.711 0.744 1.00 0.00 182 ARG A N 20
ATOM 35627 C CA . ARG A 1 8 ? -17.658 7.543 0.139 1.00 0.00 182 ARG A CA 20
ATOM 35628 C C . ARG A 1 8 ? -16.591 7.365 1.212 1.00 0.00 182 ARG A C 20
ATOM 35629 O O . ARG A 1 8 ? -15.988 6.298 1.330 1.00 0.00 182 ARG A O 20
ATOM 35650 N N . SER A 1 9 ? -16.360 8.418 1.990 1.00 0.00 183 SER A N 20
ATOM 35651 C CA . SER A 1 9 ? -15.363 8.384 3.056 1.00 0.00 183 SER A CA 20
ATOM 35652 C C . SER A 1 9 ? -13.965 8.155 2.492 1.00 0.00 183 SER A C 20
ATOM 35653 O O . SER A 1 9 ? -13.192 9.097 2.325 1.00 0.00 183 SER A O 20
ATOM 35661 N N . ALA A 1 10 ? -13.649 6.900 2.201 1.00 0.00 184 ALA A N 20
ATOM 35662 C CA . ALA A 1 10 ? -12.342 6.549 1.653 1.00 0.00 184 ALA A CA 20
ATOM 35663 C C . ALA A 1 10 ? -12.324 6.698 0.137 1.00 0.00 184 ALA A C 20
ATOM 35664 O O . ALA A 1 10 ? -13.372 6.673 -0.512 1.00 0.00 184 ALA A O 20
ATOM 35671 N N . GLU A 1 11 ? -11.130 6.855 -0.423 1.00 0.00 185 GLU A N 20
ATOM 35672 C CA . GLU A 1 11 ? -10.976 7.009 -1.865 1.00 0.00 185 GLU A CA 20
ATOM 35673 C C . GLU A 1 11 ? -9.716 6.303 -2.356 1.00 0.00 185 GLU A C 20
ATOM 35674 O O . GLU A 1 11 ? -8.620 6.544 -1.851 1.00 0.00 185 GLU A O 20
ATOM 35686 N N . ALA A 1 12 ? -9.880 5.430 -3.344 1.00 0.00 186 ALA A N 20
ATOM 35687 C CA . ALA A 1 12 ? -8.757 4.688 -3.903 1.00 0.00 186 ALA A CA 20
ATOM 35688 C C . ALA A 1 12 ? -7.778 5.623 -4.607 1.00 0.00 186 ALA A C 20
ATOM 35689 O O . ALA A 1 12 ? -8.124 6.273 -5.593 1.00 0.00 186 ALA A O 20
ATOM 35696 N N . LEU A 1 13 ? -6.555 5.684 -4.093 1.00 0.00 187 LEU A N 20
ATOM 35697 C CA . LEU A 1 13 ? -5.525 6.538 -4.672 1.00 0.00 187 LEU A CA 20
ATOM 35698 C C . LEU A 1 13 ? -4.970 5.930 -5.955 1.00 0.00 187 LEU A C 20
ATOM 35699 O O . LEU A 1 13 ? -4.905 6.592 -6.991 1.00 0.00 187 LEU A O 20
ATOM 35715 N N . PHE A 1 14 ? -4.570 4.665 -5.881 1.00 0.00 188 PHE A N 20
ATOM 35716 C CA . PHE A 1 14 ? -4.019 3.968 -7.036 1.00 0.00 188 PHE A CA 20
ATOM 35717 C C . PHE A 1 14 ? -4.098 2.455 -6.849 1.00 0.00 188 PHE A C 20
ATOM 35718 O O . PHE A 1 14 ? -4.548 1.970 -5.811 1.00 0.00 188 PHE A O 20
ATOM 35735 N N . GLU A 1 15 ? -3.659 1.716 -7.863 1.00 0.00 189 GLU A N 20
ATOM 35736 C CA . GLU A 1 15 ? -3.682 0.258 -7.811 1.00 0.00 189 GLU A CA 20
ATOM 35737 C C . GLU A 1 15 ? -2.666 -0.336 -8.781 1.00 0.00 189 GLU A C 20
ATOM 35738 O O . GLU A 1 15 ? -2.413 0.224 -9.849 1.00 0.00 189 GLU A O 20
ATOM 35750 N N . LYS A 1 16 ? -2.087 -1.471 -8.405 1.00 0.00 190 LYS A N 20
ATOM 35751 C CA . LYS A 1 16 ? -1.099 -2.140 -9.243 1.00 0.00 190 LYS A CA 20
ATOM 35752 C C . LYS A 1 16 ? -0.959 -3.609 -8.857 1.00 0.00 190 LYS A C 20
ATOM 35753 O O . LYS A 1 16 ? -1.260 -3.995 -7.727 1.00 0.00 190 LYS A O 20
ATOM 35772 N N . ALA A 1 17 ? -0.498 -4.423 -9.801 1.00 0.00 191 ALA A N 20
ATOM 35773 C CA . ALA A 1 17 ? -0.317 -5.849 -9.559 1.00 0.00 191 ALA A CA 20
ATOM 35774 C C . ALA A 1 17 ? 0.997 -6.118 -8.831 1.00 0.00 191 ALA A C 20
ATOM 35775 O O . ALA A 1 17 ? 1.987 -5.416 -9.038 1.00 0.00 191 ALA A O 20
ATOM 35782 N N . VAL A 1 18 ? 0.997 -7.139 -7.978 1.00 0.00 192 VAL A N 20
ATOM 35783 C CA . VAL A 1 18 ? 2.191 -7.496 -7.220 1.00 0.00 192 VAL A CA 20
ATOM 35784 C C . VAL A 1 18 ? 3.025 -8.537 -7.960 1.00 0.00 192 VAL A C 20
ATOM 35785 O O . VAL A 1 18 ? 2.612 -9.687 -8.113 1.00 0.00 192 VAL A O 20
ATOM 35798 N N . THR A 1 19 ? 4.205 -8.124 -8.409 1.00 0.00 193 THR A N 20
ATOM 35799 C CA . THR A 1 19 ? 5.107 -9.018 -9.126 1.00 0.00 193 THR A CA 20
ATOM 35800 C C . THR A 1 19 ? 5.956 -9.823 -8.144 1.00 0.00 193 THR A C 20
ATOM 35801 O O . THR A 1 19 ? 6.278 -9.344 -7.058 1.00 0.00 193 THR A O 20
ATOM 35812 N N . PRO A 1 20 ? 6.324 -11.068 -8.505 1.00 0.00 194 PRO A N 20
ATOM 35813 C CA . PRO A 1 20 ? 7.130 -11.937 -7.641 1.00 0.00 194 PRO A CA 20
ATOM 35814 C C . PRO A 1 20 ? 8.288 -11.201 -6.966 1.00 0.00 194 PRO A C 20
ATOM 35815 O O . PRO A 1 20 ? 8.716 -11.572 -5.874 1.00 0.00 194 PRO A O 20
ATOM 35826 N N . SER A 1 21 ? 8.789 -10.161 -7.622 1.00 0.00 195 SER A N 20
ATOM 35827 C CA . SER A 1 21 ? 9.895 -9.378 -7.084 1.00 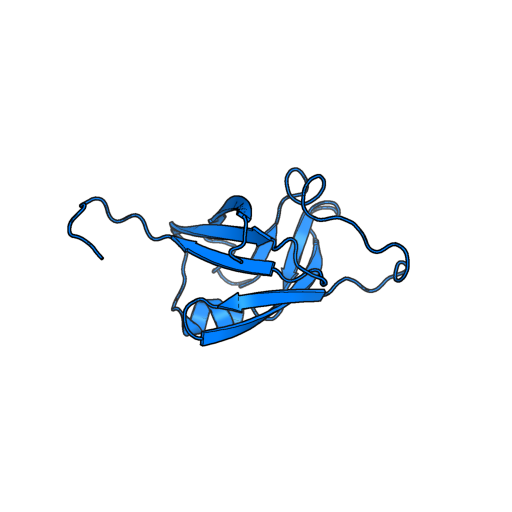0.00 195 SER A CA 20
ATOM 35828 C C . SER A 1 21 ? 9.478 -8.626 -5.822 1.00 0.00 195 SER A C 20
ATOM 35829 O O . SER A 1 21 ? 10.308 -8.324 -4.964 1.00 0.00 195 SER A O 20
ATOM 35837 N N . ASP A 1 22 ? 8.187 -8.327 -5.714 1.00 0.00 196 ASP A N 20
ATOM 35838 C CA . ASP A 1 22 ? 7.659 -7.611 -4.558 1.00 0.00 196 ASP A CA 20
ATOM 35839 C C . ASP A 1 22 ? 7.623 -8.511 -3.326 1.00 0.00 196 ASP A C 20
ATOM 35840 O O . ASP A 1 22 ? 7.674 -8.031 -2.193 1.00 0.00 196 ASP A O 20
ATOM 35849 N N . VAL A 1 23 ? 7.536 -9.818 -3.552 1.00 0.00 197 VAL A N 20
ATOM 35850 C CA . VAL A 1 23 ? 7.494 -10.783 -2.459 1.00 0.00 197 VAL A CA 20
ATOM 35851 C C . VAL A 1 23 ? 8.732 -11.673 -2.462 1.00 0.00 197 VAL A C 20
ATOM 35852 O O . VAL A 1 23 ? 8.655 -12.862 -2.150 1.00 0.00 197 VAL A O 20
ATOM 35865 N N . GLY A 1 24 ? 9.873 -11.090 -2.817 1.00 0.00 198 GLY A N 20
ATOM 35866 C CA . GLY A 1 24 ? 11.111 -11.845 -2.853 1.00 0.00 198 GLY A CA 20
ATOM 35867 C C . GLY A 1 24 ? 11.873 -11.775 -1.543 1.00 0.00 198 GLY A C 20
ATOM 35868 O O . GLY A 1 24 ? 11.292 -11.495 -0.495 1.00 0.00 198 GLY A O 20
ATOM 35872 N N . LYS A 1 25 ? 13.175 -12.027 -1.605 1.00 0.00 199 LYS A N 20
ATOM 35873 C CA . LYS A 1 25 ? 14.017 -11.993 -0.415 1.00 0.00 199 LYS A CA 20
ATOM 35874 C C . LYS A 1 25 ? 14.161 -10.566 0.108 1.00 0.00 199 LYS A C 20
ATOM 35875 O O . LYS A 1 25 ? 14.305 -10.347 1.311 1.00 0.00 199 LYS A O 20
ATOM 35894 N N . LEU A 1 26 ? 14.118 -9.600 -0.804 1.00 0.00 200 LEU A N 20
ATOM 35895 C CA . LEU A 1 26 ? 14.243 -8.194 -0.435 1.00 0.00 200 LEU A CA 20
ATOM 35896 C C . LEU A 1 26 ? 13.059 -7.749 0.419 1.00 0.00 200 LEU A C 20
ATOM 35897 O O . LEU A 1 26 ? 13.216 -6.976 1.364 1.00 0.00 200 LEU A O 20
ATOM 35913 N N . ASN A 1 27 ? 11.873 -8.243 0.078 1.00 0.00 201 ASN A N 20
ATOM 35914 C CA . ASN A 1 27 ? 10.661 -7.895 0.813 1.00 0.00 201 ASN A CA 20
ATOM 35915 C C . ASN A 1 27 ? 10.403 -6.394 0.758 1.00 0.00 201 ASN A C 20
ATOM 35916 O O . ASN A 1 27 ? 10.950 -5.630 1.557 1.00 0.00 201 ASN A O 20
ATOM 35927 N N . ARG A 1 28 ? 9.568 -5.975 -0.185 1.00 0.00 202 ARG A N 20
ATOM 35928 C CA . ARG A 1 28 ? 9.238 -4.563 -0.343 1.00 0.00 202 ARG A CA 20
ATOM 35929 C C . ARG A 1 28 ? 8.172 -4.369 -1.415 1.00 0.00 202 ARG A C 20
ATOM 35930 O O . ARG A 1 28 ? 7.992 -5.219 -2.288 1.00 0.00 202 ARG A O 20
ATOM 35951 N N . LEU A 1 29 ? 7.468 -3.245 -1.343 1.00 0.00 203 LEU A N 20
ATOM 35952 C CA . LEU A 1 29 ? 6.421 -2.935 -2.309 1.00 0.00 203 LEU A CA 20
ATOM 35953 C C . LEU A 1 29 ? 6.892 -1.860 -3.285 1.00 0.00 203 LEU A C 20
ATOM 35954 O O . LEU A 1 29 ? 7.707 -1.008 -2.935 1.00 0.00 203 LEU A O 20
ATOM 35970 N N . VAL A 1 30 ? 6.375 -1.907 -4.508 1.00 0.00 204 VAL A N 20
ATOM 35971 C CA . VAL A 1 30 ? 6.748 -0.936 -5.528 1.00 0.00 204 VAL A CA 20
ATOM 35972 C C . VAL A 1 30 ? 5.623 0.064 -5.777 1.00 0.00 204 VAL A C 20
ATOM 35973 O O . VAL A 1 30 ? 4.445 -0.284 -5.711 1.00 0.00 204 VAL A O 20
ATOM 35986 N N . ILE A 1 31 ? 5.998 1.306 -6.064 1.00 0.00 205 ILE A N 20
ATOM 35987 C CA . ILE A 1 31 ? 5.023 2.358 -6.324 1.00 0.00 205 ILE A CA 20
ATOM 35988 C C . ILE A 1 31 ? 5.569 3.373 -7.327 1.00 0.00 205 ILE A C 20
ATOM 35989 O O . ILE A 1 31 ? 6.673 3.889 -7.154 1.00 0.00 205 ILE A O 20
ATOM 36005 N N . PRO A 1 32 ? 4.805 3.675 -8.393 1.00 0.00 206 PRO A N 20
ATOM 36006 C CA . PRO A 1 32 ? 5.230 4.635 -9.418 1.00 0.00 206 PRO A CA 20
ATOM 36007 C C . PRO A 1 32 ? 5.445 6.033 -8.847 1.00 0.00 206 PRO A C 20
ATOM 36008 O O . PRO A 1 32 ? 5.111 6.302 -7.692 1.00 0.00 206 PRO A O 20
ATOM 36019 N N . LYS A 1 33 ? 6.006 6.919 -9.663 1.00 0.00 207 LYS A N 20
ATOM 36020 C CA . LYS A 1 33 ? 6.271 8.289 -9.241 1.00 0.00 207 LYS A CA 20
ATOM 36021 C C . LYS A 1 33 ? 5.018 9.150 -9.363 1.00 0.00 207 LYS A C 20
ATOM 36022 O O . LYS A 1 33 ? 4.706 9.941 -8.471 1.00 0.00 207 LYS A O 20
ATOM 36041 N N . HIS A 1 34 ? 4.303 8.995 -10.474 1.00 0.00 208 HIS A N 20
ATOM 36042 C CA . HIS A 1 34 ? 3.085 9.761 -10.715 1.00 0.00 208 HIS A CA 20
ATOM 36043 C C . HIS A 1 34 ? 2.086 9.589 -9.572 1.00 0.00 208 HIS A C 20
ATOM 36044 O O . HIS A 1 34 ? 1.233 10.448 -9.348 1.00 0.00 208 HIS A O 20
ATOM 36059 N N . HIS A 1 35 ? 2.195 8.475 -8.852 1.00 0.00 209 HIS A N 20
ATOM 36060 C CA . HIS A 1 35 ? 1.299 8.199 -7.735 1.00 0.00 209 HIS A CA 20
ATOM 36061 C C . HIS A 1 35 ? 1.922 8.630 -6.411 1.00 0.00 209 HIS A C 20
ATOM 36062 O O . HIS A 1 35 ? 1.214 8.982 -5.468 1.00 0.00 209 HIS A O 20
ATOM 36077 N N . ALA A 1 36 ? 3.250 8.598 -6.347 1.00 0.00 210 ALA A N 20
ATOM 36078 C CA . ALA A 1 36 ? 3.967 8.982 -5.136 1.00 0.00 210 ALA A CA 20
ATOM 36079 C C . ALA A 1 36 ? 4.303 10.474 -5.127 1.00 0.00 210 ALA A C 20
ATOM 36080 O O . ALA A 1 36 ? 5.150 10.920 -4.354 1.00 0.00 210 ALA A O 20
ATOM 36087 N N . GLU A 1 37 ? 3.637 11.241 -5.987 1.00 0.00 211 GLU A N 20
ATOM 36088 C CA . GLU A 1 37 ? 3.874 12.678 -6.067 1.00 0.00 211 GLU A CA 20
ATOM 36089 C C . GLU A 1 37 ? 2.566 13.455 -5.930 1.00 0.00 211 GLU A C 20
ATOM 36090 O O . GLU A 1 37 ? 2.504 14.460 -5.222 1.00 0.00 211 GLU A O 20
ATOM 36102 N N . LYS A 1 38 ? 1.529 12.984 -6.612 1.00 0.00 212 LYS A N 20
ATOM 36103 C CA . LYS A 1 38 ? 0.226 13.637 -6.568 1.00 0.00 212 LYS A CA 20
ATOM 36104 C C . LYS A 1 38 ? -0.507 13.316 -5.269 1.00 0.00 212 LYS A C 20
ATOM 36105 O O . LYS A 1 38 ? -1.324 14.105 -4.796 1.00 0.00 212 LYS A O 20
ATOM 36124 N N . HIS A 1 39 ? -0.210 12.154 -4.696 1.00 0.00 213 HIS A N 20
ATOM 36125 C CA . HIS A 1 39 ? -0.845 11.731 -3.452 1.00 0.00 213 HIS A CA 20
ATOM 36126 C C . HIS A 1 39 ? 0.117 11.860 -2.274 1.00 0.00 213 HIS A C 20
ATOM 36127 O O . HIS A 1 39 ? -0.236 12.405 -1.229 1.00 0.00 213 HIS A O 20
ATOM 36142 N N . PHE A 1 40 ? 1.331 11.351 -2.450 1.00 0.00 214 PHE A N 20
ATOM 36143 C CA . PHE A 1 40 ? 2.341 11.406 -1.400 1.00 0.00 214 PHE A CA 20
ATOM 36144 C C . PHE A 1 40 ? 3.319 12.557 -1.642 1.00 0.00 214 PHE A C 20
ATOM 36145 O O . PHE A 1 40 ? 3.994 12.599 -2.672 1.00 0.00 214 PHE A O 20
ATOM 36162 N N . PRO A 1 41 ? 3.414 13.510 -0.694 1.00 0.00 215 PRO A N 20
ATOM 36163 C CA . PRO A 1 41 ? 4.318 14.659 -0.821 1.00 0.00 215 PRO A CA 20
ATOM 36164 C C . PRO A 1 41 ? 5.763 14.234 -1.056 1.00 0.00 215 PRO A C 20
ATOM 36165 O O . PRO A 1 41 ? 6.057 13.045 -1.191 1.00 0.00 215 PRO A O 20
ATOM 36176 N N . LEU A 1 42 ? 6.662 15.212 -1.104 1.00 0.00 216 LEU A N 20
ATOM 36177 C CA . LEU A 1 42 ? 8.078 14.940 -1.322 1.00 0.00 216 LEU A CA 20
ATOM 36178 C C . LEU A 1 42 ? 8.931 15.609 -0.246 1.00 0.00 216 LEU A C 20
ATOM 36179 O O . LEU A 1 42 ? 8.448 16.456 0.502 1.00 0.00 216 LEU A O 20
ATOM 36195 N N . PRO A 1 43 ? 10.220 15.233 -0.156 1.00 0.00 217 PRO A N 20
ATOM 36196 C CA . PRO A 1 43 ? 11.138 15.802 0.836 1.00 0.00 217 PRO A CA 20
ATOM 36197 C C . PRO A 1 43 ? 11.473 17.262 0.545 1.00 0.00 217 PRO A C 20
ATOM 36198 O O . PRO A 1 43 ? 12.156 17.571 -0.431 1.00 0.00 217 PRO A O 20
ATOM 36209 N N . SER A 1 44 ? 10.986 18.156 1.399 1.00 0.00 218 SER A N 20
ATOM 36210 C CA . SER A 1 44 ? 11.233 19.584 1.236 1.00 0.00 218 SER A CA 20
ATOM 36211 C C . SER A 1 44 ? 12.065 20.128 2.393 1.00 0.00 218 SER A C 20
ATOM 36212 O O . SER A 1 44 ? 11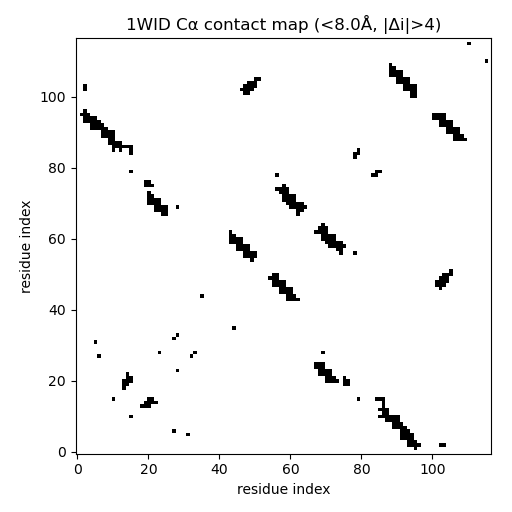.891 21.273 2.811 1.00 0.00 218 SER A O 20
ATOM 36220 N N . SER A 1 45 ? 12.970 19.302 2.905 1.00 0.00 219 SER A N 20
ATOM 36221 C CA . SER A 1 45 ? 13.831 19.699 4.012 1.00 0.00 219 SER A CA 20
ATOM 36222 C C . SER A 1 45 ? 15.289 19.358 3.718 1.00 0.00 219 SER A C 20
ATOM 36223 O O . SER A 1 45 ? 15.584 18.350 3.077 1.00 0.00 219 SER A O 20
ATOM 36231 N N . ASN A 1 46 ? 16.197 20.205 4.194 1.00 0.00 220 ASN A N 20
ATOM 36232 C CA . ASN A 1 46 ? 17.623 19.993 3.981 1.00 0.00 220 ASN A CA 20
ATOM 36233 C C . ASN A 1 46 ? 18.269 19.364 5.212 1.00 0.00 220 ASN A C 20
ATOM 36234 O O . ASN A 1 46 ? 19.443 19.600 5.498 1.00 0.00 220 ASN A O 20
ATOM 36245 N N . VAL A 1 47 ? 17.494 18.563 5.938 1.00 0.00 221 VAL A N 20
ATOM 36246 C CA . VAL A 1 47 ? 17.991 17.901 7.138 1.00 0.00 221 VAL A CA 20
ATOM 36247 C C . VAL A 1 47 ? 17.593 16.431 7.163 1.00 0.00 221 VAL A C 20
ATOM 36248 O O . VAL A 1 47 ? 18.414 15.558 7.441 1.00 0.00 221 VAL A O 20
ATOM 36261 N N . SER A 1 48 ? 16.326 16.168 6.871 1.00 0.00 222 SER A N 20
ATOM 36262 C CA . SER A 1 48 ? 15.811 14.803 6.859 1.00 0.00 222 SER A CA 20
ATOM 36263 C C . SER A 1 48 ? 14.898 14.576 5.659 1.00 0.00 222 SER A C 20
ATOM 36264 O O . SER A 1 48 ? 13.852 15.213 5.532 1.00 0.00 222 SER A O 20
ATOM 36272 N N . VAL A 1 49 ? 15.300 13.664 4.779 1.00 0.00 223 VAL A N 20
ATOM 36273 C CA . VAL A 1 49 ? 14.518 13.353 3.589 1.00 0.00 223 VAL A CA 20
ATOM 36274 C C . VAL A 1 49 ? 14.122 11.879 3.561 1.00 0.00 223 VAL A C 20
ATOM 36275 O O . VAL A 1 49 ? 12.971 11.541 3.289 1.00 0.00 223 VAL A O 20
ATOM 36288 N N . LYS A 1 50 ? 15.086 11.007 3.839 1.00 0.00 224 LYS A N 20
ATOM 36289 C CA . LYS A 1 50 ? 14.837 9.570 3.844 1.00 0.00 224 LYS A CA 20
ATOM 36290 C C . LYS A 1 50 ? 14.403 9.097 5.228 1.00 0.00 224 LYS A C 20
ATOM 36291 O O . LYS A 1 50 ? 15.079 9.354 6.224 1.00 0.00 224 LYS A O 20
ATOM 36310 N N . GLY A 1 51 ? 13.269 8.405 5.282 1.00 0.00 225 GLY A N 20
ATOM 36311 C CA . GLY A 1 51 ? 12.763 7.906 6.548 1.00 0.00 225 GLY A CA 20
ATOM 36312 C C . GLY A 1 51 ? 11.367 8.413 6.854 1.00 0.00 225 GLY A C 20
ATOM 36313 O O . GLY A 1 51 ? 11.198 9.536 7.331 1.00 0.00 225 GLY A O 20
ATOM 36317 N N . VAL A 1 52 ? 10.366 7.584 6.582 1.00 0.00 226 VAL A N 20
ATOM 36318 C CA . VAL A 1 52 ? 8.979 7.952 6.833 1.00 0.00 226 VAL A CA 20
ATOM 36319 C C . VAL A 1 52 ? 8.176 6.759 7.341 1.00 0.00 226 VAL A C 20
ATOM 36320 O O . VAL A 1 52 ? 8.568 5.608 7.147 1.00 0.00 226 VAL A O 20
ATOM 36333 N N . LEU A 1 53 ? 7.055 7.041 7.993 1.00 0.00 227 LEU A N 20
ATOM 36334 C CA . LEU A 1 53 ? 6.197 5.991 8.529 1.00 0.00 227 LEU A CA 20
ATOM 36335 C C . LEU A 1 53 ? 4.743 6.212 8.122 1.00 0.00 227 LEU A C 20
ATOM 36336 O O . LEU A 1 53 ? 4.130 7.211 8.494 1.00 0.00 227 LEU A O 20
ATOM 36352 N N . LEU A 1 54 ? 4.200 5.271 7.355 1.00 0.00 228 LEU A N 20
ATOM 36353 C CA . LEU A 1 54 ? 2.818 5.363 6.897 1.00 0.00 228 LEU A CA 20
ATOM 36354 C C . LEU A 1 54 ? 1.940 4.343 7.615 1.00 0.00 228 LEU A C 20
ATOM 36355 O O . LEU A 1 54 ? 2.296 3.169 7.726 1.00 0.00 228 LEU A O 20
ATOM 36371 N N . ASN A 1 55 ? 0.791 4.798 8.099 1.00 0.00 229 ASN A N 20
ATOM 36372 C CA . ASN A 1 55 ? -0.140 3.925 8.806 1.00 0.00 229 ASN A CA 20
ATOM 36373 C C . ASN A 1 55 ? -1.289 3.504 7.896 1.00 0.00 229 ASN A C 20
ATOM 36374 O O . ASN A 1 55 ? -1.981 4.346 7.325 1.00 0.00 229 ASN A O 20
ATOM 36385 N N . PHE A 1 56 ? -1.485 2.196 7.766 1.00 0.00 230 PHE A N 20
ATOM 36386 C CA . PHE A 1 56 ? -2.550 1.662 6.926 1.00 0.00 230 PHE A CA 20
ATOM 36387 C C . PHE A 1 56 ? -3.500 0.788 7.740 1.00 0.00 230 PHE A C 20
ATOM 36388 O O . PHE A 1 56 ? -3.080 0.091 8.663 1.00 0.00 230 PHE A O 20
ATOM 36405 N N . GLU A 1 57 ? -4.781 0.832 7.389 1.00 0.00 231 GLU A N 20
ATOM 36406 C CA . GLU A 1 57 ? -5.791 0.043 8.087 1.00 0.00 231 GLU A CA 20
ATOM 36407 C C . GLU A 1 57 ? -6.392 -1.009 7.162 1.00 0.00 231 GLU A C 20
ATOM 36408 O O . GLU A 1 57 ? -6.432 -0.830 5.945 1.00 0.00 231 GLU A O 20
ATOM 36420 N N . ASP A 1 58 ? -6.864 -2.105 7.748 1.00 0.00 232 ASP A N 20
ATOM 36421 C CA . ASP A 1 58 ? -7.464 -3.186 6.974 1.00 0.00 232 ASP A CA 20
ATOM 36422 C C . ASP A 1 58 ? -8.985 -3.152 7.080 1.00 0.00 232 ASP A C 20
ATOM 36423 O O . ASP A 1 58 ? -9.537 -2.843 8.137 1.00 0.00 232 ASP A O 20
ATOM 36432 N N . VAL A 1 59 ? -9.654 -3.469 5.976 1.00 0.00 233 VAL A N 20
ATOM 36433 C CA . VAL A 1 59 ? -11.113 -3.476 5.936 1.00 0.00 233 VAL A CA 20
ATOM 36434 C C . VAL A 1 59 ? -11.700 -4.409 6.993 1.00 0.00 233 VAL A C 20
ATOM 36435 O O . VAL A 1 59 ? -12.861 -4.267 7.379 1.00 0.00 233 VAL A O 20
ATOM 36448 N N . ASN A 1 60 ? -10.897 -5.361 7.458 1.00 0.00 234 ASN A N 20
ATOM 36449 C CA . ASN A 1 60 ? -11.348 -6.311 8.470 1.00 0.00 234 ASN A CA 20
ATOM 36450 C C . ASN A 1 60 ? -10.987 -5.834 9.874 1.00 0.00 234 ASN A C 20
ATOM 36451 O O . ASN A 1 60 ? -10.663 -6.638 10.749 1.00 0.00 234 ASN A O 20
ATOM 36462 N N . GLY A 1 61 ? -11.051 -4.522 10.086 1.00 0.00 235 GLY A N 20
ATOM 36463 C CA . GLY A 1 61 ? -10.733 -3.962 11.387 1.00 0.00 235 GLY A CA 20
ATOM 36464 C C . GLY A 1 61 ? -9.352 -4.356 11.874 1.00 0.00 235 GLY A C 20
ATOM 36465 O O . GLY A 1 61 ? -9.218 -5.046 12.887 1.00 0.00 235 GLY A O 20
ATOM 36469 N N . LYS A 1 62 ? -8.323 -3.917 11.159 1.00 0.00 236 LYS A N 20
ATOM 36470 C CA . LYS A 1 62 ? -6.947 -4.228 11.530 1.00 0.00 236 LYS A CA 20
ATOM 36471 C C . LYS A 1 62 ? -6.020 -3.057 11.216 1.00 0.00 236 LYS A C 20
ATOM 36472 O O . LYS A 1 62 ? -6.392 -2.135 10.490 1.00 0.00 236 LYS A O 20
ATOM 36491 N N . VAL A 1 63 ? -4.813 -3.100 11.770 1.00 0.00 237 VAL A N 20
ATOM 36492 C CA . VAL A 1 63 ? -3.833 -2.042 11.550 1.00 0.00 237 VAL A CA 20
ATOM 36493 C C . VAL A 1 63 ? -2.616 -2.566 10.799 1.00 0.00 237 VAL A C 20
ATOM 36494 O O . VAL A 1 63 ? -2.345 -3.767 10.793 1.00 0.00 237 VAL A O 20
ATOM 36507 N N . TRP A 1 64 ? -1.882 -1.657 10.164 1.00 0.00 238 TRP A N 20
ATOM 36508 C CA . TRP A 1 64 ? -0.691 -2.026 9.408 1.00 0.00 238 TRP A CA 20
ATOM 36509 C C . TRP A 1 64 ? 0.307 -0.872 9.368 1.00 0.00 238 TRP A C 20
ATOM 36510 O O . TRP A 1 64 ? -0.050 0.257 9.028 1.00 0.00 238 TRP A O 20
ATOM 36531 N N . ARG A 1 65 ? 1.555 -1.160 9.723 1.00 0.00 239 ARG A N 20
ATOM 36532 C CA . ARG A 1 65 ? 2.602 -0.144 9.729 1.00 0.00 239 ARG A CA 20
ATOM 36533 C C . ARG A 1 65 ? 3.697 -0.482 8.723 1.00 0.00 239 ARG A C 20
ATOM 36534 O O . ARG A 1 65 ? 4.197 -1.606 8.688 1.00 0.00 239 ARG A O 20
ATOM 36555 N N . PHE A 1 66 ? 4.066 0.501 7.908 1.00 0.00 240 PHE A N 20
ATOM 36556 C CA . PHE A 1 66 ? 5.104 0.310 6.901 1.00 0.00 240 PHE A CA 20
ATOM 36557 C C . PHE A 1 66 ? 6.027 1.524 6.835 1.00 0.00 240 PHE A C 20
ATOM 36558 O O . PHE A 1 66 ? 5.686 2.600 7.322 1.00 0.00 240 PHE A O 20
ATOM 36575 N N . ARG A 1 67 ? 7.196 1.341 6.229 1.00 0.00 241 ARG A N 20
ATOM 36576 C CA . ARG A 1 67 ? 8.166 2.422 6.099 1.00 0.00 241 ARG A CA 20
ATOM 36577 C C . ARG A 1 67 ? 8.304 2.857 4.644 1.00 0.00 241 ARG A C 20
ATOM 36578 O O . ARG A 1 67 ? 8.363 2.023 3.739 1.00 0.00 241 ARG A O 20
ATOM 36599 N N . TYR A 1 68 ? 8.357 4.166 4.425 1.00 0.00 242 TYR A N 20
ATOM 36600 C CA . TYR A 1 68 ? 8.489 4.713 3.080 1.00 0.00 242 TYR A CA 20
ATOM 36601 C C . TYR A 1 68 ? 9.958 4.826 2.682 1.00 0.00 242 TYR A C 20
ATOM 36602 O O . TYR A 1 68 ? 10.744 5.490 3.357 1.00 0.00 242 TYR A O 20
ATOM 36620 N N . SER A 1 69 ? 10.320 4.175 1.582 1.00 0.00 243 SER A N 20
ATOM 36621 C CA . SER A 1 69 ? 11.693 4.202 1.093 1.00 0.00 243 SER A CA 20
ATOM 36622 C C . SER A 1 69 ? 11.751 4.721 -0.341 1.00 0.00 243 SER A C 20
ATOM 36623 O O . SER A 1 69 ? 10.737 4.767 -1.036 1.00 0.00 243 SER A O 20
ATOM 36631 N N . TYR A 1 70 ? 12.944 5.113 -0.774 1.00 0.00 244 TYR A N 20
ATOM 36632 C CA . TYR A 1 70 ? 13.136 5.632 -2.124 1.00 0.00 244 TYR A CA 20
ATOM 36633 C C . TYR A 1 70 ? 14.186 4.816 -2.873 1.00 0.00 244 TYR A C 20
ATOM 36634 O O . TYR A 1 70 ? 15.371 4.854 -2.538 1.00 0.00 244 TYR A O 20
ATOM 36652 N N . TRP A 1 71 ? 13.746 4.076 -3.887 1.00 0.00 245 TRP A N 20
ATOM 36653 C CA . TRP A 1 71 ? 14.652 3.251 -4.677 1.00 0.00 245 TRP A CA 20
ATOM 36654 C C . TRP A 1 71 ? 14.874 3.851 -6.063 1.00 0.00 245 TRP A C 20
ATOM 36655 O O . TRP A 1 71 ? 14.081 4.666 -6.534 1.00 0.00 245 TRP A O 20
ATOM 36676 N N . ASN A 1 72 ? 15.965 3.445 -6.706 1.00 0.00 246 ASN A N 20
ATOM 36677 C CA . ASN A 1 72 ? 16.303 3.944 -8.035 1.00 0.00 246 ASN A CA 20
ATOM 36678 C C . ASN A 1 72 ? 16.591 5.441 -7.980 1.00 0.00 246 ASN A C 20
ATOM 36679 O O . ASN A 1 72 ? 15.931 6.239 -8.646 1.00 0.00 246 ASN A O 20
ATOM 36690 N N . SER A 1 73 ? 17.577 5.817 -7.170 1.00 0.00 247 SER A N 20
ATOM 36691 C CA . SER A 1 73 ? 17.949 7.220 -7.014 1.00 0.00 247 SER A CA 20
ATOM 36692 C C . SER A 1 73 ? 16.808 8.001 -6.372 1.00 0.00 247 SER A C 20
ATOM 36693 O O . SER A 1 73 ? 16.821 8.265 -5.168 1.00 0.00 247 SER A O 20
ATOM 36701 N N . SER A 1 74 ? 15.817 8.363 -7.180 1.00 0.00 248 SER A N 20
ATOM 36702 C CA . SER A 1 74 ? 14.663 9.105 -6.693 1.00 0.00 248 SER A CA 20
ATOM 36703 C C . SER A 1 74 ? 13.512 9.064 -7.699 1.00 0.00 248 SER A C 20
ATOM 36704 O O . SER A 1 74 ? 12.630 9.922 -7.680 1.00 0.00 248 SER A O 20
ATOM 36712 N N . GLN A 1 75 ? 13.531 8.067 -8.581 1.00 0.00 249 GLN A N 20
ATOM 36713 C CA . GLN A 1 75 ? 12.495 7.924 -9.595 1.00 0.00 249 GLN A CA 20
ATOM 36714 C C . GLN A 1 75 ? 11.342 7.049 -9.109 1.00 0.00 249 GLN A C 20
ATOM 36715 O O . GLN A 1 75 ? 10.175 7.360 -9.349 1.00 0.00 249 GLN A O 20
ATOM 36729 N N . SER A 1 76 ? 11.668 5.945 -8.443 1.00 0.00 250 SER A N 20
ATOM 36730 C CA . SER A 1 76 ? 10.645 5.026 -7.952 1.00 0.00 250 SER A CA 20
ATOM 36731 C C . SER A 1 76 ? 10.620 4.970 -6.429 1.00 0.00 250 SER A C 20
ATOM 36732 O O . SER A 1 76 ? 11.649 5.112 -5.771 1.00 0.00 250 SER A O 20
ATOM 36740 N N . TYR A 1 77 ? 9.428 4.752 -5.878 1.00 0.00 251 TYR A N 20
ATOM 36741 C CA . TYR A 1 77 ? 9.250 4.664 -4.433 1.00 0.00 251 TYR A CA 20
ATOM 36742 C C . TYR A 1 77 ? 9.026 3.215 -4.012 1.00 0.00 251 TYR A C 20
ATOM 36743 O O . TYR A 1 77 ? 8.651 2.375 -4.830 1.00 0.00 251 TYR A O 20
ATOM 36761 N N . VAL A 1 78 ? 9.255 2.925 -2.736 1.00 0.00 252 VAL A N 20
ATOM 36762 C CA . VAL A 1 78 ? 9.071 1.571 -2.220 1.00 0.00 252 VAL A CA 20
ATOM 36763 C C . VAL A 1 78 ? 8.734 1.582 -0.734 1.00 0.00 252 VAL A C 20
ATOM 36764 O O . VAL A 1 78 ? 9.207 2.434 0.017 1.00 0.00 252 VAL A O 20
ATOM 36777 N N . LEU A 1 79 ? 7.913 0.623 -0.316 1.00 0.00 253 LEU A N 20
ATOM 36778 C CA . LEU A 1 79 ? 7.509 0.512 1.082 1.00 0.00 253 LEU A CA 20
ATOM 36779 C C . LEU A 1 79 ? 8.199 -0.672 1.751 1.00 0.00 253 LEU A C 20
ATOM 36780 O O . LEU A 1 79 ? 7.682 -1.792 1.739 1.00 0.00 253 LEU A O 20
ATOM 36796 N N . THR A 1 80 ? 9.367 -0.422 2.330 1.00 0.00 254 THR A N 20
ATOM 36797 C CA . THR A 1 80 ? 10.127 -1.469 3.001 1.00 0.00 254 THR A CA 20
ATOM 36798 C C . THR A 1 80 ? 9.750 -1.567 4.476 1.00 0.00 254 THR A C 20
ATOM 36799 O O . THR A 1 80 ? 9.105 -0.674 5.022 1.00 0.00 254 THR A O 20
ATOM 36810 N N . LYS A 1 81 ? 10.158 -2.661 5.114 1.00 0.00 255 LYS A N 20
ATOM 36811 C CA . LYS A 1 81 ? 9.863 -2.879 6.527 1.00 0.00 255 LYS A CA 20
ATOM 36812 C C . LYS A 1 81 ? 8.360 -2.966 6.766 1.00 0.00 255 LYS A C 20
ATOM 36813 O O . LYS A 1 81 ? 7.615 -2.039 6.447 1.00 0.00 255 LYS A O 20
ATOM 36832 N N . GLY A 1 82 ? 7.919 -4.084 7.332 1.00 0.00 256 GLY A N 20
ATOM 36833 C CA . GLY A 1 82 ? 6.506 -4.270 7.607 1.00 0.00 256 GLY A CA 20
ATOM 36834 C C . GLY A 1 82 ? 5.805 -5.068 6.525 1.00 0.00 256 GLY A C 20
ATOM 36835 O O . GLY A 1 82 ? 4.829 -5.766 6.793 1.00 0.00 256 GLY A O 20
ATOM 36839 N N . TRP A 1 83 ? 6.308 -4.964 5.298 1.00 0.00 257 TRP A N 20
ATOM 36840 C CA . TRP A 1 83 ? 5.725 -5.682 4.170 1.00 0.00 257 TRP A CA 20
ATOM 36841 C C . TRP A 1 83 ? 5.759 -7.189 4.408 1.00 0.00 257 TRP A C 20
ATOM 36842 O O . TRP A 1 83 ? 4.889 -7.921 3.938 1.00 0.00 257 TRP A O 20
ATOM 36863 N N . SER A 1 84 ? 6.769 -7.644 5.143 1.00 0.00 258 SER A N 20
ATOM 36864 C CA . SER A 1 84 ? 6.916 -9.064 5.443 1.00 0.00 258 SER A CA 20
ATOM 36865 C C . SER A 1 84 ? 5.778 -9.556 6.331 1.00 0.00 258 SER A C 20
ATOM 36866 O O . SER A 1 84 ? 5.128 -10.555 6.028 1.00 0.00 258 SER A O 20
ATOM 36874 N N . ARG A 1 85 ? 5.542 -8.844 7.430 1.00 0.00 259 ARG A N 20
ATOM 36875 C CA . ARG A 1 85 ? 4.482 -9.207 8.364 1.00 0.00 259 ARG A CA 20
ATOM 36876 C C . ARG A 1 85 ? 3.122 -9.211 7.671 1.00 0.00 259 ARG A C 20
ATOM 36877 O O . ARG A 1 85 ? 2.277 -10.062 7.946 1.00 0.00 259 ARG A O 20
ATOM 36898 N N . PHE A 1 86 ? 2.919 -8.251 6.774 1.00 0.00 260 PHE A N 20
ATOM 36899 C CA . PHE A 1 86 ? 1.660 -8.143 6.044 1.00 0.00 260 PHE A CA 20
ATOM 36900 C C . PHE A 1 86 ? 1.483 -9.319 5.091 1.00 0.00 260 PHE A C 20
ATOM 36901 O O . PHE A 1 86 ? 0.480 -10.032 5.147 1.00 0.00 260 PHE A O 20
ATOM 36918 N N . VAL A 1 87 ? 2.462 -9.516 4.212 1.00 0.00 261 VAL A N 20
ATOM 36919 C CA . VAL A 1 87 ? 2.413 -10.606 3.245 1.00 0.00 261 VAL A CA 20
ATOM 36920 C C . VAL A 1 87 ? 2.311 -11.958 3.944 1.00 0.00 261 VAL A C 20
ATOM 36921 O O . VAL A 1 87 ? 1.701 -12.892 3.423 1.00 0.00 261 VAL A O 20
ATOM 36934 N N . LYS A 1 88 ? 2.911 -12.056 5.125 1.00 0.00 262 LYS A N 20
ATOM 36935 C CA . LYS A 1 88 ? 2.887 -13.295 5.894 1.00 0.00 262 LYS A CA 20
ATOM 36936 C C . LYS A 1 88 ? 1.527 -13.504 6.550 1.00 0.00 262 LYS A C 20
ATOM 36937 O O . LYS A 1 88 ? 1.032 -14.628 6.631 1.00 0.00 262 LYS A O 20
ATOM 36956 N N . GLU A 1 89 ? 0.928 -12.415 7.021 1.00 0.00 263 GLU A N 20
ATOM 36957 C CA . GLU A 1 89 ? -0.377 -12.481 7.673 1.00 0.00 263 GLU A CA 20
ATOM 36958 C C . GLU A 1 89 ? -1.431 -13.044 6.727 1.00 0.00 263 GLU A C 20
ATOM 36959 O O . GLU A 1 89 ? -2.050 -14.070 7.011 1.00 0.00 263 GLU A O 20
ATOM 36971 N N . LYS A 1 90 ? -1.633 -12.367 5.600 1.00 0.00 264 LYS A N 20
ATOM 36972 C CA . LYS A 1 90 ? -2.615 -12.801 4.613 1.00 0.00 264 LYS A CA 20
ATOM 36973 C C . LYS A 1 90 ? -2.017 -13.817 3.640 1.00 0.00 264 LYS A C 20
ATOM 36974 O O . LYS A 1 90 ? -2.676 -14.234 2.687 1.00 0.00 264 LYS A O 20
ATOM 36993 N N . ASN A 1 91 ? -0.770 -14.215 3.881 1.00 0.00 265 ASN A N 20
ATOM 36994 C CA . ASN A 1 91 ? -0.097 -15.182 3.021 1.00 0.00 265 ASN A CA 20
ATOM 36995 C C . ASN A 1 91 ? -0.061 -14.693 1.575 1.00 0.00 265 ASN A C 20
ATOM 36996 O O . ASN A 1 91 ? -0.137 -15.489 0.639 1.00 0.00 265 ASN A O 20
ATOM 37007 N N . LEU A 1 92 ? 0.056 -13.381 1.403 1.00 0.00 266 LEU A N 20
ATOM 37008 C CA . LEU A 1 92 ? 0.101 -12.785 0.073 1.00 0.00 266 LEU A CA 20
ATOM 37009 C C . LEU A 1 92 ? 1.271 -13.341 -0.734 1.00 0.00 266 LEU A C 20
ATOM 37010 O O . LEU A 1 92 ? 2.281 -13.763 -0.171 1.00 0.00 266 LEU A O 20
ATOM 37026 N N . ARG A 1 93 ? 1.126 -13.336 -2.055 1.00 0.00 267 ARG A N 20
ATOM 37027 C CA . ARG A 1 93 ? 2.169 -13.839 -2.941 1.00 0.00 267 ARG A CA 20
ATOM 37028 C C . ARG A 1 93 ? 2.007 -13.273 -4.348 1.00 0.00 267 ARG A C 20
ATOM 37029 O O . ARG A 1 93 ? 1.091 -12.494 -4.612 1.00 0.00 267 ARG A O 20
ATOM 37050 N N . ALA A 1 94 ? 2.902 -13.670 -5.245 1.00 0.00 268 ALA A N 20
ATOM 37051 C CA . ALA A 1 94 ? 2.858 -13.202 -6.626 1.00 0.00 268 ALA A CA 20
ATOM 37052 C C . ALA A 1 94 ? 1.575 -13.654 -7.318 1.00 0.00 268 ALA A C 20
ATOM 37053 O O . ALA A 1 94 ? 1.125 -14.783 -7.133 1.00 0.00 268 ALA A O 20
ATOM 37060 N N . GLY A 1 95 ? 0.993 -12.762 -8.114 1.00 0.00 269 GLY A N 20
ATOM 37061 C CA . GLY A 1 95 ? -0.231 -13.089 -8.820 1.00 0.00 269 GLY A CA 20
ATOM 37062 C C . GLY A 1 95 ? -1.454 -12.457 -8.186 1.00 0.00 269 GLY A C 20
ATOM 37063 O O . GLY A 1 95 ? -2.545 -13.023 -8.224 1.00 0.00 269 GLY A O 20
ATOM 37067 N N . ASP A 1 96 ? -1.271 -11.278 -7.599 1.00 0.00 270 ASP A N 20
ATOM 37068 C CA . ASP A 1 96 ? -2.368 -10.567 -6.954 1.00 0.00 270 ASP A CA 20
ATOM 37069 C C . ASP A 1 96 ? -2.296 -9.072 -7.252 1.00 0.00 270 ASP A C 20
ATOM 37070 O O . ASP A 1 96 ? -1.439 -8.621 -8.012 1.00 0.00 270 ASP A O 20
ATOM 37079 N N . VAL A 1 97 ? -3.201 -8.311 -6.647 1.00 0.00 271 VAL A N 20
ATOM 37080 C CA . VAL A 1 97 ? -3.240 -6.867 -6.846 1.00 0.00 271 VAL A CA 20
ATOM 37081 C C . VAL A 1 97 ? -3.202 -6.128 -5.512 1.00 0.00 271 VAL A C 20
ATOM 37082 O O . VAL A 1 97 ? -3.750 -6.597 -4.515 1.00 0.00 271 VAL A O 20
ATOM 37095 N N . VAL A 1 98 ? -2.550 -4.970 -5.501 1.00 0.00 272 VAL A N 20
ATOM 37096 C CA . VAL A 1 98 ? -2.438 -4.166 -4.290 1.00 0.00 272 VAL A CA 20
ATOM 37097 C C . VAL A 1 98 ? -3.035 -2.778 -4.496 1.00 0.00 272 VAL A C 20
ATOM 37098 O O . VAL A 1 98 ? -2.543 -1.994 -5.306 1.00 0.00 272 VAL A O 20
ATOM 37111 N N . SER A 1 99 ? -4.099 -2.482 -3.757 1.00 0.00 273 SER A N 20
ATOM 37112 C CA . SER A 1 99 ? -4.764 -1.189 -3.859 1.00 0.00 273 SER A CA 20
ATOM 37113 C C . SER A 1 99 ? -4.509 -0.345 -2.614 1.00 0.00 273 SER A C 20
ATOM 37114 O O . SER A 1 99 ? -4.183 -0.872 -1.550 1.00 0.00 273 SER A O 20
ATOM 37122 N N . PHE A 1 100 ? -4.658 0.968 -2.756 1.00 0.00 274 PHE A N 20
ATOM 37123 C CA . PHE A 1 100 ? -4.444 1.887 -1.644 1.00 0.00 274 PHE A CA 20
ATOM 37124 C C . PHE A 1 100 ? -5.421 3.055 -1.708 1.00 0.00 274 PHE A C 20
ATOM 37125 O O . PHE A 1 100 ? -5.536 3.726 -2.732 1.00 0.00 274 PHE A O 20
ATOM 37142 N N . SER A 1 101 ? -6.127 3.291 -0.604 1.00 0.00 275 SER A N 20
ATOM 37143 C CA . SER A 1 101 ? -7.096 4.378 -0.536 1.00 0.00 275 SER A CA 20
ATOM 37144 C C . SER A 1 101 ? -6.650 5.440 0.467 1.00 0.00 275 SER A C 20
ATOM 37145 O O . SER A 1 101 ? -5.662 5.262 1.177 1.00 0.00 275 SER A O 20
ATOM 37153 N N . ARG A 1 102 ? -7.389 6.544 0.516 1.00 0.00 276 ARG A N 20
ATOM 37154 C CA . ARG A 1 102 ? -7.070 7.635 1.431 1.00 0.00 276 ARG A CA 20
ATOM 37155 C C . ARG A 1 102 ? -8.342 8.244 2.014 1.00 0.00 276 ARG A C 20
ATOM 37156 O O . ARG A 1 102 ? -9.386 8.268 1.362 1.00 0.00 276 ARG A O 20
ATOM 37177 N N . SER A 1 103 ? -8.245 8.737 3.244 1.00 0.00 277 SER A N 20
ATOM 37178 C CA . SER A 1 103 ? -9.388 9.345 3.915 1.00 0.00 277 SER A CA 20
ATOM 37179 C C . SER A 1 103 ? -9.438 10.847 3.650 1.00 0.00 277 SER A C 20
ATOM 37180 O O . SER A 1 103 ? -8.429 11.459 3.298 1.00 0.00 277 SER A O 20
ATOM 37188 N N . ASN A 1 104 ? -10.618 11.434 3.821 1.00 0.00 278 ASN A N 20
ATOM 37189 C CA . ASN A 1 104 ? -10.799 12.865 3.600 1.00 0.00 278 ASN A CA 20
ATOM 37190 C C . ASN A 1 104 ? -9.995 13.675 4.612 1.00 0.00 278 ASN A C 20
ATOM 37191 O O . ASN A 1 104 ? -9.475 14.745 4.292 1.00 0.00 278 ASN A O 20
ATOM 37202 N N . GLY A 1 105 ? -9.895 13.158 5.832 1.00 0.00 279 GLY A N 20
ATOM 37203 C CA . GLY A 1 105 ? -9.152 13.846 6.870 1.00 0.00 279 GLY A CA 20
ATOM 37204 C C . GLY A 1 105 ? -7.822 13.183 7.169 1.00 0.00 279 GLY A C 20
ATOM 37205 O O . GLY A 1 105 ? -7.743 11.961 7.291 1.00 0.00 279 GLY A O 20
ATOM 37209 N N . GLN A 1 106 ? -6.773 13.992 7.283 1.00 0.00 280 GLN A N 20
ATOM 37210 C CA . GLN A 1 106 ? -5.439 13.475 7.567 1.00 0.00 280 GLN A CA 20
ATOM 37211 C C . GLN A 1 106 ? -4.978 12.522 6.469 1.00 0.00 280 GLN A C 20
ATOM 37212 O O . GLN A 1 106 ? -5.519 11.425 6.320 1.00 0.00 280 GLN A O 20
ATOM 37226 N N . ASP A 1 107 ? -3.979 12.946 5.705 1.00 0.00 281 ASP A N 20
ATOM 37227 C CA . ASP A 1 107 ? -3.446 12.128 4.621 1.00 0.00 281 ASP A CA 20
ATOM 37228 C C . ASP A 1 107 ? -2.796 10.860 5.165 1.00 0.00 281 ASP A C 20
ATOM 37229 O O . ASP A 1 107 ? -2.743 9.835 4.482 1.00 0.00 281 ASP A O 20
ATOM 37238 N N . GLN A 1 108 ? -2.301 10.932 6.397 1.00 0.00 282 GLN A N 20
ATOM 37239 C CA . GLN A 1 108 ? -1.654 9.789 7.031 1.00 0.00 282 GLN A CA 20
ATOM 37240 C C . GLN A 1 108 ? -2.590 8.585 7.075 1.00 0.00 282 GLN A C 20
ATOM 37241 O O . GLN A 1 108 ? -2.151 7.440 6.975 1.00 0.00 282 GLN A O 20
ATOM 37255 N N . GLN A 1 109 ? -3.882 8.854 7.225 1.00 0.00 283 GLN A N 20
ATOM 37256 C CA . GLN A 1 109 ? -4.883 7.794 7.282 1.00 0.00 283 GLN A CA 20
ATOM 37257 C C . GLN A 1 109 ? -5.055 7.137 5.916 1.00 0.00 283 GLN A C 20
ATOM 37258 O O . GLN A 1 109 ? -5.681 7.704 5.019 1.00 0.00 283 GLN A O 20
ATOM 37272 N N . LEU A 1 110 ? -4.496 5.941 5.764 1.00 0.00 284 LEU A N 20
ATOM 37273 C CA . LEU A 1 110 ? -4.587 5.209 4.507 1.00 0.00 284 LEU A CA 20
ATOM 37274 C C . LEU A 1 110 ? -5.184 3.823 4.723 1.00 0.00 284 LEU A C 20
ATOM 37275 O O . LEU A 1 110 ? -5.484 3.436 5.853 1.00 0.00 284 LEU A O 20
ATOM 37291 N N . TYR A 1 111 ? -5.349 3.079 3.634 1.00 0.00 285 TYR A N 20
ATOM 37292 C CA . TYR A 1 111 ? -5.908 1.735 3.705 1.00 0.00 285 TYR A CA 20
ATOM 37293 C C . TYR A 1 111 ? -5.265 0.825 2.665 1.00 0.00 285 TYR A C 20
ATOM 37294 O O . TYR A 1 111 ? -4.647 1.296 1.711 1.00 0.00 285 TYR A O 20
ATOM 37312 N N . ILE A 1 112 ? -5.411 -0.483 2.856 1.00 0.00 286 ILE A N 20
ATOM 37313 C CA . ILE A 1 112 ? -4.841 -1.457 1.933 1.00 0.00 286 ILE A CA 20
ATOM 37314 C C . ILE A 1 112 ? -5.890 -2.473 1.491 1.00 0.00 286 ILE A C 20
ATOM 37315 O O . ILE A 1 112 ? -6.507 -3.145 2.317 1.00 0.00 286 ILE A O 20
ATOM 37331 N N . GLY A 1 113 ? -6.088 -2.579 0.180 1.00 0.00 287 GLY A N 20
ATOM 37332 C CA . GLY A 1 113 ? -7.061 -3.514 -0.352 1.00 0.00 287 GLY A CA 20
ATOM 37333 C C . GLY A 1 113 ? -6.491 -4.374 -1.462 1.00 0.00 287 GLY A C 20
ATOM 37334 O O . GLY A 1 113 ? -6.317 -3.912 -2.589 1.00 0.00 287 GLY A O 20
ATOM 37338 N N . TRP A 1 114 ? -6.198 -5.632 -1.142 1.00 0.00 288 TRP A N 20
ATOM 37339 C CA . TRP A 1 114 ? -5.644 -6.559 -2.121 1.00 0.00 288 TRP A CA 20
ATOM 37340 C C . TRP A 1 114 ? -6.747 -7.378 -2.782 1.00 0.00 288 TRP A C 20
ATOM 37341 O O . TRP A 1 114 ? -7.859 -7.476 -2.262 1.00 0.00 288 TRP A O 20
ATOM 37362 N N . LYS A 1 115 ? -6.432 -7.969 -3.930 1.00 0.00 289 LYS A N 20
ATOM 37363 C CA . LYS A 1 115 ? -7.394 -8.783 -4.663 1.00 0.00 289 LYS A CA 20
ATOM 37364 C C . LYS A 1 115 ? -6.825 -10.171 -4.946 1.00 0.00 289 LYS A C 20
ATOM 37365 O O . LYS A 1 115 ? -5.690 -10.305 -5.404 1.00 0.00 289 LYS A O 20
ATOM 37384 N N . SER A 1 116 ? -7.618 -11.200 -4.669 1.00 0.00 290 SER A N 20
ATOM 37385 C CA . SER A 1 116 ? -7.190 -12.577 -4.891 1.00 0.00 290 SER A CA 20
ATOM 37386 C C . SER A 1 116 ? -7.892 -13.177 -6.107 1.00 0.00 290 SER A C 20
ATOM 37387 O O . SER A 1 116 ? -8.550 -12.468 -6.868 1.00 0.00 290 SER A O 20
ATOM 37395 N N . ARG A 1 117 ? -7.743 -14.487 -6.282 1.00 0.00 291 ARG A N 20
ATOM 37396 C CA . ARG A 1 117 ? -8.362 -15.183 -7.404 1.00 0.00 291 ARG A CA 20
ATOM 37397 C C . ARG A 1 117 ? -9.866 -15.317 -7.201 1.00 0.00 291 ARG A C 20
ATOM 37398 O O . ARG A 1 117 ? -10.640 -15.243 -8.154 1.00 0.00 291 ARG A O 20
ATOM 37419 N N . SER A 1 118 ? -10.272 -15.516 -5.953 1.00 0.00 292 SER A N 20
ATOM 37420 C CA . SER A 1 118 ? -11.686 -15.660 -5.622 1.00 0.00 292 SER A CA 20
ATOM 37421 C C . SER A 1 118 ? -12.073 -14.732 -4.476 1.00 0.00 292 SER A C 20
ATO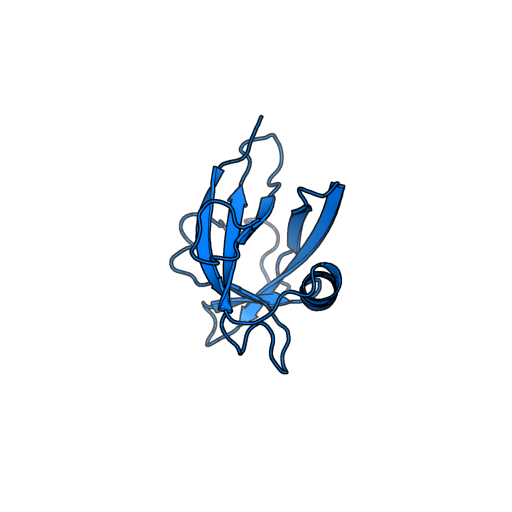M 37422 O O . SER A 1 118 ? -12.852 -13.796 -4.658 1.00 0.00 292 SER A O 20
ATOM 37430 N N . GLY A 1 119 ? -11.523 -14.998 -3.296 1.00 0.00 293 GLY A N 20
ATOM 37431 C CA . GLY A 1 119 ? -11.824 -14.177 -2.137 1.00 0.00 293 GLY A CA 20
ATOM 37432 C C . GLY A 1 119 ? -12.827 -14.828 -1.207 1.00 0.00 293 GLY A C 20
ATOM 37433 O O . GLY A 1 119 ? -14.004 -14.958 -1.545 1.00 0.00 293 GLY A O 20
ATOM 37437 N N . SER A 1 120 ? -12.363 -15.240 -0.032 1.00 0.00 294 SER A N 20
ATOM 37438 C CA . SER A 1 120 ? -13.231 -15.880 0.950 1.00 0.00 294 SER A CA 20
ATOM 37439 C C . SER A 1 120 ? -14.113 -14.853 1.645 1.00 0.00 294 SER A C 20
ATOM 37440 O O . SER A 1 120 ? -15.337 -14.976 1.661 1.00 0.00 294 SER A O 20
ATOM 37448 N N . ASP A 1 121 ? -13.479 -13.839 2.219 1.00 0.00 295 ASP A N 20
ATOM 37449 C CA . ASP A 1 121 ? -14.198 -12.781 2.920 1.00 0.00 295 ASP A CA 20
ATOM 37450 C C . ASP A 1 121 ? -14.558 -11.632 1.978 1.00 0.00 295 ASP A C 20
ATOM 37451 O O . ASP A 1 121 ? -14.906 -10.540 2.426 1.00 0.00 295 ASP A O 20
ATOM 37460 N N . LEU A 1 122 ? -14.472 -11.880 0.672 1.00 0.00 296 LEU A N 20
ATOM 37461 C CA . LEU A 1 122 ? -14.791 -10.857 -0.319 1.00 0.00 296 LEU A CA 20
ATOM 37462 C C . LEU A 1 122 ? -16.293 -10.599 -0.367 1.00 0.00 296 LEU A C 20
ATOM 37463 O O . LEU A 1 122 ? -16.732 -9.476 -0.625 1.00 0.00 296 LEU A O 20
ATOM 37479 N N . ASP A 1 123 ? -17.078 -11.641 -0.114 1.00 0.00 297 ASP A N 20
ATOM 37480 C CA . ASP A 1 123 ? -18.531 -11.523 -0.127 1.00 0.00 297 ASP A CA 20
ATOM 37481 C C . ASP A 1 123 ? -19.029 -10.815 1.129 1.00 0.00 297 ASP A C 20
ATOM 37482 O O . ASP A 1 123 ? -20.046 -10.121 1.099 1.00 0.00 297 ASP A O 20
ATOM 37491 N N . ALA A 1 124 ? -18.307 -10.995 2.230 1.00 0.00 298 ALA A N 20
ATOM 37492 C CA . ALA A 1 124 ? -18.674 -10.374 3.497 1.00 0.00 298 ALA A CA 20
ATOM 37493 C C . ALA A 1 124 ? -20.047 -10.847 3.962 1.00 0.00 298 ALA A C 20
ATOM 37494 O O . ALA A 1 124 ? -20.101 -11.815 4.750 1.00 0.00 298 ALA A O 20
#

Solvent-accessible surface area: 8508 Å² total; per-residue (Å²): 239,101,35,120,72,25,2,108,47,67,7,73,97,67,4,27,20,195,114,48,90,1,45,0,25,88,126,61,4,90,180,61,19,74,134,48,116,115,82,106,100,131,151,47,54,96,16,65,0,68,7,140,110,65,113,101,13,139,0,127,22,42,114,105,112,127,42,94,25,34,5,0,24,107,9,1,55,168,2,12,163,80,68,110,14,160,46,72,22,37,2,12,0,22,76,16,98,54,200,117,116,60,9,69,2,30,82,106,86,235,84,68,74,148,169,79,147

Sequence (117 aa):
RSAEALFEKAVTPSDVGKLNRLVIPKHHAEKHFPLPSSNVSVKGVLLNFEDVNGKVWRFRYSYWNSSQSYVLTKGWSRFVKEKNLRAGDVVSFSRSNGQDQQLYIGWKSRSGSDLDARSAEALFEKAVTPSDVGKLNRLVIPKHHAEKHFPLPSSNVSVKGVLLNFEDVNGKVWRFRYSYWNSSQSYVLTKGWSRFVKEKNLRAGDVVSFSRSNGQDQQLYIGWKSRSGSDLDARSAEALFEKAVTPSDVGKLNRLVIPKHHAEKHFPLPSSNVSVKGVLLNFEDVNGKVWRFRYSYWNSSQSYVLTKGWSRFVKEKNLRAGDVVSFSRSNGQDQQLYIGWKSRSGSDLDARSAEALFEKAVTPSDVGKLNRLVIPKHHAEKHFPLPSSNVSVKGVLLNFEDVNGKVWRFRYSYWNSSQSYVLTKGWSRFVKEKNLRAGDVVSFSRSNGQDQQLYIGWKSRSGSDLDARSAEALFEKAVTPSDVGKLNRLVIPKHHAEKHFPLPSSNVSVKGVLLNFEDVNGKVWRFRYSYWNSSQSYVLTKGWSRFVKEKNLRAGDVVSFSRSNGQDQQLYIGWKSRSGSDLDARSAEALFEKAVTPSDVGKLNRLVIPKHHAEKHFPLPSSNVSVKGVLLNFEDVNGKVWRFRYSYWNSSQSYVLTKGWSRFVKEKNLRAGDVVSFSRSNGQDQQLYIGWKSRSGSDLDARSAEALFEKAVTPSDVGKLNRLVIPKHHAEKHFPLPSSNVSVKGVLLNFEDVNGKVWRFRYSYWNSSQSYVLTKGWSRFVKEKNLRAGDVVSFSRSNGQDQQLYIGWKSRSGSDLDARSAEALFEKAVTPSDVGKLNRLVIPKHHAEKHFPLPSSNVSVKGVLLNFEDVNGKVWRFRYSYWNSSQSYVLTKGWSRFVKEKNLRAGDVVSFSRSNGQDQQLYIGWKSRSGSDLDARSAEALFEKAVTPSDVGKLNRLVIPKHHAEKHFPLPSSNVSVKGVLLNFEDVNGKVWRFRYSYWNSSQSYVLTKGWSRFVKEKNLRAGDVVSFSRSNGQDQQLYIGWKSRSGSDLDARSAEALFEKAVTPSDVGKLNRLVIPKHHAEKHFPLPSSNVSVKGVLLNFEDVNGKVWRFRYSYWNSSQSYVLTKGWSRFVKEKNLRAGDVVSFSRSNGQDQQLYIGWKSRSGSDLDARSAEALFEKAVTPSDVGKLNRLVIPKHHAEKHFPLPSSNVSVKGVLLNFEDVNGKVWRFRYSYWNSSQSYVLTKGWSRFVKEKNLRAGDVVSFSRSNGQDQQLYIGWKSRSGSDLDARSAEALFEKAVTPSDVGKLNRLVIPKHHAEKHFPLPSSNVSVKGVLLNFEDVNGKVWRFRYSYWNSSQSYVLTKGWSRFVKEKNLRAGDVVSFSRSNGQDQQLYIGWKSRSGSDLDARSAEALFEKAVTPSDVGKLNRLVIPKHHAEKHFPLPSSNVSVKGVLLNFEDVNGKVWRFRYSYWNSSQSYVLTKGWSRFVKEKNLRAGDVVSFSRSNGQDQQLYIGWKSRSGSDLDARSAEALFEKAVTPSDVGKLNRLVIPKHHAEKHFPLPSSNVSVKGVLLNFEDVNGKVWRFRYSYWNSSQSYVLTKGWSRFVKEKNLRAGDVVSFSRSNGQDQQLYIGWKSRSGSDLDARSAEALFEKAVTPSDVGKLNRLVIPKHHAEKHFPLPSSNVSVKGVLLNFEDVNGKVWRFRYSYWNSSQSYVLTKGWSRFVKEKNLRAGDVVSFSRSNGQDQQLYIGWKSRSGSDLDARSAEALFEKAVTPSDVGKLNRLVIPKHHAEKHFPLPSSNVSVKGVLLNFEDVNGKVWRFRYSYWNSSQSYVLTKGWSRFVKEKNLRAGDVVSFSRSNGQDQQLYIGWKSRSGSDLDARSAEALFEKAVTPSDVGKLNRLVIPKHHAEKHFPLPSSNVSVKGVLLNFEDVNGKVWRFRYSYWNSSQSYVLTKGWSRFVKEKNLRAGDVVSFSRSNGQDQQLYIGWKSRSGSDLDARSAEALFEKAVTPSDVGKLNRLVIPKHHAEKHFPLPSSNVSVKGVLLNFEDVNGKVWRFRYSYWNSSQSYVLTKGWSRFVKEKNLRAGDVVSFSRSNGQDQQLYIGWKSRSGSDLDARSAEALFEKAVTPSDVGKLNRLVIPKHHAEKHFPLPSSNVSVKGVLLNFEDVNGKVWRFRYSYWNSSQSYVLTKGWSRFVKEKNLRAGDVVSFSRSNGQDQQLYIGWKSRSGSDLDARSAEALFEKAVTPSDVGKLNRLVIPKHHAEKHFPLPSSNVSVKGVLLNFEDVNGKVWRFRYSYWNSSQSYVLTKGWSRFVKEKNLRAGDVVSFSRSNGQDQQLYIGWKSRSGSDLDA

GO terms:
  GO:0003677 DNA binding (F, IDA)
  GO:0045892 negative regulation of DNA-templated transcription (P, IDA)
  GO:0009741 response to brassinosteroid (P, IEP)
  GO:0005634 nucleus (C, HDA)
  GO:0009910 negative regulation of flower development (P, IMP)
  GO:0048366 leaf development (P, IMP)
  GO:0048527 lateral root development (P, IMP)
  GO:0000976 transcription cis-regulatory region binding (F, IPI)

Organism: Arabidopsis thaliana (NCBI:txid3702)

Secondary structure (DSSP, 8-state):
---EEEEEEEPPTTTTSSS--EEE-HHHHTTTS---SS--SS--EEEEEEETTTEEEEEEEEEETTTTEEEEESSHHHHHHHTT--TT-EEEEEE--SSS--EEEEEE---S-SS--

Nearest PDB structures (foldseek):
  1wid-assembly1_A  TM=8.920E-01  e=1.592E-20  Arabidopsis thaliana
  7et6-assembly1_D  TM=8.513E-01  e=1.133E-14  Arabidopsis thaliana
  6sdg-assembly1_A  TM=7.214E-01  e=5.049E-07  Marchantia polymorpha
  8oj1-assembly1_A-2  TM=7.776E-01  e=4.497E-06  Marchantia polymorpha
  4ldv-assembly1_A-2  TM=7.819E-01  e=5.369E-06  Arabidopsis thaliana

InterPro domains:
  IPR001471 AP2/ERF domain [PF00847] (60-107)
  IPR001471 AP2/ERF domain [PS51032] (61-116)
  IPR001471 AP2/ERF domain [SM00380] (61-122)
  IPR001471 AP2/ERF domain [cd00018] (60-118)
  IPR003340 B3 DNA binding domain [PF02362] (188-291)
  IPR003340 B3 DNA binding domain [PS50863] (188-292)
  IPR003340 B3 DNA binding domain [SM01019] (188-292)
  IPR003340 B3 DNA binding domain [cd10017] (187-279)
  IPR015300 DNA-binding pseudobarrel domain superfamily [G3DSA:2.40.330.10] (175-301)
  IPR015300 DNA-binding pseudobarrel domain superfamily [SSF101936] (186-294)
  IPR016177 DNA-binding domain superfamily [SSF54171] (60-116)
  IPR036955 AP2/ERF domain superfamily [G3DSA:3.30.730.10] (60-117)
  IPR044800 B3 domain-containing transcription factor LEC2-like [PTHR31140] (60-315)

CATH classification: 2.40.330.10